Protein 8YP3 (pdb70)

Nearest PDB structures (foldseek):
  8yp3-assembly3_C  TM=1.002E+00  e=0.000E+00  Spodoptera frugiperda
  8yp3-assembly1_A  TM=9.870E-01  e=3.865E-102  Spodoptera frugiperda
  1vm8-assembly1_B  TM=9.322E-01  e=6.637E-68  Mus musculus
  6z2f-assembly1_B  TM=8.781E-01  e=1.095E-65  Homo sapiens
  4bma-assembly1_A  TM=9.230E-01  e=4.602E-62  Aspergillus fumigatus

B-factor: mean 38.89, std 10.42, range [18.32, 119.81]

Secondary structure (DSSP, 8-state):
-HHHHHHHHHTT-GGGGTTGGGS-HHHHHHHHHHHHT--HHHHHHHHHHHT-HHHHHHHHTS--EEPPGGG-EEGGGS-HHHHHHHHHHHHHHHHTT-EEEEEE------TT--SS-GGG-----TT---HHHHHHHHHHHHHHHHHHHHS-----EEEEEE-HHHHHHHHHHHHHTGGGGS-GGGEEEEE--EEE-EETTSPBPEEETTEE-EEE--GGGHHHHHHHTTHHHHHHHHT--EEEEEES-BTT--TT-HHHHHHHHHTT-SEEEEEEE--STT-S--EEEEETTEEEEE-GGGS-HHHHH-B-SSSSBSS-EEEEEEEEEEHHHHHHHTTTGGGPPPEEEEE---EE-TTS-EE--SS--EEEEE--GGGGGGG-SSEEEEE--HHHH--B--S-GGG-SSSHHHHHHHHHHHHHHHHHHTT-EE-TT--EEEPTTT-SSS-S-HHHHTT-EE-SSSEEE--/--TTHHHHHHHHHHTT-GGGGTTGGG--HHHHHHHHHHHHT--SHHHH----EEEPPGGGEEEGGGS-HHHHHHHHHHHHHHHHTT-EEEEEE------TT--SS-GGG-----TT---HHHHHHHHHHHHHHHHHHHHSS----EEEEEE-TTTHHHHHHHHHHTGGGGS-GGGEEEEE--EEE-EETTSPBPEEETTEE-EEE--GGGHHHHHHHTTHHHHHHHHT--EEEEEES-BTT--TT-HHHHHHHHHTT-SEEEEEEE---TT-S--EEEEETTEEEEE-GGGS-HHHHT-----S-EEEEEEEEEEHHHHHHH------EEEEE---EE-TTS-EE--SS--EEEEE--GGGGGGG-SSEEEEE--HHHH--B--S-GGG-SSSHHHHHHHHHHHHHHHHHHTT-EE-TT--EEEPTTT-SSS-S-HHHHTT-EE-SSSEEE---/----TTHHHHHHHHHHTT-GGGGTTGGG--HHHHHHHHHHHHT--HHHHHHHHHHH---EEPPGGG-EEGGGS-HHHHHHHHHHHHHHHHTT-EEEEEE------TT--SS-GGG-----TT---HHHHHHHHHHHHHHHHHHHHSS----EEEEEE-TTTHHHHHHHHHHTGGGGS-GGGEEEEE--EEE-EETTSPBPEEETTEE-EEE--GGGHHHHHHHTTHHHHHHHHT--EEEEEES--TT--TT-HHHHHHHHHTT-SEEEEEEE--STT----EEEEETTEEEEE-GGGS-HHHHH-B-TTSSBSS-EEEEEEEEEEHHHHHHHTTSGGG-PPEEEEE---EE-TTS-EE--SS--EEEEE--GGGGGGG-SSEEEEE--HHHH-----S-GGG-SSSHHHHHHHHHHHHHHHHHHTT-EE-TT--EEEPTTT-SSS-S-HHHHTT-EE--SSEEE---/-TTHHHHHHHHHHTT-GGGGTTGGG--HHHHHHHHHHHHT--HHHHHHHHHHHT----BPPGGG-EEGGGS-HHHHHHHHHHHHHHHHTT-EEEEEE------TT--SS-GGG-----TT---HHHHHHHHHHHHHHHHHHHHS-----EEEEEE-HHHHHHHHHHHHHTGGGGS-GGGEEEEE--EEE-EETTSPBPEEETTEE-EEE--GGGHHHHHHHTTHHHHHHHHT--EEEEEES-BTT--TT-HHHHHHHHHTT-SEEEEEEE--STT----EEE---EEE-GGGS-HHHHH-B-TTSSBSS-EEEEEEEEEEHHHHHHHTTSGGG-PPEEEEE---EE-TTS-EE--SS--EEEEE--GGGGGGG-SSEEEEE--HHHH--B--S-GGG-SSSHHHHHHHHHHHHHHHHHHTT-EE-TT--EEEPTTT-SSS-S-HHHHTT-EE-SSSEEE--HHHH-

Sequence (1858 aa):
YDSIFENLNSHGQGHLLKYWPDLSEKERAQLLNDLKKIDFAEVNELFRRANDTSKVIQEKVEDLKPIPDSHYEAVPNLSNEKILEYENIGLREISDGKVGVLLLAGGQATRLGFGHPKGMYDVGLPSRKTLFQIQAERIVRVQQMAAEKYGKEGKITWYIMTSEHTRGPTADYFRSHNYFGLNEEDIVYFEQGTLPCFDFEGKIFLDEKYHVSSAPDGNGGLYRALKNQGVLDDIAKRGVEHLHAHSVDNILIKVADPVFIGYCKSKNADCAAKVVQKSTPSEAVGVVCRVNGHYKVVEYSELTDEAAESRTADGRLTFSAGNICNHYFSSEFLTKICNFESKLKLHVAKKKIPYVDHEGVRQKPTEPNGIKMEKFIFDVFEFAENFICLEVARDVEFSALKNNDAAKKDCPSTAREDLLRLHRKYVREAGGIVEDNIDVEISPLLSYGGENLTDLVSGEVFTISPYHLKSHHMSYDSIFENLNSHGQGHLLKYWPDLSEKERAQLLNDLKKIDFAEVNELEDLKPIPDSHYEAVPNLSNEKILEYENIGLREISDGKVGVLLLAGGQATRLGFGHPKGMYDVGLPSRKTLFQIQAERIVRVQQMAAEKYGKEGKITWYIMTSEHTRGPTADYFRSHNYFGLNEEDIVYFEQGTLPCFDFEGKIFLDEKYHVSSAPDGNGGLYRALKNQGVLDDIAKRGVEHLHAHSVDNILIKVADPVFIGYCKSKNADCAAKVVQKSTPSEAVGVVCRVNGHYKVVEYSELTDEAAESRTLTFSAGNICNHYFSSEFLTKICNKLKLHVAKKKIPYVDHEGVRQKPTEPNGIKMEKFIFDVFEFAENFICLEVARDVEFSALKNNDAAKKDCPSTAREDLLRLHRKYVREAGGIVEDNIDVEISPLLSYGGENLTDLVSGEVFTISPYHLKSMHHHHMSYDSIFENLNSHGQGHLLKYWPDLSEKERAQLLNDLKKIDFAEVNELFRRANDLKPIPDSHYEAVPNLSNEKILEYENIGLREISDGKVGVLLLAGGQATRLGFGHPKGMYDVGLPSRKTLFQIQAERIVRVQQMAAEKYGKEGKITWYIMTSEHTRGPTADYFRSHNYFGLNEEDIVYFEQGTLPCFDFEGKIFLDEKYHVSSAPDGNGGLYRALKNQGVLDDIAKRGVEHLHAHSVDNILIKVADPVFIGYCKSKNADCAAKVVQKSTPSEAVGVVCRVNGHYKVVEYSELTDEAAESRTADGRLTFSAGNICNHYFSSEFLTKICNFESKLKLHVAKKKIPYVDHEGVRQKPTEPNGIKMEKFIFDVFEFAENFICLEVARDVEFSALKNNDAAKKDCPSTAREDLLRLHRKYVREAGGIVEDNIDVEISPLLSYGGENLTDLVSGEVFTISPYHLKSMHMSYDSIFENLNSHGQGHLLKYWPDLSEKERAQLLNDLKKIDFAEVNELFRRANDDLKPIPDSHYEAVPNLSNEKILEYENIGLREISDGKVGVLLLAGGQATRLGFGHPKGMYDVGLPSRKTLFQIQAERIVRVQQMAAEKYGKEGKITWYIMTSEHTRGPTADYFRSHNYFGLNEEDIVYFEQGTLPCFDFEGKIFLDEKYHVSSAPDGNGGLYRALKNQGVLDDIAKRGVEHLHAHSVDNILIKVADPVFIGYCKSKNADCAAKVVQKSTPSEAVGVVCRHYKVVEYSELTDEAAESRTADGRLTFSAGNICNHYFSSEFLTKICNFESKLKLHVAKKKIPYVDHEGVRQKPTEPNGIKMEKFIFDVFEFAENFICLEVARDVEFSALKNNDAAKKDCPSTAREDLLRLHRKYVREAGGIVEDNIDVEISPLLSYGGENLTDLVSGEVFTISPYHLKSMQESA

Organism: Spodoptera frugiperda (NCBI:txid7108)

Foldseek 3Di:
DVVLLCQCVVLPQNCLCVCVVVDDPVLQVLLVVQSVLDDSVLQSVQVCQQPVVVVVVVVLPFPWAADDPVFAEAPVPDDVVLLVQLLLLLLQCQLVQQEEEEEEFAADDCQAVDPAGQQQDQLDAPVSDGLQLLLLLLQVQSLVVSCVVPPHSHHYQYEYEHEDVHQVRVVVVCVVCVNNPDDPVRYHYWYFDKHFWFFPVRHGFALASSRTHIGGAAPLSVLLRCPVVCVLVVSVVSNHFKYKYAYSFFSLANTSRSSVVSVCVVLVWQKEFEFEFDAQLQPQFWFWIDGPHFIATQGSVRDDSCQSCPADPVRGRSGTGGTRRIMMHTSVLSNVCSVPSSPFHKHKDFDFRWGQDPVNDTDGDPGGGIIGIHGYNRSCRRVIPHYHYYYYYCLNHGQGQRHDCVVVHSYSVVSSVSQQVQVVVLLVVLQAAEDPVAREHERSNQPSRSPNPNVPGRVYYDDDPPHYHYD/DDPCPVVLCVLCVVLVANCLCVCVVVDDPVLQVLLVVQSVLADSVVQSVDDDWFFDPVVQEAAPVVDDPVVLVQLLLLLLQCQLVQQAEEEEEFADDDCQAVDPAGQQQDQLDAPVSDGLQLQLLLLQVQSLVVSCVVPPHSHHYQYEYEHEPPHQVRVVVVCVVCVNNPDDPVRYHYWYFGKHFWFFPVSHTFAQASRRTHIGGAASLSVLVRCPVVCVLVVSVVSNHFKYKYAYSFFSLANTSRSSVVSVCVVVVWQKEFEFEWADALQPQFWFFTADVNFTFTQGSVRDDSCLSVVPCVSRTGGTRRIMMHTSVLSVVLNVDFDKDKDFDFTFHQPPVRDTDTDPDGGIIHIHGYNRSCRRVIPRYHYYYYYCLNHGQGQRHDCVVVHNHSVSSNLSQQVQVVVLLVVLQAAEDSVAREHERSNCPSRSPNPNVPGRVYYDDDHDHYHYDD/DDDDPCVVVLCVQCVVLVQNCLCVCVVVDDPVLQVLLVVQSVQDPSVVQLVQLVVQPVFAADDPVQAAAPVVDDPVLLVQLLLLLLQCQLVQQEEEEEEFAADDCQAVDPAGQQQDQLPAPVSHGLQLQLLLLQVQSLVVSCVVPPHSHHYQYEYEHEDVHQVVVVVVCVVCVNNPDDPVSYHYWYFGKHFWAFPVRHGFAQASRRTHIGGAACLSVLLRCPVVCVLVVSVVSNHFKYKYAYSFFSLANTSRSSVVSVCVVVVFQKEFEFEFAAALQPQFWFWTQDDNFIATDGSVRDDSCQSCDADPVGGHSGTGGTRRIMMHTSVVSVVVSVVSVVFRKHKDFDQTWGQDPVRDTDGDPGGRTIHIHTYNRRCRRVTPHYHYYYYYCLNHGQGDRHDVVVVGSHSVSSNLSQQVQVVVLLVVLQAAEDPPEREHERSNCPSRSPNPNVPHRVNYRDDPDYYHYDD/DVCVVVLCCQCVVLPQNCLCVCVVVDDPVLQVLLVVQSVQDDSVVQLVLVCVQPVPFAADDPVFEEAPVPDDPVLLVQLLLLLLQCQLVQQAEEEEEFAADDCQAVDPAGQQQDQLDAPVSDGLQLLLLLLQVQSLVVSCVVPPRSHHYQYEYEHEDVHQVVVVCVCVVCVVNPDDPVRYHYWYFDKHFWFFPVRHGFALASRRTHIGGAASLSVLLRCVVVCVLVVSVVSNHFKYKYAYSFFSLANTSRSSVVSVCVVLVFQKEFEFEFAAQLQPQFWFWTPVIATDGSVRDDSCQSPDADDVGGRSGTGGTRRIMMHTSVVSVVVSVVSVPFRKHKDFDQRFGQDPVRDTDGDPGRGTIGIHGYNGGCQVVTPHYHYYYYYCLNHGQGDRHDCVVVHSYSVSSNLSQQVQVVVLLVVLQAAEDSVAREHERSNCPSRSPNCNVPGRVYYDDDHPHYHYDPVVVD

Structure (mmCIF, N/CA/C/O backbone):
data_8YP3
#
_entry.id   8YP3
#
_cell.length_a   45.734
_cell.length_b   233.527
_cell.length_c   98.063
_cell.angle_alpha   90.000
_cell.angle_beta   90.113
_cell.angle_gamma   90.000
#
_symmetry.space_group_name_H-M   'P 1 21 1'
#
loop_
_entity.id
_entity.type
_entity.pdbx_description
1 polymer 'UDP-N-acetylglucosamine diphosphorylase'
2 non-polymer URIDINE-DIPHOSPHATE-N-ACETYLGLUCOSAMINE
3 non-polymer 'SULFATE ION'
4 non-polymer 'MAGNESIUM ION'
5 water water
#
loop_
_atom_site.group_PDB
_atom_site.id
_atom_site.type_symbol
_atom_site.label_atom_id
_atom_site.label_alt_id
_atom_site.label_comp_id
_atom_site.label_asym_id
_atom_site.label_entity_id
_atom_site.label_seq_id
_atom_site.pdbx_PDB_ins_code
_atom_site.Cartn_x
_atom_site.Cartn_y
_atom_site.Cartn_z
_atom_site.occupancy
_atom_site.B_iso_or_equiv
_atom_site.auth_seq_id
_atom_site.auth_comp_id
_atom_site.auth_asym_id
_atom_site.auth_atom_id
_atom_site.pdbx_PDB_model_num
ATOM 1 N N . TYR A 1 7 ? -32.34000 -8.95600 -40.25900 1.000 50.08390 10 TYR A N 1
ATOM 2 C CA . TYR A 1 7 ? -30.94000 -8.55300 -40.18800 1.000 46.11555 10 TYR A CA 1
ATOM 3 C C . TYR A 1 7 ? -30.74200 -7.44500 -39.14300 1.000 47.94050 10 TYR A C 1
ATOM 4 O O . TYR A 1 7 ? -29.82500 -7.52000 -38.32000 1.000 46.05341 10 TYR A O 1
ATOM 13 N N . ASP A 1 8 ? -31.60000 -6.41900 -39.19600 1.000 48.06653 11 ASP A N 1
ATOM 14 C CA . ASP A 1 8 ? -31.46700 -5.28500 -38.28200 1.000 47.25058 11 ASP A CA 1
ATOM 15 C C . ASP A 1 8 ? -31.57100 -5.71300 -36.82600 1.000 44.05625 11 ASP A C 1
ATOM 16 O O . ASP A 1 8 ? -30.81300 -5.22800 -35.97800 1.000 49.42056 11 ASP A O 1
ATOM 21 N N . SER A 1 9 ? -32.49200 -6.62600 -36.51100 1.000 46.02369 12 SER A N 1
ATOM 22 C CA . SER A 1 9 ? -32.61400 -7.06700 -35.12600 1.000 50.52647 12 SER A CA 1
ATOM 23 C C . SER A 1 9 ? -31.41900 -7.92600 -34.74200 1.000 47.86693 12 SER A C 1
ATOM 24 O O . SER A 1 9 ? -30.92000 -7.84100 -33.61800 1.000 48.55331 12 SER A O 1
ATOM 27 N N . ILE A 1 10 ? -30.95200 -8.76300 -35.66900 1.000 46.25817 13 ILE A N 1
ATOM 28 C CA . ILE A 1 10 ? -29.77700 -9.59200 -35.42300 1.000 43.12801 13 ILE A CA 1
ATOM 29 C C . ILE A 1 10 ? -28.53200 -8.72900 -35.25100 1.000 41.75753 13 ILE A C 1
ATOM 30 O O . ILE A 1 10 ? -27.71400 -8.97500 -34.35600 1.000 44.26332 13 ILE A O 1
ATOM 35 N N . PHE A 1 11 ? -28.35700 -7.71200 -36.10400 1.000 48.51109 14 PHE A N 1
ATOM 36 C CA . PHE A 1 11 ? -27.18200 -6.85200 -35.96900 1.000 50.07948 14 PHE A CA 1
ATOM 37 C C . PHE A 1 11 ? -27.12600 -6.18200 -34.60000 1.000 51.46238 14 PHE A C 1
ATOM 38 O O . PHE A 1 11 ? -26.08300 -6.19000 -33.94300 1.000 53.99343 14 PHE A O 1
ATOM 46 N N . GLU A 1 12 ? -28.26200 -5.63500 -34.15800 1.000 50.00387 15 GLU A N 1
ATOM 47 C CA . GLU A 1 12 ? -28.33600 -4.94400 -32.86800 1.000 49.51000 15 GLU A CA 1
ATOM 48 C C . GLU A 1 12 ? -27.98200 -5.88900 -31.72900 1.000 53.93883 15 GLU A C 1
ATOM 49 O O . GLU A 1 12 ? -27.19600 -5.53400 -30.85100 1.000 56.65190 15 GLU A O 1
ATOM 55 N N . ASN A 1 13 ? -28.52700 -7.10100 -31.75200 1.000 49.39256 16 ASN A N 1
ATOM 56 C CA . ASN A 1 13 ? -28.15000 -8.08000 -30.75400 1.000 50.87703 16 ASN A CA 1
ATOM 57 C C . ASN A 1 13 ? -26.63400 -8.25100 -30.75000 1.000 50.13667 16 ASN A C 1
ATOM 58 O O . ASN A 1 13 ? -25.99200 -8.21500 -29.69400 1.000 52.21453 16 ASN A O 1
ATOM 63 N N . LEU A 1 14 ? -26.04100 -8.38100 -31.94000 1.000 49.81837 17 LEU A N 1
ATOM 64 C CA . LEU A 1 14 ? -24.59200 -8.53400 -32.05100 1.000 45.30268 17 LEU A CA 1
ATOM 65 C C . LEU A 1 14 ? -23.84700 -7.29400 -31.56400 1.000 48.63482 17 LEU A C 1
ATOM 66 O O . LEU A 1 14 ? -22.91500 -7.39600 -30.76100 1.000 45.46790 17 LEU A O 1
ATOM 71 N N . ASN A 1 15 ? -24.24000 -6.11200 -32.05400 1.000 49.88576 18 ASN A N 1
ATOM 72 C CA . ASN A 1 15 ? -23.46400 -4.89900 -31.79500 1.000 51.65274 18 ASN A CA 1
ATOM 73 C C . ASN A 1 15 ? -23.60000 -4.42700 -30.35600 1.000 53.04356 18 ASN A C 1
ATOM 74 O O . ASN A 1 15 ? -22.64100 -3.89600 -29.78600 1.000 54.48575 18 ASN A O 1
ATOM 79 N N . SER A 1 16 ? -24.77900 -4.59900 -29.75400 1.000 54.72511 19 SER A N 1
ATOM 80 C CA . SER A 1 16 ? -24.94200 -4.22800 -28.35300 1.000 55.18700 19 SER A CA 1
ATOM 81 C C . SER A 1 16 ? -24.00000 -5.01700 -27.46300 1.000 57.61637 19 SER A C 1
ATOM 82 O O . SER A 1 16 ? -23.72100 -4.60300 -26.32600 1.000 57.62911 19 SER A O 1
ATOM 85 N N . HIS A 1 17 ? -23.52000 -6.15000 -27.96500 1.000 49.97931 20 HIS A N 1
ATOM 86 C CA . HIS A 1 17 ? -22.54500 -6.98300 -27.29200 1.000 55.59038 20 HIS A CA 1
ATOM 87 C C . HIS A 1 17 ? -21.18600 -6.93500 -27.98400 1.000 51.77250 20 HIS A C 1
ATOM 88 O O . HIS A 1 17 ? -20.31300 -7.76000 -27.68700 1.000 50.87783 20 HIS A O 1
ATOM 95 N N . GLY A 1 18 ? -20.97700 -5.96000 -28.86800 1.000 47.76474 21 GLY A N 1
ATOM 96 C CA . GLY A 1 18 ? -19.68900 -5.76900 -29.50900 1.000 46.36770 21 GLY A CA 1
ATOM 97 C C . GLY A 1 18 ? -19.23900 -6.87100 -30.44500 1.000 44.51217 21 GLY A C 1
ATOM 98 O O . GLY A 1 18 ? -18.03600 -7.01800 -30.66900 1.000 40.93485 21 GLY A O 1
ATOM 99 N N . GLN A 1 19 ? -20.16500 -7.62900 -31.03400 1.000 38.73946 22 GLN A N 1
ATOM 100 C CA . GLN A 1 19 ? -19.80200 -8.70600 -31.95000 1.000 41.00515 22 GLN A CA 1
ATOM 101 C C . GLN A 1 19 ? -20.38700 -8.49300 -33.34200 1.000 42.83014 22 GLN A C 1
ATOM 102 O O . GLN A 1 19 ? -20.65900 -9.45600 -34.06000 1.000 34.76644 22 GLN A O 1
ATOM 108 N N . GLY A 1 20 ? -20.58800 -7.23200 -33.73400 1.000 40.32359 23 GLY A N 1
ATOM 109 C CA . GLY A 1 20 ? -21.16900 -6.92000 -35.02800 1.000 33.87903 23 GLY A CA 1
ATOM 110 C C . GLY A 1 20 ? -20.31800 -7.34200 -36.21200 1.000 33.22401 23 GLY A C 1
ATOM 111 O O . GLY A 1 20 ? -20.85300 -7.53100 -37.31100 1.000 33.79485 23 GLY A O 1
ATOM 112 N N . HIS A 1 21 ? -19.00100 -7.47100 -36.01600 1.000 36.70253 24 HIS A N 1
ATOM 113 C CA . HIS A 1 21 ? -18.10000 -7.90600 -37.07900 1.000 32.17524 24 HIS A CA 1
ATOM 114 C C . HIS A 1 21 ? -18.44500 -9.28100 -37.63600 1.000 34.28540 24 HIS A C 1
ATOM 115 O O . HIS A 1 21 ? -18.00600 -9.61000 -38.74300 1.000 32.31944 24 HIS A O 1
ATOM 122 N N . LEU A 1 22 ? -19.20100 -10.09500 -36.89800 1.000 30.15422 25 LEU A N 1
ATOM 123 C CA . LEU A 1 22 ? -19.53300 -11.43400 -37.37100 1.000 33.01448 25 LEU A CA 1
ATOM 124 C C . LEU A 1 22 ? -20.37700 -11.41100 -38.64100 1.000 30.36700 25 LEU A C 1
ATOM 125 O O . LEU A 1 22 ? -20.40500 -12.40600 -39.37300 1.000 32.24347 25 LEU A O 1
ATOM 130 N N . LEU A 1 23 ? -21.04900 -10.29700 -38.92600 1.000 33.25986 26 LEU A N 1
ATOM 131 C CA . LEU A 1 23 ? -21.84900 -10.14300 -40.13300 1.000 33.22878 26 LEU A CA 1
ATOM 132 C C . LEU A 1 23 ? -21.09600 -9.41800 -41.24000 1.000 30.84866 26 LEU A C 1
ATOM 133 O O . LEU A 1 23 ? -21.71100 -9.03200 -42.23800 1.000 30.92753 26 LEU A O 1
ATOM 138 N N . LYS A 1 24 ? -19.78100 -9.23200 -41.08700 1.000 29.03922 27 LYS A N 1
ATOM 139 C CA . LYS A 1 24 ? -19.02700 -8.36400 -41.99000 1.000 32.47779 27 LYS A CA 1
ATOM 140 C C . LYS A 1 24 ? -19.15400 -8.78600 -43.45100 1.000 35.24551 27 LYS A C 1
ATOM 141 O O . LYS A 1 24 ? -19.24300 -7.93300 -44.34200 1.000 32.99207 27 LYS A O 1
ATOM 147 N N . TYR A 1 25 ? -19.15800 -10.08900 -43.71900 1.000 29.77923 28 TYR A N 1
ATOM 148 C CA . TYR A 1 25 ? -19.06700 -10.60800 -45.07800 1.000 32.12392 28 TYR A CA 1
ATOM 149 C C . TYR A 1 25 ? -20.42600 -10.86000 -45.72300 1.000 29.58921 28 TYR A C 1
ATOM 150 O O . TYR A 1 25 ? -20.48200 -11.44000 -46.81400 1.000 35.12740 28 TYR A O 1
ATOM 159 N N . TRP A 1 26 ? -21.51400 -10.42400 -45.08100 1.000 31.52200 29 TRP A N 1
ATOM 160 C CA . TRP A 1 26 ? -22.88600 -10.54800 -45.56600 1.000 34.88835 29 TRP A CA 1
ATOM 161 C C . TRP A 1 26 ? -23.06900 -10.20000 -47.04600 1.000 36.72909 29 TRP A C 1
ATOM 162 O O . TRP A 1 26 ? -23.76400 -10.94200 -47.75300 1.000 34.03033 29 TRP A O 1
ATOM 173 N N . PRO A 1 27 ? -22.48000 -9.11300 -47.57100 1.000 35.23788 30 PRO A N 1
ATOM 174 C CA . PRO A 1 27 ? -22.68400 -8.81000 -48.99900 1.000 39.09850 30 PRO A CA 1
ATOM 175 C C . PRO A 1 27 ? -22.05600 -9.82100 -49.94900 1.000 39.39084 30 PRO A C 1
ATOM 176 O O . PRO A 1 27 ? -22.50600 -9.91700 -51.09800 1.000 34.76515 30 PRO A O 1
ATOM 180 N N . ASP A 1 28 ? -21.04100 -10.57500 -49.52300 1.000 38.18951 31 ASP A N 1
ATOM 181 C CA . ASP A 1 28 ? -20.35900 -11.52100 -50.40000 1.000 38.06107 31 ASP A CA 1
ATOM 182 C C . ASP A 1 28 ? -20.84300 -12.95400 -50.24500 1.000 37.68793 31 ASP A C 1
ATOM 183 O O . ASP A 1 28 ? -20.31000 -13.84500 -50.91500 1.000 37.94434 31 ASP A O 1
ATOM 188 N N . LEU A 1 29 ? -21.82700 -13.20600 -49.39300 1.000 34.13617 32 LEU A N 1
ATOM 189 C CA . LEU A 1 29 ? -22.24500 -14.56600 -49.08600 1.000 36.24036 32 LEU A CA 1
ATOM 190 C C . LEU A 1 29 ? -23.42700 -14.95000 -49.96300 1.000 40.62780 32 LEU A C 1
ATOM 191 O O . LEU A 1 29 ? -24.30900 -14.12800 -50.22300 1.000 36.60112 32 LEU A O 1
ATOM 196 N N . SER A 1 30 ? -23.44400 -16.20200 -50.40900 1.000 34.36898 33 SER A N 1
ATOM 197 C CA . SER A 1 30 ? -24.61400 -16.73100 -51.08400 1.000 35.60043 33 SER A CA 1
ATOM 198 C C . SER A 1 30 ? -25.78500 -16.82800 -50.10600 1.000 36.27452 33 SER A C 1
ATOM 199 O O . SER A 1 30 ? -25.62500 -16.72300 -48.88800 1.000 35.71480 33 SER A O 1
ATOM 202 N N . GLU A 1 31 ? -26.98200 -17.03700 -50.65900 1.000 40.28800 34 GLU A N 1
ATOM 203 C CA . GLU A 1 31 ? -28.16300 -17.15000 -49.81000 1.000 40.30682 34 GLU A CA 1
ATOM 204 C C . GLU A 1 31 ? -28.07100 -18.35400 -48.88200 1.000 43.35252 34 GLU A C 1
ATOM 205 O O . GLU A 1 31 ? -28.57800 -18.30700 -47.75500 1.000 44.11992 34 GLU A O 1
ATOM 211 N N . LYS A 1 32 ? -27.42100 -19.43600 -49.32100 1.000 41.30192 35 LYS A N 1
ATOM 212 C CA . LYS A 1 32 ? -27.23900 -20.58200 -48.43100 1.000 41.12551 35 LYS A CA 1
ATOM 213 C C . LYS A 1 32 ? -26.19700 -20.29600 -47.36000 1.000 36.74667 35 LYS A C 1
ATOM 214 O O . LYS A 1 32 ? -26.38900 -20.64900 -46.19100 1.000 39.10394 35 LYS A O 1
ATOM 220 N N . GLU A 1 33 ? -25.09300 -19.64800 -47.74000 1.000 35.19640 36 GLU A N 1
ATOM 221 C CA . GLU A 1 33 ? -24.08400 -19.26800 -46.75800 1.000 34.98506 36 GLU A CA 1
ATOM 222 C C . GLU A 1 33 ? -24.65200 -18.27100 -45.75900 1.000 34.98948 36 GLU A C 1
ATOM 223 O O . GLU A 1 33 ? -24.29800 -18.29600 -44.57300 1.000 32.70744 36 GLU A O 1
ATOM 229 N N . ARG A 1 34 ? -25.52100 -17.37200 -46.22700 1.000 36.70584 37 ARG A N 1
ATOM 230 C CA . ARG A 1 34 ? -26.17100 -16.43100 -45.32500 1.000 33.95639 37 ARG A CA 1
ATOM 231 C C . ARG A 1 34 ? -27.01700 -17.17100 -44.29700 1.000 35.38343 37 ARG A C 1
ATOM 232 O O . ARG A 1 34 ? -26.96700 -16.87200 -43.09800 1.000 34.29391 37 ARG A O 1
ATOM 240 N N . ALA A 1 35 ? -27.79400 -18.15700 -44.75600 1.000 35.91759 38 ALA A N 1
ATOM 241 C CA . ALA A 1 35 ? -28.62200 -18.94100 -43.84600 1.000 41.00107 38 ALA A CA 1
ATOM 242 C C . ALA A 1 35 ? -27.77100 -19.72400 -42.85200 1.000 36.49966 38 ALA A C 1
ATOM 243 O O . ALA A 1 35 ? -28.13100 -19.83900 -41.67300 1.000 38.64054 38 ALA A O 1
ATOM 245 N N . GLN A 1 36 ? -26.63700 -20.26800 -43.30700 1.000 37.53794 39 GLN A N 1
ATOM 246 C CA . GLN A 1 36 ? -25.74500 -20.97800 -42.39600 1.000 38.51368 39 GLN A CA 1
ATOM 247 C C . GLN A 1 36 ? -25.19700 -20.04900 -41.32400 1.000 37.22085 39 GLN A C 1
ATOM 248 O O . GLN A 1 36 ? -25.12800 -20.41900 -40.14400 1.000 35.26222 39 GLN A O 1
ATOM 254 N N . LEU A 1 37 ? -24.78700 -18.84300 -41.72100 1.000 32.40952 40 LEU A N 1
ATOM 255 C CA . LEU A 1 37 ? -24.25500 -17.88500 -40.76000 1.000 37.26410 40 LEU A CA 1
ATOM 256 C C . LEU A 1 37 ? -25.31200 -17.50100 -39.73300 1.000 33.35611 40 LEU A C 1
ATOM 257 O O . LEU A 1 37 ? -25.04900 -17.49900 -38.52400 1.000 34.07760 40 LEU A O 1
ATOM 262 N N . LEU A 1 38 ? -26.52700 -17.18900 -40.19600 1.000 34.43972 41 LEU A N 1
ATOM 263 C CA . LEU A 1 38 ? -27.59800 -16.84500 -39.26500 1.000 36.28254 41 LEU A CA 1
ATOM 264 C C . LEU A 1 38 ? -27.93200 -18.01200 -38.34600 1.000 42.31731 41 LEU A C 1
ATOM 265 O O . LEU A 1 38 ? -28.28700 -17.80200 -37.18000 1.000 43.99759 41 LEU A O 1
ATOM 270 N N . ASN A 1 39 ? -27.83400 -19.24300 -38.85300 1.000 40.79753 42 ASN A N 1
ATOM 271 C CA . ASN A 1 39 ? -28.06400 -20.41300 -38.01200 1.000 40.82850 42 ASN A CA 1
ATOM 272 C C . ASN A 1 39 ? -26.99000 -20.52800 -36.93700 1.000 40.39985 42 ASN A C 1
ATOM 273 O O . ASN A 1 39 ? -27.28500 -20.89200 -35.79300 1.000 42.95182 42 ASN A O 1
ATOM 278 N N . ASP A 1 40 ? -25.73600 -20.23800 -37.29500 1.000 37.82127 43 ASP A N 1
ATOM 279 C CA . ASP A 1 40 ? -24.66900 -20.17800 -36.30000 1.000 36.24702 43 ASP A CA 1
ATOM 280 C C . ASP A 1 40 ? -24.98000 -19.15100 -35.21500 1.000 39.71580 43 ASP A C 1
ATOM 281 O O . ASP A 1 40 ? -24.78600 -19.41800 -34.02100 1.000 42.16039 43 ASP A O 1
ATOM 286 N N . LEU A 1 41 ? -25.47500 -17.97100 -35.61000 1.000 35.10828 44 LEU A N 1
ATOM 287 C CA . LEU A 1 41 ? -25.63600 -16.87200 -34.66000 1.000 39.41742 44 LEU A CA 1
ATOM 288 C C . LEU A 1 41 ? -26.79400 -17.11800 -33.69900 1.000 43.95173 44 LEU A C 1
ATOM 289 O O . LEU A 1 41 ? -26.69600 -16.79400 -32.50900 1.000 46.29061 44 LEU A O 1
ATOM 294 N N . LYS A 1 42 ? -27.89800 -17.68700 -34.18900 1.000 44.75668 45 LYS A N 1
ATOM 295 C CA . LYS A 1 42 ? -29.04000 -17.92500 -33.31500 1.000 49.41724 45 LYS A CA 1
ATOM 296 C C . LYS A 1 42 ? -28.75600 -19.02500 -32.29800 1.000 47.91103 45 LYS A C 1
ATOM 297 O O . LYS A 1 42 ? -29.46900 -19.12700 -31.29300 1.000 50.18556 45 LYS A O 1
ATOM 303 N N . LYS A 1 43 ? -27.71800 -19.83700 -32.52300 1.000 48.39076 46 LYS A N 1
ATOM 304 C CA . LYS A 1 43 ? -27.29000 -20.83100 -31.54300 1.000 48.76197 46 LYS A CA 1
ATOM 305 C C . LYS A 1 43 ? -26.49000 -20.23400 -30.39500 1.000 52.31872 46 LYS A C 1
ATOM 306 O O . LYS A 1 43 ? -26.12200 -20.97100 -29.47500 1.000 46.86044 46 LYS A O 1
ATOM 312 N N . ILE A 1 44 ? -26.21600 -18.93300 -30.41600 1.000 46.18715 47 ILE A N 1
ATOM 313 C CA . ILE A 1 44 ? -25.38300 -18.28400 -29.41100 1.000 44.69178 47 ILE A CA 1
ATOM 314 C C . ILE A 1 44 ? -26.24200 -17.30100 -28.63100 1.000 44.70567 47 ILE A C 1
ATOM 315 O O . ILE A 1 44 ? -26.94600 -16.47200 -29.22300 1.000 46.06135 47 ILE A O 1
ATOM 320 N N . ASP A 1 45 ? -26.18800 -17.40000 -27.30200 1.000 45.44139 48 ASP A N 1
ATOM 321 C CA . ASP A 1 45 ? -26.80700 -16.42400 -26.40700 1.000 48.02815 48 ASP A CA 1
ATOM 322 C C . ASP A 1 45 ? -25.75100 -15.36600 -26.12500 1.000 51.02117 48 ASP A C 1
ATOM 323 O O . ASP A 1 45 ? -24.87700 -15.55300 -25.27500 1.000 53.68850 48 ASP A O 1
ATOM 328 N N . PHE A 1 46 ? -25.82800 -14.25100 -26.84900 1.000 44.61681 49 PHE A N 1
ATOM 329 C CA . PHE A 1 46 ? -24.74900 -13.27400 -26.80000 1.000 47.94742 49 PHE A CA 1
ATOM 330 C C . PHE A 1 46 ? -24.68900 -12.55600 -25.46100 1.000 52.00056 49 PHE A C 1
ATOM 331 O O . PHE A 1 46 ? -23.60700 -12.13200 -25.04300 1.000 50.54459 49 PHE A O 1
ATOM 339 N N . ALA A 1 47 ? -25.82000 -12.41300 -24.77000 1.000 51.14573 50 ALA A N 1
ATOM 340 C CA . ALA A 1 47 ? -25.75600 -11.86200 -23.42400 1.000 51.38122 50 ALA A CA 1
ATOM 341 C C . ALA A 1 47 ? -25.02500 -12.81700 -22.48800 1.000 50.52752 50 ALA A C 1
ATOM 342 O O . ALA A 1 47 ? -24.12100 -12.40600 -21.75500 1.000 52.40136 50 ALA A O 1
ATOM 344 N N . GLU A 1 48 ? -25.39100 -14.10100 -22.50500 1.000 49.32658 51 GLU A N 1
ATOM 345 C CA . GLU A 1 48 ? -24.77600 -15.04000 -21.57100 1.000 49.81879 51 GLU A CA 1
ATOM 346 C C . GLU A 1 48 ? -23.31600 -15.30000 -21.90400 1.000 50.17686 51 GLU A C 1
ATOM 347 O O . GLU A 1 48 ? -22.51100 -15.57200 -21.01700 1.000 46.26957 51 GLU A O 1
ATOM 353 N N . VAL A 1 49 ? -22.92700 -15.12100 -23.15600 1.000 49.22842 52 VAL A N 1
ATOM 354 C CA . VAL A 1 49 ? -21.58200 -15.51500 -23.56800 1.000 46.68987 52 VAL A CA 1
ATOM 355 C C . VAL A 1 49 ? -20.61400 -14.43300 -23.20300 1.000 47.33965 52 VAL A C 1
ATOM 356 O O . VAL A 1 49 ? -19.49900 -14.66200 -22.70300 1.000 47.96705 52 VAL A O 1
ATOM 360 N N . ASN A 1 50 ? -21.06600 -13.22800 -23.46000 1.000 50.84960 53 ASN A N 1
ATOM 361 C CA . ASN A 1 50 ? -20.34800 -12.01600 -23.17600 1.000 51.20299 53 ASN A CA 1
ATOM 362 C C . ASN A 1 50 ? -20.24700 -11.81200 -21.65700 1.000 52.90980 53 ASN A C 1
ATOM 363 O O . ASN A 1 50 ? -19.21200 -11.34600 -21.14800 1.000 51.74650 53 ASN A O 1
ATOM 368 N N . GLU A 1 51 ? -21.29400 -12.21600 -20.94300 1.000 51.61896 54 GLU A N 1
ATOM 369 C CA . GLU A 1 51 ? -21.29900 -12.18300 -19.48600 1.000 52.01153 54 GLU A CA 1
ATOM 370 C C . GLU A 1 51 ? -20.27200 -13.19100 -18.93700 1.000 51.55139 54 GLU A C 1
ATOM 371 O O . GLU A 1 51 ? -19.55800 -12.90500 -17.97600 1.000 53.10957 54 GLU A O 1
ATOM 377 N N . LEU A 1 52 ? -20.21300 -14.37000 -19.56300 1.000 50.76861 55 LEU A N 1
ATOM 378 C CA . LEU A 1 52 ? -19.30100 -15.44600 -19.17800 1.000 47.73431 55 LEU A CA 1
ATOM 379 C C . LEU A 1 52 ? -17.85000 -15.09800 -19.47700 1.000 45.18247 55 LEU A C 1
ATOM 380 O O . LEU A 1 52 ? -16.94800 -15.41100 -18.68800 1.000 38.61648 55 LEU A O 1
ATOM 385 N N . PHE A 1 53 ? -17.60700 -14.49600 -20.63800 1.000 45.67354 56 PHE A N 1
ATOM 386 C CA . PHE A 1 53 ? -16.25500 -14.10100 -21.00600 1.000 45.28864 56 PHE A CA 1
ATOM 387 C C . PHE A 1 53 ? -15.68400 -13.09300 -20.01400 1.000 42.57417 56 PHE A C 1
ATOM 388 O O . PHE A 1 53 ? -14.52000 -13.19800 -19.60900 1.000 39.62280 56 PHE A O 1
ATOM 396 N N . ARG A 1 54 ? -16.49000 -12.11100 -19.60700 1.000 41.40391 57 ARG A N 1
ATOM 397 C CA . ARG A 1 54 ? -16.00800 -11.08600 -18.68600 1.000 45.16693 57 ARG A CA 1
ATOM 398 C C . ARG A 1 54 ? -15.57900 -11.69700 -17.36000 1.000 43.77169 57 ARG A C 1
ATOM 399 O O . ARG A 1 54 ? -14.51100 -11.37000 -16.83100 1.000 42.54102 57 ARG A O 1
ATOM 407 N N . ARG A 1 55 ? -16.40900 -12.58300 -16.80400 1.000 42.16209 58 ARG A N 1
ATOM 408 C CA . ARG A 1 55 ? -16.06500 -13.22600 -15.54100 1.000 46.17823 58 ARG A CA 1
ATOM 409 C C . ARG A 1 55 ? -14.84100 -14.11900 -15.69300 1.000 44.69639 58 ARG A C 1
ATOM 410 O O . ARG A 1 55 ? -13.96900 -14.14600 -14.81800 1.000 45.94568 58 ARG A O 1
ATOM 418 N N . ALA A 1 56 ? -14.75500 -14.85100 -16.80500 1.000 39.39801 59 ALA A N 1
ATOM 419 C CA . ALA A 1 56 ? -13.63400 -15.76000 -17.01100 1.000 39.41847 59 ALA A CA 1
ATOM 420 C C . ALA A 1 56 ? -12.31700 -15.01500 -17.18100 1.000 42.62923 59 ALA A C 1
ATOM 421 O O . ALA A 1 56 ? -11.25400 -15.54400 -16.83500 1.000 39.23569 59 ALA A O 1
ATOM 423 N N . ASN A 1 57 ? -12.35900 -13.79200 -17.70600 1.000 37.68764 60 ASN A N 1
ATOM 424 C CA . ASN A 1 57 ? -11.15300 -13.03500 -18.01000 1.000 39.46173 60 ASN A CA 1
ATOM 425 C C . ASN A 1 57 ? -10.91500 -11.89800 -17.01800 1.000 42.56791 60 ASN A C 1
ATOM 426 O O . ASN A 1 57 ? -10.16900 -10.96300 -17.32000 1.000 40.03192 60 ASN A O 1
ATOM 431 N N . ASP A 1 58 ? -11.53800 -11.96300 -15.84000 1.000 47.06084 61 ASP A N 1
ATOM 432 C CA . ASP A 1 58 ? -11.36100 -10.97100 -14.77700 1.000 46.31422 61 ASP A CA 1
ATOM 433 C C . ASP A 1 58 ? -10.03300 -11.25500 -14.07800 1.000 45.55091 61 ASP A C 1
ATOM 434 O O . ASP A 1 58 ? -9.96400 -11.95400 -13.06400 1.000 47.96059 61 ASP A O 1
ATOM 439 N N . THR A 1 59 ? -8.95500 -10.68400 -14.63000 1.000 43.46964 62 THR A N 1
ATOM 440 C CA . THR A 1 59 ? -7.60900 -11.02400 -14.17200 1.000 45.89659 62 THR A CA 1
ATOM 441 C C . THR A 1 59 ? -7.40100 -10.71100 -12.69500 1.000 48.04993 62 THR A C 1
ATOM 442 O O . THR A 1 59 ? -6.60800 -11.38800 -12.02600 1.000 45.68675 62 THR A O 1
ATOM 446 N N . SER A 1 60 ? -8.09900 -9.70300 -12.16400 1.000 44.21851 63 SER A N 1
ATOM 447 C CA . SER A 1 60 ? -7.94300 -9.36500 -10.75200 1.000 49.82576 63 SER A CA 1
ATOM 448 C C . SER A 1 60 ? -8.40600 -10.49800 -9.85100 1.000 49.72538 63 SER A C 1
ATOM 449 O O . SER A 1 60 ? -7.82000 -10.73000 -8.78700 1.000 50.37626 63 SER A O 1
ATOM 452 N N . LYS A 1 61 ? -9.47500 -11.19300 -10.23400 1.000 49.01373 64 LYS A N 1
ATOM 453 C CA . LYS A 1 61 ? -9.86700 -12.36500 -9.46000 1.000 49.94477 64 LYS A CA 1
ATOM 454 C C . LYS A 1 61 ? -8.91000 -13.52300 -9.71100 1.000 46.29884 64 LYS A C 1
ATOM 455 O O . LYS A 1 61 ? -8.64400 -14.32300 -8.80500 1.000 53.10891 64 LYS A O 1
ATOM 461 N N . VAL A 1 62 ? -8.37000 -13.61600 -10.92900 1.000 48.35668 65 VAL A N 1
ATOM 462 C CA . VAL A 1 62 ? -7.40800 -14.67100 -11.23900 1.000 48.97883 65 VAL A CA 1
ATOM 463 C C . VAL A 1 62 ? -6.15500 -14.53100 -10.38200 1.000 53.20891 65 VAL A C 1
ATOM 464 O O . VAL A 1 62 ? -5.61800 -15.52400 -9.87700 1.000 53.84634 65 VAL A O 1
ATOM 468 N N . ILE A 1 63 ? -5.66400 -13.30200 -10.20000 1.000 48.60044 66 ILE A N 1
ATOM 469 C CA . ILE A 1 63 ? -4.45000 -13.13300 -9.40100 1.000 52.10661 66 ILE A CA 1
ATOM 470 C C . ILE A 1 63 ? -4.73300 -13.42200 -7.93300 1.000 52.44866 66 ILE A C 1
ATOM 471 O O . ILE A 1 63 ? -3.83200 -13.83400 -7.19000 1.000 56.11688 66 ILE A O 1
ATOM 476 N N . GLN A 1 64 ? -5.97600 -13.21900 -7.48900 1.000 52.54920 67 GLN A N 1
ATOM 477 C CA . GLN A 1 64 ? -6.35000 -13.60700 -6.13300 1.000 57.97289 67 GLN A CA 1
ATOM 478 C C . GLN A 1 64 ? -6.31100 -15.12000 -5.97100 1.000 58.20522 67 GLN A C 1
ATOM 479 O O . GLN A 1 64 ? -5.81900 -15.63700 -4.96200 1.000 59.52102 67 GLN A O 1
ATOM 485 N N . GLU A 1 65 ? -6.83700 -15.85100 -6.95500 1.000 50.92209 68 GLU A N 1
ATOM 486 C CA . GLU A 1 65 ? -6.76800 -17.30500 -6.89200 1.000 57.69152 68 GLU A CA 1
ATOM 487 C C . GLU A 1 65 ? -5.32800 -17.79500 -6.95500 1.000 57.80424 68 GLU A C 1
ATOM 488 O O . GLU A 1 65 ? -5.01500 -18.86600 -6.42900 1.000 66.59431 68 GLU A O 1
ATOM 494 N N . LYS A 1 66 ? -4.43400 -17.02800 -7.58000 1.000 57.13946 69 LYS A N 1
ATOM 495 C CA . LYS A 1 66 ? -3.04500 -17.46400 -7.65900 1.000 56.61670 69 LYS A CA 1
ATOM 496 C C . LYS A 1 66 ? -2.33000 -17.33700 -6.31900 1.000 56.95676 69 LYS A C 1
ATOM 497 O O . LYS A 1 66 ? -1.38600 -18.08800 -6.05300 1.000 57.17923 69 LYS A O 1
ATOM 503 N N . VAL A 1 67 ? -2.76100 -16.40900 -5.46300 1.000 61.56707 70 VAL A N 1
ATOM 504 C CA . VAL A 1 67 ? -2.14200 -16.22400 -4.15700 1.000 61.69169 70 VAL A CA 1
ATOM 505 C C . VAL A 1 67 ? -2.89000 -16.97800 -3.06700 1.000 63.41647 70 VAL A C 1
ATOM 506 O O . VAL A 1 67 ? -2.57900 -16.81600 -1.88200 1.000 61.27008 70 VAL A O 1
ATOM 510 N N . GLU A 1 68 ? -3.87700 -17.79600 -3.44100 1.000 63.16518 71 GLU A N 1
ATOM 511 C CA . GLU A 1 68 ? -4.54000 -18.66500 -2.48100 1.000 63.31085 71 GLU A CA 1
ATOM 512 C C . GLU A 1 68 ? -3.50800 -19.53400 -1.78500 1.000 63.51716 71 GLU A C 1
ATOM 513 O O . GLU A 1 68 ? -2.47200 -19.88900 -2.35400 1.000 61.81862 71 GLU A O 1
ATOM 519 N N . ASP A 1 69 ? -3.79300 -19.87500 -0.53600 1.000 61.20548 72 ASP A N 1
ATOM 520 C CA . ASP A 1 69 ? -2.89500 -20.73500 0.21800 1.000 64.50217 72 ASP A CA 1
ATOM 521 C C . ASP A 1 69 ? -3.25900 -22.17000 -0.15400 1.000 59.74022 72 ASP A C 1
ATOM 522 O O . ASP A 1 69 ? -3.99900 -22.87100 0.54200 1.000 61.26103 72 ASP A O 1
ATOM 527 N N . LEU A 1 70 ? -2.72800 -22.59800 -1.30500 1.000 57.78581 73 LEU A N 1
ATOM 528 C CA . LEU A 1 70 ? -3.03300 -23.92000 -1.83800 1.000 59.82216 73 LEU A CA 1
ATOM 529 C C . LEU A 1 70 ? -2.32000 -24.97300 -1.00400 1.000 55.33283 73 LEU A C 1
ATOM 530 O O . LEU A 1 70 ? -1.11300 -24.89200 -0.77800 1.000 54.59818 73 LEU A O 1
ATOM 535 N N . LYS A 1 71 ? -3.07300 -25.94100 -0.51900 1.000 50.94989 74 LYS A N 1
ATOM 536 C CA . LYS A 1 71 ? -2.58600 -27.02000 0.31300 1.000 50.00284 74 LYS A CA 1
ATOM 537 C C . LYS A 1 71 ? -3.05500 -28.35700 -0.24200 1.000 53.25223 74 LYS A C 1
ATOM 538 O O . LYS A 1 71 ? -4.21100 -28.48600 -0.65900 1.000 53.09766 74 LYS A O 1
ATOM 544 N N . PRO A 1 72 ? -2.18900 -29.36600 -0.23500 1.000 48.56161 75 PRO A N 1
ATOM 545 C CA . PRO A 1 72 ? -2.54200 -30.66100 -0.81700 1.000 51.69518 75 PRO A CA 1
ATOM 546 C C . PRO A 1 72 ? -3.47200 -31.45400 0.08200 1.000 48.75311 75 PRO A C 1
ATOM 547 O O . PRO A 1 72 ? -3.64100 -31.16800 1.26900 1.000 46.19344 75 PRO A O 1
ATOM 551 N N . ILE A 1 73 ? -4.10200 -32.46100 -0.50900 1.000 48.41374 76 ILE A N 1
ATOM 552 C CA . ILE A 1 73 ? -4.90700 -33.34100 0.32500 1.000 48.28666 76 ILE A CA 1
ATOM 553 C C . ILE A 1 73 ? -3.92400 -34.11300 1.19300 1.000 49.69241 76 ILE A C 1
ATOM 554 O O . ILE A 1 73 ? -2.97000 -34.71300 0.67400 1.000 49.87725 76 ILE A O 1
ATOM 559 N N . PRO A 1 74 ? -4.08900 -34.08800 2.51000 1.000 50.41971 77 PRO A N 1
ATOM 560 C CA . PRO A 1 74 ? -3.19300 -34.85800 3.37100 1.000 51.39066 77 PRO A CA 1
ATOM 561 C C . PRO A 1 74 ? -3.39900 -36.34300 3.14000 1.000 51.70126 77 PRO A C 1
ATOM 562 O O . PRO A 1 74 ? -4.52000 -36.79700 2.89800 1.000 47.55561 77 PRO A O 1
ATOM 566 N N . ASP A 1 75 ? -2.29500 -37.09600 3.18500 1.000 50.29535 78 ASP A N 1
ATOM 567 C CA . ASP A 1 75 ? -2.37900 -38.54900 3.05800 1.000 53.00608 78 ASP A CA 1
ATOM 568 C C . ASP A 1 75 ? -3.42300 -39.14200 3.99800 1.000 51.13341 78 ASP A C 1
ATOM 569 O O . ASP A 1 75 ? -3.97400 -40.21300 3.72200 1.000 52.31477 78 ASP A O 1
ATOM 574 N N . SER A 1 76 ? -3.70900 -38.46000 5.10900 1.000 52.53783 79 SER A N 1
ATOM 575 C CA . SER A 1 76 ? -4.62700 -38.97900 6.11400 1.000 50.13487 79 SER A CA 1
ATOM 576 C C . SER A 1 76 ? -6.08000 -38.98100 5.64700 1.000 54.32261 79 SER A C 1
ATOM 577 O O . SER A 1 76 ? -6.91400 -39.63900 6.27900 1.000 52.65199 79 SER A O 1
ATOM 580 N N . HIS A 1 77 ? -6.40900 -38.27600 4.56100 1.000 50.43931 80 HIS A N 1
ATOM 581 C CA . HIS A 1 77 ? -7.79400 -38.15000 4.12100 1.000 50.57079 80 HIS A CA 1
ATOM 582 C C . HIS A 1 77 ? -8.19200 -39.12100 3.01600 1.000 48.10752 80 HIS A C 1
ATOM 583 O O . HIS A 1 77 ? -9.33300 -39.06100 2.54800 1.000 46.98089 80 HIS A O 1
ATOM 590 N N . TYR A 1 78 ? -7.31000 -40.02400 2.59400 1.000 44.33470 81 TYR A N 1
ATOM 591 C CA . TYR A 1 78 ? -7.70200 -40.96200 1.55300 1.000 45.91162 81 TYR A CA 1
ATOM 592 C C . TYR A 1 78 ? -6.97900 -42.28600 1.73400 1.000 48.70249 81 TYR A C 1
ATOM 593 O O . TYR A 1 78 ? -5.92100 -42.36300 2.36400 1.000 47.89234 81 TYR A O 1
ATOM 602 N N . GLU A 1 79 ? -7.57900 -43.32600 1.16400 1.000 45.39483 82 GLU A N 1
ATOM 603 C CA . GLU A 1 79 ? -7.05600 -44.68200 1.18900 1.000 46.83444 82 GLU A CA 1
ATOM 604 C C . GLU A 1 79 ? -6.67300 -45.09800 -0.22300 1.000 39.49477 82 GLU A C 1
ATOM 605 O O . GLU A 1 79 ? -7.09100 -44.49200 -1.21200 1.000 39.56616 82 GLU A O 1
ATOM 611 N N . ALA A 1 80 ? -5.86000 -46.14500 -0.30200 1.000 36.41637 83 ALA A N 1
ATOM 612 C CA . ALA A 1 80 ? -5.40500 -46.69700 -1.56800 1.000 37.51912 83 ALA A CA 1
ATOM 613 C C . ALA A 1 80 ? -5.90100 -48.12600 -1.68200 1.000 37.93838 83 ALA A C 1
ATOM 614 O O . ALA A 1 80 ? -5.73300 -48.91800 -0.75000 1.000 34.24912 83 ALA A O 1
ATOM 616 N N . VAL A 1 81 ? -6.53900 -48.43700 -2.80900 1.000 34.80815 84 VAL A N 1
ATOM 617 C CA . VAL A 1 81 ? -7.04800 -49.78300 -3.05500 1.000 29.87613 84 VAL A CA 1
ATOM 618 C C . VAL A 1 81 ? -5.97500 -50.86500 -2.80000 1.000 34.67309 84 VAL A C 1
ATOM 619 O O . VAL A 1 81 ? -6.26400 -51.82300 -2.10300 1.000 36.11276 84 VAL A O 1
ATOM 623 N N . PRO A 1 82 ? -4.75300 -50.72600 -3.35000 1.000 33.74451 85 PRO A N 1
ATOM 624 C CA . PRO A 1 82 ? -3.74700 -51.78700 -3.10000 1.000 43.30424 85 PRO A CA 1
ATOM 625 C C . PRO A 1 82 ? -3.36300 -51.95300 -1.63600 1.000 41.83779 85 PRO A C 1
ATOM 626 O O . PRO A 1 82 ? -2.69800 -52.94300 -1.30600 1.000 40.62200 85 PRO A O 1
ATOM 630 N N . ASN A 1 83 ? -3.73600 -51.02900 -0.75500 1.000 38.00123 86 ASN A N 1
ATOM 631 C CA . ASN A 1 83 ? -3.46900 -51.16700 0.67100 1.000 40.78328 86 ASN A CA 1
ATOM 632 C C . ASN A 1 83 ? -4.63000 -51.78500 1.44000 1.000 44.86970 86 ASN A C 1
ATOM 633 O O . ASN A 1 83 ? -4.49400 -52.04200 2.64200 1.000 50.91852 86 ASN A O 1
ATOM 638 N N . LEU A 1 84 ? -5.76400 -52.01800 0.79100 1.000 40.46127 87 LEU A N 1
ATOM 639 C CA . LEU A 1 84 ? -6.89200 -52.65200 1.45400 1.000 41.71476 87 LEU A CA 1
ATOM 640 C C . LEU A 1 84 ? -6.68100 -54.15800 1.54500 1.000 39.53048 87 LEU A C 1
ATOM 641 O O . LEU A 1 84 ? -6.02000 -54.76400 0.69600 1.000 40.56173 87 LEU A O 1
ATOM 646 N N . SER A 1 85 ? -7.24700 -54.76400 2.58700 1.000 40.13536 88 SER A N 1
ATOM 647 C CA . SER A 1 85 ? -7.22300 -56.21500 2.68300 1.000 48.72310 88 SER A CA 1
ATOM 648 C C . SER A 1 85 ? -8.10800 -56.79500 1.58200 1.000 50.45139 88 SER A C 1
ATOM 649 O O . SER A 1 85 ? -9.04100 -56.14500 1.09500 1.000 47.47257 88 SER A O 1
ATOM 652 N N . ASN A 1 86 ? -7.79800 -58.02600 1.17300 1.000 52.36267 89 ASN A N 1
ATOM 653 C CA . ASN A 1 86 ? -8.57100 -58.67700 0.11500 1.000 55.71723 89 ASN A CA 1
ATOM 654 C C . ASN A 1 86 ? -10.02800 -58.91500 0.52400 1.000 50.82544 89 ASN A C 1
ATOM 655 O O . ASN A 1 86 ? -10.91100 -58.96500 -0.34500 1.000 54.27050 89 ASN A O 1
ATOM 660 N N . GLU A 1 87 ? -10.28800 -59.01200 1.83800 1.000 49.00156 90 GLU A N 1
ATOM 661 C CA . GLU A 1 87 ? -11.61200 -59.19300 2.43600 1.000 51.35289 90 GLU A CA 1
ATOM 662 C C . GLU A 1 87 ? -12.39800 -57.89700 2.46100 1.000 49.11051 90 GLU A C 1
ATOM 663 O O . GLU A 1 87 ? -13.60900 -57.91900 2.23100 1.000 47.09246 90 GLU A O 1
ATOM 669 N N . LYS A 1 88 ? -11.71600 -56.75600 2.59600 1.000 45.22624 91 LYS A N 1
ATOM 670 C CA . LYS A 1 88 ? -12.36900 -55.46300 2.42400 1.000 42.83825 91 LYS A CA 1
ATOM 671 C C . LYS A 1 88 ? -12.60000 -55.16500 0.94600 1.000 37.39226 91 LYS A C 1
ATOM 672 O O . LYS A 1 88 ? -13.61400 -54.55900 0.57900 1.000 40.12473 91 LYS A O 1
ATOM 678 N N . ILE A 1 89 ? -11.66100 -55.57100 0.09000 1.000 33.11594 92 ILE A N 1
ATOM 679 C CA . ILE A 1 89 ? -11.83000 -55.41100 -1.35400 1.000 38.75312 92 ILE A CA 1
ATOM 680 C C . ILE A 1 89 ? -13.03100 -56.21500 -1.84000 1.000 39.79023 92 ILE A C 1
ATOM 681 O O . ILE A 1 89 ? -13.85800 -55.72200 -2.61600 1.000 35.44769 92 ILE A O 1
ATOM 686 N N . LEU A 1 90 ? -13.14000 -57.46900 -1.38800 1.000 40.05061 93 LEU A N 1
ATOM 687 C CA . LEU A 1 90 ? -14.28000 -58.30300 -1.75900 1.000 37.32135 93 LEU A CA 1
ATOM 688 C C . LEU A 1 90 ? -15.58500 -57.69700 -1.26300 1.000 36.62202 93 LEU A C 1
ATOM 689 O O . LEU A 1 90 ? -16.59400 -57.70800 -1.97900 1.000 33.07213 93 LEU A O 1
ATOM 694 N N . GLU A 1 91 ? -15.58300 -57.16200 -0.03700 1.000 33.42118 94 GLU A N 1
ATOM 695 C CA . GLU A 1 91 ? -16.78300 -56.52300 0.49900 1.000 38.86123 94 GLU A CA 1
ATOM 696 C C . GLU A 1 91 ? -17.24500 -55.38000 -0.39500 1.000 33.52208 94 GLU A C 1
ATOM 697 O O . GLU A 1 91 ? -18.42900 -55.28400 -0.74200 1.000 32.61467 94 GLU A O 1
ATOM 703 N N . TYR A 1 92 ? -16.32000 -54.49400 -0.76800 1.000 32.30045 95 TYR A N 1
ATOM 704 C CA . TYR A 1 92 ? -16.66400 -53.39200 -1.66000 1.000 32.84501 95 TYR A CA 1
ATOM 705 C C . TYR A 1 92 ? -17.07700 -53.89400 -3.03900 1.000 31.88926 95 TYR A C 1
ATOM 706 O O . TYR A 1 92 ? -18.04600 -53.39100 -3.62200 1.000 32.30436 95 TYR A O 1
ATOM 715 N N . GLU A 1 93 ? -16.34400 -54.87000 -3.58500 1.000 28.78035 96 GLU A N 1
ATOM 716 C CA . GLU A 1 93 ? -16.68500 -55.40000 -4.90300 1.000 30.92533 96 GLU A CA 1
ATOM 717 C C . GLU A 1 93 ? -18.09600 -55.97200 -4.92600 1.000 31.16529 96 GLU A C 1
ATOM 718 O O . GLU A 1 93 ? -18.85500 -55.73000 -5.87300 1.000 28.98846 96 GLU A O 1
ATOM 724 N N . ASN A 1 94 ? -18.46200 -56.73000 -3.89000 1.000 32.55591 97 ASN A N 1
ATOM 725 C CA . ASN A 1 94 ? -19.77500 -57.36200 -3.85800 1.000 33.90184 97 ASN A CA 1
ATOM 726 C C . ASN A 1 94 ? -20.88600 -56.32900 -3.70900 1.000 31.68845 97 ASN A C 1
ATOM 727 O O . ASN A 1 94 ? -21.97300 -56.49700 -4.27500 1.000 31.85240 97 ASN A O 1
ATOM 732 N N . ILE A 1 95 ? -20.63600 -55.25600 -2.95300 1.000 32.27374 98 ILE A N 1
ATOM 733 C CA . ILE A 1 95 ? -21.61700 -54.17800 -2.86200 1.000 30.92638 98 ILE A CA 1
ATOM 734 C C . ILE A 1 95 ? -21.84700 -53.56000 -4.23300 1.000 33.82077 98 ILE A C 1
ATOM 735 O O . ILE A 1 95 ? -22.99000 -53.31900 -4.64100 1.000 35.21630 98 ILE A O 1
ATOM 740 N N . GLY A 1 96 ? -20.76300 -53.29100 -4.96300 1.000 35.50693 99 GLY A N 1
ATOM 741 C CA . GLY A 1 96 ? -20.89900 -52.74100 -6.30100 1.000 30.20036 99 GLY A CA 1
ATOM 742 C C . GLY A 1 96 ? -21.57400 -53.69500 -7.26400 1.000 31.72641 99 GLY A C 1
ATOM 743 O O . GLY A 1 96 ? -22.39200 -53.28100 -8.09100 1.000 30.22704 99 GLY A O 1
ATOM 744 N N . LEU A 1 97 ? -21.24200 -54.98300 -7.17400 1.000 28.48725 100 LEU A N 1
ATOM 745 C CA . LEU A 1 97 ? -21.85700 -55.96500 -8.06100 1.000 29.47003 100 LEU A CA 1
ATOM 746 C C . LEU A 1 97 ? -23.35700 -56.06500 -7.81200 1.000 29.61163 100 LEU A C 1
ATOM 747 O O . LEU A 1 97 ? -24.13700 -56.26900 -8.74900 1.000 28.98554 100 LEU A O 1
ATOM 752 N N . ARG A 1 98 ? -23.78100 -55.93000 -6.55100 1.000 30.82654 101 ARG A N 1
ATOM 753 C CA . ARG A 1 98 ? -25.21100 -55.91500 -6.25300 1.000 34.23235 101 ARG A CA 1
ATOM 754 C C . ARG A 1 98 ? -25.90400 -54.72100 -6.89600 1.000 35.43392 101 ARG A C 1
ATOM 755 O O . ARG A 1 98 ? -26.98700 -54.86400 -7.47300 1.000 32.92323 101 ARG A O 1
ATOM 763 N N . GLU A 1 99 ? -25.30400 -53.53200 -6.79500 1.000 30.56803 102 GLU A N 1
ATOM 764 C CA . GLU A 1 99 ? -25.89600 -52.34700 -7.41500 1.000 32.16374 102 GLU A CA 1
ATOM 765 C C . GLU A 1 99 ? -25.99600 -52.51200 -8.92600 1.000 30.38457 102 GLU A C 1
ATOM 766 O O . GLU A 1 99 ? -27.01400 -52.15900 -9.53200 1.000 32.46001 102 GLU A O 1
ATOM 772 N N . ILE A 1 100 ? -24.94500 -53.04900 -9.54900 1.000 26.99740 103 ILE A N 1
ATOM 773 C CA . ILE A 1 100 ? -24.97300 -53.28700 -10.99100 1.000 29.55889 103 ILE A CA 1
ATOM 774 C C . ILE A 1 100 ? -26.08000 -54.27500 -11.33000 1.000 30.65679 103 ILE A C 1
ATOM 775 O O . ILE A 1 100 ? -26.84100 -54.07600 -12.28200 1.000 25.77599 103 ILE A O 1
ATOM 780 N N . SER A 1 101 ? -26.18300 -55.35900 -10.55400 1.000 27.45919 104 SER A N 1
ATOM 781 C CA . SER A 1 101 ? -27.20500 -56.36500 -10.80500 1.000 32.72847 104 SER A CA 1
ATOM 782 C C . SER A 1 101 ? -28.61000 -55.80300 -10.63400 1.000 28.49688 104 SER A C 1
ATOM 783 O O . SER A 1 101 ? -29.54100 -56.24100 -11.32800 1.000 32.35716 104 SER A O 1
ATOM 786 N N . ASP A 1 102 ? -28.79300 -54.84800 -9.72300 1.000 32.20401 105 ASP A N 1
ATOM 787 C CA . ASP A 1 102 ? -30.09600 -54.22300 -9.49600 1.000 33.96234 105 ASP A CA 1
ATOM 788 C C . ASP A 1 102 ? -30.42700 -53.12300 -10.51000 1.000 32.43537 105 ASP A C 1
ATOM 789 O O . ASP A 1 102 ? -31.46600 -52.46800 -10.37200 1.000 33.33671 105 ASP A O 1
ATOM 794 N N . GLY A 1 103 ? -29.57500 -52.90600 -11.51500 1.000 30.81860 106 GLY A N 1
ATOM 795 C CA . GLY A 1 103 ? -29.82700 -51.87800 -12.50800 1.000 28.11595 106 GLY A CA 1
ATOM 796 C C . GLY A 1 103 ? -29.67600 -50.46000 -12.01700 1.000 30.47458 106 GLY A C 1
ATOM 797 O O . GLY A 1 103 ? -30.30700 -49.55700 -12.57200 1.000 32.60191 106 GLY A O 1
ATOM 798 N N . LYS A 1 104 ? -28.87100 -50.23600 -10.97900 1.000 30.15057 107 LYS A N 1
ATOM 799 C CA . LYS A 1 104 ? -28.74200 -48.92700 -10.35400 1.000 27.95747 107 LYS A CA 1
ATOM 800 C C . LYS A 1 104 ? -27.48200 -48.17000 -10.75600 1.000 31.96977 107 LYS A C 1
ATOM 801 O O . LYS A 1 104 ? -27.18300 -47.13600 -10.15000 1.000 31.04488 107 LYS A O 1
ATOM 807 N N . VAL A 1 105 ? -26.73700 -48.64100 -11.75200 1.000 27.17517 108 VAL A N 1
ATOM 808 C CA . VAL A 1 105 ? -25.44400 -48.05500 -12.08900 1.000 29.86104 108 VAL A CA 1
ATOM 809 C C . VAL A 1 105 ? -25.49400 -47.52700 -13.51400 1.000 29.64467 108 VAL A C 1
ATOM 810 O O . VAL A 1 105 ? -25.93900 -48.22900 -14.42800 1.000 27.27858 108 VAL A O 1
ATOM 814 N N . GLY A 1 106 ? -25.02000 -46.29600 -13.70200 1.000 30.02681 109 GLY A N 1
ATOM 815 C CA . GLY A 1 106 ? -24.82400 -45.75500 -15.02500 1.000 29.52072 109 GLY A CA 1
ATOM 816 C C . GLY A 1 106 ? -23.40100 -45.25800 -15.19500 1.000 26.12735 109 GLY A C 1
ATOM 817 O O . GLY A 1 106 ? -22.69500 -44.96900 -14.22900 1.000 27.44100 109 GLY A O 1
ATOM 818 N N . VAL A 1 107 ? -22.99200 -45.14700 -16.45600 1.000 24.60325 110 VAL A N 1
ATOM 819 C CA . VAL A 1 107 ? -21.67400 -44.63300 -16.81500 1.000 23.19433 110 VAL A CA 1
ATOM 820 C C . VAL A 1 107 ? -21.85700 -43.37000 -17.64800 1.000 28.26350 110 VAL A C 1
ATOM 821 O O . VAL A 1 107 ? -22.64200 -43.35600 -18.60600 1.000 25.41831 110 VAL A O 1
ATOM 825 N N . LEU A 1 108 ? -21.14600 -42.30900 -17.27300 1.000 24.87998 111 LEU A N 1
ATOM 826 C CA . LEU A 1 108 ? -21.12500 -41.05600 -18.02500 1.000 25.16302 111 LEU A CA 1
ATOM 827 C C . LEU A 1 108 ? -19.79400 -40.99100 -18.76700 1.000 26.31404 111 LEU A C 1
ATOM 828 O O . LEU A 1 108 ? -18.77900 -40.57700 -18.19900 1.000 28.46690 111 LEU A O 1
ATOM 833 N N . LEU A 1 109 ? -19.79900 -41.40100 -20.03300 1.000 24.42109 112 LEU A N 1
ATOM 834 C CA . LEU A 1 109 ? -18.58600 -41.42000 -20.84200 1.000 24.35987 112 LEU A CA 1
ATOM 835 C C . LEU A 1 109 ? -18.36800 -40.05300 -21.47700 1.000 28.58882 112 LEU A C 1
ATOM 836 O O . LEU A 1 109 ? -19.19600 -39.59400 -22.26800 1.000 24.57755 112 LEU A O 1
ATOM 841 N N . LEU A 1 110 ? -17.24900 -39.41800 -21.13800 1.000 25.04861 113 LEU A N 1
ATOM 842 C CA . LEU A 1 110 ? -16.90900 -38.09200 -21.64600 1.000 28.73402 113 LEU A CA 1
ATOM 843 C C . LEU A 1 110 ? -16.21800 -38.25300 -22.99300 1.000 28.74082 113 LEU A C 1
ATOM 844 O O . LEU A 1 110 ? -15.01900 -38.53300 -23.05900 1.000 26.29234 113 LEU A O 1
ATOM 849 N N . ALA A 1 111 ? -16.97800 -38.10200 -24.07500 1.000 27.41835 114 ALA A N 1
ATOM 850 C CA . ALA A 1 111 ? -16.48100 -38.35800 -25.42500 1.000 30.61435 114 ALA A CA 1
ATOM 851 C C . ALA A 1 111 ? -16.84100 -37.21900 -26.36400 1.000 34.47335 114 ALA A C 1
ATOM 852 O O . ALA A 1 111 ? -17.16100 -37.43000 -27.53900 1.000 35.31571 114 ALA A O 1
ATOM 854 N N . GLY A 1 112 ? -16.79900 -35.99600 -25.85600 1.000 31.07499 115 GLY A N 1
ATOM 855 C CA . GLY A 1 112 ? -17.05100 -34.86200 -26.70900 1.000 31.48172 115 GLY A CA 1
ATOM 856 C C . GLY A 1 112 ? -15.78000 -34.06000 -26.89900 1.000 37.72763 115 GLY A C 1
ATOM 857 O O . GLY A 1 112 ? -15.77700 -33.03200 -27.57700 1.000 37.08695 115 GLY A O 1
ATOM 858 N N . GLY A 1 113 ? -14.68500 -34.50100 -26.28000 1.000 35.39191 116 GLY A N 1
ATOM 859 C CA . GLY A 1 113 ? -13.43700 -33.75400 -26.38600 1.000 37.82371 116 GLY A CA 1
ATOM 860 C C . GLY A 1 113 ? -12.90800 -33.72700 -27.80300 1.000 43.33023 116 GLY A C 1
ATOM 861 O O . GLY A 1 113 ? -13.03700 -34.70200 -28.53900 1.000 45.75837 116 GLY A O 1
ATOM 862 N N . GLN A 1 114 ? -12.36600 -32.59800 -28.24800 1.000 44.89851 117 GLN A N 1
ATOM 863 C CA . GLN A 1 114 ? -11.90000 -32.48100 -29.64100 1.000 52.31650 117 GLN A CA 1
ATOM 864 C C . GLN A 1 114 ? -10.39700 -32.32000 -29.88700 1.000 53.77089 117 GLN A C 1
ATOM 865 O O . GLN A 1 114 ? -9.99300 -31.81700 -30.93500 1.000 54.65665 117 GLN A O 1
ATOM 871 N N . ALA A 1 115 ? -9.57500 -32.72100 -28.92800 1.000 49.90320 118 ALA A N 1
ATOM 872 C CA . ALA A 1 115 ? -8.13700 -32.54200 -29.03900 1.000 51.93095 118 ALA A CA 1
ATOM 873 C C . ALA A 1 115 ? -7.61900 -33.03800 -30.39000 1.000 48.96761 118 ALA A C 1
ATOM 874 O O . ALA A 1 115 ? -8.09300 -34.04200 -30.93000 1.000 49.65450 118 ALA A O 1
ATOM 876 N N . THR A 1 116 ? -6.64500 -32.31600 -30.93900 1.000 52.95523 119 THR A N 1
ATOM 877 C CA . THR A 1 116 ? -6.03700 -32.65800 -32.21200 1.000 51.57454 119 THR A CA 1
ATOM 878 C C . THR A 1 116 ? -4.60300 -33.15700 -32.09000 1.000 52.04219 119 THR A C 1
ATOM 879 O O . THR A 1 116 ? -4.05900 -33.64700 -33.08400 1.000 53.74228 119 THR A O 1
ATOM 883 N N . ARG A 1 117 ? -3.98500 -33.04500 -30.91000 1.000 55.07970 120 ARG A N 1
ATOM 884 C CA . ARG A 1 117 ? -2.60700 -33.45200 -30.63600 1.000 55.16417 120 ARG A CA 1
ATOM 885 C C . ARG A 1 117 ? -2.26700 -34.81100 -31.24200 1.000 52.35580 120 ARG A C 1
ATOM 886 O O . ARG A 1 117 ? -1.17300 -34.99600 -31.78600 1.000 54.56320 120 ARG A O 1
ATOM 894 N N . LEU A 1 118 ? -3.19800 -35.76500 -31.14600 1.000 47.46390 121 LEU A N 1
ATOM 895 C CA . LEU A 1 118 ? -2.95800 -37.11200 -31.65200 1.000 50.05428 121 LEU A CA 1
ATOM 896 C C . LEU A 1 118 ? -2.91800 -37.16900 -33.17400 1.000 49.89512 121 LEU A C 1
ATOM 897 O O . LEU A 1 118 ? -2.28000 -38.07000 -33.72600 1.000 48.42501 121 LEU A O 1
ATOM 902 N N . GLY A 1 119 ? -3.55600 -36.22300 -33.86100 1.000 47.65228 122 GLY A N 1
ATOM 903 C CA . GLY A 1 119 ? -3.62000 -36.26700 -35.31000 1.000 47.06211 122 GLY A CA 1
ATOM 904 C C . GLY A 1 119 ? -4.54100 -37.33300 -35.85900 1.000 46.16837 122 GLY A C 1
ATOM 905 O O . GLY A 1 119 ? -4.39300 -37.73500 -37.01500 1.000 50.65850 122 GLY A O 1
ATOM 906 N N . PHE A 1 120 ? -5.49400 -37.79700 -35.05600 1.000 45.19292 123 PHE A N 1
ATOM 907 C CA . PHE A 1 120 ? -6.45300 -38.81600 -35.45700 1.000 44.49920 123 PHE A CA 1
ATOM 908 C C . PHE A 1 120 ? -7.71300 -38.14400 -35.98900 1.000 43.15936 123 PHE A C 1
ATOM 909 O O . PHE A 1 120 ? -8.29000 -37.28300 -35.31900 1.000 45.05198 123 PHE A O 1
ATOM 917 N N . GLY A 1 121 ? -8.13000 -38.52400 -37.19500 1.000 40.35583 124 GLY A N 1
ATOM 918 C CA . GLY A 1 121 ? -9.29500 -37.90700 -37.80100 1.000 38.85481 124 GLY A CA 1
ATOM 919 C C . GLY A 1 121 ? -10.63300 -38.49900 -37.40200 1.000 40.75170 124 GLY A C 1
ATOM 920 O O . GLY A 1 121 ? -11.61000 -38.38200 -38.14800 1.000 40.76415 124 GLY A O 1
ATOM 921 N N . HIS A 1 122 ? -10.69900 -39.10900 -36.22100 1.000 38.35658 125 HIS A N 1
ATOM 922 C CA . HIS A 1 122 ? -11.92300 -39.70400 -35.70000 1.000 37.02814 125 HIS A CA 1
ATOM 923 C C . HIS A 1 122 ? -12.02100 -39.40100 -34.21100 1.000 37.23860 125 HIS A C 1
ATOM 924 O O . HIS A 1 122 ? -11.03700 -38.94200 -33.61600 1.000 33.75231 125 HIS A O 1
ATOM 931 N N . PRO A 1 123 ? -13.17800 -39.60700 -33.57800 1.000 35.39450 126 PRO A N 1
ATOM 932 C CA . PRO A 1 123 ? -13.23200 -39.50000 -32.11600 1.000 36.85295 126 PRO A CA 1
ATOM 933 C C . PRO A 1 123 ? -12.17700 -40.38900 -31.47600 1.000 37.99657 126 PRO A C 1
ATOM 934 O O . PRO A 1 123 ? -11.90600 -41.49100 -31.95000 1.000 34.17152 126 PRO A O 1
ATOM 938 N N . LYS A 1 124 ? -11.56400 -39.88100 -30.40000 1.000 32.03660 127 LYS A N 1
ATOM 939 C CA . LYS A 1 124 ? -10.45300 -40.58200 -29.76000 1.000 33.87483 127 LYS A CA 1
ATOM 940 C C . LYS A 1 124 ? -10.82900 -42.00900 -29.37500 1.000 33.78014 127 LYS A C 1
ATOM 941 O O . LYS A 1 124 ? -9.98500 -42.91100 -29.43100 1.000 35.05341 127 LYS A O 1
ATOM 947 N N . GLY A 1 125 ? -12.09500 -42.24000 -29.01900 1.000 30.95437 128 GLY A N 1
ATOM 948 C CA . GLY A 1 125 ? -12.54600 -43.56500 -28.63200 1.000 34.18337 128 GLY A CA 1
ATOM 949 C C . GLY A 1 125 ? -12.40700 -44.62100 -29.71100 1.000 31.52051 128 GLY A C 1
ATOM 950 O O . GLY A 1 125 ? -12.44700 -45.81800 -29.40200 1.000 31.01638 128 GLY A O 1
ATOM 951 N N . MET A 1 126 ? -12.26100 -44.21800 -30.96900 1.000 33.92180 129 MET A N 1
ATOM 952 C CA . MET A 1 126 ? -12.08800 -45.16600 -32.06300 1.000 31.44247 129 MET A CA 1
ATOM 953 C C . MET A 1 126 ? -10.62800 -45.51900 -32.31400 1.000 30.74500 129 MET A C 1
ATOM 954 O O . MET A 1 126 ? -10.33200 -46.23000 -33.27900 1.000 30.69072 129 MET A O 1
ATOM 959 N N . TYR A 1 127 ? -9.71100 -45.04000 -31.47800 1.000 33.45482 130 TYR A N 1
ATOM 960 C CA . TYR A 1 127 ? -8.29800 -45.28200 -31.71600 1.000 34.61446 130 TYR A CA 1
ATOM 961 C C . TYR A 1 127 ? -7.91600 -46.72000 -31.38400 1.000 33.90849 130 TYR A C 1
ATOM 962 O O . TYR A 1 127 ? -8.33100 -47.27700 -30.36400 1.000 32.60954 130 TYR A O 1
ATOM 971 N N . ASP A 1 128 ? -7.10500 -47.30400 -32.26200 1.000 37.04778 131 ASP A N 1
ATOM 972 C CA . ASP A 1 128 ? -6.58900 -48.66400 -32.14900 1.000 32.74263 131 ASP A CA 1
ATOM 973 C C . ASP A 1 128 ? -5.08900 -48.54800 -31.88100 1.000 32.40210 131 ASP A C 1
ATOM 974 O O . ASP A 1 128 ? -4.32200 -48.19100 -32.78100 1.000 36.36915 131 ASP A O 1
ATOM 979 N N . VAL A 1 129 ? -4.67000 -48.85100 -30.64700 1.000 29.80140 132 VAL A N 1
ATOM 980 C CA . VAL A 1 129 ? -3.28500 -48.65200 -30.22200 1.000 32.83885 132 VAL A CA 1
ATOM 981 C C . VAL A 1 129 ? -2.39800 -49.80900 -30.66600 1.000 35.33191 132 VAL A C 1
ATOM 982 O O . VAL A 1 129 ? -1.22200 -49.87900 -30.29200 1.000 35.06261 132 VAL A O 1
ATOM 986 N N . GLY A 1 130 ? -2.94700 -50.72200 -31.45900 1.000 33.92156 133 GLY A N 1
ATOM 987 C CA . GLY A 1 130 ? -2.15800 -51.81700 -31.98100 1.000 31.52296 133 GLY A CA 1
ATOM 988 C C . GLY A 1 130 ? -2.05500 -53.03000 -31.08600 1.000 36.43121 133 GLY A C 1
ATOM 989 O O . GLY A 1 130 ? -1.02600 -53.71600 -31.10600 1.000 34.92523 133 GLY A O 1
ATOM 990 N N . LEU A 1 131 ? -3.08000 -53.30700 -30.28000 1.000 35.06772 134 LEU A N 1
ATOM 991 C CA . LEU A 1 131 ? -3.10500 -54.53600 -29.50600 1.000 36.17384 134 LEU A CA 1
ATOM 992 C C . LEU A 1 131 ? -3.17000 -55.74400 -30.43900 1.000 33.75250 134 LEU A C 1
ATOM 993 O O . LEU A 1 131 ? -3.52100 -55.61300 -31.61700 1.000 37.85945 134 LEU A O 1
ATOM 998 N N . PRO A 1 132 ? -2.79600 -56.93200 -29.94400 1.000 31.82464 135 PRO A N 1
ATOM 999 C CA . PRO A 1 132 ? -3.01100 -58.14700 -30.75100 1.000 36.28245 135 PRO A CA 1
ATOM 1000 C C . PRO A 1 132 ? -4.44600 -58.30800 -31.21300 1.000 36.24228 135 PRO A C 1
ATOM 1001 O O . PRO A 1 132 ? -4.68800 -58.75700 -32.34000 1.000 37.42189 135 PRO A O 1
ATOM 1005 N N . SER A 1 133 ? -5.41300 -57.95200 -30.36400 1.000 33.62364 136 SER A N 1
ATOM 1006 C CA . SER A 1 133 ? -6.81800 -58.02200 -30.75200 1.000 36.14049 136 SER A CA 1
ATOM 1007 C C . SER A 1 133 ? -7.20400 -56.90200 -31.71100 1.000 34.56411 136 SER A C 1
ATOM 1008 O O . SER A 1 133 ? -8.24400 -56.99700 -32.36900 1.000 37.65020 136 SER A O 1
ATOM 1011 N N . ARG A 1 134 ? -6.37900 -55.85200 -31.80900 1.000 35.28831 137 ARG A N 1
ATOM 1012 C CA . ARG A 1 134 ? -6.68400 -54.62400 -32.56100 1.000 38.40483 137 ARG A CA 1
ATOM 1013 C C . ARG A 1 134 ? -8.00700 -53.98300 -32.13300 1.000 38.44960 137 ARG A C 1
ATOM 1014 O O . ARG A 1 134 ? -8.64900 -53.28400 -32.92000 1.000 35.06693 137 ARG A O 1
ATOM 1022 N N . LYS A 1 135 ? -8.43100 -54.20300 -30.89100 1.000 36.55532 138 LYS A N 1
ATOM 1023 C CA . LYS A 1 135 ? -9.65300 -53.57800 -30.39900 1.000 35.51568 138 LYS A CA 1
ATOM 1024 C C . LYS A 1 135 ? -9.42400 -52.10500 -30.07300 1.000 33.70656 138 LYS A C 1
ATOM 1025 O O . LYS A 1 135 ? -8.37000 -51.72200 -29.55900 1.000 35.01021 138 LYS A O 1
ATOM 1031 N N . THR A 1 136 ? -10.43300 -51.28200 -30.36000 1.000 32.65874 139 THR A N 1
ATOM 1032 C CA . THR A 1 136 ? -10.40600 -49.86100 -30.04500 1.000 30.87780 139 THR A CA 1
ATOM 1033 C C . THR A 1 136 ? -10.73300 -49.62200 -28.57200 1.000 30.29880 139 THR A C 1
ATOM 1034 O O . THR A 1 136 ? -11.18200 -50.51600 -27.84900 1.000 30.58852 139 THR A O 1
ATOM 1038 N N . LEU A 1 137 ? -10.49500 -48.38400 -28.13000 1.000 27.55925 140 LEU A N 1
ATOM 1039 C CA . LEU A 1 137 ? -10.87500 -47.99300 -26.77500 1.000 26.48862 140 LEU A CA 1
ATOM 1040 C C . LEU A 1 137 ? -12.36900 -48.18300 -26.54100 1.000 28.54847 140 LEU A C 1
ATOM 1041 O O . LEU A 1 137 ? -12.78000 -48.66500 -25.47900 1.000 29.89878 140 LEU A O 1
ATOM 1046 N N . PHE A 1 138 ? -13.19800 -47.79400 -27.51500 1.000 28.88446 141 PHE A N 1
ATOM 1047 C CA . PHE A 1 138 ? -14.64300 -47.97600 -27.38700 1.000 29.84744 141 PHE A CA 1
ATOM 1048 C C . PHE A 1 138 ? -15.00200 -49.44700 -27.19300 1.000 29.27611 141 PHE A C 1
ATOM 1049 O O . PHE A 1 138 ? -15.79200 -49.79300 -26.30700 1.000 27.52329 141 PHE A O 1
ATOM 1057 N N . GLN A 1 139 ? -14.42700 -50.33100 -28.01500 1.000 28.78509 142 GLN A N 1
ATOM 1058 C CA . GLN A 1 139 ? -14.78600 -51.74400 -27.93500 1.000 28.95883 142 GLN A CA 1
ATOM 1059 C C . GLN A 1 139 ? -14.30600 -52.36000 -26.63000 1.000 27.60481 142 GLN A C 1
ATOM 1060 O O . GLN A 1 139 ? -15.01600 -53.16600 -26.01700 1.000 29.95482 142 GLN A O 1
ATOM 1066 N N . ILE A 1 140 ? -13.09400 -52.00400 -26.20000 1.000 31.19559 143 ILE A N 1
ATOM 1067 C CA . ILE A 1 140 ? -12.58400 -52.49400 -24.92500 1.000 29.38859 143 ILE A CA 1
ATOM 1068 C C . ILE A 1 140 ? -13.51000 -52.08500 -23.78800 1.000 29.82117 143 ILE A C 1
ATOM 1069 O O . ILE A 1 140 ? -13.83900 -52.89500 -22.91200 1.000 30.30191 143 ILE A O 1
ATOM 1074 N N . GLN A 1 141 ? -13.94500 -50.82100 -23.78200 1.000 25.57454 144 GLN A N 1
ATOM 1075 C CA . GLN A 1 141 ? -14.84500 -50.34600 -22.73400 1.000 27.18781 144 GLN A CA 1
ATOM 1076 C C . GLN A 1 141 ? -16.18700 -51.06200 -22.78500 1.000 28.45101 144 GLN A C 1
ATOM 1077 O O . GLN A 1 141 ? -16.73400 -51.44400 -21.74400 1.000 27.04239 144 GLN A O 1
ATOM 1083 N N . ALA A 1 142 ? -16.74100 -51.23700 -23.98800 1.000 28.14129 145 ALA A N 1
ATOM 1084 C CA . ALA A 1 142 ? -18.01500 -51.93700 -24.12700 1.000 27.36574 145 ALA A CA 1
ATOM 1085 C C . ALA A 1 142 ? -17.92200 -53.36100 -23.59300 1.000 27.97181 145 ALA A C 1
ATOM 1086 O O . ALA A 1 142 ? -18.83100 -53.83200 -22.89900 1.000 27.75454 145 ALA A O 1
ATOM 1088 N N . GLU A 1 143 ? -16.82300 -54.05700 -23.89200 1.000 23.90465 146 GLU A N 1
ATOM 1089 C CA . GLU A 1 143 ? -16.68300 -55.43400 -23.43200 1.000 25.05958 146 GLU A CA 1
ATOM 1090 C C . GLU A 1 143 ? -16.44900 -55.50200 -21.93000 1.000 26.91992 146 GLU A C 1
ATOM 1091 O O . GLU A 1 143 ? -16.83100 -56.48900 -21.29200 1.000 28.04848 146 GLU A O 1
ATOM 1097 N N . ARG A 1 144 ? -15.82200 -54.47900 -21.34900 1.000 26.46577 147 ARG A N 1
ATOM 1098 C CA . ARG A 1 144 ? -15.72700 -54.41800 -19.89500 1.000 29.12459 147 ARG A CA 1
ATOM 1099 C C . ARG A 1 144 ? -17.10700 -54.25200 -19.26200 1.000 26.72258 147 ARG A C 1
ATOM 1100 O O . ARG A 1 144 ? -17.36800 -54.78300 -18.17300 1.000 29.64497 147 ARG A O 1
ATOM 1108 N N . ILE A 1 145 ? -17.99900 -53.51100 -19.92400 1.000 28.25684 148 ILE A N 1
ATOM 1109 C CA . ILE A 1 145 ? -19.37400 -53.41100 -19.44600 1.000 26.55019 148 ILE A CA 1
ATOM 1110 C C . ILE A 1 145 ? -20.07500 -54.75900 -19.55200 1.000 26.88481 148 ILE A C 1
ATOM 1111 O O . ILE A 1 145 ? -20.75600 -55.19900 -18.61700 1.000 29.70650 148 ILE A O 1
ATOM 1116 N N . VAL A 1 146 ? -19.92600 -55.43000 -20.69800 1.000 26.73695 149 VAL A N 1
ATOM 1117 C CA . VAL A 1 146 ? -20.51100 -56.75700 -20.86800 1.000 28.05153 149 VAL A CA 1
ATOM 1118 C C . VAL A 1 146 ? -20.06000 -57.68200 -19.74900 1.000 31.90475 149 VAL A C 1
ATOM 1119 O O . VAL A 1 146 ? -20.87300 -58.36500 -19.11800 1.000 32.19807 149 VAL A O 1
ATOM 1123 N N . ARG A 1 147 ? -18.75600 -57.69700 -19.47100 1.000 30.05788 150 ARG A N 1
ATOM 1124 C CA . ARG A 1 147 ? -18.20600 -58.65700 -18.52000 1.000 28.80430 150 ARG A CA 1
ATOM 1125 C C . ARG A 1 147 ? -18.64700 -58.35700 -17.09000 1.000 27.20913 150 ARG A C 1
ATOM 1126 O O . ARG A 1 147 ? -18.98800 -59.27800 -16.33700 1.000 30.33158 150 ARG A O 1
ATOM 1134 N N . VAL A 1 148 ? -18.63800 -57.08300 -16.68700 1.000 28.72451 151 VAL A N 1
ATOM 1135 C CA . VAL A 1 148 ? -18.99700 -56.78000 -15.30500 1.000 29.60298 151 VAL A CA 1
ATOM 1136 C C . VAL A 1 148 ? -20.49800 -56.94700 -15.08800 1.000 30.54242 151 VAL A C 1
ATOM 1137 O O . VAL A 1 148 ? -20.93300 -57.29200 -13.98200 1.000 31.60488 151 VAL A O 1
ATOM 1141 N N . GLN A 1 149 ? -21.31700 -56.72100 -16.12200 1.000 26.27452 152 GLN A N 1
ATOM 1142 C CA . GLN A 1 149 ? -22.72800 -57.09000 -16.02400 1.000 28.38682 152 GLN A CA 1
ATOM 1143 C C . GLN A 1 149 ? -22.86900 -58.58900 -15.80700 1.000 27.77255 152 GLN A C 1
ATOM 1144 O O . GLN A 1 149 ? -23.67400 -59.03600 -14.98300 1.000 27.33008 152 GLN A O 1
ATOM 1150 N N . GLN A 1 150 ? -22.07800 -59.37900 -16.53500 1.000 25.08879 153 GLN A N 1
ATOM 1151 C CA . GLN A 1 150 ? -22.12000 -60.82900 -16.38300 1.000 29.44240 153 GLN A CA 1
ATOM 1152 C C . GLN A 1 150 ? -21.68100 -61.24800 -14.98900 1.000 32.62903 153 GLN A C 1
ATOM 1153 O O . GLN A 1 150 ? -22.28900 -62.13600 -14.38100 1.000 29.05920 153 GLN A O 1
ATOM 1159 N N . MET A 1 151 ? -20.60700 -60.63500 -14.47600 1.000 30.05823 154 MET A N 1
ATOM 1160 C CA . MET A 1 151 ? -20.16000 -60.92300 -13.11700 1.000 31.70593 154 MET A CA 1
ATOM 1161 C C . MET A 1 151 ? -21.25300 -60.61400 -12.10100 1.000 29.20137 154 MET A C 1
ATOM 1162 O O . MET A 1 151 ? -21.47600 -61.38900 -11.16400 1.000 32.67296 154 MET A O 1
ATOM 1167 N N . ALA A 1 152 ? -21.94500 -59.48300 -12.26900 1.000 28.49751 155 ALA A N 1
ATOM 1168 C CA . ALA A 1 152 ? -22.98200 -59.09700 -11.31600 1.000 29.05719 155 ALA A CA 1
ATOM 1169 C C . ALA A 1 152 ? -24.17700 -60.04100 -11.36500 1.000 31.96253 155 ALA A C 1
ATOM 1170 O O . ALA A 1 152 ? -24.72300 -60.41000 -10.31900 1.000 33.99393 155 ALA A O 1
ATOM 1172 N N . ALA A 1 153 ? -24.60000 -60.44100 -12.56600 1.000 28.77692 156 ALA A N 1
ATOM 1173 C CA . ALA A 1 153 ? -25.73400 -61.35500 -12.67600 1.000 33.83842 156 ALA A CA 1
ATOM 1174 C C . ALA A 1 153 ? -25.38200 -62.74400 -12.15800 1.000 35.00366 156 ALA A C 1
ATOM 1175 O O . ALA A 1 153 ? -26.20400 -63.39600 -11.50200 1.000 33.74875 156 ALA A O 1
ATOM 1177 N N . GLU A 1 154 ? -24.16500 -63.21100 -12.43700 1.000 33.65363 157 GLU A N 1
ATOM 1178 C CA . GLU A 1 154 ? -23.76000 -64.52700 -11.96200 1.000 36.84472 157 GLU A CA 1
ATOM 1179 C C . GLU A 1 154 ? -23.76200 -64.59400 -10.44200 1.000 39.31624 157 GLU A C 1
ATOM 1180 O O . GLU A 1 154 ? -24.09900 -65.63500 -9.86800 1.000 34.49190 157 GLU A O 1
ATOM 1186 N N . LYS A 1 155 ? -23.42200 -63.49400 -9.77500 1.000 32.81859 158 LYS A N 1
ATOM 1187 C CA . LYS A 1 155 ? -23.39900 -63.51200 -8.31800 1.000 33.36524 158 LYS A CA 1
ATOM 1188 C C . LYS A 1 155 ? -24.79100 -63.30200 -7.72100 1.000 34.67422 158 LYS A C 1
ATOM 1189 O O . LYS A 1 155 ? -25.19800 -64.03700 -6.81500 1.000 33.90795 158 LYS A O 1
ATOM 1195 N N . TYR A 1 156 ? -25.54300 -62.32100 -8.22200 1.000 30.66281 159 TYR A N 1
ATOM 1196 C CA . TYR A 1 156 ? -26.75200 -61.86700 -7.54500 1.000 32.71720 159 TYR A CA 1
ATOM 1197 C C . TYR A 1 156 ? -28.03800 -62.16800 -8.31200 1.000 34.35594 159 TYR A C 1
ATOM 1198 O O . TYR A 1 156 ? -29.11700 -61.75100 -7.87400 1.000 32.44365 159 TYR A O 1
ATOM 1207 N N . GLY A 1 157 ? -27.96300 -62.89800 -9.42400 1.000 30.05074 160 GLY A N 1
ATOM 1208 C CA . GLY A 1 157 ? -29.16800 -63.33100 -10.11300 1.000 33.97648 160 GLY A CA 1
ATOM 1209 C C . GLY A 1 157 ? -29.71600 -62.42300 -11.19900 1.000 37.22334 160 GLY A C 1
ATOM 1210 O O . GLY A 1 157 ? -29.81700 -62.84800 -12.35300 1.000 38.88706 160 GLY A O 1
ATOM 1211 N N . LYS A 1 158 ? -30.10800 -61.19700 -10.85600 1.000 36.36634 161 LYS A N 1
ATOM 1212 C CA . LYS A 1 158 ? -30.73500 -60.32100 -11.83900 1.000 36.43111 161 LYS A CA 1
ATOM 1213 C C . LYS A 1 158 ? -29.71900 -59.83300 -12.86200 1.000 38.14110 161 LYS A C 1
ATOM 1214 O O . LYS A 1 158 ? -28.58200 -59.50400 -12.52300 1.000 33.95537 161 LYS A O 1
ATOM 1220 N N . GLU A 1 159 ? -30.14100 -59.78700 -14.12400 1.000 39.41657 162 GLU A N 1
ATOM 1221 C CA . GLU A 1 159 ? -29.27200 -59.33700 -15.21100 1.000 42.88908 162 GLU A CA 1
ATOM 1222 C C . GLU A 1 159 ? -29.42700 -57.82900 -15.42300 1.000 38.69810 162 GLU A C 1
ATOM 1223 O O . GLU A 1 159 ? -29.80300 -57.34700 -16.49400 1.000 39.21770 162 GLU A O 1
ATOM 1229 N N . GLY A 1 160 ? -29.13300 -57.08500 -14.35600 1.000 31.71695 163 GLY A N 1
ATOM 1230 C CA . GLY A 1 160 ? -29.17800 -55.63900 -14.43800 1.000 32.60246 163 GLY A CA 1
ATOM 1231 C C . GLY A 1 160 ? -28.21900 -55.10900 -15.48300 1.000 30.27451 163 GLY A C 1
ATOM 1232 O O . GLY A 1 160 ? -27.18200 -55.70800 -15.77300 1.000 32.04433 163 GLY A O 1
ATOM 1233 N N . LYS A 1 161 ? -28.57900 -53.97000 -16.05300 1.000 31.21932 164 LYS A N 1
ATOM 1234 C CA . LYS A 1 161 ? -27.80100 -53.35600 -17.11100 1.000 30.57665 164 LYS A CA 1
ATOM 1235 C C . LYS A 1 161 ? -27.19000 -52.05300 -16.61700 1.000 27.90499 164 LYS A C 1
ATOM 1236 O O . LYS A 1 161 ? -27.79400 -51.31800 -15.82800 1.000 28.39092 164 LYS A O 1
ATOM 1242 N N . ILE A 1 162 ? -25.97600 -51.78300 -17.08000 1.000 31.32552 165 ILE A N 1
ATOM 1243 C CA . ILE A 1 162 ? -25.38500 -50.46800 -16.91100 1.000 30.37025 165 ILE A CA 1
ATOM 1244 C C . ILE A 1 162 ? -25.88900 -49.58500 -18.04000 1.000 30.31299 165 ILE A C 1
ATOM 1245 O O . ILE A 1 162 ? -25.75300 -49.93100 -19.21900 1.000 30.32937 165 ILE A O 1
ATOM 1250 N N . THR A 1 163 ? -26.47100 -48.44500 -17.69200 1.000 28.59852 166 THR A N 1
ATOM 1251 C CA . THR A 1 163 ? -26.87700 -47.50000 -18.72200 1.000 25.36949 166 THR A CA 1
ATOM 1252 C C . THR A 1 163 ? -25.66700 -46.67300 -19.12600 1.000 26.90847 166 THR A C 1
ATOM 1253 O O . THR A 1 163 ? -25.04300 -46.01400 -18.28700 1.000 27.51969 166 THR A O 1
ATOM 1257 N N . TRP A 1 164 ? -25.32700 -46.72700 -20.40400 1.000 25.55884 167 TRP A N 1
ATOM 1258 C CA . TRP A 1 164 ? -24.11800 -46.10300 -20.92600 1.000 27.59305 167 TRP A CA 1
ATOM 1259 C C . TRP A 1 164 ? -24.49900 -44.75500 -21.52800 1.000 27.17723 167 TRP A C 1
ATOM 1260 O O . TRP A 1 164 ? -24.94300 -44.68000 -22.67900 1.000 29.12422 167 TRP A O 1
ATOM 1271 N N . TYR A 1 165 ? -24.34100 -43.69400 -20.73400 1.000 24.09306 168 TYR A N 1
ATOM 1272 C CA . TYR A 1 165 ? -24.60200 -42.32800 -21.17500 1.000 25.95928 168 TYR A CA 1
ATOM 1273 C C . TYR A 1 165 ? -23.33300 -41.77000 -21.80500 1.000 28.01980 168 TYR A C 1
ATOM 1274 O O . TYR A 1 165 ? -22.36600 -41.46800 -21.10100 1.000 28.87330 168 TYR A O 1
ATOM 1283 N N . ILE A 1 166 ? -23.33200 -41.63900 -23.12400 1.000 25.69798 169 ILE A N 1
ATOM 1284 C CA . ILE A 1 166 ? -22.15100 -41.21800 -23.86600 1.000 26.53462 169 ILE A CA 1
ATOM 1285 C C . ILE A 1 166 ? -22.32800 -39.75900 -24.26100 1.000 30.95605 169 ILE A C 1
ATOM 1286 O O . ILE A 1 166 ? -23.12200 -39.43500 -25.15200 1.000 29.77901 169 ILE A O 1
ATOM 1291 N N . MET A 1 167 ? -21.57500 -38.87500 -23.60900 1.000 30.41347 170 MET A N 1
ATOM 1292 C CA . MET A 1 167 ? -21.62700 -37.45500 -23.92900 1.000 30.58625 170 MET A CA 1
ATOM 1293 C C . MET A 1 167 ? -20.79500 -37.18500 -25.17200 1.000 30.77705 170 MET A C 1
ATOM 1294 O O . MET A 1 167 ? -19.61300 -37.53200 -25.22100 1.000 31.00663 170 MET A O 1
ATOM 1299 N N . THR A 1 168 ? -21.40400 -36.55600 -26.16400 1.000 30.23504 171 THR A N 1
ATOM 1300 C CA . THR A 1 168 ? -20.74400 -36.21200 -27.40900 1.000 32.32449 171 THR A CA 1
ATOM 1301 C C . THR A 1 168 ? -20.71900 -34.69900 -27.54600 1.000 34.35658 171 THR A C 1
ATOM 1302 O O . THR A 1 168 ? -21.36400 -33.97000 -26.79300 1.000 34.87808 171 THR A O 1
ATOM 1306 N N . SER A 1 169 ? -19.98400 -34.23300 -28.53600 1.000 33.08581 172 SER A N 1
ATOM 1307 C CA . SER A 1 169 ? -20.06700 -32.85100 -28.95700 1.000 37.64349 172 SER A CA 1
ATOM 1308 C C . SER A 1 169 ? -20.44800 -32.87700 -30.42400 1.000 42.26104 172 SER A C 1
ATOM 1309 O O . SER A 1 169 ? -20.64200 -33.95000 -31.00200 1.000 39.53307 172 SER A O 1
ATOM 1312 N N . GLU A 1 170 ? -20.57100 -31.70700 -31.04100 1.000 41.31524 173 GLU A N 1
ATOM 1313 C CA . GLU A 1 170 ? -21.17800 -31.71100 -32.36500 1.000 48.68686 173 GLU A CA 1
ATOM 1314 C C . GLU A 1 170 ? -20.38600 -32.54400 -33.38100 1.000 42.62558 173 GLU A C 1
ATOM 1315 O O . GLU A 1 170 ? -20.97300 -33.27100 -34.19800 1.000 46.00599 173 GLU A O 1
ATOM 1321 N N . HIS A 1 171 ? -19.06100 -32.49400 -33.32800 1.000 42.05936 174 HIS A N 1
ATOM 1322 C CA . HIS A 1 171 ? -18.30800 -33.19800 -34.34800 1.000 41.84222 174 HIS A CA 1
ATOM 1323 C C . HIS A 1 171 ? -18.04100 -34.65300 -33.99600 1.000 43.46292 174 HIS A C 1
ATOM 1324 O O . HIS A 1 171 ? -17.51400 -35.37700 -34.84800 1.000 45.76867 174 HIS A O 1
ATOM 1331 N N . THR A 1 172 ? -18.38400 -35.10400 -32.78400 1.000 39.92476 175 THR A N 1
ATOM 1332 C CA . THR A 1 172 ? -18.26800 -36.52200 -32.44400 1.000 41.52653 175 THR A CA 1
ATOM 1333 C C . THR A 1 172 ? -19.59200 -37.27300 -32.44700 1.000 38.95776 175 THR A C 1
ATOM 1334 O O . THR A 1 172 ? -19.58200 -38.51000 -32.48100 1.000 42.37765 175 THR A O 1
ATOM 1338 N N . ARG A 1 173 ? -20.72200 -36.56600 -32.41100 1.000 40.87942 176 ARG A N 1
ATOM 1339 C CA . ARG A 1 173 ? -22.01000 -37.22700 -32.22600 1.000 40.01328 176 ARG A CA 1
ATOM 1340 C C . ARG A 1 173 ? -22.28900 -38.23000 -33.33700 1.000 39.50050 176 ARG A C 1
ATOM 1341 O O . ARG A 1 173 ? -22.58700 -39.40000 -33.07200 1.000 41.42686 176 ARG A O 1
ATOM 1349 N N . GLY A 1 174 ? -22.19400 -37.79000 -34.58800 1.000 42.86358 177 GLY A N 1
ATOM 1350 C CA . GLY A 1 174 ? -22.46700 -38.64100 -35.72300 1.000 41.04399 177 GLY A CA 1
ATOM 1351 C C . GLY A 1 174 ? -21.54500 -39.84100 -35.83200 1.000 39.42749 177 GLY A C 1
ATOM 1352 O O . GLY A 1 174 ? -21.99100 -40.99300 -35.83400 1.000 34.29674 177 GLY A O 1
ATOM 1353 N N . PRO A 1 175 ? -20.23700 -39.59000 -35.95200 1.000 38.98643 178 PRO A N 1
ATOM 1354 C CA . PRO A 1 175 ? -19.29000 -40.71500 -36.06500 1.000 38.37935 178 PRO A CA 1
ATOM 1355 C C . PRO A 1 175 ? -19.37300 -41.70300 -34.91400 1.000 40.77489 178 PRO A C 1
ATOM 1356 O O . PRO A 1 175 ? -19.21300 -42.91000 -35.13500 1.000 38.44577 178 PRO A O 1
ATOM 1360 N N . THR A 1 176 ? -1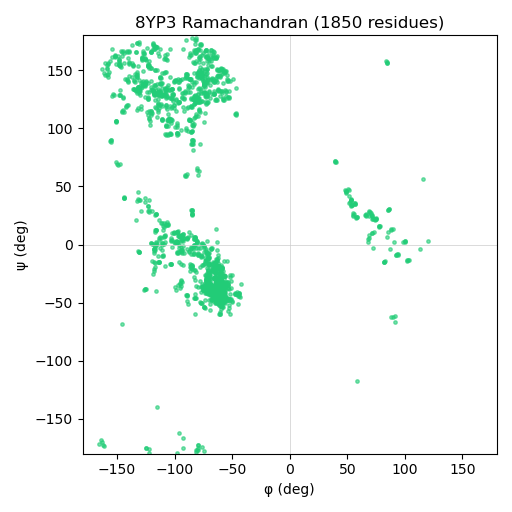9.61900 -41.22900 -33.69000 1.000 40.97589 179 THR A N 1
ATOM 1361 C CA . THR A 1 176 ? -19.68200 -42.13400 -32.54600 1.000 42.30370 179 THR A CA 1
ATOM 1362 C C . THR A 1 176 ? -20.90100 -43.04400 -32.63300 1.000 38.01645 179 THR A C 1
ATOM 1363 O O . THR A 1 176 ? -20.78800 -44.26300 -32.45800 1.000 37.55335 179 THR A O 1
ATOM 1367 N N . ALA A 1 177 ? -22.07600 -42.46900 -32.91000 1.000 36.01916 180 ALA A N 1
ATOM 1368 C CA . ALA A 1 177 ? -23.28600 -43.28000 -33.02900 1.000 36.88296 180 ALA A CA 1
ATOM 1369 C C . ALA A 1 177 ? -23.17500 -44.25400 -34.19400 1.000 37.13835 180 ALA A C 1
ATOM 1370 O O . ALA A 1 177 ? -23.63900 -45.39700 -34.11000 1.000 39.71686 180 ALA A O 1
ATOM 1372 N N . ASP A 1 178 ? -22.56500 -43.81400 -35.29600 1.000 36.22261 181 ASP A N 1
ATOM 1373 C CA . ASP A 1 178 ? -22.36000 -44.69700 -36.43600 1.000 37.67418 181 ASP A CA 1
ATOM 1374 C C . ASP A 1 178 ? -21.41200 -45.83900 -36.08800 1.000 40.36647 181 ASP A C 1
ATOM 1375 O O . ASP A 1 178 ? -21.62500 -46.98000 -36.51200 1.000 38.65933 181 ASP A O 1
ATOM 1380 N N . TYR A 1 179 ? -20.34700 -45.54800 -35.33700 1.000 36.33106 182 TYR A N 1
ATOM 1381 C CA . TYR A 1 179 ? -19.37600 -46.58800 -35.00100 1.000 36.39653 182 TYR A CA 1
ATOM 1382 C C . TYR A 1 179 ? -20.01300 -47.69600 -34.17000 1.000 34.27987 182 TYR A C 1
ATOM 1383 O O . TYR A 1 179 ? -19.84100 -48.88500 -34.46100 1.000 30.24118 182 TYR A O 1
ATOM 1392 N N . PHE A 1 180 ? -20.74500 -47.32300 -33.12100 1.000 31.33388 183 PHE A N 1
ATOM 1393 C CA . PHE A 1 180 ? -21.36500 -48.32600 -32.26500 1.000 33.65183 183 PHE A CA 1
ATOM 1394 C C . PHE A 1 180 ? -22.42900 -49.11700 -33.01500 1.000 38.29010 183 PHE A C 1
ATOM 1395 O O . PHE A 1 180 ? -22.55800 -50.33000 -32.81700 1.000 37.52293 183 PHE A O 1
ATOM 1403 N N . ARG A 1 181 ? -23.21800 -48.44800 -33.85800 1.000 35.71491 184 ARG A N 1
ATOM 1404 C CA . ARG A 1 181 ? -24.24400 -49.15100 -34.62100 1.000 40.50378 184 ARG A CA 1
ATOM 1405 C C . ARG A 1 181 ? -23.62200 -50.13400 -35.60600 1.000 37.39170 184 ARG A C 1
ATOM 1406 O O . ARG A 1 181 ? -24.11000 -51.26600 -35.74900 1.000 38.32146 184 ARG A O 1
ATOM 1414 N N . SER A 1 182 ? -22.56100 -49.71300 -36.31100 1.000 37.42758 185 SER A N 1
ATOM 1415 C CA . SER A 1 182 ? -21.91300 -50.60400 -37.27200 1.000 41.40166 185 SER A CA 1
ATOM 1416 C C . SER A 1 182 ? -21.40800 -51.89600 -36.64200 1.000 41.40765 185 SER A C 1
ATOM 1417 O O . SER A 1 182 ? -21.35900 -52.93000 -37.32000 1.000 41.93820 185 SER A O 1
ATOM 1420 N N . HIS A 1 183 ? -21.09800 -51.86700 -35.34800 1.000 40.19744 186 HIS A N 1
ATOM 1421 C CA . HIS A 1 183 ? -20.53000 -53.00600 -34.64000 1.000 42.25505 186 HIS A CA 1
ATOM 1422 C C . HIS A 1 183 ? -21.54400 -53.69600 -33.73100 1.000 34.82644 186 HIS A C 1
ATOM 1423 O O . HIS A 1 183 ? -21.15800 -54.45300 -32.83000 1.000 37.91541 186 HIS A O 1
ATOM 1430 N N . ASN A 1 184 ? -22.83600 -53.44900 -33.95000 1.000 39.13122 187 ASN A N 1
ATOM 1431 C CA . ASN A 1 184 ? -23.90500 -54.11000 -33.20000 1.000 42.74402 187 ASN A CA 1
ATOM 1432 C C . ASN A 1 184 ? -23.73900 -53.88700 -31.70000 1.000 39.96203 187 ASN A C 1
ATOM 1433 O O . ASN A 1 184 ? -24.03200 -54.76300 -30.88500 1.000 41.85776 187 ASN A O 1
ATOM 1438 N N . TYR A 1 185 ? -23.24200 -52.70300 -31.34200 1.000 42.04667 188 TYR A N 1
ATOM 1439 C CA . TYR A 1 185 ? -23.09300 -52.27000 -29.95700 1.000 37.91756 188 TYR A CA 1
ATOM 1440 C C . TYR A 1 185 ? -22.21800 -53.21900 -29.14800 1.000 34.95832 188 TYR A C 1
ATOM 1441 O O . TYR A 1 185 ? -22.32100 -53.26900 -27.91900 1.000 36.48623 188 TYR A O 1
ATOM 1450 N N . PHE A 1 186 ? -21.35500 -53.96300 -29.84400 1.000 35.22993 189 PHE A N 1
ATOM 1451 C CA . PHE A 1 186 ? -20.37100 -54.85600 -29.23300 1.000 36.01425 189 PHE A CA 1
ATOM 1452 C C . PHE A 1 186 ? -21.00700 -55.84500 -28.25900 1.000 37.77653 189 PHE A C 1
ATOM 1453 O O . PHE A 1 186 ? -20.42400 -56.21100 -27.23700 1.000 38.77169 189 PHE A O 1
ATOM 1461 N N . GLY A 1 187 ? -22.22100 -56.27900 -28.57100 1.000 38.40510 190 GLY A N 1
ATOM 1462 C CA . GLY A 1 187 ? -22.91600 -57.22800 -27.73400 1.000 34.21675 190 GLY A CA 1
ATOM 1463 C C . GLY A 1 187 ? -23.80600 -56.60800 -26.68900 1.000 37.02500 190 GLY A C 1
ATOM 1464 O O . GLY A 1 187 ? -24.55900 -57.33200 -26.02600 1.000 37.95190 190 GLY A O 1
ATOM 1465 N N . LEU A 1 188 ? -23.73400 -55.29800 -26.50900 1.000 36.72335 191 LEU A N 1
ATOM 1466 C CA . LEU A 1 188 ? -24.67400 -54.63100 -25.62900 1.000 32.66944 191 LEU A CA 1
ATOM 1467 C C . LEU A 1 188 ? -25.98500 -54.38300 -26.36800 1.000 38.43889 191 LEU A C 1
ATOM 1468 O O . LEU A 1 188 ? -26.06700 -54.49000 -27.59700 1.000 36.51027 191 LEU A O 1
ATOM 1473 N N . ASN A 1 189 ? -27.02100 -54.06600 -25.59200 1.000 33.23359 192 ASN A N 1
ATOM 1474 C CA . ASN A 1 189 ? -28.34000 -53.73700 -26.11900 1.000 36.04603 192 ASN A CA 1
ATOM 1475 C C . ASN A 1 189 ? -28.43100 -52.24000 -26.40700 1.000 37.02422 192 ASN A C 1
ATOM 1476 O O . ASN A 1 189 ? -27.98400 -51.40800 -25.61100 1.000 38.28396 192 ASN A O 1
ATOM 1481 N N . GLU A 1 190 ? -29.02600 -51.90900 -27.55900 1.000 36.42016 193 GLU A N 1
ATOM 1482 C CA . GLU A 1 190 ? -29.12700 -50.51300 -27.99300 1.000 37.54157 193 GLU A CA 1
ATOM 1483 C C . GLU A 1 190 ? -29.88200 -49.66200 -26.97800 1.000 38.09419 193 GLU A C 1
ATOM 1484 O O . GLU A 1 190 ? -29.56600 -48.48700 -26.78400 1.000 36.78861 193 GLU A O 1
ATOM 1490 N N . GLU A 1 191 ? -30.90200 -50.23200 -26.33000 1.000 33.15245 194 GLU A N 1
ATOM 1491 C CA . GLU A 1 191 ? -31.74600 -49.44400 -25.43500 1.000 37.94597 194 GLU A CA 1
ATOM 1492 C C . GLU A 1 191 ? -30.98200 -48.89300 -24.25100 1.000 34.82865 194 GLU A C 1
ATOM 1493 O O . GLU A 1 191 ? -31.47000 -47.96100 -23.60600 1.000 34.49311 194 GLU A O 1
ATOM 1499 N N . ASP A 1 192 ? -29.83600 -49.48600 -23.90700 1.000 33.50598 195 ASP A N 1
ATOM 1500 C CA . ASP A 1 192 ? -29.06500 -49.10400 -22.72900 1.000 32.88260 195 ASP A CA 1
ATOM 1501 C C . ASP A 1 192 ? -27.94400 -48.12100 -23.04400 1.000 31.50210 195 ASP A C 1
ATOM 1502 O O . ASP A 1 192 ? -27.21400 -47.72000 -22.13000 1.000 31.63689 195 ASP A O 1
ATOM 1507 N N . ILE A 1 193 ? -27.78100 -47.73800 -24.30700 1.000 32.53070 196 ILE A N 1
ATOM 1508 C CA . ILE A 1 193 ? -26.78800 -46.75500 -24.72300 1.000 36.20255 196 ILE A CA 1
ATOM 1509 C C . ILE A 1 193 ? -27.52600 -45.47200 -25.08400 1.000 36.03297 196 ILE A C 1
ATOM 1510 O O . ILE A 1 193 ? -28.35100 -45.45800 -26.00600 1.000 36.58818 196 ILE A O 1
ATOM 1515 N N . VAL A 1 194 ? -27.23000 -44.39600 -24.35900 1.000 33.63971 197 VAL A N 1
ATOM 1516 C CA . VAL A 1 194 ? -27.93100 -43.12100 -24.49900 1.000 29.85650 197 VAL A CA 1
ATOM 1517 C C . VAL A 1 194 ? -26.92200 -42.05200 -24.88900 1.000 31.63632 197 VAL A C 1
ATOM 1518 O O . VAL A 1 194 ? -26.02200 -41.71400 -24.10600 1.000 28.58986 197 VAL A O 1
ATOM 1522 N N . TYR A 1 195 ? -27.07300 -41.51200 -26.09000 1.000 30.34769 198 TYR A N 1
ATOM 1523 C CA . TYR A 1 195 ? -26.24600 -40.39900 -26.51400 1.000 31.21085 198 TYR A CA 1
ATOM 1524 C C . TYR A 1 195 ? -26.86100 -39.08300 -26.06200 1.000 32.41533 198 TYR A C 1
ATOM 1525 O O . TYR A 1 195 ? -28.08300 -38.91100 -26.07600 1.000 34.26369 198 TYR A O 1
ATOM 1534 N N . PHE A 1 196 ? -26.00500 -38.15100 -25.66000 1.000 31.33105 199 PHE A N 1
ATOM 1535 C CA . PHE A 1 196 ? -26.44100 -36.78600 -25.42100 1.000 31.00427 199 PHE A CA 1
ATOM 1536 C C . PHE A 1 196 ? -25.28600 -35.86300 -25.76800 1.000 32.31892 199 PHE A C 1
ATOM 1537 O O . PHE A 1 196 ? -24.11800 -36.25900 -25.72600 1.000 33.56128 199 PHE A O 1
ATOM 1545 N N . GLU A 1 197 ? -25.62500 -34.63300 -26.13300 1.000 34.58214 200 GLU A N 1
ATOM 1546 C CA . GLU A 1 197 ? -24.68000 -33.70400 -26.73200 1.000 33.72584 200 GLU A CA 1
ATOM 1547 C C . GLU A 1 197 ? -24.44900 -32.52300 -25.80400 1.000 33.22986 200 GLU A C 1
ATOM 1548 O O . GLU A 1 197 ? -25.40400 -31.91400 -25.30800 1.000 35.86655 200 GLU A O 1
ATOM 1554 N N . GLN A 1 198 ? -23.18200 -32.20400 -25.57500 1.000 31.69730 201 GLN A N 1
ATOM 1555 C CA . GLN A 1 198 ? -22.84900 -31.03900 -24.78000 1.000 37.19979 201 GLN A CA 1
ATOM 1556 C C . GLN A 1 198 ? -22.92000 -29.78200 -25.63600 1.000 32.14343 201 GLN A C 1
ATOM 1557 O O . GLN A 1 198 ? -22.95200 -29.83100 -26.86700 1.000 29.19940 201 GLN A O 1
ATOM 1563 N N . GLY A 1 199 ? -22.92600 -28.63700 -24.96300 1.000 34.40335 202 GLY A N 1
ATOM 1564 C CA . GLY A 1 199 ? -22.94800 -27.36400 -25.64200 1.000 35.69597 202 GLY A CA 1
ATOM 1565 C C . GLY A 1 199 ? -21.57500 -26.93000 -26.11300 1.000 35.57677 202 GLY A C 1
ATOM 1566 O O . GLY A 1 199 ? -20.56200 -27.59900 -25.90700 1.000 31.20304 202 GLY A O 1
ATOM 1567 N N . THR A 1 200 ? -21.55500 -25.77900 -26.78000 1.000 34.12747 203 THR A N 1
ATOM 1568 C CA . THR A 1 200 ? -20.32400 -25.16800 -27.25400 1.000 30.24280 203 THR A CA 1
ATOM 1569 C C . THR A 1 200 ? -20.25500 -23.72800 -26.77200 1.000 31.60201 203 THR A C 1
ATOM 1570 O O . THR A 1 200 ? -21.23000 -23.16400 -26.26900 1.000 35.89979 203 THR A O 1
ATOM 1574 N N . LEU A 1 201 ? -19.06700 -23.15700 -26.89700 1.000 30.08997 204 LEU A N 1
ATOM 1575 C CA . LEU A 1 201 ? -18.82700 -21.74400 -26.68200 1.000 31.03944 204 LEU A CA 1
ATOM 1576 C C . LEU A 1 201 ? -17.99300 -21.22700 -27.84100 1.000 30.69445 204 LEU A C 1
ATOM 1577 O O . LEU A 1 201 ? -17.16000 -21.95900 -28.38600 1.000 27.40097 204 LEU A O 1
ATOM 1582 N N . PRO A 1 202 ? -18.20500 -19.98100 -28.25400 1.000 31.02266 205 PRO A N 1
ATOM 1583 C CA . PRO A 1 202 ? -17.40500 -19.43000 -29.35100 1.000 28.27718 205 PRO A CA 1
ATOM 1584 C C . PRO A 1 202 ? -15.97100 -19.18800 -28.90500 1.000 29.41071 205 PRO A C 1
ATOM 1585 O O . PRO A 1 202 ? -15.66600 -19.08800 -27.71300 1.000 32.68223 205 PRO A O 1
ATOM 1589 N N . CYS A 1 203 ? -15.08700 -19.07900 -29.89300 1.000 27.96854 206 CYS A N 1
ATOM 1590 C CA . CYS A 1 203 ? -13.67900 -18.79100 -29.66100 1.000 27.18857 206 CYS A CA 1
ATOM 1591 C C . CYS A 1 203 ? -13.41900 -17.30700 -29.88800 1.000 28.77827 206 CYS A C 1
ATOM 1592 O O . CYS A 1 203 ? -13.97500 -16.70300 -30.81200 1.000 26.11901 206 CYS A O 1
ATOM 1595 N N . PHE A 1 204 ? -12.55900 -16.72700 -29.05400 1.000 27.84994 207 PHE A N 1
ATOM 1596 C CA . PHE A 1 204 ? -12.34100 -15.28900 -29.03400 1.000 32.68114 207 PHE A CA 1
ATOM 1597 C C . PHE A 1 204 ? -10.88600 -14.96200 -29.32900 1.000 30.86731 207 PHE A C 1
ATOM 1598 O O . PHE A 1 204 ? -9.98700 -15.75600 -29.04300 1.000 30.24034 207 PHE A O 1
ATOM 1606 N N . ASP A 1 205 ? -10.65700 -13.77600 -29.89300 1.000 32.17534 208 ASP A N 1
ATOM 1607 C CA . ASP A 1 205 ? -9.30700 -13.24200 -29.98200 1.000 32.64535 208 ASP A CA 1
ATOM 1608 C C . ASP A 1 205 ? -8.91600 -12.58400 -28.65800 1.000 34.72435 208 ASP A C 1
ATOM 1609 O O . ASP A 1 205 ? -9.66100 -12.60800 -27.67400 1.000 35.33662 208 ASP A O 1
ATOM 1614 N N . PHE A 1 206 ? -7.72400 -11.99400 -28.63000 1.000 32.04120 209 PHE A N 1
ATOM 1615 C CA . PHE A 1 206 ? -7.18800 -11.39900 -27.41200 1.000 36.52803 209 PHE A CA 1
ATOM 1616 C C . PHE A 1 206 ? -7.85200 -10.07500 -27.04800 1.000 39.84802 209 PHE A C 1
ATOM 1617 O O . PHE A 1 206 ? -7.48300 -9.47700 -26.03400 1.000 40.44863 209 PHE A O 1
ATOM 1625 N N . GLU A 1 207 ? -8.77300 -9.57300 -27.86900 1.000 36.59091 210 GLU A N 1
ATOM 1626 C CA . GLU A 1 207 ? -9.53600 -8.37400 -27.54900 1.000 37.94586 210 GLU A CA 1
ATOM 1627 C C . GLU A 1 207 ? -11.00200 -8.66100 -27.24000 1.000 40.71889 210 GLU A C 1
ATOM 1628 O O . GLU A 1 207 ? -11.78700 -7.71800 -27.08900 1.000 39.02557 210 GLU A O 1
ATOM 1634 N N . GLY A 1 208 ? -11.39300 -9.92800 -27.15900 1.000 38.05924 211 GLY A N 1
ATOM 1635 C CA . GLY A 1 208 ? -12.74700 -10.29800 -26.80200 1.000 36.39910 211 GLY A CA 1
ATOM 1636 C C . GLY A 1 208 ? -13.72200 -10.33500 -27.95100 1.000 34.35984 211 GLY A C 1
ATOM 1637 O O . GLY A 1 208 ? -14.93600 -10.41500 -27.71800 1.000 35.18617 211 GLY A O 1
ATOM 1638 N N . LYS A 1 209 ? -13.23600 -10.25400 -29.18100 1.000 31.95180 212 LYS A N 1
ATOM 1639 C CA . LYS A 1 209 ? -14.07300 -10.36900 -30.36600 1.000 34.00640 212 LYS A CA 1
ATOM 1640 C C . LYS A 1 209 ? -14.04000 -11.80200 -30.88900 1.000 34.90259 212 LYS A C 1
ATOM 1641 O O . LYS A 1 209 ? -12.97400 -12.42100 -30.97100 1.000 29.37161 212 LYS A O 1
ATOM 1647 N N . ILE A 1 210 ? -15.21900 -12.32500 -31.22000 1.000 32.08709 213 ILE A N 1
ATOM 1648 C CA . ILE A 1 210 ? -15.36300 -13.72400 -31.60200 1.000 31.93151 213 ILE A CA 1
ATOM 1649 C C . ILE A 1 210 ? -14.76400 -13.96200 -32.98300 1.000 30.28772 213 ILE A C 1
ATOM 1650 O O . ILE A 1 210 ? -14.93100 -13.15000 -33.90500 1.000 32.53298 213 ILE A O 1
ATOM 1655 N N . PHE A 1 211 ? -14.05900 -15.08400 -33.13600 1.000 29.12099 214 PHE A N 1
ATOM 1656 C CA . PHE A 1 211 ? -13.45800 -15.42300 -34.41800 1.000 30.22467 214 PHE A CA 1
ATOM 1657 C C . PHE A 1 211 ? -14.50900 -15.91700 -35.40800 1.000 30.52030 214 PHE A C 1
ATOM 1658 O O . PHE A 1 211 ? -15.49800 -16.55500 -35.03700 1.000 31.13094 214 PHE A O 1
ATOM 1666 N N . LEU A 1 212 ? -14.27300 -15.62500 -36.68500 1.000 29.99881 215 LEU A N 1
ATOM 1667 C CA . LEU A 1 212 ? -14.96500 -16.27900 -37.78700 1.000 32.38230 215 LEU A CA 1
ATOM 1668 C C . LEU A 1 212 ? -14.07300 -17.40400 -38.29900 1.000 29.64640 215 LEU A C 1
ATOM 1669 O O . LEU A 1 212 ? -12.93000 -17.15800 -38.69500 1.000 29.99211 215 LEU A O 1
ATOM 1674 N N . ASP A 1 213 ? -14.58900 -18.63400 -38.28600 1.000 29.56559 216 ASP A N 1
ATOM 1675 C CA . ASP A 1 213 ? -13.83100 -19.75100 -38.84100 1.000 28.38739 216 ASP A CA 1
ATOM 1676 C C . ASP A 1 213 ? -13.86000 -19.71600 -40.36200 1.000 28.99769 216 ASP A C 1
ATOM 1677 O O . ASP A 1 213 ? -12.85800 -20.02700 -41.01800 1.000 30.71823 216 ASP A O 1
ATOM 1682 N N . GLU A 1 214 ? -15.00300 -19.35800 -40.93100 1.000 28.83789 217 GLU A N 1
ATOM 1683 C CA . GLU A 1 214 ? -15.12200 -18.99000 -42.32900 1.000 32.18960 217 GLU A CA 1
ATOM 1684 C C . GLU A 1 214 ? -15.93400 -17.70400 -42.39200 1.000 29.80136 217 GLU A C 1
ATOM 1685 O O . GLU A 1 214 ? -16.45900 -17.22800 -41.37900 1.000 28.30103 217 GLU A O 1
ATOM 1691 N N . LYS A 1 215 ? -16.03400 -17.13300 -43.59400 1.000 29.07340 218 LYS A N 1
ATOM 1692 C CA . LYS A 1 215 ? -16.84800 -15.93200 -43.77300 1.000 33.23724 218 LYS A CA 1
ATOM 1693 C C . LYS A 1 215 ? -18.29300 -16.15200 -43.33600 1.000 32.38035 218 LYS A C 1
ATOM 1694 O O . LYS A 1 215 ? -18.98100 -15.19300 -42.96800 1.000 30.06071 218 LYS A O 1
ATOM 1700 N N . TYR A 1 216 ? -18.77100 -17.39400 -43.37700 1.000 27.47049 219 TYR A N 1
ATOM 1701 C CA . TYR A 1 216 ? -20.15500 -17.71900 -43.06700 1.000 29.03779 219 TYR A CA 1
ATOM 1702 C C . TYR A 1 216 ? -20.28400 -18.61400 -41.84100 1.000 30.04274 219 TYR A C 1
ATOM 1703 O O . TYR A 1 216 ? -21.36500 -19.15900 -41.60000 1.000 29.23575 219 TYR A O 1
ATOM 1712 N N . HIS A 1 217 ? -19.21300 -18.78900 -41.06700 1.000 29.38022 220 HIS A N 1
ATOM 1713 C CA . HIS A 1 217 ? -19.19400 -19.77900 -39.99500 1.000 29.44249 220 HIS A CA 1
ATOM 1714 C C . HIS A 1 217 ? -18.44600 -19.23800 -38.78500 1.000 27.96760 220 HIS A C 1
ATOM 1715 O O . HIS A 1 217 ? -17.26400 -18.89000 -38.88900 1.000 27.56218 220 HIS A O 1
ATOM 1722 N N . VAL A 1 218 ? -19.14700 -19.16100 -37.64900 1.000 28.79227 221 VAL A N 1
ATOM 1723 C CA . VAL A 1 218 ? -18.54500 -18.72700 -36.39600 1.000 30.75576 221 VAL A CA 1
ATOM 1724 C C . VAL A 1 218 ? -17.65900 -19.82600 -35.82100 1.000 34.66961 221 VAL A C 1
ATOM 1725 O O . VAL A 1 218 ? -17.98400 -21.02000 -35.89000 1.000 31.80716 221 VAL A O 1
ATOM 1729 N N . SER A 1 219 ? -16.51600 -19.42300 -35.26600 1.000 32.64868 222 SER A N 1
ATOM 1730 C CA . SER A 1 219 ? -15.57400 -20.35500 -34.64500 1.000 29.23889 222 SER A CA 1
ATOM 1731 C C . SER A 1 219 ? -16.06300 -20.73700 -33.24800 1.000 33.29733 222 SER A C 1
ATOM 1732 O O . SER A 1 219 ? -16.30300 -19.86100 -32.40900 1.000 38.45625 222 SER A O 1
ATOM 1735 N N . SER A 1 220 ? -16.18700 -22.03900 -32.98800 1.000 30.52180 223 SER A N 1
ATOM 1736 C CA . SER A 1 220 ? -16.69200 -22.53100 -31.71300 1.000 32.98213 223 SER A CA 1
ATOM 1737 C C . SER A 1 220 ? -15.97200 -23.81700 -31.32100 1.000 31.47781 223 SER A C 1
ATOM 1738 O O . SER A 1 220 ? -15.29100 -24.45100 -32.13000 1.000 31.48173 223 SER A O 1
ATOM 1741 N N . ALA A 1 221 ? -16.12400 -24.18700 -30.05200 1.000 32.88032 224 ALA A N 1
ATOM 1742 C CA . ALA A 1 221 ? -15.50400 -25.37600 -29.48900 1.000 35.64956 224 ALA A CA 1
ATOM 1743 C C . ALA A 1 221 ? -16.38500 -25.89400 -28.36500 1.000 32.07304 224 ALA A C 1
ATOM 1744 O O . ALA A 1 221 ? -17.14000 -25.12400 -27.76100 1.000 32.57694 224 ALA A O 1
ATOM 1746 N N . PRO A 1 222 ? -16.30700 -27.18900 -28.05200 1.000 30.68491 225 PRO A N 1
ATOM 1747 C CA . PRO A 1 222 ? -17.06800 -27.72100 -26.91100 1.000 32.08213 225 PRO A CA 1
ATOM 1748 C C . PRO A 1 222 ? -16.72400 -26.98700 -25.62000 1.000 32.82325 225 PRO A C 1
ATOM 1749 O O . PRO A 1 222 ? -15.59600 -26.53000 -25.42100 1.000 33.57930 225 PRO A O 1
ATOM 1753 N N . ASP A 1 223 ? -17.71500 -26.87600 -24.72800 1.000 28.50833 226 ASP A N 1
ATOM 1754 C CA . ASP A 1 223 ? -17.60100 -26.01900 -23.55100 1.000 33.32759 226 ASP A CA 1
ATOM 1755 C C . ASP A 1 223 ? -16.92300 -26.70000 -22.36300 1.000 30.45603 226 ASP A C 1
ATOM 1756 O O . ASP A 1 223 ? -17.21900 -26.35500 -21.21100 1.000 31.28425 226 ASP A O 1
ATOM 1761 N N . GLY A 1 224 ? -16.02300 -27.64700 -22.60100 1.000 34.89587 227 GLY A N 1
ATOM 1762 C CA . GLY A 1 224 ? -15.35400 -28.35300 -21.52700 1.000 32.37537 227 GLY A CA 1
ATOM 1763 C C . GLY A 1 224 ? -16.17300 -29.52000 -21.00600 1.000 33.13706 227 GLY A C 1
ATOM 1764 O O . GLY A 1 224 ? -17.39100 -29.57600 -21.15000 1.000 30.80666 227 GLY A O 1
ATOM 1765 N N . ASN A 1 225 ? -15.48200 -30.48300 -20.38800 1.000 29.68241 228 ASN A N 1
ATOM 1766 C CA . ASN A 1 225 ? -16.25500 -31.59000 -19.83700 1.000 32.50501 228 ASN A CA 1
ATOM 1767 C C . ASN A 1 225 ? -17.08000 -31.17400 -18.62400 1.000 29.01810 228 ASN A C 1
ATOM 1768 O O . ASN A 1 225 ? -17.94100 -31.94700 -18.19100 1.000 30.80269 228 ASN A O 1
ATOM 1773 N N . GLY A 1 226 ? -16.84500 -29.98400 -18.06600 1.000 28.96810 229 GLY A N 1
ATOM 1774 C CA . GLY A 1 226 ? -17.79700 -29.41500 -17.12900 1.000 29.79484 229 GLY A CA 1
ATOM 1775 C C . GLY A 1 226 ? -19.13200 -29.05100 -17.74700 1.000 34.22747 229 GLY A C 1
ATOM 1776 O O . GLY A 1 226 ? -20.09600 -28.81900 -17.00900 1.000 29.32258 229 GLY A O 1
ATOM 1777 N N . GLY A 1 227 ? -19.21300 -28.99000 -19.07800 1.000 28.99188 230 GLY A N 1
ATOM 1778 C CA . GLY A 1 227 ? -20.49200 -28.84400 -19.74500 1.000 30.00792 230 GLY A CA 1
ATOM 1779 C C . GLY A 1 227 ? -21.39300 -30.04800 -19.64000 1.000 31.84285 230 GLY A C 1
ATOM 1780 O O . GLY A 1 227 ? -22.52100 -30.01200 -20.13900 1.000 32.43439 230 GLY A O 1
ATOM 1781 N N . LEU A 1 228 ? -20.89900 -31.12900 -19.03000 1.000 29.84242 231 LEU A N 1
ATOM 1782 C CA . LEU A 1 228 ? -21.71700 -32.30500 -18.75100 1.000 30.05645 231 LEU A CA 1
ATOM 1783 C C . LEU A 1 228 ? -22.99100 -31.93700 -18.00400 1.000 28.51732 231 LEU A C 1
ATOM 1784 O O . LEU A 1 228 ? -24.08600 -32.38800 -18.35800 1.000 32.48448 231 LEU A O 1
ATOM 1789 N N . TYR A 1 229 ? -22.85900 -31.11200 -16.96500 1.000 29.81457 232 TYR A N 1
ATOM 1790 C CA . TYR A 1 229 ? -23.96600 -30.88000 -16.04100 1.000 35.37182 232 TYR A CA 1
ATOM 1791 C C . TYR A 1 229 ? -25.12900 -30.16900 -16.72800 1.000 37.30560 232 TYR A C 1
ATOM 1792 O O . TYR A 1 229 ? -26.29100 -30.56600 -16.58000 1.000 34.26846 232 TYR A O 1
ATOM 1801 N N . ARG A 1 230 ? -24.83700 -29.10800 -17.47800 1.000 34.71095 233 ARG A N 1
ATOM 1802 C CA . ARG A 1 230 ? -25.89100 -28.43000 -18.22400 1.000 35.66283 233 ARG A CA 1
ATOM 1803 C C . ARG A 1 230 ? -26.48800 -29.35000 -19.28100 1.000 35.28225 233 ARG A C 1
ATOM 1804 O O . ARG A 1 230 ? -27.70200 -29.33400 -19.51700 1.000 34.87000 233 ARG A O 1
ATOM 1812 N N . ALA A 1 231 ? -25.64900 -30.16300 -19.92600 1.000 34.67824 234 ALA A N 1
ATOM 1813 C CA . ALA A 1 231 ? -26.13600 -31.07300 -20.95800 1.000 34.33878 234 ALA A CA 1
ATOM 1814 C C . ALA A 1 231 ? -27.03000 -32.15100 -20.36300 1.000 36.26828 234 ALA A C 1
ATOM 1815 O O . ALA A 1 231 ? -28.03700 -32.53400 -20.97000 1.000 34.21561 234 ALA A O 1
ATOM 1817 N N . LEU A 1 232 ? -26.67500 -32.65600 -19.17900 1.000 35.24476 235 LEU A N 1
ATOM 1818 C CA . LEU A 1 232 ? -27.51000 -33.65800 -18.52300 1.000 36.80049 235 LEU A CA 1
ATOM 1819 C C . LEU A 1 232 ? -28.92700 -33.14200 -18.32300 1.000 34.24254 235 LEU A C 1
ATOM 1820 O O . LEU A 1 232 ? -29.90000 -33.87800 -18.52900 1.000 35.19485 235 LEU A O 1
ATOM 1825 N N . LYS A 1 233 ? -29.06300 -31.87400 -17.93000 1.000 35.34679 236 LYS A N 1
ATOM 1826 C CA . LYS A 1 233 ? -30.38500 -31.33100 -17.64200 1.000 39.23687 236 LYS A CA 1
ATOM 1827 C C . LYS A 1 233 ? -31.17400 -31.06500 -18.92000 1.000 37.83332 236 LYS A C 1
ATOM 1828 O O . LYS A 1 233 ? -32.29800 -31.55600 -19.07700 1.000 37.36012 236 LYS A O 1
ATOM 1834 N N . ASN A 1 234 ? -30.60400 -30.30300 -19.85400 1.000 39.68454 237 ASN A N 1
ATOM 1835 C CA . ASN A 1 234 ? -31.39600 -29.87400 -21.00100 1.000 38.87404 237 ASN A CA 1
ATOM 1836 C C . ASN A 1 234 ? -31.53800 -30.94600 -22.07600 1.000 41.67858 237 ASN A C 1
ATOM 1837 O O . ASN A 1 234 ? -32.32500 -30.75400 -23.00900 1.000 44.24953 237 ASN A O 1
ATOM 1842 N N . GLN A 1 235 ? -30.81900 -32.06100 -21.97400 1.000 36.72179 238 GLN A N 1
ATOM 1843 C CA . GLN A 1 235 ? -31.02800 -33.19100 -22.87200 1.000 34.42601 238 GLN A CA 1
ATOM 1844 C C . GLN A 1 235 ? -31.91300 -34.27500 -22.27100 1.000 37.48032 238 GLN A C 1
ATOM 1845 O O . GLN A 1 235 ? -32.13700 -35.30200 -22.91900 1.000 34.46845 238 GLN A O 1
ATOM 1851 N N . GLY A 1 236 ? -32.42600 -34.07000 -21.06100 1.000 37.99570 239 GLY A N 1
ATOM 1852 C CA . GLY A 1 236 ? -33.30300 -35.04000 -20.44600 1.000 37.88186 239 GLY A CA 1
ATOM 1853 C C . GLY A 1 236 ? -32.62300 -36.25400 -19.86100 1.000 35.93050 239 GLY A C 1
ATOM 1854 O O . GLY A 1 236 ? -33.30100 -37.25000 -19.58800 1.000 33.95285 239 GLY A O 1
ATOM 1855 N N . VAL A 1 237 ? -31.30600 -36.21300 -19.66000 1.000 31.59644 240 VAL A N 1
ATOM 1856 C CA . VAL A 1 237 ? -30.61000 -37.38900 -19.14600 1.000 30.65884 240 VAL A CA 1
ATOM 1857 C C . VAL A 1 237 ? -30.92600 -37.59700 -17.67100 1.000 36.90633 240 VAL A C 1
ATOM 1858 O O . VAL A 1 237 ? -31.04600 -38.73600 -17.20500 1.000 28.29250 240 VAL A O 1
ATOM 1862 N N . LEU A 1 238 ? -31.06200 -36.50500 -16.91100 1.000 32.80873 241 LEU A N 1
ATOM 1863 C CA . LEU A 1 238 ? -31.44000 -36.63100 -15.50500 1.000 34.68676 241 LEU A CA 1
ATOM 1864 C C . LEU A 1 238 ? -32.81600 -37.27200 -15.37700 1.000 36.39817 241 LEU A C 1
ATOM 1865 O O . LEU A 1 238 ? -33.05600 -38.07500 -14.46700 1.000 34.51481 241 LEU A O 1
ATOM 1870 N N . ASP A 1 239 ? -33.73300 -36.92800 -16.28400 1.000 35.98058 242 ASP A N 1
ATOM 1871 C CA . ASP A 1 239 ? -35.03800 -37.58100 -16.30600 1.000 36.51092 242 ASP A CA 1
ATOM 1872 C C . ASP A 1 239 ? -34.88700 -39.07100 -16.57400 1.000 31.84757 242 ASP A C 1
ATOM 1873 O O . ASP A 1 239 ? -35.51700 -39.90600 -15.91400 1.000 31.52287 242 ASP A O 1
ATOM 1878 N N . ASP A 1 240 ? -34.04800 -39.41800 -17.55100 1.000 32.42514 243 ASP A N 1
ATOM 1879 C CA . ASP A 1 240 ? -33.81100 -40.81900 -17.87800 1.000 33.27639 243 ASP A CA 1
ATOM 1880 C C . ASP A 1 240 ? -33.17500 -41.55800 -16.70700 1.000 34.37262 243 ASP A C 1
ATOM 1881 O O . ASP A 1 240 ? -33.53000 -42.70800 -16.42000 1.000 35.26283 243 ASP A O 1
ATOM 1886 N N . ILE A 1 241 ? -32.22600 -40.91500 -16.02400 1.000 34.07000 244 ILE A N 1
ATOM 1887 C CA . ILE A 1 241 ? -31.60100 -41.52700 -14.85400 1.000 32.48318 244 ILE A CA 1
ATOM 1888 C C . ILE A 1 241 ? -32.64900 -41.83800 -13.79400 1.000 36.47919 244 ILE A C 1
ATOM 1889 O O . ILE A 1 241 ? -32.66500 -42.92800 -13.20700 1.000 34.32739 244 ILE A O 1
ATOM 1894 N N . ALA A 1 242 ? -33.53100 -40.87400 -13.52000 1.000 31.69433 245 ALA A N 1
ATOM 1895 C CA . ALA A 1 242 ? -34.56100 -41.08100 -12.50700 1.000 37.59234 245 ALA A CA 1
ATOM 1896 C C . ALA A 1 242 ? -35.54700 -42.16200 -12.93100 1.000 37.62889 245 ALA A C 1
ATOM 1897 O O . ALA A 1 242 ? -36.00000 -42.95500 -12.09800 1.000 38.22048 245 ALA A O 1
ATOM 1899 N N . LYS A 1 243 ? -35.90800 -42.19400 -14.21600 1.000 36.71442 246 LYS A N 1
ATOM 1900 C CA . LYS A 1 243 ? -36.86100 -43.19400 -14.68800 1.000 35.03370 246 LYS A CA 1
ATOM 1901 C C . LYS A 1 243 ? -36.28300 -44.60100 -14.58800 1.000 36.68813 246 LYS A C 1
ATOM 1902 O O . LYS A 1 243 ? -36.99000 -45.54400 -14.21300 1.000 35.79947 246 LYS A O 1
ATOM 1908 N N . ARG A 1 244 ? -34.99900 -44.76600 -14.91000 1.000 34.80875 247 ARG A N 1
ATOM 1909 C CA . ARG A 1 244 ? -34.37600 -46.08400 -14.87400 1.000 31.41955 247 ARG A CA 1
ATOM 1910 C C . ARG A 1 244 ? -34.04800 -46.54500 -13.45900 1.000 31.16676 247 ARG A C 1
ATOM 1911 O O . ARG A 1 244 ? -33.67700 -47.71100 -13.27400 1.000 36.65785 247 ARG A O 1
ATOM 1919 N N . GLY A 1 245 ? -34.17500 -45.66800 -12.46300 1.000 31.98094 248 GLY A N 1
ATOM 1920 C CA . GLY A 1 245 ? -33.78000 -46.02500 -11.11300 1.000 37.04848 248 GLY A CA 1
ATOM 1921 C C . GLY A 1 245 ? -32.29200 -46.06300 -10.89400 1.000 39.30817 248 GLY A C 1
ATOM 1922 O O . GLY A 1 245 ? -31.82800 -46.71000 -9.95700 1.000 32.11475 248 GLY A O 1
ATOM 1923 N N . VAL A 1 246 ? -31.52800 -45.38400 -11.74400 1.000 35.09062 249 VAL A N 1
ATOM 1924 C CA . VAL A 1 246 ? -30.08000 -45.33200 -11.58500 1.000 29.50789 249 VAL A CA 1
ATOM 1925 C C . VAL A 1 246 ? -29.73000 -44.44600 -10.39800 1.000 31.28220 249 VAL A C 1
ATOM 1926 O O . VAL A 1 246 ? -30.20000 -43.30500 -10.29100 1.000 32.87978 249 VAL A O 1
ATOM 1930 N N . GLU A 1 247 ? -28.90400 -44.97500 -9.49300 1.000 31.33422 250 GLU A N 1
ATOM 1931 C CA . GLU A 1 247 ? -28.51100 -44.26000 -8.29000 1.000 33.19969 250 GLU A CA 1
ATOM 1932 C C . GLU A 1 247 ? -27.03100 -43.90000 -8.24600 1.000 29.01216 250 GLU A C 1
ATOM 1933 O O . GLU A 1 247 ? -26.64600 -43.06400 -7.42300 1.000 30.54577 250 GLU A O 1
ATOM 1939 N N . HIS A 1 248 ? -26.19700 -44.49600 -9.10100 1.000 27.90404 251 HIS A N 1
ATOM 1940 C CA . HIS A 1 248 ? -24.75500 -44.27800 -9.08100 1.000 31.09440 251 HIS A CA 1
ATOM 1941 C C . HIS A 1 248 ? -24.27300 -43.98500 -10.48900 1.000 28.07925 251 HIS A C 1
ATOM 1942 O O . HIS A 1 248 ? -24.68600 -44.64800 -11.44700 1.000 28.77539 251 HIS A O 1
ATOM 1949 N N . LEU A 1 249 ? -23.41300 -42.98300 -10.62500 1.000 27.03910 252 LEU A N 1
ATOM 1950 C CA . LEU A 1 249 ? -22.87600 -42.63100 -11.92700 1.000 24.74126 252 LEU A CA 1
ATOM 1951 C C . LEU A 1 249 ? -21.35600 -42.62500 -11.88800 1.000 27.20771 252 LEU A C 1
ATOM 1952 O O . LEU A 1 249 ? -20.74800 -41.95800 -11.04300 1.000 27.16599 252 LEU A O 1
ATOM 1957 N N . HIS A 1 250 ? -20.75300 -43.36500 -12.81400 1.000 26.10943 253 HIS A N 1
ATOM 1958 C CA . HIS A 1 250 ? -19.30800 -43.41500 -12.99000 1.000 26.86673 253 HIS A CA 1
ATOM 1959 C C . HIS A 1 250 ? -18.94900 -42.60500 -14.23000 1.000 27.92730 253 HIS A C 1
ATOM 1960 O O . HIS A 1 250 ? -19.21600 -43.03000 -15.35800 1.000 25.21208 253 HIS A O 1
ATOM 1967 N N . ALA A 1 251 ? -18.35200 -41.43800 -14.01400 1.000 28.34873 254 ALA A N 1
ATOM 1968 C CA . ALA A 1 251 ? -17.93200 -40.54900 -15.08700 1.000 26.56505 254 ALA A CA 1
ATOM 1969 C C . ALA A 1 251 ? -16.43000 -40.68900 -15.28800 1.000 26.38278 254 ALA A C 1
ATOM 1970 O O . ALA A 1 251 ? -15.66500 -40.62300 -14.32000 1.000 25.81709 254 ALA A O 1
ATOM 1972 N N . HIS A 1 252 ? -16.01000 -40.90300 -16.53300 1.000 22.84741 255 HIS A N 1
ATOM 1973 C CA . HIS A 1 252 ? -14.58800 -41.04500 -16.79800 1.000 25.63772 255 HIS A CA 1
ATOM 1974 C C . HIS A 1 252 ? -14.27300 -40.60200 -18.21600 1.000 27.79986 255 HIS A C 1
ATOM 1975 O O . HIS A 1 252 ? -15.15500 -40.48600 -19.07000 1.000 27.67331 255 HIS A O 1
ATOM 1982 N N . SER A 1 253 ? -12.98400 -40.35700 -18.44600 1.000 27.74265 256 SER A N 1
ATOM 1983 C CA . SER A 1 253 ? -12.47700 -39.96600 -19.75200 1.000 26.92939 256 SER A CA 1
ATOM 1984 C C . SER A 1 253 ? -12.50900 -41.14500 -20.71900 1.000 29.19820 256 SER A C 1
ATOM 1985 O O . SER A 1 253 ? -12.60000 -42.30900 -20.32300 1.000 29.79148 256 SER A O 1
ATOM 1988 N N . VAL A 1 254 ? -12.42600 -40.82300 -22.01100 1.000 27.01486 257 VAL A N 1
ATOM 1989 C CA . VAL A 1 254 ? -12.48500 -41.84400 -23.05000 1.000 27.36020 257 VAL A CA 1
ATOM 1990 C C . VAL A 1 254 ? -11.12600 -42.48400 -23.32100 1.000 26.41966 257 VAL A C 1
ATOM 1991 O O . VAL A 1 254 ? -11.07000 -43.59200 -23.87000 1.000 24.64157 257 VAL A O 1
ATOM 1995 N N . ASP A 1 255 ? -10.03100 -41.83700 -22.92000 1.000 27.12141 258 ASP A N 1
ATOM 1996 C CA . ASP A 1 255 ? -8.70600 -42.16600 -23.42700 1.000 28.40822 258 ASP A CA 1
ATOM 1997 C C . ASP A 1 255 ? -7.90500 -43.09600 -22.52600 1.000 31.18480 258 ASP A C 1
ATOM 1998 O O . ASP A 1 255 ? -6.81700 -43.52000 -22.92400 1.000 30.84712 258 ASP A O 1
ATOM 2003 N N . ASN A 1 256 ? -8.39800 -43.42000 -21.33600 1.000 26.60689 259 ASN A N 1
ATOM 2004 C CA . ASN A 1 256 ? -7.65600 -44.26500 -20.40200 1.000 28.96076 259 ASN A CA 1
ATOM 2005 C C . ASN A 1 256 ? -7.90700 -45.72400 -20.76300 1.000 25.79963 259 ASN A C 1
ATOM 2006 O O . ASN A 1 256 ? -8.94800 -46.28900 -20.43700 1.000 21.87055 259 ASN A O 1
ATOM 2011 N N . ILE A 1 257 ? -6.93300 -46.34900 -21.42700 1.000 27.00643 260 ILE A N 1
ATOM 2012 C CA . ILE A 1 257 ? -7.10900 -47.72000 -21.88800 1.000 25.58615 260 ILE A CA 1
ATOM 2013 C C . ILE A 1 257 ? -7.25000 -48.71600 -20.74200 1.000 27.87768 260 ILE A C 1
ATOM 2014 O O . ILE A 1 257 ? -7.74800 -49.82800 -20.95600 1.000 26.87024 260 ILE A O 1
ATOM 2019 N N . LEU A 1 258 ? -6.84000 -48.35100 -19.53000 1.000 26.95621 261 LEU A N 1
ATOM 2020 C CA . LEU A 1 258 ? -6.95300 -49.22700 -18.37500 1.000 27.72494 261 LEU A CA 1
ATOM 2021 C C . LEU A 1 258 ? -8.22500 -48.98800 -17.57500 1.000 21.97822 261 LEU A C 1
ATOM 2022 O O . LEU A 1 258 ? -8.35900 -49.54100 -16.48000 1.000 24.97729 261 LEU A O 1
ATOM 2027 N N . ILE A 1 259 ? -9.14400 -48.16400 -18.08400 1.000 24.11597 262 ILE A N 1
ATOM 2028 C CA . ILE A 1 259 ? -10.29700 -47.72800 -17.30100 1.000 23.05344 262 ILE A CA 1
ATOM 2029 C C . ILE A 1 259 ? -11.09100 -48.94000 -16.82900 1.000 27.34777 262 ILE A C 1
ATOM 2030 O O . ILE A 1 259 ? -11.50100 -49.79400 -17.62700 1.000 22.58388 262 ILE A O 1
ATOM 2035 N N . LYS A 1 260 ? -11.30700 -49.02600 -15.51900 1.000 25.52588 263 LYS A N 1
ATOM 2036 C CA . LYS A 1 260 ? -12.23700 -50.00000 -14.95500 1.000 27.88557 263 LYS A CA 1
ATOM 2037 C C . LYS A 1 260 ? -13.63000 -49.38800 -15.02200 1.000 25.47042 263 LYS A C 1
ATOM 2038 O O . LYS A 1 260 ? -14.08400 -48.70200 -14.10400 1.000 25.05422 263 LYS A O 1
ATOM 2044 N N . VAL A 1 261 ? -14.31200 -49.62900 -16.14100 1.000 28.48658 264 VAL A N 1
ATOM 2045 C CA . VAL A 1 261 ? -15.63400 -49.05700 -16.35700 1.000 27.59559 264 VAL A CA 1
ATOM 2046 C C . VAL A 1 261 ? -16.61000 -49.64800 -15.35000 1.000 28.01334 264 VAL A C 1
ATOM 2047 O O . VAL A 1 261 ? -16.68700 -50.87100 -15.17600 1.000 25.67933 264 VAL A O 1
ATOM 2051 N N . ALA A 1 262 ? -17.35000 -48.77500 -14.67000 1.000 26.80605 265 ALA A N 1
ATOM 2052 C CA . ALA A 1 262 ? -18.33600 -49.17200 -13.66800 1.000 28.25072 265 ALA A CA 1
ATOM 2053 C C . ALA A 1 262 ? -17.71600 -50.09300 -12.62000 1.000 28.47164 265 ALA A C 1
ATOM 2054 O O . ALA A 1 262 ? -18.33400 -51.06100 -12.17100 1.000 28.97562 265 ALA A O 1
ATOM 2056 N N . ASP A 1 263 ? -16.46600 -49.79600 -12.24700 1.000 29.71324 266 ASP A N 1
ATOM 2057 C CA . ASP A 1 263 ? -15.68800 -50.56500 -11.28300 1.000 26.89815 266 ASP A CA 1
ATOM 2058 C C . ASP A 1 263 ? -16.52300 -50.86000 -10.04500 1.000 25.92280 266 ASP A C 1
ATOM 2059 O O . ASP A 1 263 ? -16.88500 -49.93700 -9.29800 1.000 28.36747 266 ASP A O 1
ATOM 2064 N N . PRO A 1 264 ? -16.86400 -52.12700 -9.80800 1.000 28.70348 267 PRO A N 1
ATOM 2065 C CA . PRO A 1 264 ? -17.68000 -52.45100 -8.62700 1.000 27.08351 267 PRO A CA 1
ATOM 2066 C C . PRO A 1 264 ? -17.01000 -52.09300 -7.31300 1.000 31.02600 267 PRO A C 1
ATOM 2067 O O . PRO A 1 264 ? -17.70600 -51.75100 -6.34800 1.000 30.11085 267 PRO A O 1
ATOM 2071 N N . VAL A 1 265 ? -15.67900 -52.17800 -7.23700 1.000 30.73299 268 VAL A N 1
ATOM 2072 C CA . VAL A 1 265 ? -14.97200 -51.74700 -6.03300 1.000 29.52403 268 VAL A CA 1
ATOM 2073 C C . VAL A 1 265 ? -15.21500 -50.26400 -5.77600 1.000 28.54688 268 VAL A C 1
ATOM 2074 O O . VAL A 1 265 ? -15.52700 -49.85500 -4.65400 1.000 28.76184 268 VAL A O 1
ATOM 2078 N N . PHE A 1 266 ? -15.08700 -49.44100 -6.81700 1.000 28.27776 269 PHE A N 1
ATOM 2079 C CA . PHE A 1 266 ? -15.30300 -48.00400 -6.68000 1.000 28.34614 269 PHE A CA 1
ATOM 2080 C C . PHE A 1 266 ? -16.72800 -47.70600 -6.23500 1.000 28.01673 269 PHE A C 1
ATOM 2081 O O . PHE A 1 266 ? -16.94900 -46.96200 -5.27000 1.000 28.20969 269 PHE A O 1
ATOM 2089 N N . ILE A 1 267 ? -17.71200 -48.28700 -6.92900 1.000 33.68487 270 ILE A N 1
ATOM 2090 C CA . ILE A 1 267 ? -19.10800 -48.03200 -6.59300 1.000 28.89440 270 ILE A CA 1
ATOM 2091 C C . ILE A 1 267 ? -19.42400 -48.55300 -5.19800 1.000 30.68544 270 ILE A C 1
ATOM 2092 O O . ILE A 1 267 ? -20.10500 -47.88500 -4.40800 1.000 29.58188 270 ILE A O 1
ATOM 2097 N N . GLY A 1 268 ? -18.94100 -49.75400 -4.87700 1.000 28.57285 271 GLY A N 1
ATOM 2098 C CA . GLY A 1 268 ? -19.16300 -50.29700 -3.54800 1.000 30.82222 271 GLY A CA 1
ATOM 2099 C C . GLY A 1 268 ? -18.48200 -49.48000 -2.46900 1.000 34.12104 271 GLY A C 1
ATOM 2100 O O . GLY A 1 268 ? -19.02000 -49.31300 -1.37200 1.000 30.97843 271 GLY A O 1
ATOM 2101 N N . TYR A 1 269 ? -17.28200 -48.97000 -2.76000 1.000 34.85987 272 TYR A N 1
ATOM 2102 C CA . TYR A 1 269 ? -16.57100 -48.14100 -1.79200 1.000 29.97844 272 TYR A CA 1
ATOM 2103 C C . TYR A 1 269 ? -17.33800 -46.85700 -1.50400 1.000 31.97973 272 TYR A C 1
ATOM 2104 O O . TYR A 1 269 ? -17.52900 -46.48400 -0.34000 1.000 34.02638 272 TYR A O 1
ATOM 2113 N N . CYS A 1 270 ? -17.79700 -46.16600 -2.55400 1.000 29.93978 273 CYS A N 1
ATOM 2114 C CA . CYS A 1 270 ? -18.48000 -44.89300 -2.34000 1.000 28.23931 273 CYS A CA 1
ATOM 2115 C C . CYS A 1 270 ? -19.86000 -45.08400 -1.72800 1.000 31.53997 273 CYS A C 1
ATOM 2116 O O . CYS A 1 270 ? -20.30400 -44.24000 -0.94200 1.000 30.04192 273 CYS A O 1
ATOM 2119 N N . LYS A 1 271 ? -20.54200 -46.18700 -2.04700 1.000 34.42669 274 LYS A N 1
ATOM 2120 C CA . LYS A 1 271 ? -21.82600 -46.44800 -1.40800 1.000 33.37570 274 LYS A CA 1
ATOM 2121 C C . LYS A 1 271 ? -21.63300 -46.74100 0.07100 1.000 34.31319 274 LYS A C 1
ATOM 2122 O O . LYS A 1 271 ? -22.40800 -46.27200 0.91200 1.000 36.31630 274 LYS A O 1
ATOM 2128 N N . SER A 1 272 ? -20.59000 -47.50500 0.41000 1.000 31.51701 275 SER A N 1
ATOM 2129 C CA . SER A 1 272 ? -20.35400 -47.86300 1.80400 1.000 36.68060 275 SER A CA 1
ATOM 2130 C C . SER A 1 272 ? -19.89300 -46.66700 2.62700 1.000 39.16850 275 SER A C 1
ATOM 2131 O O . SER A 1 272 ? -20.16500 -46.60300 3.83400 1.000 42.24743 275 SER A O 1
ATOM 2134 N N . LYS A 1 273 ? -19.22300 -45.70500 2.00100 1.000 34.46673 276 LYS A N 1
ATOM 2135 C CA . LYS A 1 273 ? -18.82200 -44.49900 2.70700 1.000 35.11489 276 LYS A CA 1
ATOM 2136 C C . LYS A 1 273 ? -19.85600 -43.39500 2.59000 1.000 39.48706 276 LYS A C 1
ATOM 2137 O O . LYS A 1 273 ? -19.62400 -42.28500 3.09400 1.000 44.03311 276 LYS A O 1
ATOM 2143 N N . ASN A 1 274 ? -20.99900 -43.69700 1.97700 1.000 39.76652 277 ASN A N 1
ATOM 2144 C CA . ASN A 1 274 ? -22.06900 -42.71900 1.74300 1.000 36.64283 277 ASN A CA 1
ATOM 2145 C C . ASN A 1 274 ? -21.52500 -41.43500 1.13100 1.000 43.05522 277 ASN A C 1
ATOM 2146 O O . ASN A 1 274 ? -21.86800 -40.32700 1.54400 1.000 40.80564 277 ASN A O 1
ATOM 2151 N N . ALA A 1 275 ? -20.66000 -41.60000 0.13900 1.000 37.62760 278 ALA A N 1
ATOM 2152 C CA . ALA A 1 275 ? -20.10400 -40.46700 -0.58100 1.000 37.02311 278 ALA A CA 1
ATOM 2153 C C . ALA A 1 275 ? -21.10900 -39.96800 -1.60600 1.000 36.89617 278 ALA A C 1
ATOM 2154 O O . ALA A 1 275 ? -21.71500 -40.76700 -2.32600 1.000 42.78365 278 ALA A O 1
ATOM 2156 N N . ASP A 1 276 ? -21.30400 -38.65400 -1.66400 1.000 33.11751 279 ASP A N 1
ATOM 2157 C CA . ASP A 1 276 ? -22.08200 -38.10300 -2.76300 1.000 34.91880 279 ASP A CA 1
ATOM 2158 C C . ASP A 1 276 ? -21.23800 -37.86700 -4.00700 1.000 34.46440 279 ASP A C 1
ATOM 2159 O O . ASP A 1 276 ? -21.79700 -37.75000 -5.10200 1.000 33.89849 279 ASP A O 1
ATOM 2164 N N . CYS A 1 277 ? -19.91500 -37.82300 -3.86800 1.000 33.86187 280 CYS A N 1
ATOM 2165 C CA . CYS A 1 277 ? -19.03600 -37.57900 -5.00000 1.000 31.43106 280 CYS A CA 1
ATOM 2166 C C . CYS A 1 277 ? -17.62900 -38.04700 -4.64300 1.000 28.10322 280 CYS A C 1
ATOM 2167 O O . CYS A 1 277 ? -17.22800 -37.97900 -3.47700 1.000 32.63762 280 CYS A O 1
ATOM 2170 N N . ALA A 1 278 ? -16.88200 -38.52300 -5.63900 1.000 25.43446 281 ALA A N 1
ATOM 2171 C CA . ALA A 1 278 ? -15.57500 -39.10900 -5.35800 1.000 27.63248 281 ALA A CA 1
ATOM 2172 C C . ALA A 1 278 ? -14.70300 -39.06900 -6.60100 1.000 28.66400 281 ALA A C 1
ATOM 2173 O O . ALA A 1 278 ? -15.20000 -39.01500 -7.72400 1.000 28.19848 281 ALA A O 1
ATOM 2175 N N . ALA A 1 279 ? -13.38900 -39.09800 -6.37700 1.000 29.06338 282 ALA A N 1
ATOM 2176 C CA . ALA A 1 279 ? -12.40900 -39.08500 -7.45300 1.000 29.96048 282 ALA A CA 1
ATOM 2177 C C . ALA A 1 279 ? -11.34100 -40.13300 -7.19100 1.000 31.51874 282 ALA A C 1
ATOM 2178 O O . ALA A 1 279 ? -10.82000 -40.23300 -6.07600 1.000 29.43255 282 ALA A O 1
ATOM 2180 N N . LYS A 1 280 ? -11.02800 -40.91900 -8.21500 1.000 28.91204 283 LYS A N 1
ATOM 2181 C CA . LYS A 1 280 ? -9.86000 -41.77900 -8.15800 1.000 27.84017 283 LYS A CA 1
ATOM 2182 C C . LYS A 1 280 ? -8.61200 -40.97200 -8.47500 1.000 30.19896 283 LYS A C 1
ATOM 2183 O O . LYS A 1 280 ? -8.63300 -40.04800 -9.29600 1.000 28.45385 283 LYS A O 1
ATOM 2189 N N . VAL A 1 281 ? -7.51500 -41.32800 -7.81400 1.000 27.93084 284 VAL A N 1
ATOM 2190 C CA . VAL A 1 281 ? -6.24700 -40.65700 -8.04600 1.000 30.29541 284 VAL A CA 1
ATOM 2191 C C . VAL A 1 281 ? -5.14100 -41.69000 -8.14900 1.000 32.32413 284 VAL A C 1
ATOM 2192 O O . VAL A 1 281 ? -5.23700 -42.79800 -7.61200 1.000 28.48614 284 VAL A O 1
ATOM 2196 N N . VAL A 1 282 ? -4.08600 -41.31400 -8.86500 1.000 26.61975 285 VAL A N 1
ATOM 2197 C CA . VAL A 1 282 ? -2.82300 -42.02600 -8.83400 1.000 31.84086 285 VAL A CA 1
ATOM 2198 C C . VAL A 1 282 ? -1.77000 -41.08300 -8.27200 1.000 37.27622 285 VAL A C 1
ATOM 2199 O O . VAL A 1 282 ? -1.97400 -39.88000 -8.14500 1.000 31.87735 285 VAL A O 1
ATOM 2203 N N . GLN A 1 283 ? -0.63000 -41.65900 -7.95800 1.000 31.87449 286 GLN A N 1
ATOM 2204 C CA . GLN A 1 283 ? 0.48400 -40.99300 -7.30400 1.000 36.97318 286 GLN A CA 1
ATOM 2205 C C . GLN A 1 283 ? 1.28200 -40.24200 -8.37200 1.000 35.25231 286 GLN A C 1
ATOM 2206 O O . GLN A 1 283 ? 1.70200 -40.84900 -9.36400 1.000 34.07763 286 GLN A O 1
ATOM 2212 N N . LYS A 1 284 ? 1.48200 -38.94700 -8.20900 1.000 32.51144 287 LYS A N 1
ATOM 2213 C CA . LYS A 1 284 ? 2.22700 -38.17900 -9.19800 1.000 42.74555 287 LYS A CA 1
ATOM 2214 C C . LYS A 1 284 ? 3.69500 -38.13300 -8.81800 1.000 40.47819 287 LYS A C 1
ATOM 2215 O O . LYS A 1 284 ? 4.03500 -37.65000 -7.73600 1.000 51.11143 287 LYS A O 1
ATOM 2221 N N . SER A 1 285 ? 4.56800 -38.67500 -9.66000 1.000 45.14320 288 SER A N 1
ATOM 2222 C CA . SER A 1 285 ? 5.96700 -38.59200 -9.32100 1.000 50.45844 288 SER A CA 1
ATOM 2223 C C . SER A 1 285 ? 6.75200 -37.60300 -10.20800 1.000 46.96064 288 SER A C 1
ATOM 2224 O O . SER A 1 285 ? 7.78700 -37.10300 -9.76600 1.000 55.18719 288 SER A O 1
ATOM 2227 N N . THR A 1 286 ? 6.24600 -37.19800 -11.40500 1.000 46.55476 289 THR A N 1
ATOM 2228 C CA . THR A 1 286 ? 7.00100 -36.09400 -12.01500 1.000 48.00006 289 THR A CA 1
ATOM 2229 C C . THR A 1 286 ? 6.20200 -34.79500 -11.91400 1.000 49.10826 289 THR A C 1
ATOM 2230 O O . THR A 1 286 ? 5.00700 -34.78000 -12.22000 1.000 49.50656 289 THR A O 1
ATOM 2234 N N . PRO A 1 287 ? 6.83400 -33.68800 -11.50500 1.000 49.41797 290 PRO A N 1
ATOM 2235 C CA . PRO A 1 287 ? 6.08300 -32.42300 -11.38600 1.000 45.40397 290 PRO A CA 1
ATOM 2236 C C . PRO A 1 287 ? 5.39500 -31.96200 -12.66700 1.000 45.55299 290 PRO A C 1
ATOM 2237 O O . PRO A 1 287 ? 4.35500 -31.28900 -12.58900 1.000 40.51051 290 PRO A O 1
ATOM 2241 N N . SER A 1 288 ? 5.94000 -32.28200 -13.83800 1.000 41.16121 291 SER A N 1
ATOM 2242 C CA . SER A 1 288 ? 5.38000 -31.82400 -15.10300 1.000 45.44021 291 SER A CA 1
ATOM 2243 C C . SER A 1 288 ? 4.27000 -32.71300 -15.65600 1.000 40.28917 291 SER A C 1
ATOM 2244 O O . SER A 1 288 ? 3.73100 -32.39400 -16.72300 1.000 42.70867 291 SER A O 1
ATOM 2247 N N . GLU A 1 289 ? 3.92700 -33.82500 -15.00300 1.000 42.74540 292 GLU A N 1
ATOM 2248 C CA . GLU A 1 289 ? 2.87100 -34.66800 -15.55500 1.000 39.58458 292 GLU A CA 1
ATOM 2249 C C . GLU A 1 289 ? 1.58400 -33.86700 -15.67300 1.000 34.06728 292 GLU A C 1
ATOM 2250 O O . GLU A 1 289 ? 1.18500 -33.16400 -14.74200 1.000 33.38979 292 GLU A O 1
ATOM 2256 N N . ALA A 1 290 ? 0.95000 -33.95900 -16.83900 1.000 29.82441 293 ALA A N 1
ATOM 2257 C CA . ALA A 1 290 ? -0.26700 -33.20800 -17.12800 1.000 33.45589 293 ALA A CA 1
ATOM 2258 C C . ALA A 1 290 ? -1.48100 -33.87500 -16.48000 1.000 30.87482 293 ALA A C 1
ATOM 2259 O O . ALA A 1 290 ? -2.41800 -34.33000 -17.14000 1.000 31.80050 293 ALA A O 1
ATOM 2261 N N . VAL A 1 291 ? -1.44600 -33.92500 -15.15400 1.000 32.14653 294 VAL A N 1
ATOM 2262 C CA . VAL A 1 291 ? -2.57600 -34.36600 -14.34900 1.000 33.90577 294 VAL A CA 1
ATOM 2263 C C . VAL A 1 291 ? -2.90900 -33.26800 -13.35200 1.000 38.26665 294 VAL A C 1
ATOM 2264 O O . VAL A 1 291 ? -2.01000 -32.61500 -12.81300 1.000 33.44248 294 VAL A O 1
ATOM 2268 N N . GLY A 1 292 ? -4.19800 -33.04300 -13.13000 1.000 34.66551 295 GLY A N 1
ATOM 2269 C CA . GLY A 1 292 ? -4.61100 -32.20900 -12.02200 1.000 30.54077 295 GLY A CA 1
ATOM 2270 C C . GLY A 1 292 ? -4.27800 -32.85300 -10.69200 1.000 30.79006 295 GLY A C 1
ATOM 2271 O O . GLY A 1 292 ? -4.03000 -34.05600 -10.59400 1.000 33.68519 295 GLY A O 1
ATOM 2272 N N . VAL A 1 293 ? -4.26400 -32.03600 -9.64700 1.000 29.94930 296 VAL A N 1
ATOM 2273 C CA . VAL A 1 293 ? -3.92100 -32.50800 -8.31500 1.000 32.01371 296 VAL A CA 1
ATOM 2274 C C . VAL A 1 293 ? -5.03800 -32.12300 -7.35500 1.000 36.20312 296 VAL A C 1
ATOM 2275 O O . VAL A 1 293 ? -5.56500 -31.00600 -7.40900 1.000 32.29317 296 VAL A O 1
ATOM 2279 N N . VAL A 1 294 ? -5.40800 -33.06200 -6.49100 1.000 35.16511 297 VAL A N 1
ATOM 2280 C CA . VAL A 1 294 ? -6.48100 -32.84900 -5.52700 1.000 38.03502 297 VAL A CA 1
ATOM 2281 C C . VAL A 1 294 ? -5.93500 -32.04900 -4.35100 1.000 39.50932 297 VAL A C 1
ATOM 2282 O O . VAL A 1 294 ? -4.89300 -32.39500 -3.77900 1.000 39.45065 297 VAL A O 1
ATOM 2286 N N . CYS A 1 295 ? -6.63800 -30.97500 -3.98400 1.000 44.35280 298 CYS A N 1
ATOM 2287 C CA . CYS A 1 295 ? -6.14800 -30.05900 -2.96600 1.000 43.61387 298 CYS A CA 1
ATOM 2288 C C . CYS A 1 295 ? -7.26600 -29.65500 -2.02000 1.000 46.73095 298 CYS A C 1
ATOM 2289 O O . CYS A 1 295 ? -8.43100 -30.03100 -2.18700 1.000 42.85110 298 CYS A O 1
ATOM 2292 N N . ARG A 1 296 ? -6.86700 -28.95800 -0.95500 1.000 49.13434 299 ARG A N 1
ATOM 2293 C CA . ARG A 1 296 ? -7.78300 -28.30600 -0.02800 1.000 53.30761 299 ARG A CA 1
ATOM 2294 C C . ARG A 1 296 ? -7.48100 -26.81700 -0.01100 1.000 56.70168 299 ARG A C 1
ATOM 2295 O O . ARG A 1 296 ? -6.31600 -26.42100 0.09300 1.000 53.19273 299 ARG A O 1
ATOM 2303 N N . VAL A 1 297 ? -8.52300 -26.00000 -0.11900 1.000 60.64705 300 VAL A N 1
ATOM 2304 C CA . VAL A 1 297 ? -8.41900 -24.55100 0.02500 1.000 59.50408 300 VAL A CA 1
ATOM 2305 C C . VAL A 1 297 ? -9.72200 -24.05300 0.63200 1.000 61.19830 300 VAL A C 1
ATOM 2306 O O . VAL A 1 297 ? -10.80400 -24.46000 0.20500 1.000 61.63310 300 VAL A O 1
ATOM 2310 N N . ASN A 1 298 ? -9.61400 -23.19400 1.64900 1.000 62.24423 301 ASN A N 1
ATOM 2311 C CA . ASN A 1 298 ? -10.77100 -22.62400 2.35800 1.000 62.38009 301 ASN A CA 1
ATOM 2312 C C . ASN A 1 298 ? -11.73700 -23.70400 2.84200 1.000 61.69589 301 ASN A C 1
ATOM 2313 O O . ASN A 1 298 ? -12.95500 -23.52100 2.83700 1.000 62.28907 301 ASN A O 1
ATOM 2318 N N . GLY A 1 299 ? -11.18900 -24.83800 3.27000 1.000 59.15539 302 GLY A N 1
ATOM 2319 C CA . GLY A 1 299 ? -11.97000 -25.83200 3.97600 1.000 58.36996 302 GLY A CA 1
ATOM 2320 C C . GLY A 1 299 ? -12.75000 -26.81000 3.12300 1.000 62.30765 302 GLY A C 1
ATOM 2321 O O . GLY A 1 299 ? -13.52600 -27.59500 3.67700 1.000 63.99738 302 GLY A O 1
ATOM 2322 N N . HIS A 1 300 ? -12.57600 -26.79900 1.80300 1.000 58.89568 303 HIS A N 1
ATOM 2323 C CA . HIS A 1 300 ? -13.24100 -27.75600 0.92700 1.000 62.17006 303 HIS A CA 1
ATOM 2324 C C . HIS A 1 300 ? -12.23500 -28.33100 -0.06000 1.000 62.46981 303 HIS A C 1
ATOM 2325 O O . HIS A 1 300 ? -11.14400 -27.79000 -0.24900 1.000 61.37367 303 HIS A O 1
ATOM 2332 N N . TYR A 1 301 ? -12.63300 -29.41800 -0.71300 1.000 53.06451 304 TYR A N 1
ATOM 2333 C CA . TYR A 1 301 ? -11.78600 -30.08000 -1.69300 1.000 45.79419 304 TYR A CA 1
ATOM 2334 C C . TYR A 1 301 ? -11.87900 -29.40500 -3.05400 1.000 43.05566 304 TYR A C 1
ATOM 2335 O O . TYR A 1 301 ? -12.92400 -28.86800 -3.44400 1.000 51.59614 304 TYR A O 1
ATOM 2344 N N . LYS A 1 302 ? -10.76000 -29.43700 -3.77300 1.000 39.96389 305 LYS A N 1
ATOM 2345 C CA . LYS A 1 302 ? -10.67900 -28.88300 -5.11200 1.000 41.83251 305 LYS A CA 1
ATOM 2346 C C . LYS A 1 302 ? -9.67200 -29.70600 -5.90500 1.000 36.43237 305 LYS A C 1
ATOM 2347 O O . LYS A 1 302 ? -8.84300 -30.42500 -5.33700 1.000 39.39055 305 LYS A O 1
ATOM 2353 N N . VAL A 1 303 ? -9.77600 -29.62200 -7.22700 1.000 35.93073 306 VAL A N 1
ATOM 2354 C CA . VAL A 1 303 ? -8.74000 -30.08400 -8.13800 1.000 35.91947 306 VAL A CA 1
ATOM 2355 C C . VAL A 1 303 ? -8.19200 -28.85000 -8.82800 1.000 36.73259 306 VAL A C 1
ATOM 2356 O O . VAL A 1 303 ? -8.96100 -28.05200 -9.37500 1.000 41.69968 306 VAL A O 1
ATOM 2360 N N . VAL A 1 304 ? -6.88000 -28.69300 -8.80800 1.000 32.51370 307 VAL A N 1
ATOM 2361 C CA . VAL A 1 304 ? -6.21100 -27.64400 -9.56000 1.000 35.25466 307 VAL A CA 1
ATOM 2362 C C . VAL A 1 304 ? -5.61100 -28.28800 -10.79800 1.000 32.21180 307 VAL A C 1
ATOM 2363 O O . VAL A 1 304 ? -4.76400 -29.18400 -10.69700 1.000 32.86543 307 VAL A O 1
ATOM 2367 N N . GLU A 1 305 ? -6.07100 -27.84500 -11.96400 1.000 31.98418 308 GLU A N 1
ATOM 2368 C CA . GLU A 1 305 ? -5.61300 -28.41900 -13.21900 1.000 32.47628 308 GLU A CA 1
ATOM 2369 C C . GLU A 1 305 ? -4.11000 -28.22400 -13.37600 1.000 34.52948 308 GLU A C 1
ATOM 2370 O O . GLU A 1 305 ? -3.52600 -27.27100 -12.85200 1.000 36.40209 308 GLU A O 1
ATOM 2376 N N . TYR A 1 306 ? -3.47800 -29.16100 -14.08800 1.000 34.57217 309 TYR A N 1
ATOM 2377 C CA . TYR A 1 306 ? -2.04300 -29.06800 -14.33500 1.000 37.39506 309 TYR A CA 1
ATOM 2378 C C . TYR A 1 306 ? -1.66700 -27.72900 -14.95500 1.000 38.93875 309 TYR A C 1
ATOM 2379 O O . TYR A 1 306 ? -0.58800 -27.19300 -14.67700 1.000 41.91076 309 TYR A O 1
ATOM 2388 N N . SER A 1 307 ? -2.54700 -27.17200 -15.78800 1.000 34.17644 310 SER A N 1
ATOM 2389 C CA . SER A 1 307 ? -2.30200 -25.89500 -16.44300 1.000 38.99576 310 SER A CA 1
ATOM 2390 C C . SER A 1 307 ? -2.40600 -24.70700 -15.49400 1.000 38.82752 310 SER A C 1
ATOM 2391 O O . SER A 1 307 ? -2.00100 -23.60000 -15.86700 1.000 38.68902 310 SER A O 1
ATOM 2394 N N . GLU A 1 308 ? -2.94600 -24.89500 -14.29200 1.000 38.35122 311 GLU A N 1
ATOM 2395 C CA . GLU A 1 308 ? -3.11600 -23.80300 -13.34800 1.000 39.54020 311 GLU A CA 1
ATOM 2396 C C . GLU A 1 308 ? -2.29600 -23.98500 -12.07900 1.000 42.70108 311 GLU A C 1
ATOM 2397 O O . GLU A 1 308 ? -2.36500 -23.13500 -11.18100 1.000 43.49897 311 GLU A O 1
ATOM 2403 N N . LEU A 1 309 ? -1.52500 -25.06400 -11.98000 1.000 35.27117 312 LEU A N 1
ATOM 2404 C CA . LEU A 1 309 ? -0.63200 -25.27400 -10.85000 1.000 41.48036 312 LEU A CA 1
ATOM 2405 C C . LEU A 1 309 ? 0.66500 -24.52000 -11.10700 1.000 37.49880 312 LEU A C 1
ATOM 2406 O O . LEU A 1 309 ? 1.29900 -24.71200 -12.15100 1.000 38.04038 312 LEU A O 1
ATOM 2411 N N . THR A 1 310 ? 1.05400 -23.65800 -10.16900 1.000 44.90422 313 THR A N 1
ATOM 2412 C CA . THR A 1 310 ? 2.32000 -22.94900 -10.30500 1.000 45.31836 313 THR A CA 1
ATOM 2413 C C . THR A 1 310 ? 3.46900 -23.94200 -10.42500 1.000 47.96197 313 THR A C 1
ATOM 2414 O O . THR A 1 310 ? 3.41500 -25.05400 -9.89200 1.000 43.05887 313 THR A O 1
ATOM 2418 N N . ASP A 1 311 ? 4.51400 -23.53400 -11.15000 1.000 48.12757 314 ASP A N 1
ATOM 2419 C CA . ASP A 1 311 ? 5.72000 -24.35100 -11.22000 1.000 50.86463 314 ASP A CA 1
ATOM 2420 C C . ASP A 1 311 ? 6.29700 -24.59100 -9.83200 1.000 47.67256 314 ASP A C 1
ATOM 2421 O O . ASP A 1 311 ? 6.86500 -25.65700 -9.56600 1.000 52.83325 314 ASP A O 1
ATOM 2426 N N . GLU A 1 312 ? 6.16400 -23.60800 -8.94100 1.000 48.42052 315 GLU A N 1
ATOM 2427 C CA . GLU A 1 312 ? 6.60000 -23.77800 -7.55900 1.000 52.07360 315 GLU A CA 1
ATOM 2428 C C . GLU A 1 312 ? 5.85700 -24.92200 -6.87600 1.000 52.08138 315 GLU A C 1
ATOM 2429 O O . GLU A 1 312 ? 6.47700 -25.82600 -6.30600 1.000 49.98463 315 GLU A O 1
ATOM 2435 N N . ALA A 1 313 ? 4.52300 -24.89800 -6.92200 1.000 51.20192 316 ALA A N 1
ATOM 2436 C CA . ALA A 1 313 ? 3.74000 -25.93800 -6.25800 1.000 48.60769 316 ALA A CA 1
ATOM 2437 C C . ALA A 1 313 ? 3.97200 -27.30600 -6.88600 1.000 46.70191 316 ALA A C 1
ATOM 2438 O O . ALA A 1 313 ? 4.03300 -28.32000 -6.18000 1.000 46.14339 316 ALA A O 1
ATOM 2440 N N . ALA A 1 314 ? 4.10600 -27.35600 -8.21400 1.000 45.46469 317 ALA A N 1
ATOM 2441 C CA . ALA A 1 314 ? 4.29300 -28.63900 -8.88500 1.000 43.22933 317 ALA A CA 1
ATOM 2442 C C . ALA A 1 314 ? 5.60400 -29.29600 -8.47600 1.000 47.81074 317 ALA A C 1
ATOM 2443 O O . ALA A 1 314 ? 5.65900 -30.51600 -8.28100 1.000 45.34056 317 ALA A O 1
ATOM 2445 N N . GLU A 1 315 ? 6.66700 -28.50700 -8.33100 1.000 54.00340 318 GLU A N 1
ATOM 2446 C CA . GLU A 1 315 ? 7.98600 -29.04400 -8.01100 1.000 49.74161 318 GLU A CA 1
ATOM 2447 C C . GLU A 1 315 ? 8.29500 -29.04700 -6.52100 1.000 50.56741 318 GLU A C 1
ATOM 2448 O O . GLU A 1 315 ? 9.40600 -29.43200 -6.13900 1.000 53.88549 318 GLU A O 1
ATOM 2454 N N . SER A 1 316 ? 7.35100 -28.63900 -5.67500 1.000 46.24511 319 SER A N 1
ATOM 2455 C CA . SER A 1 316 ? 7.57400 -28.67200 -4.23100 1.000 42.45403 319 SER A CA 1
ATOM 2456 C C . SER A 1 316 ? 7.56500 -30.11000 -3.71500 1.000 50.25502 319 SER A C 1
ATOM 2457 O O . SER A 1 316 ? 6.79600 -30.95300 -4.19400 1.000 45.21567 319 SER A O 1
ATOM 2460 N N . ARG A 1 317 ? 8.41700 -30.37500 -2.72400 1.000 47.15677 320 ARG A N 1
ATOM 2461 C CA . ARG A 1 317 ? 8.67800 -31.71800 -2.24400 1.000 47.83760 320 ARG A CA 1
ATOM 2462 C C . ARG A 1 317 ? 8.40000 -31.81700 -0.74600 1.000 49.05916 320 ARG A C 1
ATOM 2463 O O . ARG A 1 317 ? 8.45400 -30.82200 0.00400 1.000 55.16506 320 ARG A O 1
ATOM 2471 N N . THR A 1 318 ? 8.09600 -33.04700 -0.30300 1.000 51.33636 321 THR A N 1
ATOM 2472 C CA . THR A 1 318 ? 7.90500 -33.33600 1.11200 1.000 56.96238 321 THR A CA 1
ATOM 2473 C C . THR A 1 318 ? 9.25800 -33.72900 1.70600 1.000 57.14815 321 THR A C 1
ATOM 2474 O O . THR A 1 318 ? 10.27400 -33.82900 1.00900 1.000 58.52513 321 THR A O 1
ATOM 2478 N N . ALA A 1 319 ? 9.26600 -33.95300 3.02300 1.000 63.84162 322 ALA A N 1
ATOM 2479 C CA . ALA A 1 319 ? 10.44200 -34.51400 3.68700 1.000 62.67366 322 ALA A CA 1
ATOM 2480 C C . ALA A 1 319 ? 10.91800 -35.78900 2.98800 1.000 66.82153 322 ALA A C 1
ATOM 2481 O O . ALA A 1 319 ? 12.12900 -36.00100 2.80900 1.000 70.53538 322 ALA A O 1
ATOM 2483 N N . ASP A 1 320 ? 9.97900 -36.66400 2.60900 1.000 67.72870 323 ASP A N 1
ATOM 2484 C CA . ASP A 1 320 ? 10.35800 -37.88300 1.90700 1.000 67.39252 323 ASP A CA 1
ATOM 2485 C C . ASP A 1 320 ? 11.10800 -37.55500 0.61400 1.000 70.89147 323 ASP A C 1
ATOM 2486 O O . ASP A 1 320 ? 12.19400 -38.09200 0.35100 1.000 73.93794 323 ASP A O 1
ATOM 2491 N N . GLY A 1 321 ? 10.55400 -36.65600 -0.19600 1.000 65.67059 324 GLY A N 1
ATOM 2492 C CA . GLY A 1 321 ? 11.00700 -36.49100 -1.56700 1.000 61.11377 324 GLY A CA 1
ATOM 2493 C C . GLY A 1 321 ? 9.89900 -36.75700 -2.56200 1.000 59.23507 324 GLY A C 1
ATOM 2494 O O . GLY A 1 321 ? 10.11400 -36.76700 -3.78400 1.000 58.86773 324 GLY A O 1
ATOM 2495 N N . ARG A 1 322 ? 8.71900 -37.03400 -2.03500 1.000 59.77866 325 ARG A N 1
ATOM 2496 C CA . ARG A 1 322 ? 7.51000 -37.10300 -2.83600 1.000 56.62496 325 ARG A CA 1
ATOM 2497 C C . ARG A 1 322 ? 7.08500 -35.68100 -3.17200 1.000 51.54052 325 ARG A C 1
ATOM 2498 O O . ARG A 1 322 ? 7.41900 -34.72900 -2.45600 1.000 51.72013 325 ARG A O 1
ATOM 2506 N N . LEU A 1 323 ? 6.32400 -35.53800 -4.25500 1.000 51.08589 326 LEU A N 1
ATOM 2507 C CA . LEU A 1 323 ? 5.73300 -34.24100 -4.56200 1.000 45.97086 326 LEU A CA 1
ATOM 2508 C C . LEU A 1 323 ? 4.76900 -33.85400 -3.45400 1.000 44.42191 326 LEU A C 1
ATOM 2509 O O . LEU A 1 323 ? 4.02700 -34.69200 -2.94400 1.000 43.41991 326 LEU A O 1
ATOM 2514 N N . THR A 1 324 ? 4.78100 -32.57400 -3.07700 1.000 45.84944 327 THR A N 1
ATOM 2515 C CA . THR A 1 324 ? 3.82100 -32.10800 -2.08000 1.000 42.08877 327 THR A CA 1
ATOM 2516 C C . THR A 1 324 ? 2.40000 -32.29800 -2.59100 1.000 38.94153 327 THR A C 1
ATOM 2517 O O . THR A 1 324 ? 1.49700 -32.69000 -1.84000 1.000 35.92609 327 THR A O 1
ATOM 2521 N N . PHE A 1 325 ? 2.20100 -32.06300 -3.88200 1.000 37.53500 328 PHE A N 1
ATOM 2522 C CA . PHE A 1 325 ? 0.93100 -32.28000 -4.55700 1.000 40.86067 328 PHE A CA 1
ATOM 2523 C C . PHE A 1 325 ? 1.09200 -33.54000 -5.40000 1.000 40.16890 328 PHE A C 1
ATOM 2524 O O . PHE A 1 325 ? 1.57100 -33.50100 -6.53500 1.000 36.77316 328 PHE A O 1
ATOM 2532 N N . SER A 1 326 ? 0.69600 -34.67400 -4.81800 1.000 36.83685 329 SER A N 1
ATOM 2533 C CA . SER A 1 326 ? 0.90400 -35.98100 -5.42500 1.000 40.43147 329 SER A CA 1
ATOM 2534 C C . SER A 1 326 ? -0.38600 -36.73000 -5.72700 1.000 36.12695 329 SER A C 1
ATOM 2535 O O . SER A 1 326 ? -0.32500 -37.83000 -6.28900 1.000 30.80073 329 SER A O 1
ATOM 2538 N N . ALA A 1 327 ? -1.54700 -36.18700 -5.36000 1.000 32.67355 330 ALA A N 1
ATOM 2539 C CA . ALA A 1 327 ? -2.82300 -36.85600 -5.60900 1.000 31.11477 330 ALA A CA 1
ATOM 2540 C C . ALA A 1 327 ? -3.28600 -36.50900 -7.02000 1.000 31.19671 330 ALA A C 1
ATOM 2541 O O . ALA A 1 327 ? -4.05500 -35.57300 -7.25500 1.000 28.62633 330 ALA A O 1
ATOM 2543 N N . GLY A 1 328 ? -2.80500 -37.29700 -7.97800 1.000 32.40919 331 GLY A N 1
ATOM 2544 C CA . GLY A 1 328 ? -3.08000 -37.03600 -9.37500 1.000 29.85453 331 GLY A CA 1
ATOM 2545 C C . GLY A 1 328 ? -4.45000 -37.47600 -9.84400 1.000 30.66886 331 GLY A C 1
ATOM 2546 O O . GLY A 1 328 ? -4.75600 -38.67000 -9.88400 1.000 27.82406 331 GLY A O 1
ATOM 2547 N N . ASN A 1 329 ? -5.27400 -36.50400 -10.21900 1.000 29.47912 332 ASN A N 1
ATOM 2548 C CA . ASN A 1 329 ? -6.59400 -36.78700 -10.76500 1.000 32.01747 332 ASN A CA 1
ATOM 2549 C C . ASN A 1 329 ? -6.48000 -37.56800 -12.06900 1.000 29.03286 332 ASN A C 1
ATOM 2550 O O . ASN A 1 329 ? -5.66600 -37.23300 -12.93600 1.000 28.29760 332 ASN A O 1
ATOM 2555 N N . ILE A 1 330 ? -7.27800 -38.62400 -12.20600 1.000 30.15410 333 ILE A N 1
ATOM 2556 C CA . ILE A 1 330 ? -7.26000 -39.40900 -13.43000 1.000 26.94772 333 ILE A CA 1
ATOM 2557 C C . ILE A 1 330 ? -8.60400 -39.34000 -14.15000 1.000 28.62027 333 ILE A C 1
ATOM 2558 O O . ILE A 1 330 ? -8.94200 -40.23100 -14.93200 1.000 28.68540 333 ILE A O 1
ATOM 2563 N N . CYS A 1 331 ? -9.34900 -38.24900 -13.92700 1.000 31.64489 334 CYS A N 1
ATOM 2564 C CA . CYS A 1 331 ? -10.69200 -38.04000 -14.46000 1.000 28.61417 334 CYS A CA 1
ATOM 2565 C C . CYS A 1 331 ? -11.49500 -39.33100 -14.41100 1.000 31.33632 334 CYS A C 1
ATOM 2566 O O . CYS A 1 331 ? -11.78700 -39.93900 -15.44400 1.000 26.62599 334 CYS A O 1
ATOM 2569 N N . ASN A 1 332 ? -11.86000 -39.73000 -13.19800 1.000 29.30653 335 ASN A N 1
ATOM 2570 C CA . ASN A 1 332 ? -12.43200 -41.04700 -12.91300 1.000 29.75067 335 ASN A CA 1
ATOM 2571 C C . ASN A 1 332 ? -13.24700 -40.83800 -11.63300 1.000 29.10223 335 ASN A C 1
ATOM 2572 O O . ASN A 1 332 ? -12.71900 -40.94500 -10.52700 1.000 30.62040 335 ASN A O 1
ATOM 2577 N N . HIS A 1 333 ? -14.51500 -40.48600 -11.80900 1.000 27.71728 336 HIS A N 1
ATOM 2578 C CA . HIS A 1 333 ? -15.30000 -39.90400 -10.73700 1.000 28.47114 336 HIS A CA 1
ATOM 2579 C C . HIS A 1 333 ? -16.55500 -40.72300 -10.47300 1.000 28.67665 336 HIS A C 1
ATOM 2580 O O . HIS A 1 333 ? -17.07000 -41.41900 -11.35600 1.000 32.57723 336 HIS A O 1
ATOM 2587 N N . TYR A 1 334 ? -17.03200 -40.63500 -9.23700 1.000 30.09279 337 TYR A N 1
ATOM 2588 C CA . TYR A 1 334 ? -18.32100 -41.17300 -8.83600 1.000 27.60201 337 TYR A CA 1
ATOM 2589 C C . TYR A 1 334 ? -19.24500 -40.02100 -8.47700 1.000 29.65550 337 TYR A C 1
ATOM 2590 O O . TYR A 1 334 ? -18.82600 -39.05700 -7.83300 1.000 28.52240 337 TYR A O 1
ATOM 2599 N N . PHE A 1 335 ? -20.50000 -40.12600 -8.89600 1.000 25.41265 338 PHE A N 1
ATOM 2600 C CA . PHE A 1 335 ? -21.54500 -39.20200 -8.48200 1.000 29.12980 338 PHE A CA 1
ATOM 2601 C C . PHE A 1 335 ? -22.75200 -40.00100 -8.02900 1.000 29.02430 338 PHE A C 1
ATOM 2602 O O . PHE A 1 335 ? -23.17800 -40.92400 -8.72700 1.000 28.64318 338 PHE A O 1
ATOM 2610 N N . SER A 1 336 ? -23.30400 -39.64800 -6.87500 1.000 33.00232 339 SER A N 1
ATOM 2611 C CA . SER A 1 336 ? -24.63300 -40.12600 -6.53800 1.000 31.88196 339 SER A CA 1
ATOM 2612 C C . SER A 1 336 ? -25.65900 -39.41100 -7.40900 1.000 34.09592 339 SER A C 1
ATOM 2613 O O . SER A 1 336 ? -25.44700 -38.27600 -7.84600 1.000 31.28213 339 SER A O 1
ATOM 2616 N N . SER A 1 337 ? -26.77500 -40.09200 -7.67900 1.000 32.67953 340 SER A N 1
ATOM 2617 C CA . SER A 1 337 ? -27.81300 -39.47200 -8.49400 1.000 28.82768 340 SER A CA 1
ATOM 2618 C C . SER A 1 337 ? -28.35700 -38.22100 -7.82000 1.000 33.54780 340 SER A C 1
ATOM 2619 O O . SER A 1 337 ? -28.59600 -37.20500 -8.48200 1.000 36.24867 340 SER A O 1
ATOM 2622 N N . GLU A 1 338 ? -28.49200 -38.25400 -6.49200 1.000 34.77073 341 GLU A N 1
ATOM 2623 C CA . GLU A 1 338 ? -28.99800 -37.09400 -5.76500 1.000 37.94450 341 GLU A CA 1
ATOM 2624 C C . GLU A 1 338 ? -28.06000 -35.90000 -5.89100 1.000 41.17697 341 GLU A C 1
ATOM 2625 O O . GLU A 1 338 ? -28.51100 -34.76900 -6.10700 1.000 38.02872 341 GLU A O 1
ATOM 2631 N N . PHE A 1 339 ? -26.75500 -36.12800 -5.75300 1.000 38.40267 342 PHE A N 1
ATOM 2632 C CA . PHE A 1 339 ? -25.80100 -35.03500 -5.89700 1.000 37.49405 342 PHE A CA 1
ATOM 2633 C C . PHE A 1 339 ? -25.78500 -34.50300 -7.32600 1.000 37.86303 342 PHE A C 1
ATOM 2634 O O . PHE A 1 339 ? -25.68100 -33.28800 -7.54100 1.000 34.35088 342 PHE A O 1
ATOM 2642 N N . LEU A 1 340 ? -25.88100 -35.40000 -8.31400 1.000 35.88057 343 LEU A N 1
ATOM 2643 C CA . LEU A 1 340 ? -25.84300 -34.98300 -9.71300 1.000 40.61368 343 LEU A CA 1
ATOM 2644 C C . LEU A 1 340 ? -26.98900 -34.03800 -10.06000 1.000 41.12842 343 LEU A C 1
ATOM 2645 O O . LEU A 1 340 ? -26.77300 -32.98900 -10.67700 1.000 43.22653 343 LEU A O 1
ATOM 2650 N N . THR A 1 341 ? -28.22000 -34.39000 -9.66500 1.000 41.26796 344 THR A N 1
ATOM 2651 C CA . THR A 1 341 ? -29.36500 -33.53200 -9.97100 1.000 43.71704 344 THR A CA 1
ATOM 2652 C C . THR A 1 341 ? -29.29400 -32.19400 -9.24500 1.000 41.04051 344 THR A C 1
ATOM 2653 O O . THR A 1 341 ? -29.81500 -31.19300 -9.74900 1.000 50.75604 344 THR A O 1
ATOM 2657 N N . LYS A 1 342 ? -28.65900 -32.15000 -8.07300 1.000 42.97796 345 LYS A N 1
ATOM 2658 C CA . LYS A 1 342 ? -28.51900 -30.88200 -7.36600 1.000 43.86971 345 LYS A CA 1
ATOM 2659 C C . LYS A 1 342 ? -27.42700 -30.03600 -8.00700 1.000 46.52068 345 LYS A C 1
ATOM 2660 O O . LYS A 1 342 ? -27.55300 -28.80800 -8.09500 1.000 45.61466 345 LYS A O 1
ATOM 2666 N N . ILE A 1 343 ? -26.35800 -30.68700 -8.47400 1.000 45.00322 346 ILE A N 1
ATOM 2667 C CA . ILE A 1 343 ? -25.29300 -29.99100 -9.19100 1.000 46.70871 346 ILE A CA 1
ATOM 2668 C C . ILE A 1 343 ? -25.84300 -29.26100 -10.40700 1.000 45.43204 346 ILE A C 1
ATOM 2669 O O . ILE A 1 343 ? -25.57500 -28.07100 -10.61900 1.000 43.77245 346 ILE A O 1
ATOM 2674 N N . CYS A 1 344 ? -26.63400 -29.96600 -11.21900 1.000 42.21463 347 CYS A N 1
ATOM 2675 C CA . CYS A 1 344 ? -27.10900 -29.41500 -12.48100 1.000 44.74524 347 CYS A CA 1
ATOM 2676 C C . CYS A 1 344 ? -28.00000 -28.20000 -12.28200 1.000 42.80089 347 CYS A C 1
ATOM 2677 O O . CYS A 1 344 ? -28.25600 -27.47300 -13.24800 1.000 46.77991 347 CYS A O 1
ATOM 2680 N N . ASN A 1 345 ? -28.47400 -27.96300 -11.06100 1.000 47.72121 348 ASN A N 1
ATOM 2681 C CA . ASN A 1 345 ? -29.25100 -26.77300 -10.74400 1.000 50.03678 348 ASN A CA 1
ATOM 2682 C C . ASN A 1 345 ? -28.38800 -25.59600 -10.29900 1.000 47.71747 348 ASN A C 1
ATOM 2683 O O . ASN A 1 345 ? -28.92700 -24.50800 -10.06400 1.000 55.04559 348 ASN A O 1
ATOM 2688 N N . PHE A 1 346 ? -27.06900 -25.78000 -10.16200 1.000 49.34872 349 PHE A N 1
ATOM 2689 C CA . PHE A 1 346 ? -26.18600 -24.64400 -9.93200 1.000 51.42430 349 PHE A CA 1
ATOM 2690 C C . PHE A 1 346 ? -24.94000 -24.64800 -10.81200 1.000 50.03200 349 PHE A C 1
ATOM 2691 O O . PHE A 1 346 ? -23.98100 -23.94200 -10.48900 1.000 54.20263 349 PHE A O 1
ATOM 2699 N N . GLU A 1 347 ? -24.94200 -25.36000 -11.94300 1.000 51.41186 350 GLU A N 1
ATOM 2700 C CA . GLU A 1 347 ? -23.78700 -25.31100 -12.83500 1.000 52.65650 350 GLU A CA 1
ATOM 2701 C C . GLU A 1 347 ? -23.53100 -23.91800 -13.39500 1.000 54.81796 350 GLU A C 1
ATOM 2702 O O . GLU A 1 347 ? -22.48500 -23.70300 -14.02100 1.000 54.75104 350 GLU A O 1
ATOM 2708 N N . SER A 1 348 ? -24.44600 -22.97000 -13.17300 1.000 55.55449 351 SER A N 1
ATOM 2709 C CA . SER A 1 348 ? -24.22000 -21.59500 -13.61000 1.000 55.47595 351 SER A CA 1
ATOM 2710 C C . SER A 1 348 ? -23.02400 -20.97400 -12.89900 1.000 52.90814 351 SER A C 1
ATOM 2711 O O . SER A 1 348 ? -22.25300 -20.22700 -13.50600 1.000 59.61518 351 SER A O 1
ATOM 2714 N N . LYS A 1 349 ? -22.85600 -21.26100 -11.60700 1.000 52.51425 352 LYS A N 1
ATOM 2715 C CA . LYS A 1 349 ? -21.77600 -20.69300 -10.80700 1.000 54.66368 352 LYS A CA 1
ATOM 2716 C C . LYS A 1 349 ? -20.42400 -21.32000 -11.11500 1.000 57.09928 352 LYS A C 1
ATOM 2717 O O . LYS A 1 349 ? -19.42000 -20.92500 -10.50200 1.000 60.39735 352 LYS A O 1
ATOM 2723 N N . LEU A 1 350 ? -20.36800 -22.29400 -12.02700 1.000 56.83223 353 LEU A N 1
ATOM 2724 C CA . LEU A 1 350 ? -19.13800 -23.03200 -12.29100 1.000 55.59326 353 LEU A CA 1
ATOM 2725 C C . LEU A 1 350 ? -18.16400 -22.14500 -13.05700 1.000 52.36516 353 LEU A C 1
ATOM 2726 O O . LEU A 1 350 ? -18.48700 -21.61800 -14.12700 1.000 51.76590 353 LEU A O 1
ATOM 2731 N N . LYS A 1 351 ? -16.99500 -21.94400 -12.46000 1.000 52.83779 354 LYS A N 1
ATOM 2732 C CA . LYS A 1 351 ? -15.90200 -21.19800 -13.06500 1.000 49.68752 354 LYS A CA 1
ATOM 2733 C C . LYS A 1 351 ? -15.65500 -21.61500 -14.50700 1.000 51.41086 354 LYS A C 1
ATOM 2734 O O . LYS A 1 351 ? -15.65800 -22.80100 -14.83500 1.000 47.12242 354 LYS A O 1
ATOM 2740 N N . LEU A 1 352 ? -15.48100 -20.62200 -15.37800 1.000 42.38998 355 LEU A N 1
ATOM 2741 C CA . LEU A 1 352 ? -14.97300 -20.84300 -16.72600 1.000 38.07004 355 LEU A CA 1
ATOM 2742 C C . LEU A 1 352 ? -13.46600 -20.67100 -16.72500 1.000 40.83581 355 LEU A C 1
ATOM 2743 O O . LEU A 1 352 ? -12.95400 -19.64800 -16.25900 1.000 35.71875 355 LEU A O 1
ATOM 2748 N N . HIS A 1 353 ? -12.76700 -21.64500 -17.29200 1.000 35.78264 356 HIS A N 1
ATOM 2749 C CA . HIS A 1 353 ? -11.31700 -21.61100 -17.39500 1.000 33.52691 356 HIS A CA 1
ATOM 2750 C C . HIS A 1 353 ? -10.90800 -21.16400 -18.79300 1.000 33.98628 356 HIS A C 1
ATOM 2751 O O . HIS A 1 353 ? -11.55100 -21.52300 -19.78600 1.000 34.71043 356 HIS A O 1
ATOM 2758 N N . VAL A 1 354 ? -9.84800 -20.36200 -18.86100 1.000 32.55737 357 VAL A N 1
ATOM 2759 C CA . VAL A 1 354 ? -9.37300 -19.76700 -20.10500 1.000 33.37970 357 VAL A CA 1
ATOM 2760 C C . VAL A 1 354 ? -8.09600 -20.48500 -20.52100 1.000 34.46902 357 VAL A C 1
ATOM 2761 O O . VAL A 1 354 ? -7.22300 -20.74300 -19.68400 1.000 38.65555 357 VAL A O 1
ATOM 2765 N N . ALA A 1 355 ? -7.99500 -20.82200 -21.80700 1.000 34.22795 358 ALA A N 1
ATOM 2766 C CA . ALA A 1 355 ? -6.78500 -21.40500 -22.37400 1.000 41.76981 358 ALA A CA 1
ATOM 2767 C C . ALA A 1 355 ? -6.40700 -20.67200 -23.65200 1.000 39.25179 358 ALA A C 1
ATOM 2768 O O . ALA A 1 355 ? -7.25300 -20.46600 -24.52900 1.000 33.82792 358 ALA A O 1
ATOM 2770 N N . LYS A 1 356 ? -5.13200 -20.29900 -23.75800 1.000 39.06035 359 LYS A N 1
ATOM 2771 C CA . LYS A 1 356 ? -4.61500 -19.74200 -25.00100 1.000 36.80997 359 LYS A CA 1
ATOM 2772 C C . LYS A 1 356 ? -4.45800 -20.85300 -26.03200 1.000 36.76809 359 LYS A C 1
ATOM 2773 O O . LYS A 1 356 ? -3.88800 -21.90700 -25.73800 1.000 36.88641 359 LYS A O 1
ATOM 2779 N N . LYS A 1 357 ? -4.96800 -20.62400 -27.24100 1.000 35.75853 360 LYS A N 1
ATOM 2780 C CA . LYS A 1 357 ? -4.96100 -21.65000 -28.27200 1.000 33.82154 360 LYS A CA 1
ATOM 2781 C C . LYS A 1 357 ? -4.62500 -21.03300 -29.62000 1.000 37.65717 360 LYS A C 1
ATOM 2782 O O . LYS A 1 357 ? -4.82600 -19.83900 -29.84800 1.000 37.30349 360 LYS A O 1
ATOM 2788 N N . LYS A 1 358 ? -4.10100 -21.87100 -30.51100 1.000 35.31873 361 LYS A N 1
ATOM 2789 C CA . LYS A 1 358 ? -3.95300 -21.52200 -31.92000 1.000 37.47999 361 LYS A CA 1
ATOM 2790 C C . LYS A 1 358 ? -5.28400 -21.78000 -32.61300 1.000 34.39055 361 LYS A C 1
ATOM 2791 O O . LYS A 1 358 ? -5.69600 -22.93600 -32.76800 1.000 40.81680 361 LYS A O 1
ATOM 2797 N N . ILE A 1 359 ? -5.97500 -20.71200 -32.99200 1.000 34.13138 362 ILE A N 1
ATOM 2798 C CA . ILE A 1 359 ? -7.30700 -20.80000 -33.57100 1.000 35.88249 362 ILE A CA 1
ATOM 2799 C C . ILE A 1 359 ? -7.27400 -20.25700 -34.99500 1.000 36.04210 362 ILE A C 1
ATOM 2800 O O . ILE A 1 359 ? -6.95800 -19.08100 -35.19900 1.000 33.02808 362 ILE A O 1
ATOM 2805 N N . PRO A 1 360 ? -7.58200 -21.07100 -36.00900 1.000 32.94240 363 PRO A N 1
ATOM 2806 C CA . PRO A 1 360 ? -7.75000 -20.53400 -37.36500 1.000 36.52946 363 PRO A CA 1
ATOM 2807 C C . PRO A 1 360 ? -8.89800 -19.53600 -37.42800 1.000 33.38144 363 PRO A C 1
ATOM 2808 O O . PRO A 1 360 ? -9.91000 -19.66900 -36.73500 1.000 34.95871 363 PRO A O 1
ATOM 2812 N N . TYR A 1 361 ? -8.72300 -18.52400 -38.27400 1.000 33.63416 364 TYR A N 1
ATOM 2813 C CA . TYR A 1 361 ? -9.63100 -17.38700 -38.30600 1.000 29.71623 364 TYR A CA 1
ATOM 2814 C C . TYR A 1 361 ? -9.52300 -16.67800 -39.64600 1.000 35.21801 364 TYR A C 1
ATOM 2815 O O . TYR A 1 361 ? -8.47400 -16.70900 -40.29300 1.000 38.40017 364 TYR A O 1
ATOM 2824 N N . VAL A 1 362 ? -10.62000 -16.04200 -40.05100 1.000 34.17888 365 VAL A N 1
ATOM 2825 C CA . VAL A 1 362 ? -10.61900 -15.15300 -41.20900 1.000 33.94496 365 VAL A CA 1
ATOM 2826 C C . VAL A 1 362 ? -10.02400 -13.81200 -40.78900 1.000 38.80384 365 VAL A C 1
ATOM 2827 O O . VAL A 1 362 ? -10.51200 -13.17100 -39.85100 1.000 30.55332 365 VAL A O 1
ATOM 2831 N N . ASP A 1 363 ? -8.96700 -13.38300 -41.47600 1.000 41.37890 366 ASP A N 1
ATOM 2832 C CA . ASP A 1 363 ? -8.30800 -12.15100 -41.07400 1.000 44.42561 366 ASP A CA 1
ATOM 2833 C C . ASP A 1 363 ? -9.09400 -10.94800 -41.59200 1.000 43.08340 366 ASP A C 1
ATOM 2834 O O . ASP A 1 363 ? -10.15800 -11.08100 -42.20400 1.000 40.89834 366 ASP A O 1
ATOM 2839 N N . HIS A 1 364 ? -8.54300 -9.75600 -41.37600 1.000 50.57002 367 HIS A N 1
ATOM 2840 C CA . HIS A 1 364 ? -9.24300 -8.52000 -41.70300 1.000 52.09604 367 HIS A CA 1
ATOM 2841 C C . HIS A 1 364 ? -9.33500 -8.28200 -43.19800 1.000 47.66556 367 HIS A C 1
ATOM 2842 O O . HIS A 1 364 ? -9.77200 -7.20700 -43.62000 1.000 55.61714 367 HIS A O 1
ATOM 2849 N N . GLU A 1 365 ? -8.84000 -9.24600 -43.96900 1.000 51.94461 368 GLU A N 1
ATOM 2850 C CA . GLU A 1 365 ? -8.74800 -9.20800 -45.41500 1.000 51.67392 368 GLU A CA 1
ATOM 2851 C C . GLU A 1 365 ? -9.34600 -10.46200 -46.02700 1.000 51.90671 368 GLU A C 1
ATOM 2852 O O . GLU A 1 365 ? -8.96400 -10.87700 -47.12400 1.000 48.23052 368 GLU A O 1
ATOM 2858 N N . GLY A 1 366 ? -10.31700 -11.04600 -45.33100 1.000 46.79794 369 GLY A N 1
ATOM 2859 C CA . GLY A 1 366 ? -11.09300 -12.13700 -45.86900 1.000 42.15713 369 GLY A CA 1
ATOM 2860 C C . GLY A 1 366 ? -10.32300 -13.42300 -46.04200 1.000 40.27357 369 GLY A C 1
ATOM 2861 O O . GLY A 1 366 ? -10.84600 -14.36700 -46.64500 1.000 40.12452 369 GLY A O 1
ATOM 2862 N N . VAL A 1 367 ? -9.09000 -13.49100 -45.54200 1.000 38.93720 370 VAL A N 1
ATOM 2863 C CA . VAL A 1 367 ? -8.22000 -14.64800 -45.72500 1.000 41.81655 370 VAL A CA 1
ATOM 2864 C C . VAL A 1 367 ? -8.16500 -15.45700 -44.43600 1.000 42.21120 370 VAL A C 1
ATOM 2865 O O . VAL A 1 367 ? -7.85200 -14.92300 -43.36300 1.000 41.70640 370 VAL A O 1
ATOM 2869 N N . ARG A 1 368 ? -8.46800 -16.74800 -44.54700 1.000 38.33804 371 ARG A N 1
ATOM 2870 C CA . ARG A 1 368 ? -8.35700 -17.64400 -43.40600 1.000 36.57768 371 ARG A CA 1
ATOM 2871 C C . ARG A 1 368 ? -6.89200 -17.92200 -43.11100 1.000 45.15136 371 ARG A C 1
ATOM 2872 O O . ARG A 1 368 ? -6.15100 -18.41200 -43.97100 1.000 40.36471 371 ARG A O 1
ATOM 2880 N N . GLN A 1 369 ? -6.47800 -17.61200 -41.89200 1.000 40.48827 372 GLN A N 1
ATOM 2881 C CA . GLN A 1 369 ? -5.10600 -17.84900 -41.48500 1.000 40.50535 372 GLN A CA 1
ATOM 2882 C C . GLN A 1 369 ? -5.02300 -19.03700 -40.53700 1.000 41.15510 372 GLN A C 1
ATOM 2883 O O . GLN A 1 369 ? -5.99700 -19.42700 -39.89800 1.000 43.79243 372 GLN A O 1
ATOM 2889 N N . LYS A 1 370 ? -3.82700 -19.60400 -40.45700 1.000 44.78820 373 LYS A N 1
ATOM 2890 C CA . LYS A 1 370 ? -3.47200 -20.63400 -39.48400 1.000 49.25152 373 LYS A CA 1
ATOM 2891 C C . LYS A 1 370 ? -2.29800 -20.12800 -38.65900 1.000 48.00421 373 LYS A C 1
ATOM 2892 O O . LYS A 1 370 ? -1.13500 -20.21200 -39.10800 1.000 49.06909 373 LYS A O 1
ATOM 2898 N N . PRO A 1 371 ? -2.54400 -19.68900 -37.42700 1.000 45.33026 374 PRO A N 1
ATOM 2899 C CA . PRO A 1 371 ? -1.48000 -19.07800 -36.63800 1.000 44.57629 374 PRO A CA 1
ATOM 2900 C C . PRO A 1 371 ? -0.51200 -20.12100 -36.10900 1.000 45.51203 374 PRO A C 1
ATOM 2901 O O . PRO A 1 371 ? -0.89500 -21.24400 -35.77000 1.000 49.83745 374 PRO A O 1
ATOM 2905 N N . THR A 1 372 ? 0.75000 -19.73300 -36.04000 1.000 52.29124 375 THR A N 1
ATOM 2906 C CA . THR A 1 372 ? 1.78000 -20.58800 -35.47700 1.000 52.93707 375 THR A CA 1
ATOM 2907 C C . THR A 1 372 ? 2.02500 -20.29300 -34.00900 1.000 54.00694 375 THR A C 1
ATOM 2908 O O . THR A 1 372 ? 2.61300 -21.12500 -33.31300 1.000 54.27626 375 THR A O 1
ATOM 2912 N N . GLU A 1 373 ? 1.57300 -19.13600 -33.52400 1.000 50.40056 376 GLU A N 1
ATOM 2913 C CA . GLU A 1 373 ? 1.57100 -18.81400 -32.11000 1.000 50.58654 376 GLU A CA 1
ATOM 2914 C C . GLU A 1 373 ? 0.13400 -18.66600 -31.62500 1.000 45.33687 376 GLU A C 1
ATOM 2915 O O . GLU A 1 373 ? -0.75300 -18.29700 -32.40400 1.000 43.47674 376 GLU A O 1
ATOM 2921 N N . PRO A 1 374 ? -0.12900 -18.96700 -30.35400 1.000 42.06080 377 PRO A N 1
ATOM 2922 C CA . PRO A 1 374 ? -1.48700 -18.80000 -29.81900 1.000 41.12147 377 PRO A CA 1
ATOM 2923 C C . PRO A 1 374 ? -2.01200 -17.38900 -30.04200 1.000 38.49646 377 PRO A C 1
ATOM 2924 O O . PRO A 1 374 ? -1.38100 -16.39800 -29.66300 1.000 42.50924 377 PRO A O 1
ATOM 2928 N N . ASN A 1 375 ? -3.18500 -17.31500 -30.66300 1.000 34.30204 378 ASN A N 1
ATOM 2929 C CA . ASN A 1 375 ? -3.80000 -16.05900 -31.05300 1.000 37.17563 378 ASN A CA 1
ATOM 2930 C C . ASN A 1 375 ? -5.16700 -15.84000 -30.42500 1.000 34.46141 378 ASN A C 1
ATOM 2931 O O . ASN A 1 375 ? -5.80900 -14.82400 -30.72100 1.000 35.20953 378 ASN A O 1
ATOM 2936 N N . GLY A 1 376 ? -5.64700 -16.75400 -29.58700 1.000 35.20995 379 GLY A N 1
ATOM 2937 C CA . GLY A 1 376 ? -6.98900 -16.57600 -29.07200 1.000 35.50739 379 GLY A CA 1
ATOM 2938 C C . GLY A 1 376 ? -7.24500 -17.40900 -27.83700 1.000 35.50934 379 GLY A C 1
ATOM 2939 O O . GLY A 1 376 ? -6.34600 -18.05400 -27.29000 1.000 36.09383 379 GLY A O 1
ATOM 2940 N N . ILE A 1 377 ? -8.50700 -17.40400 -27.41600 1.000 34.24091 380 ILE A N 1
ATOM 2941 C CA . ILE A 1 377 ? -8.91200 -17.97500 -26.14000 1.000 36.15221 380 ILE A CA 1
ATOM 2942 C C . ILE A 1 377 ? -10.08100 -18.92100 -26.35300 1.000 36.18496 380 ILE A C 1
ATOM 2943 O O . ILE A 1 377 ? -11.03600 -18.59600 -27.06800 1.000 33.47443 380 ILE A O 1
ATOM 2948 N N . LYS A 1 378 ? -10.00100 -20.08900 -25.72800 1.000 33.71641 381 LYS A N 1
ATOM 2949 C CA . LYS A 1 378 ? -11.14300 -20.96300 -25.54000 1.000 35.56486 381 LYS A CA 1
ATOM 2950 C C . LYS A 1 378 ? -11.50400 -20.98300 -24.06000 1.000 35.15332 381 LYS A C 1
ATOM 2951 O O . LYS A 1 378 ? -10.63500 -20.84700 -23.19200 1.000 37.99927 381 LYS A O 1
ATOM 2957 N N . MET A 1 379 ? -12.79200 -21.14000 -23.77500 1.000 32.17719 382 MET A N 1
ATOM 2958 C CA . MET A 1 379 ? -13.29300 -21.17500 -22.41000 1.000 34.75465 382 MET A CA 1
ATOM 2959 C C . MET A 1 379 ? -13.90200 -22.54400 -22.14300 1.000 32.03304 382 MET A C 1
ATOM 2960 O O . MET A 1 379 ? -14.62000 -23.09000 -22.98800 1.000 31.27426 382 MET A O 1
ATOM 2965 N N . GLU A 1 380 ? -13.61600 -23.09300 -20.96400 1.000 34.80133 383 GLU A N 1
ATOM 2966 C CA . GLU A 1 380 ? -14.05200 -24.43800 -20.62400 1.000 34.29367 383 GLU A CA 1
ATOM 2967 C C . GLU A 1 380 ? -14.50700 -24.50300 -19.17600 1.000 31.75542 383 GLU A C 1
ATOM 2968 O O . GLU A 1 380 ? -13.88500 -23.91000 -18.28900 1.000 36.13258 383 GLU A O 1
ATOM 2974 N N . LYS A 1 381 ? -15.59000 -25.23900 -18.94900 1.000 30.95464 384 LYS A N 1
ATOM 2975 C CA . LYS A 1 381 ? -15.95000 -25.69400 -17.61600 1.000 34.06080 384 LYS A CA 1
ATOM 2976 C C . LYS A 1 381 ? -15.31600 -27.05400 -17.36400 1.000 31.09538 384 LYS A C 1
ATOM 2977 O O . LYS A 1 381 ? -15.23000 -27.88900 -18.26900 1.000 30.10737 384 LYS A O 1
ATOM 2983 N N . PHE A 1 382 ? -14.88200 -27.27500 -16.12800 1.000 31.93148 385 PHE A N 1
ATOM 2984 C CA . PHE A 1 382 ? -14.19100 -28.49600 -15.73800 1.000 30.01996 385 PHE A CA 1
ATOM 2985 C C . PHE A 1 382 ? -15.09900 -29.34100 -14.85700 1.000 30.47588 385 PHE A C 1
ATOM 2986 O O . PHE A 1 382 ? -15.73800 -28.82200 -13.93500 1.000 27.62574 385 PHE A O 1
ATOM 2994 N N . ILE A 1 383 ? -15.15300 -30.64300 -15.14800 1.000 27.04217 386 ILE A N 1
ATOM 2995 C CA . ILE A 1 383 ? -16.07100 -31.53600 -14.44800 1.000 27.75694 386 ILE A CA 1
ATOM 2996 C C . ILE A 1 383 ? -15.82200 -31.54400 -12.94500 1.000 27.54613 386 ILE A C 1
ATOM 2997 O O . ILE A 1 383 ? -16.76600 -31.68300 -12.15700 1.000 30.29019 386 ILE A O 1
ATOM 3002 N N . PHE A 1 384 ? -14.56800 -31.39100 -12.51700 1.000 26.79143 387 PHE A N 1
ATOM 3003 C CA . PHE A 1 384 ? -14.24500 -31.52700 -11.10000 1.000 32.78175 387 PHE A CA 1
ATOM 3004 C C . PHE A 1 384 ? -14.49200 -30.26400 -10.28400 1.000 31.51616 387 PHE A C 1
ATOM 3005 O O . PHE A 1 384 ? -14.30300 -30.29800 -9.06400 1.000 34.62191 387 PHE A O 1
ATOM 3013 N N . ASP A 1 385 ? -14.93200 -29.16500 -10.89800 1.000 31.07779 388 ASP A N 1
ATOM 3014 C CA . ASP A 1 385 ? -15.16900 -27.94700 -10.13000 1.000 35.31367 388 ASP A CA 1
ATOM 3015 C C . ASP A 1 385 ? -16.38500 -28.04600 -9.21900 1.000 36.32747 388 ASP A C 1
ATOM 3016 O O . ASP A 1 385 ? -16.61000 -27.13400 -8.41500 1.000 35.03565 388 ASP A O 1
ATOM 3021 N N . VAL A 1 386 ? -17.16300 -29.12700 -9.31400 1.000 34.69150 389 VAL A N 1
ATOM 3022 C CA . VAL A 1 386 ? -18.27700 -29.33900 -8.39200 1.000 36.50125 389 VAL A CA 1
ATOM 3023 C C . VAL A 1 386 ? -17.83900 -29.96700 -7.08400 1.000 37.89791 389 VAL A C 1
ATOM 3024 O O . VAL A 1 386 ? -18.65000 -30.06600 -6.15300 1.000 39.71000 389 VAL A O 1
ATOM 3028 N N . PHE A 1 387 ? -16.57500 -30.38800 -6.99000 1.000 32.31587 390 PHE A N 1
ATOM 3029 C CA . PHE A 1 387 ? -16.10200 -31.09800 -5.80900 1.000 38.21676 390 PHE A CA 1
ATOM 3030 C C . PHE A 1 387 ? -16.22100 -30.23900 -4.55600 1.000 39.12856 390 PHE A C 1
ATOM 3031 O O . PHE A 1 387 ? -16.45400 -30.76800 -3.46300 1.000 43.27879 390 PHE A O 1
ATOM 3039 N N . GLU A 1 388 ? -16.07500 -28.91900 -4.69000 1.000 38.76850 391 GLU A N 1
ATOM 3040 C CA . GLU A 1 388 ? -16.12300 -28.03600 -3.53100 1.000 49.45304 391 GLU A CA 1
ATOM 3041 C C . GLU A 1 388 ? -17.51400 -27.91100 -2.93100 1.000 47.09974 391 GLU A C 1
ATOM 3042 O O . GLU A 1 388 ? -17.64400 -27.38300 -1.82200 1.000 50.88984 391 GLU A O 1
ATOM 3048 N N . PHE A 1 389 ? -18.54500 -28.39600 -3.61700 1.000 43.22187 392 PHE A N 1
ATOM 3049 C CA . PHE A 1 389 ? -19.91100 -28.35600 -3.11800 1.000 44.00193 392 PHE A CA 1
ATOM 3050 C C . PHE A 1 389 ? -20.38000 -29.70200 -2.58200 1.000 42.30926 392 PHE A C 1
ATOM 3051 O O . PHE A 1 389 ? -21.54700 -29.83500 -2.20000 1.000 43.40827 392 PHE A O 1
ATOM 3059 N N . ALA A 1 390 ? -19.50300 -30.70100 -2.55100 1.000 41.09671 393 ALA A N 1
ATOM 3060 C CA . ALA A 1 390 ? -19.87800 -32.01200 -2.04700 1.000 41.55707 393 ALA A CA 1
ATOM 3061 C C . ALA A 1 390 ? -19.92000 -31.99700 -0.52600 1.000 43.00316 393 ALA A C 1
ATOM 3062 O O . ALA A 1 390 ? -19.11900 -31.32200 0.12700 1.000 43.42999 393 ALA A O 1
ATOM 3064 N N . GLU A 1 391 ? -20.87200 -32.74100 0.03800 1.000 42.40232 394 GLU A N 1
ATOM 3065 C CA . GLU A 1 391 ? -20.96800 -32.88400 1.48500 1.000 46.85706 394 GLU A CA 1
ATOM 3066 C C . GLU A 1 391 ? -20.10200 -34.00600 2.03600 1.000 44.34163 394 GLU A C 1
ATOM 3067 O O . GLU A 1 391 ? -19.75000 -33.97700 3.22100 1.000 46.32244 394 GLU A O 1
ATOM 3073 N N . ASN A 1 392 ? -19.74100 -34.98400 1.20600 1.000 43.30274 395 ASN A N 1
ATOM 3074 C CA . ASN A 1 392 ? -18.90100 -36.09000 1.63300 1.000 38.92160 395 ASN A CA 1
ATOM 3075 C C . ASN A 1 392 ? -18.08300 -36.53400 0.41900 1.000 41.89525 395 ASN A C 1
ATOM 3076 O O . ASN A 1 392 ? -18.24200 -37.62400 -0.12800 1.000 40.59915 395 ASN A O 1
ATOM 3081 N N . PHE A 1 393 ? -17.16300 -35.67100 -0.00200 1.000 38.96246 396 PHE A N 1
ATOM 3082 C CA . PHE A 1 393 ? -16.26900 -36.02200 -1.09400 1.000 33.04588 396 PHE A CA 1
ATOM 3083 C C . PHE A 1 393 ? -15.23500 -37.02400 -0.60200 1.000 36.20465 396 PHE A C 1
ATOM 3084 O O . PHE A 1 393 ? -14.70200 -36.89900 0.50300 1.000 33.81034 396 PHE A O 1
ATOM 3092 N N . ILE A 1 394 ? -14.94200 -38.01500 -1.43600 1.000 32.17794 397 ILE A N 1
ATOM 3093 C CA . ILE A 1 394 ? -14.00800 -39.07800 -1.09500 1.000 33.39702 397 ILE A CA 1
ATOM 3094 C C . ILE A 1 394 ? -12.95700 -39.13300 -2.18900 1.000 33.61594 397 ILE A C 1
ATOM 3095 O O . ILE A 1 394 ? -13.27200 -38.98700 -3.37500 1.000 30.24891 397 ILE A O 1
ATOM 3100 N N . CYS A 1 395 ? -11.70500 -39.31400 -1.78800 1.000 33.86093 398 CYS A N 1
ATOM 3101 C CA . CYS A 1 395 ? -10.60800 -39.53100 -2.71500 1.000 32.42769 398 CYS A CA 1
ATOM 3102 C C . CYS A 1 395 ? -10.11200 -40.95200 -2.50700 1.000 37.26992 398 CYS A C 1
ATOM 3103 O O . CYS A 1 395 ? -9.92700 -41.38700 -1.36400 1.000 40.17738 398 CYS A O 1
ATOM 3106 N N . LEU A 1 396 ? -9.94200 -41.68800 -3.60000 1.000 32.11506 399 LEU A N 1
ATOM 3107 C CA . LEU A 1 396 ? -9.55900 -43.09300 -3.52900 1.000 34.20225 399 LEU A CA 1
ATOM 3108 C C . LEU A 1 396 ? -8.36900 -43.31500 -4.43800 1.000 34.16723 399 LEU A C 1
ATOM 3109 O O . LEU A 1 396 ? -8.47100 -43.13200 -5.65400 1.000 29.97234 399 LEU A O 1
ATOM 3114 N N . GLU A 1 397 ? -7.24700 -43.70200 -3.85500 1.000 33.15015 400 GLU A N 1
ATOM 3115 C CA . GLU A 1 397 ? -6.05300 -43.93900 -4.64400 1.000 29.82363 400 GLU A CA 1
ATOM 3116 C C . GLU A 1 397 ? -6.04700 -45.34800 -5.22300 1.000 30.26784 400 GLU A C 1
ATOM 3117 O O . GLU A 1 397 ? -6.44400 -46.31000 -4.56000 1.000 26.87693 400 GLU A O 1
ATOM 3123 N N . VAL A 1 398 ? -5.59800 -45.46200 -6.47500 1.000 25.56218 401 VAL A N 1
ATOM 3124 C CA . VAL A 1 398 ? -5.48800 -46.74200 -7.16000 1.000 26.95477 401 VAL A CA 1
ATOM 3125 C C . VAL A 1 398 ? -4.08600 -46.87700 -7.73600 1.000 31.45887 401 VAL A C 1
ATOM 3126 O O . VAL A 1 398 ? -3.35700 -45.89500 -7.90200 1.000 26.39260 401 VAL A O 1
ATOM 3130 N N . ALA A 1 399 ? -3.70800 -48.11600 -8.03900 1.000 22.99471 402 ALA A N 1
ATOM 3131 C CA . ALA A 1 399 ? -2.40600 -48.37200 -8.64300 1.000 28.35317 402 ALA A CA 1
ATOM 3132 C C . ALA A 1 399 ? -2.40200 -47.90000 -10.09400 1.000 30.02138 402 ALA A C 1
ATOM 3133 O O . ALA A 1 399 ? -3.29300 -48.24900 -10.88000 1.000 29.43349 402 ALA A O 1
ATOM 3135 N N . ARG A 1 400 ? -1.39800 -47.09400 -10.44500 1.000 29.37421 403 ARG A N 1
ATOM 3136 C CA . ARG A 1 400 ? -1.33700 -46.53800 -11.79300 1.000 31.24258 403 ARG A CA 1
ATOM 3137 C C . ARG A 1 400 ? -1.19700 -47.63800 -12.83900 1.000 29.34461 403 ARG A C 1
ATOM 3138 O O . ARG A 1 400 ? -1.85100 -47.59200 -13.88700 1.000 29.84191 403 ARG A O 1
ATOM 3146 N N . ASP A 1 401 ? -0.35000 -48.63800 -12.57400 1.000 27.74010 404 ASP A N 1
ATOM 3147 C CA . ASP A 1 401 ? -0.11300 -49.69400 -13.55300 1.000 30.83967 404 ASP A CA 1
ATOM 3148 C C . ASP A 1 401 ? -1.34800 -50.55100 -13.78500 1.000 27.89241 404 ASP A C 1
ATOM 3149 O O . ASP A 1 401 ? -1.43500 -51.22400 -14.81700 1.000 24.78267 404 ASP A O 1
ATOM 3154 N N . VAL A 1 402 ? -2.30300 -50.53200 -12.86000 1.000 27.58497 405 VAL A N 1
ATOM 3155 C CA . VAL A 1 402 ? -3.52000 -51.31400 -13.03000 1.000 26.37224 405 VAL A CA 1
ATOM 3156 C C . VAL A 1 402 ? -4.63600 -50.47700 -13.65300 1.000 29.50856 405 VAL A C 1
ATOM 3157 O O . VAL A 1 402 ? -5.46500 -51.01200 -14.39600 1.000 29.82855 405 VAL A O 1
ATOM 3161 N N . GLU A 1 403 ? -4.65600 -49.16100 -13.40400 1.000 28.18062 406 GLU A N 1
ATOM 3162 C CA . GLU A 1 403 ? -5.86900 -48.37700 -13.59900 1.000 30.26600 406 GLU A CA 1
ATOM 3163 C C . GLU A 1 403 ? -5.72300 -47.08000 -14.39200 1.000 27.69991 406 GLU A C 1
ATOM 3164 O O . GLU A 1 403 ? -6.74800 -46.45400 -14.67200 1.000 27.35972 406 GLU A O 1
ATOM 3170 N N . PHE A 1 404 ? -4.51700 -46.64600 -14.75600 1.000 26.16029 407 PHE A N 1
ATOM 3171 C CA . PHE A 1 404 ? -4.38300 -45.36300 -15.44600 1.000 26.69494 407 PHE A CA 1
ATOM 3172 C C . PHE A 1 404 ? -3.25800 -45.41900 -16.46600 1.000 31.59778 407 PHE A C 1
ATOM 3173 O O . PHE A 1 404 ? -2.09200 -45.57600 -16.09900 1.000 29.07605 407 PHE A O 1
ATOM 3181 N N . SER A 1 405 ? -3.61800 -45.28500 -17.73900 1.000 29.96103 408 SER A N 1
ATOM 3182 C CA . SER A 1 405 ? -2.64800 -45.05100 -18.80600 1.000 29.55108 408 SER A CA 1
ATOM 3183 C C . SER A 1 405 ? -3.34900 -44.25200 -19.89500 1.000 32.88904 408 SER A C 1
ATOM 3184 O O . SER A 1 405 ? -4.16500 -44.79900 -20.64200 1.000 28.84774 408 SER A O 1
ATOM 3187 N N . ALA A 1 406 ? -3.02300 -42.97000 -19.98500 1.000 32.21437 409 ALA A N 1
ATOM 3188 C CA . ALA A 1 406 ? -3.77700 -42.04800 -20.81500 1.000 34.12941 409 ALA A CA 1
ATOM 3189 C C . ALA A 1 406 ? -3.21800 -42.00300 -22.23100 1.000 31.30642 409 ALA A C 1
ATOM 3190 O O . ALA A 1 406 ? -2.01400 -42.13800 -22.45600 1.000 34.44374 409 ALA A O 1
ATOM 3192 N N . LEU A 1 407 ? -4.11800 -41.82000 -23.19100 1.000 32.01733 410 LEU A N 1
ATOM 3193 C CA . LEU A 1 407 ? -3.77200 -41.65200 -24.60200 1.000 32.08631 410 LEU A CA 1
ATOM 3194 C C . LEU A 1 407 ? -3.99400 -40.18900 -24.96200 1.000 36.41901 410 LEU A C 1
ATOM 3195 O O . LEU A 1 407 ? -5.12900 -39.76200 -25.17900 1.000 32.68761 410 LEU A O 1
ATOM 3200 N N . LYS A 1 408 ? -2.90700 -39.42900 -25.03200 1.000 34.76243 411 LYS A N 1
ATOM 3201 C CA . LYS A 1 408 ? -2.97600 -37.98900 -25.24800 1.000 37.58702 411 LYS A CA 1
ATOM 3202 C C . LYS A 1 408 ? -2.16300 -37.51000 -26.43600 1.000 39.12702 411 LYS A C 1
ATOM 3203 O O . LYS A 1 408 ? -2.60100 -36.61000 -27.15600 1.000 36.54171 411 LYS A O 1
ATOM 3209 N N . ASN A 1 409 ? -0.99000 -38.08600 -26.66300 1.000 39.82456 412 ASN A N 1
ATOM 3210 C CA . ASN A 1 409 ? -0.05300 -37.57600 -27.64900 1.000 40.50682 412 ASN A CA 1
ATOM 3211 C C . ASN A 1 409 ? 0.24000 -38.63800 -28.69700 1.000 42.39060 412 ASN A C 1
ATOM 3212 O O . ASN A 1 409 ? -0.08600 -39.81300 -28.52100 1.000 35.90264 412 ASN A O 1
ATOM 3217 N N . ASN A 1 410 ? 0.85600 -38.21400 -29.79800 1.000 37.95249 413 ASN A N 1
ATOM 3218 C CA . ASN A 1 410 ? 1.32800 -39.19100 -30.76200 1.000 43.95136 413 ASN A CA 1
ATOM 3219 C C . ASN A 1 410 ? 2.63100 -39.81500 -30.26000 1.000 39.98434 413 ASN A C 1
ATOM 3220 O O . ASN A 1 410 ? 3.20300 -39.39900 -29.24800 1.000 37.85792 413 ASN A O 1
ATOM 3225 N N . ASP A 1 411 ? 3.09200 -40.84100 -30.97600 1.000 39.33084 414 ASP A N 1
ATOM 3226 C CA . ASP A 1 411 ? 4.21200 -41.63600 -30.48300 1.000 44.43369 414 ASP A CA 1
ATOM 3227 C C . ASP A 1 411 ? 5.49500 -40.82500 -30.36600 1.000 46.71448 414 ASP A C 1
ATOM 3228 O O . ASP A 1 411 ? 6.33600 -41.12900 -29.51200 1.000 45.68206 414 ASP A O 1
ATOM 3233 N N . ALA A 1 412 ? 5.67300 -39.80300 -31.20900 1.000 39.24572 415 ALA A N 1
ATOM 3234 C CA . ALA A 1 412 ? 6.90700 -39.02000 -31.15900 1.000 41.32190 415 ALA A CA 1
ATOM 3235 C C . ALA A 1 412 ? 7.09400 -38.34700 -29.80200 1.000 46.48265 415 ALA A C 1
ATOM 3236 O O . ALA A 1 412 ? 8.22900 -38.07600 -29.39600 1.000 49.28661 415 ALA A O 1
ATOM 3238 N N . ALA A 1 413 ? 5.99900 -38.08800 -29.08000 1.000 41.65656 416 ALA A N 1
ATOM 3239 C CA . ALA A 1 413 ? 6.09900 -37.49700 -27.75300 1.000 42.38375 416 ALA A CA 1
ATOM 3240 C C . ALA A 1 413 ? 6.62200 -38.48800 -26.72800 1.000 44.40791 416 ALA A C 1
ATOM 3241 O O . ALA A 1 413 ? 7.17500 -38.07000 -25.70500 1.000 44.98433 416 ALA A O 1
ATOM 3243 N N . LYS A 1 414 ? 6.42000 -39.78400 -26.96200 1.000 44.27117 417 LYS A N 1
ATOM 3244 C CA . LYS A 1 414 ? 6.97000 -40.89200 -26.19000 1.000 46.32401 417 LYS A CA 1
ATOM 3245 C C . LYS A 1 414 ? 6.39800 -40.97700 -24.78000 1.000 43.55052 417 LYS A C 1
ATOM 3246 O O . LYS A 1 414 ? 6.88300 -41.78700 -23.98000 1.000 46.26677 417 LYS A O 1
ATOM 3252 N N . LYS A 1 415 ? 5.41700 -40.14100 -24.43100 1.000 41.69073 418 LYS A N 1
ATOM 3253 C CA . LYS A 1 415 ? 4.67000 -40.26100 -23.18500 1.000 35.65158 418 LYS A CA 1
ATOM 3254 C C . LYS A 1 415 ? 3.18900 -40.14100 -23.51100 1.000 39.26940 418 LYS A C 1
ATOM 3255 O O . LYS A 1 415 ? 2.80500 -39.38500 -24.40900 1.000 34.45166 418 LYS A O 1
ATOM 3261 N N . ASP A 1 416 ? 2.36600 -40.89100 -22.78200 1.000 32.13906 419 ASP A N 1
ATOM 3262 C CA . ASP A 1 416 ? 0.91600 -40.86100 -22.94400 1.000 32.80644 419 ASP A CA 1
ATOM 3263 C C . ASP A 1 416 ? 0.53100 -40.98400 -24.42000 1.000 35.14491 419 ASP A C 1
ATOM 3264 O O . ASP A 1 416 ? -0.29100 -40.23400 -24.94600 1.000 34.78885 419 ASP A O 1
ATOM 3269 N N . CYS A 1 417 ? 1.16500 -41.94500 -25.09700 1.000 35.70614 420 CYS A N 1
ATOM 3270 C CA . CYS A 1 417 ? 1.09800 -42.14100 -26.53600 1.000 36.27557 420 CYS A CA 1
ATOM 3271 C C . CYS A 1 417 ? 0.45300 -43.49200 -26.82500 1.000 33.79176 420 CYS A C 1
ATOM 3272 O O . CYS A 1 417 ? 0.22600 -44.26900 -25.88800 1.000 32.57997 420 CYS A O 1
ATOM 3275 N N . PRO A 1 418 ? 0.10400 -43.79500 -28.08300 1.000 35.27099 421 PRO A N 1
ATOM 3276 C CA . PRO A 1 418 ? -0.28800 -45.18100 -28.41100 1.000 32.22715 421 PRO A CA 1
ATOM 3277 C C . PRO A 1 418 ? 0.65900 -46.25200 -27.88800 1.000 35.33764 421 PRO A C 1
ATOM 3278 O O . PRO A 1 418 ? 0.18600 -47.27400 -27.37400 1.000 31.98669 421 PRO A O 1
ATOM 3282 N N . SER A 1 419 ? 1.97300 -46.05100 -27.99500 1.000 33.64577 422 SER A N 1
ATOM 3283 C CA . SER A 1 419 ? 2.91000 -47.09900 -27.59800 1.000 35.87849 422 SER A CA 1
ATOM 3284 C C . SER A 1 419 ? 2.91000 -47.33200 -26.08700 1.000 33.94114 422 SER A C 1
ATOM 3285 O O . SER A 1 419 ? 2.97400 -48.48300 -25.64100 1.000 34.54847 422 SER A O 1
ATOM 3288 N N . THR A 1 420 ? 2.85100 -46.27000 -25.27500 1.000 31.88341 423 THR A N 1
ATOM 3289 C CA . THR A 1 420 ? 2.77800 -46.49400 -23.83200 1.000 34.00694 423 THR A CA 1
ATOM 3290 C C . THR A 1 420 ? 1.42900 -47.07200 -23.42000 1.000 33.94951 423 THR A C 1
ATOM 3291 O O . THR A 1 420 ? 1.35800 -47.84600 -22.45800 1.000 29.75360 423 THR A O 1
ATOM 3295 N N . ALA A 1 421 ? 0.35100 -46.69500 -24.11000 1.000 30.15905 424 ALA A N 1
ATOM 3296 C CA . ALA A 1 421 ? -0.95300 -47.27200 -23.80300 1.000 32.27596 424 ALA A CA 1
ATOM 3297 C C . ALA A 1 421 ? -0.95200 -48.76500 -24.08800 1.000 29.87680 424 ALA A C 1
ATOM 3298 O O . ALA A 1 421 ? -1.35900 -49.57100 -23.24100 1.000 30.47386 424 ALA A O 1
ATOM 3300 N N . ARG A 1 422 ? -0.48800 -49.14900 -25.28100 1.000 29.83540 425 ARG A N 1
ATOM 3301 C CA . ARG A 1 422 ? -0.37700 -50.56500 -25.61500 1.000 34.72467 425 ARG A CA 1
ATOM 3302 C C . ARG A 1 422 ? 0.59300 -51.26900 -24.67100 1.000 34.37578 425 ARG A C 1
ATOM 3303 O O . ARG A 1 422 ? 0.32900 -52.39000 -24.22800 1.000 32.62694 425 ARG A O 1
ATOM 3311 N N . GLU A 1 423 ? 1.70700 -50.61700 -24.32600 1.000 32.35332 426 GLU A N 1
ATOM 3312 C CA . GLU A 1 423 ? 2.64100 -51.22400 -23.37800 1.000 36.09780 426 GLU A CA 1
ATOM 3313 C C . GLU A 1 423 ? 2.06500 -51.38300 -21.98300 1.000 36.90949 426 GLU A C 1
ATOM 3314 O O . GLU A 1 423 ? 2.25800 -52.42200 -21.33200 1.000 28.48578 426 GLU A O 1
ATOM 3320 N N . ASP A 1 424 ? 1.31000 -50.39900 -21.52200 1.000 30.98123 427 ASP A N 1
ATOM 3321 C CA . ASP A 1 424 ? 0.78200 -50.49600 -20.16900 1.000 29.59770 427 ASP A CA 1
ATOM 3322 C C . ASP A 1 424 ? -0.25600 -51.60200 -20.05700 1.000 28.76566 427 ASP A C 1
ATOM 3323 O O . ASP A 1 424 ? -0.27500 -52.34000 -19.06600 1.000 30.56183 427 ASP A O 1
ATOM 3328 N N . LEU A 1 425 ? -1.09800 -51.75600 -21.07700 1.000 26.16550 428 LEU A N 1
ATOM 3329 C CA . LEU A 1 425 ? -2.11900 -52.79300 -21.01800 1.000 28.64775 428 LEU A CA 1
ATOM 3330 C C . LEU A 1 425 ? -1.50300 -54.18800 -21.08000 1.000 25.39958 428 LEU A C 1
ATOM 3331 O O . LEU A 1 425 ? -1.92700 -55.09000 -20.34900 1.000 26.97014 428 LEU A O 1
ATOM 3336 N N . LEU A 1 426 ? -0.50700 -54.38800 -21.94600 1.000 24.89109 429 LEU A N 1
ATOM 3337 C CA . LEU A 1 426 ? 0.10800 -55.70600 -22.05900 1.000 32.66411 429 LEU A CA 1
ATOM 3338 C C . LEU A 1 426 ? 0.90400 -56.05800 -20.80900 1.000 27.93157 429 LEU A C 1
ATOM 3339 O O . LEU A 1 426 ? 0.93100 -57.22300 -20.39100 1.000 31.46041 429 LEU A O 1
ATOM 3344 N N . ARG A 1 427 ? 1.56400 -55.06900 -20.20300 1.000 28.02471 430 ARG A N 1
ATOM 3345 C CA . ARG A 1 427 ? 2.26400 -55.31700 -18.94700 1.000 31.19240 430 ARG A CA 1
ATOM 3346 C C . ARG A 1 427 ? 1.29200 -55.73900 -17.85000 1.000 30.40212 430 ARG A C 1
ATOM 3347 O O . ARG A 1 427 ? 1.58200 -56.65000 -17.06600 1.000 27.96182 430 ARG A O 1
ATOM 3355 N N . LEU A 1 428 ? 0.12800 -55.08700 -17.77800 1.000 26.74299 431 LEU A N 1
ATOM 3356 C CA . LEU A 1 428 ? -0.86400 -55.46000 -16.77400 1.000 26.95737 431 LEU A CA 1
ATOM 3357 C C . LEU A 1 428 ? -1.37800 -56.87300 -17.00500 1.000 26.12822 431 LEU A C 1
ATOM 3358 O O . LEU A 1 428 ? -1.55300 -57.64100 -16.05300 1.000 26.45800 431 LEU A O 1
ATOM 3363 N N . HIS A 1 429 ? -1.63800 -57.23400 -18.26300 1.000 25.99132 432 HIS A N 1
ATOM 3364 C CA . HIS A 1 429 ? -2.17600 -58.56000 -18.54700 1.000 28.14024 432 HIS A CA 1
ATOM 3365 C C . HIS A 1 429 ? -1.14100 -59.64700 -18.28600 1.000 27.27228 432 HIS A C 1
ATOM 3366 O O . HIS A 1 429 ? -1.49000 -60.75400 -17.85700 1.000 25.92295 432 HIS A O 1
ATOM 3373 N N . ARG A 1 430 ? 0.13600 -59.35300 -18.54300 1.000 28.30347 433 ARG A N 1
ATOM 3374 C CA . ARG A 1 430 ? 1.19700 -60.26100 -18.12000 1.000 30.73986 433 ARG A CA 1
ATOM 3375 C C . ARG A 1 430 ? 1.14800 -60.47500 -16.61500 1.000 32.73181 433 ARG A C 1
ATOM 3376 O O . ARG A 1 430 ? 1.31500 -61.60000 -16.13200 1.000 29.32161 433 ARG A O 1
ATOM 3384 N N . LYS A 1 431 ? 0.90700 -59.40100 -15.86100 1.000 29.38124 434 LYS A N 1
ATOM 3385 C CA . LYS A 1 431 ? 0.80000 -59.50200 -14.40900 1.000 30.47929 434 LYS A CA 1
ATOM 3386 C C . LYS A 1 431 ? -0.40600 -60.33800 -13.99200 1.000 29.10671 434 LYS A C 1
ATOM 3387 O O . LYS A 1 431 ? -0.30100 -61.18300 -13.09500 1.000 31.28666 434 LYS A O 1
ATOM 3393 N N . TYR A 1 432 ? -1.56600 -60.10800 -14.61900 1.000 26.68110 435 TYR A N 1
ATOM 3394 C CA . TYR A 1 432 ? -2.74700 -60.91800 -14.32400 1.000 26.10404 435 TYR A CA 1
ATOM 3395 C C . TYR A 1 432 ? -2.48100 -62.40000 -14.55900 1.000 26.78854 435 TYR A C 1
ATOM 3396 O O . TYR A 1 432 ? -2.89500 -63.25000 -13.75600 1.000 26.32758 435 TYR A O 1
ATOM 3405 N N . VAL A 1 433 ? -1.80200 -62.72900 -15.66100 1.000 28.63223 436 VAL A N 1
ATOM 3406 C CA . VAL A 1 433 ? -1.52800 -64.12800 -15.97800 1.000 27.31925 436 VAL A CA 1
ATOM 3407 C C . VAL A 1 433 ? -0.61300 -64.74000 -14.92700 1.000 30.34798 436 VAL A C 1
ATOM 3408 O O . VAL A 1 433 ? -0.82700 -65.86800 -14.46700 1.000 31.33669 436 VAL A O 1
ATOM 3412 N N . ARG A 1 434 ? 0.43100 -64.00500 -14.54200 1.000 28.78105 437 ARG A N 1
ATOM 3413 C CA . ARG A 1 434 ? 1.32700 -64.47100 -13.49000 1.000 30.61097 437 ARG A CA 1
ATOM 3414 C C . ARG A 1 434 ? 0.59900 -64.60200 -12.16000 1.000 34.06288 437 ARG A C 1
ATOM 3415 O O . ARG A 1 434 ? 0.84800 -65.54500 -11.40000 1.000 33.48272 437 ARG A O 1
ATOM 3423 N N . GLU A 1 435 ? -0.30100 -63.66500 -11.85800 1.000 28.15263 438 GLU A N 1
ATOM 3424 C CA . GLU A 1 435 ? -1.01600 -63.71600 -10.59000 1.000 28.26514 438 GLU A CA 1
ATOM 3425 C C . GLU A 1 435 ? -2.01500 -64.86500 -10.53500 1.000 30.37729 438 GLU A C 1
ATOM 3426 O O . GLU A 1 435 ? -2.45900 -65.23100 -9.44200 1.000 32.43987 438 GLU A O 1
ATOM 3432 N N . ALA A 1 436 ? -2.38000 -65.43900 -11.68300 1.000 29.92871 439 ALA A N 1
ATOM 3433 C CA . ALA A 1 436 ? -3.25600 -66.60100 -11.74800 1.000 32.44695 439 ALA A CA 1
ATOM 3434 C C . ALA A 1 436 ? -2.48900 -67.91400 -11.88200 1.000 35.94150 439 ALA A C 1
ATOM 3435 O O . ALA A 1 436 ? -3.10700 -68.96100 -12.10400 1.000 35.11882 439 ALA A O 1
ATOM 3437 N N . GLY A 1 437 ? -1.16000 -67.88000 -11.76900 1.000 31.77249 440 GLY A N 1
ATOM 3438 C CA . GLY A 1 437 ? -0.34600 -69.07600 -11.82100 1.000 35.65251 440 GLY A CA 1
ATOM 3439 C C . GLY A 1 437 ? 0.32500 -69.35000 -13.15100 1.000 37.95364 440 GLY A C 1
ATOM 3440 O O . GLY A 1 437 ? 0.99000 -70.38600 -13.28600 1.000 33.33662 440 GLY A O 1
ATOM 3441 N N . GLY A 1 438 ? 0.16900 -68.46400 -14.14200 1.000 31.22734 441 GLY A N 1
ATOM 3442 C CA . GLY A 1 438 ? 0.79000 -68.67300 -15.43200 1.000 30.85490 441 GLY A CA 1
ATOM 3443 C C . GLY A 1 438 ? 2.24000 -68.21500 -15.48100 1.000 35.75420 441 GLY A C 1
ATOM 3444 O O . GLY A 1 438 ? 2.67000 -67.34800 -14.72300 1.000 33.78516 441 GLY A O 1
ATOM 3445 N N . ILE A 1 439 ? 2.99600 -68.80400 -16.40400 1.000 36.08250 442 ILE A N 1
ATOM 3446 C CA . ILE A 1 439 ? 4.42300 -68.53100 -16.55700 1.000 38.33378 442 ILE A CA 1
ATOM 3447 C C . ILE A 1 439 ? 4.63400 -67.85600 -17.90400 1.000 36.16185 442 ILE A C 1
ATOM 3448 O O . ILE A 1 439 ? 4.38000 -68.45900 -18.95500 1.000 37.03491 442 ILE A O 1
ATOM 3453 N N . VAL A 1 440 ? 5.09800 -66.60800 -17.87900 1.000 37.09846 443 VAL A N 1
ATOM 3454 C CA . VAL A 1 440 ? 5.25400 -65.82600 -19.10200 1.000 37.37295 443 VAL A CA 1
ATOM 3455 C C . VAL A 1 440 ? 6.35400 -64.79100 -18.89400 1.000 37.55181 443 VAL A C 1
ATOM 3456 O O . VAL A 1 440 ? 6.35900 -64.06800 -17.88800 1.000 36.08881 443 VAL A O 1
ATOM 3460 N N . GLU A 1 441 ? 7.30200 -64.72700 -19.82200 1.000 34.60280 444 GLU A N 1
ATOM 3461 C CA . GLU A 1 441 ? 8.37900 -63.75600 -19.71900 1.000 36.70657 444 GLU A CA 1
ATOM 3462 C C . GLU A 1 441 ? 7.98000 -62.41400 -20.32200 1.000 37.36370 444 GLU A C 1
ATOM 3463 O O . GLU A 1 441 ? 7.01600 -62.30200 -21.08200 1.000 39.10979 444 GLU A O 1
ATOM 3469 N N . ASP A 1 442 ? 8.74600 -61.38600 -19.95600 1.000 34.71792 445 ASP A N 1
ATOM 3470 C CA . ASP A 1 442 ? 8.42500 -60.02200 -20.34900 1.000 40.44522 445 ASP A CA 1
ATOM 3471 C C . ASP A 1 442 ? 8.41400 -59.83100 -21.86100 1.000 39.72418 445 ASP A C 1
ATOM 3472 O O . ASP A 1 442 ? 7.74200 -58.91700 -22.35100 1.000 44.49460 445 ASP A O 1
ATOM 3477 N N . ASN A 1 443 ? 9.13100 -60.66400 -22.61500 1.000 39.39611 446 ASN A N 1
ATOM 3478 C CA . ASN A 1 443 ? 9.18100 -60.52600 -24.06900 1.000 41.45404 446 ASN A CA 1
ATOM 3479 C C . ASN A 1 443 ? 7.98100 -61.16000 -24.77300 1.000 40.69622 446 ASN A C 1
ATOM 3480 O O . ASN A 1 443 ? 7.95900 -61.20900 -26.00800 1.000 42.77358 446 ASN A O 1
ATOM 3485 N N . ILE A 1 444 ? 6.99400 -61.64300 -24.02100 1.000 37.02024 447 ILE A N 1
ATOM 3486 C CA . ILE A 1 444 ? 5.78900 -62.25100 -24.57400 1.000 35.33085 447 ILE A CA 1
ATOM 3487 C C . ILE A 1 444 ? 4.62700 -61.28600 -24.38400 1.000 39.84371 447 ILE A C 1
ATOM 3488 O O . ILE A 1 444 ? 4.37100 -60.82300 -23.26600 1.000 36.95707 447 ILE A O 1
ATOM 3493 N N . ASP A 1 445 ? 3.92900 -60.98200 -25.47600 1.000 36.24100 448 ASP A N 1
ATOM 3494 C CA . ASP A 1 445 ? 2.75500 -60.10900 -25.45600 1.000 37.02894 448 ASP A CA 1
ATOM 3495 C C . ASP A 1 445 ? 1.50900 -60.98700 -25.42800 1.000 38.58145 448 ASP A C 1
ATOM 3496 O O . ASP A 1 445 ? 1.11300 -61.54700 -26.45400 1.000 39.88487 448 ASP A O 1
ATOM 3501 N N . VAL A 1 446 ? 0.89100 -61.11400 -24.25400 1.000 31.47603 449 VAL A N 1
ATOM 3502 C CA . VAL A 1 446 ? -0.35000 -61.86600 -24.09100 1.000 35.40815 449 VAL A CA 1
ATOM 3503 C C . VAL A 1 446 ? -1.45100 -60.88300 -23.70800 1.000 37.64847 449 VAL A C 1
ATOM 3504 O O . VAL A 1 446 ? -1.34600 -60.18000 -22.69500 1.000 36.58508 449 VAL A O 1
ATOM 3508 N N . GLU A 1 447 ? -2.50200 -60.82400 -24.52300 1.000 37.38042 450 GLU A N 1
ATOM 3509 C CA . GLU A 1 447 ? -3.64500 -59.95500 -24.27100 1.000 34.89070 450 GLU A CA 1
ATOM 3510 C C . GLU A 1 447 ? -4.80400 -60.77000 -23.72000 1.000 36.72997 450 GLU A C 1
ATOM 3511 O O . GLU A 1 447 ? -5.12400 -61.83800 -24.24900 1.000 37.73734 450 GLU A O 1
ATOM 3517 N N . ILE A 1 448 ? -5.42800 -60.26100 -22.66400 1.000 32.58704 451 ILE A N 1
ATOM 3518 C CA . ILE A 1 448 ? -6.61800 -60.86600 -22.07900 1.000 33.84001 451 ILE A CA 1
ATOM 3519 C C . ILE A 1 448 ? -7.83500 -60.09500 -22.57700 1.000 34.22059 451 ILE A C 1
ATOM 3520 O O . ILE A 1 448 ? -7.97500 -58.89400 -22.30900 1.000 29.79687 451 ILE A O 1
ATOM 3525 N N . SER A 1 449 ? -8.70700 -60.78500 -23.30700 1.000 32.30204 452 SER A N 1
ATOM 3526 C CA . SER A 1 449 ? -9.99400 -60.22500 -23.69600 1.000 31.45035 452 SER A CA 1
ATOM 3527 C C . SER A 1 449 ? -10.77500 -59.77700 -22.46500 1.000 31.02236 452 SER A C 1
ATOM 3528 O O . SER A 1 449 ? -10.86400 -60.53100 -21.48700 1.000 28.77284 452 SER A O 1
ATOM 3531 N N . PRO A 1 450 ? -11.34400 -58.56900 -22.46500 1.000 29.43330 453 PRO A N 1
ATOM 3532 C CA . PRO A 1 450 ? -12.24700 -58.18900 -21.36400 1.000 30.41484 453 PRO A CA 1
ATOM 3533 C C . PRO A 1 450 ? -13.43100 -59.12400 -21.20400 1.000 29.38848 453 PRO A C 1
ATOM 3534 O O . PRO A 1 450 ? -13.95600 -59.25200 -20.09200 1.000 33.34309 453 PRO A O 1
ATOM 3538 N N . LEU A 1 451 ? -13.87100 -59.79000 -22.27600 1.000 31.62808 454 LEU A N 1
ATOM 3539 C CA . LEU A 1 451 ? -14.97000 -60.74100 -22.15000 1.000 33.09567 454 LEU A CA 1
ATOM 3540 C C . LEU A 1 451 ? -14.58400 -61.95900 -21.32800 1.000 32.52779 454 LEU A C 1
ATOM 3541 O O . LEU A 1 451 ? -15.46800 -62.62900 -20.78700 1.000 31.63573 454 LEU A O 1
ATOM 3546 N N . LEU A 1 452 ? -13.29200 -62.25900 -21.22200 1.000 33.36281 455 LEU A N 1
ATOM 3547 C CA . LEU A 1 452 ? -12.81900 -63.33800 -20.36500 1.000 30.96066 455 LEU A CA 1
ATOM 3548 C C . LEU A 1 452 ? -12.51100 -62.86900 -18.95100 1.000 33.99243 455 LEU A C 1
ATOM 3549 O O . LEU A 1 452 ? -12.89700 -63.53400 -17.98400 1.000 33.78440 455 LEU A O 1
ATOM 3554 N N . SER A 1 453 ? -11.85500 -61.72000 -18.80400 1.000 29.89383 456 SER A N 1
ATOM 3555 C CA . SER A 1 453 ? -11.47700 -61.22900 -17.48700 1.000 28.76980 456 SER A CA 1
ATOM 3556 C C . SER A 1 453 ? -11.55300 -59.71400 -17.42900 1.000 30.53138 456 SER A C 1
ATOM 3557 O O . SER A 1 453 ? -10.95500 -59.01800 -18.25500 1.000 28.74425 456 SER A O 1
ATOM 3560 N N . TYR A 1 454 ? -12.28800 -59.22100 -16.43000 1.000 30.46115 457 TYR A N 1
ATOM 3561 C CA . TYR A 1 454 ? -12.43500 -57.78900 -16.21500 1.000 30.16589 457 TYR A CA 1
ATOM 3562 C C . TYR A 1 454 ? -11.19100 -57.22800 -15.53800 1.000 26.27924 457 TYR A C 1
ATOM 3563 O O . TYR A 1 454 ? -10.61200 -56.23900 -16.00100 1.000 29.63137 457 TYR A O 1
ATOM 3572 N N . GLY A 1 455 ? -10.75300 -57.86700 -14.45000 1.000 28.15059 458 GLY A N 1
ATOM 3573 C CA . GLY A 1 455 ? -9.60000 -57.39700 -13.70000 1.000 28.09112 458 GLY A CA 1
ATOM 3574 C C . GLY A 1 455 ? -8.71400 -58.47800 -13.10900 1.000 30.37503 458 GLY A C 1
ATOM 3575 O O . GLY A 1 455 ? -8.24500 -58.33900 -11.97600 1.000 27.48332 458 GLY A O 1
ATOM 3576 N N . GLY A 1 456 ? -8.47100 -59.55600 -13.85600 1.000 27.82869 459 GLY A N 1
ATOM 3577 C CA . GLY A 1 456 ? -7.60100 -60.62700 -13.42000 1.000 30.38206 459 GLY A CA 1
ATOM 3578 C C . GLY A 1 456 ? -8.31400 -61.86400 -12.91400 1.000 32.14064 459 GLY A C 1
ATOM 3579 O O . GLY A 1 456 ? -7.66800 -62.90300 -12.73600 1.000 33.91761 459 GLY A O 1
ATOM 3580 N N . GLU A 1 457 ? -9.61700 -61.77200 -12.65700 1.000 30.27085 460 GLU A N 1
ATOM 3581 C CA . GLU A 1 457 ? -10.38900 -62.93100 -12.24400 1.000 32.18270 460 GLU A CA 1
ATOM 3582 C C . GLU A 1 457 ? -10.61400 -63.86600 -13.43100 1.000 33.44497 460 GLU A C 1
ATOM 3583 O O . GLU A 1 457 ? -10.36600 -63.51600 -14.58700 1.000 29.23869 460 GLU A O 1
ATOM 3589 N N . ASN A 1 458 ? -11.06600 -65.08600 -13.12900 1.000 32.21597 461 ASN A N 1
ATOM 3590 C CA . ASN A 1 458 ? -11.55300 -66.02000 -14.14200 1.000 35.14405 461 ASN A CA 1
ATOM 3591 C C . ASN A 1 458 ? -10.43100 -66.54200 -15.04400 1.000 31.28272 461 ASN A C 1
ATOM 3592 O O . ASN A 1 458 ? -10.66500 -66.86700 -16.21200 1.000 32.92757 461 ASN A O 1
ATOM 3597 N N . LEU A 1 459 ? -9.19700 -66.62900 -14.53000 1.000 28.98265 462 LEU A N 1
ATOM 3598 C CA . LEU A 1 459 ? -8.05400 -67.05500 -15.33500 1.000 33.87389 462 LEU A CA 1
ATOM 3599 C C . LEU A 1 459 ? -7.37200 -68.33600 -14.86500 1.000 35.11653 462 LEU A C 1
ATOM 3600 O O . LEU A 1 459 ? -6.66900 -68.95500 -15.66300 1.000 34.96173 462 LEU A O 1
ATOM 3605 N N . THR A 1 460 ? -7.53700 -68.73300 -13.60200 1.000 32.78824 463 THR A N 1
ATOM 3606 C CA . THR A 1 460 ? -6.80200 -69.87400 -13.06200 1.000 40.42985 463 THR A CA 1
ATOM 3607 C C . THR A 1 460 ? -6.95700 -71.12000 -13.94500 1.000 38.59637 463 THR A C 1
ATOM 3608 O O . THR A 1 460 ? -5.96700 -71.72900 -14.37300 1.000 40.61442 463 THR A O 1
ATOM 3612 N N . ASP A 1 461 ? -8.20400 -71.52300 -14.22300 1.000 43.92483 464 ASP A N 1
ATOM 3613 C CA . ASP A 1 461 ? -8.44200 -72.75400 -14.97500 1.000 45.00562 464 ASP A CA 1
ATOM 3614 C C . ASP A 1 461 ? -7.76500 -72.72800 -16.33800 1.000 43.61515 464 ASP A C 1
ATOM 3615 O O . ASP A 1 461 ? -7.48500 -73.78900 -16.89900 1.000 48.45152 464 ASP A O 1
ATOM 3620 N N . LEU A 1 462 ? -7.48000 -71.54300 -16.87500 1.000 40.79226 465 LEU A N 1
ATOM 3621 C CA . LEU A 1 462 ? -6.92000 -71.40100 -18.21200 1.000 37.81056 465 LEU A CA 1
ATOM 3622 C C . LEU A 1 462 ? -5.40200 -71.27100 -18.23100 1.000 38.78027 465 LEU A C 1
ATOM 3623 O O . LEU A 1 462 ? -4.75700 -71.81900 -19.12600 1.000 40.47562 465 LEU A O 1
ATOM 3628 N N . VAL A 1 463 ? -4.81000 -70.58000 -17.26000 1.000 38.39076 466 VAL A N 1
ATOM 3629 C CA . VAL A 1 463 ? -3.38700 -70.27500 -17.31300 1.000 39.52167 466 VAL A CA 1
ATOM 3630 C C . VAL A 1 463 ? -2.58600 -70.88900 -16.17000 1.000 32.21047 466 VAL A C 1
ATOM 3631 O O . VAL A 1 463 ? -1.34700 -70.93800 -16.26700 1.000 35.59985 466 VAL A O 1
ATOM 3635 N N . SER A 1 464 ? -3.21300 -71.35700 -15.09100 1.000 33.50055 467 SER A N 1
ATOM 3636 C CA . SER A 1 464 ? -2.43800 -71.85000 -13.95900 1.000 37.38238 467 SER A CA 1
ATOM 3637 C C . SER A 1 464 ? -1.62500 -73.07100 -14.36800 1.000 41.04257 467 SER A C 1
ATOM 3638 O O . SER A 1 464 ? -2.17000 -74.06400 -14.86200 1.000 43.16539 467 SER A O 1
ATOM 3641 N N . GLY A 1 465 ? -0.31200 -72.99700 -14.14900 1.000 42.38713 468 GLY A N 1
ATOM 3642 C CA . GLY A 1 465 ? 0.60200 -74.03200 -14.57800 1.000 44.52816 468 GLY A CA 1
ATOM 3643 C C . GLY A 1 465 ? 1.02000 -73.96100 -16.02900 1.000 46.45074 468 GLY A C 1
ATOM 3644 O O . GLY A 1 465 ? 2.00400 -74.60700 -16.40600 1.000 51.45722 468 GLY A O 1
ATOM 3645 N N . GLU A 1 466 ? 0.31300 -73.19200 -16.85300 1.000 44.51207 469 GLU A N 1
ATOM 3646 C CA . GLU A 1 466 ? 0.63600 -73.07400 -18.26800 1.000 41.38541 469 GLU A CA 1
ATOM 3647 C C . GLU A 1 466 ? 1.82300 -72.14100 -18.48800 1.000 38.35100 469 GLU A C 1
ATOM 3648 O O . GLU A 1 466 ? 2.02400 -71.16700 -17.75400 1.000 38.62811 469 GLU A O 1
ATOM 3654 N N . VAL A 1 467 ? 2.62000 -72.46100 -19.50400 1.000 39.12403 470 VAL A N 1
ATOM 3655 C CA . VAL A 1 467 ? 3.77600 -71.66300 -19.89500 1.000 35.20204 470 VAL A CA 1
ATOM 3656 C C . VAL A 1 467 ? 3.48700 -71.01500 -21.24100 1.000 44.73466 470 VAL A C 1
ATOM 3657 O O . VAL A 1 467 ? 3.08700 -71.69700 -22.19200 1.000 43.64216 470 VAL A O 1
ATOM 3661 N N . PHE A 1 468 ? 3.68800 -69.70100 -21.32100 1.000 39.39711 471 PHE A N 1
ATOM 3662 C CA . PHE A 1 468 ? 3.41100 -68.92400 -22.52700 1.000 41.78710 471 PHE A CA 1
ATOM 3663 C C . PHE A 1 468 ? 4.72500 -68.54000 -23.20500 1.000 44.94664 471 PHE A C 1
ATOM 3664 O O . PHE A 1 468 ? 5.45600 -67.67800 -22.70400 1.000 42.08249 471 PHE A O 1
ATOM 3672 N N . THR A 1 469 ? 5.03300 -69.17500 -24.34000 1.000 43.74859 472 THR A N 1
ATOM 3673 C CA . THR A 1 469 ? 6.30700 -68.95000 -25.01400 1.000 48.79470 472 THR A CA 1
ATOM 3674 C C . THR A 1 469 ? 6.19300 -68.36100 -26.41800 1.000 49.96284 472 THR A C 1
ATOM 3675 O O . THR A 1 469 ? 7.22900 -68.07400 -27.03100 1.000 52.20346 472 THR A O 1
ATOM 3679 N N . ILE A 1 470 ? 4.99300 -68.20100 -26.96800 1.000 46.55329 473 ILE A N 1
ATOM 3680 C CA . ILE A 1 470 ? 4.82200 -67.63400 -28.30400 1.000 50.69670 473 ILE A CA 1
ATOM 3681 C C . ILE A 1 470 ? 4.06000 -66.31800 -28.20000 1.000 49.54024 473 ILE A C 1
ATOM 3682 O O . ILE A 1 470 ? 3.03200 -66.23700 -27.51800 1.000 46.56172 473 ILE A O 1
ATOM 3687 N N . SER A 1 471 ? 4.56700 -65.29500 -28.88900 1.000 51.38479 474 SER A N 1
ATOM 3688 C CA . SER A 1 471 ? 4.07800 -63.92700 -28.88900 1.000 48.47512 474 SER A CA 1
ATOM 3689 C C . SER A 1 471 ? 3.84400 -63.46100 -30.32000 1.000 49.11219 474 SER A C 1
ATOM 3690 O O . SER A 1 471 ? 4.65500 -63.75500 -31.20700 1.000 52.88489 474 SER A O 1
ATOM 3693 N N . PRO A 1 472 ? 2.72700 -62.76100 -30.58700 1.000 44.75972 475 PRO A N 1
ATOM 3694 C CA . PRO A 1 472 ? 1.68500 -62.41300 -29.61400 1.000 42.98884 475 PRO A CA 1
ATOM 3695 C C . PRO A 1 472 ? 0.73500 -63.56800 -29.30500 1.000 40.81623 475 PRO A C 1
ATOM 3696 O O . PRO A 1 472 ? 0.64000 -64.51700 -30.08200 1.000 48.90096 475 PRO A O 1
ATOM 3700 N N . TYR A 1 473 ? 0.04400 -63.47600 -28.17100 1.000 40.71968 476 TYR A N 1
ATOM 3701 C CA . TYR A 1 473 ? -0.95000 -64.46000 -27.77400 1.000 41.47772 476 TYR A CA 1
ATOM 3702 C C . TYR A 1 473 ? -2.18100 -63.72500 -27.27500 1.000 42.10636 476 TYR A C 1
ATOM 3703 O O . TYR A 1 473 ? -2.07100 -62.70300 -26.59200 1.000 40.92451 476 TYR A O 1
ATOM 3712 N N . HIS A 1 474 ? -3.35200 -64.24500 -27.62400 1.000 40.85884 477 HIS A N 1
ATOM 3713 C CA . HIS A 1 474 ? -4.62200 -63.64900 -27.22500 1.000 40.13846 477 HIS A CA 1
ATOM 3714 C C . HIS A 1 474 ? -5.43700 -64.67600 -26.44700 1.000 41.64235 477 HIS A C 1
ATOM 3715 O O . HIS A 1 474 ? -5.88700 -65.67600 -27.01800 1.000 43.77085 477 HIS A O 1
ATOM 3722 N N . LEU A 1 475 ? -5.69000 -64.42600 -25.18400 1.000 40.06166 478 LEU A N 1
ATOM 3723 C CA . LEU A 1 475 ? -6.50200 -65.28700 -24.36600 1.000 39.79451 478 LEU A CA 1
ATOM 3724 C C . LEU A 1 475 ? -7.89300 -64.75400 -24.48200 1.000 41.47821 478 LEU A C 1
ATOM 3725 O O . LEU A 1 475 ? -8.17400 -63.70800 -24.02900 1.000 37.85250 478 LEU A O 1
ATOM 3730 N N . LYS A 1 476 ? -8.77200 -65.52900 -25.06200 1.000 40.15865 479 LYS A N 1
ATOM 3731 C CA . LYS A 1 476 ? -10.11800 -65.13200 -25.34100 1.000 40.06965 479 LYS A CA 1
ATOM 3732 C C . LYS A 1 476 ? -11.18800 -65.82300 -24.60000 1.000 40.98647 479 LYS A C 1
ATOM 3733 O O . LYS A 1 476 ? -10.98500 -66.78900 -23.99500 1.000 44.85080 479 LYS A O 1
ATOM 3739 N N . SER A 1 477 ? -12.36000 -65.26200 -24.70400 1.000 43.07473 480 SER A N 1
ATOM 3740 C CA . SER A 1 477 ? -13.57700 -65.78000 -24.13300 1.000 43.34756 480 SER A CA 1
ATOM 3741 C C . SER A 1 477 ? -14.13300 -66.75700 -25.14300 1.000 37.43172 480 SER A C 1
ATOM 3742 O O . SER A 1 477 ? -13.43000 -67.25200 -25.94700 1.000 40.31281 480 SER A O 1
ATOM 3745 N N . HIS B 1 3 ? -39.77600 -8.88600 -92.57000 1.000 56.44155 6 HIS B N 1
ATOM 3746 C CA . HIS B 1 3 ? -39.24200 -8.35000 -91.31100 1.000 61.89383 6 HIS B CA 1
ATOM 3747 C C . HIS B 1 3 ? -39.57400 -9.28100 -90.14500 1.000 61.27201 6 HIS B C 1
ATOM 3748 O O . HIS B 1 3 ? -40.65100 -9.85300 -90.09300 1.000 59.29111 6 HIS B O 1
ATOM 3755 N N . HIS B 1 4 ? -38.64800 -9.40700 -89.20000 1.000 60.15226 7 HIS B N 1
ATOM 3756 C CA . HIS B 1 4 ? -38.85300 -10.25500 -88.03400 1.000 57.84867 7 HIS B CA 1
ATOM 3757 C C . HIS B 1 4 ? -39.29100 -9.42500 -86.83300 1.000 57.68642 7 HIS B C 1
ATOM 3758 O O . HIS B 1 4 ? -38.60400 -8.46700 -86.44300 1.000 58.16825 7 HIS B O 1
ATOM 3765 N N . MET B 1 5 ? -40.44200 -9.81100 -86.25900 1.000 56.73300 8 MET B N 1
ATOM 3766 C CA . MET B 1 5 ? -40.98600 -9.18300 -85.05700 1.000 56.87311 8 MET B CA 1
ATOM 3767 C C . MET B 1 5 ? -39.95000 -8.88800 -83.98800 1.000 55.59401 8 MET B C 1
ATOM 3768 O O . MET B 1 5 ? -40.07600 -7.88800 -83.27100 1.000 51.66536 8 MET B O 1
ATOM 3773 N N . SER B 1 6 ? -38.93300 -9.73400 -83.86400 1.000 50.76494 9 SER B N 1
ATOM 3774 C CA . SER B 1 6 ? -37.99700 -9.66600 -82.75000 1.000 48.83825 9 SER B CA 1
ATOM 3775 C C . SER B 1 6 ? -36.67900 -8.96400 -83.06600 1.000 41.67382 9 SER B C 1
ATOM 3776 O O . SER B 1 6 ? -35.82100 -8.88700 -82.17800 1.000 42.74743 9 SER B O 1
ATOM 3779 N N . TYR B 1 7 ? -36.48200 -8.44800 -84.28100 1.000 42.92697 10 TYR B N 1
ATOM 3780 C CA . TYR B 1 7 ? -35.16800 -7.90900 -84.62300 1.000 37.37232 10 TYR B CA 1
ATOM 3781 C C . TYR B 1 7 ? -34.80200 -6.73500 -83.72300 1.000 36.70385 10 TYR B C 1
ATOM 3782 O O . TYR B 1 7 ? -33.71000 -6.70200 -83.14500 1.000 34.45372 10 TYR B O 1
ATOM 3791 N N . ASP B 1 8 ? -35.69500 -5.74800 -83.60500 1.000 40.44648 11 ASP B N 1
ATOM 3792 C CA . ASP B 1 8 ? -35.37800 -4.58100 -82.78600 1.000 38.21577 11 ASP B CA 1
ATOM 3793 C C . ASP B 1 8 ? -35.11400 -4.98300 -81.34300 1.000 35.29640 11 ASP B C 1
ATOM 3794 O O . ASP B 1 8 ? -34.22900 -4.42400 -80.68800 1.000 35.80137 11 ASP B O 1
ATOM 3799 N N . SER B 1 9 ? -35.87000 -5.95700 -80.83000 1.000 36.83070 12 SER B N 1
ATOM 3800 C CA . SER B 1 9 ? -35.67800 -6.37400 -79.44600 1.000 35.50127 12 SER B CA 1
ATOM 3801 C C . SER B 1 9 ? -34.38200 -7.15400 -79.27400 1.000 36.60958 12 SER B C 1
ATOM 3802 O O . SER B 1 9 ? -33.66600 -6.96500 -78.28400 1.000 31.35970 12 SER B O 1
ATOM 3805 N N . ILE B 1 10 ? -34.07000 -8.04400 -80.21500 1.000 34.60453 13 ILE B N 1
ATOM 3806 C CA . ILE B 1 10 ? -32.80900 -8.77100 -80.13900 1.000 33.51161 13 ILE B CA 1
ATOM 3807 C C . ILE B 1 10 ? -31.63300 -7.81700 -80.31200 1.000 32.69328 13 ILE B C 1
ATOM 3808 O O . ILE B 1 10 ? -30.61700 -7.92900 -79.61600 1.000 32.04842 13 ILE B O 1
ATOM 3813 N N . PHE B 1 11 ? -31.74500 -6.87400 -81.25100 1.000 29.61621 14 PHE B N 1
ATOM 3814 C CA . PHE B 1 11 ? -30.68200 -5.89300 -81.45300 1.000 35.41605 14 PHE B CA 1
ATOM 3815 C C . PHE B 1 11 ? -30.37200 -5.14700 -80.16100 1.000 30.89097 14 PHE B C 1
ATOM 3816 O O . PHE B 1 11 ? -29.20400 -4.96800 -79.79900 1.000 32.89784 14 PHE B O 1
ATOM 3824 N N . GLU B 1 12 ? -31.40900 -4.67900 -79.46400 1.000 36.01970 15 GLU B N 1
ATOM 3825 C CA . GLU B 1 12 ? -31.18700 -3.92500 -78.23400 1.000 34.22802 15 GLU B CA 1
ATOM 3826 C C . GLU B 1 12 ? -30.56300 -4.80100 -77.15600 1.000 30.19212 15 GLU B C 1
ATOM 3827 O O . GLU B 1 12 ? -29.64700 -4.36500 -76.44800 1.000 31.98002 15 GLU B O 1
ATOM 3833 N N . ASN B 1 13 ? -31.04600 -6.03700 -77.01900 1.000 30.06000 16 ASN B N 1
ATOM 3834 C CA . ASN B 1 13 ? -30.44000 -6.98200 -76.08500 1.000 31.10280 16 ASN B CA 1
ATOM 3835 C C . ASN B 1 13 ? -28.95700 -7.18100 -76.38100 1.000 33.77459 16 ASN B C 1
ATOM 3836 O O . ASN B 1 13 ? -28.11100 -7.09900 -75.48000 1.000 34.15107 16 ASN B O 1
ATOM 3841 N N . LEU B 1 14 ? -28.62700 -7.44400 -77.64800 1.000 33.17723 17 LEU B N 1
ATOM 3842 C CA . LEU B 1 14 ? -27.23900 -7.68000 -78.02700 1.000 29.85443 17 LEU B CA 1
ATOM 3843 C C . LEU B 1 14 ? -26.38300 -6.44600 -77.78500 1.000 35.30262 17 LEU B C 1
ATOM 3844 O O . LEU B 1 14 ? -25.28800 -6.53200 -77.21300 1.000 31.98070 17 LEU B O 1
ATOM 3849 N N . ASN B 1 15 ? -26.86500 -5.28600 -78.22600 1.000 35.91965 18 ASN B N 1
ATOM 3850 C CA . ASN B 1 15 ? -26.02600 -4.09500 -78.22600 1.000 38.20507 18 ASN B CA 1
ATOM 3851 C C . ASN B 1 15 ? -25.79000 -3.56900 -76.81400 1.000 35.11939 18 ASN B C 1
ATOM 3852 O O . ASN B 1 15 ? -24.69200 -3.09600 -76.49800 1.000 38.78232 18 ASN B O 1
ATOM 3857 N N . SER B 1 16 ? -26.80400 -3.63800 -75.94700 1.000 34.33248 19 SER B N 1
ATOM 3858 C CA . SER B 1 16 ? -26.59600 -3.24300 -74.55700 1.000 36.96807 19 SER B CA 1
ATOM 3859 C C . SER B 1 16 ? -25.61100 -4.16200 -73.84700 1.000 41.04874 19 SER B C 1
ATOM 3860 O O . SER B 1 16 ? -25.03900 -3.76700 -72.82600 1.000 44.82997 19 SER B O 1
ATOM 3863 N N . HIS B 1 17 ? -25.39500 -5.37100 -74.36900 1.000 40.31527 20 HIS B N 1
ATOM 3864 C CA . HIS B 1 17 ? -24.44700 -6.31700 -73.79700 1.000 41.90967 20 HIS B CA 1
ATOM 3865 C C . HIS B 1 17 ? -23.18700 -6.45700 -74.64500 1.000 38.54030 20 HIS B C 1
ATOM 3866 O O . HIS B 1 17 ? -22.44000 -7.42700 -74.48300 1.000 39.93488 20 HIS B O 1
ATOM 3873 N N . GLY B 1 18 ? -22.93600 -5.50600 -75.54300 1.000 33.79088 21 GLY B N 1
ATOM 3874 C CA . GLY B 1 18 ? -21.70200 -5.49600 -76.30500 1.000 34.81332 21 GLY B CA 1
ATOM 3875 C C . GLY B 1 18 ? -21.52300 -6.65800 -77.25400 1.000 38.27444 21 GLY B C 1
ATOM 3876 O O . GLY B 1 18 ? -20.38600 -7.01000 -77.58000 1.000 39.54062 21 GLY B O 1
ATOM 3877 N N . GLN B 1 19 ? -22.61600 -7.26700 -77.71400 1.000 34.65001 22 GLN B N 1
ATOM 3878 C CA . GLN B 1 19 ? -22.55200 -8.38400 -78.65000 1.000 30.28814 22 GLN B CA 1
ATOM 3879 C C . GLN B 1 19 ? -23.31500 -8.09500 -79.93700 1.000 34.14684 22 GLN B C 1
ATOM 3880 O O . GLN B 1 19 ? -23.80200 -9.01700 -80.59000 1.000 31.08712 22 GLN B O 1
ATOM 3886 N N . GLY B 1 20 ? -23.42500 -6.82200 -80.31600 1.000 36.35758 23 GLY B N 1
ATOM 3887 C CA . GLY B 1 20 ? -24.16900 -6.46600 -81.50900 1.000 29.75222 23 GLY B CA 1
ATOM 3888 C C . GLY B 1 20 ? -23.57600 -7.02200 -82.78800 1.000 31.67301 23 GLY B C 1
ATOM 3889 O O . GLY B 1 20 ? -24.29800 -7.18500 -83.77900 1.000 30.06685 23 GLY B O 1
ATOM 3890 N N . HIS B 1 21 ? -22.27400 -7.31700 -82.78700 1.000 31.07048 24 HIS B N 1
ATOM 3891 C CA . HIS B 1 21 ? -21.60600 -7.88800 -83.95100 1.000 34.44254 24 HIS B CA 1
ATOM 3892 C C . HIS B 1 21 ? -22.20700 -9.21500 -84.39400 1.000 32.31050 24 HIS B C 1
ATOM 3893 O O . HIS B 1 21 ? -21.99000 -9.62200 -85.54000 1.000 33.17495 24 HIS B O 1
ATOM 3900 N N . LEU B 1 22 ? -22.93900 -9.90400 -83.51600 1.000 30.47049 25 LEU B N 1
ATOM 3901 C CA . LEU B 1 22 ? -23.50500 -11.19600 -83.88700 1.000 30.69822 25 LEU B CA 1
ATOM 3902 C C . LEU B 1 22 ? -24.52200 -11.08600 -85.01600 1.000 32.13686 25 LEU B C 1
ATOM 3903 O O . LEU B 1 22 ? -24.77600 -12.08100 -85.70300 1.000 30.65108 25 LEU B O 1
ATOM 3908 N N . LEU B 1 23 ? -25.09100 -9.90200 -85.23400 1.000 30.78537 26 LEU B N 1
ATOM 3909 C CA . LEU B 1 23 ? -26.05600 -9.67100 -86.30000 1.000 34.22747 26 LEU B CA 1
ATOM 3910 C C . LEU B 1 23 ? -25.42200 -9.06200 -87.54500 1.000 29.47217 26 LEU B C 1
ATOM 3911 O O . LEU B 1 23 ? -26.14900 -8.62700 -88.44500 1.000 35.95864 26 LEU B O 1
ATOM 3916 N N . LYS B 1 24 ? -24.08800 -9.02000 -87.61500 1.000 30.76683 27 LYS B N 1
ATOM 3917 C CA . LYS B 1 24 ? -23.40800 -8.26200 -88.66400 1.000 33.60461 27 LYS B CA 1
ATOM 3918 C C . LYS B 1 24 ? -23.83600 -8.70400 -90.06000 1.000 37.10802 27 LYS B C 1
ATOM 3919 O O . LYS B 1 24 ? -24.01800 -7.86800 -90.95300 1.000 35.20615 27 LYS B O 1
ATOM 3925 N N . TYR B 1 25 ? -24.02600 -10.00500 -90.26200 1.000 35.16857 28 TYR B N 1
ATOM 3926 C CA . TYR B 1 25 ? -24.25300 -10.55300 -91.59200 1.000 34.39780 28 TYR B CA 1
ATOM 3927 C C . TYR B 1 25 ? -25.73000 -10.67700 -91.94100 1.000 32.40026 28 TYR B C 1
ATOM 3928 O O . TYR B 1 25 ? -26.06200 -11.24100 -92.98900 1.000 35.09070 28 TYR B O 1
ATOM 3937 N N . TRP B 1 26 ? -26.61300 -10.15800 -91.08900 1.000 30.26338 29 TRP B N 1
ATOM 3938 C CA . TRP B 1 26 ? -28.04600 -10.14100 -91.37700 1.000 33.53702 29 TRP B CA 1
ATOM 3939 C C . TRP B 1 26 ? -28.40200 -9.68600 -92.79000 1.000 37.72349 29 TRP B C 1
ATOM 3940 O O . TRP B 1 26 ? -29.29600 -10.30500 -93.39200 1.000 37.43282 29 TRP B O 1
ATOM 3951 N N . PRO B 1 27 ? -27.78700 -8.64300 -93.37000 1.000 33.56576 30 PRO B N 1
ATOM 3952 C CA . PRO B 1 27 ? -28.18500 -8.24400 -94.72800 1.000 41.00646 30 PRO B CA 1
ATOM 3953 C C . PRO B 1 27 ? -27.86600 -9.28000 -95.79400 1.000 42.33847 30 PRO B C 1
ATOM 3954 O O . PRO B 1 27 ? -28.52200 -9.27600 -96.84400 1.000 41.38346 30 PRO B O 1
ATOM 3958 N N . ASP B 1 28 ? -26.89600 -10.16600 -95.57000 1.000 40.38206 31 ASP B N 1
ATOM 3959 C CA . ASP B 1 28 ? -26.50500 -11.15500 -96.56700 1.000 45.37590 31 ASP B CA 1
ATOM 3960 C C . ASP B 1 28 ? -27.11800 -12.52900 -96.32800 1.000 43.06783 31 ASP B C 1
ATOM 3961 O O . ASP B 1 28 ? -26.84600 -13.45300 -97.10300 1.000 46.96186 31 ASP B O 1
ATOM 3966 N N . LEU B 1 29 ? -27.95000 -12.69300 -95.30600 1.000 43.94383 32 LEU B N 1
ATOM 3967 C CA . LEU B 1 29 ? -28.40100 -14.02300 -94.92200 1.000 39.81780 32 LEU B CA 1
ATOM 3968 C C . LEU B 1 29 ? -29.71700 -14.34500 -95.60900 1.000 40.78641 32 LEU B C 1
ATOM 3969 O O . LEU B 1 29 ? -30.57500 -13.47400 -95.77900 1.000 38.98634 32 LEU B O 1
ATOM 3974 N N . SER B 1 30 ? -29.87000 -15.60300 -96.00800 1.000 38.51137 33 SER B N 1
ATOM 3975 C CA . SER B 1 30 ? -31.17200 -16.04800 -96.46700 1.000 41.24658 33 SER B CA 1
ATOM 3976 C C . SER B 1 30 ? -32.15200 -16.02500 -95.30000 1.000 43.55160 33 SER B C 1
ATOM 3977 O O . SER B 1 30 ? -31.76200 -15.96300 -94.12800 1.000 39.38367 33 SER B O 1
ATOM 3980 N N . GLU B 1 31 ? -33.44300 -16.08800 -95.62800 1.000 44.23352 34 GLU B N 1
ATOM 3981 C CA . GLU B 1 31 ? -34.45500 -16.07500 -94.57800 1.000 45.42904 34 GLU B CA 1
ATOM 3982 C C . GLU B 1 31 ? -34.35300 -17.29900 -93.68300 1.000 48.26085 34 GLU B C 1
ATOM 3983 O O . GLU B 1 31 ? -34.63400 -17.21500 -92.48200 1.000 47.21649 34 GLU B O 1
ATOM 3989 N N . LYS B 1 32 ? -33.95400 -18.44000 -94.24100 1.000 49.37954 35 LYS B N 1
ATOM 3990 C CA . LYS B 1 32 ? -33.76600 -19.62800 -93.41900 1.000 50.73054 35 LYS B CA 1
ATOM 3991 C C . LYS B 1 32 ? -32.49300 -19.53400 -92.58600 1.000 48.73382 35 LYS B C 1
ATOM 3992 O O . LYS B 1 32 ? -32.46600 -19.99500 -91.44000 1.000 47.00388 35 LYS B O 1
ATOM 3998 N N . GLU B 1 33 ? -31.42500 -18.96000 -93.14400 1.000 41.49839 36 GLU B N 1
ATOM 3999 C CA . GLU B 1 33 ? -30.22900 -18.71600 -92.34200 1.000 39.89767 36 GLU B CA 1
ATOM 4000 C C . GLU B 1 33 ? -30.53200 -17.73500 -91.22000 1.000 42.78248 36 GLU B C 1
ATOM 4001 O O . GLU B 1 33 ? -30.01200 -17.86600 -90.10600 1.000 35.27987 36 GLU B O 1
ATOM 4007 N N . ARG B 1 34 ? -31.37700 -16.74100 -91.50500 1.000 40.07084 37 ARG B N 1
ATOM 4008 C CA . ARG B 1 34 ? -31.77200 -15.76800 -90.49200 1.000 40.59824 37 ARG B CA 1
ATOM 4009 C C . ARG B 1 34 ? -32.50700 -16.43900 -89.33800 1.000 41.78963 37 ARG B C 1
ATOM 4010 O O . ARG B 1 34 ? -32.25900 -16.12500 -88.16900 1.000 39.44068 37 ARG B O 1
ATOM 4018 N N . ALA B 1 35 ? -33.42700 -17.35500 -89.64800 1.000 40.49623 38 ALA B N 1
ATOM 4019 C CA . ALA B 1 35 ? -34.15700 -18.05600 -88.59500 1.000 40.18962 38 ALA B CA 1
ATOM 4020 C C . ALA B 1 35 ? -33.21400 -18.86900 -87.71400 1.000 39.91407 38 ALA B C 1
ATOM 4021 O O . ALA B 1 35 ? -33.40100 -18.93700 -86.49400 1.000 39.45552 38 ALA B O 1
ATOM 4023 N N . GLN B 1 36 ? -32.19400 -19.49300 -88.31100 1.000 37.16289 39 GLN B N 1
ATOM 4024 C CA . GLN B 1 36 ? -31.20700 -20.21200 -87.50900 1.000 39.06068 39 GLN B CA 1
ATOM 4025 C C . GLN B 1 36 ? -30.43100 -19.27100 -86.59900 1.000 43.49679 39 GLN B C 1
ATOM 4026 O O . GLN B 1 36 ? -30.20100 -19.58200 -85.42200 1.000 41.20354 39 GLN B O 1
ATOM 4032 N N . LEU B 1 37 ? -30.01100 -18.11800 -87.12400 1.000 36.33515 40 LEU B N 1
ATOM 4033 C CA . LEU B 1 37 ? -29.25600 -17.17200 -86.30800 1.000 33.57439 40 LEU B CA 1
ATOM 4034 C C . LEU B 1 37 ? -30.08500 -16.70000 -85.12000 1.000 32.56399 40 LEU B C 1
ATOM 4035 O O . LEU B 1 37 ? -29.60100 -16.66400 -83.98200 1.000 33.39887 40 LEU B O 1
ATOM 4040 N N . LEU B 1 38 ? -31.34600 -16.33600 -85.36900 1.000 35.40825 41 LEU B N 1
ATOM 4041 C CA . LEU B 1 38 ? -32.22100 -15.91300 -84.28200 1.000 39.04085 41 LEU B CA 1
ATOM 4042 C C . LEU B 1 38 ? -32.44800 -17.04800 -83.29300 1.000 39.87512 41 LEU B C 1
ATOM 4043 O O . LEU B 1 38 ? -32.57200 -16.81300 -82.08400 1.000 42.92303 41 LEU B O 1
ATOM 4048 N N . ASN B 1 39 ? -32.50900 -18.28900 -83.78800 1.000 40.73643 42 ASN B N 1
ATOM 4049 C CA . ASN B 1 39 ? -32.66800 -19.42800 -82.88900 1.000 45.07187 42 ASN B CA 1
ATOM 4050 C C . ASN B 1 39 ? -31.44400 -19.59400 -81.99700 1.000 45.10441 42 ASN B C 1
ATOM 4051 O O . ASN B 1 39 ? -31.57100 -19.89700 -80.80400 1.000 44.67816 42 ASN B O 1
ATOM 4056 N N . ASP B 1 40 ? -30.24900 -19.39600 -82.56300 1.000 40.35653 43 ASP B N 1
ATOM 4057 C CA . ASP B 1 40 ? -29.02500 -19.40900 -81.76700 1.000 38.19842 43 ASP B CA 1
ATOM 4058 C C . ASP B 1 40 ? -29.06300 -18.37100 -80.65400 1.000 40.87917 43 ASP B C 1
ATOM 4059 O O . ASP B 1 40 ? -28.67500 -18.65700 -79.51600 1.000 43.63688 43 ASP B O 1
ATOM 4064 N N . LEU B 1 41 ? -29.53800 -17.16400 -80.96500 1.000 37.29040 44 LEU B N 1
ATOM 4065 C CA . LEU B 1 41 ? -29.41500 -16.04800 -80.03100 1.000 41.59656 44 LEU B CA 1
ATOM 4066 C C . LEU B 1 41 ? -30.34200 -16.20400 -78.83000 1.000 44.29858 44 LEU B C 1
ATOM 4067 O O . LEU B 1 41 ? -29.97600 -15.84500 -77.70400 1.000 44.22215 44 LEU B O 1
ATOM 4072 N N . LYS B 1 42 ? -31.55100 -16.73300 -79.04200 1.000 50.25132 45 LYS B N 1
ATOM 4073 C CA . LYS B 1 42 ? -32.49900 -16.87600 -77.93700 1.000 54.31332 45 LYS B CA 1
ATOM 4074 C C . LYS B 1 42 ? -32.07200 -17.93700 -76.92800 1.000 48.45353 45 LYS B C 1
ATOM 4075 O O . LYS B 1 42 ? -32.58100 -17.94600 -75.80400 1.000 56.25083 45 LYS B O 1
ATOM 4081 N N . LYS B 1 43 ? -31.14700 -18.82400 -77.29700 1.000 48.07438 46 LYS B N 1
ATOM 4082 C CA . LYS B 1 43 ? -30.58400 -19.80500 -76.37300 1.000 46.90011 46 LYS B CA 1
ATOM 4083 C C . LYS B 1 43 ? -29.54800 -19.21200 -75.42900 1.000 51.22156 46 LYS B C 1
ATOM 4084 O O . LYS B 1 43 ? -28.98900 -19.95200 -74.61700 1.000 48.55634 46 LYS B O 1
ATOM 4090 N N . ILE B 1 44 ? -29.26900 -17.91500 -75.51400 1.000 47.40222 47 ILE B N 1
ATOM 4091 C CA . ILE B 1 44 ? -28.17200 -17.29500 -74.78000 1.000 46.44753 47 ILE B CA 1
ATOM 4092 C C . ILE B 1 44 ? -28.71200 -16.31800 -73.74300 1.000 49.84820 47 ILE B C 1
ATOM 4093 O O . ILE B 1 44 ? -29.55900 -15.47400 -74.04800 1.000 45.69488 47 ILE B O 1
ATOM 4098 N N . ASP B 1 45 ? -28.22000 -16.45100 -72.51300 1.000 50.69606 48 ASP B N 1
ATOM 4099 C CA . ASP B 1 45 ? -28.45600 -15.51000 -71.42100 1.000 55.99818 48 ASP B CA 1
ATOM 4100 C C . ASP B 1 45 ? -27.37000 -14.44900 -71.48800 1.000 63.32156 48 ASP B C 1
ATOM 4101 O O . ASP B 1 45 ? -26.25600 -14.66100 -71.03200 1.000 67.93764 48 ASP B O 1
ATOM 4106 N N . PHE B 1 46 ? -27.68300 -13.31100 -72.09300 1.000 59.46894 49 PHE B N 1
ATOM 4107 C CA . PHE B 1 46 ? -26.64000 -12.32500 -72.35100 1.000 59.70263 49 PHE B CA 1
ATOM 4108 C C . PHE B 1 46 ? -26.14100 -11.66800 -71.06000 1.000 66.23461 49 PHE B C 1
ATOM 4109 O O . PHE B 1 46 ? -25.04100 -11.11100 -71.06000 1.000 67.77376 49 PHE B O 1
ATOM 4117 N N . ALA B 1 47 ? -26.95600 -11.61900 -69.99900 1.000 68.72464 50 ALA B N 1
ATOM 4118 C CA . ALA B 1 47 ? -26.42200 -11.22800 -68.69500 1.000 69.02915 50 ALA B CA 1
ATOM 4119 C C . ALA B 1 47 ? -25.49600 -12.28700 -68.11400 1.000 71.45249 50 ALA B C 1
ATOM 4120 O O . ALA B 1 47 ? -24.33400 -11.98600 -67.79500 1.000 71.04148 50 ALA B O 1
ATOM 4122 N N . GLU B 1 48 ? -25.99100 -13.52300 -67.96800 1.000 74.70207 51 GLU B N 1
ATOM 4123 C CA . GLU B 1 48 ? -25.13300 -14.63600 -67.47800 1.000 76.86773 51 GLU B CA 1
ATOM 4124 C C . GLU B 1 48 ? -23.93400 -15.04700 -68.37300 1.000 75.83381 51 GLU B C 1
ATOM 4125 O O . GLU B 1 48 ? -23.23400 -16.07800 -68.18300 1.000 79.35143 51 GLU B O 1
ATOM 4131 N N . VAL B 1 49 ? -23.56500 -14.24300 -69.35600 1.000 74.54582 52 VAL B N 1
ATOM 4132 C CA . VAL B 1 49 ? -22.38500 -14.50100 -70.15700 1.000 68.60891 52 VAL B CA 1
ATOM 4133 C C . VAL B 1 49 ? -21.34700 -13.38900 -69.98000 1.000 70.11490 52 VAL B C 1
ATOM 4134 O O . VAL B 1 49 ? -20.15500 -13.66600 -69.85400 1.000 69.03789 52 VAL B O 1
ATOM 4138 N N . ASN B 1 50 ? -21.78500 -12.12300 -69.91100 1.000 73.38873 53 ASN B N 1
ATOM 4139 C CA . ASN B 1 50 ? -20.87600 -11.00100 -69.66500 1.000 67.36313 53 ASN B CA 1
ATOM 4140 C C . ASN B 1 50 ? -20.36200 -10.98000 -68.24200 1.000 69.16392 53 ASN B C 1
ATOM 4141 O O . ASN B 1 50 ? -19.22600 -10.55600 -68.00000 1.000 62.94758 53 ASN B O 1
ATOM 4146 N N . GLU B 1 51 ? -21.17600 -11.43700 -67.29200 1.000 72.32001 54 GLU B N 1
ATOM 4147 C CA . GLU B 1 51 ? -20.74600 -11.44500 -65.89700 1.000 73.51362 54 GLU B CA 1
ATOM 4148 C C . GLU B 1 51 ? -19.44300 -12.17800 -65.66900 1.000 77.96063 54 GLU B C 1
ATOM 4149 O O . GLU B 1 51 ? -18.66900 -11.80500 -64.78500 1.000 76.56470 54 GLU B O 1
ATOM 4155 N N . LEU B 1 52 ? -19.19900 -13.21700 -66.46100 1.000 78.50244 55 LEU B N 1
ATOM 4156 C CA . LEU B 1 52 ? -17.97700 -14.00300 -66.33900 1.000 75.50725 55 LEU B CA 1
ATOM 4157 C C . LEU B 1 52 ? -16.84900 -13.40200 -67.17000 1.000 71.74665 55 LEU B C 1
ATOM 4158 O O . LEU B 1 52 ? -16.56700 -12.20700 -67.08000 1.000 67.41148 55 LEU B O 1
ATOM 4163 N N . GLU B 1 68 ? -9.99100 -19.67400 -52.00100 1.000 58.53163 71 GLU B N 1
ATOM 4164 C CA . GLU B 1 68 ? -8.85500 -19.22600 -51.18900 1.000 56.14839 71 GLU B CA 1
ATOM 4165 C C . GLU B 1 68 ? -8.10400 -20.36400 -50.51600 1.000 62.28820 71 GLU B C 1
ATOM 4166 O O . GLU B 1 68 ? -6.94500 -20.65200 -50.87000 1.000 61.42338 71 GLU B O 1
ATOM 4172 N N . ASP B 1 69 ? -8.75400 -21.00700 -49.55800 1.000 54.65941 72 ASP B N 1
ATOM 4173 C CA . ASP B 1 69 ? -8.09500 -21.92000 -48.63200 1.000 52.54261 72 ASP B CA 1
ATOM 4174 C C . ASP B 1 69 ? -8.56500 -23.34400 -48.90900 1.000 49.31352 72 ASP B C 1
ATOM 4175 O O . ASP B 1 69 ? -9.77800 -23.64900 -48.90400 1.000 47.96953 72 ASP B O 1
ATOM 4180 N N . LEU B 1 70 ? -7.59900 -24.22200 -49.08200 1.000 51.77138 73 LEU B N 1
ATOM 4181 C CA . LEU B 1 70 ? -7.86200 -25.60300 -49.44000 1.000 50.58443 73 LEU B CA 1
ATOM 4182 C C . LEU B 1 70 ? -7.51100 -26.47400 -48.24400 1.000 51.65051 73 LEU B C 1
ATOM 4183 O O . LEU B 1 70 ? -6.40500 -26.35400 -47.70200 1.000 51.86459 73 LEU B O 1
ATOM 4188 N N . LYS B 1 71 ? -8.46200 -27.32600 -47.82500 1.000 48.85354 74 LYS B N 1
ATOM 4189 C CA . LYS B 1 71 ? -8.33800 -28.31200 -46.75400 1.000 47.99284 74 LYS B CA 1
ATOM 4190 C C . LYS B 1 71 ? -8.72100 -29.64400 -47.35700 1.000 46.89827 74 LYS B C 1
ATOM 4191 O O . LYS B 1 71 ? -9.64300 -29.69800 -48.18400 1.000 42.53962 74 LYS B O 1
ATOM 4197 N N . PRO B 1 72 ? -8.01500 -30.70900 -47.04000 1.000 50.91633 75 PRO B N 1
ATOM 4198 C CA . PRO B 1 72 ? -8.37300 -32.00600 -47.60100 1.000 47.95561 75 PRO B CA 1
ATOM 4199 C C . PRO B 1 72 ? -9.62300 -32.51900 -46.88900 1.000 48.09317 75 PRO B C 1
ATOM 4200 O O . PRO B 1 72 ? -10.10600 -31.97200 -45.88500 1.000 45.77980 75 PRO B O 1
ATOM 4204 N N . ILE B 1 73 ? -10.20000 -33.52100 -47.52500 1.000 45.87040 76 ILE B N 1
ATOM 4205 C CA . ILE B 1 73 ? -11.31700 -34.32100 -47.00800 1.000 44.96492 76 ILE B CA 1
ATOM 4206 C C . ILE B 1 73 ? -10.97700 -34.87900 -45.60700 1.000 49.20465 76 ILE B C 1
ATOM 4207 O O . ILE B 1 73 ? -9.85000 -35.40500 -45.36700 1.000 47.06295 76 ILE B O 1
ATOM 4212 N N . PRO B 1 74 ? -11.83700 -34.66000 -44.60000 1.000 48.92931 77 PRO B N 1
ATOM 4213 C CA . PRO B 1 74 ? -11.61800 -35.28000 -43.28100 1.000 46.85717 77 PRO B CA 1
ATOM 4214 C C . PRO B 1 74 ? -11.79100 -36.77700 -43.39700 1.000 44.38169 77 PRO B C 1
ATOM 4215 O O . PRO B 1 74 ? -12.62300 -37.25200 -44.17400 1.000 38.93161 77 PRO B O 1
ATOM 4219 N N . ASP B 1 75 ? -10.97300 -37.50900 -42.65100 1.000 45.70860 78 ASP B N 1
ATOM 4220 C CA . ASP B 1 75 ? -11.06000 -38.96500 -42.64500 1.000 42.92156 78 ASP B CA 1
ATOM 4221 C C . ASP B 1 75 ? -12.47000 -39.47000 -42.36800 1.000 41.48491 78 ASP B C 1
ATOM 4222 O O . ASP B 1 75 ? -12.83400 -40.57200 -42.79900 1.000 40.24932 78 ASP B O 1
ATOM 4227 N N . SER B 1 76 ? -13.28600 -38.68300 -41.66400 1.000 40.59478 79 SER B N 1
ATOM 4228 C CA . SER B 1 76 ? -14.61600 -39.16000 -41.31200 1.000 44.65814 79 SER B CA 1
ATOM 4229 C C . SER B 1 76 ? -15.50800 -39.27000 -42.53500 1.000 45.53379 79 SER B C 1
ATOM 4230 O O . SER B 1 76 ? -16.54100 -39.94500 -42.48200 1.000 41.30033 79 SER B O 1
ATOM 4233 N N . HIS B 1 77 ? -15.14200 -38.59500 -43.62000 1.000 36.48724 80 HIS B N 1
ATOM 4234 C CA . HIS B 1 77 ? -15.86200 -38.64600 -44.88100 1.000 43.21121 80 HIS B CA 1
ATOM 4235 C C . HIS B 1 77 ? -15.07000 -39.37900 -45.96000 1.000 45.11694 80 HIS B C 1
ATOM 4236 O O . HIS B 1 77 ? -15.43500 -39.32200 -47.13900 1.000 38.86774 80 HIS B O 1
ATOM 4243 N N . TYR B 1 78 ? -13.99900 -40.07800 -45.57800 1.000 40.54351 81 TYR B N 1
ATOM 4244 C CA . TYR B 1 78 ? -13.12100 -40.75200 -46.52600 1.000 38.00632 81 TYR B CA 1
ATOM 4245 C C . TYR B 1 78 ? -12.94600 -42.21300 -46.14700 1.000 38.81083 81 TYR B C 1
ATOM 4246 O O . TYR B 1 78 ? -12.94500 -42.57600 -44.96600 1.000 37.59997 81 TYR B O 1
ATOM 4255 N N . GLU B 1 79 ? -12.74900 -43.03800 -47.17100 1.000 36.99294 82 GLU B N 1
ATOM 4256 C CA . GLU B 1 79 ? -12.53400 -44.46300 -46.98900 1.000 37.38603 82 GLU B CA 1
ATOM 4257 C C . GLU B 1 79 ? -11.81600 -44.97600 -48.22700 1.000 38.91941 82 GLU B C 1
ATOM 4258 O O . GLU B 1 79 ? -11.92400 -44.38900 -49.31000 1.000 39.78193 82 GLU B O 1
ATOM 4264 N N . ALA B 1 80 ? -11.08800 -46.07500 -48.06300 1.000 38.18668 83 ALA B N 1
ATOM 4265 C CA . ALA B 1 80 ? -10.38100 -46.70500 -49.16700 1.000 36.59762 83 ALA B CA 1
ATOM 4266 C C . ALA B 1 80 ? -10.83200 -48.15100 -49.30300 1.000 38.45443 83 ALA B C 1
ATOM 4267 O O . ALA B 1 80 ? -10.77000 -48.91700 -48.33500 1.000 41.03324 83 ALA B O 1
ATOM 4269 N N . VAL B 1 81 ? -11.27900 -48.51000 -50.50900 1.000 38.82052 84 VAL B N 1
ATOM 4270 C CA . VAL B 1 81 ? -11.64100 -49.90000 -50.74500 1.000 40.98096 84 VAL B CA 1
ATOM 4271 C C . VAL B 1 81 ? -10.52100 -50.86700 -50.43700 1.000 40.95377 84 VAL B C 1
ATOM 4272 O O . VAL B 1 81 ? -10.78800 -51.87800 -49.76000 1.000 43.21075 84 VAL B O 1
ATOM 4276 N N . PRO B 1 82 ? -9.26100 -50.64400 -50.84100 1.000 38.74090 85 PRO B N 1
ATOM 4277 C CA . PRO B 1 82 ? -8.19600 -51.60000 -50.50100 1.000 41.81618 85 PRO B CA 1
ATOM 4278 C C . PRO B 1 82 ? -7.93300 -51.74100 -49.00900 1.000 41.03686 85 PRO B C 1
ATOM 4279 O O . PRO B 1 82 ? -7.23800 -52.68800 -48.61400 1.000 47.56194 85 PRO B O 1
ATOM 4283 N N . ASN B 1 83 ? -8.46000 -50.85000 -48.16900 1.000 42.96284 86 ASN B N 1
ATOM 4284 C CA . ASN B 1 83 ? -8.32500 -51.00600 -46.72700 1.000 43.83676 86 ASN B CA 1
ATOM 4285 C C . ASN B 1 83 ? -9.48700 -51.76400 -46.11300 1.000 45.24609 86 ASN B C 1
ATOM 4286 O O . ASN B 1 83 ? -9.43100 -52.09400 -44.92300 1.000 44.29019 86 ASN B O 1
ATOM 4291 N N . LEU B 1 84 ? -10.52400 -52.05100 -46.88800 1.000 42.39351 87 LEU B N 1
ATOM 4292 C CA . LEU B 1 84 ? -11.64800 -52.80100 -46.36900 1.000 41.05111 87 LEU B CA 1
ATOM 4293 C C . LEU B 1 84 ? -11.31900 -54.28300 -46.34300 1.000 41.50043 87 LEU B C 1
ATOM 4294 O O . LEU B 1 84 ? -10.57900 -54.79900 -47.18700 1.000 39.57429 87 LEU B O 1
ATOM 4299 N N . SER B 1 85 ? -11.87700 -54.96600 -45.35400 1.000 40.77865 88 SER B N 1
ATOM 4300 C CA . SER B 1 85 ? -11.73500 -56.40800 -45.27900 1.000 44.96449 88 SER B CA 1
ATOM 4301 C C . SER B 1 85 ? -12.52400 -57.08400 -46.39200 1.000 46.50104 88 SER B C 1
ATOM 4302 O O . SER B 1 85 ? -13.45800 -56.51800 -46.95800 1.000 39.41538 88 SER B O 1
ATOM 4305 N N . ASN B 1 86 ? -12.12000 -58.31400 -46.71400 1.000 47.55257 89 ASN B N 1
ATOM 4306 C CA . ASN B 1 86 ? -12.88100 -59.07200 -47.69400 1.000 50.17408 89 ASN B CA 1
ATOM 4307 C C . ASN B 1 86 ? -14.31700 -59.29600 -47.24000 1.000 46.62644 89 ASN B C 1
ATOM 4308 O O . ASN B 1 86 ? -15.20800 -59.43200 -48.09200 1.000 41.41175 89 ASN B O 1
ATOM 4313 N N . GLU B 1 87 ? -14.58900 -59.34000 -45.92600 1.000 42.34456 90 GLU B N 1
ATOM 4314 C CA . GLU B 1 87 ? -15.99100 -59.57400 -45.60700 1.000 45.13547 90 GLU B CA 1
ATOM 4315 C C . GLU B 1 87 ? -16.81500 -58.29300 -45.68000 1.000 45.34932 90 GLU B C 1
ATOM 4316 O O . GLU B 1 87 ? -18.03000 -58.37300 -45.88600 1.000 40.26254 90 GLU B O 1
ATOM 4322 N N . LYS B 1 88 ? -16.21400 -57.11200 -45.53200 1.000 39.33456 91 LYS B N 1
ATOM 4323 C CA . LYS B 1 88 ? -17.00900 -55.89300 -45.74500 1.000 42.75746 91 LYS B CA 1
ATOM 4324 C C . LYS B 1 88 ? -17.23500 -55.61700 -47.23400 1.000 35.39150 91 LYS B C 1
ATOM 4325 O O . LYS B 1 88 ? -18.30600 -55.14800 -47.62300 1.000 37.49602 91 LYS B O 1
ATOM 4331 N N . ILE B 1 89 ? -16.25000 -55.92400 -48.08600 1.000 33.03005 92 ILE B N 1
ATOM 4332 C CA . ILE B 1 89 ? -16.42200 -55.74700 -49.52900 1.000 39.22172 92 ILE B CA 1
ATOM 4333 C C . ILE B 1 89 ? -17.56000 -56.62800 -50.02700 1.000 36.90045 92 ILE B C 1
ATOM 4334 O O . ILE B 1 89 ? -18.39400 -56.19500 -50.83000 1.000 30.17632 92 ILE B O 1
ATOM 4339 N N . LEU B 1 90 ? -17.60600 -57.88500 -49.57200 1.000 31.61197 93 LEU B N 1
ATOM 4340 C CA . LEU B 1 90 ? -18.71000 -58.76500 -49.95000 1.000 32.11176 93 LEU B CA 1
ATOM 4341 C C . LEU B 1 90 ? -20.04500 -58.22100 -49.45200 1.000 32.19356 93 LEU B C 1
ATOM 4342 O O . LEU B 1 90 ? -21.04500 -58.25700 -50.18100 1.000 35.95415 93 LEU B O 1
ATOM 4347 N N . GLU B 1 91 ? -20.08500 -57.72000 -48.21200 1.000 32.06398 94 GLU B N 1
ATOM 4348 C CA . GLU B 1 91 ? -21.31900 -57.13900 -47.68700 1.000 35.27298 94 GLU B CA 1
ATOM 4349 C C . GLU B 1 91 ? -21.78900 -55.97400 -48.54900 1.000 35.73646 94 GLU B C 1
ATOM 4350 O O . GLU B 1 91 ? -22.97200 -55.88000 -48.90000 1.000 28.95459 94 GLU B O 1
ATOM 4356 N N . TYR B 1 92 ? -20.87500 -55.05600 -48.87400 1.000 32.23316 95 TYR B N 1
ATOM 4357 C CA . TYR B 1 92 ? -21.22800 -53.91900 -49.71700 1.000 34.80171 95 TYR B CA 1
ATOM 4358 C C . TYR B 1 92 ? -21.64900 -54.36900 -51.11100 1.000 29.20009 95 TYR B C 1
ATOM 4359 O O . TYR B 1 92 ? -22.62400 -53.85100 -51.67000 1.000 31.91035 95 TYR B O 1
ATOM 4368 N N . GLU B 1 93 ? -20.91600 -55.32300 -51.69600 1.000 28.16433 96 GLU B N 1
ATOM 4369 C CA . GLU B 1 93 ? -21.26600 -55.81800 -53.02600 1.000 31.44815 96 GLU B CA 1
ATOM 4370 C C . GLU B 1 93 ? -22.66900 -56.41400 -53.04300 1.000 32.98885 96 GLU B C 1
ATOM 4371 O O . GLU B 1 93 ? -23.44300 -56.17200 -53.97600 1.000 30.91194 96 GLU B O 1
ATOM 4377 N N . ASN B 1 94 ? -23.01300 -57.19200 -52.01300 1.000 29.19305 97 ASN B N 1
ATOM 4378 C CA . ASN B 1 94 ? -24.31400 -57.85400 -51.97600 1.000 31.33707 97 ASN B CA 1
ATOM 4379 C C . ASN B 1 94 ? -25.44600 -56.84500 -51.82000 1.000 33.92981 97 ASN B C 1
ATOM 4380 O O . ASN B 1 94 ? -26.53500 -57.03800 -52.37400 1.000 30.71746 97 ASN B O 1
ATOM 4385 N N . ILE B 1 95 ? -25.21900 -55.77500 -51.05700 1.000 31.34636 98 ILE B N 1
ATOM 4386 C CA . ILE B 1 95 ? -26.22200 -54.71900 -50.95900 1.000 30.50347 98 ILE B CA 1
ATOM 4387 C C . ILE B 1 95 ? -26.44800 -54.08100 -52.32300 1.000 33.09899 98 ILE B C 1
ATOM 4388 O O . ILE B 1 95 ? -27.58900 -53.84600 -52.73900 1.000 30.55744 98 ILE B O 1
ATOM 4393 N N . GLY B 1 96 ? -25.35900 -53.78900 -53.03600 1.000 33.94818 99 GLY B N 1
ATOM 4394 C CA . GLY B 1 96 ? -25.48700 -53.22100 -54.36800 1.000 29.57203 99 GLY B CA 1
ATOM 4395 C C . GLY B 1 96 ? -26.15200 -54.17100 -55.34500 1.000 29.95662 99 GLY B C 1
ATOM 4396 O O . GLY B 1 96 ? -26.95000 -53.75200 -56.18800 1.000 29.66760 99 GLY B O 1
ATOM 4397 N N . LEU B 1 97 ? -25.81900 -55.46100 -55.25600 1.000 29.05850 100 LEU B N 1
ATOM 4398 C CA . LEU B 1 97 ? -26.43400 -56.44500 -56.14000 1.000 31.28696 100 LEU B CA 1
ATOM 4399 C C . LEU B 1 97 ? -27.93200 -56.54800 -55.88400 1.000 29.72948 100 LEU B C 1
ATOM 4400 O O . LEU B 1 97 ? -28.71500 -56.73800 -56.82000 1.000 27.62077 100 LEU B O 1
ATOM 4405 N N . ARG B 1 98 ? -28.34900 -56.42200 -54.62100 1.000 29.32365 101 ARG B N 1
ATOM 4406 C CA . ARG B 1 98 ? -29.77600 -56.40700 -54.31400 1.000 32.83222 101 ARG B CA 1
ATOM 4407 C C . ARG B 1 98 ? -30.47000 -55.22100 -54.96500 1.000 31.89910 101 ARG B C 1
ATOM 4408 O O . ARG B 1 98 ? -31.56300 -55.36600 -55.52900 1.000 31.63361 101 ARG B O 1
ATOM 4416 N N . GLU B 1 99 ? -29.85700 -54.03800 -54.88200 1.000 32.79443 102 GLU B N 1
ATOM 4417 C CA . GLU B 1 99 ? -30.44000 -52.85100 -55.49900 1.000 31.07734 102 GLU B CA 1
ATOM 4418 C C . GLU B 1 99 ? -30.57200 -53.01900 -57.00800 1.000 30.69668 102 GLU B C 1
ATOM 4419 O O . GLU B 1 99 ? -31.59500 -52.64600 -57.59500 1.000 31.38586 102 GLU B O 1
ATOM 4425 N N . ILE B 1 100 ? -29.54600 -53.57900 -57.65200 1.000 29.99041 103 ILE B N 1
ATOM 4426 C CA . ILE B 1 100 ? -29.59100 -53.78000 -59.09800 1.000 31.11294 103 ILE B CA 1
ATOM 4427 C C . ILE B 1 100 ? -30.71200 -54.74200 -59.46500 1.000 32.25163 103 ILE B C 1
ATOM 4428 O O . ILE B 1 100 ? -31.50000 -54.48400 -60.38400 1.000 31.68879 103 ILE B O 1
ATOM 4433 N N . SER B 1 101 ? -30.80100 -55.86900 -58.75100 1.000 30.10918 104 SER B N 1
ATOM 4434 C CA . SER B 1 101 ? -31.81800 -56.87300 -59.06000 1.000 30.16944 104 SER B CA 1
ATOM 4435 C C . SER B 1 101 ? -33.22500 -56.33200 -58.83900 1.000 30.87762 104 SER B C 1
ATOM 4436 O O . SER B 1 101 ? -34.16900 -56.76900 -59.50400 1.000 29.24307 104 SER B O 1
ATOM 4439 N N . ASP B 1 102 ? -33.39000 -55.39500 -57.90500 1.000 33.74978 105 ASP B N 1
ATOM 4440 C CA . ASP B 1 102 ? -34.68400 -54.76600 -57.66700 1.000 32.85807 105 ASP B CA 1
ATOM 4441 C C . ASP B 1 102 ? -35.00100 -53.65700 -58.66800 1.000 30.89580 105 ASP B C 1
ATOM 4442 O O . ASP B 1 102 ? -36.04500 -53.00200 -58.53300 1.000 32.99821 105 ASP B O 1
ATOM 4447 N N . GLY B 1 103 ? -34.13900 -53.42700 -59.65900 1.000 34.48582 106 GLY B N 1
ATOM 4448 C CA . GLY B 1 103 ? -34.37700 -52.38500 -60.64300 1.000 32.40444 106 GLY B CA 1
ATOM 4449 C C . GLY B 1 103 ? -34.22200 -50.96300 -60.14900 1.000 34.91871 106 GLY B C 1
ATOM 4450 O O . GLY B 1 103 ? -34.82900 -50.05500 -60.72100 1.000 32.46148 106 GLY B O 1
ATOM 4451 N N . LYS B 1 104 ? -33.43200 -50.74200 -59.09800 1.000 31.64560 107 LYS B N 1
ATOM 4452 C CA . LYS B 1 104 ? -33.31500 -49.43300 -58.47000 1.000 34.51672 107 LYS B CA 1
ATOM 4453 C C . LYS B 1 104 ? -32.06100 -48.67100 -58.88100 1.000 31.27477 107 LYS B C 1
ATOM 4454 O O . LYS B 1 104 ? -31.74400 -47.65400 -58.25900 1.000 32.32549 107 LYS B O 1
ATOM 4460 N N . VAL B 1 105 ? -31.33000 -49.13400 -59.89100 1.000 27.98182 108 VAL B N 1
ATOM 4461 C CA . VAL B 1 105 ? -30.04000 -48.55000 -60.24500 1.000 31.13472 108 VAL B CA 1
ATOM 4462 C C . VAL B 1 105 ? -30.10300 -48.00500 -61.66500 1.000 27.84536 108 VAL B C 1
ATOM 4463 O O . VAL B 1 105 ? -30.58100 -48.68900 -62.58100 1.000 31.02618 108 VAL B O 1
ATOM 4467 N N . GLY B 1 106 ? -29.61200 -46.77400 -61.84100 1.000 28.44190 109 GLY B N 1
ATOM 4468 C CA . GLY B 1 106 ? -29.40800 -46.21800 -63.15800 1.000 28.46889 109 GLY B CA 1
ATOM 4469 C C . GLY B 1 106 ? -27.97700 -45.74300 -63.32100 1.000 27.11003 109 GLY B C 1
ATOM 4470 O O . GLY B 1 106 ? -27.25600 -45.52500 -62.34600 1.000 27.78033 109 GLY B O 1
ATOM 4471 N N . VAL B 1 107 ? -27.56600 -45.60500 -64.58200 1.000 30.33363 110 VAL B N 1
ATOM 4472 C CA . VAL B 1 107 ? -26.24100 -45.10300 -64.92800 1.000 25.69136 110 VAL B CA 1
ATOM 4473 C C . VAL B 1 107 ? -26.40800 -43.81300 -65.71800 1.000 29.14640 110 VAL B C 1
ATOM 4474 O O . VAL B 1 107 ? -27.20000 -43.75900 -66.66600 1.000 25.72614 110 VAL B O 1
ATOM 4478 N N . LEU B 1 108 ? -25.67200 -42.77900 -65.32000 1.000 25.84417 111 LEU B N 1
ATOM 4479 C CA . LEU B 1 108 ? -25.62500 -41.51700 -66.05100 1.000 26.54454 111 LEU B CA 1
ATOM 4480 C C . LEU B 1 108 ? -24.29700 -41.47600 -66.80000 1.000 26.68091 111 LEU B C 1
ATOM 4481 O O . LEU B 1 108 ? -23.27700 -41.05100 -66.25300 1.000 26.59610 111 LEU B O 1
ATOM 4486 N N . LEU B 1 109 ? -24.31700 -41.89400 -68.06300 1.000 24.76450 112 LEU B N 1
ATOM 4487 C CA . LEU B 1 109 ? -23.10500 -41.92400 -68.87200 1.000 24.14818 112 LEU B CA 1
ATOM 4488 C C . LEU B 1 109 ? -22.88500 -40.55300 -69.49600 1.000 27.18756 112 LEU B C 1
ATOM 4489 O O . LEU B 1 109 ? -23.71800 -40.07600 -70.27200 1.000 29.06657 112 LEU B O 1
ATOM 4494 N N . LEU B 1 110 ? -21.76400 -39.92300 -69.14900 1.000 25.94431 113 LEU B N 1
ATOM 4495 C CA . LEU B 1 110 ? -21.42900 -38.58600 -69.63400 1.000 27.55256 113 LEU B CA 1
ATOM 4496 C C . LEU B 1 110 ? -20.73700 -38.73300 -70.98300 1.000 29.76537 113 LEU B C 1
ATOM 4497 O O . LEU B 1 110 ? -19.52800 -38.96900 -71.05400 1.000 26.06274 113 LEU B O 1
ATOM 4502 N N . ALA B 1 111 ? -21.50400 -38.58900 -72.05800 1.000 31.81436 114 ALA B N 1
ATOM 4503 C CA . ALA B 1 111 ? -21.01800 -38.83900 -73.40700 1.000 33.82221 114 ALA B CA 1
ATOM 4504 C C . ALA B 1 111 ? -21.38400 -37.69300 -74.33300 1.000 34.78979 114 ALA B C 1
ATOM 4505 O O . ALA B 1 111 ? -21.74600 -37.90000 -75.49600 1.000 34.90635 114 ALA B O 1
ATOM 4507 N N . GLY B 1 112 ? -21.30400 -36.46300 -73.83600 1.000 35.64276 115 GLY B N 1
ATOM 4508 C CA . GLY B 1 112 ? -21.56700 -35.33800 -74.70300 1.000 31.45191 115 GLY B CA 1
ATOM 4509 C C . GLY B 1 112 ? -20.32100 -34.54600 -75.03100 1.000 38.55190 115 GLY B C 1
ATOM 4510 O O . GLY B 1 112 ? -20.39100 -33.56500 -75.77200 1.000 34.67787 115 GLY B O 1
ATOM 4511 N N . GLY B 1 113 ? -19.19000 -34.97300 -74.50900 1.000 38.12377 116 GLY B N 1
ATOM 4512 C CA . GLY B 1 113 ? -17.92400 -34.36000 -74.77000 1.000 37.18874 116 GLY B CA 1
ATOM 4513 C C . GLY B 1 113 ? -17.52100 -34.46000 -76.23100 1.000 44.28925 116 GLY B C 1
ATOM 4514 O O . GLY B 1 113 ? -17.75200 -35.41400 -76.88900 1.000 38.54530 116 GLY B O 1
ATOM 4515 N N . GLN B 1 114 ? -16.89000 -33.41900 -76.75300 1.000 47.04665 117 GLN B N 1
ATOM 4516 C CA . GLN B 1 114 ? -16.49200 -33.42400 -78.16200 1.000 51.34407 117 GLN B CA 1
ATOM 4517 C C . GLN B 1 114 ? -14.99500 -33.22700 -78.36900 1.000 54.72861 117 GLN B C 1
ATOM 4518 O O . GLN B 1 114 ? -14.58900 -32.52200 -79.29200 1.000 60.71025 117 GLN B O 1
ATOM 4524 N N . ALA B 1 115 ? -14.17200 -33.81700 -77.50800 1.000 53.62416 118 ALA B N 1
ATOM 4525 C CA . ALA B 1 115 ? -12.73700 -33.58700 -77.62700 1.000 55.37784 118 ALA B CA 1
ATOM 4526 C C . ALA B 1 115 ? -12.13600 -33.96800 -78.93900 1.000 55.19188 118 ALA B C 1
ATOM 4527 O O . ALA B 1 115 ? -12.43900 -34.96100 -79.51900 1.000 58.40119 118 ALA B O 1
ATOM 4529 N N . THR B 1 116 ? -11.24800 -33.13900 -79.40600 1.000 61.49335 119 THR B N 1
ATOM 4530 C CA . THR B 1 116 ? -10.60800 -33.43100 -80.68200 1.000 57.39789 119 THR B CA 1
ATOM 4531 C C . THR B 1 116 ? -9.13800 -33.79900 -80.54200 1.000 59.53997 119 THR B C 1
ATOM 4532 O O . THR B 1 116 ? -8.52100 -34.19900 -81.54000 1.000 60.74651 119 THR B O 1
ATOM 4536 N N . ARG B 1 117 ? -8.56000 -33.63300 -79.34700 1.000 55.20785 120 ARG B N 1
ATOM 4537 C CA . ARG B 1 117 ? -7.16700 -34.00800 -79.11300 1.000 56.32725 120 ARG B CA 1
ATOM 4538 C C . ARG B 1 117 ? -6.88000 -35.38200 -79.70100 1.000 61.78607 120 ARG B C 1
ATOM 4539 O O . ARG B 1 117 ? -5.82100 -35.61000 -80.29700 1.000 63.48371 120 ARG B O 1
ATOM 4547 N N . LEU B 1 118 ? -7.82400 -36.31200 -79.53500 1.000 56.15122 121 LEU B N 1
ATOM 4548 C CA . LEU B 1 118 ? -7.66600 -37.67500 -80.01700 1.000 58.42730 121 LEU B CA 1
ATOM 4549 C C . LEU B 1 118 ? -7.73400 -37.76100 -81.53700 1.000 58.33233 121 LEU B C 1
ATOM 4550 O O . LEU B 1 118 ? -7.19900 -38.71400 -82.11500 1.000 63.36963 121 LEU B O 1
ATOM 4555 N N . GLY B 1 119 ? -8.36800 -36.78900 -82.19600 1.000 55.11160 122 GLY B N 1
ATOM 4556 C CA . GLY B 1 119 ? -8.50200 -36.83300 -83.64000 1.000 56.15490 122 GLY B CA 1
ATOM 4557 C C . GLY B 1 119 ? -9.47600 -37.86800 -84.15000 1.000 58.31905 122 GLY B C 1
ATOM 4558 O O . GLY B 1 119 ? -9.38300 -38.26900 -85.31200 1.000 55.52317 122 GLY B O 1
ATOM 4559 N N . PHE B 1 120 ? -10.42000 -38.29900 -83.32000 1.000 56.08135 123 PHE B N 1
ATOM 4560 C CA . PHE B 1 120 ? -11.39000 -39.32000 -83.69300 1.000 52.84052 123 PHE B CA 1
ATOM 4561 C C . PHE B 1 120 ? -12.64400 -38.66700 -84.26500 1.000 50.83855 123 PHE B C 1
ATOM 4562 O O . PHE B 1 120 ? -13.23900 -37.79000 -83.63100 1.000 53.28008 123 PHE B O 1
ATOM 4570 N N . GLY B 1 121 ? -13.03600 -39.09200 -85.46500 1.000 48.04042 124 GLY B N 1
ATOM 4571 C CA . GLY B 1 121 ? -14.19000 -38.52200 -86.13500 1.000 48.28427 124 GLY B CA 1
ATOM 4572 C C . GLY B 1 121 ? -15.50700 -39.15000 -85.73100 1.000 51.35054 124 GLY B C 1
ATOM 4573 O O . GLY B 1 121 ? -16.47200 -39.14200 -86.50200 1.000 48.45969 124 GLY B O 1
ATOM 4574 N N . HIS B 1 122 ? -15.55200 -39.70000 -84.52200 1.000 49.32242 125 HIS B N 1
ATOM 4575 C CA . HIS B 1 122 ? -16.73900 -40.33200 -83.96300 1.000 44.16920 125 HIS B CA 1
ATOM 4576 C C . HIS B 1 122 ? -16.84200 -39.98700 -82.48100 1.000 41.90389 125 HIS B C 1
ATOM 4577 O O . HIS B 1 122 ? -15.88100 -39.45500 -81.90900 1.000 38.88793 125 HIS B O 1
ATOM 4584 N N . PRO B 1 123 ? -17.98400 -40.23300 -81.83400 1.000 38.28903 126 PRO B N 1
ATOM 4585 C CA . PRO B 1 123 ? -18.03100 -40.10900 -80.37300 1.000 42.01968 126 PRO B CA 1
ATOM 4586 C C . PRO B 1 123 ? -16.95200 -40.96400 -79.72800 1.000 41.58780 126 PRO B C 1
ATOM 4587 O O . PRO B 1 123 ? -16.66400 -42.07200 -80.18500 1.000 36.19637 126 PRO B O 1
ATOM 4591 N N . LYS B 1 124 ? -16.34100 -40.42700 -78.66800 1.000 37.63848 127 LYS B N 1
ATOM 4592 C CA . LYS B 1 124 ? -15.20700 -41.10300 -78.04400 1.000 39.50733 127 LYS B CA 1
ATOM 4593 C C . LYS B 1 124 ? -15.54400 -42.52200 -77.61000 1.000 34.39542 127 LYS B C 1
ATOM 4594 O O . LYS B 1 124 ? -14.67800 -43.40400 -77.65800 1.000 36.16072 127 LYS B O 1
ATOM 4600 N N . GLY B 1 125 ? -16.78900 -42.76600 -77.19500 1.000 35.04903 128 GLY B N 1
ATOM 4601 C CA . GLY B 1 125 ? -17.17400 -44.09500 -76.75100 1.000 35.46819 128 GLY B CA 1
ATOM 4602 C C . GLY B 1 125 ? -17.01200 -45.16900 -77.80500 1.000 36.37272 128 GLY B C 1
ATOM 4603 O O . GLY B 1 125 ? -16.97800 -46.35800 -77.46900 1.000 34.57868 128 GLY B O 1
ATOM 4604 N N . MET B 1 126 ? -16.89700 -44.77900 -79.07000 1.000 36.03339 129 MET B N 1
ATOM 4605 C CA . MET B 1 126 ? -16.71000 -45.71200 -80.16900 1.000 38.85360 129 MET B CA 1
ATOM 4606 C C . MET B 1 126 ? -15.24200 -46.01800 -80.44200 1.000 35.21492 129 MET B C 1
ATOM 4607 O O . MET B 1 126 ? -14.93800 -46.68900 -81.43300 1.000 39.69349 129 MET B O 1
ATOM 4612 N N . TYR B 1 127 ? -14.32500 -45.52900 -79.61200 1.000 37.60727 130 TYR B N 1
ATOM 4613 C CA . TYR B 1 127 ? -12.90800 -45.73900 -79.87100 1.000 38.69069 130 TYR B CA 1
ATOM 4614 C C . TYR B 1 127 ? -12.48900 -47.17200 -79.55900 1.000 38.67363 130 TYR B C 1
ATOM 4615 O O . TYR B 1 127 ? -12.89300 -47.75300 -78.54800 1.000 35.49610 130 TYR B O 1
ATOM 4624 N N . ASP B 1 128 ? -11.66200 -47.72600 -80.44300 1.000 38.57031 131 ASP B N 1
ATOM 4625 C CA . ASP B 1 128 ? -11.12100 -49.07800 -80.34500 1.000 36.07421 131 ASP B CA 1
ATOM 4626 C C . ASP B 1 128 ? -9.62600 -48.94800 -80.06500 1.000 37.04301 131 ASP B C 1
ATOM 4627 O O . ASP B 1 128 ? -8.85600 -48.56900 -80.95300 1.000 39.65017 131 ASP B O 1
ATOM 4632 N N . VAL B 1 129 ? -9.22000 -49.25900 -78.83100 1.000 32.18581 132 VAL B N 1
ATOM 4633 C CA . VAL B 1 129 ? -7.84200 -49.05700 -78.39200 1.000 37.17517 132 VAL B CA 1
ATOM 4634 C C . VAL B 1 129 ? -6.96200 -50.22200 -78.82500 1.000 39.34994 132 VAL B C 1
ATOM 4635 O O . VAL B 1 129 ? -5.78900 -50.30100 -78.44500 1.000 40.35489 132 VAL B O 1
ATOM 4639 N N . GLY B 1 130 ? -7.51500 -51.13600 -79.61700 1.000 35.84364 133 GLY B N 1
ATOM 4640 C CA . GLY B 1 130 ? -6.73400 -52.23600 -80.14400 1.000 36.87518 133 GLY B CA 1
ATOM 4641 C C . GLY B 1 130 ? -6.62900 -53.45200 -79.25400 1.000 41.04898 133 GLY B C 1
ATOM 4642 O O . GLY B 1 130 ? -5.61200 -54.15500 -79.30200 1.000 38.41213 133 GLY B O 1
ATOM 4643 N N . LEU B 1 131 ? -7.64100 -53.72100 -78.43600 1.000 41.42236 134 LEU B N 1
ATOM 4644 C CA . LEU B 1 131 ? -7.67800 -54.95000 -77.66300 1.000 37.52536 134 LEU B CA 1
ATOM 4645 C C . LEU B 1 131 ? -7.76800 -56.16100 -78.59200 1.000 38.63615 134 LEU B C 1
ATOM 4646 O O . LEU B 1 131 ? -8.14700 -56.03200 -79.75700 1.000 38.67084 134 LEU B O 1
ATOM 4651 N N . PRO B 1 132 ? -7.41400 -57.35200 -78.09800 1.000 37.88274 135 PRO B N 1
ATOM 4652 C CA . PRO B 1 132 ? -7.66000 -58.56900 -78.89300 1.000 37.63239 135 PRO B CA 1
ATOM 4653 C C . PRO B 1 132 ? -9.10200 -58.71300 -79.35300 1.000 39.99431 135 PRO B C 1
ATOM 4654 O O . PRO B 1 132 ? -9.34900 -59.17800 -80.47300 1.000 42.99862 135 PRO B O 1
ATOM 4658 N N . SER B 1 133 ? -10.06200 -58.32200 -78.51100 1.000 37.45274 136 SER B N 1
ATOM 4659 C CA . SER B 1 133 ? -11.47200 -58.38500 -78.87500 1.000 37.06805 136 SER B CA 1
ATOM 4660 C C . SER B 1 133 ? -11.86200 -57.29900 -79.86700 1.000 36.15774 136 SER B C 1
ATOM 4661 O O . SER B 1 133 ? -12.91700 -57.41100 -80.50400 1.000 34.75443 136 SER B O 1
ATOM 4664 N N . ARG B 1 134 ? -11.02700 -56.26800 -80.02600 1.000 35.24344 137 ARG B N 1
ATOM 4665 C CA . ARG B 1 134 ? -11.34600 -55.06700 -80.79900 1.000 40.46405 137 ARG B CA 1
ATOM 4666 C C . ARG B 1 134 ? -12.63600 -54.40300 -80.32600 1.000 39.75258 137 ARG B C 1
ATOM 4667 O O . ARG B 1 134 ? -13.28300 -53.68400 -81.09300 1.000 41.43720 137 ARG B O 1
ATOM 4675 N N . LYS B 1 135 ? -13.02400 -54.61600 -79.07200 1.000 36.41229 138 LYS B N 1
ATOM 4676 C CA . LYS B 1 135 ? -14.23900 -54.01200 -78.55000 1.000 35.84995 138 LYS B CA 1
ATOM 4677 C C . LYS B 1 135 ? -14.01800 -52.53600 -78.24900 1.000 33.17455 138 LYS B C 1
ATOM 4678 O O . LYS B 1 135 ? -12.94600 -52.13200 -77.78800 1.000 38.06820 138 LYS B O 1
ATOM 4684 N N . THR B 1 136 ? -15.04400 -51.73300 -78.51200 1.000 33.71217 139 THR B N 1
ATOM 4685 C CA . THR B 1 136 ? -15.01400 -50.31400 -78.20500 1.000 31.59139 139 THR B CA 1
ATOM 4686 C C . THR B 1 136 ? -15.29400 -50.07800 -76.72300 1.000 33.54654 139 THR B C 1
ATOM 4687 O O . THR B 1 136 ? -15.69600 -50.98000 -75.98300 1.000 31.43964 139 THR B O 1
ATOM 4691 N N . LEU B 1 137 ? -15.04600 -48.83900 -76.28700 1.000 32.45622 140 LEU B N 1
ATOM 4692 C CA . LEU B 1 137 ? -15.40700 -48.44400 -74.92900 1.000 35.14680 140 LEU B CA 1
ATOM 4693 C C . LEU B 1 137 ? -16.89900 -48.63600 -74.68500 1.000 33.49209 140 LEU B C 1
ATOM 4694 O O . LEU B 1 137 ? -17.30700 -49.12500 -73.62500 1.000 30.24565 140 LEU B O 1
ATOM 4699 N N . PHE B 1 138 ? -17.72700 -48.25100 -75.65700 1.000 30.20174 141 PHE B N 1
ATOM 4700 C CA . PHE B 1 138 ? -19.17100 -48.43000 -75.52900 1.000 31.30550 141 PHE B CA 1
ATOM 4701 C C . PHE B 1 138 ? -19.53200 -49.89800 -75.31600 1.000 29.15189 141 PHE B C 1
ATOM 4702 O O . PHE B 1 138 ? -20.32400 -50.23200 -74.42800 1.000 28.18784 141 PHE B O 1
ATOM 4710 N N . GLN B 1 139 ? -18.96000 -50.79200 -76.12900 1.000 32.51066 142 GLN B N 1
ATOM 4711 C CA . GLN B 1 139 ? -19.31700 -52.20500 -76.03300 1.000 29.73362 142 GLN B CA 1
ATOM 4712 C C . GLN B 1 139 ? -18.83700 -52.80000 -74.71700 1.000 29.55477 142 GLN B C 1
ATOM 4713 O O . GLN B 1 139 ? -19.55100 -53.58900 -74.08900 1.000 30.92375 142 GLN B O 1
ATOM 4719 N N . ILE B 1 140 ? -17.62800 -52.42900 -74.28600 1.000 30.83941 143 ILE B N 1
ATOM 4720 C CA . ILE B 1 140 ? -17.10100 -52.90100 -73.00800 1.000 28.40809 143 ILE B CA 1
ATOM 4721 C C . ILE B 1 140 ? -18.03200 -52.50400 -71.86800 1.000 30.01519 143 ILE B C 1
ATOM 4722 O O . ILE B 1 140 ? -18.37000 -53.32500 -71.00600 1.000 31.42306 143 ILE B O 1
ATOM 4727 N N . GLN B 1 141 ? -18.46900 -51.24000 -71.85200 1.000 26.35864 144 GLN B N 1
ATOM 4728 C CA . GLN B 1 141 ? -19.36800 -50.77100 -70.79900 1.000 31.05176 144 GLN B CA 1
ATOM 4729 C C . GLN B 1 141 ? -20.71700 -51.47900 -70.85300 1.000 30.41989 144 GLN B C 1
ATOM 4730 O O . GLN B 1 141 ? -21.27600 -51.84800 -69.81200 1.000 28.62090 144 GLN B O 1
ATOM 4736 N N . ALA B 1 142 ? -21.26600 -51.65700 -72.05800 1.000 28.41021 145 ALA B N 1
ATOM 4737 C CA . ALA B 1 142 ? -22.54400 -52.35000 -72.19600 1.000 30.41392 145 ALA B CA 1
ATOM 4738 C C . ALA B 1 142 ? -22.46100 -53.77300 -71.66200 1.000 33.96755 145 ALA B C 1
ATOM 4739 O O . ALA B 1 142 ? -23.37700 -54.24300 -70.97700 1.000 28.89995 145 ALA B O 1
ATOM 4741 N N . GLU B 1 143 ? -21.36700 -54.47400 -71.96200 1.000 29.90117 146 GLU B N 1
ATOM 4742 C CA . GLU B 1 143 ? -21.23900 -55.85600 -71.51600 1.000 32.88404 146 GLU B CA 1
ATOM 4743 C C . GLU B 1 143 ? -21.01500 -55.94000 -70.01200 1.000 30.24441 146 GLU B C 1
ATOM 4744 O O . GLU B 1 143 ? -21.40400 -56.93100 -69.38300 1.000 32.06056 146 GLU B O 1
ATOM 4750 N N . ARG B 1 144 ? -20.39400 -54.92000 -69.41900 1.000 32.24821 147 ARG B N 1
ATOM 4751 C CA . ARG B 1 144 ? -20.30600 -54.87400 -67.96400 1.000 32.88229 147 ARG B CA 1
ATOM 4752 C C . ARG B 1 144 ? -21.69000 -54.72800 -67.33700 1.000 29.64914 147 ARG B C 1
ATOM 4753 O O . ARG B 1 144 ? -21.95200 -55.28300 -66.26100 1.000 28.72530 147 ARG B O 1
ATOM 4761 N N . ILE B 1 145 ? -22.58600 -53.98000 -67.98800 1.000 29.17890 148 ILE B N 1
ATOM 4762 C CA . ILE B 1 145 ? -23.96600 -53.90200 -67.51800 1.000 30.06839 148 ILE B CA 1
ATOM 4763 C C . ILE B 1 145 ? -24.65400 -55.25300 -67.66300 1.000 29.54515 148 ILE B C 1
ATOM 4764 O O . ILE B 1 145 ? -25.34300 -55.71300 -66.74600 1.000 29.65834 148 ILE B O 1
ATOM 4769 N N . VAL B 1 146 ? -24.49200 -55.89800 -68.82500 1.000 28.53262 149 VAL B N 1
ATOM 4770 C CA . VAL B 1 146 ? -25.05000 -57.23700 -69.02300 1.000 32.84518 149 VAL B CA 1
ATOM 4771 C C . VAL B 1 146 ? -24.59400 -58.15700 -67.90300 1.000 30.49334 149 VAL B C 1
ATOM 4772 O O . VAL B 1 146 ? -25.39300 -58.87900 -67.29700 1.000 29.79782 149 VAL B O 1
ATOM 4776 N N . ARG B 1 147 ? -23.29700 -58.12500 -67.60100 1.000 30.26488 150 ARG B N 1
ATOM 4777 C CA . ARG B 1 147 ? -22.73400 -59.05500 -66.63100 1.000 31.98479 150 ARG B CA 1
ATOM 4778 C C . ARG B 1 147 ? -23.20900 -58.75600 -65.21300 1.000 29.96415 150 ARG B C 1
ATOM 4779 O O . ARG B 1 147 ? -23.56600 -59.67800 -64.47300 1.000 30.13711 150 ARG B O 1
ATOM 4787 N N . VAL B 1 148 ? -23.23300 -57.48200 -64.81400 1.000 28.38832 151 VAL B N 1
ATOM 4788 C CA . VAL B 1 148 ? -23.61100 -57.18500 -63.43500 1.000 30.86203 151 VAL B CA 1
ATOM 4789 C C . VAL B 1 148 ? -25.10800 -57.38600 -63.21600 1.000 30.56670 151 VAL B C 1
ATOM 4790 O O . VAL B 1 148 ? -25.53300 -57.70800 -62.09900 1.000 32.17573 151 VAL B O 1
ATOM 4794 N N . GLN B 1 149 ? -25.93500 -57.18400 -64.24600 1.000 28.20922 152 GLN B N 1
ATOM 4795 C CA . GLN B 1 149 ? -27.33200 -57.58700 -64.13100 1.000 29.44890 152 GLN B CA 1
ATOM 4796 C C . GLN B 1 149 ? -27.43500 -59.09200 -63.92800 1.000 29.80907 152 GLN B C 1
ATOM 4797 O O . GLN B 1 149 ? -28.24200 -59.56600 -63.11900 1.000 30.72775 152 GLN B O 1
ATOM 4803 N N . GLN B 1 150 ? -26.61800 -59.86000 -64.65700 1.000 28.71685 153 GLN B N 1
ATOM 4804 C CA . GLN B 1 150 ? -26.64200 -61.31400 -64.52600 1.000 34.26460 153 GLN B CA 1
ATOM 4805 C C . GLN B 1 150 ? -26.22000 -61.75500 -63.12900 1.000 33.95342 153 GLN B C 1
ATOM 4806 O O . GLN B 1 150 ? -26.85700 -62.62600 -62.52500 1.000 32.60300 153 GLN B O 1
ATOM 4812 N N . MET B 1 151 ? -25.14100 -61.16600 -62.60100 1.000 34.96459 154 MET B N 1
ATOM 4813 C CA . MET B 1 151 ? -24.71400 -61.49400 -61.24300 1.000 32.43961 154 MET B CA 1
ATOM 4814 C C . MET B 1 151 ? -25.80400 -61.16900 -60.23000 1.000 29.98328 154 MET B C 1
ATOM 4815 O O . MET B 1 151 ? -26.07200 -61.95900 -59.31500 1.000 34.72575 154 MET B O 1
ATOM 4820 N N . ALA B 1 152 ? -26.44700 -60.00800 -60.37800 1.000 29.16994 155 ALA B N 1
ATOM 4821 C CA . ALA B 1 152 ? -27.47700 -59.60600 -59.42700 1.000 29.51649 155 ALA B CA 1
ATOM 4822 C C . ALA B 1 152 ? -28.69700 -60.51600 -59.50900 1.000 33.34806 155 ALA B C 1
ATOM 4823 O O . ALA B 1 152 ? -29.29000 -60.86000 -58.48000 1.000 30.88777 155 ALA B O 1
ATOM 4825 N N . ALA B 1 153 ? -29.10100 -60.89800 -60.72300 1.000 34.48210 156 ALA B N 1
ATOM 4826 C CA . ALA B 1 153 ? -30.24600 -61.79200 -60.86600 1.000 35.71496 156 ALA B CA 1
ATOM 4827 C C . ALA B 1 153 ? -29.92200 -63.19600 -60.37100 1.000 33.82289 156 ALA B C 1
ATOM 4828 O O . ALA B 1 153 ? -30.77000 -63.85100 -59.75500 1.000 34.31297 156 ALA B O 1
ATOM 4830 N N . GLU B 1 154 ? -28.70500 -63.67500 -60.63200 1.000 31.20818 157 GLU B N 1
ATOM 4831 C CA . GLU B 1 154 ? -28.32500 -65.00800 -60.17600 1.000 33.61811 157 GLU B CA 1
ATOM 4832 C C . GLU B 1 154 ? -28.33400 -65.11400 -58.65800 1.000 36.25319 157 GLU B C 1
ATOM 4833 O O . GLU B 1 154 ? -28.67200 -66.17100 -58.11300 1.000 29.99804 157 GLU B O 1
ATOM 4839 N N . LYS B 1 155 ? -27.96700 -64.03900 -57.95900 1.000 36.25024 158 LYS B N 1
ATOM 4840 C CA . LYS B 1 155 ? -27.95400 -64.08600 -56.50100 1.000 34.26736 158 LYS B CA 1
ATOM 4841 C C . LYS B 1 155 ? -29.33200 -63.83600 -55.89800 1.000 35.74119 158 LYS B C 1
ATOM 4842 O O . LYS B 1 155 ? -29.75400 -64.56400 -54.99300 1.000 39.77294 158 LYS B O 1
ATOM 4848 N N . TYR B 1 156 ? -30.04800 -62.82400 -56.37800 1.000 32.78458 159 TYR B N 1
ATOM 4849 C CA . TYR B 1 156 ? -31.23100 -62.33700 -55.68500 1.000 34.23940 159 TYR B CA 1
ATOM 4850 C C . TYR B 1 156 ? -32.52300 -62.61500 -56.42900 1.000 32.59344 159 TYR B C 1
ATOM 4851 O O . TYR B 1 156 ? -33.58800 -62.18100 -55.98500 1.000 31.65264 159 TYR B O 1
ATOM 4860 N N . GLY B 1 157 ? -32.46900 -63.33700 -57.52900 1.000 31.80329 160 GLY B N 1
ATOM 4861 C CA . GLY B 1 157 ? -33.70600 -63.74800 -58.15500 1.000 33.96472 160 GLY B CA 1
ATOM 4862 C C . GLY B 1 157 ? -34.30900 -62.85600 -59.22100 1.000 37.12722 160 GLY B C 1
ATOM 4863 O O . GLY B 1 157 ? -34.30800 -63.27200 -60.39000 1.000 38.64298 160 GLY B O 1
ATOM 4864 N N . LYS B 1 158 ? -34.78200 -61.64000 -58.91000 1.000 39.61230 161 LYS B N 1
ATOM 4865 C CA . LYS B 1 158 ? -35.43400 -60.89200 -59.98300 1.000 41.50277 161 LYS B CA 1
ATOM 4866 C C . LYS B 1 158 ? -34.38600 -60.38800 -60.96900 1.000 42.78783 161 LYS B C 1
ATOM 4867 O O . LYS B 1 158 ? -33.25900 -60.04900 -60.59000 1.000 42.07480 161 LYS B O 1
ATOM 4873 N N . GLU B 1 159 ? -34.78400 -60.33100 -62.24000 1.000 40.47469 162 GLU B N 1
ATOM 4874 C CA . GLU B 1 159 ? -33.94500 -59.84200 -63.33500 1.000 43.76071 162 GLU B CA 1
ATOM 4875 C C . GLU B 1 159 ? -34.10400 -58.32700 -63.51300 1.000 41.43834 162 GLU B C 1
ATOM 4876 O O . GLU B 1 159 ? -34.56300 -57.82200 -64.54700 1.000 36.36984 162 GLU B O 1
ATOM 4882 N N . GLY B 1 160 ? -33.76500 -57.59600 -62.45400 1.000 38.49156 163 GLY B N 1
ATOM 4883 C CA . GLY B 1 160 ? -33.79800 -56.14900 -62.53200 1.000 37.78012 163 GLY B CA 1
ATOM 4884 C C . GLY B 1 160 ? -32.85600 -55.63600 -63.60000 1.000 36.18246 163 GLY B C 1
ATOM 4885 O O . GLY B 1 160 ? -31.84600 -56.26300 -63.92100 1.000 32.63603 163 GLY B O 1
ATOM 4886 N N . LYS B 1 161 ? -33.21000 -54.49300 -64.16900 1.000 29.46404 164 LYS B N 1
ATOM 4887 C CA . LYS B 1 161 ? -32.43500 -53.87900 -65.23000 1.000 30.6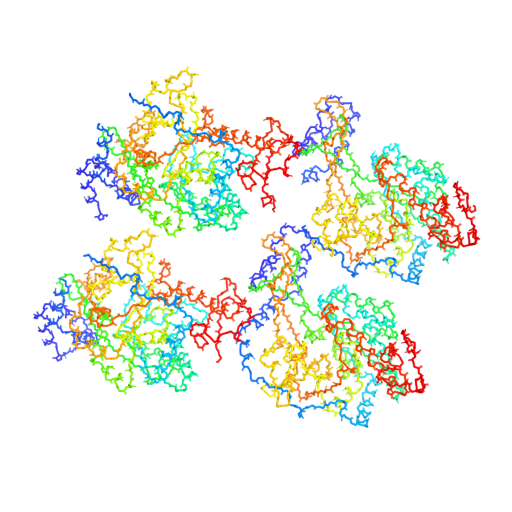6604 164 LYS B CA 1
ATOM 4888 C C . LYS B 1 161 ? -31.82300 -52.58400 -64.72600 1.000 31.22584 164 LYS B C 1
ATOM 4889 O O . LYS B 1 161 ? -32.43500 -51.86200 -63.93600 1.000 31.11783 164 LYS B O 1
ATOM 4895 N N . ILE B 1 162 ? -30.61000 -52.30800 -65.17100 1.000 31.78154 165 ILE B N 1
ATOM 4896 C CA . ILE B 1 162 ? -29.99100 -51.00600 -64.98000 1.000 32.80902 165 ILE B CA 1
ATOM 4897 C C . ILE B 1 162 ? -30.44500 -50.10300 -66.11600 1.000 29.52107 165 ILE B C 1
ATOM 4898 O O . ILE B 1 162 ? -30.30000 -50.45000 -67.29400 1.000 32.77818 165 ILE B O 1
ATOM 4903 N N . THR B 1 163 ? -31.00000 -48.94700 -65.77300 1.000 27.93243 166 THR B N 1
ATOM 4904 C CA . THR B 1 163 ? -31.39300 -47.98700 -66.79200 1.000 30.44732 166 THR B CA 1
ATOM 4905 C C . THR B 1 163 ? -30.18000 -47.16900 -67.20900 1.000 29.29462 166 THR B C 1
ATOM 4906 O O . THR B 1 163 ? -29.53300 -46.52900 -66.37300 1.000 29.05106 166 THR B O 1
ATOM 4910 N N . TRP B 1 164 ? -29.86800 -47.20100 -68.50100 1.000 30.52252 167 TRP B N 1
ATOM 4911 C CA . TRP B 1 164 ? -28.67600 -46.55900 -69.04900 1.000 29.83265 167 TRP B CA 1
ATOM 4912 C C . TRP B 1 164 ? -29.08400 -45.20000 -69.60900 1.000 30.94869 167 TRP B C 1
ATOM 4913 O O . TRP B 1 164 ? -29.53200 -45.08200 -70.74900 1.000 33.64084 167 TRP B O 1
ATOM 4924 N N . TYR B 1 165 ? -28.92700 -44.16400 -68.78800 1.000 29.77629 168 TYR B N 1
ATOM 4925 C CA . TYR B 1 165 ? -29.20300 -42.79300 -69.20300 1.000 30.17096 168 TYR B CA 1
ATOM 4926 C C . TYR B 1 165 ? -27.93600 -42.22800 -69.82900 1.000 29.27063 168 TYR B C 1
ATOM 4927 O O . TYR B 1 165 ? -26.97000 -41.92300 -69.12100 1.000 31.94209 168 TYR B O 1
ATOM 4936 N N . ILE B 1 166 ? -27.93700 -42.08600 -71.15000 1.000 29.51486 169 ILE B N 1
ATOM 4937 C CA . ILE B 1 166 ? -26.75700 -41.67300 -71.89800 1.000 29.52912 169 ILE B CA 1
ATOM 4938 C C . ILE B 1 166 ? -26.91900 -40.21200 -72.30800 1.000 31.57050 169 ILE B C 1
ATOM 4939 O O . ILE B 1 166 ? -27.72000 -39.88300 -73.19100 1.000 32.99207 169 ILE B O 1
ATOM 4944 N N . MET B 1 167 ? -26.14900 -39.33300 -71.66800 1.000 32.23341 170 MET B N 1
ATOM 4945 C CA . MET B 1 167 ? -26.16400 -37.91600 -72.00500 1.000 31.48193 170 MET B CA 1
ATOM 4946 C C . MET B 1 167 ? -25.31400 -37.67000 -73.23800 1.000 34.82743 170 MET B C 1
ATOM 4947 O O . MET B 1 167 ? -24.15100 -38.07200 -73.29200 1.000 32.77543 170 MET B O 1
ATOM 4952 N N . THR B 1 168 ? -25.91000 -37.02700 -74.23100 1.000 33.75806 171 THR B N 1
ATOM 4953 C CA . THR B 1 168 ? -25.25500 -36.69100 -75.48500 1.000 38.20767 171 THR B CA 1
ATOM 4954 C C . THR B 1 168 ? -25.23700 -35.17800 -75.64800 1.000 35.19672 171 THR B C 1
ATOM 4955 O O . THR B 1 168 ? -25.82300 -34.43800 -74.85200 1.000 37.23279 171 THR B O 1
ATOM 4959 N N . SER B 1 169 ? -24.54200 -34.72500 -76.68400 1.000 35.92607 172 SER B N 1
ATOM 4960 C CA . SER B 1 169 ? -24.58000 -33.33500 -77.11400 1.000 41.88344 172 SER B CA 1
ATOM 4961 C C . SER B 1 169 ? -25.03400 -33.28700 -78.56500 1.000 45.93971 172 SER B C 1
ATOM 4962 O O . SER B 1 169 ? -25.36600 -34.31600 -79.16100 1.000 45.13154 172 SER B O 1
ATOM 4965 N N . GLU B 1 170 ? -25.03500 -32.06900 -79.12000 1.000 47.69086 173 GLU B N 1
ATOM 4966 C CA . GLU B 1 170 ? -25.57900 -31.81200 -80.45300 1.000 50.89149 173 GLU B CA 1
ATOM 4967 C C . GLU B 1 170 ? -24.99500 -32.78200 -81.46800 1.000 45.68679 173 GLU B C 1
ATOM 4968 O O . GLU B 1 170 ? -25.72400 -33.39500 -82.24900 1.000 45.06040 173 GLU B O 1
ATOM 4974 N N . HIS B 1 171 ? -23.67000 -32.95600 -81.44300 1.000 42.08115 174 HIS B N 1
ATOM 4975 C CA . HIS B 1 171 ? -22.95000 -33.71200 -82.45200 1.000 52.39490 174 HIS B CA 1
ATOM 4976 C C . HIS B 1 171 ? -22.69300 -35.17400 -82.08900 1.000 49.72084 174 HIS B C 1
ATOM 4977 O O . HIS B 1 171 ? -22.17200 -35.92000 -82.92900 1.000 50.54136 174 HIS B O 1
ATOM 4984 N N . THR B 1 172 ? -23.02300 -35.61900 -80.87700 1.000 42.75046 175 THR B N 1
ATOM 4985 C CA . THR B 1 172 ? -22.88300 -37.03800 -80.54800 1.000 41.44820 175 THR B CA 1
ATOM 4986 C C . THR B 1 172 ? -24.20800 -37.78300 -80.51900 1.000 39.11846 175 THR B C 1
ATOM 4987 O O . THR B 1 172 ? -24.21400 -39.02100 -80.57600 1.000 40.44169 175 THR B O 1
ATOM 4991 N N . ARG B 1 173 ? -25.32100 -37.05900 -80.44200 1.000 38.10754 176 ARG B N 1
ATOM 4992 C CA . ARG B 1 173 ? -26.61000 -37.70600 -80.23300 1.000 42.69110 176 ARG B CA 1
ATOM 4993 C C . ARG B 1 173 ? -26.91900 -38.69600 -81.34800 1.000 43.04571 176 ARG B C 1
ATOM 4994 O O . ARG B 1 173 ? -27.19300 -39.87500 -81.09000 1.000 42.44320 176 ARG B O 1
ATOM 5002 N N . GLY B 1 174 ? -26.84500 -38.24000 -82.59200 1.000 44.72436 177 GLY B N 1
ATOM 5003 C CA . GLY B 1 174 ? -27.12200 -39.07500 -83.73500 1.000 39.35570 177 GLY B CA 1
ATOM 5004 C C . GLY B 1 174 ? -26.18900 -40.26600 -83.84200 1.000 39.02243 177 GLY B C 1
ATOM 5005 O O . GLY B 1 174 ? -26.63000 -41.42100 -83.87400 1.000 39.61231 177 GLY B O 1
ATOM 5006 N N . PRO B 1 175 ? -24.87700 -40.00500 -83.92200 1.000 40.56231 178 PRO B N 1
ATOM 5007 C CA . PRO B 1 175 ? -23.91900 -41.11900 -84.04400 1.000 41.79757 178 PRO B CA 1
ATOM 5008 C C . PRO B 1 175 ? -24.00900 -42.14500 -82.92200 1.000 39.67679 178 PRO B C 1
ATOM 5009 O O . PRO B 1 175 ? -23.84100 -43.34400 -83.18000 1.000 41.86171 178 PRO B O 1
ATOM 5013 N N . THR B 1 176 ? -24.27600 -41.71600 -81.68500 1.000 37.94391 179 THR B N 1
ATOM 5014 C CA . THR B 1 176 ? -24.33600 -42.66600 -80.57500 1.000 38.19036 179 THR B CA 1
ATOM 5015 C C . THR B 1 176 ? -25.54200 -43.58900 -80.69600 1.000 40.50072 179 THR B C 1
ATOM 5016 O O . THR B 1 176 ? -25.42000 -44.80600 -80.52500 1.000 38.56646 179 THR B O 1
ATOM 5020 N N . ALA B 1 177 ? -26.71700 -43.02700 -80.97900 1.000 38.80003 180 ALA B N 1
ATOM 5021 C CA . ALA B 1 177 ? -27.91500 -43.84900 -81.12800 1.000 40.05666 180 ALA B CA 1
ATOM 5022 C C . ALA B 1 177 ? -27.78400 -44.81300 -82.30100 1.000 38.66635 180 ALA B C 1
ATOM 5023 O O . ALA B 1 177 ? -28.23300 -45.96300 -82.22400 1.000 41.14000 180 ALA B O 1
ATOM 5025 N N . ASP B 1 178 ? -27.17000 -44.36100 -83.39700 1.000 41.90331 181 ASP B N 1
ATOM 5026 C CA . ASP B 1 178 ? -26.96100 -45.24400 -84.54000 1.000 40.59983 181 ASP B CA 1
ATOM 5027 C C . ASP B 1 178 ? -26.02000 -46.38800 -84.19500 1.000 39.87542 181 ASP B C 1
ATOM 5028 O O . ASP B 1 178 ? -26.26600 -47.53600 -84.58200 1.000 39.34586 181 ASP B O 1
ATOM 5033 N N . TYR B 1 179 ? -24.94200 -46.09500 -83.46400 1.000 40.98629 182 TYR B N 1
ATOM 5034 C CA . TYR B 1 179 ? -23.96400 -47.12600 -83.13000 1.000 38.55769 182 TYR B CA 1
ATOM 5035 C C . TYR B 1 179 ? -24.59500 -48.23200 -82.29700 1.000 36.48532 182 TYR B C 1
ATOM 5036 O O . TYR B 1 179 ? -24.41300 -49.42300 -82.58400 1.000 38.69669 182 TYR B O 1
ATOM 5045 N N . PHE B 1 180 ? -25.33500 -47.85400 -81.25300 1.000 35.63282 183 PHE B N 1
ATOM 5046 C CA . PHE B 1 180 ? -25.98500 -48.84800 -80.40900 1.000 38.94569 183 PHE B CA 1
ATOM 5047 C C . PHE B 1 180 ? -27.04700 -49.61700 -81.18400 1.000 41.15320 183 PHE B C 1
ATOM 5048 O O . PHE B 1 180 ? -27.20700 -50.82900 -80.99200 1.000 43.83965 183 PHE B O 1
ATOM 5056 N N . ARG B 1 181 ? -27.78600 -48.93400 -82.06100 1.000 37.88305 184 ARG B N 1
ATOM 5057 C CA . ARG B 1 181 ? -28.81600 -49.61600 -82.84100 1.000 41.27759 184 ARG B CA 1
ATOM 5058 C C . ARG B 1 181 ? -28.20000 -50.64700 -83.78300 1.000 38.19564 184 ARG B C 1
ATOM 5059 O O . ARG B 1 181 ? -28.66000 -51.78400 -83.85800 1.000 40.70070 184 ARG B O 1
ATOM 5067 N N . SER B 1 182 ? -27.14200 -50.26600 -84.50900 1.000 40.65634 185 SER B N 1
ATOM 5068 C CA . SER B 1 182 ? -26.49600 -51.18400 -85.44700 1.000 42.59051 185 SER B CA 1
ATOM 5069 C C . SER B 1 182 ? -25.93900 -52.43300 -84.76100 1.000 44.23526 185 SER B C 1
ATOM 5070 O O . SER B 1 182 ? -25.72100 -53.45000 -85.43400 1.000 47.15150 185 SER B O 1
ATOM 5073 N N . HIS B 1 183 ? -25.66600 -52.37800 -83.45400 1.000 43.43582 186 HIS B N 1
ATOM 5074 C CA . HIS B 1 183 ? -25.14300 -53.52900 -82.72800 1.000 43.92862 186 HIS B CA 1
ATOM 5075 C C . HIS B 1 183 ? -26.17200 -54.18300 -81.81400 1.000 40.43134 186 HIS B C 1
ATOM 5076 O O . HIS B 1 183 ? -25.79000 -54.95500 -80.92700 1.000 39.41847 186 HIS B O 1
ATOM 5083 N N . ASN B 1 184 ? -27.45800 -53.89100 -82.00600 1.000 41.96632 187 ASN B N 1
ATOM 5084 C CA . ASN B 1 184 ? -28.52900 -54.52500 -81.23800 1.000 44.77213 187 ASN B CA 1
ATOM 5085 C C . ASN B 1 184 ? -28.33400 -54.31400 -79.73600 1.000 42.23635 187 ASN B C 1
ATOM 5086 O O . ASN B 1 184 ? -28.64800 -55.18300 -78.92000 1.000 45.77257 187 ASN B O 1
ATOM 5091 N N . TYR B 1 185 ? -27.80800 -53.14400 -79.37200 1.000 40.44161 188 TYR B N 1
ATOM 5092 C CA . TYR B 1 185 ? -27.64800 -52.71600 -77.98300 1.000 38.67206 188 TYR B CA 1
ATOM 5093 C C . TYR B 1 185 ? -26.79300 -53.67700 -77.16500 1.000 36.60770 188 TYR B C 1
ATOM 5094 O O . TYR B 1 185 ? -26.90700 -53.72600 -75.93300 1.000 37.59574 188 TYR B O 1
ATOM 5103 N N . PHE B 1 186 ? -25.93300 -54.43800 -77.84700 1.000 38.34581 189 PHE B N 1
ATOM 5104 C CA . PHE B 1 186 ? -24.95700 -55.32500 -77.21300 1.000 36.48341 189 PHE B CA 1
ATOM 5105 C C . PHE B 1 186 ? -25.59800 -56.28500 -76.21400 1.000 37.68177 189 PHE B C 1
ATOM 5106 O O . PHE B 1 186 ? -24.99700 -56.63700 -75.19900 1.000 42.68237 189 PHE B O 1
ATOM 5114 N N . GLY B 1 187 ? -26.82000 -56.72400 -76.50200 1.000 38.09110 190 GLY B N 1
ATOM 5115 C CA . GLY B 1 187 ? -27.52400 -57.64700 -75.64300 1.000 38.93628 190 GLY B CA 1
ATOM 5116 C C . GLY B 1 187 ? -28.45400 -57.01400 -74.63200 1.000 41.19027 190 GLY B C 1
ATOM 5117 O O . GLY B 1 187 ? -29.19900 -57.74100 -73.96500 1.000 40.86174 190 GLY B O 1
ATOM 5118 N N . LEU B 1 188 ? -28.43100 -55.69500 -74.48600 1.000 39.50890 191 LEU B N 1
ATOM 5119 C CA . LEU B 1 188 ? -29.38600 -55.01400 -73.62700 1.000 36.76288 191 LEU B CA 1
ATOM 5120 C C . LEU B 1 188 ? -30.70100 -54.78000 -74.37000 1.000 36.92929 191 LEU B C 1
ATOM 5121 O O . LEU B 1 188 ? -30.78100 -54.89700 -75.59500 1.000 38.97792 191 LEU B O 1
ATOM 5126 N N . ASN B 1 189 ? -31.73800 -54.43400 -73.60800 1.000 34.63924 192 ASN B N 1
ATOM 5127 C CA . ASN B 1 189 ? -33.04100 -54.10900 -74.17600 1.000 39.92693 192 ASN B CA 1
ATOM 5128 C C . ASN B 1 189 ? -33.09600 -52.62800 -74.52900 1.000 40.06384 192 ASN B C 1
ATOM 5129 O O . ASN B 1 189 ? -32.65700 -51.77600 -73.75200 1.000 39.07585 192 ASN B O 1
ATOM 5134 N N . GLU B 1 190 ? -33.65000 -52.32800 -75.71000 1.000 38.36865 193 GLU B N 1
ATOM 5135 C CA . GLU B 1 190 ? -33.69200 -50.94400 -76.18200 1.000 40.99250 193 GLU B CA 1
ATOM 5136 C C . GLU B 1 190 ? -34.43700 -50.02700 -75.21600 1.000 34.42973 193 GLU B C 1
ATOM 5137 O O . GLU B 1 190 ? -34.01900 -48.88400 -74.99400 1.000 39.09844 193 GLU B O 1
ATOM 5143 N N . GLU B 1 191 ? -35.53600 -50.50800 -74.62200 1.000 33.22581 194 GLU B N 1
ATOM 5144 C CA . GLU B 1 191 ? -36.33200 -49.67000 -73.72700 1.000 39.42807 194 GLU B CA 1
ATOM 5145 C C . GLU B 1 191 ? -35.56900 -49.21600 -72.49000 1.000 37.11594 194 GLU B C 1
ATOM 5146 O O . GLU B 1 191 ? -36.01200 -48.27100 -71.82900 1.000 34.53782 194 GLU B O 1
ATOM 5152 N N . ASP B 1 192 ? -34.45800 -49.86200 -72.15300 1.000 33.99449 195 ASP B N 1
ATOM 5153 C CA . ASP B 1 192 ? -33.70800 -49.52800 -70.95200 1.000 36.24480 195 ASP B CA 1
ATOM 5154 C C . ASP B 1 192 ? -32.57500 -48.54700 -71.21200 1.000 34.52617 195 ASP B C 1
ATOM 5155 O O . ASP B 1 192 ? -31.87600 -48.16800 -70.26800 1.000 32.23867 195 ASP B O 1
ATOM 5160 N N . ILE B 1 193 ? -32.36600 -48.14000 -72.46100 1.000 33.48405 196 ILE B N 1
ATOM 5161 C CA . ILE B 1 193 ? -31.35000 -47.15800 -72.82900 1.000 35.36062 196 ILE B CA 1
ATOM 5162 C C . ILE B 1 193 ? -32.06700 -45.86300 -73.18900 1.000 37.76179 196 ILE B C 1
ATOM 5163 O O . ILE B 1 193 ? -32.90500 -45.84000 -74.10000 1.000 35.16388 196 ILE B O 1
ATOM 5168 N N . VAL B 1 194 ? -31.76300 -44.79400 -72.45500 1.000 33.18365 197 VAL B N 1
ATOM 5169 C CA . VAL B 1 194 ? -32.44200 -43.50800 -72.60000 1.000 34.60259 197 VAL B CA 1
ATOM 5170 C C . VAL B 1 194 ? -31.41500 -42.44500 -72.97300 1.000 35.43388 197 VAL B C 1
ATOM 5171 O O . VAL B 1 194 ? -30.52100 -42.12500 -72.17800 1.000 35.51534 197 VAL B O 1
ATOM 5175 N N . TYR B 1 195 ? -31.54100 -41.89800 -74.17600 1.000 32.07480 198 TYR B N 1
ATOM 5176 C CA . TYR B 1 195 ? -30.70900 -40.78700 -74.60300 1.000 30.85094 198 TYR B CA 1
ATOM 5177 C C . TYR B 1 195 ? -31.33300 -39.46900 -74.17200 1.000 36.55971 198 TYR B C 1
ATOM 5178 O O . TYR B 1 195 ? -32.55500 -39.30600 -74.20200 1.000 36.78958 198 TYR B O 1
ATOM 5187 N N . PHE B 1 196 ? -30.48500 -38.53000 -73.77100 1.000 29.35620 199 PHE B N 1
ATOM 5188 C CA . PHE B 1 196 ? -30.92300 -37.16100 -73.55200 1.000 33.38089 199 PHE B CA 1
ATOM 5189 C C . PHE B 1 196 ? -29.76700 -36.22800 -73.88100 1.000 34.78547 199 PHE B C 1
ATOM 5190 O O . PHE B 1 196 ? -28.59800 -36.61700 -73.82300 1.000 33.64306 199 PHE B O 1
ATOM 5198 N N . GLU B 1 197 ? -30.11100 -34.99600 -74.24200 1.000 35.27972 200 GLU B N 1
ATOM 5199 C CA . GLU B 1 197 ? -29.17600 -34.05300 -74.83600 1.000 38.52721 200 GLU B CA 1
ATOM 5200 C C . GLU B 1 197 ? -28.94300 -32.88600 -73.89000 1.000 34.99119 200 GLU B C 1
ATOM 5201 O O . GLU B 1 197 ? -29.89900 -32.30900 -73.35700 1.000 35.35035 200 GLU B O 1
ATOM 5207 N N . GLN B 1 198 ? -27.67500 -32.55000 -73.67700 1.000 33.57633 201 GLN B N 1
ATOM 5208 C CA . GLN B 1 198 ? -27.32900 -31.41100 -72.84700 1.000 37.56860 201 GLN B CA 1
ATOM 5209 C C . GLN B 1 198 ? -27.40000 -30.10700 -73.64100 1.000 34.36242 201 GLN B C 1
ATOM 5210 O O . GLN B 1 198 ? -27.46900 -30.09000 -74.87400 1.000 31.29745 201 GLN B O 1
ATOM 5216 N N . GLY B 1 199 ? -27.36300 -29.00100 -72.89800 1.000 34.92098 202 GLY B N 1
ATOM 5217 C CA . GLY B 1 199 ? -27.37500 -27.66500 -73.45500 1.000 33.68732 202 GLY B CA 1
ATOM 5218 C C . GLY B 1 199 ? -26.01000 -27.20500 -73.93500 1.000 37.06931 202 GLY B C 1
ATOM 5219 O O . GLY B 1 199 ? -25.01800 -27.93300 -73.89500 1.000 29.43280 202 GLY B O 1
ATOM 5220 N N . THR B 1 200 ? -25.97400 -25.96200 -74.42000 1.000 32.98900 203 THR B N 1
ATOM 5221 C CA . THR B 1 200 ? -24.75300 -25.33600 -74.90600 1.000 32.77829 203 THR B CA 1
ATOM 5222 C C . THR B 1 200 ? -24.52600 -23.99200 -74.22300 1.000 31.69517 203 THR B C 1
ATOM 5223 O O . THR B 1 200 ? -25.41100 -23.43800 -73.56400 1.000 33.79036 203 THR B O 1
ATOM 5227 N N . LEU B 1 201 ? -23.30000 -23.48900 -74.35900 1.000 34.43535 204 LEU B N 1
ATOM 5228 C CA . LEU B 1 201 ? -22.88400 -22.15000 -73.97200 1.000 34.88212 204 LEU B CA 1
ATOM 5229 C C . LEU B 1 201 ? -22.05400 -21.54800 -75.09600 1.000 36.88179 204 LEU B C 1
ATOM 5230 O O . LEU B 1 201 ? -21.33000 -22.27200 -75.78800 1.000 32.89734 204 LEU B O 1
ATOM 5235 N N . PRO B 1 202 ? -22.12600 -20.23200 -75.29800 1.000 31.50535 205 PRO B N 1
ATOM 5236 C CA . PRO B 1 202 ? -21.37000 -19.61600 -76.39300 1.000 30.66134 205 PRO B CA 1
ATOM 5237 C C . PRO B 1 202 ? -19.87600 -19.58200 -76.10800 1.000 30.80891 205 PRO B C 1
ATOM 5238 O O . PRO B 1 202 ? -19.42500 -19.66200 -74.96200 1.000 33.93064 205 PRO B O 1
ATOM 5242 N N . CYS B 1 203 ? -19.10500 -19.48100 -77.19100 1.000 29.02126 206 CYS B N 1
ATOM 5243 C CA . CYS B 1 203 ? -17.66000 -19.30000 -77.12300 1.000 31.22130 206 CYS B CA 1
ATOM 5244 C C . CYS B 1 203 ? -17.30000 -17.86000 -77.47500 1.000 37.89169 206 CYS B C 1
ATOM 5245 O O . CYS B 1 203 ? -17.85800 -17.28900 -78.41400 1.000 30.72620 206 CYS B O 1
ATOM 5248 N N . PHE B 1 204 ? -16.38000 -17.26900 -76.71500 1.000 33.95529 207 PHE B N 1
ATOM 5249 C CA . PHE B 1 204 ? -15.99000 -15.88300 -76.92700 1.000 37.10117 207 PHE B CA 1
ATOM 5250 C C . PHE B 1 204 ? -14.47300 -15.76500 -77.03400 1.000 39.02542 207 PHE B C 1
ATOM 5251 O O . PHE B 1 204 ? -13.72800 -16.63800 -76.58200 1.000 39.33460 207 PHE B O 1
ATOM 5259 N N . ASP B 1 205 ? -14.02400 -14.67100 -77.65600 1.000 37.26970 208 ASP B N 1
ATOM 5260 C CA . ASP B 1 205 ? -12.60500 -14.34600 -77.72200 1.000 39.49872 208 ASP B CA 1
ATOM 5261 C C . ASP B 1 205 ? -12.10600 -13.83100 -76.37500 1.000 39.55591 208 ASP B C 1
ATOM 5262 O O . ASP B 1 205 ? -12.84900 -13.75100 -75.39300 1.000 38.35498 208 ASP B O 1
ATOM 5267 N N . PHE B 1 206 ? -10.82700 -13.45600 -76.33400 1.000 43.47334 209 PHE B N 1
ATOM 5268 C CA . PHE B 1 206 ? -10.18000 -13.07600 -75.08200 1.000 45.11556 209 PHE B CA 1
ATOM 5269 C C . PHE B 1 206 ? -10.62800 -11.71800 -74.56700 1.000 45.67174 209 PHE B C 1
ATOM 5270 O O . PHE B 1 206 ? -10.20400 -11.32100 -73.47600 1.000 50.99336 209 PHE B O 1
ATOM 5278 N N . GLU B 1 207 ? -11.46100 -10.99500 -75.31300 1.000 45.35053 210 GLU B N 1
ATOM 5279 C CA . GLU B 1 207 ? -12.00200 -9.71900 -74.86600 1.000 46.55079 210 GLU B CA 1
ATOM 5280 C C . GLU B 1 207 ? -13.48600 -9.79800 -74.53300 1.000 42.36141 210 GLU B C 1
ATOM 5281 O O . GLU B 1 207 ? -14.10800 -8.76400 -74.27000 1.000 41.90405 210 GLU B O 1
ATOM 5287 N N . GLY B 1 208 ? -14.06800 -10.99400 -74.54200 1.000 46.08592 211 GLY B N 1
ATOM 5288 C CA . GLY B 1 208 ? -15.46200 -11.15400 -74.19200 1.000 40.65079 211 GLY B CA 1
ATOM 5289 C C . GLY B 1 208 ? -16.44700 -10.98900 -75.32800 1.000 36.40350 211 GLY B C 1
ATOM 5290 O O . GLY B 1 208 ? -17.64900 -10.85600 -75.06600 1.000 35.65923 211 GLY B O 1
ATOM 5291 N N . LYS B 1 209 ? -15.98400 -10.96700 -76.57800 1.000 35.17627 212 LYS B N 1
ATOM 5292 C CA . LYS B 1 209 ? -16.88000 -10.91500 -77.72500 1.000 35.89887 212 LYS B CA 1
ATOM 5293 C C . LYS B 1 209 ? -17.16000 -12.33000 -78.21300 1.000 35.86544 212 LYS B C 1
ATOM 5294 O O . LYS B 1 209 ? -16.23300 -13.11100 -78.44000 1.000 33.62258 212 LYS B O 1
ATOM 5300 N N . ILE B 1 210 ? -18.44000 -12.64600 -78.39900 1.000 32.80905 213 ILE B N 1
ATOM 5301 C CA . ILE B 1 210 ? -18.83100 -13.99500 -78.78900 1.000 31.87309 213 ILE B CA 1
ATOM 5302 C C . ILE B 1 210 ? -18.47800 -14.23500 -80.25100 1.000 30.94114 213 ILE B C 1
ATOM 5303 O O . ILE B 1 210 ? -18.69600 -13.37300 -81.11500 1.000 33.16140 213 ILE B O 1
ATOM 5308 N N . PHE B 1 211 ? -17.93600 -15.41800 -80.53700 1.000 33.20807 214 PHE B N 1
ATOM 5309 C CA . PHE B 1 211 ? -17.57900 -15.77300 -81.90100 1.000 32.85411 214 PHE B CA 1
ATOM 5310 C C . PHE B 1 211 ? -18.81200 -16.13600 -82.72100 1.000 31.30801 214 PHE B C 1
ATOM 5311 O O . PHE B 1 211 ? -19.81200 -16.63700 -82.20100 1.000 33.77114 214 PHE B O 1
ATOM 5319 N N . LEU B 1 212 ? -18.73000 -15.87100 -84.01900 1.000 31.18373 215 LEU B N 1
ATOM 5320 C CA . LEU B 1 212 ? -19.65000 -16.43900 -84.99400 1.000 34.61750 215 LEU B CA 1
ATOM 5321 C C . LEU B 1 212 ? -18.99000 -17.67800 -85.58700 1.000 36.37661 215 LEU B C 1
ATOM 5322 O O . LEU B 1 212 ? -17.88600 -17.59300 -86.13400 1.000 33.13184 215 LEU B O 1
ATOM 5327 N N . ASP B 1 213 ? -19.65600 -18.83000 -85.47100 1.000 33.47828 216 ASP B N 1
ATOM 5328 C CA . ASP B 1 213 ? -19.12300 -20.04200 -86.08900 1.000 37.37647 216 ASP B CA 1
ATOM 5329 C C . ASP B 1 213 ? -19.32500 -20.01800 -87.59500 1.000 45.00047 216 ASP B C 1
ATOM 5330 O O . ASP B 1 213 ? -18.44300 -20.42700 -88.35500 1.000 41.68924 216 ASP B O 1
ATOM 5335 N N . GLU B 1 214 ? -20.47600 -19.52900 -88.03000 1.000 36.51552 217 GLU B N 1
ATOM 5336 C CA . GLU B 1 214 ? -20.74400 -19.17300 -89.41100 1.000 38.97985 217 GLU B CA 1
ATOM 5337 C C . GLU B 1 214 ? -21.35600 -17.78300 -89.41600 1.000 41.87801 217 GLU B C 1
ATOM 5338 O O . GLU B 1 214 ? -21.60500 -17.19500 -88.36200 1.000 37.42679 217 GLU B O 1
ATOM 5344 N N . LYS B 1 215 ? -21.56400 -17.23600 -90.61500 1.000 43.02616 218 LYS B N 1
ATOM 5345 C CA . LYS B 1 215 ? -22.27000 -15.96300 -90.71400 1.000 42.64197 218 LYS B CA 1
ATOM 5346 C C . LYS B 1 215 ? -23.64300 -16.04500 -90.05900 1.000 36.48656 218 LYS B C 1
ATOM 5347 O O . LYS B 1 215 ? -24.17600 -15.03000 -89.59900 1.000 34.02013 218 LYS B O 1
ATOM 5353 N N . TYR B 1 216 ? -24.22700 -17.24100 -90.01600 1.000 33.69202 219 TYR B N 1
ATOM 5354 C CA . TYR B 1 216 ? -25.58200 -17.46200 -89.52700 1.000 35.08836 219 TYR B CA 1
ATOM 5355 C C . TYR B 1 216 ? -25.63600 -18.34600 -88.28700 1.000 34.33425 219 TYR B C 1
ATOM 5356 O O . TYR B 1 216 ? -26.72600 -18.80200 -87.91500 1.000 34.16280 219 TYR B O 1
ATOM 5365 N N . HIS B 1 217 ? -24.50300 -18.60300 -87.63500 1.000 31.77488 220 HIS B N 1
ATOM 5366 C CA . HIS B 1 217 ? -24.45000 -19.57400 -86.54700 1.000 34.57696 220 HIS B CA 1
ATOM 5367 C C . HIS B 1 217 ? -23.54100 -19.04100 -85.45300 1.000 31.60235 220 HIS B C 1
ATOM 5368 O O . HIS B 1 217 ? -22.35400 -18.79600 -85.69100 1.000 33.43463 220 HIS B O 1
ATOM 5375 N N . VAL B 1 218 ? -24.10200 -18.86400 -84.25700 1.000 30.10124 221 VAL B N 1
ATOM 5376 C CA . VAL B 1 218 ? -23.31800 -18.42600 -83.11100 1.000 33.01060 221 VAL B CA 1
ATOM 5377 C C . VAL B 1 218 ? -22.43000 -19.57400 -82.65300 1.000 37.12972 221 VAL B C 1
ATOM 5378 O O . VAL B 1 218 ? -22.84400 -20.74300 -82.63600 1.000 33.09006 221 VAL B O 1
ATOM 5382 N N . SER B 1 219 ? -21.19600 -19.25000 -82.29000 1.000 35.41269 222 SER B N 1
ATOM 5383 C CA . SER B 1 219 ? -20.25500 -20.27400 -81.86400 1.000 34.84126 222 SER B CA 1
ATOM 5384 C C . SER B 1 219 ? -20.59800 -20.71700 -80.45200 1.000 33.27180 222 SER B C 1
ATOM 5385 O O . SER B 1 219 ? -20.63900 -19.90000 -79.52900 1.000 31.87129 222 SER B O 1
ATOM 5388 N N . SER B 1 220 ? -20.83200 -22.01500 -80.29500 1.000 29.10512 223 SER B N 1
ATOM 5389 C CA . SER B 1 220 ? -21.20900 -22.59900 -79.02200 1.000 31.86852 223 SER B CA 1
ATOM 5390 C C . SER B 1 220 ? -20.58900 -23.98400 -78.91500 1.000 32.46551 223 SER B C 1
ATOM 5391 O O . SER B 1 220 ? -20.08900 -24.54800 -79.89200 1.000 27.54749 223 SER B O 1
ATOM 5394 N N . ALA B 1 221 ? -20.62000 -24.52100 -77.70300 1.000 30.70700 224 ALA B N 1
ATOM 5395 C CA . ALA B 1 221 ? -20.06200 -25.82200 -77.37600 1.000 32.83086 224 ALA B CA 1
ATOM 5396 C C . ALA B 1 221 ? -20.91000 -26.40500 -76.26100 1.000 31.19880 224 ALA B C 1
ATOM 5397 O O . ALA B 1 221 ? -21.62100 -25.66400 -75.57200 1.000 32.40414 224 ALA B O 1
ATOM 5399 N N . PRO B 1 222 ? -20.89400 -27.72700 -76.07800 1.000 32.97038 225 PRO B N 1
ATOM 5400 C CA . PRO B 1 222 ? -21.65800 -28.31500 -74.96900 1.000 31.28715 225 PRO B CA 1
ATOM 5401 C C . PRO B 1 222 ? -21.26400 -27.65600 -73.65500 1.000 30.06855 225 PRO B C 1
ATOM 5402 O O . PRO B 1 222 ? -20.11000 -27.27600 -73.45500 1.000 27.49577 225 PRO B O 1
ATOM 5406 N N . ASP B 1 223 ? -22.23500 -27.52800 -72.75200 1.000 24.67324 226 ASP B N 1
ATOM 5407 C CA . ASP B 1 223 ? -22.04700 -26.66700 -71.59200 1.000 30.03796 226 ASP B CA 1
ATOM 5408 C C . ASP B 1 223 ? -21.34200 -27.34500 -70.42200 1.000 29.70595 226 ASP B C 1
ATOM 5409 O O . ASP B 1 223 ? -21.58400 -26.98400 -69.26700 1.000 30.67149 226 ASP B O 1
ATOM 5414 N N . GLY B 1 224 ? -20.47500 -28.31300 -70.69200 1.000 29.66075 227 GLY B N 1
ATOM 5415 C CA . GLY B 1 224 ? -19.80300 -29.02800 -69.62700 1.000 30.56873 227 GLY B CA 1
ATOM 5416 C C . GLY B 1 224 ? -20.65800 -30.15800 -69.08600 1.000 33.23818 227 GLY B C 1
ATOM 5417 O O . GLY B 1 224 ? -21.87700 -30.18100 -69.23500 1.000 30.94820 227 GLY B O 1
ATOM 5418 N N . ASN B 1 225 ? -19.99800 -31.13500 -68.46200 1.000 29.11353 228 ASN B N 1
ATOM 5419 C CA . ASN B 1 225 ? -20.81000 -32.20000 -67.88900 1.000 30.69299 228 ASN B CA 1
ATOM 5420 C C . ASN B 1 225 ? -21.61400 -31.72800 -66.68300 1.000 30.50619 228 ASN B C 1
ATOM 5421 O O . ASN B 1 225 ? -22.48900 -32.46800 -66.22200 1.000 31.78183 228 ASN B O 1
ATOM 5426 N N . GLY B 1 226 ? -21.33800 -30.53200 -66.15700 1.000 26.38002 229 GLY B N 1
ATOM 5427 C CA . GLY B 1 226 ? -22.25900 -29.90000 -65.22600 1.000 29.11754 229 GLY B CA 1
ATOM 5428 C C . GLY B 1 226 ? -23.58800 -29.51400 -65.83900 1.000 32.99769 229 GLY B C 1
ATOM 5429 O O . GLY B 1 226 ? -24.53800 -29.24100 -65.09700 1.000 30.42437 229 GLY B O 1
ATOM 5430 N N . GLY B 1 227 ? -23.67900 -29.48200 -67.16900 1.000 28.68964 230 GLY B N 1
ATOM 5431 C CA . GLY B 1 227 ? -24.96100 -29.33200 -67.82900 1.000 28.74867 230 GLY B CA 1
ATOM 5432 C C . GLY B 1 227 ? -25.86900 -30.52300 -67.67300 1.000 32.32750 230 GLY B C 1
ATOM 5433 O O . GLY B 1 227 ? -27.00400 -30.49400 -68.15700 1.000 30.31502 230 GLY B O 1
ATOM 5434 N N . LEU B 1 228 ? -25.37400 -31.58100 -67.02700 1.000 29.90637 231 LEU B N 1
ATOM 5435 C CA . LEU B 1 228 ? -26.19300 -32.74000 -66.70100 1.000 32.65137 231 LEU B CA 1
ATOM 5436 C C . LEU B 1 228 ? -27.47400 -32.32900 -65.98600 1.000 28.23635 231 LEU B C 1
ATOM 5437 O O . LEU B 1 228 ? -28.56700 -32.80200 -66.31800 1.000 31.67215 231 LEU B O 1
ATOM 5442 N N . TYR B 1 229 ? -27.34900 -31.44900 -64.99000 1.000 30.56280 232 TYR B N 1
ATOM 5443 C CA . TYR B 1 229 ? -28.46200 -31.17000 -64.08700 1.000 35.67942 232 TYR B CA 1
ATOM 5444 C C . TYR B 1 229 ? -29.60900 -30.45700 -64.80300 1.000 35.37128 232 TYR B C 1
ATOM 5445 O O . TYR B 1 229 ? -30.77500 -30.83400 -64.64700 1.000 35.10774 232 TYR B O 1
ATOM 5454 N N . ARG B 1 230 ? -29.30800 -29.42500 -65.59400 1.000 28.66825 233 ARG B N 1
ATOM 5455 C CA . ARG B 1 230 ? -30.36800 -28.77400 -66.36400 1.000 34.28786 233 ARG B CA 1
ATOM 5456 C C . ARG B 1 230 ? -30.97600 -29.72900 -67.38500 1.000 34.86262 233 ARG B C 1
ATOM 5457 O O . ARG B 1 230 ? -32.19000 -29.71100 -67.62200 1.000 31.63470 233 ARG B O 1
ATOM 5465 N N . ALA B 1 231 ? -30.14000 -30.56700 -68.00400 1.000 31.93241 234 ALA B N 1
ATOM 5466 C CA . ALA B 1 231 ? -30.63400 -31.50400 -69.00800 1.000 33.12502 234 ALA B CA 1
ATOM 5467 C C . ALA B 1 231 ? -31.52600 -32.56600 -68.38700 1.000 34.95258 234 ALA B C 1
ATOM 5468 O O . ALA B 1 231 ? -32.54000 -32.94900 -68.97800 1.000 36.35468 234 ALA B O 1
ATOM 5470 N N . LEU B 1 232 ? -31.17200 -33.04900 -67.19400 1.000 32.45646 235 LEU B N 1
ATOM 5471 C CA . LEU B 1 232 ? -32.00500 -34.04800 -66.53000 1.000 31.05198 235 LEU B CA 1
ATOM 5472 C C . LEU B 1 232 ? -33.42800 -33.53800 -66.35400 1.000 33.75004 235 LEU B C 1
ATOM 5473 O O . LEU B 1 232 ? -34.39300 -34.28200 -66.55600 1.000 32.71383 235 LEU B O 1
ATOM 5478 N N . LYS B 1 233 ? -33.57700 -32.26500 -65.99000 1.000 31.21761 236 LYS B N 1
ATOM 5479 C CA . LYS B 1 233 ? -34.90300 -31.71200 -65.74000 1.000 39.37322 236 LYS B CA 1
ATOM 5480 C C . LYS B 1 233 ? -35.66800 -31.48400 -67.03900 1.000 40.57441 236 LYS B C 1
ATOM 5481 O O . LYS B 1 233 ? -36.77800 -31.99900 -67.21500 1.000 37.98456 236 LYS B O 1
ATOM 5487 N N . ASN B 1 234 ? -35.08500 -30.73300 -67.97500 1.000 37.80292 237 ASN B N 1
ATOM 5488 C CA . ASN B 1 234 ? -35.86500 -30.33300 -69.13900 1.000 39.58623 237 ASN B CA 1
ATOM 5489 C C . ASN B 1 234 ? -35.98800 -31.43200 -70.19100 1.000 43.25831 237 ASN B C 1
ATOM 5490 O O . ASN B 1 234 ? -36.74600 -31.26100 -71.15200 1.000 43.98285 237 ASN B O 1
ATOM 5495 N N . GLN B 1 235 ? -35.27900 -32.54800 -70.04400 1.000 38.37092 238 GLN B N 1
ATOM 5496 C CA . GLN B 1 235 ? -35.48000 -33.69600 -70.91800 1.000 36.04642 238 GLN B CA 1
ATOM 5497 C C . GLN B 1 235 ? -36.39000 -34.75300 -70.30700 1.000 37.79076 238 GLN B C 1
ATOM 5498 O O . GLN B 1 235 ? -36.61500 -35.79500 -70.93100 1.000 41.86982 238 GLN B O 1
ATOM 5504 N N . GLY B 1 236 ? -36.91800 -34.51400 -69.11200 1.000 36.13459 239 GLY B N 1
ATOM 5505 C CA . GLY B 1 236 ? -37.81600 -35.47000 -68.50800 1.000 34.69388 239 GLY B CA 1
ATOM 5506 C C . GLY B 1 236 ? -37.14600 -36.68000 -67.90500 1.000 35.92626 239 GLY B C 1
ATOM 5507 O O . GLY B 1 236 ? -37.82700 -37.67300 -67.63100 1.000 37.30509 239 GLY B O 1
ATOM 5508 N N . VAL B 1 237 ? -35.82800 -36.63400 -67.69300 1.000 32.65991 240 VAL B N 1
ATOM 5509 C CA . VAL B 1 237 ? -35.12900 -37.79900 -67.16200 1.000 34.16616 240 VAL B CA 1
ATOM 5510 C C . VAL B 1 237 ? -35.46800 -37.99700 -65.69300 1.000 34.91762 240 VAL B C 1
ATOM 5511 O O . VAL B 1 237 ? -35.55800 -39.13100 -65.21300 1.000 31.42104 240 VAL B O 1
ATOM 5515 N N . LEU B 1 238 ? -35.65500 -36.90000 -64.95300 1.000 36.11489 241 LEU B N 1
ATOM 5516 C CA . LEU B 1 238 ? -36.05300 -37.01500 -63.55400 1.000 36.79116 241 LEU B CA 1
ATOM 5517 C C . LEU B 1 238 ? -37.42100 -37.67600 -63.42300 1.000 40.81991 241 LEU B C 1
ATOM 5518 O O . LEU B 1 238 ? -37.64400 -38.49000 -62.51900 1.000 36.46240 241 LEU B O 1
ATOM 5523 N N . ASP B 1 239 ? -38.35000 -37.34000 -64.32100 1.000 40.43042 242 ASP B N 1
ATOM 5524 C CA . ASP B 1 239 ? -39.64100 -38.01900 -64.33300 1.000 38.55492 242 ASP B CA 1
ATOM 5525 C C . ASP B 1 239 ? -39.47100 -39.50200 -64.62600 1.000 36.81585 242 ASP B C 1
ATOM 5526 O O . ASP B 1 239 ? -40.09000 -40.34700 -63.97300 1.000 37.60663 242 ASP B O 1
ATOM 5531 N N . ASP B 1 240 ? -38.63900 -39.83100 -65.61400 1.000 33.87185 243 ASP B N 1
ATOM 5532 C CA . ASP B 1 240 ? -38.40100 -41.22800 -65.96000 1.000 38.41872 243 ASP B CA 1
ATOM 5533 C C . ASP B 1 240 ? -37.77000 -41.98500 -64.80000 1.000 34.35542 243 ASP B C 1
ATOM 5534 O O . ASP B 1 240 ? -38.13900 -43.13500 -64.52300 1.000 34.40486 243 ASP B O 1
ATOM 5539 N N . ILE B 1 241 ? -36.81100 -41.35600 -64.11500 1.000 33.84867 244 ILE B N 1
ATOM 5540 C CA . ILE B 1 241 ? -36.19500 -41.97600 -62.94700 1.000 31.72096 244 ILE B CA 1
ATOM 5541 C C . ILE B 1 241 ? -37.24900 -42.28800 -61.89300 1.000 33.51122 244 ILE B C 1
ATOM 5542 O O . ILE B 1 241 ? -37.26400 -43.38200 -61.31300 1.000 32.95590 244 ILE B O 1
ATOM 5547 N N . ALA B 1 242 ? -38.14900 -41.33500 -61.63000 1.000 32.04299 245 ALA B N 1
ATOM 5548 C CA . ALA B 1 242 ? -39.18700 -41.55100 -60.62600 1.000 35.90530 245 ALA B CA 1
ATOM 5549 C C . ALA B 1 242 ? -40.15600 -42.64700 -61.05100 1.000 37.56322 245 ALA B C 1
ATOM 5550 O O . ALA B 1 242 ? -40.57300 -43.46600 -60.22300 1.000 37.93727 245 ALA B O 1
ATOM 5552 N N . LYS B 1 243 ? -40.52400 -42.68400 -62.33600 1.000 32.82584 246 LYS B N 1
ATOM 5553 C CA . LYS B 1 243 ? -41.46800 -43.69800 -62.79900 1.000 36.64103 246 LYS B CA 1
ATOM 5554 C C . LYS B 1 243 ? -40.88000 -45.10000 -62.69900 1.000 37.60561 246 LYS B C 1
ATOM 5555 O O . LYS B 1 243 ? -41.58000 -46.04400 -62.31300 1.000 37.18348 246 LYS B O 1
ATOM 5561 N N . ARG B 1 244 ? -39.59800 -45.25600 -63.03000 1.000 35.49541 247 ARG B N 1
ATOM 5562 C CA . ARG B 1 244 ? -38.97400 -46.57200 -62.98600 1.000 35.55057 247 ARG B CA 1
ATOM 5563 C C . ARG B 1 244 ? -38.65400 -47.02500 -61.56800 1.000 34.91555 247 ARG B C 1
ATOM 5564 O O . ARG B 1 244 ? -38.30000 -48.19400 -61.37500 1.000 35.92775 247 ARG B O 1
ATOM 5572 N N . GLY B 1 245 ? -38.77600 -46.14700 -60.57600 1.000 33.05884 248 GLY B N 1
ATOM 5573 C CA . GLY B 1 245 ? -38.37500 -46.51200 -59.23400 1.000 37.00207 248 GLY B CA 1
ATOM 5574 C C . GLY B 1 245 ? -36.88300 -46.55100 -59.02800 1.000 37.03681 248 GLY B C 1
ATOM 5575 O O . GLY B 1 245 ? -36.40600 -47.24000 -58.12600 1.000 34.73105 248 GLY B O 1
ATOM 5576 N N . VAL B 1 246 ? -36.12700 -45.84000 -59.86200 1.000 30.11887 249 VAL B N 1
ATOM 5577 C CA . VAL B 1 246 ? -34.67700 -45.78400 -59.71700 1.000 31.64891 249 VAL B CA 1
ATOM 5578 C C . VAL B 1 246 ? -34.32100 -44.93300 -58.50700 1.000 30.76407 249 VAL B C 1
ATOM 5579 O O . VAL B 1 246 ? -34.79300 -43.79700 -58.36500 1.000 33.43904 249 VAL B O 1
ATOM 5583 N N . GLU B 1 247 ? -33.48300 -45.48400 -57.62500 1.000 31.92205 250 GLU B N 1
ATOM 5584 C CA . GLU B 1 247 ? -33.07000 -44.80200 -56.40800 1.000 33.33361 250 GLU B CA 1
ATOM 5585 C C . GLU B 1 247 ? -31.59300 -44.43700 -56.37900 1.000 31.92652 250 GLU B C 1
ATOM 5586 O O . GLU B 1 247 ? -31.19300 -43.62800 -55.53500 1.000 32.25111 250 GLU B O 1
ATOM 5592 N N . HIS B 1 248 ? -30.77800 -45.00800 -57.26300 1.000 29.74387 251 HIS B N 1
ATOM 5593 C CA . HIS B 1 248 ? -29.33600 -44.79900 -57.24500 1.000 26.97579 251 HIS B CA 1
ATOM 5594 C C . HIS B 1 248 ? -28.87100 -44.46900 -58.65700 1.000 27.77203 251 HIS B C 1
ATOM 5595 O O . HIS B 1 248 ? -29.27200 -45.14000 -59.61500 1.000 28.07406 251 HIS B O 1
ATOM 5602 N N . LEU B 1 249 ? -28.01200 -43.45600 -58.78600 1.000 25.28065 252 LEU B N 1
ATOM 5603 C CA . LEU B 1 249 ? -27.47000 -43.04200 -60.07700 1.000 25.39739 252 LEU B CA 1
ATOM 5604 C C . LEU B 1 249 ? -25.95200 -43.08600 -60.02100 1.000 29.21458 252 LEU B C 1
ATOM 5605 O O . LEU B 1 249 ? -25.34100 -42.46100 -59.14600 1.000 25.56764 252 LEU B O 1
ATOM 5610 N N . HIS B 1 250 ? -25.34900 -43.81300 -60.95600 1.000 26.12015 253 HIS B N 1
ATOM 5611 C CA . HIS B 1 250 ? -23.90000 -43.88200 -61.09800 1.000 22.94471 253 HIS B CA 1
ATOM 5612 C C . HIS B 1 250 ? -23.51300 -43.05500 -62.31300 1.000 25.98410 253 HIS B C 1
ATOM 5613 O O . HIS B 1 250 ? -23.76700 -43.45900 -63.45400 1.000 27.55649 253 HIS B O 1
ATOM 5620 N N . ALA B 1 251 ? -22.90800 -41.90200 -62.06800 1.000 28.93431 254 ALA B N 1
ATOM 5621 C CA . ALA B 1 251 ? -22.46300 -41.01500 -63.12800 1.000 26.46734 254 ALA B CA 1
ATOM 5622 C C . ALA B 1 251 ? -20.96300 -41.19200 -63.31200 1.000 25.75666 254 ALA B C 1
ATOM 5623 O O . ALA B 1 251 ? -20.20400 -41.12500 -62.33900 1.000 26.14848 254 ALA B O 1
ATOM 5625 N N . HIS B 1 252 ? -20.53800 -41.42000 -64.55200 1.000 26.07935 255 HIS B N 1
ATOM 5626 C CA . HIS B 1 252 ? -19.12100 -41.59700 -64.82600 1.000 26.05115 255 HIS B CA 1
ATOM 5627 C C . HIS B 1 252 ? -18.80900 -41.15900 -66.24900 1.000 26.46530 255 HIS B C 1
ATOM 5628 O O . HIS B 1 252 ? -19.69700 -41.02600 -67.09400 1.000 27.07644 255 HIS B O 1
ATOM 5635 N N . SER B 1 253 ? -17.52100 -40.93000 -66.49100 1.000 24.45371 256 SER B N 1
ATOM 5636 C CA . SER B 1 253 ? -17.01600 -40.52300 -67.79100 1.000 31.20207 256 SER B CA 1
ATOM 5637 C C . SER B 1 253 ? -17.04400 -41.69200 -68.77500 1.000 31.31498 256 SER B C 1
ATOM 5638 O O . SER B 1 253 ? -17.15400 -42.86300 -68.40000 1.000 28.93583 256 SER B O 1
ATOM 5641 N N . VAL B 1 254 ? -16.95400 -41.35100 -70.06000 1.000 29.65541 257 VAL B N 1
ATOM 5642 C CA . VAL B 1 254 ? -16.99300 -42.34900 -71.12100 1.000 27.28688 257 VAL B CA 1
ATOM 5643 C C . VAL B 1 254 ? -15.62900 -42.97400 -71.41400 1.000 33.12772 257 VAL B C 1
ATOM 5644 O O . VAL B 1 254 ? -15.57600 -44.06600 -71.99800 1.000 31.38851 257 VAL B O 1
ATOM 5648 N N . ASP B 1 255 ? -14.53300 -42.33000 -71.00600 1.000 32.30062 258 ASP B N 1
ATOM 5649 C CA . ASP B 1 255 ? -13.19500 -42.62200 -71.50800 1.000 37.37091 258 ASP B CA 1
ATOM 5650 C C . ASP B 1 255 ? -12.37300 -43.53500 -70.60900 1.000 33.54595 258 ASP B C 1
ATOM 5651 O O . ASP B 1 255 ? -11.27100 -43.93300 -71.00000 1.000 35.62509 258 ASP B O 1
ATOM 5656 N N . ASN B 1 256 ? -12.86100 -43.86200 -69.41900 1.000 32.61240 259 ASN B N 1
ATOM 5657 C CA . ASN B 1 256 ? -12.11200 -44.69900 -68.48500 1.000 31.36503 259 ASN B CA 1
ATOM 5658 C C . ASN B 1 256 ? -12.38700 -46.15800 -68.83700 1.000 27.36900 259 ASN B C 1
ATOM 5659 O O . ASN B 1 256 ? -13.44100 -46.70100 -68.50500 1.000 29.90135 259 ASN B O 1
ATOM 5664 N N . ILE B 1 257 ? -11.42600 -46.80100 -69.50300 1.000 29.77351 260 ILE B N 1
ATOM 5665 C CA . ILE B 1 257 ? -11.60300 -48.17100 -69.97000 1.000 28.33026 260 ILE B CA 1
ATOM 5666 C C . ILE B 1 257 ? -11.75800 -49.17300 -68.83300 1.000 32.75413 260 ILE B C 1
ATOM 5667 O O . ILE B 1 257 ? -12.23000 -50.29600 -69.05700 1.000 32.52969 260 ILE B O 1
ATOM 5672 N N . LEU B 1 258 ? -11.37100 -48.80300 -67.61600 1.000 27.76789 261 LEU B N 1
ATOM 5673 C CA . LEU B 1 258 ? -11.48700 -49.67500 -66.45600 1.000 30.15560 261 LEU B CA 1
ATOM 5674 C C . LEU B 1 258 ? -12.77000 -49.45500 -65.66300 1.000 28.68671 261 LEU B C 1
ATOM 5675 O O . LEU B 1 258 ? -12.92900 -50.05300 -64.59200 1.000 26.31007 261 LEU B O 1
ATOM 5680 N N . ILE B 1 259 ? -13.69000 -48.62600 -66.16400 1.000 24.99813 262 ILE B N 1
ATOM 5681 C CA . ILE B 1 259 ? -14.84600 -48.20100 -65.37500 1.000 24.94637 262 ILE B CA 1
ATOM 5682 C C . ILE B 1 259 ? -15.64100 -49.41800 -64.92400 1.000 29.58857 262 ILE B C 1
ATOM 5683 O O . ILE B 1 259 ? -16.05600 -50.25100 -65.74000 1.000 25.00967 262 ILE B O 1
ATOM 5688 N N . LYS B 1 260 ? -15.84900 -49.53200 -63.61500 1.000 27.64116 263 LYS B N 1
ATOM 5689 C CA . LYS B 1 260 ? -16.77300 -50.52200 -63.06000 1.000 26.66009 263 LYS B CA 1
ATOM 5690 C C . LYS B 1 260 ? -18.16400 -49.90900 -63.11400 1.000 25.68629 263 LYS B C 1
ATOM 5691 O O . LYS B 1 260 ? -18.61900 -49.25100 -62.17900 1.000 25.80664 263 LYS B O 1
ATOM 5697 N N . VAL B 1 261 ? -18.85000 -50.12900 -64.23600 1.000 30.01666 264 VAL B N 1
ATOM 5698 C CA . VAL B 1 261 ? -20.15900 -49.51800 -64.43100 1.000 25.30130 264 VAL B CA 1
ATOM 5699 C C . VAL B 1 261 ? -21.14200 -50.08800 -63.42100 1.000 25.28760 264 VAL B C 1
ATOM 5700 O O . VAL B 1 261 ? -21.25400 -51.30900 -63.25600 1.000 26.32213 264 VAL B O 1
ATOM 5704 N N . ALA B 1 262 ? -21.85100 -49.19600 -62.72800 1.000 23.99511 265 ALA B N 1
ATOM 5705 C CA . ALA B 1 262 ? -22.83300 -49.57800 -61.71800 1.000 28.74114 265 ALA B CA 1
ATOM 5706 C C . ALA B 1 262 ? -22.22200 -50.51700 -60.68200 1.000 26.95111 265 ALA B C 1
ATOM 5707 O O . ALA B 1 262 ? -22.85300 -51.48200 -60.24200 1.000 28.73551 265 ALA B O 1
ATOM 5709 N N . ASP B 1 263 ? -20.96300 -50.25100 -60.32100 1.000 27.64579 266 ASP B N 1
ATOM 5710 C CA . ASP B 1 263 ? -20.19600 -51.05500 -59.37900 1.000 26.41749 266 ASP B CA 1
ATOM 5711 C C . ASP B 1 263 ? -21.03200 -51.35700 -58.13900 1.000 25.96703 266 ASP B C 1
ATOM 5712 O O . ASP B 1 263 ? -21.37800 -50.43900 -57.37700 1.000 25.92355 266 ASP B O 1
ATOM 5717 N N . PRO B 1 264 ? -21.39100 -52.62400 -57.91700 1.000 24.74498 267 PRO B N 1
ATOM 5718 C CA . PRO B 1 264 ? -22.21500 -52.95100 -56.74400 1.000 28.50093 267 PRO B CA 1
ATOM 5719 C C . PRO B 1 264 ? -21.55100 -52.59400 -55.42600 1.000 27.89265 267 PRO B C 1
ATOM 5720 O O . PRO B 1 264 ? -22.25200 -52.25200 -54.46400 1.000 28.36470 267 PRO B O 1
ATOM 5724 N N . VAL B 1 265 ? -20.22100 -52.67800 -55.34000 1.000 28.67537 268 VAL B N 1
ATOM 5725 C CA . VAL B 1 265 ? -19.53300 -52.24200 -54.12700 1.000 25.89052 268 VAL B CA 1
ATOM 5726 C C . VAL B 1 265 ? -19.78200 -50.75800 -53.88000 1.000 28.10360 268 VAL B C 1
ATOM 5727 O O . VAL B 1 265 ? -20.08900 -50.34100 -52.76100 1.000 27.17033 268 VAL B O 1
ATOM 5731 N N . PHE B 1 266 ? -19.66300 -49.94100 -54.92800 1.000 28.65091 269 PHE B N 1
ATOM 5732 C CA . PHE B 1 266 ? -19.88900 -48.50300 -54.79600 1.000 25.03663 269 PHE B CA 1
ATOM 5733 C C . PHE B 1 266 ? -21.31700 -48.20600 -54.35200 1.000 26.93540 269 PHE B C 1
ATOM 5734 O O . PHE B 1 266 ? -21.53800 -47.42900 -53.41700 1.000 25.84878 269 PHE B O 1
ATOM 5742 N N . ILE B 1 267 ? -22.30100 -48.80600 -55.02800 1.000 26.97944 270 ILE B N 1
ATOM 5743 C CA . ILE B 1 267 ? -23.69800 -48.54900 -54.69100 1.000 26.10421 270 ILE B CA 1
ATOM 5744 C C . ILE B 1 267 ? -24.01200 -49.05200 -53.28700 1.000 28.83298 270 ILE B C 1
ATOM 5745 O O . ILE B 1 267 ? -24.67500 -48.36600 -52.49900 1.000 24.31608 270 ILE B O 1
ATOM 5750 N N . GLY B 1 268 ? -23.54200 -50.25700 -52.95700 1.000 27.03981 271 GLY B N 1
ATOM 5751 C CA . GLY B 1 268 ? -23.79400 -50.80800 -51.63600 1.000 27.25727 271 GLY B CA 1
ATOM 5752 C C . GLY B 1 268 ? -23.14100 -50.00900 -50.52500 1.000 29.67797 271 GLY B C 1
ATOM 5753 O O . GLY B 1 268 ? -23.71600 -49.84400 -49.44800 1.000 27.79626 271 GLY B O 1
ATOM 5754 N N . TYR B 1 269 ? -21.93100 -49.50400 -50.76800 1.000 29.17546 272 TYR B N 1
ATOM 5755 C CA . TYR B 1 269 ? -21.25100 -48.70300 -49.75600 1.000 29.06607 272 TYR B CA 1
ATOM 5756 C C . TYR B 1 269 ? -22.02800 -47.43000 -49.45000 1.000 33.59854 272 TYR B C 1
ATOM 5757 O O . TYR B 1 269 ? -22.22100 -47.07100 -48.28100 1.000 29.01684 272 TYR B O 1
ATOM 5766 N N . CYS B 1 270 ? -22.47500 -46.72800 -50.49100 1.000 30.52303 273 CYS B N 1
ATOM 5767 C CA . CYS B 1 270 ? -23.14300 -45.44800 -50.28000 1.000 29.24695 273 CYS B CA 1
ATOM 5768 C C . CYS B 1 270 ? -24.52100 -45.62800 -49.66900 1.000 31.67769 273 CYS B C 1
ATOM 5769 O O . CYS B 1 270 ? -24.96800 -44.78900 -48.88000 1.000 31.82222 273 CYS B O 1
ATOM 5772 N N . LYS B 1 271 ? -25.19000 -46.72900 -50.00200 1.000 28.80036 274 LYS B N 1
ATOM 5773 C CA . LYS B 1 271 ? -26.47400 -47.01500 -49.37900 1.000 32.63573 274 LYS B CA 1
ATOM 5774 C C . LYS B 1 271 ? -26.28800 -47.34100 -47.90700 1.000 32.73125 274 LYS B C 1
ATOM 5775 O O . LYS B 1 271 ? -27.07600 -46.90000 -47.06100 1.000 33.75918 274 LYS B O 1
ATOM 5781 N N . SER B 1 272 ? -25.24200 -48.10400 -47.58300 1.000 28.44772 275 SER B N 1
ATOM 5782 C CA . SER B 1 272 ? -25.01100 -48.49100 -46.19700 1.000 35.68110 275 SER B CA 1
ATOM 5783 C C . SER B 1 272 ? -24.52600 -47.32300 -45.34500 1.000 36.72624 275 SER B C 1
ATOM 5784 O O . SER B 1 272 ? -24.78400 -47.29700 -44.13700 1.000 38.06903 275 SER B O 1
ATOM 5787 N N . LYS B 1 273 ? -23.83500 -46.35600 -45.94600 1.000 33.68780 276 LYS B N 1
ATOM 5788 C CA . LYS B 1 273 ? -23.37400 -45.16700 -45.23800 1.000 30.16748 276 LYS B CA 1
ATOM 5789 C C . LYS B 1 273 ? -24.35400 -44.01800 -45.33800 1.000 33.28278 276 LYS B C 1
ATOM 5790 O O . LYS B 1 273 ? -24.07100 -42.91900 -44.84000 1.000 39.77493 276 LYS B O 1
ATOM 5796 N N . ASN B 1 274 ? -25.50100 -44.27500 -45.94000 1.000 34.19393 277 ASN B N 1
ATOM 5797 C CA . ASN B 1 274 ? -26.53500 -43.28400 -46.17000 1.000 36.32012 277 ASN B CA 1
ATOM 5798 C C . ASN B 1 274 ? -25.94100 -42.05300 -46.85600 1.000 37.79131 277 ASN B C 1
ATOM 5799 O O . ASN B 1 274 ? -26.25400 -40.91100 -46.51600 1.000 30.94767 277 ASN B O 1
ATOM 5804 N N . ALA B 1 275 ? -25.06000 -42.28800 -47.82600 1.000 34.81748 278 ALA B N 1
ATOM 5805 C CA . ALA B 1 275 ? -24.48300 -41.19500 -48.59200 1.000 31.39684 278 ALA B CA 1
ATOM 5806 C C . ALA B 1 275 ? -25.47300 -40.75000 -49.66100 1.000 33.15733 278 ALA B C 1
ATOM 5807 O O . ALA B 1 275 ? -25.99500 -41.57200 -50.42100 1.000 39.80010 278 ALA B O 1
ATOM 5809 N N . ASP B 1 276 ? -25.73100 -39.44900 -49.72400 1.000 30.99909 279 ASP B N 1
ATOM 5810 C CA . ASP B 1 276 ? -26.51600 -38.91600 -50.82500 1.000 31.17851 279 ASP B CA 1
ATOM 5811 C C . ASP B 1 276 ? -25.66500 -38.57500 -52.03600 1.000 31.79988 279 ASP B C 1
ATOM 5812 O O . ASP B 1 276 ? -26.20800 -38.44100 -53.13900 1.000 32.85102 279 ASP B O 1
ATOM 5817 N N . CYS B 1 277 ? -24.35300 -38.45600 -51.86400 1.000 31.57694 280 CYS B N 1
ATOM 5818 C CA . CYS B 1 277 ? -23.46400 -38.10300 -52.95900 1.000 30.65115 280 CYS B CA 1
ATOM 5819 C C . CYS B 1 277 ? -22.06200 -38.57200 -52.60100 1.000 30.21030 280 CYS B C 1
ATOM 5820 O O . CYS B 1 277 ? -21.66700 -38.52200 -51.43300 1.000 33.58756 280 CYS B O 1
ATOM 5823 N N . ALA B 1 278 ? -21.31800 -39.03200 -53.60700 1.000 26.60322 281 ALA B N 1
ATOM 5824 C CA . ALA B 1 278 ? -20.00600 -39.61700 -53.36400 1.000 29.17740 281 ALA B CA 1
ATOM 5825 C C . ALA B 1 278 ? -19.18700 -39.60500 -54.64300 1.000 28.81906 281 ALA B C 1
ATOM 5826 O O . ALA B 1 278 ? -19.73000 -39.58400 -55.74800 1.000 27.70583 281 ALA B O 1
ATOM 5828 N N . ALA B 1 279 ? -17.86800 -39.63400 -54.47000 1.000 28.13550 282 ALA B N 1
ATOM 5829 C CA . ALA B 1 279 ? -16.92500 -39.63000 -55.57900 1.000 27.35537 282 ALA B CA 1
ATOM 5830 C C . ALA B 1 279 ? -15.84700 -40.66900 -55.32100 1.000 30.10977 282 ALA B C 1
ATOM 5831 O O . ALA B 1 279 ? -15.31000 -40.75100 -54.21000 1.000 32.83399 282 ALA B O 1
ATOM 5833 N N . LYS B 1 280 ? -15.54200 -41.46800 -56.34000 1.000 24.54297 283 LYS B N 1
ATOM 5834 C CA . LYS B 1 280 ? -14.36000 -42.31300 -56.30000 1.000 26.45012 283 LYS B CA 1
ATOM 5835 C C . LYS B 1 280 ? -13.12900 -41.49600 -56.66500 1.000 29.56915 283 LYS B C 1
ATOM 5836 O O . LYS B 1 280 ? -13.18900 -40.59900 -57.51300 1.000 27.26548 283 LYS B O 1
ATOM 5842 N N . VAL B 1 281 ? -12.00800 -41.81500 -56.01400 1.000 28.76327 284 VAL B N 1
ATOM 5843 C CA . VAL B 1 281 ? -10.72900 -41.16700 -56.27200 1.000 30.89283 284 VAL B CA 1
ATOM 5844 C C . VAL B 1 281 ? -9.64100 -42.23000 -56.30100 1.000 32.28767 284 VAL B C 1
ATOM 5845 O O . VAL B 1 281 ? -9.78300 -43.32000 -55.74500 1.000 30.22436 284 VAL B O 1
ATOM 5849 N N . VAL B 1 282 ? -8.55500 -41.90400 -56.98800 1.000 28.98430 285 VAL B N 1
ATOM 5850 C CA . VAL B 1 282 ? -7.31300 -42.65100 -56.90400 1.000 32.10943 285 VAL B CA 1
ATOM 5851 C C . VAL B 1 282 ? -6.26600 -41.71600 -56.33200 1.000 37.15444 285 VAL B C 1
ATOM 5852 O O . VAL B 1 282 ? -6.48900 -40.52000 -56.17200 1.000 34.99623 285 VAL B O 1
ATOM 5856 N N . GLN B 1 283 ? -5.12500 -42.26700 -55.98800 1.000 37.34805 286 GLN B N 1
ATOM 5857 C CA . GLN B 1 283 ? -4.12600 -41.41700 -55.39700 1.000 38.22068 286 GLN B CA 1
ATOM 5858 C C . GLN B 1 283 ? -3.30300 -40.72300 -56.46100 1.000 42.07819 286 GLN B C 1
ATOM 5859 O O . GLN B 1 283 ? -2.91100 -41.32300 -57.46500 1.000 36.79211 286 GLN B O 1
ATOM 5865 N N . LYS B 1 284 ? -3.08700 -39.43500 -56.24100 1.000 36.98938 287 LYS B N 1
ATOM 5866 C CA . LYS B 1 284 ? -2.46500 -38.57500 -57.23300 1.000 44.75580 287 LYS B CA 1
ATOM 5867 C C . LYS B 1 284 ? -0.98400 -38.88000 -57.30300 1.000 47.50244 287 LYS B C 1
ATOM 5868 O O . LYS B 1 284 ? -0.29200 -38.86900 -56.28600 1.000 42.94395 287 LYS B O 1
ATOM 5874 N N . SER B 1 285 ? -0.49000 -39.14300 -58.50700 1.000 47.76413 288 SER B N 1
ATOM 5875 C CA . SER B 1 285 ? 0.88300 -39.62000 -58.62200 1.000 55.61295 288 SER B CA 1
ATOM 5876 C C . SER B 1 285 ? 1.86400 -38.46400 -58.75900 1.000 56.63412 288 SER B C 1
ATOM 5877 O O . SER B 1 285 ? 2.90100 -38.42200 -58.09200 1.000 52.53509 288 SER B O 1
ATOM 5880 N N . THR B 1 286 ? 1.56600 -37.53300 -59.64800 1.000 56.10227 289 THR B N 1
ATOM 5881 C CA . THR B 1 286 ? 2.38400 -36.37300 -59.96300 1.000 57.89681 289 THR B CA 1
ATOM 5882 C C . THR B 1 286 ? 1.60500 -35.10000 -59.69700 1.000 55.54697 289 THR B C 1
ATOM 5883 O O . THR B 1 286 ? 0.38400 -35.08000 -59.90200 1.000 57.25760 289 THR B O 1
ATOM 5887 N N . PRO B 1 287 ? 2.24000 -34.06600 -59.15500 1.000 56.67190 290 PRO B N 1
ATOM 5888 C CA . PRO B 1 287 ? 1.53700 -32.77900 -59.05200 1.000 51.47347 290 PRO B CA 1
ATOM 5889 C C . PRO B 1 287 ? 0.93900 -32.33500 -60.38200 1.000 50.72400 290 PRO B C 1
ATOM 5890 O O . PRO B 1 287 ? -0.06200 -31.62300 -60.40400 1.000 54.76813 290 PRO B O 1
ATOM 5894 N N . SER B 1 288 ? 1.54700 -32.75300 -61.48400 1.000 51.15695 291 SER B N 1
ATOM 5895 C CA . SER B 1 288 ? 1.14000 -32.38200 -62.82700 1.000 51.91370 291 SER B CA 1
ATOM 5896 C C . SER B 1 288 ? 0.01500 -33.25700 -63.38000 1.000 50.23551 291 SER B C 1
ATOM 5897 O O . SER B 1 288 ? -0.42900 -33.01500 -64.50900 1.000 49.53467 291 SER B O 1
ATOM 5900 N N . GLU B 1 289 ? -0.41800 -34.28700 -62.65000 1.000 50.99063 292 GLU B N 1
ATOM 5901 C CA . GLU B 1 289 ? -1.44600 -35.17400 -63.18200 1.000 44.81763 292 GLU B CA 1
ATOM 5902 C C . GLU B 1 289 ? -2.69600 -34.37000 -63.50200 1.000 40.18403 292 GLU B C 1
ATOM 5903 O O . GLU B 1 289 ? -3.16700 -33.58100 -62.67900 1.000 38.52988 292 GLU B O 1
ATOM 5909 N N . ALA B 1 290 ? -3.22000 -34.55100 -64.71300 1.000 39.06672 293 ALA B N 1
ATOM 5910 C CA . ALA B 1 290 ? -4.39500 -33.80100 -65.15100 1.000 43.36589 293 ALA B CA 1
ATOM 5911 C C . ALA B 1 290 ? -5.66600 -34.42600 -64.57300 1.000 39.45594 293 ALA B C 1
ATOM 5912 O O . ALA B 1 290 ? -6.56400 -34.88300 -65.28100 1.000 37.72969 293 ALA B O 1
ATOM 5914 N N . VAL B 1 291 ? -5.71100 -34.45200 -63.24500 1.000 35.56876 294 VAL B N 1
ATOM 5915 C CA . VAL B 1 291 ? -6.89000 -34.86000 -62.49800 1.000 38.44797 294 VAL B CA 1
ATOM 5916 C C . VAL B 1 291 ? -7.22400 -33.76700 -61.49400 1.000 34.41721 294 VAL B C 1
ATOM 5917 O O . VAL B 1 291 ? -6.32600 -33.15700 -60.90300 1.000 34.06041 294 VAL B O 1
ATOM 5921 N N . GLY B 1 292 ? -8.51500 -33.49700 -61.32600 1.000 33.89938 295 GLY B N 1
ATOM 5922 C CA . GLY B 1 292 ? -8.94600 -32.66900 -60.22400 1.000 31.87102 295 GLY B CA 1
ATOM 5923 C C . GLY B 1 292 ? -8.69300 -33.35500 -58.89700 1.000 33.57919 295 GLY B C 1
ATOM 5924 O O . GLY B 1 292 ? -8.46400 -34.56300 -58.82200 1.000 28.95951 295 GLY B O 1
ATOM 5925 N N . VAL B 1 293 ? -8.72100 -32.57600 -57.82100 1.000 30.64761 296 VAL B N 1
ATOM 5926 C CA . VAL B 1 293 ? -8.47800 -33.11500 -56.49100 1.000 34.99115 296 VAL B CA 1
ATOM 5927 C C . VAL B 1 293 ? -9.67300 -32.78200 -55.61000 1.000 33.10461 296 VAL B C 1
ATOM 5928 O O . VAL B 1 293 ? -10.12800 -31.63200 -55.56700 1.000 31.70551 296 VAL B O 1
ATOM 5932 N N . VAL B 1 294 ? -10.17900 -33.79300 -54.91400 1.000 32.63874 297 VAL B N 1
ATOM 5933 C CA . VAL B 1 294 ? -11.32900 -33.61000 -54.04200 1.000 31.16710 297 VAL B CA 1
ATOM 5934 C C . VAL B 1 294 ? -10.83800 -33.05400 -52.71400 1.000 35.91070 297 VAL B C 1
ATOM 5935 O O . VAL B 1 294 ? -9.91500 -33.60000 -52.09700 1.000 31.78877 297 VAL B O 1
ATOM 5939 N N . CYS B 1 295 ? -11.45800 -31.97100 -52.26900 1.000 35.16079 298 CYS B N 1
ATOM 5940 C CA . CYS B 1 295 ? -10.99000 -31.24500 -51.09900 1.000 32.32987 298 CYS B CA 1
ATOM 5941 C C . CYS B 1 295 ? -12.12600 -30.37000 -50.59300 1.000 37.27443 298 CYS B C 1
ATOM 5942 O O . CYS B 1 295 ? -13.27100 -30.47700 -51.04900 1.000 36.59027 298 CYS B O 1
ATOM 5945 N N . ARG B 1 296 ? -11.81800 -29.53500 -49.60700 1.000 40.06146 299 ARG B N 1
ATOM 5946 C CA . ARG B 1 296 ? -12.75500 -28.53800 -49.11600 1.000 41.41268 299 ARG B CA 1
ATOM 5947 C C . ARG B 1 296 ? -12.22400 -27.14700 -49.43000 1.000 45.01511 299 ARG B C 1
ATOM 5948 O O . ARG B 1 296 ? -11.08400 -26.81800 -49.08700 1.000 41.45606 299 ARG B O 1
ATOM 5956 N N . VAL B 1 297 ? -13.04900 -26.35400 -50.10800 1.000 40.52184 300 VAL B N 1
ATOM 5957 C CA . VAL B 1 297 ? -12.74000 -24.97800 -50.48400 1.000 40.18124 300 VAL B CA 1
ATOM 5958 C C . VAL B 1 297 ? -13.55100 -24.06400 -49.57700 1.000 41.52149 300 VAL B C 1
ATOM 5959 O O . VAL B 1 297 ? -14.78300 -24.01200 -49.68300 1.000 40.46959 300 VAL B O 1
ATOM 5963 N N . ASN B 1 298 ? -12.86700 -23.33400 -48.69600 1.000 39.58449 301 ASN B N 1
ATOM 5964 C CA . ASN B 1 298 ? -13.52500 -22.47100 -47.71400 1.000 39.24601 301 ASN B CA 1
ATOM 5965 C C . ASN B 1 298 ? -14.59000 -23.24000 -46.93900 1.000 37.33599 301 ASN B C 1
ATOM 5966 O O . ASN B 1 298 ? -15.65200 -22.71000 -46.60200 1.000 34.73538 301 ASN B O 1
ATOM 5971 N N . GLY B 1 299 ? -14.31100 -24.51300 -46.67200 1.000 41.44681 302 GLY B N 1
ATOM 5972 C CA . GLY B 1 299 ? -15.21100 -25.35400 -45.92000 1.000 35.89228 302 GLY B CA 1
ATOM 5973 C C . GLY B 1 299 ? -16.27900 -26.05900 -46.73000 1.000 38.30829 302 GLY B C 1
ATOM 5974 O O . GLY B 1 299 ? -17.04100 -26.85000 -46.15800 1.000 41.29949 302 GLY B O 1
ATOM 5975 N N . HIS B 1 300 ? -16.36800 -25.79700 -48.03200 1.000 37.09988 303 HIS B N 1
ATOM 5976 C CA . HIS B 1 300 ? -17.32100 -26.46700 -48.91100 1.000 36.96743 303 HIS B CA 1
ATOM 5977 C C . HIS B 1 300 ? -16.63600 -27.62700 -49.61600 1.000 38.90200 303 HIS B C 1
ATOM 5978 O O . HIS B 1 300 ? -15.53600 -27.46100 -50.15000 1.000 39.95714 303 HIS B O 1
ATOM 5985 N N . TYR B 1 301 ? -17.29000 -28.78700 -49.64800 1.000 36.32482 304 TYR B N 1
ATOM 5986 C CA . TYR B 1 301 ? -16.72800 -29.88700 -50.41600 1.000 37.73598 304 TYR B CA 1
ATOM 5987 C C . TYR B 1 301 ? -16.75300 -29.52100 -51.89200 1.000 38.42870 304 TYR B C 1
ATOM 5988 O O . TYR B 1 301 ? -17.78000 -29.08800 -52.42100 1.000 37.02273 304 TYR B O 1
ATOM 5997 N N . LYS B 1 302 ? -15.62300 -29.72400 -52.56100 1.000 34.37626 305 LYS B N 1
ATOM 5998 C CA . LYS B 1 302 ? -15.48800 -29.40300 -53.97400 1.000 36.74432 305 LYS B CA 1
ATOM 5999 C C . LYS B 1 302 ? -14.40500 -30.26700 -54.59600 1.000 32.36606 305 LYS B C 1
ATOM 6000 O O . LYS B 1 302 ? -13.65800 -30.96700 -53.90600 1.000 36.47346 305 LYS B O 1
ATOM 6006 N N . VAL B 1 303 ? -14.36000 -30.24200 -55.92100 1.000 30.86539 306 VAL B N 1
ATOM 6007 C CA . VAL B 1 303 ? -13.19800 -30.68200 -56.67200 1.000 29.24519 306 VAL B CA 1
ATOM 6008 C C . VAL B 1 303 ? -12.58500 -29.43300 -57.27900 1.000 33.08428 306 VAL B C 1
ATOM 6009 O O . VAL B 1 303 ? -13.29800 -28.61500 -57.87300 1.000 35.88170 306 VAL B O 1
ATOM 6013 N N . VAL B 1 304 ? -11.27700 -29.27500 -57.12400 1.000 29.33572 307 VAL B N 1
ATOM 6014 C CA . VAL B 1 304 ? -10.54900 -28.20300 -57.78700 1.000 32.03544 307 VAL B CA 1
ATOM 6015 C C . VAL B 1 304 ? -9.91300 -28.82400 -59.01600 1.000 33.19001 307 VAL B C 1
ATOM 6016 O O . VAL B 1 304 ? -9.05400 -29.70700 -58.90300 1.000 35.04852 307 VAL B O 1
ATOM 6020 N N . GLU B 1 305 ? -10.34700 -28.37200 -60.18800 1.000 34.52431 308 GLU B N 1
ATOM 6021 C CA . GLU B 1 305 ? -9.87100 -28.95400 -61.42900 1.000 36.69812 308 GLU B CA 1
ATOM 6022 C C . GLU B 1 305 ? -8.36900 -28.74900 -61.56400 1.000 39.48710 308 GLU B C 1
ATOM 6023 O O . GLU B 1 305 ? -7.80100 -27.78900 -61.03500 1.000 42.72619 308 GLU B O 1
ATOM 6029 N N . TYR B 1 306 ? -7.72100 -29.68800 -62.25800 1.000 42.04860 309 TYR B N 1
ATOM 6030 C CA . TYR B 1 306 ? -6.28300 -29.58400 -62.48400 1.000 40.72677 309 TYR B CA 1
ATOM 6031 C C . TYR B 1 306 ? -5.90800 -28.25000 -63.11300 1.000 45.48845 309 TYR B C 1
ATOM 6032 O O . TYR B 1 306 ? -4.85300 -27.68800 -62.79900 1.000 48.79693 309 TYR B O 1
ATOM 6041 N N . SER B 1 307 ? -6.76700 -27.71500 -63.98100 1.000 44.61183 310 SER B N 1
ATOM 6042 C CA . SER B 1 307 ? -6.49700 -26.44200 -64.63700 1.000 46.83132 310 SER B CA 1
ATOM 6043 C C . SER B 1 307 ? -6.63000 -25.24500 -63.70000 1.000 49.06795 310 SER B C 1
ATOM 6044 O O . SER B 1 307 ? -6.18700 -24.15000 -64.06300 1.000 53.18232 310 SER B O 1
ATOM 6047 N N . GLU B 1 308 ? -7.22300 -25.41800 -62.51600 1.000 45.27289 311 GLU B N 1
ATOM 6048 C CA . GLU B 1 308 ? -7.44300 -24.31800 -61.58300 1.000 41.43895 311 GLU B CA 1
ATOM 6049 C C . GLU B 1 308 ? -6.70000 -24.46000 -60.26200 1.000 43.67498 311 GLU B C 1
ATOM 6050 O O . GLU B 1 308 ? -6.87400 -23.60900 -59.38200 1.000 46.04653 311 GLU B O 1
ATOM 6056 N N . LEU B 1 309 ? -5.90800 -25.51400 -60.08600 1.000 39.27935 312 LEU B N 1
ATOM 6057 C CA . LEU B 1 309 ? -5.13200 -25.71800 -58.87000 1.000 45.58489 312 LEU B CA 1
ATOM 6058 C C . LEU B 1 309 ? -3.82600 -24.93900 -58.91700 1.000 42.80073 312 LEU B C 1
ATOM 6059 O O . LEU B 1 309 ? -3.08500 -25.01600 -59.90400 1.000 43.54576 312 LEU B O 1
ATOM 6064 N N . THR B 1 310 ? -3.56400 -24.15300 -57.87400 1.000 45.14555 313 THR B N 1
ATOM 6065 C CA . THR B 1 310 ? -2.27900 -23.47700 -57.80700 1.000 55.52232 313 THR B CA 1
ATOM 6066 C C . THR B 1 310 ? -1.15500 -24.50000 -57.82900 1.000 55.86979 313 THR B C 1
ATOM 6067 O O . THR B 1 310 ? -1.28700 -25.62200 -57.32700 1.000 51.43055 313 THR B O 1
ATOM 6071 N N . ASP B 1 311 ? -0.04200 -24.11200 -58.44400 1.000 57.10190 314 ASP B N 1
ATOM 6072 C CA . ASP B 1 311 ? 1.15900 -24.93400 -58.35600 1.000 60.67988 314 ASP B CA 1
ATOM 6073 C C . ASP B 1 311 ? 1.60300 -25.08900 -56.90400 1.000 56.85059 314 ASP B C 1
ATOM 6074 O O . ASP B 1 311 ? 2.14600 -26.13600 -56.53200 1.000 60.01292 314 ASP B O 1
ATOM 6079 N N . GLU B 1 312 ? 1.36900 -24.05700 -56.07900 1.000 55.78005 315 GLU B N 1
ATOM 6080 C CA . GLU B 1 312 ? 1.69800 -24.13200 -54.66300 1.000 58.61022 315 GLU B CA 1
ATOM 6081 C C . GLU B 1 312 ? 0.95200 -25.28800 -53.99300 1.000 57.00096 315 GLU B C 1
ATOM 6082 O O . GLU B 1 312 ? 1.55900 -26.14500 -53.34700 1.000 52.79179 315 GLU B O 1
ATOM 6088 N N . ALA B 1 313 ? -0.38100 -25.32800 -54.12900 1.000 56.47320 316 ALA B N 1
ATOM 6089 C CA . ALA B 1 313 ? -1.15500 -26.42100 -53.53600 1.000 54.32029 316 ALA B CA 1
ATOM 6090 C C . ALA B 1 313 ? -0.82600 -27.75400 -54.19700 1.000 53.24642 316 ALA B C 1
ATOM 6091 O O . ALA B 1 313 ? -0.82300 -28.79500 -53.53600 1.000 47.71930 316 ALA B O 1
ATOM 6093 N N . ALA B 1 314 ? -0.56800 -27.74200 -55.50700 1.000 52.49046 317 ALA B N 1
ATOM 6094 C CA . ALA B 1 314 ? -0.34300 -28.98500 -56.23200 1.000 51.42857 317 ALA B CA 1
ATOM 6095 C C . ALA B 1 314 ? 0.90100 -29.70500 -55.72800 1.000 57.65637 317 ALA B C 1
ATOM 6096 O O . ALA B 1 314 ? 0.88100 -30.93100 -55.54500 1.000 57.23094 317 ALA B O 1
ATOM 6098 N N . GLU B 1 315 ? 1.98500 -28.97100 -55.47100 1.000 62.81713 318 GLU B N 1
ATOM 6099 C CA . GLU B 1 315 ? 3.22400 -29.59700 -55.04200 1.000 58.16501 318 GLU B CA 1
ATOM 6100 C C . GLU B 1 315 ? 3.39600 -29.56000 -53.52400 1.000 56.12217 318 GLU B C 1
ATOM 6101 O O . GLU B 1 315 ? 4.47400 -29.90200 -53.02500 1.000 58.01501 318 GLU B O 1
ATOM 6107 N N . SER B 1 316 ? 2.37400 -29.15000 -52.77500 1.000 51.99458 319 SER B N 1
ATOM 6108 C CA . SER B 1 316 ? 2.45300 -29.16900 -51.31900 1.000 52.33153 319 SER B CA 1
ATOM 6109 C C . SER B 1 316 ? 2.52300 -30.60800 -50.82500 1.000 58.20365 319 SER B C 1
ATOM 6110 O O . SER B 1 316 ? 1.84100 -31.49700 -51.34000 1.000 55.40552 319 SER B O 1
ATOM 6113 N N . ARG B 1 317 ? 3.33800 -30.83800 -49.80500 1.000 60.83718 320 ARG B N 1
ATOM 6114 C CA . ARG B 1 317 ? 3.65200 -32.19500 -49.39300 1.000 59.94335 320 ARG B CA 1
ATOM 6115 C C . ARG B 1 317 ? 3.29300 -32.46100 -47.93800 1.000 59.80659 320 ARG B C 1
ATOM 6116 O O . ARG B 1 317 ? 3.21100 -31.54700 -47.11100 1.000 57.44705 320 ARG B O 1
ATOM 6124 N N . THR B 1 318 ? 3.12700 -33.74400 -47.64200 1.000 66.24738 321 THR B N 1
ATOM 6125 C CA . THR B 1 318 ? 2.77200 -34.19900 -46.30900 1.000 69.17639 321 THR B CA 1
ATOM 6126 C C . THR B 1 318 ? 4.00000 -34.43200 -45.43700 1.000 66.24423 321 THR B C 1
ATOM 6127 O O . THR B 1 318 ? 5.08800 -33.93000 -45.71900 1.000 62.44388 321 THR B O 1
ATOM 6131 N N . LEU B 1 323 ? 1.35800 -36.16500 -51.91600 1.000 57.06733 326 LEU B N 1
ATOM 6132 C CA . LEU B 1 323 ? 0.88700 -34.78400 -52.02600 1.000 53.87990 326 LEU B CA 1
ATOM 6133 C C . LEU B 1 323 ? -0.14200 -34.47800 -50.96100 1.000 50.92225 326 LEU B C 1
ATOM 6134 O O . LEU B 1 323 ? -0.92600 -35.34100 -50.57500 1.000 49.85397 326 LEU B O 1
ATOM 6139 N N . THR B 1 324 ? -0.11000 -33.23600 -50.47500 1.000 47.99589 327 THR B N 1
ATOM 6140 C CA . THR B 1 324 ? -1.10700 -32.80400 -49.50100 1.000 50.49075 327 THR B CA 1
ATOM 6141 C C . THR B 1 324 ? -2.50900 -32.93400 -50.07800 1.000 46.71667 327 THR B C 1
ATOM 6142 O O . THR B 1 324 ? -3.45900 -33.29100 -49.37100 1.000 44.96610 327 THR B O 1
ATOM 6146 N N . PHE B 1 325 ? -2.65700 -32.63400 -51.35400 1.000 43.68717 328 PHE B N 1
ATOM 6147 C CA . PHE B 1 325 ? -3.90900 -32.80400 -52.07900 1.000 44.48121 328 PHE B CA 1
ATOM 6148 C C . PHE B 1 325 ? -3.70300 -33.97900 -53.03200 1.000 42.01977 328 PHE B C 1
ATOM 6149 O O . PHE B 1 325 ? -3.16000 -33.83900 -54.13300 1.000 43.15246 328 PHE B O 1
ATOM 6157 N N . SER B 1 326 ? -4.11300 -35.16200 -52.56000 1.000 39.51406 329 SER B N 1
ATOM 6158 C CA . SER B 1 326 ? -3.86400 -36.43900 -53.22000 1.000 43.60353 329 SER B CA 1
ATOM 6159 C C . SER B 1 326 ? -5.12600 -37.16800 -53.65500 1.000 38.14174 329 SER B C 1
ATOM 6160 O O . SER B 1 326 ? -5.01800 -38.23800 -54.26200 1.000 38.01669 329 SER B O 1
ATOM 6163 N N . ALA B 1 327 ? -6.31400 -36.64000 -53.35400 1.000 35.08785 330 ALA B N 1
ATOM 6164 C CA . ALA B 1 327 ? -7.55800 -37.32400 -53.70500 1.000 35.73805 330 ALA B CA 1
ATOM 6165 C C . ALA B 1 327 ? -7.91500 -36.97600 -55.14700 1.000 27.36106 330 ALA B C 1
ATOM 6166 O O . ALA B 1 327 ? -8.68200 -36.05400 -55.43800 1.000 33.67630 330 ALA B O 1
ATOM 6168 N N . GLY B 1 328 ? -7.35700 -37.75600 -56.07200 1.000 27.58166 331 GLY B N 1
ATOM 6169 C CA . GLY B 1 328 ? -7.54400 -37.48900 -57.48400 1.000 28.82292 331 GLY B CA 1
ATOM 6170 C C . GLY B 1 328 ? -8.89100 -37.94900 -58.00000 1.000 31.52715 331 GLY B C 1
ATOM 6171 O O . GLY B 1 328 ? -9.17100 -39.15000 -58.05800 1.000 29.15901 331 GLY B O 1
ATOM 6172 N N . ASN B 1 329 ? -9.71800 -36.98800 -58.39900 1.000 28.45973 332 ASN B N 1
ATOM 6173 C CA . ASN B 1 329 ? -11.03100 -37.28100 -58.96100 1.000 26.38585 332 ASN B CA 1
ATOM 6174 C C . ASN B 1 329 ? -10.91300 -38.08700 -60.25100 1.000 28.35866 332 ASN B C 1
ATOM 6175 O O . ASN B 1 329 ? -10.10500 -37.75900 -61.12300 1.000 28.81789 332 ASN B O 1
ATOM 6180 N N . ILE B 1 330 ? -11.70700 -39.15100 -60.36400 1.000 29.46077 333 ILE B N 1
ATOM 6181 C CA . ILE B 1 330 ? -11.70100 -39.97500 -61.56200 1.000 26.74193 333 ILE B CA 1
ATOM 6182 C C . ILE B 1 330 ? -13.05700 -39.92200 -62.26800 1.000 25.93993 333 ILE B C 1
ATOM 6183 O O . ILE B 1 330 ? -13.41900 -40.83800 -63.01300 1.000 28.48816 333 ILE B O 1
ATOM 6188 N N . CYS B 1 331 ? -13.79300 -38.81700 -62.07400 1.000 28.20699 334 CYS B N 1
ATOM 6189 C CA . CYS B 1 331 ? -15.14300 -38.60300 -62.58900 1.000 31.03128 334 CYS B CA 1
ATOM 6190 C C . CYS B 1 331 ? -15.97500 -39.87100 -62.49500 1.000 31.52632 334 CYS B C 1
ATOM 6191 O O . CYS B 1 331 ? -16.29200 -40.50200 -63.50800 1.000 27.19373 334 CYS B O 1
ATOM 6194 N N . ASN B 1 332 ? -16.34400 -40.22800 -61.27200 1.000 28.81523 335 ASN B N 1
ATOM 6195 C CA . ASN B 1 332 ? -16.94300 -41.52800 -60.97100 1.000 28.93730 335 ASN B CA 1
ATOM 6196 C C . ASN B 1 332 ? -17.76300 -41.32200 -59.69100 1.000 32.32267 335 ASN B C 1
ATOM 6197 O O . ASN B 1 332 ? -17.24500 -41.46500 -58.58300 1.000 31.17365 335 ASN B O 1
ATOM 6202 N N . HIS B 1 333 ? -19.02700 -40.94900 -59.86400 1.000 28.27651 336 HIS B N 1
ATOM 6203 C CA . HIS B 1 333 ? -19.80900 -40.39400 -58.77300 1.000 28.34116 336 HIS B CA 1
ATOM 6204 C C . HIS B 1 333 ? -21.07000 -41.21100 -58.53300 1.000 28.31154 336 HIS B C 1
ATOM 6205 O O . HIS B 1 333 ? -21.61200 -41.84900 -59.44400 1.000 26.92618 336 HIS B O 1
ATOM 6212 N N . TYR B 1 334 ? -21.54300 -41.16000 -57.29100 1.000 26.07886 337 TYR B N 1
ATOM 6213 C CA . TYR B 1 334 ? -22.84300 -41.69000 -56.91500 1.000 27.20870 337 TYR B CA 1
ATOM 6214 C C . TYR B 1 334 ? -23.75100 -40.53300 -56.52500 1.000 28.56859 337 TYR B C 1
ATOM 6215 O O . TYR B 1 334 ? -23.33500 -39.61800 -55.80900 1.000 27.56806 337 TYR B O 1
ATOM 6224 N N . PHE B 1 335 ? -24.99900 -40.59800 -56.97300 1.000 27.75677 338 PHE B N 1
ATOM 6225 C CA . PHE B 1 335 ? -26.04300 -39.68100 -56.53900 1.000 27.70236 338 PHE B CA 1
ATOM 6226 C C . PHE B 1 335 ? -27.25400 -40.49500 -56.12200 1.000 30.67840 338 PHE B C 1
ATOM 6227 O O . PHE B 1 335 ? -27.68400 -41.39200 -56.85700 1.000 25.47748 338 PHE B O 1
ATOM 6235 N N . SER B 1 336 ? -27.81200 -40.17800 -54.96000 1.000 27.52951 339 SER B N 1
ATOM 6236 C CA . SER B 1 336 ? -29.14300 -40.67300 -54.65200 1.000 31.49682 339 SER B CA 1
ATOM 6237 C C . SER B 1 336 ? -30.16400 -39.93200 -55.50200 1.000 32.80620 339 SER B C 1
ATOM 6238 O O . SER B 1 336 ? -29.95800 -38.77900 -55.88900 1.000 28.55084 339 SER B O 1
ATOM 6241 N N . SER B 1 337 ? -31.26900 -40.61200 -55.80800 1.000 30.40590 340 SER B N 1
ATOM 6242 C CA . SER B 1 337 ? -32.32200 -39.96700 -56.58700 1.000 30.89030 340 SER B CA 1
ATOM 6243 C C . SER B 1 337 ? -32.88300 -38.76400 -55.84700 1.000 31.57340 340 SER B C 1
ATOM 6244 O O . SER B 1 337 ? -33.19900 -37.74200 -56.46600 1.000 34.51621 340 SER B O 1
ATOM 6247 N N . GLU B 1 338 ? -32.98700 -38.85700 -54.51700 1.000 30.06692 341 GLU B N 1
ATOM 6248 C CA . GLU B 1 338 ? -33.47200 -37.72100 -53.73900 1.000 33.50719 341 GLU B CA 1
ATOM 6249 C C . GLU B 1 338 ? -32.52300 -36.53500 -53.85200 1.000 36.22612 341 GLU B C 1
ATOM 6250 O O . GLU B 1 338 ? -32.96400 -35.38900 -53.99400 1.000 37.66367 341 GLU B O 1
ATOM 6256 N N . PHE B 1 339 ? -31.21600 -36.78700 -53.76800 1.000 31.98645 342 PHE B N 1
ATOM 6257 C CA . PHE B 1 339 ? -30.25300 -35.70100 -53.91500 1.000 35.85634 342 PHE B CA 1
ATOM 6258 C C . PHE B 1 339 ? -30.29400 -35.13000 -55.32500 1.000 36.19159 342 PHE B C 1
ATOM 6259 O O . PHE B 1 339 ? -30.22700 -33.90900 -55.51100 1.000 35.17858 342 PHE B O 1
ATOM 6267 N N . LEU B 1 340 ? -30.41000 -36.00300 -56.33000 1.000 31.22698 343 LEU B N 1
ATOM 6268 C CA . LEU B 1 340 ? -30.43800 -35.55400 -57.71900 1.000 35.23497 343 LEU B CA 1
ATOM 6269 C C . LEU B 1 340 ? -31.61300 -34.61900 -57.98000 1.000 41.99629 343 LEU B C 1
ATOM 6270 O O . LEU B 1 340 ? -31.45500 -33.57000 -58.61100 1.000 35.67978 343 LEU B O 1
ATOM 6275 N N . THR B 1 341 ? -32.80600 -34.98900 -57.50600 1.000 37.12902 344 THR B N 1
ATOM 6276 C CA . THR B 1 341 ? -33.98000 -34.14800 -57.71800 1.000 40.78375 344 THR B CA 1
ATOM 6277 C C . THR B 1 341 ? -33.89000 -32.81700 -56.98600 1.000 40.34917 344 THR B C 1
ATOM 6278 O O . THR B 1 341 ? -34.51600 -31.84300 -57.41800 1.000 50.13423 344 THR B O 1
ATOM 6282 N N . LYS B 1 342 ? -33.18400 -32.75400 -55.85500 1.000 40.80917 345 LYS B N 1
ATOM 6283 C CA . LYS B 1 342 ? -33.04600 -31.47000 -55.16800 1.000 47.56571 345 LYS B CA 1
ATOM 6284 C C . LYS B 1 342 ? -31.97300 -30.60600 -55.82500 1.000 46.21399 345 LYS B C 1
ATOM 6285 O O . LYS B 1 342 ? -32.11600 -29.38300 -55.90100 1.000 48.02076 345 LYS B O 1
ATOM 6291 N N . ILE B 1 343 ? -30.89200 -31.22300 -56.31000 1.000 48.18274 346 ILE B N 1
ATOM 6292 C CA . ILE B 1 343 ? -29.85100 -30.47200 -57.01000 1.000 44.29770 346 ILE B CA 1
ATOM 6293 C C . ILE B 1 343 ? -30.44300 -29.74100 -58.20400 1.000 48.41394 346 ILE B C 1
ATOM 6294 O O . ILE B 1 343 ? -30.29700 -28.52000 -58.34500 1.000 43.12406 346 ILE B O 1
ATOM 6299 N N . CYS B 1 344 ? -31.13100 -30.47200 -59.07500 1.000 44.19039 347 CYS B N 1
ATOM 6300 C CA . CYS B 1 344 ? -31.93100 -29.80100 -60.07900 1.000 47.84751 347 CYS B CA 1
ATOM 6301 C C . CYS B 1 344 ? -33.00700 -29.08200 -59.29200 1.000 54.06310 347 CYS B C 1
ATOM 6302 O O . CYS B 1 344 ? -33.67200 -29.70600 -58.46600 1.000 64.26543 347 CYS B O 1
ATOM 6305 N N . ASN B 1 345 ? -33.09700 -27.76700 -59.49200 1.000 57.54221 348 ASN B N 1
ATOM 6306 C CA . ASN B 1 345 ? -33.94400 -26.78600 -58.78100 1.000 60.46127 348 ASN B CA 1
ATOM 6307 C C . ASN B 1 345 ? -32.94000 -25.87700 -58.08700 1.000 54.11176 348 ASN B C 1
ATOM 6308 O O . ASN B 1 345 ? -33.28000 -25.13700 -57.17100 1.000 66.51271 348 ASN B O 1
ATOM 6313 N N . LYS B 1 349 ? -27.30800 -21.68500 -59.75600 1.000 57.61730 352 LYS B N 1
ATOM 6314 C CA . LYS B 1 349 ? -26.17500 -21.28600 -58.92900 1.000 63.78231 352 LYS B CA 1
ATOM 6315 C C . LYS B 1 349 ? -24.85400 -21.88100 -59.42700 1.000 60.34601 352 LYS B C 1
ATOM 6316 O O . LYS B 1 349 ? -23.80000 -21.59000 -58.86400 1.000 60.43926 352 LYS B O 1
ATOM 6322 N N . LEU B 1 350 ? -24.90200 -22.71800 -60.46300 1.000 55.97320 353 LEU B N 1
ATOM 6323 C CA . LEU B 1 350 ? -23.72300 -23.47000 -60.89500 1.000 53.11901 353 LEU B CA 1
ATOM 6324 C C . LEU B 1 350 ? -22.74100 -22.54500 -61.61000 1.000 50.32691 353 LEU B C 1
ATOM 6325 O O . LEU B 1 350 ? -23.02900 -22.03200 -62.69600 1.000 47.58590 353 LEU B O 1
ATOM 6330 N N . LYS B 1 351 ? -21.57900 -22.34300 -60.97900 1.000 50.82212 354 LYS B N 1
ATOM 6331 C CA . LYS B 1 351 ? -20.46200 -21.57200 -61.52700 1.000 46.55676 354 LYS B CA 1
ATOM 6332 C C . LYS B 1 351 ? -20.05800 -22.01500 -62.93100 1.000 43.69509 354 LYS B C 1
ATOM 6333 O O . LYS B 1 351 ? -20.05800 -23.20600 -63.25000 1.000 39.81699 354 LYS B O 1
ATOM 6339 N N . LEU B 1 352 ? -19.73300 -21.03300 -63.77600 1.000 39.55024 355 LEU B N 1
ATOM 6340 C CA . LEU B 1 352 ? -19.11500 -21.27000 -65.07800 1.000 40.08941 355 LEU B CA 1
ATOM 6341 C C . LEU B 1 352 ? -17.59200 -21.25300 -64.98400 1.000 42.00975 355 LEU B C 1
ATOM 6342 O O . LEU B 1 352 ? -17.00900 -20.36700 -64.35000 1.000 47.61621 355 LEU B O 1
ATOM 6347 N N . HIS B 1 353 ? -16.96200 -22.26200 -65.58500 1.000 37.08457 356 HIS B N 1
ATOM 6348 C CA . HIS B 1 353 ? -15.51300 -22.40600 -65.66400 1.000 37.61378 356 HIS B CA 1
ATOM 6349 C C . HIS B 1 353 ? -14.98300 -22.05500 -67.05400 1.000 41.27039 356 HIS B C 1
ATOM 6350 O O . HIS B 1 353 ? -15.63700 -22.30600 -68.07100 1.000 42.20036 356 HIS B O 1
ATOM 6357 N N . VAL B 1 354 ? -13.79000 -21.44200 -67.08100 1.000 39.86709 357 VAL B N 1
ATOM 6358 C CA . VAL B 1 354 ? -13.15800 -20.93700 -68.30200 1.000 43.65279 357 VAL B CA 1
ATOM 6359 C C . VAL B 1 354 ? -11.96800 -21.81000 -68.71500 1.000 46.45053 357 VAL B C 1
ATOM 6360 O O . VAL B 1 354 ? -11.15500 -22.22400 -67.87400 1.000 42.95545 357 VAL B O 1
ATOM 6364 N N . ALA B 1 355 ? -11.91100 -22.15700 -70.00600 1.000 47.00542 358 ALA B N 1
ATOM 6365 C CA . ALA B 1 355 ? -10.75500 -22.81600 -70.60600 1.000 46.75121 358 ALA B CA 1
ATOM 6366 C C . ALA B 1 355 ? -10.38900 -22.13000 -71.91900 1.000 47.40009 358 ALA B C 1
ATOM 6367 O O . ALA B 1 355 ? -11.27000 -21.81800 -72.72400 1.000 42.89903 358 ALA B O 1
ATOM 6369 N N . LYS B 1 356 ? -9.09700 -21.86000 -72.12200 1.000 44.88227 359 LYS B N 1
ATOM 6370 C CA . LYS B 1 356 ? -8.64300 -21.35300 -73.41600 1.000 47.46596 359 LYS B CA 1
ATOM 6371 C C . LYS B 1 356 ? -8.65500 -22.47800 -74.44800 1.000 47.62254 359 LYS B C 1
ATOM 6372 O O . LYS B 1 356 ? -8.13300 -23.56900 -74.19800 1.000 53.91909 359 LYS B O 1
ATOM 6378 N N . LYS B 1 357 ? -9.25700 -22.21900 -75.61100 1.000 46.31364 360 LYS B N 1
ATOM 6379 C CA . LYS B 1 357 ? -9.45800 -23.25400 -76.61900 1.000 46.98254 360 LYS B CA 1
ATOM 6380 C C . LYS B 1 357 ? -9.22800 -22.70500 -78.02100 1.000 47.60441 360 LYS B C 1
ATOM 6381 O O . LYS B 1 357 ? -9.25500 -21.49400 -78.25500 1.000 51.87593 360 LYS B O 1
ATOM 6387 N N . LYS B 1 358 ? -8.98400 -23.63000 -78.94800 1.000 48.92599 361 LYS B N 1
ATOM 6388 C CA . LYS B 1 358 ? -8.98500 -23.33800 -80.37900 1.000 53.35987 361 LYS B CA 1
ATOM 6389 C C . LYS B 1 358 ? -10.42900 -23.30100 -80.85700 1.000 50.10263 361 LYS B C 1
ATOM 6390 O O . LYS B 1 358 ? -11.09800 -24.33800 -80.90100 1.000 51.08507 361 LYS B O 1
ATOM 6396 N N . ILE B 1 359 ? -10.92400 -22.12200 -81.20600 1.000 49.57539 362 ILE B N 1
ATOM 6397 C CA . ILE B 1 359 ? -12.31900 -21.95400 -81.59000 1.000 49.27425 362 ILE B CA 1
ATOM 6398 C C . ILE B 1 359 ? -12.38800 -21.50400 -83.04600 1.000 47.00464 362 ILE B C 1
ATOM 6399 O O . ILE B 1 359 ? -11.88600 -20.42900 -83.38700 1.000 46.55875 362 ILE B O 1
ATOM 6404 N N . PRO B 1 360 ? -12.98700 -22.29100 -83.93700 1.000 45.45812 363 PRO B N 1
ATOM 6405 C CA . PRO B 1 360 ? -13.23100 -21.81200 -85.30400 1.000 48.87861 363 PRO B CA 1
ATOM 6406 C C . PRO B 1 360 ? -14.16700 -20.61400 -85.30000 1.000 49.46684 363 PRO B C 1
ATOM 6407 O O . PRO B 1 360 ? -15.09500 -20.53000 -84.49200 1.000 43.82538 363 PRO B O 1
ATOM 6411 N N . TYR B 1 361 ? -13.92300 -19.68800 -86.22200 1.000 50.64972 364 TYR B N 1
ATOM 6412 C CA . TYR B 1 361 ? -14.61600 -18.41000 -86.17300 1.000 49.33413 364 TYR B CA 1
ATOM 6413 C C . TYR B 1 361 ? -14.60400 -17.74500 -87.53900 1.000 51.05668 364 TYR B C 1
ATOM 6414 O O . TYR B 1 361 ? -13.68300 -17.93700 -88.33700 1.000 56.60720 364 TYR B O 1
ATOM 6423 N N . VAL B 1 362 ? -15.64100 -16.95700 -87.78800 1.000 47.71089 365 VAL B N 1
ATOM 6424 C CA . VAL B 1 362 ? -15.68300 -16.08200 -88.95100 1.000 49.31303 365 VAL B CA 1
ATOM 6425 C C . VAL B 1 362 ? -14.80300 -14.87800 -88.63900 1.000 48.27224 365 VAL B C 1
ATOM 6426 O O . VAL B 1 362 ? -15.03300 -14.17100 -87.65200 1.000 46.82450 365 VAL B O 1
ATOM 6430 N N . ASP B 1 363 ? -13.80600 -14.62700 -89.48700 1.000 51.80834 366 ASP B N 1
ATOM 6431 C CA . ASP B 1 363 ? -12.84600 -13.56000 -89.22200 1.000 56.22929 366 ASP B CA 1
ATOM 6432 C C . ASP B 1 363 ? -13.51500 -12.21900 -89.53500 1.000 60.72010 366 ASP B C 1
ATOM 6433 O O . ASP B 1 363 ? -14.70800 -12.16400 -89.84700 1.000 58.43253 366 ASP B O 1
ATOM 6438 N N . HIS B 1 364 ? -12.77000 -11.11800 -89.47400 1.000 62.64798 367 HIS B N 1
ATOM 6439 C CA . HIS B 1 364 ? -13.48200 -9.83800 -89.57300 1.000 64.05497 367 HIS B CA 1
ATOM 6440 C C . HIS B 1 364 ? -13.92900 -9.49300 -91.00700 1.000 66.92606 367 HIS B C 1
ATOM 6441 O O . HIS B 1 364 ? -14.45600 -8.38800 -91.21500 1.000 71.46820 367 HIS B O 1
ATOM 6448 N N . GLU B 1 365 ? -13.66800 -10.35700 -92.01300 1.000 62.20419 368 GLU B N 1
ATOM 6449 C CA . GLU B 1 365 ? -14.22600 -10.23700 -93.37500 1.000 61.24215 368 GLU B CA 1
ATOM 6450 C C . GLU B 1 365 ? -14.81600 -11.57700 -93.85100 1.000 61.39111 368 GLU B C 1
ATOM 6451 O O . GLU B 1 365 ? -14.54700 -12.06800 -94.95000 1.000 63.33970 368 GLU B O 1
ATOM 6457 N N . GLY B 1 366 ? -15.57700 -12.21100 -92.96900 1.000 58.05246 369 GLY B N 1
ATOM 6458 C CA . GLY B 1 366 ? -16.47700 -13.27200 -93.38200 1.000 54.40468 369 GLY B CA 1
ATOM 6459 C C . GLY B 1 366 ? -15.89700 -14.61000 -93.76800 1.000 51.66344 369 GLY B C 1
ATOM 6460 O O . GLY B 1 366 ? -16.63300 -15.41700 -94.33900 1.000 54.50661 369 GLY B O 1
ATOM 6461 N N . VAL B 1 367 ? -14.61800 -14.88400 -93.52400 1.000 57.56019 370 VAL B N 1
ATOM 6462 C CA . VAL B 1 367 ? -14.04600 -16.18300 -93.86500 1.000 56.64994 370 VAL B CA 1
ATOM 6463 C C . VAL B 1 367 ? -13.93100 -16.98900 -92.58100 1.000 53.73276 370 VAL B C 1
ATOM 6464 O O . VAL B 1 367 ? -13.31900 -16.53200 -91.60700 1.000 55.59486 370 VAL B O 1
ATOM 6468 N N . ARG B 1 368 ? -14.51700 -18.18600 -92.57100 1.000 51.95897 371 ARG B N 1
ATOM 6469 C CA . ARG B 1 368 ? -14.41800 -19.04400 -91.39600 1.000 50.48466 371 ARG B CA 1
ATOM 6470 C C . ARG B 1 368 ? -13.00300 -19.59200 -91.28900 1.000 57.54483 371 ARG B C 1
ATOM 6471 O O . ARG B 1 368 ? -12.51800 -20.26500 -92.20400 1.000 60.23306 371 ARG B O 1
ATOM 6479 N N . GLN B 1 369 ? -12.34800 -19.31400 -90.16700 1.000 57.53054 372 GLN B N 1
ATOM 6480 C CA . GLN B 1 369 ? -10.98200 -19.74000 -89.91700 1.000 58.55696 372 GLN B CA 1
ATOM 6481 C C . GLN B 1 369 ? -10.95100 -20.84500 -88.87200 1.000 59.77564 372 GLN B C 1
ATOM 6482 O O . GLN B 1 369 ? -11.89900 -21.04100 -88.10700 1.000 56.84610 372 GLN B O 1
ATOM 6488 N N . LYS B 1 370 ? -9.84400 -21.57300 -88.86200 1.000 65.43491 373 LYS B N 1
ATOM 6489 C CA . LYS B 1 370 ? -9.54500 -22.54600 -87.81500 1.000 58.66168 373 LYS B CA 1
ATOM 6490 C C . LYS B 1 370 ? -8.22000 -22.17100 -87.17500 1.000 64.16350 373 LYS B C 1
ATOM 6491 O O . LYS B 1 370 ? -7.16400 -22.32600 -87.81700 1.000 71.57580 373 LYS B O 1
ATOM 6497 N N . PRO B 1 371 ? -8.20700 -21.66300 -85.94700 1.000 63.84945 374 PRO B N 1
ATOM 6498 C CA . PRO B 1 371 ? -6.94400 -21.20500 -85.36800 1.000 66.63898 374 PRO B CA 1
ATOM 6499 C C . PRO B 1 371 ? -6.07300 -22.38500 -84.97600 1.000 68.80178 374 PRO B C 1
ATOM 6500 O O . PRO B 1 371 ? -6.56100 -23.44000 -84.56600 1.000 66.26846 374 PRO B O 1
ATOM 6504 N N . THR B 1 372 ? -4.76300 -22.20100 -85.12800 1.000 70.58079 375 THR B N 1
ATOM 6505 C CA . THR B 1 372 ? -3.78600 -23.18600 -84.68400 1.000 72.45934 375 THR B CA 1
ATOM 6506 C C . THR B 1 372 ? -3.21900 -22.88000 -83.30700 1.000 71.71006 375 THR B C 1
ATOM 6507 O O . THR B 1 372 ? -2.52800 -23.72900 -82.73700 1.000 73.88358 375 THR B O 1
ATOM 6511 N N . GLU B 1 373 ? -3.40300 -21.66000 -82.81200 1.000 70.08536 376 GLU B N 1
ATOM 6512 C CA . GLU B 1 373 ? -3.14600 -21.35700 -81.41800 1.000 70.39405 376 GLU B CA 1
ATOM 6513 C C . GLU B 1 373 ? -4.45200 -20.92500 -80.76000 1.000 69.23490 376 GLU B C 1
ATOM 6514 O O . GLU B 1 373 ? -5.32500 -20.36600 -81.43100 1.000 67.35854 376 GLU B O 1
ATOM 6520 N N . PRO B 1 374 ? -4.62000 -21.17800 -79.46300 1.000 68.02834 377 PRO B N 1
ATOM 6521 C CA . PRO B 1 374 ? -5.86100 -20.77900 -78.78400 1.000 60.31712 377 PRO B CA 1
ATOM 6522 C C . PRO B 1 374 ? -6.18500 -19.30400 -78.96900 1.000 59.12452 377 PRO B C 1
ATOM 6523 O O . PRO B 1 374 ? -5.36100 -18.42400 -78.70600 1.000 51.96174 377 PRO B O 1
ATOM 6527 N N . ASN B 1 375 ? -7.40700 -19.04100 -79.43000 1.000 56.65391 378 ASN B N 1
ATOM 6528 C CA . ASN B 1 375 ? -7.86400 -17.69500 -79.73600 1.000 50.60752 378 ASN B CA 1
ATOM 6529 C C . ASN B 1 375 ? -9.07500 -17.27300 -78.92200 1.000 51.02954 378 ASN B C 1
ATOM 6530 O O . ASN B 1 375 ? -9.56300 -16.15300 -79.10600 1.000 47.77781 378 ASN B O 1
ATOM 6535 N N . GLY B 1 376 ? -9.57500 -18.12200 -78.03300 1.000 47.16521 379 GLY B N 1
ATOM 6536 C CA . GLY B 1 376 ? -10.79300 -17.79400 -77.33200 1.000 46.96255 379 GLY B CA 1
ATOM 6537 C C . GLY B 1 376 ? -11.01500 -18.64500 -76.10200 1.000 46.55325 379 GLY B C 1
ATOM 6538 O O . GLY B 1 376 ? -10.12400 -19.36400 -75.64800 1.000 45.18409 379 GLY B O 1
ATOM 6539 N N . ILE B 1 377 ? -12.23200 -18.54600 -75.57100 1.000 41.72848 380 ILE B N 1
ATOM 6540 C CA . ILE B 1 377 ? -12.61100 -19.14400 -74.29800 1.000 37.06364 380 ILE B CA 1
ATOM 6541 C C . ILE B 1 377 ? -13.87500 -19.97000 -74.49900 1.000 40.71461 380 ILE B C 1
ATOM 6542 O O . ILE B 1 377 ? -14.81900 -19.51500 -75.15300 1.000 34.33314 380 ILE B O 1
ATOM 6547 N N . LYS B 1 378 ? -13.89400 -21.17400 -73.92700 1.000 38.25468 381 LYS B N 1
ATOM 6548 C CA . LYS B 1 378 ? -15.10700 -21.96600 -73.77200 1.000 33.37839 381 LYS B CA 1
ATOM 6549 C C . LYS B 1 378 ? -15.52000 -21.98700 -72.30400 1.000 37.82844 381 LYS B C 1
ATOM 6550 O O . LYS B 1 378 ? -14.67500 -21.94600 -71.40600 1.000 39.71812 381 LYS B O 1
ATOM 6556 N N . MET B 1 379 ? -16.82800 -22.06400 -72.06700 1.000 32.28574 382 MET B N 1
ATOM 6557 C CA . MET B 1 379 ? -17.39100 -22.04700 -70.72400 1.000 39.01108 382 MET B CA 1
ATOM 6558 C C . MET B 1 379 ? -18.06600 -23.37500 -70.42300 1.000 34.71432 382 MET B C 1
ATOM 6559 O O . MET B 1 379 ? -18.76300 -23.93200 -71.27500 1.000 34.11244 382 MET B O 1
ATOM 6564 N N . GLU B 1 380 ? -17.86400 -23.87100 -69.20100 1.000 35.35268 383 GLU B N 1
ATOM 6565 C CA . GLU B 1 380 ? -18.37600 -25.17200 -68.79400 1.000 34.65286 383 GLU B CA 1
ATOM 6566 C C . GLU B 1 380 ? -18.88500 -25.12900 -67.36300 1.000 33.22859 383 GLU B C 1
ATOM 6567 O O . GLU B 1 380 ? -18.29000 -24.47700 -66.50100 1.000 33.27035 383 GLU B O 1
ATOM 6573 N N . LYS B 1 381 ? -19.99400 -25.82200 -67.12400 1.000 33.55907 384 LYS B N 1
ATOM 6574 C CA . LYS B 1 381 ? -20.40500 -26.19300 -65.78000 1.000 30.81442 384 LYS B CA 1
ATOM 6575 C C . LYS B 1 381 ? -19.79600 -27.55000 -65.45100 1.000 31.81136 384 LYS B C 1
ATOM 6576 O O . LYS B 1 381 ? -19.67600 -28.41000 -66.32600 1.000 34.72277 384 LYS B O 1
ATOM 6582 N N . PHE B 1 382 ? -19.40400 -27.73800 -64.19500 1.000 33.01433 385 PHE B N 1
ATOM 6583 C CA . PHE B 1 382 ? -18.73800 -28.95900 -63.76100 1.000 30.10749 385 PHE B CA 1
ATOM 6584 C C . PHE B 1 382 ? -19.67200 -29.78700 -62.89500 1.000 32.71195 385 PHE B C 1
ATOM 6585 O O . PHE B 1 382 ? -20.32000 -29.26000 -61.98900 1.000 29.85205 385 PHE B O 1
ATOM 6593 N N . ILE B 1 383 ? -19.73000 -31.08800 -63.17900 1.000 29.83005 386 ILE B N 1
ATOM 6594 C CA . ILE B 1 383 ? -20.65800 -31.98100 -62.49300 1.000 27.10040 386 ILE B CA 1
ATOM 6595 C C . ILE B 1 383 ? -20.42200 -31.97900 -60.98600 1.000 28.06815 386 ILE B C 1
ATOM 6596 O O . ILE B 1 383 ? -21.37200 -32.12400 -60.20700 1.000 30.77962 386 ILE B O 1
ATOM 6601 N N . PHE B 1 384 ? -19.17100 -31.81800 -60.54400 1.000 25.91593 387 PHE B N 1
ATOM 6602 C CA . PHE B 1 384 ? -18.85600 -31.92400 -59.12200 1.000 28.21626 387 PHE B CA 1
ATOM 6603 C C . PHE B 1 384 ? -19.11700 -30.64200 -58.33900 1.000 31.05489 387 PHE B C 1
ATOM 6604 O O . PHE B 1 384 ? -18.90100 -30.62900 -57.12200 1.000 29.64570 387 PHE B O 1
ATOM 6612 N N . ASP B 1 385 ? -19.57600 -29.57000 -58.98400 1.000 29.31140 388 ASP B N 1
ATOM 6613 C CA . ASP B 1 385 ? -19.83700 -28.33600 -58.24800 1.000 33.11344 388 ASP B CA 1
ATOM 6614 C C . ASP B 1 385 ? -21.06300 -28.42700 -57.34700 1.000 34.18614 388 ASP B C 1
ATOM 6615 O O . ASP B 1 385 ? -21.33100 -27.48100 -56.59400 1.000 36.47063 388 ASP B O 1
ATOM 6620 N N . VAL B 1 386 ? -21.82800 -29.51900 -57.42900 1.000 31.22672 389 VAL B N 1
ATOM 6621 C CA . VAL B 1 386 ? -22.95200 -29.75300 -56.52400 1.000 32.25145 389 VAL B CA 1
ATOM 6622 C C . VAL B 1 386 ? -22.56000 -30.45400 -55.23000 1.000 33.10923 389 VAL B C 1
ATOM 6623 O O . VAL B 1 386 ? -23.42200 -30.63400 -54.35700 1.000 29.93826 389 VAL B O 1
ATOM 6627 N N . PHE B 1 387 ? -21.30200 -30.88200 -55.08600 1.000 28.60787 390 PHE B N 1
ATOM 6628 C CA . PHE B 1 387 ? -20.91100 -31.67400 -53.92200 1.000 31.03471 390 PHE B CA 1
ATOM 6629 C C . PHE B 1 387 ? -21.13800 -30.93200 -52.61200 1.000 37.24019 390 PHE B C 1
ATOM 6630 O O . PHE B 1 387 ? -21.44200 -31.56000 -51.59100 1.000 32.74982 390 PHE B O 1
ATOM 6638 N N . GLU B 1 388 ? -20.99000 -29.60800 -52.61400 1.000 34.00315 391 GLU B N 1
ATOM 6639 C CA . GLU B 1 388 ? -21.11700 -28.83500 -51.38400 1.000 36.37305 391 GLU B CA 1
ATOM 6640 C C . GLU B 1 388 ? -22.54700 -28.77000 -50.86300 1.000 36.07419 391 GLU B C 1
ATOM 6641 O O . GLU B 1 388 ? -22.75900 -28.26500 -49.75400 1.000 37.38144 391 GLU B O 1
ATOM 6647 N N . PHE B 1 389 ? -23.52400 -29.26200 -51.62000 1.000 33.34118 392 PHE B N 1
ATOM 6648 C CA . PHE B 1 389 ? -24.91000 -29.28700 -51.17800 1.000 32.04251 392 PHE B CA 1
ATOM 6649 C C . PHE B 1 389 ? -25.33300 -30.65000 -50.66600 1.000 34.36329 392 PHE B C 1
ATOM 6650 O O . PHE B 1 389 ? -26.49100 -30.82000 -50.27900 1.000 39.32989 392 PHE B O 1
ATOM 6658 N N . ALA B 1 390 ? -24.42000 -31.61200 -50.63000 1.000 36.62745 393 ALA B N 1
ATOM 6659 C CA . ALA B 1 390 ? -24.76100 -32.93000 -50.13300 1.000 35.80368 393 ALA B CA 1
ATOM 6660 C C . ALA B 1 390 ? -24.82100 -32.89300 -48.61400 1.000 33.57097 393 ALA B C 1
ATOM 6661 O O . ALA B 1 390 ? -24.06900 -32.16700 -47.95600 1.000 33.48198 393 ALA B O 1
ATOM 6663 N N . GLU B 1 391 ? -25.73300 -33.67900 -48.05400 1.000 36.37657 394 GLU B N 1
ATOM 6664 C CA . GLU B 1 391 ? -25.82200 -33.76800 -46.60600 1.000 39.83043 394 GLU B CA 1
ATOM 6665 C C . GLU B 1 391 ? -24.82500 -34.76200 -46.02800 1.000 37.20184 394 GLU B C 1
ATOM 6666 O O . GLU B 1 391 ? -24.47100 -34.64900 -44.84900 1.000 36.27703 394 GLU B O 1
ATOM 6672 N N . ASN B 1 392 ? -24.34400 -35.71300 -46.83600 1.000 34.55105 395 ASN B N 1
ATOM 6673 C CA . ASN B 1 392 ? -23.37700 -36.71200 -46.39500 1.000 31.52714 395 ASN B CA 1
ATOM 6674 C C . ASN B 1 392 ? -22.52100 -37.12400 -47.59900 1.000 32.58649 395 ASN B C 1
ATOM 6675 O O . ASN B 1 392 ? -22.62100 -38.22100 -48.14400 1.000 34.61052 395 ASN B O 1
ATOM 6680 N N . PHE B 1 393 ? -21.65800 -36.21300 -48.04100 1.000 33.55236 396 PHE B N 1
ATOM 6681 C CA . PHE B 1 393 ? -20.73600 -36.52400 -49.12400 1.000 33.31872 396 PHE B CA 1
ATOM 6682 C C . PHE B 1 393 ? -19.61000 -37.42600 -48.62800 1.000 34.52842 396 PHE B C 1
ATOM 6683 O O . PHE B 1 393 ? -19.04200 -37.21000 -47.55000 1.000 35.05464 396 PHE B O 1
ATOM 6691 N N . ILE B 1 394 ? -19.27400 -38.42300 -49.44700 1.000 28.47694 397 ILE B N 1
ATOM 6692 C CA . ILE B 1 394 ? -18.25300 -39.41800 -49.14400 1.000 35.66362 397 ILE B CA 1
ATOM 6693 C C . ILE B 1 394 ? -17.28800 -39.48400 -50.31900 1.000 34.17104 397 ILE B C 1
ATOM 6694 O O . ILE B 1 394 ? -17.69900 -39.40100 -51.48100 1.000 31.35030 397 ILE B O 1
ATOM 6699 N N . CYS B 1 395 ? -16.00300 -39.61100 -50.01900 1.000 32.61770 398 CYS B N 1
ATOM 6700 C CA . CYS B 1 395 ? -14.98900 -39.84600 -51.03100 1.000 32.79137 398 CYS B CA 1
ATOM 6701 C C . CYS B 1 395 ? -14.46400 -41.25300 -50.79400 1.000 37.44717 398 CYS B C 1
ATOM 6702 O O . CYS B 1 395 ? -14.10600 -41.59200 -49.66000 1.000 41.06365 398 CYS B O 1
ATOM 6705 N N . LEU B 1 396 ? -14.38600 -42.05300 -51.85200 1.000 35.85209 399 LEU B N 1
ATOM 6706 C CA . LEU B 1 396 ? -14.03700 -43.46400 -51.72900 1.000 29.74501 399 LEU B CA 1
ATOM 6707 C C . LEU B 1 396 ? -12.83100 -43.73200 -52.61200 1.000 34.91454 399 LEU B C 1
ATOM 6708 O O . LEU B 1 396 ? -12.92400 -43.65500 -53.83900 1.000 30.24391 399 LEU B O 1
ATOM 6713 N N . GLU B 1 397 ? -11.70700 -44.07000 -51.99200 1.000 30.78367 400 GLU B N 1
ATOM 6714 C CA . GLU B 1 397 ? -10.49900 -44.32300 -52.75500 1.000 34.46132 400 GLU B CA 1
ATOM 6715 C C . GLU B 1 397 ? -10.50000 -45.74600 -53.29100 1.000 30.67937 400 GLU B C 1
ATOM 6716 O O . GLU B 1 397 ? -10.86300 -46.69200 -52.58700 1.000 32.75763 400 GLU B O 1
ATOM 6722 N N . VAL B 1 398 ? -10.08200 -45.88900 -54.54700 1.000 28.28798 401 VAL B N 1
ATOM 6723 C CA . VAL B 1 398 ? -9.98500 -47.18400 -55.20300 1.000 30.11313 401 VAL B CA 1
ATOM 6724 C C . VAL B 1 398 ? -8.59400 -47.31400 -55.80500 1.000 30.48266 401 VAL B C 1
ATOM 6725 O O . VAL B 1 398 ? -7.89300 -46.32400 -56.03200 1.000 31.47354 401 VAL B O 1
ATOM 6729 N N . ALA B 1 399 ? -8.20300 -48.55700 -56.07300 1.000 27.54669 402 ALA B N 1
ATOM 6730 C CA . ALA B 1 399 ? -6.89800 -48.81900 -56.66700 1.000 27.84301 402 ALA B CA 1
ATOM 6731 C C . ALA B 1 399 ? -6.88100 -48.37500 -58.12500 1.000 29.95551 402 ALA B C 1
ATOM 6732 O O . ALA B 1 399 ? -7.76100 -48.74400 -58.90700 1.000 27.50887 402 ALA B O 1
ATOM 6734 N N . ARG B 1 400 ? -5.87000 -47.58300 -58.48800 1.000 25.81201 403 ARG B N 1
ATOM 6735 C CA . ARG B 1 400 ? -5.79900 -47.03200 -59.83900 1.000 28.60001 403 ARG B CA 1
ATOM 6736 C C . ARG B 1 400 ? -5.69100 -48.13000 -60.88800 1.000 32.30839 403 ARG B C 1
ATOM 6737 O O . ARG B 1 400 ? -6.36800 -48.08200 -61.92100 1.000 29.75628 403 ARG B O 1
ATOM 6745 N N . ASP B 1 401 ? -4.84700 -49.13400 -60.64000 1.000 28.13696 404 ASP B N 1
ATOM 6746 C CA . ASP B 1 401 ? -4.63900 -50.18100 -61.63500 1.000 31.28795 404 ASP B CA 1
ATOM 6747 C C . ASP B 1 401 ? -5.89500 -51.01700 -61.85600 1.000 25.94259 404 ASP B C 1
ATOM 6748 O O . ASP B 1 401 ? -5.99800 -51.70500 -62.87700 1.000 27.26749 404 ASP B O 1
ATOM 6753 N N . VAL B 1 402 ? -6.85400 -50.96400 -60.93600 1.000 25.81132 405 VAL B N 1
ATOM 6754 C CA . VAL B 1 402 ? -8.08700 -51.71700 -61.10500 1.000 25.57163 405 VAL B CA 1
ATOM 6755 C C . VAL B 1 402 ? -9.18400 -50.87600 -61.76100 1.000 28.46166 405 VAL B C 1
ATOM 6756 O O . VAL B 1 402 ? -9.99600 -51.41000 -62.52600 1.000 27.82787 405 VAL B O 1
ATOM 6760 N N . GLU B 1 403 ? -9.21000 -49.56400 -61.51600 1.000 25.67911 406 GLU B N 1
ATOM 6761 C CA . GLU B 1 403 ? -10.41800 -48.78900 -61.77000 1.000 27.88366 406 GLU B CA 1
ATOM 6762 C C . GLU B 1 403 ? -10.23300 -47.49400 -62.55900 1.000 29.74051 406 GLU B C 1
ATOM 6763 O O . GLU B 1 403 ? -11.24500 -46.86400 -62.88300 1.000 30.14236 406 GLU B O 1
ATOM 6769 N N . PHE B 1 404 ? -9.00900 -47.06900 -62.88400 1.000 26.33810 407 PHE B N 1
ATOM 6770 C CA . PHE B 1 404 ? -8.82900 -45.78700 -63.56800 1.000 28.86759 407 PHE B CA 1
ATOM 6771 C C . PHE B 1 404 ? -7.69300 -45.86000 -64.57900 1.000 31.11591 407 PHE B C 1
ATOM 6772 O O . PHE B 1 404 ? -6.52700 -46.00800 -64.20100 1.000 27.65019 407 PHE B O 1
ATOM 6780 N N . SER B 1 405 ? -8.04200 -45.72900 -65.86100 1.000 28.69714 408 SER B N 1
ATOM 6781 C CA . SER B 1 405 ? -7.07500 -45.51900 -66.93900 1.000 29.67972 408 SER B CA 1
ATOM 6782 C C . SER B 1 405 ? -7.79300 -44.73200 -68.02900 1.000 35.79500 408 SER B C 1
ATOM 6783 O O . SER B 1 405 ? -8.62600 -45.29800 -68.74400 1.000 33.30070 408 SER B O 1
ATOM 6786 N N . ALA B 1 406 ? -7.47400 -43.44700 -68.15900 1.000 34.92283 409 ALA B N 1
ATOM 6787 C CA . ALA B 1 406 ? -8.24100 -42.54200 -69.00400 1.000 35.13662 409 ALA B CA 1
ATOM 6788 C C . ALA B 1 406 ? -7.70600 -42.49600 -70.43000 1.000 35.88466 409 ALA B C 1
ATOM 6789 O O . ALA B 1 406 ? -6.50300 -42.62600 -70.67300 1.000 36.85152 409 ALA B O 1
ATOM 6791 N N . LEU B 1 407 ? -8.62300 -42.30800 -71.37400 1.000 35.26356 410 LEU B N 1
ATOM 6792 C CA . LEU B 1 407 ? -8.30400 -42.12800 -72.78700 1.000 34.45310 410 LEU B CA 1
ATOM 6793 C C . LEU B 1 407 ? -8.53700 -40.66100 -73.14000 1.000 37.89228 410 LEU B C 1
ATOM 6794 O O . LEU B 1 407 ? -9.67900 -40.22800 -73.31500 1.000 34.30660 410 LEU B O 1
ATOM 6799 N N . LYS B 1 408 ? -7.45200 -39.90000 -73.24500 1.000 36.26234 411 LYS B N 1
ATOM 6800 C CA . LYS B 1 408 ? -7.52000 -38.46300 -73.49600 1.000 39.22421 411 LYS B CA 1
ATOM 6801 C C . LYS B 1 408 ? -6.70500 -38.01200 -74.69600 1.000 42.71901 411 LYS B C 1
ATOM 6802 O O . LYS B 1 408 ? -7.14300 -37.12200 -75.43000 1.000 42.88777 411 LYS B O 1
ATOM 6808 N N . ASN B 1 409 ? -5.53100 -38.59500 -74.91300 1.000 41.12670 412 ASN B N 1
ATOM 6809 C CA . ASN B 1 409 ? -4.58100 -38.10900 -75.90100 1.000 43.86639 412 ASN B CA 1
ATOM 6810 C C . ASN B 1 409 ? -4.29600 -39.18500 -76.94100 1.000 46.75707 412 ASN B C 1
ATOM 6811 O O . ASN B 1 409 ? -4.61200 -40.36300 -76.75900 1.000 43.09914 412 ASN B O 1
ATOM 6816 N N . ASN B 1 410 ? -3.67700 -38.76700 -78.04100 1.000 47.13734 413 ASN B N 1
ATOM 6817 C CA . ASN B 1 410 ? -3.22600 -39.72200 -79.03900 1.000 46.18024 413 ASN B CA 1
ATOM 6818 C C . ASN B 1 410 ? -1.94600 -40.40600 -78.56400 1.000 46.51119 413 ASN B C 1
ATOM 6819 O O . ASN B 1 410 ? -1.36000 -40.04600 -77.54000 1.000 46.29760 413 ASN B O 1
ATOM 6824 N N . ASP B 1 411 ? -1.51600 -41.41800 -79.32300 1.000 46.78488 414 ASP B N 1
ATOM 6825 C CA . ASP B 1 411 ? -0.40900 -42.25800 -78.87100 1.000 47.46363 414 ASP B CA 1
ATOM 6826 C C . ASP B 1 411 ? 0.89300 -41.47700 -78.74000 1.000 50.12346 414 ASP B C 1
ATOM 6827 O O . ASP B 1 411 ? 1.71900 -41.79300 -77.87300 1.000 51.34106 414 ASP B O 1
ATOM 6832 N N . ALA B 1 412 ? 1.09700 -40.45600 -79.57800 1.000 49.40874 415 ALA B N 1
ATOM 6833 C CA . ALA B 1 412 ? 2.33400 -39.68300 -79.52200 1.000 49.72209 415 ALA B CA 1
ATOM 6834 C C . ALA B 1 412 ? 2.52000 -38.99600 -78.17800 1.000 52.75711 415 ALA B C 1
ATOM 6835 O O . ALA B 1 412 ? 3.65800 -38.70800 -77.79000 1.000 58.42665 415 ALA B O 1
ATOM 6837 N N . ALA B 1 413 ? 1.42900 -38.73200 -77.45800 1.000 47.15331 416 ALA B N 1
ATOM 6838 C CA . ALA B 1 413 ? 1.53700 -38.11300 -76.14400 1.000 50.69609 416 ALA B CA 1
ATOM 6839 C C . ALA B 1 413 ? 2.09300 -39.07300 -75.10100 1.000 49.86842 416 ALA B C 1
ATOM 6840 O O . ALA B 1 413 ? 2.63500 -38.61600 -74.08900 1.000 51.16862 416 ALA B O 1
ATOM 6842 N N . LYS B 1 414 ? 1.94000 -40.38100 -75.30900 1.000 51.20262 417 LYS B N 1
ATOM 6843 C CA . LYS B 1 414 ? 2.51600 -41.45300 -74.50100 1.000 51.24472 417 LYS B CA 1
ATOM 6844 C C . LYS B 1 414 ? 1.92000 -41.53700 -73.10100 1.000 47.08760 417 LYS B C 1
ATOM 6845 O O . LYS B 1 414 ? 2.35900 -42.37800 -72.30900 1.000 46.25884 417 LYS B O 1
ATOM 6851 N N . LYS B 1 415 ? 0.94600 -40.69900 -72.76400 1.000 43.23583 418 LYS B N 1
ATOM 6852 C CA . LYS B 1 415 ? 0.20100 -40.81300 -71.52200 1.000 44.16212 418 LYS B CA 1
ATOM 6853 C C . LYS B 1 415 ? -1.27900 -40.67200 -71.84600 1.000 43.92624 418 LYS B C 1
ATOM 6854 O O . LYS B 1 415 ? -1.66200 -39.91600 -72.74200 1.000 42.47738 418 LYS B O 1
ATOM 6860 N N . ASP B 1 416 ? -2.10300 -41.41700 -71.11200 1.000 40.73898 419 ASP B N 1
ATOM 6861 C CA . ASP B 1 416 ? -3.55600 -41.36700 -71.25300 1.000 38.83597 419 ASP B CA 1
ATOM 6862 C C . ASP B 1 416 ? -3.97200 -41.47300 -72.72000 1.000 40.10261 419 ASP B C 1
ATOM 6863 O O . ASP B 1 416 ? -4.80500 -40.71300 -73.21900 1.000 37.59877 419 ASP B O 1
ATOM 6868 N N . CYS B 1 417 ? -3.35400 -42.42900 -73.41800 1.000 36.75428 420 CYS B N 1
ATOM 6869 C CA . CYS B 1 417 ? -3.47600 -42.64300 -74.85500 1.000 38.17179 420 CYS B CA 1
ATOM 6870 C C . CYS B 1 417 ? -4.11400 -44.00400 -75.09800 1.000 41.23598 420 CYS B C 1
ATOM 6871 O O . CYS B 1 417 ? -4.30500 -44.76200 -74.13800 1.000 38.75110 420 CYS B O 1
ATOM 6874 N N . PRO B 1 418 ? -4.51200 -44.33000 -76.33600 1.000 40.29855 421 PRO B N 1
ATOM 6875 C CA . PRO B 1 418 ? -4.92800 -45.71500 -76.61900 1.000 39.35406 421 PRO B CA 1
ATOM 6876 C C . PRO B 1 418 ? -3.96900 -46.77200 -76.10100 1.000 39.58137 421 PRO B C 1
ATOM 6877 O O . PRO B 1 418 ? -4.41500 -47.79800 -75.57000 1.000 39.96511 421 PRO B O 1
ATOM 6881 N N . SER B 1 419 ? -2.66000 -46.55100 -76.24300 1.000 41.10786 422 SER B N 1
ATOM 6882 C CA . SER B 1 419 ? -1.69300 -47.57300 -75.85200 1.000 38.65472 422 SER B CA 1
ATOM 6883 C C . SER B 1 419 ? -1.66300 -47.78700 -74.34000 1.000 38.51355 422 SER B C 1
ATOM 6884 O O . SER B 1 419 ? -1.56600 -48.92900 -73.88000 1.000 39.46687 422 SER B O 1
ATOM 6887 N N . THR B 1 420 ? -1.73400 -46.71300 -73.54600 1.000 35.47703 423 THR B N 1
ATOM 6888 C CA . THR B 1 420 ? -1.76300 -46.90200 -72.09700 1.000 34.39782 423 THR B CA 1
ATOM 6889 C C . THR B 1 420 ? -3.09100 -47.49600 -71.64800 1.000 38.74269 423 THR B C 1
ATOM 6890 O O . THR B 1 420 ? -3.13500 -48.29300 -70.70200 1.000 37.92735 423 THR B O 1
ATOM 6894 N N . ALA B 1 421 ? -4.18400 -47.12400 -72.31500 1.000 32.83356 424 ALA B N 1
ATOM 6895 C CA . ALA B 1 421 ? -5.48400 -47.69100 -71.97500 1.000 35.74388 424 ALA B CA 1
ATOM 6896 C C . ALA B 1 421 ? -5.50900 -49.18800 -72.25000 1.000 33.98263 424 ALA B C 1
ATOM 6897 O O . ALA B 1 421 ? -5.91300 -49.98300 -71.39400 1.000 31.66893 424 ALA B O 1
ATOM 6899 N N . ARG B 1 422 ? -5.07200 -49.58600 -73.44600 1.000 36.87488 425 ARG B N 1
ATOM 6900 C CA . ARG B 1 422 ? -5.04100 -50.99700 -73.80200 1.000 36.54628 425 ARG B CA 1
ATOM 6901 C C . ARG B 1 422 ? -4.12000 -51.78200 -72.87200 1.000 35.01470 425 ARG B C 1
ATOM 6902 O O . ARG B 1 422 ? -4.46100 -52.88900 -72.43200 1.000 33.23532 425 ARG B O 1
ATOM 6910 N N . GLU B 1 423 ? -2.95700 -51.21600 -72.54300 1.000 36.95861 426 GLU B N 1
ATOM 6911 C CA . GLU B 1 423 ? -1.99600 -51.92500 -71.69600 1.000 41.68538 426 GLU B CA 1
ATOM 6912 C C . GLU B 1 423 ? -2.46000 -51.98500 -70.24500 1.000 37.72719 426 GLU B C 1
ATOM 6913 O O . GLU B 1 423 ? -2.20100 -52.97200 -69.54700 1.000 35.04305 426 GLU B O 1
ATOM 6919 N N . ASP B 1 424 ? -3.14100 -50.93900 -69.77200 1.000 35.17636 427 ASP B N 1
ATOM 6920 C CA . ASP B 1 424 ? -3.66000 -50.96400 -68.40800 1.000 31.81511 427 ASP B CA 1
ATOM 6921 C C . ASP B 1 424 ? -4.74400 -52.02600 -68.24600 1.000 33.51587 427 ASP B C 1
ATOM 6922 O O . ASP B 1 424 ? -4.77900 -52.73400 -67.23200 1.000 32.09329 427 ASP B O 1
ATOM 6927 N N . LEU B 1 425 ? -5.62000 -52.17000 -69.24100 1.000 30.64531 428 LEU B N 1
ATOM 6928 C CA . LEU B 1 425 ? -6.66900 -53.17900 -69.14500 1.000 31.31130 428 LEU B CA 1
ATOM 6929 C C . LEU B 1 425 ? -6.08300 -54.58500 -69.20200 1.000 30.58528 428 LEU B C 1
ATOM 6930 O O . LEU B 1 425 ? -6.50500 -55.47500 -68.45200 1.000 28.53775 428 LEU B O 1
ATOM 6935 N N . LEU B 1 426 ? -5.10600 -54.80600 -70.08500 1.000 31.02818 429 LEU B N 1
ATOM 6936 C CA . LEU B 1 426 ? -4.48600 -56.12300 -70.17200 1.000 35.05308 429 LEU B CA 1
ATOM 6937 C C . LEU B 1 426 ? -3.67000 -56.43400 -68.92700 1.000 34.06050 429 LEU B C 1
ATOM 6938 O O . LEU B 1 426 ? -3.59900 -57.59300 -68.50900 1.000 31.24432 429 LEU B O 1
ATOM 6943 N N . ARG B 1 427 ? -3.03000 -55.42300 -68.33900 1.000 35.19306 430 ARG B N 1
ATOM 6944 C CA . ARG B 1 427 ? -2.32700 -55.64000 -67.08000 1.000 35.48690 430 ARG B CA 1
ATOM 6945 C C . ARG B 1 427 ? -3.29100 -56.07900 -65.98300 1.000 34.49671 430 ARG B C 1
ATOM 6946 O O . ARG B 1 427 ? -2.98500 -56.99300 -65.20400 1.000 32.53310 430 ARG B O 1
ATOM 6954 N N . LEU B 1 428 ? -4.46800 -55.44900 -65.91400 1.000 28.66516 431 LEU B N 1
ATOM 6955 C CA . LEU B 1 428 ? -5.45200 -55.84400 -64.91300 1.000 29.58606 431 LEU B CA 1
ATOM 6956 C C . LEU B 1 428 ? -5.94500 -57.26600 -65.15100 1.000 30.71536 431 LEU B C 1
ATOM 6957 O O . LEU B 1 428 ? -6.11700 -58.03900 -64.20100 1.000 26.09219 431 LEU B O 1
ATOM 6962 N N . HIS B 1 429 ? -6.19600 -57.62300 -66.41100 1.000 28.86320 432 HIS B N 1
ATOM 6963 C CA . HIS B 1 429 ? -6.71100 -58.95500 -66.70200 1.000 33.96613 432 HIS B CA 1
ATOM 6964 C C . HIS B 1 429 ? -5.66200 -60.03300 -66.44500 1.000 31.39551 432 HIS B C 1
ATOM 6965 O O . HIS B 1 429 ? -6.00200 -61.14700 -66.03000 1.000 29.25392 432 HIS B O 1
ATOM 6972 N N . ARG B 1 430 ? -4.38400 -59.72600 -66.69000 1.000 31.10881 433 ARG B N 1
ATOM 6973 C CA . ARG B 1 430 ? -3.31800 -60.63600 -66.27900 1.000 35.05987 433 ARG B CA 1
ATOM 6974 C C . ARG B 1 430 ? -3.34900 -60.86800 -64.77500 1.000 34.04402 433 ARG B C 1
ATOM 6975 O O . ARG B 1 430 ? -3.15000 -61.99500 -64.30600 1.000 33.68191 433 ARG B O 1
ATOM 6983 N N . LYS B 1 431 ? -3.59100 -59.80800 -64.00100 1.000 30.62874 434 LYS B N 1
ATOM 6984 C CA . LYS B 1 431 ? -3.70100 -59.95300 -62.55300 1.000 32.79856 434 LYS B CA 1
ATOM 6985 C C . LYS B 1 431 ? -4.91000 -60.80100 -62.17400 1.000 33.45629 434 LYS B C 1
ATOM 6986 O O . LYS B 1 431 ? -4.81500 -61.67700 -61.30900 1.000 33.06511 434 LYS B O 1
ATOM 6992 N N . TYR B 1 432 ? -6.06000 -60.55200 -62.80700 1.000 28.91975 435 TYR B N 1
ATOM 6993 C CA . TYR B 1 432 ? -7.24700 -61.36100 -62.53500 1.000 29.75072 435 TYR B CA 1
ATOM 6994 C C . TYR B 1 432 ? -6.97600 -62.84000 -62.79000 1.000 33.32764 435 TYR B C 1
ATOM 6995 O O . TYR B 1 432 ? -7.40900 -63.70100 -62.01700 1.000 27.58443 435 TYR B O 1
ATOM 7004 N N . VAL B 1 433 ? -6.26800 -63.15700 -63.87500 1.000 29.53643 436 VAL B N 1
ATOM 7005 C CA . VAL B 1 433 ? -5.97500 -64.55300 -64.19700 1.000 36.05520 436 VAL B CA 1
ATOM 7006 C C . VAL B 1 433 ? -5.06500 -65.15800 -63.13700 1.000 33.81534 436 VAL B C 1
ATOM 7007 O O . VAL B 1 433 ? -5.27700 -66.28600 -62.68300 1.000 33.44730 436 VAL B O 1
ATOM 7011 N N . ARG B 1 434 ? -4.02400 -64.42000 -62.74300 1.000 32.46126 437 ARG B N 1
ATOM 7012 C CA . ARG B 1 434 ? -3.11600 -64.89700 -61.70400 1.000 33.23063 437 ARG B CA 1
ATOM 7013 C C . ARG B 1 434 ? -3.83500 -65.07100 -60.37500 1.000 34.08919 437 ARG B C 1
ATOM 7014 O O . ARG B 1 434 ? -3.57900 -66.03300 -59.64200 1.000 33.76962 437 ARG B O 1
ATOM 7022 N N . GLU B 1 435 ? -4.73400 -64.14700 -60.04200 1.000 28.93380 438 GLU B N 1
ATOM 7023 C CA . GLU B 1 435 ? -5.44400 -64.24500 -58.77700 1.000 30.44860 438 GLU B CA 1
ATOM 7024 C C . GLU B 1 435 ? -6.45500 -65.38300 -58.76700 1.000 30.47066 438 GLU B C 1
ATOM 7025 O O . GLU B 1 435 ? -6.89400 -65.79500 -57.68800 1.000 31.49004 438 GLU B O 1
ATOM 7031 N N . ALA B 1 436 ? -6.83100 -65.90200 -59.93600 1.000 33.48814 439 ALA B N 1
ATOM 7032 C CA . ALA B 1 436 ? -7.72100 -67.05000 -60.03100 1.000 33.91098 439 ALA B CA 1
ATOM 7033 C C . ALA B 1 436 ? -6.96100 -68.36300 -60.18700 1.000 35.08076 439 ALA B C 1
ATOM 7034 O O . ALA B 1 436 ? -7.58400 -69.40600 -60.40300 1.000 33.67075 439 ALA B O 1
ATOM 7036 N N . GLY B 1 437 ? -5.63400 -68.33600 -60.07200 1.000 35.32315 440 GLY B N 1
ATOM 7037 C CA . GLY B 1 437 ? -4.81800 -69.53300 -60.12800 1.000 41.21320 440 GLY B CA 1
ATOM 7038 C C . GLY B 1 437 ? -4.14200 -69.81400 -61.45500 1.000 41.65943 440 GLY B C 1
ATOM 7039 O O . GLY B 1 437 ? -3.44900 -70.83400 -61.56800 1.000 36.74854 440 GLY B O 1
ATOM 7040 N N . GLY B 1 438 ? -4.30400 -68.94300 -62.45700 1.000 38.30169 441 GLY B N 1
ATOM 7041 C CA . GLY B 1 438 ? -3.66500 -69.16700 -63.73700 1.000 34.53012 441 GLY B CA 1
ATOM 7042 C C . GLY B 1 438 ? -2.22600 -68.68100 -63.76300 1.000 39.22941 441 GLY B C 1
ATOM 7043 O O . GLY B 1 438 ? -1.81700 -67.81400 -62.99200 1.000 37.42970 441 GLY B O 1
ATOM 7044 N N . ILE B 1 439 ? -1.44300 -69.25500 -64.67400 1.000 35.94562 442 ILE B N 1
ATOM 7045 C CA . ILE B 1 439 ? -0.02400 -68.93800 -64.80600 1.000 38.03515 442 ILE B CA 1
ATOM 7046 C C . ILE B 1 439 ? 0.18600 -68.24900 -66.14700 1.000 41.69716 442 ILE B C 1
ATOM 7047 O O . ILE B 1 439 ? -0.05900 -68.84000 -67.20600 1.000 42.56454 442 ILE B O 1
ATOM 7052 N N . VAL B 1 440 ? 0.63600 -67.00000 -66.09900 1.000 36.02639 443 VAL B N 1
ATOM 7053 C CA . VAL B 1 440 ? 0.79600 -66.17300 -67.29200 1.000 39.50431 443 VAL B CA 1
ATOM 7054 C C . VAL B 1 440 ? 1.90200 -65.16300 -67.02000 1.000 38.18053 443 VAL B C 1
ATOM 7055 O O . VAL B 1 440 ? 1.90000 -64.49200 -65.98300 1.000 40.50325 443 VAL B O 1
ATOM 7059 N N . GLU B 1 441 ? 2.87000 -65.08100 -67.92600 1.000 36.64124 444 GLU B N 1
ATOM 7060 C CA . GLU B 1 441 ? 3.94000 -64.10500 -67.78300 1.000 37.05824 444 GLU B CA 1
ATOM 7061 C C . GLU B 1 441 ? 3.54200 -62.76700 -68.40000 1.000 39.89458 444 GLU B C 1
ATOM 7062 O O . GLU B 1 441 ? 2.60200 -62.67200 -69.19000 1.000 38.11685 444 GLU B O 1
ATOM 7068 N N . ASP B 1 442 ? 4.28700 -61.72600 -68.02500 1.000 39.35731 445 ASP B N 1
ATOM 7069 C CA . ASP B 1 442 ? 3.94300 -60.36300 -68.41100 1.000 37.56071 445 ASP B CA 1
ATOM 7070 C C . ASP B 1 442 ? 3.92100 -60.15000 -69.92100 1.000 42.44139 445 ASP B C 1
ATOM 7071 O O . ASP B 1 442 ? 3.24700 -59.22600 -70.39200 1.000 43.85947 445 ASP B O 1
ATOM 7076 N N . ASN B 1 443 ? 4.64300 -60.96300 -70.69000 1.000 41.75135 446 ASN B N 1
ATOM 7077 C CA . ASN B 1 443 ? 4.68700 -60.78500 -72.13700 1.000 45.30796 446 ASN B CA 1
ATOM 7078 C C . ASN B 1 443 ? 3.50800 -61.41400 -72.86900 1.000 42.69800 446 ASN B C 1
ATOM 7079 O O . ASN B 1 443 ? 3.49800 -61.40000 -74.10400 1.000 42.16926 446 ASN B O 1
ATOM 7084 N N . ILE B 1 444 ? 2.52600 -61.96500 -72.16100 1.000 37.58431 447 ILE B N 1
ATOM 7085 C CA . ILE B 1 444 ? 1.34600 -62.56000 -72.77800 1.000 42.05018 447 ILE B CA 1
ATOM 7086 C C . ILE B 1 444 ? 0.16900 -61.62300 -72.53900 1.000 46.39742 447 ILE B C 1
ATOM 7087 O O . ILE B 1 444 ? -0.08200 -61.20300 -71.40100 1.000 42.67958 447 ILE B O 1
ATOM 7092 N N . ASP B 1 445 ? -0.53400 -61.27500 -73.61100 1.000 44.78166 448 ASP B N 1
ATOM 7093 C CA . ASP B 1 445 ? -1.69700 -60.39500 -73.54500 1.000 41.49365 448 ASP B CA 1
ATOM 7094 C C . ASP B 1 445 ? -2.95500 -61.26200 -73.52300 1.000 40.19330 448 ASP B C 1
ATOM 7095 O O . ASP B 1 445 ? -3.36300 -61.80900 -74.55000 1.000 41.96490 448 ASP B O 1
ATOM 7100 N N . VAL B 1 446 ? -3.56700 -61.38700 -72.34600 1.000 36.67710 449 VAL B N 1
ATOM 7101 C CA . VAL B 1 446 ? -4.80400 -62.14300 -72.15000 1.000 35.87193 449 VAL B CA 1
ATOM 7102 C C . VAL B 1 446 ? -5.92000 -61.16000 -71.81800 1.000 36.45862 449 VAL B C 1
ATOM 7103 O O . VAL B 1 446 ? -5.83800 -60.42600 -70.82600 1.000 35.32802 449 VAL B O 1
ATOM 7107 N N . GLU B 1 447 ? -6.96600 -61.14200 -72.64100 1.000 37.43895 450 GLU B N 1
ATOM 7108 C CA . GLU B 1 447 ? -8.13100 -60.30000 -72.39300 1.000 38.76678 450 GLU B CA 1
ATOM 7109 C C . GLU B 1 447 ? -9.27700 -61.14400 -71.85700 1.000 37.02703 450 GLU B C 1
ATOM 7110 O O . GLU B 1 447 ? -9.57200 -62.21200 -72.40000 1.000 34.80666 450 GLU B O 1
ATOM 7116 N N . ILE B 1 448 ? -9.92100 -60.65600 -70.79900 1.000 32.78841 451 ILE B N 1
ATOM 7117 C CA . ILE B 1 448 ? -11.10900 -61.28500 -70.23100 1.000 32.92649 451 ILE B CA 1
ATOM 7118 C C . ILE B 1 448 ? -12.33400 -60.52500 -70.72800 1.000 35.39096 451 ILE B C 1
ATOM 7119 O O . ILE B 1 448 ? -12.44900 -59.31200 -70.51200 1.000 31.54165 451 ILE B O 1
ATOM 7124 N N . SER B 1 449 ? -13.22300 -61.22000 -71.42700 1.000 35.08198 452 SER B N 1
ATOM 7125 C CA . SER B 1 449 ? -14.51600 -60.65200 -71.78100 1.000 35.57185 452 SER B CA 1
ATOM 7126 C C . SER B 1 449 ? -15.25500 -60.18100 -70.53300 1.000 32.98228 452 SER B C 1
ATOM 7127 O O . SER B 1 449 ? -15.33200 -60.92500 -69.54500 1.000 29.50301 452 SER B O 1
ATOM 7130 N N . PRO B 1 450 ? -15.80300 -58.96200 -70.52900 1.000 31.60708 453 PRO B N 1
ATOM 7131 C CA . PRO B 1 450 ? -16.69100 -58.56900 -69.42300 1.000 30.82910 453 PRO B CA 1
ATOM 7132 C C . PRO B 1 450 ? -17.89100 -59.48500 -69.28000 1.000 31.90461 453 PRO B C 1
ATOM 7133 O O . PRO B 1 450 ? -18.43700 -59.60700 -68.17700 1.000 33.05067 453 PRO B O 1
ATOM 7137 N N . LEU B 1 451 ? -18.32800 -60.12800 -70.36800 1.000 30.80693 454 LEU B N 1
ATOM 7138 C CA . LEU B 1 451 ? -19.43600 -61.07000 -70.27500 1.000 31.60293 454 LEU B CA 1
ATOM 7139 C C . LEU B 1 451 ? -19.06300 -62.31600 -69.49100 1.000 33.99739 454 LEU B C 1
ATOM 7140 O O . LEU B 1 451 ? -19.95400 -62.99700 -68.97200 1.000 33.79482 454 LEU B O 1
ATOM 7145 N N . LEU B 1 452 ? -17.77200 -62.62700 -69.38900 1.000 32.60803 455 LEU B N 1
ATOM 7146 C CA . LEU B 1 452 ? -17.31700 -63.73400 -68.55800 1.000 34.72845 455 LEU B CA 1
ATOM 7147 C C . LEU B 1 452 ? -17.03400 -63.30100 -67.12500 1.000 33.14944 455 LEU B C 1
ATOM 7148 O O . LEU B 1 452 ? -17.42600 -63.99800 -66.18400 1.000 33.41509 455 LEU B O 1
ATOM 7153 N N . SER B 1 453 ? -16.37700 -62.15700 -66.93400 1.000 30.12447 456 SER B N 1
ATOM 7154 C CA . SER B 1 453 ? -16.04200 -61.71400 -65.58700 1.000 30.62725 456 SER B CA 1
ATOM 7155 C C . SER B 1 453 ? -16.07100 -60.19600 -65.50300 1.000 29.56014 456 SER B C 1
ATOM 7156 O O . SER B 1 453 ? -15.43800 -59.51300 -66.31300 1.000 31.13097 456 SER B O 1
ATOM 7159 N N . TYR B 1 454 ? -16.79800 -59.68200 -64.50900 1.000 29.56915 457 TYR B N 1
ATOM 7160 C CA . TYR B 1 454 ? -16.90600 -58.24700 -64.28300 1.000 29.48227 457 TYR B CA 1
ATOM 7161 C C . TYR B 1 454 ? -15.65100 -57.69900 -63.61200 1.000 33.37307 457 TYR B C 1
ATOM 7162 O O . TYR B 1 454 ? -15.07400 -56.70800 -64.07300 1.000 29.06615 457 TYR B O 1
ATOM 7171 N N . GLY B 1 455 ? -15.21400 -58.33500 -62.52600 1.000 33.09004 458 GLY B N 1
ATOM 7172 C CA . GLY B 1 455 ? -14.06600 -57.86400 -61.78000 1.000 32.68411 458 GLY B CA 1
ATOM 7173 C C . GLY B 1 455 ? -13.18300 -58.94700 -61.19400 1.000 34.50612 458 GLY B C 1
ATOM 7174 O O . GLY B 1 455 ? -12.71700 -58.81600 -60.05800 1.000 30.60945 458 GLY B O 1
ATOM 7175 N N . GLY B 1 456 ? -12.94500 -60.02600 -61.94300 1.000 33.30253 459 GLY B N 1
ATOM 7176 C CA . GLY B 1 456 ? -12.08200 -61.09900 -61.50100 1.000 31.90712 459 GLY B CA 1
ATOM 7177 C C . GLY B 1 456 ? -12.80200 -62.33500 -61.01000 1.000 32.71192 459 GLY B C 1
ATOM 7178 O O . GLY B 1 456 ? -12.16200 -63.38200 -60.85200 1.000 33.50362 459 GLY B O 1
ATOM 7179 N N . GLU B 1 457 ? -14.10500 -62.24300 -60.76300 1.000 30.73661 460 GLU B N 1
ATOM 7180 C CA . GLU B 1 457 ? -14.88300 -63.40200 -60.36300 1.000 29.79025 460 GLU B CA 1
ATOM 7181 C C . GLU B 1 457 ? -15.09000 -64.33200 -61.55800 1.000 33.32459 460 GLU B C 1
ATOM 7182 O O . GLU B 1 457 ? -14.80500 -63.98300 -62.70400 1.000 35.50212 460 GLU B O 1
ATOM 7188 N N . ASN B 1 458 ? -15.55200 -65.55200 -61.27400 1.000 32.65140 461 ASN B N 1
ATOM 7189 C CA . ASN B 1 458 ? -16.03300 -66.46500 -62.30700 1.000 33.27118 461 ASN B CA 1
ATOM 7190 C C . ASN B 1 458 ? -14.90700 -66.97200 -63.21000 1.000 34.60417 461 ASN B C 1
ATOM 7191 O O . ASN B 1 458 ? -15.14300 -67.31600 -64.37300 1.000 36.50870 461 ASN B O 1
ATOM 7196 N N . LEU B 1 459 ? -13.67100 -67.04000 -62.70000 1.000 32.43789 462 LEU B N 1
ATOM 7197 C CA . LEU B 1 459 ? -12.53500 -67.44800 -63.51700 1.000 36.54138 462 LEU B CA 1
ATOM 7198 C C . LEU B 1 459 ? -11.82800 -68.71600 -63.06300 1.000 38.03580 462 LEU B C 1
ATOM 7199 O O . LEU B 1 459 ? -11.14400 -69.33200 -63.88800 1.000 34.48754 462 LEU B O 1
ATOM 7204 N N . THR B 1 460 ? -11.94700 -69.10600 -61.79100 1.000 36.59676 463 THR B N 1
ATOM 7205 C CA . THR B 1 460 ? -11.18400 -70.24000 -61.27300 1.000 40.58983 463 THR B CA 1
ATOM 7206 C C . THR B 1 460 ? -11.36200 -71.49000 -62.13200 1.000 43.24878 463 THR B C 1
ATOM 7207 O O . THR B 1 460 ? -10.38000 -72.11400 -62.54800 1.000 43.52993 463 THR B O 1
ATOM 7211 N N . ASP B 1 461 ? -12.61300 -71.88200 -62.39500 1.000 41.54883 464 ASP B N 1
ATOM 7212 C CA . ASP B 1 461 ? -12.85900 -73.12100 -63.12900 1.000 45.60491 464 ASP B CA 1
ATOM 7213 C C . ASP B 1 461 ? -12.21100 -73.11500 -64.51000 1.000 44.60258 464 ASP B C 1
ATOM 7214 O O . ASP B 1 461 ? -11.88900 -74.18000 -65.04700 1.000 43.62786 464 ASP B O 1
ATOM 7219 N N . LEU B 1 462 ? -11.98000 -71.93700 -65.08500 1.000 41.39602 465 LEU B N 1
ATOM 7220 C CA . LEU B 1 462 ? -11.46500 -71.85600 -66.44600 1.000 37.58839 465 LEU B CA 1
ATOM 7221 C C . LEU B 1 462 ? -9.95100 -71.71700 -66.50400 1.000 41.59766 465 LEU B C 1
ATOM 7222 O O . LEU B 1 462 ? -9.32500 -72.24700 -67.42900 1.000 46.08576 465 LEU B O 1
ATOM 7227 N N . VAL B 1 463 ? -9.34500 -71.02700 -65.54200 1.000 37.59397 466 VAL B N 1
ATOM 7228 C CA . VAL B 1 463 ? -7.92500 -70.71500 -65.62200 1.000 35.71933 466 VAL B CA 1
ATOM 7229 C C . VAL B 1 463 ? -7.09400 -71.34100 -64.50800 1.000 34.37428 466 VAL B C 1
ATOM 7230 O O . VAL B 1 463 ? -5.85900 -71.39000 -64.63900 1.000 35.83549 466 VAL B O 1
ATOM 7234 N N . SER B 1 464 ? -7.69000 -71.82500 -63.41800 1.000 37.64762 467 SER B N 1
ATOM 7235 C CA . SER B 1 464 ? -6.88000 -72.33500 -62.31600 1.000 38.25511 467 SER B CA 1
ATOM 7236 C C . SER B 1 464 ? -6.07900 -73.54600 -62.76900 1.000 44.85694 467 SER B C 1
ATOM 7237 O O . SER B 1 464 ? -6.63700 -74.52300 -63.27100 1.000 43.86559 467 SER B O 1
ATOM 7240 N N . GLY B 1 465 ? -4.76300 -73.47400 -62.58400 1.000 45.15633 468 GLY B N 1
ATOM 7241 C CA . GLY B 1 465 ? -3.86000 -74.49600 -63.05700 1.000 47.70458 468 GLY B CA 1
ATOM 7242 C C . GLY B 1 465 ? -3.47500 -74.39500 -64.51600 1.000 49.78768 468 GLY B C 1
ATOM 7243 O O . GLY B 1 465 ? -2.49900 -75.03500 -64.92700 1.000 50.28150 468 GLY B O 1
ATOM 7244 N N . GLU B 1 466 ? -4.19600 -73.61300 -65.31600 1.000 46.87267 469 GLU B N 1
ATOM 7245 C CA . GLU B 1 466 ? -3.86700 -73.47300 -66.72700 1.000 42.89204 469 GLU B CA 1
ATOM 7246 C C . GLU B 1 466 ? -2.68600 -72.52700 -66.91300 1.000 41.31213 469 GLU B C 1
ATOM 7247 O O . GLU B 1 466 ? -2.51700 -71.55300 -66.17300 1.000 38.97983 469 GLU B O 1
ATOM 7253 N N . VAL B 1 467 ? -1.85900 -72.82700 -67.91200 1.000 44.65760 470 VAL B N 1
ATOM 7254 C CA . VAL B 1 467 ? -0.70000 -72.01000 -68.25700 1.000 46.31630 470 VAL B CA 1
ATOM 7255 C C . VAL B 1 467 ? -0.97000 -71.33800 -69.59400 1.000 47.16769 470 VAL B C 1
ATOM 7256 O O . VAL B 1 467 ? -1.34900 -72.00300 -70.56600 1.000 48.52928 470 VAL B O 1
ATOM 7260 N N . PHE B 1 468 ? -0.78300 -70.02300 -69.64200 1.000 41.94912 471 PHE B N 1
ATOM 7261 C CA . PHE B 1 468 ? -1.06600 -69.23000 -70.83300 1.000 43.50796 471 PHE B CA 1
ATOM 7262 C C . PHE B 1 468 ? 0.24100 -68.82100 -71.50300 1.000 46.48916 471 PHE B C 1
ATOM 7263 O O . PHE B 1 468 ? 0.96300 -67.95500 -70.99600 1.000 46.72595 471 PHE B O 1
ATOM 7271 N N . THR B 1 469 ? 0.55000 -69.45200 -72.63700 1.000 48.73514 472 THR B N 1
ATOM 7272 C CA . THR B 1 469 ? 1.82100 -69.24100 -73.31100 1.000 51.12472 472 THR B CA 1
ATOM 7273 C C . THR B 1 469 ? 1.71900 -68.66000 -74.71700 1.000 47.63847 472 THR B C 1
ATOM 7274 O O . THR B 1 469 ? 2.75600 -68.32000 -75.29600 1.000 51.79611 472 THR B O 1
ATOM 7278 N N . ILE B 1 470 ? 0.52400 -68.52700 -75.28400 1.000 50.51301 473 ILE B N 1
ATOM 7279 C CA . ILE B 1 470 ? 0.35400 -67.97800 -76.62500 1.000 52.17429 473 ILE B CA 1
ATOM 7280 C C . ILE B 1 470 ? -0.39600 -66.66000 -76.50600 1.000 49.18045 473 ILE B C 1
ATOM 7281 O O . ILE B 1 470 ? -1.44800 -66.58900 -75.85900 1.000 56.27013 473 ILE B O 1
ATOM 7286 N N . SER B 1 471 ? 0.13400 -65.62700 -77.15600 1.000 48.53835 474 SER B N 1
ATOM 7287 C CA . SER B 1 471 ? -0.37400 -64.26900 -77.06900 1.000 41.23610 474 SER B CA 1
ATOM 7288 C C . SER B 1 471 ? -0.61700 -63.71000 -78.46400 1.000 51.14700 474 SER B C 1
ATOM 7289 O O . SER B 1 471 ? 0.20200 -63.92100 -79.36800 1.000 55.04908 474 SER B O 1
ATOM 7292 N N . PRO B 1 472 ? -1.73700 -63.00300 -78.67800 1.000 52.32054 475 PRO B N 1
ATOM 7293 C CA . PRO B 1 472 ? -2.79000 -62.70300 -77.70200 1.000 45.12320 475 PRO B CA 1
ATOM 7294 C C . PRO B 1 472 ? -3.75300 -63.85200 -77.44200 1.000 47.45952 475 PRO B C 1
ATOM 7295 O O . PRO B 1 472 ? -3.83700 -64.79600 -78.23000 1.000 53.37428 475 PRO B O 1
ATOM 7299 N N . TYR B 1 473 ? -4.46500 -63.76500 -76.32000 1.000 49.44137 476 TYR B N 1
ATOM 7300 C CA . TYR B 1 473 ? -5.49300 -64.72800 -75.96000 1.000 44.48293 476 TYR B CA 1
ATOM 7301 C C . TYR B 1 473 ? -6.72100 -63.97600 -75.47800 1.000 45.74272 476 TYR B C 1
ATOM 7302 O O . TYR B 1 473 ? -6.59900 -62.96800 -74.77400 1.000 41.42128 476 TYR B O 1
ATOM 7311 N N . HIS B 1 474 ? -7.90100 -64.45900 -75.87200 1.000 46.68035 477 HIS B N 1
ATOM 7312 C CA . HIS B 1 474 ? -9.17100 -63.84900 -75.49800 1.000 45.68809 477 HIS B CA 1
ATOM 7313 C C . HIS B 1 474 ? -9.99800 -64.87900 -74.74600 1.000 42.36783 477 HIS B C 1
ATOM 7314 O O . HIS B 1 474 ? -10.45000 -65.87500 -75.32800 1.000 47.58071 477 HIS B O 1
ATOM 7321 N N . LEU B 1 475 ? -10.18900 -64.63900 -73.45600 1.000 39.31074 478 LEU B N 1
ATOM 7322 C CA . LEU B 1 475 ? -11.02600 -65.50400 -72.63100 1.000 42.24594 478 LEU B CA 1
ATOM 7323 C C . LEU B 1 475 ? -12.46100 -65.01700 -72.75600 1.000 40.70874 478 LEU B C 1
ATOM 7324 O O . LEU B 1 475 ? -12.82100 -63.97400 -72.18400 1.000 38.14982 478 LEU B O 1
ATOM 7329 N N . LYS B 1 476 ? -13.28100 -65.75500 -73.46100 1.000 44.72394 479 LYS B N 1
ATOM 7330 C CA . LYS B 1 476 ? -14.63800 -65.35500 -73.67200 1.000 39.96650 479 LYS B CA 1
ATOM 7331 C C . LYS B 1 476 ? -15.62400 -66.14100 -72.90700 1.000 44.20649 479 LYS B C 1
ATOM 7332 O O . LYS B 1 476 ? -15.32600 -67.16800 -72.41200 1.000 43.75554 479 LYS B O 1
ATOM 7338 N N . SER B 1 477 ? -16.82200 -65.61500 -72.81600 1.000 43.27708 480 SER B N 1
ATOM 7339 C CA . SER B 1 477 ? -17.94300 -66.25300 -72.16600 1.000 47.66710 480 SER B CA 1
ATOM 7340 C C . SER B 1 477 ? -18.58800 -67.18200 -73.16200 1.000 52.62110 480 SER B C 1
ATOM 7341 O O . SER B 1 477 ? -18.16700 -67.22700 -74.26200 1.000 58.32372 480 SER B O 1
ATOM 7344 N N . MET B 1 478 ? -19.61500 -67.91100 -72.73700 1.000 57.79164 481 MET B N 1
ATOM 7345 C CA . MET B 1 478 ? -20.31100 -68.84100 -73.61700 1.000 62.38615 481 MET B CA 1
ATOM 7346 C C . MET B 1 478 ? -20.75000 -68.15600 -74.90700 1.000 63.64493 481 MET B C 1
ATOM 7347 O O . MET B 1 478 ? -21.75400 -67.44500 -74.93300 1.000 64.91860 481 MET B O 1
ATOM 7352 N N . HIS C 1 1 ? -25.75500 47.69000 10.77100 1.000 58.54470 4 HIS C N 1
ATOM 7353 C CA . HIS C 1 1 ? -24.30700 47.80800 10.88100 1.000 51.78252 4 HIS C CA 1
ATOM 7354 C C . HIS C 1 1 ? -23.84000 47.88000 12.33300 1.000 56.22115 4 HIS C C 1
ATOM 7355 O O . HIS C 1 1 ? -24.64400 47.99600 13.25500 1.000 59.13049 4 HIS C O 1
ATOM 7362 N N . HIS C 1 2 ? -22.52000 47.83000 12.50500 1.000 55.07713 5 HIS C N 1
ATOM 7363 C CA . HIS C 1 2 ? -21.89000 47.86400 13.81600 1.000 59.61160 5 HIS C CA 1
ATOM 7364 C C . HIS C 1 2 ? -20.48400 48.42400 13.64900 1.000 56.51786 5 HIS C C 1
ATOM 7365 O O . HIS C 1 2 ? -19.93900 48.45200 12.54300 1.000 52.03941 5 HIS C O 1
ATOM 7372 N N . HIS C 1 3 ? -19.90500 48.88300 14.75500 1.000 58.16623 6 HIS C N 1
ATOM 7373 C CA . HIS C 1 3 ? -18.58200 49.49200 14.74600 1.000 59.14972 6 HIS C CA 1
ATOM 7374 C C . HIS C 1 3 ? -17.53000 48.49300 15.21000 1.000 59.78991 6 HIS C C 1
ATOM 7375 O O . HIS C 1 3 ? -17.75500 47.72100 16.14400 1.000 55.50940 6 HIS C O 1
ATOM 7382 N N . HIS C 1 4 ? -16.37700 48.52400 14.55000 1.000 59.02761 7 HIS C N 1
ATOM 7383 C CA . HIS C 1 4 ? -15.29800 47.57000 14.77000 1.000 50.38606 7 HIS C CA 1
ATOM 7384 C C . HIS C 1 4 ? -14.10600 48.25800 15.42100 1.000 55.16135 7 HIS C C 1
ATOM 7385 O O . HIS C 1 4 ? -13.74400 49.38100 15.04100 1.000 51.20442 7 HIS C O 1
ATOM 7392 N N . MET C 1 5 ? -13.48400 47.56600 16.38600 1.000 50.76254 8 MET C N 1
ATOM 7393 C CA . MET C 1 5 ? -12.38300 48.16300 17.13800 1.000 53.21259 8 MET C CA 1
ATOM 7394 C C . MET C 1 5 ? -11.20900 48.52400 16.24700 1.000 51.57208 8 MET C C 1
ATOM 7395 O O . MET C 1 5 ? -10.44000 49.43600 16.56800 1.000 48.82058 8 MET C O 1
ATOM 7400 N N . SER C 1 6 ? -11.03600 47.80200 15.15100 1.000 51.79326 9 SER C N 1
ATOM 7401 C CA . SER C 1 6 ? -9.82900 47.91800 14.34500 1.000 45.59368 9 SER C CA 1
ATOM 7402 C C . SER C 1 6 ? -9.94500 48.89500 13.17000 1.000 43.13426 9 SER C C 1
ATOM 7403 O O . SER C 1 6 ? -8.93800 49.14000 12.48800 1.000 36.71936 9 SER C O 1
ATOM 7406 N N . TYR C 1 7 ? -11.12100 49.47500 12.92400 1.000 41.64834 10 TYR C N 1
ATOM 7407 C CA . TYR C 1 7 ? -11.32400 50.22300 11.68400 1.000 38.53991 10 TYR C CA 1
ATOM 7408 C C . TYR C 1 7 ? -10.40200 51.43300 11.59700 1.000 35.25842 10 TYR C C 1
ATOM 7409 O O . TYR C 1 7 ? -9.73900 51.64300 10.57700 1.000 31.57385 10 TYR C O 1
ATOM 7418 N N . ASP C 1 8 ? -10.36100 52.25100 12.65400 1.000 35.86872 11 ASP C N 1
ATOM 7419 C CA . ASP C 1 8 ? -9.57100 53.47800 12.60600 1.000 35.42443 11 ASP C CA 1
ATOM 7420 C C . ASP C 1 8 ? -8.10300 53.19300 12.33300 1.000 31.84618 11 ASP C C 1
ATOM 7421 O O . ASP C 1 8 ? -7.45700 53.90600 11.55200 1.000 30.26271 11 ASP C O 1
ATOM 7426 N N . SER C 1 9 ? -7.56400 52.14100 12.94600 1.000 32.57463 12 SER C N 1
ATOM 7427 C CA . SER C 1 9 ? -6.15100 51.82000 12.76200 1.000 33.39165 12 SER C CA 1
ATOM 7428 C C . SER C 1 9 ? -5.87900 51.24900 11.37800 1.000 35.07664 12 SER C C 1
ATOM 7429 O O . SER C 1 9 ? -4.88000 51.60300 10.74400 1.000 30.46123 12 SER C O 1
ATOM 7432 N N . ILE C 1 10 ? -6.75600 50.37100 10.89200 1.000 29.88415 13 ILE C N 1
ATOM 7433 C CA . ILE C 1 10 ? -6.59100 49.83500 9.54700 1.000 33.07840 13 ILE C CA 1
ATOM 7434 C C . ILE C 1 10 ? -6.75300 50.94200 8.51300 1.000 29.77946 13 ILE C C 1
ATOM 7435 O O . ILE C 1 10 ? -6.02000 50.98900 7.51800 1.000 31.06476 13 ILE C O 1
ATOM 7440 N N . PHE C 1 11 ? -7.72600 51.83600 8.71900 1.000 30.22835 14 PHE C N 1
ATOM 7441 C CA . PHE C 1 11 ? -7.89000 52.97200 7.81700 1.000 33.02014 14 PHE C CA 1
ATOM 7442 C C . PHE C 1 11 ? -6.59300 53.76700 7.72700 1.000 30.00816 14 PHE C C 1
ATOM 7443 O O . PHE C 1 11 ? -6.12000 54.10000 6.63400 1.000 28.80620 14 PHE C O 1
ATOM 7451 N N . GLU C 1 12 ? -5.99500 54.06900 8.87700 1.000 28.45989 15 GLU C N 1
ATOM 7452 C CA . GLU C 1 12 ? -4.75900 54.84300 8.89500 1.000 30.84187 15 GLU C CA 1
ATOM 7453 C C . GLU C 1 12 ? -3.60000 54.06700 8.28300 1.000 31.13278 15 GLU C C 1
ATOM 7454 O O . GLU C 1 12 ? -2.80300 54.63100 7.52500 1.000 27.40860 15 GLU C O 1
ATOM 7460 N N . ASN C 1 13 ? -3.48100 52.78000 8.61300 1.000 28.17578 16 ASN C N 1
ATOM 7461 C CA . ASN C 1 13 ? -2.45700 51.94200 7.99700 1.000 28.41257 16 ASN C CA 1
ATOM 7462 C C . ASN C 1 13 ? -2.58800 51.93600 6.48000 1.000 31.01733 16 ASN C C 1
ATOM 7463 O O . ASN C 1 13 ? -1.60500 52.13400 5.75700 1.000 26.62254 16 ASN C O 1
ATOM 7468 N N . LEU C 1 14 ? -3.80400 51.71100 5.98000 1.000 27.14259 17 LEU C N 1
ATOM 7469 C CA . LEU C 1 14 ? -4.02200 51.64000 4.53800 1.000 26.24066 17 LEU C CA 1
ATOM 7470 C C . LEU C 1 14 ? -3.70300 52.96400 3.86300 1.000 31.75919 17 LEU C C 1
ATOM 7471 O O . LEU C 1 14 ? -2.97700 53.00800 2.86300 1.000 29.59590 17 LEU C O 1
ATOM 7476 N N . ASN C 1 15 ? -4.23500 54.06200 4.40400 1.000 29.28818 18 ASN C N 1
ATOM 7477 C CA . ASN C 1 15 ? -4.13100 55.34400 3.71600 1.000 33.65872 18 ASN C CA 1
ATOM 7478 C C . ASN C 1 15 ? -2.70900 55.88400 3.75300 1.000 33.02574 18 ASN C C 1
ATOM 7479 O O . ASN C 1 15 ? -2.26400 56.53200 2.80000 1.000 35.15096 18 ASN C O 1
ATOM 7484 N N . SER C 1 16 ? -1.98500 55.64400 4.84700 1.000 29.98014 19 SER C N 1
ATOM 7485 C CA . SER C 1 16 ? -0.58200 56.03700 4.89200 1.000 30.49386 19 SER C CA 1
ATOM 7486 C C . SER C 1 16 ? 0.26700 55.27400 3.88300 1.000 36.17776 19 SER C C 1
ATOM 7487 O O . SER C 1 16 ? 1.35800 55.73800 3.53100 1.000 33.82552 19 SER C O 1
ATOM 7490 N N . HIS C 1 17 ? -0.19800 54.11400 3.41900 1.000 33.98912 20 HIS C N 1
ATOM 7491 C CA . HIS C 1 17 ? 0.53200 53.31500 2.44200 1.000 33.49225 20 HIS C CA 1
ATOM 7492 C C . HIS C 1 17 ? -0.14200 53.28100 1.07300 1.000 30.48523 20 HIS C C 1
ATOM 7493 O O . HIS C 1 17 ? 0.14000 52.38500 0.27000 1.000 33.02197 20 HIS C O 1
ATOM 7500 N N . GLY C 1 18 ? -1.03700 54.22700 0.79700 1.000 30.64446 21 GLY C N 1
ATOM 7501 C CA . GLY C 1 18 ? -1.61800 54.35900 -0.52800 1.000 31.27523 21 GLY C CA 1
ATOM 7502 C C . GLY C 1 18 ? -2.50700 53.22700 -0.98500 1.000 32.36851 21 GLY C C 1
ATOM 7503 O O . GLY C 1 18 ? -2.65000 53.01800 -2.19000 1.000 32.27607 21 GLY C O 1
ATOM 7504 N N . GLN C 1 19 ? -3.10000 52.47500 -0.05800 1.000 28.17823 22 GLN C N 1
ATOM 7505 C CA . GLN C 1 19 ? -4.03800 51.40900 -0.38600 1.000 32.16948 22 GLN C CA 1
ATOM 7506 C C . GLN C 1 19 ? -5.38100 51.65100 0.29100 1.000 30.47589 22 GLN C C 1
ATOM 7507 O O . GLN C 1 19 ? -6.10200 50.70700 0.61800 1.000 26.71455 22 GLN C O 1
ATOM 7513 N N . GLY C 1 20 ? -5.71900 52.92300 0.51300 1.000 33.11045 23 GLY C N 1
ATOM 7514 C CA . GLY C 1 20 ? -6.95500 53.25800 1.19800 1.000 29.90087 23 GLY C CA 1
ATOM 7515 C C . GLY C 1 20 ? -8.20900 52.85500 0.44200 1.000 33.19002 23 GLY C C 1
ATOM 7516 O O . GLY C 1 20 ? -9.27300 52.69000 1.04500 1.000 32.78811 23 GLY C O 1
ATOM 7517 N N . HIS C 1 21 ? -8.11200 52.70800 -0.88500 1.000 33.48246 24 HIS C N 1
ATOM 7518 C CA . HIS C 1 21 ? -9.25600 52.27800 -1.68500 1.000 31.89558 24 HIS C CA 1
ATOM 7519 C C . HIS C 1 21 ? -9.79700 50.91900 -1.26600 1.000 30.18146 24 HIS C C 1
ATOM 7520 O O . HIS C 1 21 ? -10.95200 50.60900 -1.57600 1.000 28.51562 24 HIS C O 1
ATOM 7527 N N . LEU C 1 22 ? -8.99900 50.10400 -0.57200 1.000 31.97265 25 LEU C N 1
ATOM 7528 C CA . LEU C 1 22 ? -9.45100 48.77600 -0.17000 1.000 27.16716 25 LEU C CA 1
ATOM 7529 C C . LEU C 1 22 ? -10.62500 48.81800 0.80300 1.000 31.02174 25 LEU C C 1
ATOM 7530 O O . LEU C 1 22 ? -11.34900 47.82400 0.92100 1.000 30.07753 25 LEU C O 1
ATOM 7535 N N . LEU C 1 23 ? -10.83000 49.93200 1.50200 1.000 31.73419 26 LEU C N 1
ATOM 7536 C CA . LEU C 1 23 ? -11.94900 50.08100 2.42400 1.000 36.01506 26 LEU C CA 1
ATOM 7537 C C . LEU C 1 23 ? -13.12200 50.83300 1.80400 1.000 33.41128 26 LEU C C 1
ATOM 7538 O O . LEU C 1 23 ? -14.04800 51.21500 2.52800 1.000 35.41238 26 LEU C O 1
ATOM 7543 N N . LYS C 1 24 ? -13.10100 51.05600 0.48500 1.000 33.86718 27 LYS C N 1
ATOM 7544 C CA . LYS C 1 24 ? -14.06900 51.95100 -0.14600 1.000 35.88785 27 LYS C CA 1
ATOM 7545 C C . LYS C 1 24 ? -15.51000 51.51900 0.10600 1.000 39.21885 27 LYS C C 1
ATOM 7546 O O . LYS C 1 24 ? -16.38800 52.36300 0.31400 1.000 37.91883 27 LYS C O 1
ATOM 7552 N N . TYR C 1 25 ? -15.77700 50.21800 0.08800 1.000 36.60265 28 TYR C N 1
ATOM 7553 C CA . TYR C 1 25 ? -17.14500 49.72100 0.09300 1.000 33.65657 28 TYR C CA 1
ATOM 7554 C C . TYR C 1 25 ? -17.68100 49.41800 1.48500 1.000 33.47924 28 TYR C C 1
ATOM 7555 O O . TYR C 1 25 ? -18.77200 48.84600 1.60200 1.000 36.02694 28 TYR C O 1
ATOM 7564 N N . TRP C 1 26 ? -16.95400 49.79100 2.53100 1.000 29.27777 29 TRP C N 1
ATOM 7565 C CA . TRP C 1 26 ? -17.36300 49.60800 3.92100 1.000 32.02771 29 TRP C CA 1
ATOM 7566 C C . TRP C 1 26 ? -18.81900 49.98700 4.20800 1.000 36.84350 29 TRP C C 1
ATOM 7567 O O . TRP C 1 26 ? -19.50700 49.23200 4.90500 1.000 35.27728 29 TRP C O 1
ATOM 7578 N N . PRO C 1 27 ? -19.33800 51.12500 3.71200 1.000 30.56643 30 PRO C N 1
ATOM 7579 C CA . PRO C 1 27 ? -20.74200 51.45900 4.01900 1.000 34.19642 30 PRO C CA 1
ATOM 7580 C C . PRO C 1 27 ? -21.75900 50.51800 3.39600 1.000 37.95115 30 PRO C C 1
ATOM 7581 O O . PRO C 1 27 ? -22.89200 50.45000 3.89100 1.000 37.53350 30 PRO C O 1
ATOM 7585 N N . ASP C 1 28 ? -21.41300 49.80300 2.32900 1.000 36.09245 31 ASP C N 1
ATOM 7586 C CA . ASP C 1 28 ? -22.36000 48.92200 1.65700 1.000 35.50945 31 ASP C CA 1
ATOM 7587 C C . ASP C 1 28 ? -22.23900 47.46500 2.08400 1.000 36.39786 31 ASP C C 1
ATOM 7588 O O . ASP C 1 28 ? -22.95500 46.61600 1.54300 1.000 38.22400 31 ASP C O 1
ATOM 7593 N N . LEU C 1 29 ? -21.35700 47.15100 3.02800 1.000 37.36918 32 LEU C N 1
ATOM 7594 C CA . LEU C 1 29 ? -21.05200 45.77300 3.38400 1.000 36.95696 32 LEU C CA 1
ATOM 7595 C C . LEU C 1 29 ? -21.85800 45.33100 4.59900 1.000 39.72254 32 LEU C C 1
ATOM 7596 O O . LEU C 1 29 ? -22.09500 46.11500 5.52600 1.000 41.58538 32 LEU C O 1
ATOM 7601 N N . SER C 1 30 ? -22.28700 44.07200 4.58000 1.000 39.07743 33 SER C N 1
ATOM 7602 C CA . SER C 1 30 ? -22.85000 43.44400 5.76300 1.000 37.79726 33 SER C CA 1
ATOM 7603 C C . SER C 1 30 ? -21.77000 43.24700 6.82400 1.000 39.32808 33 SER C C 1
ATOM 7604 O O . SER C 1 30 ? -20.56900 43.39200 6.57100 1.000 36.54414 33 SER C O 1
ATOM 7607 N N . GLU C 1 31 ? -22.21600 42.91800 8.03900 1.000 36.31913 34 GLU C N 1
ATOM 7608 C CA . GLU C 1 31 ? -21.26800 42.64600 9.11600 1.000 41.99882 34 GLU C CA 1
ATOM 7609 C C . GLU C 1 31 ? -20.41100 41.42600 8.80800 1.000 40.26460 34 GLU C C 1
ATOM 7610 O O . GLU C 1 31 ? -19.23800 41.38000 9.19300 1.000 39.03389 34 GLU C O 1
ATOM 7616 N N . LYS C 1 32 ? -20.96600 40.44400 8.08900 1.000 44.50624 35 LYS C N 1
ATOM 7617 C CA . LYS C 1 32 ? -20.17900 39.27500 7.72000 1.000 44.12097 35 LYS C CA 1
ATOM 7618 C C . LYS C 1 32 ? -19.14000 39.63600 6.66800 1.000 40.16010 35 LYS C C 1
ATOM 7619 O O . LYS C 1 32 ? -17.99100 39.18200 6.73400 1.000 41.74456 35 LYS C O 1
ATOM 7625 N N . GLU C 1 33 ? -19.53200 40.44900 5.69000 1.000 37.91123 36 GLU C N 1
ATOM 7626 C CA . GLU C 1 33 ? -18.59900 40.89800 4.66300 1.000 38.71857 36 GLU C CA 1
ATOM 7627 C C . GLU C 1 33 ? -17.51300 41.79500 5.24600 1.000 37.05611 36 GLU C C 1
ATOM 7628 O O . GLU C 1 33 ? -16.35000 41.72100 4.83000 1.000 31.34976 36 GLU C O 1
ATOM 7634 N N . ARG C 1 34 ? -17.87500 42.65200 6.20500 1.000 38.86297 37 ARG C N 1
ATOM 7635 C CA . ARG C 1 34 ? -16.88500 43.50600 6.85200 1.000 35.63641 37 ARG C CA 1
ATOM 7636 C C . ARG C 1 34 ? -15.85100 42.67900 7.60100 1.000 35.95729 37 ARG C C 1
ATOM 7637 O O . ARG C 1 34 ? -14.64600 42.94200 7.50300 1.000 33.81057 37 ARG C O 1
ATOM 7645 N N . ALA C 1 35 ? -16.30600 41.67200 8.35400 1.000 35.53757 38 ALA C N 1
ATOM 7646 C CA . ALA C 1 35 ? -15.38000 40.80800 9.07800 1.000 37.37744 38 ALA C CA 1
ATOM 7647 C C . ALA C 1 35 ? -14.46100 40.07200 8.11200 1.000 37.02617 38 ALA C C 1
ATOM 7648 O O . ALA C 1 35 ? -13.27200 39.88100 8.39600 1.000 38.40934 38 ALA C O 1
ATOM 7650 N N . GLN C 1 36 ? -14.99600 39.65300 6.96400 1.000 36.77159 39 GLN C N 1
ATOM 7651 C CA . GLN C 1 36 ? -14.17200 39.02000 5.94000 1.000 37.63639 39 GLN C CA 1
ATOM 7652 C C . GLN C 1 36 ? -13.14200 39.99000 5.37200 1.000 35.59529 39 GLN C C 1
ATOM 7653 O O . GLN C 1 36 ? -11.97500 39.62400 5.18500 1.000 32.12200 39 GLN C O 1
ATOM 7659 N N . LEU C 1 37 ? -13.55600 41.22700 5.07900 1.000 30.80076 40 LEU C N 1
ATOM 7660 C CA . LEU C 1 37 ? -12.61800 42.21500 4.55500 1.000 29.02740 40 LEU C CA 1
ATOM 7661 C C . LEU C 1 37 ? -11.51800 42.51700 5.56400 1.000 27.57295 40 LEU C C 1
ATOM 7662 O O . LEU C 1 37 ? -10.33700 42.59100 5.20400 1.000 29.17284 40 LEU C O 1
ATOM 7667 N N . LEU C 1 38 ? -11.88700 42.70400 6.83500 1.000 28.54350 41 LEU C N 1
ATOM 7668 C CA . LEU C 1 38 ? -10.89400 43.01200 7.86000 1.000 29.33845 41 LEU C CA 1
ATOM 7669 C C . LEU C 1 38 ? -9.89100 41.88000 8.03400 1.000 34.32084 41 LEU C C 1
ATOM 7670 O O . LEU C 1 38 ? -8.69900 42.12800 8.24700 1.000 34.40612 41 LEU C O 1
ATOM 7675 N N . ASN C 1 39 ? -10.35100 40.63200 7.95100 1.000 32.65386 42 ASN C N 1
ATOM 7676 C CA . ASN C 1 39 ? -9.42500 39.50800 8.06300 1.000 32.80762 42 ASN C CA 1
ATOM 7677 C C . ASN C 1 39 ? -8.50200 39.42900 6.85400 1.000 30.77575 42 ASN C C 1
ATOM 7678 O O . ASN C 1 39 ? -7.32300 39.07800 6.98800 1.000 35.01158 42 ASN C O 1
ATOM 7683 N N . ASP C 1 40 ? -9.02400 39.72000 5.66100 1.000 29.08448 43 ASP C N 1
ATOM 7684 C CA . ASP C 1 40 ? -8.15700 39.82100 4.49100 1.000 29.02367 43 ASP C CA 1
ATOM 7685 C C . ASP C 1 40 ? -7.06900 40.86300 4.71800 1.000 33.39873 43 ASP C C 1
ATOM 7686 O O . ASP C 1 40 ? -5.90000 40.63900 4.38100 1.000 33.86775 43 ASP C O 1
ATOM 7691 N N . LEU C 1 41 ? -7.44200 42.01300 5.29000 1.000 30.69093 44 LEU C N 1
ATOM 7692 C CA . LEU C 1 41 ? -6.50900 43.12700 5.42300 1.000 35.94686 44 LEU C CA 1
ATOM 7693 C C . LEU C 1 41 ? -5.46800 42.85200 6.49900 1.000 37.36395 44 LEU C C 1
ATOM 7694 O O . LEU C 1 41 ? -4.30200 43.23100 6.35000 1.000 36.63917 44 LEU C O 1
ATOM 7699 N N . LYS C 1 42 ? -5.86700 42.19300 7.59000 1.000 40.63980 45 LYS C N 1
ATOM 7700 C CA . LYS C 1 42 ? -4.93400 41.92400 8.67900 1.000 43.22183 45 LYS C CA 1
ATOM 7701 C C . LYS C 1 42 ? -3.84800 40.93200 8.27500 1.000 38.45576 45 LYS C C 1
ATOM 7702 O O . LYS C 1 42 ? -2.82300 40.83800 8.95800 1.000 43.13791 45 LYS C O 1
ATOM 7708 N N . LYS C 1 43 ? -4.05200 40.18700 7.18600 1.000 39.09687 46 LYS C N 1
ATOM 7709 C CA . LYS C 1 43 ? -3.04100 39.28100 6.65100 1.000 36.58503 46 LYS C CA 1
ATOM 7710 C C . LYS C 1 43 ? -1.96200 39.97200 5.82400 1.000 41.68346 46 LYS C C 1
ATOM 7711 O O . LYS C 1 43 ? -1.02100 39.29900 5.39100 1.000 42.81062 46 LYS C O 1
ATOM 7717 N N . ILE C 1 44 ? -2.05400 41.28100 5.60500 1.000 39.70181 47 ILE C N 1
ATOM 7718 C CA . ILE C 1 44 ? -1.14500 41.99000 4.71200 1.000 39.43358 47 ILE C CA 1
ATOM 7719 C C . ILE C 1 44 ? -0.31200 42.96100 5.53100 1.000 40.09231 47 ILE C C 1
ATOM 7720 O O . ILE C 1 44 ? -0.85400 43.75700 6.30700 1.000 37.51851 47 ILE C O 1
ATOM 7725 N N . ASP C 1 45 ? 1.00400 42.89200 5.35600 1.000 36.95471 48 ASP C N 1
ATOM 7726 C CA . ASP C 1 45 ? 1.93000 43.88000 5.90500 1.000 34.61993 48 ASP C CA 1
ATOM 7727 C C . ASP C 1 45 ? 2.07600 44.94700 4.83100 1.000 37.74461 48 ASP C C 1
ATOM 7728 O O . ASP C 1 45 ? 2.81100 44.77000 3.85900 1.000 32.97114 48 ASP C O 1
ATOM 7733 N N . PHE C 1 46 ? 1.36100 46.05300 4.99800 1.000 34.73890 49 PHE C N 1
ATOM 7734 C CA . PHE C 1 46 ? 1.23100 47.01500 3.91100 1.000 37.78516 49 PHE C CA 1
ATOM 7735 C C . PHE C 1 46 ? 2.53600 47.74700 3.61100 1.000 42.48741 49 PHE C C 1
ATOM 7736 O O . PHE C 1 46 ? 2.77300 48.13300 2.46000 1.000 48.01481 49 PHE C O 1
ATOM 7744 N N . ALA C 1 47 ? 3.39200 47.94200 4.61400 1.000 41.31811 50 ALA C N 1
ATOM 7745 C CA . ALA C 1 47 ? 4.72500 48.47900 4.35400 1.000 42.68814 50 ALA C CA 1
ATOM 7746 C C . ALA C 1 47 ? 5.54800 47.47900 3.54700 1.000 45.40883 50 ALA C C 1
ATOM 7747 O O . ALA C 1 47 ? 6.22700 47.85500 2.57500 1.000 48.51346 50 ALA C O 1
ATOM 7749 N N . GLU C 1 48 ? 5.43400 46.18000 3.88700 1.000 41.82663 51 GLU C N 1
ATOM 7750 C CA . GLU C 1 48 ? 6.18500 45.12200 3.18200 1.000 44.86334 51 GLU C CA 1
ATOM 7751 C C . GLU C 1 48 ? 5.86500 45.07800 1.71800 1.000 44.05304 51 GLU C C 1
ATOM 7752 O O . GLU C 1 48 ? 6.76500 45.02300 0.87300 1.000 41.88421 51 GLU C O 1
ATOM 7758 N N . VAL C 1 49 ? 4.57300 45.08600 1.41800 1.000 42.12599 52 VAL C N 1
ATOM 7759 C CA . VAL C 1 49 ? 4.11600 44.72000 0.09100 1.000 40.29221 52 VAL C CA 1
ATOM 7760 C C . VAL C 1 49 ? 4.36800 45.84900 -0.89900 1.000 41.02496 52 VAL C C 1
ATOM 7761 O O . VAL C 1 49 ? 4.66700 45.59500 -2.07700 1.000 40.35817 52 VAL C O 1
ATOM 7765 N N . ASN C 1 50 ? 4.27000 47.10300 -0.46500 1.000 38.74568 53 ASN C N 1
ATOM 7766 C CA . ASN C 1 50 ? 4.60900 48.18400 -1.38100 1.000 38.98667 53 ASN C CA 1
ATOM 7767 C C . ASN C 1 50 ? 6.08400 48.12500 -1.74500 1.000 42.27043 53 ASN C C 1
ATOM 7768 O O . ASN C 1 50 ? 6.45800 48.38600 -2.89300 1.000 42.17216 53 ASN C O 1
ATOM 7773 N N . GLU C 1 51 ? 6.93400 47.74300 -0.78600 1.000 46.44393 54 GLU C N 1
ATOM 7774 C CA . GLU C 1 51 ? 8.35900 47.60900 -1.07200 1.000 46.88402 54 GLU C CA 1
ATOM 7775 C C . GLU C 1 51 ? 8.62300 46.39400 -1.95700 1.000 45.01811 54 GLU C C 1
ATOM 7776 O O . GLU C 1 51 ? 9.48900 46.43200 -2.84000 1.000 46.41715 54 GLU C O 1
ATOM 7782 N N . LEU C 1 52 ? 7.86500 45.30700 -1.74500 1.000 41.97916 55 LEU C N 1
ATOM 7783 C CA . LEU C 1 52 ? 8.00800 44.12200 -2.58700 1.000 44.29121 55 LEU C CA 1
ATOM 7784 C C . LEU C 1 52 ? 7.59100 44.41700 -4.01800 1.000 44.65086 55 LEU C C 1
ATOM 7785 O O . LEU C 1 52 ? 8.25000 43.97400 -4.96300 1.000 45.30022 55 LEU C O 1
ATOM 7790 N N . PHE C 1 53 ? 6.49600 45.15600 -4.19800 1.000 42.50229 56 PHE C N 1
ATOM 7791 C CA . PHE C 1 53 ? 6.07600 45.53100 -5.54400 1.000 45.81273 56 PHE C CA 1
ATOM 7792 C C . PHE C 1 53 ? 7.15600 46.34700 -6.24400 1.000 45.14611 56 PHE C C 1
ATOM 7793 O O . PHE C 1 53 ? 7.49200 46.08800 -7.40600 1.000 44.58961 56 PHE C O 1
ATOM 7801 N N . ARG C 1 54 ? 7.71700 47.33600 -5.54100 1.000 49.07664 57 ARG C N 1
ATOM 7802 C CA . ARG C 1 54 ? 8.75300 48.18000 -6.12700 1.000 48.11208 57 ARG C CA 1
ATOM 7803 C C . ARG C 1 54 ? 9.96000 47.35200 -6.55900 1.000 49.86699 57 ARG C C 1
ATOM 7804 O O . ARG C 1 54 ? 10.37300 47.39100 -7.72500 1.000 51.92637 57 ARG C O 1
ATOM 7812 N N . ARG C 1 55 ? 10.53200 46.58200 -5.62800 1.000 45.50630 58 ARG C N 1
ATOM 7813 C CA . ARG C 1 55 ? 11.72400 45.79600 -5.93700 1.000 56.21016 58 ARG C CA 1
ATOM 7814 C C . ARG C 1 55 ? 11.44900 44.76300 -7.02200 1.000 59.13956 58 ARG C C 1
ATOM 7815 O O . ARG C 1 55 ? 12.27200 44.57200 -7.92500 1.000 66.19676 58 ARG C O 1
ATOM 7823 N N . ALA C 1 56 ? 10.29500 44.09200 -6.95700 1.000 53.65355 59 ALA C N 1
ATOM 7824 C CA . ALA C 1 56 ? 10.00700 43.01600 -7.90300 1.000 52.20353 59 ALA C CA 1
ATOM 7825 C C . ALA C 1 56 ? 9.88200 43.52500 -9.33300 1.000 53.25205 59 ALA C C 1
ATOM 7826 O O . ALA C 1 56 ? 10.19400 42.79100 -10.27800 1.000 51.91050 59 ALA C O 1
ATOM 7828 N N . ASN C 1 57 ? 9.43000 44.76100 -9.51700 1.000 54.04096 60 ASN C N 1
ATOM 7829 C CA . ASN C 1 57 ? 9.32800 45.33900 -10.85200 1.000 56.14150 60 ASN C CA 1
ATOM 7830 C C . ASN C 1 57 ? 10.54300 46.21000 -11.15500 1.000 54.37634 60 ASN C C 1
ATOM 7831 O O . ASN C 1 57 ? 10.51400 47.42300 -10.95100 1.000 66.05559 60 ASN C O 1
ATOM 7836 N N . ASP C 1 69 ? 25.70200 35.22000 -21.48200 1.000 60.62217 72 ASP C N 1
ATOM 7837 C CA . ASP C 1 69 ? 24.94500 34.20400 -22.24600 1.000 64.57278 72 ASP C CA 1
ATOM 7838 C C . ASP C 1 69 ? 24.45300 33.08100 -21.32200 1.000 64.25947 72 ASP C C 1
ATOM 7839 O O . ASP C 1 69 ? 25.19000 32.59100 -20.48700 1.000 65.00076 72 ASP C O 1
ATOM 7844 N N . LEU C 1 70 ? 23.19600 32.69700 -21.50100 1.000 61.49679 73 LEU C N 1
ATOM 7845 C CA . LEU C 1 70 ? 22.61700 31.57500 -20.78100 1.000 52.98629 73 LEU C CA 1
ATOM 7846 C C . LEU C 1 70 ? 23.18900 30.28500 -21.35500 1.000 50.54767 73 LEU C C 1
ATOM 7847 O O . LEU C 1 70 ? 23.21300 30.09000 -22.57700 1.000 50.28971 73 LEU C O 1
ATOM 7852 N N . LYS C 1 71 ? 23.66400 29.40300 -20.48000 1.000 41.28202 74 LYS C N 1
ATOM 7853 C CA . LYS C 1 71 ? 24.25400 28.16400 -20.95000 1.000 47.81340 74 LYS C CA 1
ATOM 7854 C C . LYS C 1 71 ? 23.48600 26.99300 -20.36700 1.000 40.71700 74 LYS C C 1
ATOM 7855 O O . LYS C 1 71 ? 23.19600 26.98800 -19.16300 1.000 37.32796 74 LYS C O 1
ATOM 7861 N N . PRO C 1 72 ? 23.17100 25.98200 -21.16700 1.000 40.07384 75 PRO C N 1
ATOM 7862 C CA . PRO C 1 72 ? 22.43400 24.83800 -20.64200 1.000 41.83906 75 PRO C CA 1
ATOM 7863 C C . PRO C 1 72 ? 23.36100 23.93000 -19.86000 1.000 42.20361 75 PRO C C 1
ATOM 7864 O O . PRO C 1 72 ? 24.58400 24.00500 -19.96900 1.000 45.69026 75 PRO C O 1
ATOM 7868 N N . ILE C 1 73 ? 22.76600 23.07300 -19.04900 1.000 39.01456 76 ILE C N 1
ATOM 7869 C CA . ILE C 1 73 ? 23.60000 22.08000 -18.37400 1.000 39.47096 76 ILE C CA 1
ATOM 7870 C C . ILE C 1 73 ? 24.14300 21.11100 -19.42000 1.000 40.39075 76 ILE C C 1
ATOM 7871 O O . ILE C 1 73 ? 23.37000 20.60100 -20.25300 1.000 40.42066 76 ILE C O 1
ATOM 7876 N N . PRO C 1 74 ? 25.44500 20.84900 -19.44500 1.000 48.07802 77 PRO C N 1
ATOM 7877 C CA . PRO C 1 74 ? 25.98700 19.91800 -20.44000 1.000 42.33027 77 PRO C CA 1
ATOM 7878 C C . PRO C 1 74 ? 25.43500 18.51600 -20.22900 1.000 43.21860 77 PRO C C 1
ATOM 7879 O O . PRO C 1 74 ? 25.23400 18.07600 -19.09500 1.000 44.70999 77 PRO C O 1
ATOM 7883 N N . ASP C 1 75 ? 25.14800 17.83000 -21.34400 1.000 43.37078 78 ASP C N 1
ATOM 7884 C CA . ASP C 1 75 ? 24.65400 16.45500 -21.26900 1.000 46.04323 78 ASP C CA 1
ATOM 7885 C C . ASP C 1 75 ? 25.54700 15.58300 -20.39500 1.000 46.67936 78 ASP C C 1
ATOM 7886 O O . ASP C 1 75 ? 25.06300 14.65700 -19.72900 1.000 42.85793 78 ASP C O 1
ATOM 7891 N N . SER C 1 76 ? 26.84600 15.87700 -20.36900 1.000 48.07867 79 SER C N 1
ATOM 7892 C CA . SER C 1 76 ? 27.81500 15.09200 -19.61500 1.000 50.60389 79 SER C CA 1
ATOM 7893 C C . SER C 1 76 ? 27.74100 15.30800 -18.11000 1.000 47.42768 79 SER C C 1
ATOM 7894 O O . SER C 1 76 ? 28.34000 14.52600 -17.36700 1.000 39.26160 79 SER C O 1
ATOM 7897 N N . HIS C 1 77 ? 27.01000 16.31700 -17.64400 1.000 43.15810 80 HIS C N 1
ATOM 7898 C CA . HIS C 1 77 ? 26.97400 16.64100 -16.22600 1.000 41.98042 80 HIS C CA 1
ATOM 7899 C C . HIS C 1 77 ? 25.80900 16.00000 -15.49100 1.000 39.26747 80 HIS C C 1
ATOM 7900 O O . HIS C 1 77 ? 25.62700 16.27200 -14.30200 1.000 39.98595 80 HIS C O 1
ATOM 7907 N N . TYR C 1 78 ? 25.01800 15.16500 -16.15400 1.000 39.94324 81 TYR C N 1
ATOM 7908 C CA . TYR C 1 78 ? 23.93500 14.48900 -15.46100 1.000 38.65330 81 TYR C CA 1
ATOM 7909 C C . TYR C 1 78 ? 23.72400 13.12700 -16.09900 1.000 39.06342 81 TYR C C 1
ATOM 7910 O O . TYR C 1 78 ? 24.01700 12.92700 -17.28100 1.000 39.88982 81 TYR C O 1
ATOM 7919 N N . GLU C 1 79 ? 23.18200 12.20700 -15.31400 1.000 36.72896 82 GLU C N 1
ATOM 7920 C CA . GLU C 1 79 ? 22.92900 10.84900 -15.76100 1.000 36.77223 82 GLU C CA 1
ATOM 7921 C C . GLU C 1 79 ? 21.43200 10.65600 -15.93400 1.000 36.58653 82 GLU C C 1
ATOM 7922 O O . GLU C 1 79 ? 20.61800 11.44300 -15.44600 1.000 35.61233 82 GLU C O 1
ATOM 7928 N N . ALA C 1 80 ? 21.08000 9.60700 -16.66300 1.000 32.69627 83 ALA C N 1
ATOM 7929 C CA . ALA C 1 80 ? 19.69400 9.25800 -16.92100 1.000 34.19317 83 ALA C CA 1
ATOM 7930 C C . ALA C 1 80 ? 19.42900 7.88800 -16.32300 1.000 40.23809 83 ALA C C 1
ATOM 7931 O O . ALA C 1 80 ? 20.20700 6.95400 -16.54200 1.000 40.90638 83 ALA C O 1
ATOM 7933 N N . VAL C 1 81 ? 18.36000 7.78700 -15.52800 1.000 34.15944 84 VAL C N 1
ATOM 7934 C CA . VAL C 1 81 ? 18.02200 6.50300 -14.92000 1.000 35.07910 84 VAL C CA 1
ATOM 7935 C C . VAL C 1 81 ? 17.93000 5.36700 -15.93500 1.000 40.68887 84 VAL C C 1
ATOM 7936 O O . VAL C 1 81 ? 18.51200 4.30500 -15.68500 1.000 39.09371 84 VAL C O 1
ATOM 7940 N N . PRO C 1 82 ? 17.24500 5.51700 -17.07700 1.000 40.63920 85 PRO C N 1
ATOM 7941 C CA . PRO C 1 82 ? 17.17800 4.39600 -18.03500 1.000 40.52433 85 PRO C CA 1
ATOM 7942 C C . PRO C 1 82 ? 18.51800 3.99100 -18.63300 1.000 43.97902 85 PRO C C 1
ATOM 7943 O O . PRO C 1 82 ? 18.58700 2.93400 -19.27300 1.000 48.88097 85 PRO C O 1
ATOM 7947 N N . ASN C 1 83 ? 19.57100 4.79000 -18.46600 1.000 41.49662 86 ASN C N 1
ATOM 7948 C CA . ASN C 1 83 ? 20.89500 4.41000 -18.94000 1.000 46.65045 86 ASN C CA 1
ATOM 7949 C C . ASN C 1 83 ? 21.72600 3.71700 -17.87300 1.000 41.48758 86 ASN C C 1
ATOM 7950 O O . ASN C 1 83 ? 22.82800 3.25200 -18.17200 1.000 38.81059 86 ASN C O 1
ATOM 7955 N N . LEU C 1 84 ? 21.21800 3.61800 -16.65100 1.000 43.78296 87 LEU C N 1
ATOM 7956 C CA . LEU C 1 84 ? 21.94300 2.96100 -15.57700 1.000 40.10101 87 LEU C CA 1
ATOM 7957 C C . LEU C 1 84 ? 21.86900 1.45100 -15.73700 1.000 36.68126 87 LEU C C 1
ATOM 7958 O O . LEU C 1 84 ? 20.91900 0.91000 -16.31000 1.000 34.89717 87 LEU C O 1
ATOM 7963 N N . SER C 1 85 ? 22.90000 0.77200 -15.24400 1.000 38.02296 88 SER C N 1
ATOM 7964 C CA . SER C 1 85 ? 22.86300 -0.67800 -15.23400 1.000 47.24103 88 SER C CA 1
ATOM 7965 C C . SER C 1 85 ? 21.78800 -1.13600 -14.25700 1.000 45.25053 88 SER C C 1
ATOM 7966 O O . SER C 1 85 ? 21.43700 -0.42900 -13.30500 1.000 40.83647 88 SER C O 1
ATOM 7969 N N . ASN C 1 86 ? 21.24500 -2.32800 -14.51000 1.000 47.16965 89 ASN C N 1
ATOM 7970 C CA . ASN C 1 86 ? 20.22900 -2.87100 -13.61600 1.000 49.21177 89 ASN C CA 1
ATOM 7971 C C . ASN C 1 86 ? 20.78700 -3.12100 -12.21900 1.000 44.33682 89 ASN C C 1
ATOM 7972 O O . ASN C 1 86 ? 20.03700 -3.09100 -11.23500 1.000 46.46630 89 ASN C O 1
ATOM 7977 N N . GLU C 1 87 ? 22.09800 -3.35000 -12.10500 1.000 43.95806 90 GLU C N 1
ATOM 7978 C CA . GLU C 1 87 ? 22.69200 -3.56900 -10.79000 1.000 49.02653 90 GLU C CA 1
ATOM 7979 C C . GLU C 1 87 ? 22.99200 -2.25400 -10.08100 1.000 45.13902 90 GLU C C 1
ATOM 7980 O O . GLU C 1 87 ? 22.98100 -2.20400 -8.84600 1.000 41.71475 90 GLU C O 1
ATOM 7986 N N . LYS C 1 88 ? 23.24700 -1.17400 -10.82700 1.000 42.84793 91 LYS C N 1
ATOM 7987 C CA . LYS C 1 88 ? 23.36600 0.13000 -10.18000 1.000 40.40107 91 LYS C CA 1
ATOM 7988 C C . LYS C 1 88 ? 22.00800 0.67800 -9.77300 1.000 36.75786 91 LYS C C 1
ATOM 7989 O O . LYS C 1 88 ? 21.89600 1.31400 -8.71900 1.000 38.36829 91 LYS C O 1
ATOM 7995 N N . ILE C 1 89 ? 20.97500 0.43800 -10.58600 1.000 36.74729 92 ILE C N 1
ATOM 7996 C CA . ILE C 1 89 ? 19.62300 0.86200 -10.22100 1.000 36.05847 92 ILE C CA 1
ATOM 7997 C C . ILE C 1 89 ? 19.16800 0.15600 -8.95000 1.000 37.34412 92 ILE C C 1
ATOM 7998 O O . ILE C 1 89 ? 18.62600 0.78000 -8.02700 1.000 32.23923 92 ILE C O 1
ATOM 8003 N N . LEU C 1 90 ? 19.40000 -1.15700 -8.88100 1.000 38.53202 93 LEU C N 1
ATOM 8004 C CA . LEU C 1 90 ? 19.05000 -1.91500 -7.68500 1.000 38.89057 93 LEU C CA 1
ATOM 8005 C C . LEU C 1 90 ? 19.81200 -1.39500 -6.47500 1.000 35.37792 93 LEU C C 1
ATOM 8006 O O . LEU C 1 90 ? 19.26100 -1.31100 -5.37300 1.000 35.40052 93 LEU C O 1
ATOM 8011 N N . GLU C 1 91 ? 21.08500 -1.04300 -6.66300 1.000 34.51818 94 GLU C N 1
ATOM 8012 C CA . GLU C 1 91 ? 21.87600 -0.49600 -5.56400 1.000 32.06681 94 GLU C CA 1
ATOM 8013 C C . GLU C 1 91 ? 21.24400 0.77200 -4.99900 1.000 35.30916 94 GLU C C 1
ATOM 8014 O O . GLU C 1 91 ? 21.04100 0.88800 -3.78500 1.000 31.30120 94 GLU C O 1
ATOM 8020 N N . TYR C 1 92 ? 20.91400 1.73200 -5.86500 1.000 33.02750 95 TYR C N 1
ATOM 8021 C CA . TYR C 1 92 ? 20.27400 2.95700 -5.39200 1.000 32.50429 95 TYR C CA 1
ATOM 8022 C C . TYR C 1 92 ? 18.91100 2.67000 -4.78000 1.000 29.20072 95 TYR C C 1
ATOM 8023 O O . TYR C 1 92 ? 18.55200 3.25100 -3.74900 1.000 31.18056 95 TYR C O 1
ATOM 8032 N N . GLU C 1 93 ? 18.12800 1.79700 -5.41900 1.000 30.12869 96 GLU C N 1
ATOM 8033 C CA . GLU C 1 93 ? 16.80800 1.46400 -4.89500 1.000 28.12483 96 GLU C CA 1
ATOM 8034 C C . GLU C 1 93 ? 16.90600 0.90800 -3.48100 1.000 31.39743 96 GLU C C 1
ATOM 8035 O O . GLU C 1 93 ? 16.11800 1.28000 -2.60100 1.000 30.55781 96 GLU C O 1
ATOM 8041 N N . ASN C 1 94 ? 17.87900 0.02600 -3.23800 1.000 29.97363 97 ASN C N 1
ATOM 8042 C CA . ASN C 1 94 ? 18.01300 -0.58800 -1.92200 1.000 31.96609 97 ASN C CA 1
ATOM 8043 C C . ASN C 1 94 ? 18.42700 0.43800 -0.87600 1.000 30.02955 97 ASN C C 1
ATOM 8044 O O . ASN C 1 94 ? 17.97300 0.37600 0.27300 1.000 29.52130 97 ASN C O 1
ATOM 8049 N N . ILE C 1 95 ? 19.28100 1.39200 -1.25700 1.000 30.40292 98 ILE C N 1
ATOM 8050 C CA . ILE C 1 95 ? 19.64600 2.46500 -0.33400 1.000 31.51821 98 ILE C CA 1
ATOM 8051 C C . ILE C 1 95 ? 18.41800 3.28500 0.04100 1.000 32.94888 98 ILE C C 1
ATOM 8052 O O . ILE C 1 95 ? 18.19400 3.60000 1.21700 1.000 29.08593 98 ILE C O 1
ATOM 8057 N N . GLY C 1 96 ? 17.59600 3.63000 -0.95000 1.000 30.22618 99 GLY C N 1
ATOM 8058 C CA . GLY C 1 96 ? 16.38200 4.37800 -0.66800 1.000 25.99573 99 GLY C CA 1
ATOM 8059 C C . GLY C 1 96 ? 15.38900 3.60600 0.17800 1.000 29.27009 99 GLY C C 1
ATOM 8060 O O . GLY C 1 96 ? 14.76500 4.16500 1.08200 1.000 27.67494 99 GLY C O 1
ATOM 8061 N N . LEU C 1 97 ? 15.22600 2.31300 -0.10400 1.000 27.60962 100 LEU C N 1
ATOM 8062 C CA . LEU C 1 97 ? 14.29100 1.50000 0.66800 1.000 30.33462 100 LEU C CA 1
ATOM 8063 C C . LEU C 1 97 ? 14.72500 1.38500 2.12500 1.000 31.96943 100 LEU C C 1
ATOM 8064 O O . LEU C 1 97 ? 13.88200 1.36900 3.03100 1.000 31.41826 100 LEU C O 1
ATOM 8069 N N . ARG C 1 98 ? 16.03500 1.31000 2.37100 1.000 31.96545 101 ARG C N 1
ATOM 8070 C CA . ARG C 1 98 ? 16.52900 1.29900 3.74500 1.000 32.89735 101 ARG C CA 1
ATOM 8071 C C . ARG C 1 98 ? 16.17600 2.59300 4.46800 1.000 33.12384 101 ARG C C 1
ATOM 8072 O O . ARG C 1 98 ? 15.74700 2.56700 5.62800 1.000 28.96691 101 ARG C O 1
ATOM 8080 N N . GLU C 1 99 ? 16.35900 3.73700 3.80300 1.000 28.53972 102 GLU C N 1
ATOM 8081 C CA . GLU C 1 99 ? 16.00700 5.01500 4.41500 1.000 32.16267 102 GLU C CA 1
ATOM 8082 C C . GLU C 1 99 ? 14.52000 5.07300 4.73800 1.000 29.73496 102 GLU C C 1
ATOM 8083 O O . GLU C 1 99 ? 14.12600 5.55800 5.80500 1.000 28.32286 102 GLU C O 1
ATOM 8089 N N . ILE C 1 100 ? 13.67800 4.58700 3.82300 1.000 27.27587 103 ILE C N 1
ATOM 8090 C CA . ILE C 1 100 ? 12.23900 4.58200 4.06500 1.000 30.18446 103 ILE C CA 1
ATOM 8091 C C . ILE C 1 100 ? 11.90700 3.68700 5.25100 1.000 29.35177 103 ILE C C 1
ATOM 8092 O O . ILE C 1 100 ? 11.16500 4.08000 6.16100 1.000 27.06861 103 ILE C O 1
ATOM 8097 N N . SER C 1 101 ? 12.46400 2.47000 5.26200 1.000 28.81561 104 SER C N 1
ATOM 8098 C CA . SER C 1 101 ? 12.17100 1.51600 6.33000 1.000 29.61363 104 SER C CA 1
ATOM 8099 C C . SER C 1 101 ? 12.66100 2.01900 7.68200 1.000 31.12260 104 SER C C 1
ATOM 8100 O O . SER C 1 101 ? 12.07300 1.68700 8.71500 1.000 31.87651 104 SER C O 1
ATOM 8103 N N . ASP C 1 102 ? 13.73100 2.81100 7.69500 1.000 31.56069 105 ASP C N 1
ATOM 8104 C CA . ASP C 1 102 ? 14.22300 3.41100 8.92700 1.000 33.25330 105 ASP C CA 1
ATOM 8105 C C . ASP C 1 102 ? 13.44400 4.65600 9.33700 1.000 35.59481 105 ASP C C 1
ATOM 8106 O O . ASP C 1 102 ? 13.79900 5.27700 10.34300 1.000 31.46331 105 ASP C O 1
ATOM 8111 N N . GLY C 1 103 ? 12.40400 5.03100 8.59500 1.000 33.87993 106 GLY C N 1
ATOM 8112 C CA . GLY C 1 103 ? 11.61800 6.20500 8.93100 1.000 33.72671 106 GLY C CA 1
ATOM 8113 C C . GLY C 1 103 ? 12.30500 7.53800 8.71500 1.000 34.37828 106 GLY C C 1
ATOM 8114 O O . GLY C 1 103 ? 11.98000 8.51400 9.40100 1.000 34.63861 106 GLY C O 1
ATOM 8115 N N . LYS C 1 104 ? 13.25600 7.60800 7.78700 1.000 29.65616 107 LYS C N 1
ATOM 8116 C CA . LYS C 1 104 ? 14.05600 8.80800 7.57100 1.000 27.16648 107 LYS C CA 1
ATOM 8117 C C . LYS C 1 104 ? 13.59300 9.64300 6.38100 1.000 28.60859 107 LYS C C 1
ATOM 8118 O O . LYS C 1 104 ? 14.29400 10.58400 5.99600 1.000 26.15250 107 LYS C O 1
ATOM 8124 N N . VAL C 1 105 ? 12.43700 9.33700 5.79400 1.000 28.43531 108 VAL C N 1
ATOM 8125 C CA . VAL C 1 105 ? 12.01100 9.95500 4.54300 1.000 29.92821 108 VAL C CA 1
ATOM 8126 C C . VAL C 1 105 ? 10.69800 10.70100 4.74600 1.000 29.12330 108 VAL C C 1
ATOM 8127 O O . VAL C 1 105 ? 9.75700 10.17600 5.35400 1.000 29.52573 108 VAL C O 1
ATOM 8131 N N . GLY C 1 106 ? 10.64400 11.93400 4.23200 1.000 26.85975 109 GLY C N 1
ATOM 8132 C CA . GLY C 1 106 ? 9.40800 12.68100 4.17200 1.000 27.40479 109 GLY C CA 1
ATOM 8133 C C . GLY C 1 106 ? 9.13000 13.15100 2.75700 1.000 28.50852 109 GLY C C 1
ATOM 8134 O O . GLY C 1 106 ? 10.01700 13.20000 1.90600 1.000 26.26635 109 GLY C O 1
ATOM 8135 N N . VAL C 1 107 ? 7.86400 13.47900 2.51100 1.000 28.49512 110 VAL C N 1
ATOM 8136 C CA . VAL C 1 107 ? 7.42000 14.01900 1.23000 1.000 24.29161 110 VAL C CA 1
ATOM 8137 C C . VAL C 1 107 ? 6.86900 15.41500 1.47100 1.000 22.67912 110 VAL C C 1
ATOM 8138 O O . VAL C 1 107 ? 6.05200 15.61600 2.37600 1.000 25.63376 110 VAL C O 1
ATOM 8142 N N . LEU C 1 108 ? 7.32200 16.37700 0.67100 1.000 25.04986 111 LEU C N 1
ATOM 8143 C CA . LEU C 1 108 ? 6.79400 17.73800 0.69800 1.000 23.26167 111 LEU C CA 1
ATOM 8144 C C . LEU C 1 108 ? 5.90300 17.89400 -0.52700 1.000 26.18843 111 LEU C C 1
ATOM 8145 O O . LEU C 1 108 ? 6.38100 18.20400 -1.61900 1.000 26.85045 111 LEU C O 1
ATOM 8150 N N . LEU C 1 109 ? 4.60500 17.67400 -0.34700 1.000 21.39967 112 LEU C N 1
ATOM 8151 C CA . LEU C 1 109 ? 3.65500 17.76600 -1.44700 1.000 24.05182 112 LEU C CA 1
ATOM 8152 C C . LEU C 1 109 ? 3.21200 19.21200 -1.60400 1.000 25.79713 112 LEU C C 1
ATOM 8153 O O . LEU C 1 109 ? 2.62700 19.79400 -0.68400 1.000 24.48576 112 LEU C O 1
ATOM 8158 N N . LEU C 1 110 ? 3.49100 19.78300 -2.77000 1.000 22.98035 113 LEU C N 1
ATOM 8159 C CA . LEU C 1 110 ? 3.14500 21.16900 -3.06900 1.000 23.24631 113 LEU C CA 1
ATOM 8160 C C . LEU C 1 110 ? 1.70500 21.19800 -3.56100 1.000 24.68830 113 LEU C C 1
ATOM 8161 O O . LEU C 1 110 ? 1.43400 20.94900 -4.73600 1.000 23.71880 113 LEU C O 1
ATOM 8166 N N . ALA C 1 111 ? 0.77200 21.50600 -2.66400 1.000 21.72575 114 ALA C N 1
ATOM 8167 C CA . ALA C 1 111 ? -0.65300 21.42100 -2.96100 1.000 25.42435 114 ALA C CA 1
ATOM 8168 C C . ALA C 1 111 ? -1.37200 22.70300 -2.56600 1.000 26.85378 114 ALA C C 1
ATOM 8169 O O . ALA C 1 111 ? -2.50800 22.68100 -2.07700 1.000 25.08458 114 ALA C O 1
ATOM 8171 N N . GLY C 1 112 ? -0.72000 23.84400 -2.77800 1.000 25.66637 115 GLY C N 1
ATOM 8172 C CA . GLY C 1 112 ? -1.31100 25.13700 -2.48300 1.000 27.35460 115 GLY C CA 1
ATOM 8173 C C . GLY C 1 112 ? -1.63100 25.98000 -3.70300 1.000 29.71074 115 GLY C C 1
ATOM 8174 O O . GLY C 1 112 ? -2.10400 27.11000 -3.57600 1.000 28.20245 115 GLY C O 1
ATOM 8175 N N . GLY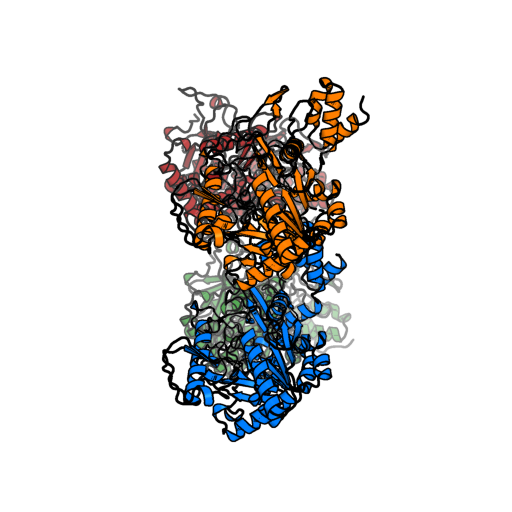 C 1 113 ? -1.36400 25.43500 -4.88700 1.000 27.45047 116 GLY C N 1
ATOM 8176 C CA . GLY C 1 113 ? -1.58800 26.18100 -6.11200 1.000 29.75090 116 GLY C CA 1
ATOM 8177 C C . GLY C 1 113 ? -3.05300 26.52200 -6.31500 1.000 30.64348 116 GLY C C 1
ATOM 8178 O O . GLY C 1 113 ? -3.95000 25.80700 -5.86500 1.000 29.61661 116 GLY C O 1
ATOM 8179 N N . GLN C 1 114 ? -3.29500 27.63900 -7.00200 1.000 33.45177 117 GLN C N 1
ATOM 8180 C CA . GLN C 1 114 ? -4.64100 28.12100 -7.29100 1.000 34.92869 117 GLN C CA 1
ATOM 8181 C C . GLN C 1 114 ? -4.84300 28.34600 -8.78400 1.000 35.30939 117 GLN C C 1
ATOM 8182 O O . GLN C 1 114 ? -5.49000 29.31300 -9.20800 1.000 35.43667 117 GLN C O 1
ATOM 8188 N N . ALA C 1 115 ? -4.30400 27.44700 -9.60200 1.000 35.76239 118 ALA C N 1
ATOM 8189 C CA . ALA C 1 115 ? -4.48800 27.55700 -11.04000 1.000 38.86105 118 ALA C CA 1
ATOM 8190 C C . ALA C 1 115 ? -5.95100 27.36500 -11.41300 1.000 41.41328 118 ALA C C 1
ATOM 8191 O O . ALA C 1 115 ? -6.64500 26.51000 -10.85900 1.000 38.35237 118 ALA C O 1
ATOM 8193 N N . THR C 1 116 ? -6.41300 28.16700 -12.36700 1.000 37.71875 119 THR C N 1
ATOM 8194 C CA . THR C 1 116 ? -7.77800 28.07400 -12.84700 1.000 38.39243 119 THR C CA 1
ATOM 8195 C C . THR C 1 116 ? -7.90000 27.54100 -14.27600 1.000 39.99181 119 THR C C 1
ATOM 8196 O O . THR C 1 116 ? -9.03700 27.38600 -14.74400 1.000 41.82944 119 THR C O 1
ATOM 8200 N N . ARG C 1 117 ? -6.78000 27.29900 -15.00400 1.000 42.36216 120 ARG C N 1
ATOM 8201 C CA . ARG C 1 117 ? -6.89400 26.78700 -16.37800 1.000 42.10085 120 ARG C CA 1
ATOM 8202 C C . ARG C 1 117 ? -7.92000 25.68500 -16.54000 1.000 42.38156 120 ARG C C 1
ATOM 8203 O O . ARG C 1 117 ? -8.71600 25.70500 -17.48700 1.000 41.51121 120 ARG C O 1
ATOM 8211 N N . LEU C 1 118 ? -7.89700 24.73100 -15.62000 1.000 39.40746 121 LEU C N 1
ATOM 8212 C CA . LEU C 1 118 ? -8.71300 23.53900 -15.73900 1.000 42.37184 121 LEU C CA 1
ATOM 8213 C C . LEU C 1 118 ? -10.19300 23.81400 -15.53000 1.000 44.69776 121 LEU C C 1
ATOM 8214 O O . LEU C 1 118 ? -11.02700 23.02500 -15.99000 1.000 47.05036 121 LEU C O 1
ATOM 8219 N N . GLY C 1 119 ? -10.54200 24.90300 -14.85100 1.000 44.85345 122 GLY C N 1
ATOM 8220 C CA . GLY C 1 119 ? -11.94100 25.12200 -14.55800 1.000 44.88340 122 GLY C CA 1
ATOM 8221 C C . GLY C 1 119 ? -12.46000 24.16800 -13.51600 1.000 48.94000 122 GLY C C 1
ATOM 8222 O O . GLY C 1 119 ? -13.66400 23.91700 -13.46300 1.000 47.55803 122 GLY C O 1
ATOM 8223 N N . PHE C 1 120 ? -11.57000 23.60900 -12.70100 1.000 46.90401 123 PHE C N 1
ATOM 8224 C CA . PHE C 1 120 ? -11.93400 22.66400 -11.65500 1.000 45.26888 123 PHE C CA 1
ATOM 8225 C C . PHE C 1 120 ? -12.16900 23.43200 -10.36000 1.000 44.49424 123 PHE C C 1
ATOM 8226 O O . PHE C 1 120 ? -11.29400 24.17800 -9.90800 1.000 46.54236 123 PHE C O 1
ATOM 8234 N N . GLY C 1 121 ? -13.34100 23.24100 -9.76200 1.000 38.00513 124 GLY C N 1
ATOM 8235 C CA . GLY C 1 121 ? -13.68700 23.95800 -8.55100 1.000 36.06028 124 GLY C CA 1
ATOM 8236 C C . GLY C 1 121 ? -13.17000 23.31600 -7.28000 1.000 41.58354 124 GLY C C 1
ATOM 8237 O O . GLY C 1 121 ? -13.74800 23.50000 -6.20500 1.000 39.39821 124 GLY C O 1
ATOM 8238 N N . HIS C 1 122 ? -12.07500 22.56800 -7.39100 1.000 37.19123 125 HIS C N 1
ATOM 8239 C CA . HIS C 1 122 ? -11.45800 21.89900 -6.25500 1.000 34.19398 125 HIS C CA 1
ATOM 8240 C C . HIS C 1 122 ? -9.94300 22.00200 -6.36200 1.000 34.14196 125 HIS C C 1
ATOM 8241 O O . HIS C 1 122 ? -9.42300 22.36500 -7.42500 1.000 32.28418 125 HIS C O 1
ATOM 8248 N N . PRO C 1 123 ? -9.20100 21.71400 -5.29100 1.000 31.49209 126 PRO C N 1
ATOM 8249 C CA . PRO C 1 123 ? -7.74200 21.61200 -5.42500 1.000 29.22631 126 PRO C CA 1
ATOM 8250 C C . PRO C 1 123 ? -7.36700 20.61200 -6.50700 1.000 32.97293 126 PRO C C 1
ATOM 8251 O O . PRO C 1 123 ? -8.01300 19.57500 -6.66000 1.000 28.29529 126 PRO C O 1
ATOM 8255 N N . LYS C 1 124 ? -6.30800 20.93700 -7.25800 1.000 27.88624 127 LYS C N 1
ATOM 8256 C CA . LYS C 1 124 ? -5.91800 20.12700 -8.41000 1.000 33.13007 127 LYS C CA 1
ATOM 8257 C C . LYS C 1 124 ? -5.72900 18.66000 -8.04200 1.000 27.38855 127 LYS C C 1
ATOM 8258 O O . LYS C 1 124 ? -6.01500 17.77500 -8.85800 1.000 30.76613 127 LYS C O 1
ATOM 8264 N N . GLY C 1 125 ? -5.27500 18.38100 -6.81500 1.000 26.23333 128 GLY C N 1
ATOM 8265 C CA . GLY C 1 125 ? -5.06500 17.00400 -6.39200 1.000 27.00653 128 GLY C CA 1
ATOM 8266 C C . GLY C 1 125 ? -6.31300 16.14500 -6.37500 1.000 30.85988 128 GLY C C 1
ATOM 8267 O O . GLY C 1 125 ? -6.20500 14.91400 -6.39400 1.000 27.83511 128 GLY C O 1
ATOM 8268 N N . MET C 1 126 ? -7.49300 16.75700 -6.36200 1.000 27.62098 129 MET C N 1
ATOM 8269 C CA . MET C 1 126 ? -8.74600 16.01200 -6.37300 1.000 33.79745 129 MET C CA 1
ATOM 8270 C C . MET C 1 126 ? -9.23500 15.69900 -7.77700 1.000 31.88296 129 MET C C 1
ATOM 8271 O O . MET C 1 126 ? -10.34800 15.18300 -7.92800 1.000 32.08434 129 MET C O 1
ATOM 8276 N N . TYR C 1 127 ? -8.44500 15.99300 -8.80500 1.000 32.01684 130 TYR C N 1
ATOM 8277 C CA . TYR C 1 127 ? -8.90900 15.78000 -10.16700 1.000 32.55394 130 TYR C CA 1
ATOM 8278 C C . TYR C 1 127 ? -8.91900 14.29900 -10.52900 1.000 34.81744 130 TYR C C 1
ATOM 8279 O O . TYR C 1 127 ? -8.00300 13.54600 -10.19300 1.000 31.16326 130 TYR C O 1
ATOM 8288 N N . ASP C 1 128 ? -9.98000 13.89600 -11.22000 1.000 33.64780 131 ASP C N 1
ATOM 8289 C CA . ASP C 1 128 ? -10.19400 12.53300 -11.68600 1.000 34.59457 131 ASP C CA 1
ATOM 8290 C C . ASP C 1 128 ? -10.06300 12.56600 -13.20700 1.000 34.30295 131 ASP C C 1
ATOM 8291 O O . ASP C 1 128 ? -10.95300 13.07500 -13.89800 1.000 38.57477 131 ASP C O 1
ATOM 8296 N N . VAL C 1 129 ? -8.96000 12.02500 -13.73100 1.000 31.35611 132 VAL C N 1
ATOM 8297 C CA . VAL C 1 129 ? -8.67800 12.10400 -15.16200 1.000 32.30009 132 VAL C CA 1
ATOM 8298 C C . VAL C 1 129 ? -9.41400 11.00500 -15.92100 1.000 35.90508 132 VAL C C 1
ATOM 8299 O O . VAL C 1 129 ? -9.23200 10.84800 -17.13400 1.000 37.97632 132 VAL C O 1
ATOM 8303 N N . GLY C 1 130 ? -10.24700 10.24000 -15.22200 1.000 34.75755 133 GLY C N 1
ATOM 8304 C CA . GLY C 1 130 ? -11.04200 9.22200 -15.87400 1.000 32.96079 133 GLY C CA 1
ATOM 8305 C C . GLY C 1 130 ? -10.36500 7.88500 -16.07700 1.000 39.75426 133 GLY C C 1
ATOM 8306 O O . GLY C 1 130 ? -10.68700 7.18100 -17.04300 1.000 37.08448 133 GLY C O 1
ATOM 8307 N N . LEU C 1 131 ? -9.43400 7.51200 -15.20100 1.000 35.86009 134 LEU C N 1
ATOM 8308 C CA . LEU C 1 131 ? -8.83500 6.18900 -15.24200 1.000 33.00601 134 LEU C CA 1
ATOM 8309 C C . LEU C 1 131 ? -9.89400 5.11900 -14.98200 1.000 32.35966 134 LEU C C 1
ATOM 8310 O O . LEU C 1 131 ? -10.98300 5.42200 -14.48800 1.000 36.59932 134 LEU C O 1
ATOM 8315 N N . PRO C 1 132 ? -9.60400 3.85900 -15.33100 1.000 35.79669 135 PRO C N 1
ATOM 8316 C CA . PRO C 1 132 ? -10.52800 2.77200 -14.96200 1.000 35.53794 135 PRO C CA 1
ATOM 8317 C C . PRO C 1 132 ? -10.89900 2.77100 -13.48900 1.000 38.71257 135 PRO C C 1
ATOM 8318 O O . PRO C 1 132 ? -12.05000 2.47000 -13.14500 1.000 34.81534 135 PRO C O 1
ATOM 8322 N N . SER C 1 133 ? -9.94900 3.09300 -12.61100 1.000 34.78125 136 SER C N 1
ATOM 8323 C CA . SER C 1 133 ? -10.22000 3.17800 -11.18000 1.000 32.22806 136 SER C CA 1
ATOM 8324 C C . SER C 1 133 ? -10.97100 4.44400 -10.78200 1.000 32.53712 136 SER C C 1
ATOM 8325 O O . SER C 1 133 ? -11.54100 4.48700 -9.68500 1.000 33.35423 136 SER C O 1
ATOM 8328 N N . ARG C 1 134 ? -10.98600 5.46600 -11.64100 1.000 32.71035 137 ARG C N 1
ATOM 8329 C CA . ARG C 1 134 ? -11.53000 6.79200 -11.31000 1.000 36.77915 137 ARG C CA 1
ATOM 8330 C C . ARG C 1 134 ? -10.89500 7.38800 -10.05200 1.000 34.82465 137 ARG C C 1
ATOM 8331 O O . ARG C 1 134 ? -11.49800 8.22000 -9.36800 1.000 37.49955 137 ARG C O 1
ATOM 8339 N N . LYS C 1 135 ? -9.67200 6.97600 -9.73800 1.000 32.92951 138 LYS C N 1
ATOM 8340 C CA . LYS C 1 135 ? -8.95400 7.51000 -8.58900 1.000 31.74159 138 LYS C CA 1
ATOM 8341 C C . LYS C 1 135 ? -8.40700 8.90200 -8.88200 1.000 27.15929 138 LYS C C 1
ATOM 8342 O O . LYS C 1 135 ? -8.00000 9.21000 -10.00500 1.000 29.71399 138 LYS C O 1
ATOM 8348 N N . THR C 1 136 ? -8.39200 9.74300 -7.85000 1.000 27.86995 139 THR C N 1
ATOM 8349 C CA . THR C 1 136 ? -7.82500 11.07800 -7.96400 1.000 29.04175 139 THR C CA 1
ATOM 8350 C C . THR C 1 136 ? -6.30200 11.02400 -7.90700 1.000 31.06800 139 THR C C 1
ATOM 8351 O O . THR C 1 136 ? -5.69700 10.00300 -7.57200 1.000 29.50454 139 THR C O 1
ATOM 8355 N N . LEU C 1 137 ? -5.68100 12.15000 -8.26500 1.000 29.21848 140 LEU C N 1
ATOM 8356 C CA . LEU C 1 137 ? -4.23600 12.27900 -8.10800 1.000 29.61981 140 LEU C CA 1
ATOM 8357 C C . LEU C 1 137 ? -3.83300 12.06600 -6.65400 1.000 27.91814 140 LEU C C 1
ATOM 8358 O O . LEU C 1 137 ? -2.82200 11.41400 -6.36800 1.000 27.68090 140 LEU C O 1
ATOM 8363 N N . PHE C 1 138 ? -4.61400 12.62100 -5.72200 1.000 25.95010 141 PHE C N 1
ATOM 8364 C CA . PHE C 1 138 ? -4.33700 12.44100 -4.30000 1.000 27.46233 141 PHE C CA 1
ATOM 8365 C C . PHE C 1 138 ? -4.32300 10.96400 -3.91300 1.000 24.15248 141 PHE C C 1
ATOM 8366 O O . PHE C 1 138 ? -3.40700 10.50200 -3.22000 1.000 24.50617 141 PHE C O 1
ATOM 8374 N N . GLN C 1 139 ? -5.33700 10.20700 -4.34800 1.000 27.35337 142 GLN C N 1
ATOM 8375 C CA . GLN C 1 139 ? -5.42800 8.81000 -3.93400 1.000 28.26822 142 GLN C CA 1
ATOM 8376 C C . GLN C 1 139 ? -4.30800 7.98000 -4.54400 1.000 26.04472 142 GLN C C 1
ATOM 8377 O O . GLN C 1 139 ? -3.73400 7.11500 -3.87100 1.000 26.32180 142 GLN C O 1
ATOM 8383 N N . ILE C 1 140 ? -3.99100 8.22000 -5.81800 1.000 28.36539 143 ILE C N 1
ATOM 8384 C CA . ILE C 1 140 ? -2.89300 7.50600 -6.45800 1.000 25.96353 143 ILE C CA 1
ATOM 8385 C C . ILE C 1 140 ? -1.59400 7.74400 -5.70200 1.000 26.18422 143 ILE C C 1
ATOM 8386 O O . ILE C 1 140 ? -0.82500 6.80900 -5.44300 1.000 25.75096 143 ILE C O 1
ATOM 8391 N N . GLN C 1 141 ? -1.32500 9.00100 -5.33900 1.000 26.41812 144 GLN C N 1
ATOM 8392 C CA . GLN C 1 141 ? -0.10700 9.31600 -4.59600 1.000 26.24452 144 GLN C CA 1
ATOM 8393 C C . GLN C 1 141 ? -0.11300 8.66300 -3.21800 1.000 26.18216 144 GLN C C 1
ATOM 8394 O O . GLN C 1 141 ? 0.91300 8.13600 -2.77300 1.000 26.05255 144 GLN C O 1
ATOM 8400 N N . ALA C 1 142 ? -1.25300 8.70600 -2.52100 1.000 24.04984 145 ALA C N 1
ATOM 8401 C CA . ALA C 1 142 ? -1.34400 8.06800 -1.21000 1.000 26.86483 145 ALA C CA 1
ATOM 8402 C C . ALA C 1 142 ? -1.06600 6.57300 -1.30000 1.000 27.42704 145 ALA C C 1
ATOM 8403 O O . ALA C 1 142 ? -0.37900 6.00800 -0.44000 1.000 27.13481 145 ALA C O 1
ATOM 8405 N N . GLU C 1 143 ? -1.59900 5.91600 -2.33000 1.000 26.09866 146 GLU C N 1
ATOM 8406 C CA . GLU C 1 143 ? -1.40200 4.47900 -2.47100 1.000 26.38522 146 GLU C CA 1
ATOM 8407 C C . GLU C 1 143 ? 0.02300 4.13600 -2.88500 1.000 26.71998 146 GLU C C 1
ATOM 8408 O O . GLU C 1 143 ? 0.52100 3.05900 -2.53800 1.000 25.18323 146 GLU C O 1
ATOM 8414 N N . ARG C 1 144 ? 0.69100 5.02000 -3.62900 1.000 26.22200 147 ARG C N 1
ATOM 8415 C CA . ARG C 1 144 ? 2.10600 4.80100 -3.91600 1.000 25.27757 147 ARG C CA 1
ATOM 8416 C C . ARG C 1 144 ? 2.94000 4.87400 -2.64200 1.000 27.97170 147 ARG C C 1
ATOM 8417 O O . ARG C 1 144 ? 3.92700 4.14100 -2.50000 1.000 30.19899 147 ARG C O 1
ATOM 8425 N N . ILE C 1 145 ? 2.55700 5.74400 -1.70300 1.000 25.85501 148 ILE C N 1
ATOM 8426 C CA . ILE C 1 145 ? 3.23100 5.78300 -0.40800 1.000 24.49212 148 ILE C CA 1
ATOM 8427 C C . ILE C 1 145 ? 2.98800 4.48800 0.35600 1.000 25.09850 148 ILE C C 1
ATOM 8428 O O . ILE C 1 145 ? 3.91800 3.89600 0.91400 1.000 28.46401 148 ILE C O 1
ATOM 8433 N N . VAL C 1 146 ? 1.73200 4.03500 0.40100 1.000 24.44038 149 VAL C N 1
ATOM 8434 C CA . VAL C 1 146 ? 1.41900 2.76000 1.04700 1.000 29.06233 149 VAL C CA 1
ATOM 8435 C C . VAL C 1 146 ? 2.29100 1.65600 0.47000 1.000 27.42654 149 VAL C C 1
ATOM 8436 O O . VAL C 1 146 ? 2.90600 0.87100 1.20200 1.000 27.43806 149 VAL C O 1
ATOM 8440 N N . ARG C 1 147 ? 2.37300 1.59900 -0.86000 1.000 30.00769 150 ARG C N 1
ATOM 8441 C CA . ARG C 1 147 ? 3.06200 0.50300 -1.52900 1.000 28.99008 150 ARG C CA 1
ATOM 8442 C C . ARG C 1 147 ? 4.57000 0.56200 -1.30900 1.000 29.32361 150 ARG C C 1
ATOM 8443 O O . ARG C 1 147 ? 5.20200 -0.47000 -1.04900 1.000 28.91717 150 ARG C O 1
ATOM 8451 N N . VAL C 1 148 ? 5.17100 1.75200 -1.40200 1.000 27.94779 151 VAL C N 1
ATOM 8452 C CA . VAL C 1 148 ? 6.62200 1.82400 -1.25600 1.000 25.11506 151 VAL C CA 1
ATOM 8453 C C . VAL C 1 148 ? 7.02100 1.61300 0.20100 1.000 28.40258 151 VAL C C 1
ATOM 8454 O O . VAL C 1 148 ? 8.10900 1.09300 0.48200 1.000 27.08566 151 VAL C O 1
ATOM 8458 N N . GLN C 1 149 ? 6.15900 1.99800 1.14800 1.000 25.72250 152 GLN C N 1
ATOM 8459 C CA . GLN C 1 149 ? 6.39500 1.63300 2.54200 1.000 24.85561 152 GLN C CA 1
ATOM 8460 C C . GLN C 1 149 ? 6.42400 0.12000 2.70000 1.000 29.03322 152 GLN C C 1
ATOM 8461 O O . GLN C 1 149 ? 7.28300 -0.42600 3.40000 1.000 27.95324 152 GLN C O 1
ATOM 8467 N N . GLN C 1 150 ? 5.49400 -0.57400 2.04200 1.000 30.01655 153 GLN C N 1
ATOM 8468 C CA . GLN C 1 150 ? 5.46100 -2.03200 2.10500 1.000 31.92751 153 GLN C CA 1
ATOM 8469 C C . GLN C 1 150 ? 6.71500 -2.64000 1.48800 1.000 29.73797 153 GLN C C 1
ATOM 8470 O O . GLN C 1 150 ? 7.27900 -3.59700 2.02800 1.000 28.88300 153 GLN C O 1
ATOM 8476 N N . MET C 1 151 ? 7.15400 -2.10800 0.34600 1.000 30.18802 154 MET C N 1
ATOM 8477 C CA . MET C 1 151 ? 8.38100 -2.59700 -0.27900 1.000 29.72259 154 MET C CA 1
ATOM 8478 C C . MET C 1 151 ? 9.57500 -2.45300 0.65600 1.000 32.80134 154 MET C C 1
ATOM 8479 O O . MET C 1 151 ? 10.39000 -3.37600 0.78400 1.000 29.37025 154 MET C O 1
ATOM 8484 N N . ALA C 1 152 ? 9.69200 -1.30400 1.32500 1.000 27.26504 155 ALA C N 1
ATOM 8485 C CA . ALA C 1 152 ? 10.82000 -1.08300 2.22300 1.000 28.92182 155 ALA C CA 1
ATOM 8486 C C . ALA C 1 152 ? 10.74600 -2.00700 3.43000 1.000 28.72863 155 ALA C C 1
ATOM 8487 O O . ALA C 1 152 ? 11.77100 -2.52900 3.88500 1.000 30.75702 155 ALA C O 1
ATOM 8489 N N . ALA C 1 153 ? 9.54300 -2.21300 3.96800 1.000 28.35609 156 ALA C N 1
ATOM 8490 C CA . ALA C 1 153 ? 9.38800 -3.11900 5.10100 1.000 32.24231 156 ALA C CA 1
ATOM 8491 C C . ALA C 1 153 ? 9.64100 -4.56100 4.67900 1.000 31.23127 156 ALA C C 1
ATOM 8492 O O . ALA C 1 153 ? 10.20900 -5.34900 5.44400 1.000 31.85485 156 ALA C O 1
ATOM 8494 N N . GLU C 1 154 ? 9.21400 -4.92900 3.46800 1.000 29.39079 157 GLU C N 1
ATOM 8495 C CA . GLU C 1 154 ? 9.44900 -6.28600 2.98800 1.000 32.23819 157 GLU C CA 1
ATOM 8496 C C . GLU C 1 154 ? 10.93700 -6.57300 2.85200 1.000 34.88187 157 GLU C C 1
ATOM 8497 O O . GLU C 1 154 ? 11.38900 -7.69100 3.12300 1.000 33.52457 157 GLU C O 1
ATOM 8503 N N . LYS C 1 155 ? 11.71800 -5.57500 2.44000 1.000 29.87427 158 LYS C N 1
ATOM 8504 C CA . LYS C 1 155 ? 13.14900 -5.78900 2.25600 1.000 30.41401 158 LYS C CA 1
ATOM 8505 C C . LYS C 1 155 ? 13.91800 -5.67600 3.56800 1.000 36.81818 158 LYS C C 1
ATOM 8506 O O . LYS C 1 155 ? 14.76400 -6.52400 3.87400 1.000 33.09832 158 LYS C O 1
ATOM 8512 N N . TYR C 1 156 ? 13.63800 -4.64400 4.36000 1.000 30.64914 159 TYR C N 1
ATOM 8513 C CA . TYR C 1 156 ? 14.49800 -4.29400 5.48200 1.000 31.29313 159 TYR C CA 1
ATOM 8514 C C . TYR C 1 156 ? 13.84700 -4.50900 6.84600 1.000 32.79097 159 TYR C C 1
ATOM 8515 O O . TYR C 1 156 ? 14.43700 -4.13700 7.86700 1.000 35.41085 159 TYR C O 1
ATOM 8524 N N . GLY C 1 157 ? 12.65400 -5.09400 6.89400 1.000 32.63924 160 GLY C N 1
ATOM 8525 C CA . GLY C 1 157 ? 12.06100 -5.48300 8.15800 1.000 30.98252 160 GLY C CA 1
ATOM 8526 C C . GLY C 1 157 ? 11.19900 -4.44300 8.84000 1.000 34.00097 160 GLY C C 1
ATOM 8527 O O . GLY C 1 157 ? 10.00200 -4.66700 9.05300 1.000 34.35515 160 GLY C O 1
ATOM 8528 N N . LYS C 1 158 ? 11.79300 -3.30800 9.20400 1.000 32.52123 161 LYS C N 1
ATOM 8529 C CA . LYS C 1 158 ? 11.07400 -2.30000 9.97100 1.000 33.73250 161 LYS C CA 1
ATOM 8530 C C . LYS C 1 158 ? 10.03100 -1.58700 9.12500 1.000 32.26185 161 LYS C C 1
ATOM 8531 O O . LYS C 1 158 ? 10.24900 -1.29900 7.94800 1.000 31.87341 161 LYS C O 1
ATOM 8537 N N . GLU C 1 159 ? 8.89000 -1.30300 9.74200 1.000 32.33379 162 GLU C N 1
ATOM 8538 C CA . GLU C 1 159 ? 7.78100 -0.63000 9.06900 1.000 35.71841 162 GLU C CA 1
ATOM 8539 C C . GLU C 1 159 ? 7.89700 0.88500 9.22100 1.000 35.95044 162 GLU C C 1
ATOM 8540 O O . GLU C 1 159 ? 7.02100 1.54600 9.77800 1.000 35.25457 162 GLU C O 1
ATOM 8546 N N . GLY C 1 160 ? 9.00700 1.43700 8.74500 1.000 33.57142 163 GLY C N 1
ATOM 8547 C CA . GLY C 1 160 ? 9.14300 2.87700 8.75800 1.000 33.56556 163 GLY C CA 1
ATOM 8548 C C . GLY C 1 160 ? 8.03600 3.53100 7.95600 1.000 34.63137 163 GLY C C 1
ATOM 8549 O O . GLY C 1 160 ? 7.50600 2.96100 7.00100 1.000 29.10360 163 GLY C O 1
ATOM 8550 N N . LYS C 1 161 ? 7.67200 4.74000 8.36100 1.000 32.16348 164 LYS C N 1
ATOM 8551 C CA . LYS C 1 161 ? 6.60800 5.47400 7.70000 1.000 26.30435 164 LYS C CA 1
ATOM 8552 C C . LYS C 1 161 ? 7.19200 6.68200 6.99000 1.000 30.98334 164 LYS C C 1
ATOM 8553 O O . LYS C 1 161 ? 8.13000 7.31000 7.48600 1.000 28.71597 164 LYS C O 1
ATOM 8559 N N . ILE C 1 162 ? 6.63500 6.99700 5.83000 1.000 27.95127 165 ILE C N 1
ATOM 8560 C CA . ILE C 1 162 ? 6.93700 8.25600 5.16800 1.000 30.33883 165 ILE C CA 1
ATOM 8561 C C . ILE C 1 162 ? 6.03000 9.32500 5.75700 1.000 29.27827 165 ILE C C 1
ATOM 8562 O O . ILE C 1 162 ? 4.80100 9.17700 5.77000 1.000 29.81869 165 ILE C O 1
ATOM 8567 N N . THR C 1 163 ? 6.63100 10.40200 6.24700 1.000 25.70434 166 THR C N 1
ATOM 8568 C CA . THR C 1 163 ? 5.85000 11.51800 6.75500 1.000 28.75516 166 THR C CA 1
ATOM 8569 C C . THR C 1 163 ? 5.43600 12.39700 5.58200 1.000 27.82390 166 THR C C 1
ATOM 8570 O O . THR C 1 163 ? 6.28800 12.91500 4.85000 1.000 30.23106 166 THR C O 1
ATOM 8574 N N . TRP C 1 164 ? 4.12600 12.56800 5.41300 1.000 26.05604 167 TRP C N 1
ATOM 8575 C CA . TRP C 1 164 ? 3.54600 13.26800 4.27000 1.000 27.86612 167 TRP C CA 1
ATOM 8576 C C . TRP C 1 164 ? 3.23600 14.69600 4.69100 1.000 29.78983 167 TRP C C 1
ATOM 8577 O O . TRP C 1 164 ? 2.19400 14.96800 5.29200 1.000 31.18694 167 TRP C O 1
ATOM 8588 N N . TYR C 1 165 ? 4.15500 15.60200 4.38700 1.000 27.67983 168 TYR C N 1
ATOM 8589 C CA . TYR C 1 165 ? 3.97500 17.02400 4.65400 1.000 28.95589 168 TYR C CA 1
ATOM 8590 C C . TYR C 1 165 ? 3.27100 17.64700 3.45700 1.000 28.75609 168 TYR C C 1
ATOM 8591 O O . TYR C 1 165 ? 3.86800 17.79800 2.38800 1.000 28.19684 168 TYR C O 1
ATOM 8600 N N . ILE C 1 166 ? 2.00300 17.99900 3.63100 1.000 28.37951 169 ILE C N 1
ATOM 8601 C CA . ILE C 1 166 ? 1.16800 18.50500 2.54800 1.000 27.05232 169 ILE C CA 1
ATOM 8602 C C . ILE C 1 166 ? 1.05400 20.01700 2.69700 1.000 29.00524 169 ILE C C 1
ATOM 8603 O O . ILE C 1 166 ? 0.36600 20.51700 3.59500 1.000 30.32043 169 ILE C O 1
ATOM 8608 N N . MET C 1 167 ? 1.72600 20.75400 1.81500 1.000 27.32506 170 MET C N 1
ATOM 8609 C CA . MET C 1 167 ? 1.65100 22.20900 1.84100 1.000 26.04235 170 MET C CA 1
ATOM 8610 C C . MET C 1 167 ? 0.37700 22.68400 1.16300 1.000 27.87196 170 MET C C 1
ATOM 8611 O O . MET C 1 167 ? 0.10700 22.32400 0.01800 1.000 25.01062 170 MET C O 1
ATOM 8616 N N . THR C 1 168 ? -0.40200 23.48700 1.87600 1.000 25.93323 171 THR C N 1
ATOM 8617 C CA . THR C 1 168 ? -1.65600 24.03400 1.38700 1.000 27.09644 171 THR C CA 1
ATOM 8618 C C . THR C 1 168 ? -1.58400 25.55700 1.36400 1.000 27.28276 171 THR C C 1
ATOM 8619 O O . THR C 1 168 ? -0.62900 26.16300 1.85000 1.000 26.53599 171 THR C O 1
ATOM 8623 N N . SER C 1 169 ? -2.60600 26.17700 0.77300 1.000 30.89872 172 SER C N 1
ATOM 8624 C CA . SER C 1 169 ? -2.81900 27.61900 0.84800 1.000 30.52191 172 SER C CA 1
ATOM 8625 C C . SER C 1 169 ? -4.22300 27.88000 1.38900 1.000 31.33822 172 SER C C 1
ATOM 8626 O O . SER C 1 169 ? -4.94200 26.95000 1.77100 1.000 27.45713 172 SER C O 1
ATOM 8629 N N . GLU C 1 170 ? -4.61500 29.16000 1.41800 1.000 33.48922 173 GLU C N 1
ATOM 8630 C CA . GLU C 1 170 ? -5.83500 29.55900 2.11800 1.000 31.95262 173 GLU C CA 1
ATOM 8631 C C . GLU C 1 170 ? -7.05900 28.79700 1.62400 1.000 30.57659 173 GLU C C 1
ATOM 8632 O O . GLU C 1 170 ? -7.88100 28.33700 2.42500 1.000 33.38546 173 GLU C O 1
ATOM 8638 N N . HIS C 1 171 ? -7.20600 28.65400 0.30800 1.000 31.52252 174 HIS C N 1
ATOM 8639 C CA . HIS C 1 171 ? -8.41200 28.04200 -0.23600 1.000 27.28966 174 HIS C CA 1
ATOM 8640 C C . HIS C 1 171 ? -8.29600 26.54300 -0.47500 1.000 30.95543 174 HIS C C 1
ATOM 8641 O O . HIS C 1 171 ? -9.30900 25.91200 -0.79300 1.000 28.32168 174 HIS C O 1
ATOM 8648 N N . THR C 1 172 ? -7.11300 25.94700 -0.31500 1.000 30.39687 175 THR C N 1
ATOM 8649 C CA . THR C 1 172 ? -6.99400 24.49900 -0.44300 1.000 31.35993 175 THR C CA 1
ATOM 8650 C C . THR C 1 172 ? -6.87900 23.78000 0.89300 1.000 32.57005 175 THR C C 1
ATOM 8651 O O . THR C 1 172 ? -7.08900 22.56400 0.93600 1.000 31.96945 175 THR C O 1
ATOM 8655 N N . ARG C 1 173 ? -6.56400 24.49400 1.97900 1.000 31.83203 176 ARG C N 1
ATOM 8656 C CA . ARG C 1 173 ? -6.33300 23.83800 3.26400 1.000 32.28365 176 ARG C CA 1
ATOM 8657 C C . ARG C 1 173 ? -7.56300 23.06500 3.71500 1.000 35.82742 176 ARG C C 1
ATOM 8658 O O . ARG C 1 173 ? -7.47600 21.87400 4.03400 1.000 34.93944 176 ARG C O 1
ATOM 8666 N N . GLY C 1 174 ? -8.71500 23.72700 3.73900 1.000 34.21029 177 GLY C N 1
ATOM 8667 C CA . GLY C 1 174 ? -9.94800 23.11500 4.17100 1.000 33.57404 177 GLY C CA 1
ATOM 8668 C C . GLY C 1 174 ? -10.36400 21.92600 3.32500 1.000 32.24890 177 GLY C C 1
ATOM 8669 O O . GLY C 1 174 ? -10.52900 20.81100 3.83400 1.000 30.23712 177 GLY C O 1
ATOM 8670 N N . PRO C 1 175 ? -10.57300 22.14200 2.01900 1.000 28.91521 178 PRO C N 1
ATOM 8671 C CA . PRO C 1 175 ? -10.97700 21.01700 1.15500 1.000 31.11068 178 PRO C CA 1
ATOM 8672 C C . PRO C 1 175 ? -10.01300 19.84500 1.17200 1.000 32.89691 178 PRO C C 1
ATOM 8673 O O . PRO C 1 175 ? -10.45300 18.69100 1.09500 1.000 30.43239 178 PRO C O 1
ATOM 8677 N N . THR C 1 176 ? -8.70900 20.10600 1.27600 1.000 32.43140 179 THR C N 1
ATOM 8678 C CA . THR C 1 176 ? -7.73400 19.02100 1.23500 1.000 29.77548 179 THR C CA 1
ATOM 8679 C C . THR C 1 176 ? -7.83500 18.13100 2.46800 1.000 30.08012 179 THR C C 1
ATOM 8680 O O . THR C 1 176 ? -7.86000 16.90000 2.35500 1.000 30.69890 179 THR C O 1
ATOM 8684 N N . ALA C 1 177 ? -7.87900 18.73500 3.65800 1.000 30.90393 180 ALA C N 1
ATOM 8685 C CA . ALA C 1 177 ? -8.01200 17.95000 4.88100 1.000 33.73536 180 ALA C CA 1
ATOM 8686 C C . ALA C 1 177 ? -9.34600 17.22000 4.92400 1.000 33.33169 180 ALA C C 1
ATOM 8687 O O . ALA C 1 177 ? -9.41900 16.07300 5.37900 1.000 37.00359 180 ALA C O 1
ATOM 8689 N N . ASP C 1 178 ? -10.41400 17.86800 4.45000 1.000 35.73499 181 ASP C N 1
ATOM 8690 C CA . ASP C 1 178 ? -11.72000 17.21600 4.42500 1.000 33.77821 181 ASP C CA 1
ATOM 8691 C C . ASP C 1 178 ? -11.71100 16.01100 3.49400 1.000 33.84354 181 ASP C C 1
ATOM 8692 O O . ASP C 1 178 ? -12.25700 14.94900 3.82700 1.000 36.27704 181 ASP C O 1
ATOM 8697 N N . TYR C 1 179 ? -11.09200 16.16100 2.32000 1.000 31.33154 182 TYR C N 1
ATOM 8698 C CA . TYR C 1 179 ? -11.05500 15.07300 1.35300 1.000 33.83323 182 TYR C CA 1
ATOM 8699 C C . TYR C 1 179 ? -10.31600 13.86600 1.91600 1.000 33.49008 182 TYR C C 1
ATOM 8700 O O . TYR C 1 179 ? -10.78100 12.72700 1.79300 1.000 32.78598 182 TYR C O 1
ATOM 8709 N N . PHE C 1 180 ? -9.15600 14.09400 2.53600 1.000 32.79277 183 PHE C N 1
ATOM 8710 C CA . PHE C 1 180 ? -8.38300 12.97800 3.07600 1.000 34.81375 183 PHE C CA 1
ATOM 8711 C C . PHE C 1 180 ? -9.09700 12.27700 4.23600 1.000 36.33230 183 PHE C C 1
ATOM 8712 O O . PHE C 1 180 ? -9.10200 11.04700 4.31000 1.000 34.90436 183 PHE C O 1
ATOM 8720 N N . ARG C 1 181 ? -9.70500 13.06300 5.12400 1.000 31.24702 184 ARG C N 1
ATOM 8721 C CA . ARG C 1 181 ? -10.43800 12.52300 6.27200 1.000 37.79008 184 ARG C CA 1
ATOM 8722 C C . ARG C 1 181 ? -11.65500 11.68800 5.86100 1.000 37.84931 184 ARG C C 1
ATOM 8723 O O . ARG C 1 181 ? -11.89500 10.61600 6.41700 1.000 43.55560 184 ARG C O 1
ATOM 8731 N N . SER C 1 182 ? -12.41200 12.17700 4.88200 1.000 36.31765 185 SER C N 1
ATOM 8732 C CA . SER C 1 182 ? -13.57800 11.46100 4.37600 1.000 39.35296 185 SER C CA 1
ATOM 8733 C C . SER C 1 182 ? -13.19400 10.14600 3.70900 1.000 39.71677 185 SER C C 1
ATOM 8734 O O . SER C 1 182 ? -14.03200 9.24300 3.62100 1.000 41.63425 185 SER C O 1
ATOM 8737 N N . HIS C 1 183 ? -11.94500 10.00400 3.26300 1.000 38.29572 186 HIS C N 1
ATOM 8738 C CA . HIS C 1 183 ? -11.48000 8.77700 2.63700 1.000 36.92358 186 HIS C CA 1
ATOM 8739 C C . HIS C 1 183 ? -10.56300 7.96600 3.55000 1.000 31.57237 186 HIS C C 1
ATOM 8740 O O . HIS C 1 183 ? -9.85000 7.07800 3.06900 1.000 32.65008 186 HIS C O 1
ATOM 8747 N N . ASN C 1 184 ? -10.56700 8.25700 4.85300 1.000 30.17210 187 ASN C N 1
ATOM 8748 C CA . ASN C 1 184 ? -9.80000 7.49600 5.83700 1.000 32.65280 187 ASN C CA 1
ATOM 8749 C C . ASN C 1 184 ? -8.32100 7.45400 5.46300 1.000 35.59656 187 ASN C C 1
ATOM 8750 O O . ASN C 1 184 ? -7.63000 6.45100 5.66200 1.000 31.91893 187 ASN C O 1
ATOM 8755 N N . TYR C 1 185 ? -7.83900 8.55400 4.88800 1.000 35.43779 188 TYR C N 1
ATOM 8756 C CA . TYR C 1 185 ? -6.42700 8.74400 4.57300 1.000 31.70283 188 TYR C CA 1
ATOM 8757 C C . TYR C 1 185 ? -5.87800 7.65600 3.65500 1.000 32.57195 188 TYR C C 1
ATOM 8758 O O . TYR C 1 185 ? -4.66600 7.41100 3.62700 1.000 33.73677 188 TYR C O 1
ATOM 8767 N N . PHE C 1 186 ? -6.77000 7.01600 2.89400 1.000 32.30466 189 PHE C N 1
ATOM 8768 C CA . PHE C 1 186 ? -6.40700 6.03200 1.87300 1.000 34.16648 189 PHE C CA 1
ATOM 8769 C C . PHE C 1 186 ? -5.53600 4.91100 2.42700 1.000 32.94474 189 PHE C C 1
ATOM 8770 O O . PHE C 1 186 ? -4.66400 4.38200 1.73400 1.000 33.65954 189 PHE C O 1
ATOM 8778 N N . GLY C 1 187 ? -5.76700 4.53800 3.68300 1.000 35.13975 190 GLY C N 1
ATOM 8779 C CA . GLY C 1 187 ? -5.02500 3.47200 4.31700 1.000 33.26581 190 GLY C CA 1
ATOM 8780 C C . GLY C 1 187 ? -3.80600 3.92100 5.08300 1.000 34.30939 190 GLY C C 1
ATOM 8781 O O . GLY C 1 187 ? -3.20500 3.10700 5.79700 1.000 36.29990 190 GLY C O 1
ATOM 8782 N N . LEU C 1 188 ? -3.42100 5.18500 4.96000 1.000 34.57880 191 LEU C N 1
ATOM 8783 C CA . LEU C 1 188 ? -2.32700 5.70800 5.75100 1.000 35.56989 191 LEU C CA 1
ATOM 8784 C C . LEU C 1 188 ? -2.82900 6.10200 7.13300 1.000 33.41166 191 LEU C C 1
ATOM 8785 O O . LEU C 1 188 ? -4.03100 6.22900 7.37900 1.000 32.50327 191 LEU C O 1
ATOM 8790 N N . ASN C 1 189 ? -1.88900 6.30300 8.04500 1.000 30.80584 192 ASN C N 1
ATOM 8791 C CA . ASN C 1 189 ? -2.23200 6.74800 9.38600 1.000 33.79708 192 ASN C CA 1
ATOM 8792 C C . ASN C 1 189 ? -2.26800 8.26600 9.43900 1.000 36.89198 192 ASN C C 1
ATOM 8793 O O . ASN C 1 189 ? -1.38100 8.93900 8.90600 1.000 33.43768 192 ASN C O 1
ATOM 8798 N N . GLU C 1 190 ? -3.31400 8.80100 10.07800 1.000 34.98496 193 GLU C N 1
ATOM 8799 C CA . GLU C 1 190 ? -3.48100 10.25200 10.13800 1.000 36.05394 193 GLU C CA 1
ATOM 8800 C C . GLU C 1 190 ? -2.29400 10.96700 10.76900 1.000 36.68629 193 GLU C C 1
ATOM 8801 O O . GLU C 1 190 ? -1.89600 12.03200 10.28900 1.000 34.94122 193 GLU C O 1
ATOM 8807 N N . GLU C 1 191 ? -1.71000 10.41100 11.82200 1.000 36.35927 194 GLU C N 1
ATOM 8808 C CA . GLU C 1 191 ? -0.58200 11.12000 12.43800 1.000 41.62053 194 GLU C CA 1
ATOM 8809 C C . GLU C 1 191 ? 0.62400 11.28900 11.50100 1.000 40.06557 194 GLU C C 1
ATOM 8810 O O . GLU C 1 191 ? 1.53900 12.06200 11.81800 1.000 40.29564 194 GLU C O 1
ATOM 8816 N N . ASP C 1 192 ? 0.69600 10.54600 10.40000 1.000 32.14876 195 ASP C N 1
ATOM 8817 C CA . ASP C 1 192 ? 1.85600 10.64500 9.52800 1.000 34.93656 195 ASP C CA 1
ATOM 8818 C C . ASP C 1 192 ? 1.64300 11.65800 8.42500 1.000 34.31220 195 ASP C C 1
ATOM 8819 O O . ASP C 1 192 ? 2.54900 11.87000 7.61500 1.000 32.34240 195 ASP C O 1
ATOM 8824 N N . ILE C 1 193 ? 0.46800 12.27600 8.38700 1.000 32.92184 196 ILE C N 1
ATOM 8825 C CA . ILE C 1 193 ? 0.12300 13.31600 7.43100 1.000 32.45748 196 ILE C CA 1
ATOM 8826 C C . ILE C 1 193 ? 0.10100 14.64900 8.17100 1.000 36.62227 196 ILE C C 1
ATOM 8827 O O . ILE C 1 193 ? -0.67000 14.82800 9.12300 1.000 39.86054 196 ILE C O 1
ATOM 8832 N N . VAL C 1 194 ? 0.94800 15.58100 7.74400 1.000 32.40341 197 VAL C N 1
ATOM 8833 C CA . VAL C 1 194 ? 1.11600 16.87300 8.40900 1.000 30.11709 197 VAL C CA 1
ATOM 8834 C C . VAL C 1 194 ? 0.77400 17.96700 7.40800 1.000 29.98573 197 VAL C C 1
ATOM 8835 O O . VAL C 1 194 ? 1.49600 18.16500 6.41900 1.000 30.82885 197 VAL C O 1
ATOM 8839 N N . TYR C 1 195 ? -0.31800 18.68300 7.66400 1.000 29.98550 198 TYR C N 1
ATOM 8840 C CA . TYR C 1 195 ? -0.67600 19.83300 6.85300 1.000 34.15872 198 TYR C CA 1
ATOM 8841 C C . TYR C 1 195 ? 0.02300 21.07700 7.38300 1.000 30.03818 198 TYR C C 1
ATOM 8842 O O . TYR C 1 195 ? 0.16600 21.26100 8.59600 1.000 31.41334 198 TYR C O 1
ATOM 8851 N N . PHE C 1 196 ? 0.45600 21.93200 6.46200 1.000 28.76177 199 PHE C N 1
ATOM 8852 C CA . PHE C 1 196 ? 0.93100 23.26200 6.80600 1.000 30.00047 199 PHE C CA 1
ATOM 8853 C C . PHE C 1 196 ? 0.57600 24.19500 5.66100 1.000 32.27558 199 PHE C C 1
ATOM 8854 O O . PHE C 1 196 ? 0.40700 23.77000 4.51500 1.000 30.47485 199 PHE C O 1
ATOM 8862 N N . GLU C 1 197 ? 0.43900 25.47300 5.98900 1.000 30.31103 200 GLU C N 1
ATOM 8863 C CA . GLU C 1 197 ? -0.12900 26.45000 5.07500 1.000 32.32279 200 GLU C CA 1
ATOM 8864 C C . GLU C 1 197 ? 0.92700 27.47200 4.68900 1.000 28.42020 200 GLU C C 1
ATOM 8865 O O . GLU C 1 197 ? 1.59800 28.04400 5.55700 1.000 33.37119 200 GLU C O 1
ATOM 8871 N N . GLN C 1 198 ? 1.06700 27.69700 3.38700 1.000 26.96925 201 GLN C N 1
ATOM 8872 C CA . GLN C 1 198 ? 1.96000 28.72900 2.89600 1.000 32.57685 201 GLN C CA 1
ATOM 8873 C C . GLN C 1 198 ? 1.25900 30.08100 2.96000 1.000 31.24274 201 GLN C C 1
ATOM 8874 O O . GLN C 1 198 ? 0.04000 30.17000 3.12400 1.000 30.33354 201 GLN C O 1
ATOM 8880 N N . GLY C 1 199 ? 2.04100 31.14700 2.81300 1.000 29.49380 202 GLY C N 1
ATOM 8881 C CA . GLY C 1 199 ? 1.47600 32.47800 2.82100 1.000 29.03887 202 GLY C CA 1
ATOM 8882 C C . GLY C 1 199 ? 0.90500 32.88600 1.47900 1.000 31.31969 202 GLY C C 1
ATOM 8883 O O . GLY C 1 199 ? 1.00500 32.18100 0.47300 1.000 27.87622 202 GLY C O 1
ATOM 8884 N N . THR C 1 200 ? 0.30600 34.07200 1.47000 1.000 25.13914 203 THR C N 1
ATOM 8885 C CA . THR C 1 200 ? -0.24200 34.66200 0.26200 1.000 27.82948 203 THR C CA 1
ATOM 8886 C C . THR C 1 200 ? 0.32300 36.06200 0.08800 1.000 31.39449 203 THR C C 1
ATOM 8887 O O . THR C 1 200 ? 0.85200 36.66800 1.02400 1.000 29.57662 203 THR C O 1
ATOM 8891 N N . LEU C 1 201 ? 0.18000 36.57600 -1.12400 1.000 32.01891 204 LEU C N 1
ATOM 8892 C CA . LEU C 1 201 ? 0.50500 37.95500 -1.43100 1.000 31.33193 204 LEU C CA 1
ATOM 8893 C C . LEU C 1 201 ? -0.63700 38.56400 -2.22600 1.000 34.27164 204 LEU C C 1
ATOM 8894 O O . LEU C 1 201 ? -1.29600 37.86600 -3.00400 1.000 31.91663 204 LEU C O 1
ATOM 8899 N N . PRO C 1 202 ? -0.89900 39.85700 -2.05100 1.000 35.69836 205 PRO C N 1
ATOM 8900 C CA . PRO C 1 202 ? -1.99000 40.49000 -2.79700 1.000 29.87337 205 PRO C CA 1
ATOM 8901 C C . PRO C 1 202 ? -1.63800 40.62400 -4.27000 1.000 28.89785 205 PRO C C 1
ATOM 8902 O O . PRO C 1 202 ? -0.47400 40.57200 -4.67200 1.000 29.79025 205 PRO C O 1
ATOM 8906 N N . CYS C 1 203 ? -2.67500 40.79600 -5.08200 1.000 29.94275 206 CYS C N 1
ATOM 8907 C CA . CYS C 1 203 ? -2.51400 41.04200 -6.50900 1.000 31.22571 206 CYS C CA 1
ATOM 8908 C C . CYS C 1 203 ? -2.65800 42.53500 -6.77900 1.000 36.50527 206 CYS C C 1
ATOM 8909 O O . CYS C 1 203 ? -3.50900 43.20100 -6.18300 1.000 30.82127 206 CYS C O 1
ATOM 8912 N N . PHE C 1 204 ? -1.82900 43.05400 -7.68400 1.000 33.30964 207 PHE C N 1
ATOM 8913 C CA . PHE C 1 204 ? -1.71800 44.48600 -7.91700 1.000 34.03213 207 PHE C CA 1
ATOM 8914 C C . PHE C 1 204 ? -2.02000 44.82800 -9.36700 1.000 40.68142 207 PHE C C 1
ATOM 8915 O O . PHE C 1 204 ? -1.84900 43.99900 -10.26200 1.000 40.48470 207 PHE C O 1
ATOM 8923 N N . ASP C 1 205 ? -2.47200 46.06100 -9.59500 1.000 39.57190 208 ASP C N 1
ATOM 8924 C CA . ASP C 1 205 ? -2.48900 46.58700 -10.95000 1.000 40.80067 208 ASP C CA 1
ATOM 8925 C C . ASP C 1 205 ? -1.08200 47.07400 -11.30500 1.000 39.63421 208 ASP C C 1
ATOM 8926 O O . ASP C 1 205 ? -0.13700 46.93800 -10.52400 1.000 38.59314 208 ASP C O 1
ATOM 8931 N N . PHE C 1 206 ? -0.92600 47.65000 -12.49300 1.000 44.68903 209 PHE C N 1
ATOM 8932 C CA . PHE C 1 206 ? 0.41400 48.00400 -12.94300 1.000 44.16863 209 PHE C CA 1
ATOM 8933 C C . PHE C 1 206 ? 1.00100 49.22900 -12.25000 1.000 48.27824 209 PHE C C 1
ATOM 8934 O O . PHE C 1 206 ? 2.18300 49.52100 -12.45700 1.000 50.44113 209 PHE C O 1
ATOM 8942 N N . GLU C 1 207 ? 0.23800 49.93300 -11.41700 1.000 47.86748 210 GLU C N 1
ATOM 8943 C CA . GLU C 1 207 ? 0.76700 51.06900 -10.67200 1.000 47.84280 210 GLU C CA 1
ATOM 8944 C C . GLU C 1 207 ? 0.93400 50.77600 -9.18700 1.000 42.49832 210 GLU C C 1
ATOM 8945 O O . GLU C 1 207 ? 1.22900 51.69300 -8.41400 1.000 44.64804 210 GLU C O 1
ATOM 8951 N N . GLY C 1 208 ? 0.75600 49.52800 -8.77400 1.000 43.21635 211 GLY C N 1
ATOM 8952 C CA . GLY C 1 208 ? 0.93400 49.15100 -7.39000 1.000 39.53030 211 GLY C CA 1
ATOM 8953 C C . GLY C 1 208 ? -0.28600 49.25600 -6.50600 1.000 37.88160 211 GLY C C 1
ATOM 8954 O O . GLY C 1 208 ? -0.14300 49.16100 -5.28100 1.000 35.92741 211 GLY C O 1
ATOM 8955 N N . LYS C 1 209 ? -1.47800 49.41800 -7.07000 1.000 34.79900 212 LYS C N 1
ATOM 8956 C CA . LYS C 1 209 ? -2.70000 49.42000 -6.27500 1.000 35.35359 212 LYS C CA 1
ATOM 8957 C C . LYS C 1 209 ? -3.25800 48.00500 -6.19200 1.000 32.40053 212 LYS C C 1
ATOM 8958 O O . LYS C 1 209 ? -3.37800 47.31900 -7.21200 1.000 35.99942 212 LYS C O 1
ATOM 8964 N N . ILE C 1 210 ? -3.58500 47.57000 -4.97700 1.000 27.85176 213 ILE C N 1
ATOM 8965 C CA . ILE C 1 210 ? -4.07200 46.21300 -4.75400 1.000 27.98907 213 ILE C CA 1
ATOM 8966 C C . ILE C 1 210 ? -5.50700 46.10700 -5.24700 1.000 30.99650 213 ILE C C 1
ATOM 8967 O O . ILE C 1 210 ? -6.32900 47.00400 -5.02200 1.000 32.51891 213 ILE C O 1
ATOM 8972 N N . PHE C 1 211 ? -5.80600 45.00700 -5.93300 1.000 27.35252 214 PHE C N 1
ATOM 8973 C CA . PHE C 1 211 ? -7.14700 44.75600 -6.43300 1.000 30.33689 214 PHE C CA 1
ATOM 8974 C C . PHE C 1 211 ? -8.08100 44.29400 -5.32200 1.000 32.57380 214 PHE C C 1
ATOM 8975 O O . PHE C 1 211 ? -7.67100 43.64000 -4.36000 1.000 32.50439 214 PHE C O 1
ATOM 8983 N N . LEU C 1 212 ? -9.35200 44.64800 -5.46800 1.000 29.41842 215 LEU C N 1
ATOM 8984 C CA . LEU C 1 212 ? -10.43100 44.03700 -4.70700 1.000 30.93131 215 LEU C CA 1
ATOM 8985 C C . LEU C 1 212 ? -11.04300 42.93300 -5.55900 1.000 31.08245 215 LEU C C 1
ATOM 8986 O O . LEU C 1 212 ? -11.48500 43.18900 -6.68100 1.000 34.58267 215 LEU C O 1
ATOM 8991 N N . ASP C 1 213 ? -11.05100 41.70500 -5.03600 1.000 33.79357 216 ASP C N 1
ATOM 8992 C CA . ASP C 1 213 ? -11.71400 40.62200 -5.75300 1.000 33.11644 216 ASP C CA 1
ATOM 8993 C C . ASP C 1 213 ? -13.22700 40.72900 -5.62000 1.000 38.94976 216 ASP C C 1
ATOM 8994 O O . ASP C 1 213 ? -13.95900 40.46500 -6.57800 1.000 39.23142 216 ASP C O 1
ATOM 8999 N N . GLU C 1 214 ? -13.70100 41.10200 -4.43900 1.000 40.41539 217 GLU C N 1
ATOM 9000 C CA . GLU C 1 214 ? -15.07200 41.52200 -4.20600 1.000 35.33520 217 GLU C CA 1
ATOM 9001 C C . GLU C 1 214 ? -15.02400 42.81000 -3.39600 1.000 35.82771 217 GLU C C 1
ATOM 9002 O O . GLU C 1 214 ? -13.95400 43.25200 -2.96600 1.000 33.87830 217 GLU C O 1
ATOM 9008 N N . LYS C 1 215 ? -16.19400 43.42700 -3.19800 1.000 34.34071 218 LYS C N 1
ATOM 9009 C CA . LYS C 1 215 ? -16.26000 44.61400 -2.34900 1.000 34.82744 218 LYS C CA 1
ATOM 9010 C C . LYS C 1 215 ? -15.72700 44.33200 -0.95000 1.000 30.54380 218 LYS C C 1
ATOM 9011 O O . LYS C 1 215 ? -15.24000 45.24400 -0.27400 1.000 36.57431 218 LYS C O 1
ATOM 9017 N N . TYR C 1 216 ? -15.80900 43.07600 -0.50600 1.000 31.27772 219 TYR C N 1
ATOM 9018 C CA . TYR C 1 216 ? -15.46200 42.67100 0.85000 1.000 28.80536 219 TYR C CA 1
ATOM 9019 C C . TYR C 1 216 ? -14.27800 41.71500 0.89800 1.000 30.53746 219 TYR C C 1
ATOM 9020 O O . TYR C 1 216 ? -14.05100 41.07800 1.93500 1.000 29.68854 219 TYR C O 1
ATOM 9029 N N . HIS C 1 217 ? -13.54600 41.56100 -0.20300 1.000 30.09830 220 HIS C N 1
ATOM 9030 C CA . HIS C 1 217 ? -12.51400 40.53600 -0.30800 1.000 33.20168 220 HIS C CA 1
ATOM 9031 C C . HIS C 1 217 ? -11.33600 41.09400 -1.08800 1.000 29.48292 220 HIS C C 1
ATOM 9032 O O . HIS C 1 217 ? -11.48800 41.47700 -2.25100 1.000 29.48979 220 HIS C O 1
ATOM 9039 N N . VAL C 1 218 ? -10.16700 41.13800 -0.45000 1.000 29.91236 221 VAL C N 1
ATOM 9040 C CA . VAL C 1 218 ? -8.95900 41.57100 -1.14000 1.000 28.54834 221 VAL C CA 1
ATOM 9041 C C . VAL C 1 218 ? -8.49000 40.47100 -2.08300 1.000 31.89063 221 VAL C C 1
ATOM 9042 O O . VAL C 1 218 ? -8.52400 39.27900 -1.74500 1.000 28.67123 221 VAL C O 1
ATOM 9046 N N . SER C 1 219 ? -8.05400 40.86400 -3.27800 1.000 32.23983 222 SER C N 1
ATOM 9047 C CA . SER C 1 219 ? -7.54600 39.89700 -4.23900 1.000 31.94505 222 SER C CA 1
ATOM 9048 C C . SER C 1 219 ? -6.12600 39.50900 -3.85000 1.000 30.68957 222 SER C C 1
ATOM 9049 O O . SER C 1 219 ? -5.24900 40.36900 -3.72500 1.000 32.77092 222 SER C O 1
ATOM 9052 N N . SER C 1 220 ? -5.90400 38.21600 -3.64900 1.000 29.15961 223 SER C N 1
ATOM 9053 C CA . SER C 1 220 ? -4.59800 37.71300 -3.25600 1.000 29.86520 223 SER C CA 1
ATOM 9054 C C . SER C 1 220 ? -4.39500 36.34100 -3.87800 1.000 33.40881 223 SER C C 1
ATOM 9055 O O . SER C 1 220 ? -5.33400 35.71800 -4.37400 1.000 31.09111 223 SER C O 1
ATOM 9058 N N . ALA C 1 221 ? -3.15100 35.87200 -3.84100 1.000 30.34221 224 ALA C N 1
ATOM 9059 C CA . ALA C 1 221 ? -2.79600 34.59100 -4.43200 1.000 30.80353 224 ALA C CA 1
ATOM 9060 C C . ALA C 1 221 ? -1.68000 33.96500 -3.61200 1.000 31.57980 224 ALA C C 1
ATOM 9061 O O . ALA C 1 221 ? -0.94600 34.68300 -2.92300 1.000 26.75583 224 ALA C O 1
ATOM 9063 N N . PRO C 1 222 ? -1.54600 32.63500 -3.64000 1.000 27.03639 225 PRO C N 1
ATOM 9064 C CA . PRO C 1 222 ? -0.43800 31.98900 -2.92600 1.000 27.64952 225 PRO C CA 1
ATOM 9065 C C . PRO C 1 222 ? 0.90100 32.54200 -3.39000 1.000 24.87977 225 PRO C C 1
ATOM 9066 O O . PRO C 1 222 ? 1.06400 32.95000 -4.54100 1.000 25.21005 225 PRO C O 1
ATOM 9070 N N . ASP C 1 223 ? 1.87000 32.55900 -2.47600 1.000 24.25277 226 ASP C N 1
ATOM 9071 C CA . ASP C 1 223 ? 3.10600 33.28000 -2.76000 1.000 28.36925 226 ASP C CA 1
ATOM 9072 C C . ASP C 1 223 ? 4.12000 32.45500 -3.54900 1.000 30.62595 226 ASP C C 1
ATOM 9073 O O . ASP C 1 223 ? 5.32800 32.67800 -3.41900 1.000 31.19883 226 ASP C O 1
ATOM 9078 N N . GLY C 1 224 ? 3.65300 31.52700 -4.37600 1.000 26.59222 227 GLY C N 1
ATOM 9079 C CA . GLY C 1 224 ? 4.53100 30.67100 -5.14400 1.000 26.39908 227 GLY C CA 1
ATOM 9080 C C . GLY C 1 224 ? 4.98500 29.47400 -4.32800 1.000 28.99060 227 GLY C C 1
ATOM 9081 O O . GLY C 1 224 ? 5.00600 29.49500 -3.09800 1.000 23.44226 227 GLY C O 1
ATOM 9082 N N . ASN C 1 225 ? 5.35900 28.40000 -5.03000 1.000 23.22190 228 ASN C N 1
ATOM 9083 C CA . ASN C 1 225 ? 5.83500 27.25900 -4.25500 1.000 23.80349 228 ASN C CA 1
ATOM 9084 C C . ASN C 1 225 ? 7.19700 27.51200 -3.61800 1.000 23.84622 228 ASN C C 1
ATOM 9085 O O . ASN C 1 225 ? 7.61500 26.72100 -2.76600 1.000 29.61614 228 ASN C O 1
ATOM 9090 N N . GLY C 1 226 ? 7.89800 28.58400 -4.00200 1.000 26.96280 229 GLY C N 1
ATOM 9091 C CA . GLY C 1 226 ? 9.04400 29.02200 -3.22300 1.000 26.13134 229 GLY C CA 1
ATOM 9092 C C . GLY C 1 226 ? 8.68300 29.52500 -1.84000 1.000 30.20723 229 GLY C C 1
ATOM 9093 O O . GLY C 1 226 ? 9.56000 29.62400 -0.97700 1.000 27.07514 229 GLY C O 1
ATOM 9094 N N . GLY C 1 227 ? 7.40300 29.81800 -1.59900 1.000 24.01421 230 GLY C N 1
ATOM 9095 C CA . GLY C 1 227 ? 6.93300 30.11200 -0.25600 1.000 24.05167 230 GLY C CA 1
ATOM 9096 C C . GLY C 1 227 ? 6.96600 28.93100 0.68600 1.000 28.87681 230 GLY C C 1
ATOM 9097 O O . GLY C 1 227 ? 6.59900 29.06900 1.85700 1.000 28.30585 230 GLY C O 1
ATOM 9098 N N . LEU C 1 228 ? 7.36300 27.76200 0.17500 1.000 28.40496 231 LEU C N 1
ATOM 9099 C CA . LEU C 1 228 ? 7.56900 26.57400 0.99700 1.000 25.83197 231 LEU C CA 1
ATOM 9100 C C . LEU C 1 228 ? 8.50000 26.84500 2.17100 1.000 28.36634 231 LEU C C 1
ATOM 9101 O O . LEU C 1 228 ? 8.20500 26.47700 3.31300 1.000 28.51188 231 LEU C O 1
ATOM 9106 N N . TYR C 1 229 ? 9.63300 27.48900 1.90200 1.000 29.71650 232 TYR C N 1
ATOM 9107 C CA . TYR C 1 229 ? 10.69400 27.59000 2.89500 1.000 29.84025 232 TYR C CA 1
ATOM 9108 C C . TYR C 1 229 ? 10.24800 28.40700 4.10100 1.000 31.58570 232 TYR C C 1
ATOM 9109 O O . TYR C 1 229 ? 10.49500 28.01200 5.25200 1.000 32.30096 232 TYR C O 1
ATOM 9118 N N . ARG C 1 230 ? 9.59300 29.55100 3.86200 1.000 32.11396 233 ARG C N 1
ATOM 9119 C CA . ARG C 1 230 ? 9.09100 30.35200 4.97600 1.000 32.82948 233 ARG C CA 1
ATOM 9120 C C . ARG C 1 230 ? 8.01200 29.60500 5.74700 1.000 31.37224 233 ARG C C 1
ATOM 9121 O O . ARG C 1 230 ? 7.97300 29.66600 6.98100 1.000 32.60967 233 ARG C O 1
ATOM 9129 N N . ALA C 1 231 ? 7.15600 28.86500 5.03700 1.000 27.03161 234 ALA C N 1
ATOM 9130 C CA . ALA C 1 231 ? 6.10400 28.10000 5.69300 1.000 31.41676 234 ALA C CA 1
ATOM 9131 C C . ALA C 1 231 ? 6.68900 26.96500 6.52700 1.000 31.92220 234 ALA C C 1
ATOM 9132 O O . ALA C 1 231 ? 6.20500 26.68600 7.62900 1.000 32.79062 234 ALA C O 1
ATOM 9134 N N . LEU C 1 232 ? 7.73500 26.30100 6.02200 1.000 31.58576 235 LEU C N 1
ATOM 9135 C CA . LEU C 1 232 ? 8.36600 25.22300 6.78100 1.000 30.17342 235 LEU C CA 1
ATOM 9136 C C . LEU C 1 232 ? 8.85200 25.70700 8.14000 1.000 34.45327 235 LEU C C 1
ATOM 9137 O O . LEU C 1 232 ? 8.67100 25.02200 9.15400 1.000 33.60679 235 LEU C O 1
ATOM 9142 N N . LYS C 1 233 ? 9.45900 26.89500 8.18200 1.000 35.83574 236 LYS C N 1
ATOM 9143 C CA . LYS C 1 233 ? 10.01400 27.39600 9.43400 1.000 40.54682 236 LYS C CA 1
ATOM 9144 C C . LYS C 1 233 ? 8.91600 27.88100 10.37400 1.000 40.07007 236 LYS C C 1
ATOM 9145 O O . LYS C 1 233 ? 8.83500 27.43800 11.52500 1.000 39.87568 236 LYS C O 1
ATOM 9151 N N . ASN C 1 234 ? 8.05100 28.78400 9.90200 1.000 34.92570 237 ASN C N 1
ATOM 9152 C CA . ASN C 1 234 ? 7.11100 29.42700 10.81500 1.000 41.49105 237 ASN C CA 1
ATOM 9153 C C . ASN C 1 234 ? 5.89900 28.56100 11.14500 1.000 39.42279 237 ASN C C 1
ATOM 9154 O O . ASN C 1 234 ? 5.12600 28.92800 12.03700 1.000 38.08323 237 ASN C O 1
ATOM 9159 N N . GLN C 1 235 ? 5.71200 27.42900 10.46500 1.000 38.98724 238 GLN C N 1
ATOM 9160 C CA . GLN C 1 235 ? 4.67600 26.47400 10.84100 1.000 34.64860 238 GLN C CA 1
ATOM 9161 C C . GLN C 1 235 ? 5.21500 25.31400 11.67300 1.000 36.47316 238 GLN C C 1
ATOM 9162 O O . GLN C 1 235 ? 4.44500 24.41900 12.03600 1.000 39.05259 238 GLN C O 1
ATOM 9168 N N . GLY C 1 236 ? 6.50800 25.31600 11.99600 1.000 34.23903 239 GLY C N 1
ATOM 9169 C CA . GLY C 1 236 ? 7.08100 24.26500 12.81200 1.000 37.19776 239 GLY C CA 1
ATOM 9170 C C . GLY C 1 236 ? 7.37400 22.96100 12.10700 1.000 36.73641 239 GLY C C 1
ATOM 9171 O O . GLY C 1 236 ? 7.57500 21.94600 12.78000 1.000 34.21230 239 GLY C O 1
ATOM 9172 N N . VAL C 1 237 ? 7.39800 22.94200 10.77300 1.000 34.03933 240 VAL C N 1
ATOM 9173 C CA . VAL C 1 237 ? 7.63300 21.68600 10.06000 1.000 29.43117 240 VAL C CA 1
ATOM 9174 C C . VAL C 1 237 ? 9.09500 21.25700 10.17900 1.000 29.95316 240 VAL C C 1
ATOM 9175 O O . VAL C 1 237 ? 9.39800 20.06100 10.28800 1.000 29.87546 240 VAL C O 1
ATOM 9179 N N . LEU C 1 238 ? 10.02600 22.21700 10.16800 1.000 30.36859 241 LEU C N 1
ATOM 9180 C CA . LEU C 1 238 ? 11.43300 21.86700 10.34800 1.000 32.46377 241 LEU C CA 1
ATOM 9181 C C . LEU C 1 238 ? 11.65700 21.22700 11.71300 1.000 33.66636 241 LEU C C 1
ATOM 9182 O O . LEU C 1 238 ? 12.42300 20.26500 11.84100 1.000 34.59782 241 LEU C O 1
ATOM 9187 N N . ASP C 1 239 ? 10.98400 21.74500 12.74200 1.000 29.87275 242 ASP C N 1
ATOM 9188 C CA . ASP C 1 239 ? 11.04700 21.13200 14.06500 1.000 37.28914 242 ASP C CA 1
ATOM 9189 C C . ASP C 1 239 ? 10.48100 19.72100 14.03400 1.000 33.60280 242 ASP C C 1
ATOM 9190 O O . ASP C 1 239 ? 11.06400 18.79000 14.60500 1.000 36.52851 242 ASP C O 1
ATOM 9195 N N . ASP C 1 240 ? 9.33100 19.55100 13.37200 1.000 30.91039 243 ASP C N 1
ATOM 9196 C CA . ASP C 1 240 ? 8.71600 18.23200 13.26800 1.000 32.95640 243 ASP C CA 1
ATOM 9197 C C . ASP C 1 240 ? 9.62600 17.26500 12.52500 1.000 35.04031 243 ASP C C 1
ATOM 9198 O O . ASP C 1 240 ? 9.75100 16.09500 12.91100 1.000 32.67318 243 ASP C O 1
ATOM 9203 N N . ILE C 1 241 ? 10.27500 17.74200 11.46200 1.000 34.04419 244 ILE C N 1
ATOM 9204 C CA . ILE C 1 241 ? 11.22300 16.91500 10.72000 1.000 33.00480 244 ILE C CA 1
ATOM 9205 C C . ILE C 1 241 ? 12.34900 16.43500 11.62900 1.000 37.92146 244 ILE C C 1
ATOM 9206 O O . ILE C 1 241 ? 12.73100 15.25700 11.60800 1.000 34.14412 244 ILE C O 1
ATOM 9211 N N . ALA C 1 242 ? 12.90300 17.34500 12.43600 1.000 35.40485 245 ALA C N 1
ATOM 9212 C CA . ALA C 1 242 ? 13.99800 16.97600 13.32800 1.000 35.34023 245 ALA C CA 1
ATOM 9213 C C . ALA C 1 242 ? 13.53500 15.99100 14.39600 1.000 34.54438 245 ALA C C 1
ATOM 9214 O O . ALA C 1 242 ? 14.25600 15.04200 14.72700 1.000 36.22314 245 ALA C O 1
ATOM 9216 N N . LYS C 1 243 ? 12.33400 16.19700 14.94200 1.000 37.66572 246 LYS C N 1
ATOM 9217 C CA . LYS C 1 243 ? 11.83800 15.31000 15.98900 1.000 36.02745 246 LYS C CA 1
ATOM 9218 C C . LYS C 1 243 ? 11.60600 13.90000 15.46300 1.000 39.73176 246 LYS C C 1
ATOM 9219 O O . LYS C 1 243 ? 11.91000 12.91900 16.15200 1.000 40.16666 246 LYS C O 1
ATOM 9225 N N . ARG C 1 244 ? 11.07100 13.77700 14.25000 1.000 37.67992 247 ARG C N 1
ATOM 9226 C CA . ARG C 1 244 ? 10.78200 12.46900 13.67700 1.000 36.94878 247 ARG C CA 1
ATOM 9227 C C . ARG C 1 244 ? 12.02300 11.75800 13.15800 1.000 35.66472 247 ARG C C 1
ATOM 9228 O O . ARG C 1 244 ? 11.94900 10.56700 12.83900 1.000 33.49521 247 ARG C O 1
ATOM 9236 N N . GLY C 1 245 ? 13.15600 12.44500 13.08400 1.000 35.32233 248 GLY C N 1
ATOM 9237 C CA . GLY C 1 245 ? 14.34000 11.86000 12.49000 1.000 33.39070 248 GLY C CA 1
ATOM 9238 C C . GLY C 1 245 ? 14.31800 11.78000 10.98600 1.000 35.17113 248 GLY C C 1
ATOM 9239 O O . GLY C 1 245 ? 15.04300 10.96700 10.40800 1.000 34.46209 248 GLY C O 1
ATOM 9240 N N . VAL C 1 246 ? 13.50100 12.60100 10.33000 1.000 33.54319 249 VAL C N 1
ATOM 9241 C CA . VAL C 1 246 ? 13.47200 12.62200 8.87300 1.000 30.48458 249 VAL C CA 1
ATOM 9242 C C . VAL C 1 246 ? 14.74300 13.28200 8.36500 1.000 29.53133 249 VAL C C 1
ATOM 9243 O O . VAL C 1 246 ? 15.09800 14.39000 8.78800 1.000 31.27234 249 VAL C O 1
ATOM 9247 N N . GLU C 1 247 ? 15.44000 12.60200 7.45500 1.000 28.20889 250 GLU C N 1
ATOM 9248 C CA . GLU C 1 247 ? 16.68900 13.10900 6.91400 1.000 32.10731 250 GLU C CA 1
ATOM 9249 C C . GLU C 1 247 ? 16.61200 13.44400 5.43200 1.000 29.72430 250 GLU C C 1
ATOM 9250 O O . GLU C 1 247 ? 17.48900 14.15200 4.92800 1.000 26.04208 250 GLU C O 1
ATOM 9256 N N . HIS C 1 248 ? 15.58300 12.97600 4.72900 1.000 31.11976 251 HIS C N 1
ATOM 9257 C CA . HIS C 1 248 ? 15.44800 13.17700 3.29500 1.000 28.37877 251 HIS C CA 1
ATOM 9258 C C . HIS C 1 248 ? 14.03900 13.67000 3.00700 1.000 25.87297 251 HIS C C 1
ATOM 9259 O O . HIS C 1 248 ? 13.06600 13.13400 3.54800 1.000 30.27673 251 HIS C O 1
ATOM 9266 N N . LEU C 1 249 ? 13.93200 14.68400 2.15000 1.000 26.71161 252 LEU C N 1
ATOM 9267 C CA . LEU C 1 249 ? 12.64900 15.24900 1.75400 1.000 24.08259 252 LEU C CA 1
ATOM 9268 C C . LEU C 1 249 ? 12.51800 15.18900 0.24000 1.000 25.30578 252 LEU C C 1
ATOM 9269 O O . LEU C 1 249 ? 13.41400 15.63500 -0.48400 1.000 25.11047 252 LEU C O 1
ATOM 9274 N N . HIS C 1 250 ? 11.41700 14.61500 -0.22800 1.000 23.96820 253 HIS C N 1
ATOM 9275 C CA . HIS C 1 250 ? 11.07500 14.56600 -1.64500 1.000 22.32096 253 HIS C CA 1
ATOM 9276 C C . HIS C 1 250 ? 9.96200 15.57500 -1.88600 1.000 24.05565 253 HIS C C 1
ATOM 9277 O O . HIS C 1 250 ? 8.83100 15.37400 -1.43600 1.000 28.86367 253 HIS C O 1
ATOM 9284 N N . ALA C 1 251 ? 10.28900 16.66800 -2.56700 1.000 26.95771 254 ALA C N 1
ATOM 9285 C CA . ALA C 1 251 ? 9.32100 17.70700 -2.89000 1.000 26.73341 254 ALA C CA 1
ATOM 9286 C C . ALA C 1 251 ? 8.88300 17.54900 -4.34000 1.000 27.11296 254 ALA C C 1
ATOM 9287 O O . ALA C 1 251 ? 9.72300 17.45000 -5.23500 1.000 23.86171 254 ALA C O 1
ATOM 9289 N N . HIS C 1 252 ? 7.57500 17.52500 -4.57400 1.000 25.70498 255 HIS C N 1
ATOM 9290 C CA . HIS C 1 252 ? 7.09100 17.36900 -5.93700 1.000 27.98772 255 HIS C CA 1
ATOM 9291 C C . HIS C 1 252 ? 5.73400 18.02800 -6.10400 1.000 24.77931 255 HIS C C 1
ATOM 9292 O O . HIS C 1 252 ? 5.02500 18.29900 -5.13300 1.000 24.83436 255 HIS C O 1
ATOM 9299 N N . SER C 1 253 ? 5.38800 18.27700 -7.36600 1.000 24.73363 256 SER C N 1
ATOM 9300 C CA . SER C 1 253 ? 4.11000 18.86700 -7.72400 1.000 26.59918 256 SER C CA 1
ATOM 9301 C C . SER C 1 253 ? 2.98000 17.85700 -7.54600 1.000 27.35821 256 SER C C 1
ATOM 9302 O O . SER C 1 253 ? 3.19300 16.64300 -7.48900 1.000 25.85950 256 SER C O 1
ATOM 9305 N N . VAL C 1 254 ? 1.76000 18.38200 -7.46500 1.000 24.02514 257 VAL C N 1
ATOM 9306 C CA . VAL C 1 254 ? 0.59400 17.54000 -7.24000 1.000 28.40883 257 VAL C CA 1
ATOM 9307 C C . VAL C 1 254 ? 0.01700 16.95100 -8.52700 1.000 29.75897 257 VAL C C 1
ATOM 9308 O O . VAL C 1 254 ? -0.71400 15.95100 -8.46600 1.000 27.71909 257 VAL C O 1
ATOM 9312 N N . ASP C 1 255 ? 0.34300 17.52200 -9.69000 1.000 27.85981 258 ASP C N 1
ATOM 9313 C CA . ASP C 1 255 ? -0.39100 17.26100 -10.92100 1.000 32.55951 258 ASP C CA 1
ATOM 9314 C C . ASP C 1 255 ? 0.24200 16.20600 -11.81900 1.000 33.59800 258 ASP C C 1
ATOM 9315 O O . ASP C 1 255 ? -0.37400 15.82800 -12.82100 1.000 34.16783 258 ASP C O 1
ATOM 9320 N N . ASN C 1 256 ? 1.43900 15.72600 -11.50200 1.000 28.64028 259 ASN C N 1
ATOM 9321 C CA . ASN C 1 256 ? 2.10900 14.74000 -12.35100 1.000 28.89915 259 ASN C CA 1
ATOM 9322 C C . ASN C 1 256 ? 1.57900 13.36000 -11.98100 1.000 27.22976 259 ASN C C 1
ATOM 9323 O O . ASN C 1 256 ? 1.97000 12.78300 -10.96400 1.000 24.35987 259 ASN C O 1
ATOM 9328 N N . ILE C 1 257 ? 0.69000 12.81900 -12.81700 1.000 27.91986 260 ILE C N 1
ATOM 9329 C CA . ILE C 1 257 ? 0.05100 11.54400 -12.51900 1.000 27.12043 260 ILE C CA 1
ATOM 9330 C C . ILE C 1 257 ? 1.03800 10.38100 -12.47900 1.000 27.03538 260 ILE C C 1
ATOM 9331 O O . ILE C 1 257 ? 0.71800 9.31900 -11.93300 1.000 26.32953 260 ILE C O 1
ATOM 9336 N N . LEU C 1 258 ? 2.23300 10.54600 -13.03900 1.000 25.26354 261 LEU C N 1
ATOM 9337 C CA . LEU C 1 258 ? 3.24300 9.49500 -13.02500 1.000 28.59741 261 LEU C CA 1
ATOM 9338 C C . LEU C 1 258 ? 4.22700 9.61600 -11.86900 1.000 28.40207 261 LEU C C 1
ATOM 9339 O O . LEU C 1 258 ? 5.20900 8.86600 -11.83700 1.000 25.04210 261 LEU C O 1
ATOM 9344 N N . ILE C 1 259 ? 3.99300 10.53100 -10.92900 1.000 25.84264 262 ILE C N 1
ATOM 9345 C CA . ILE C 1 259 ? 4.97600 10.85400 -9.89700 1.000 25.67499 262 ILE C CA 1
ATOM 9346 C C . ILE C 1 259 ? 5.34900 9.60000 -9.11200 1.000 25.69643 262 ILE C C 1
ATOM 9347 O O . ILE C 1 259 ? 4.47900 8.89300 -8.58900 1.000 24.51811 262 ILE C O 1
ATOM 9352 N N . LYS C 1 260 ? 6.64600 9.29300 -9.06700 1.000 28.99207 263 LYS C N 1
ATOM 9353 C CA . LYS C 1 260 ? 7.16800 8.24000 -8.19700 1.000 26.57602 263 LYS C CA 1
ATOM 9354 C C . LYS C 1 260 ? 7.38900 8.85600 -6.82200 1.000 23.75392 263 LYS C C 1
ATOM 9355 O O . LYS C 1 260 ? 8.46200 9.38000 -6.51300 1.000 26.93405 263 LYS C O 1
ATOM 9361 N N . VAL C 1 261 ? 6.34600 8.79700 -5.99200 1.000 27.89811 264 VAL C N 1
ATOM 9362 C CA . VAL C 1 261 ? 6.40400 9.41400 -4.67500 1.000 24.28702 264 VAL C CA 1
ATOM 9363 C C . VAL C 1 261 ? 7.44000 8.69600 -3.82400 1.000 26.88267 264 VAL C C 1
ATOM 9364 O O . VAL C 1 261 ? 7.44500 7.46100 -3.73200 1.000 24.90989 264 VAL C O 1
ATOM 9368 N N . ALA C 1 262 ? 8.33300 9.47300 -3.20700 1.000 23.81331 265 ALA C N 1
ATOM 9369 C CA . ALA C 1 262 ? 9.38900 8.94600 -2.34400 1.000 27.05660 265 ALA C CA 1
ATOM 9370 C C . ALA C 1 262 ? 10.20300 7.87800 -3.06500 1.000 24.61653 265 ALA C C 1
ATOM 9371 O O . ALA C 1 262 ? 10.59500 6.86600 -2.48100 1.000 30.26785 265 ALA C O 1
ATOM 9373 N N . ASP C 1 263 ? 10.44200 8.10700 -4.36400 1.000 26.53524 266 ASP C N 1
ATOM 9374 C CA . ASP C 1 263 ? 11.15600 7.19100 -5.24600 1.000 26.31377 266 ASP C CA 1
ATOM 9375 C C . ASP C 1 263 ? 12.42800 6.69800 -4.56800 1.000 26.27360 266 ASP C C 1
ATOM 9376 O O . ASP C 1 263 ? 13.35700 7.48300 -4.33200 1.000 25.16984 266 ASP C O 1
ATOM 9381 N N . PRO C 1 264 ? 12.49700 5.40800 -4.22800 1.000 27.73947 267 PRO C N 1
ATOM 9382 C CA . PRO C 1 264 ? 13.70200 4.90100 -3.54700 1.000 29.89165 267 PRO C CA 1
ATOM 9383 C C . PRO C 1 264 ? 14.96000 5.04700 -4.38300 1.000 30.62115 267 PRO C C 1
ATOM 9384 O O . PRO C 1 264 ? 16.03900 5.28500 -3.83400 1.000 26.48956 267 PRO C O 1
ATOM 9388 N N . VAL C 1 265 ? 14.85200 4.91300 -5.70700 1.000 26.83906 268 VAL C N 1
ATOM 9389 C CA . VAL C 1 265 ? 16.00300 5.13700 -6.57900 1.000 25.60239 268 VAL C CA 1
ATOM 9390 C C . VAL C 1 265 ? 16.48900 6.57500 -6.44400 1.000 27.23715 268 VAL C C 1
ATOM 9391 O O . VAL C 1 265 ? 17.69000 6.83900 -6.32400 1.000 28.83447 268 VAL C O 1
ATOM 9395 N N . PHE C 1 266 ? 15.55700 7.52800 -6.46600 1.000 29.45487 269 PHE C N 1
ATOM 9396 C CA . PHE C 1 266 ? 15.91700 8.93500 -6.33100 1.000 27.95272 269 PHE C CA 1
ATOM 9397 C C . PHE C 1 266 ? 16.59900 9.19800 -4.99200 1.000 26.26468 269 PHE C C 1
ATOM 9398 O O . PHE C 1 266 ? 17.64900 9.84400 -4.93300 1.000 29.90982 269 PHE C O 1
ATOM 9406 N N . ILE C 1 267 ? 16.00200 8.71800 -3.90000 1.000 22.19266 270 ILE C N 1
ATOM 9407 C CA . ILE C 1 267 ? 16.55700 8.94700 -2.56900 1.000 25.38569 270 ILE C CA 1
ATOM 9408 C C . ILE C 1 267 ? 17.90800 8.26000 -2.42700 1.000 29.56272 270 ILE C C 1
ATOM 9409 O O . ILE C 1 267 ? 18.85700 8.84200 -1.89000 1.000 28.09155 270 ILE C O 1
ATOM 9414 N N . GLY C 1 268 ? 18.01600 7.01200 -2.89200 1.000 26.21357 271 GLY C N 1
ATOM 9415 C CA . GLY C 1 268 ? 19.28800 6.31100 -2.80600 1.000 30.08984 271 GLY C CA 1
ATOM 9416 C C . GLY C 1 268 ? 20.37200 6.96600 -3.64000 1.000 29.64070 271 GLY C C 1
ATOM 9417 O O . GLY C 1 268 ? 21.53800 7.02100 -3.23300 1.000 30.01078 271 GLY C O 1
ATOM 9418 N N . TYR C 1 269 ? 20.00100 7.47600 -4.81900 1.000 32.09785 272 TYR C N 1
ATOM 9419 C CA . TYR C 1 269 ? 20.96300 8.15500 -5.67700 1.000 32.58787 272 TYR C CA 1
ATOM 9420 C C . TYR C 1 269 ? 21.51400 9.39900 -4.99400 1.000 32.37792 272 TYR C C 1
ATOM 9421 O O . TYR C 1 269 ? 22.73200 9.62300 -4.96500 1.000 35.92753 272 TYR C O 1
ATOM 9430 N N . CYS C 1 270 ? 20.62600 10.21900 -4.42500 1.000 31.43149 273 CYS C N 1
ATOM 9431 C CA . CYS C 1 270 ? 21.06300 11.47300 -3.82200 1.000 32.58102 273 CYS C CA 1
ATOM 9432 C C . CYS C 1 270 ? 21.80700 11.24400 -2.51700 1.000 33.08281 273 CYS C C 1
ATOM 9433 O O . CYS C 1 270 ? 22.71900 12.00700 -2.18300 1.000 32.06660 273 CYS C O 1
ATOM 9436 N N . LYS C 1 271 ? 21.44700 10.19500 -1.77800 1.000 29.95068 274 LYS C N 1
ATOM 9437 C CA . LYS C 1 271 ? 22.16700 9.89500 -0.54600 1.000 31.89456 274 LYS C CA 1
ATOM 9438 C C . LYS C 1 271 ? 23.58300 9.41100 -0.82700 1.000 35.37108 274 LYS C C 1
ATOM 9439 O O . LYS C 1 271 ? 24.52900 9.81300 -0.13800 1.000 35.59216 274 LYS C O 1
ATOM 9445 N N . SER C 1 272 ? 23.75300 8.56000 -1.84000 1.000 35.51385 275 SER C N 1
ATOM 9446 C CA . SER C 1 272 ? 25.07700 8.02400 -2.12100 1.000 37.52459 275 SER C CA 1
ATOM 9447 C C . SER C 1 272 ? 26.01700 9.08800 -2.66400 1.000 39.52951 275 SER C C 1
ATOM 9448 O O . SER C 1 272 ? 27.23300 8.98000 -2.48000 1.000 36.53917 275 SER C O 1
ATOM 9451 N N . LYS C 1 273 ? 25.48500 10.11800 -3.31300 1.000 41.80847 276 LYS C N 1
ATOM 9452 C CA . LYS C 1 273 ? 26.28500 11.21900 -3.83100 1.000 36.10819 276 LYS C CA 1
ATOM 9453 C C . LYS C 1 273 ? 26.35700 12.42000 -2.88200 1.000 36.76414 276 LYS C C 1
ATOM 9454 O O . LYS C 1 273 ? 26.87100 13.47200 -3.27600 1.000 40.79218 276 LYS C O 1
ATOM 9460 N N . ASN C 1 274 ? 25.83900 12.29100 -1.65900 1.000 35.91980 277 ASN C N 1
ATOM 9461 C CA . ASN C 1 274 ? 25.82600 13.37400 -0.66700 1.000 40.41428 277 ASN C CA 1
ATOM 9462 C C . ASN C 1 274 ? 25.24700 14.66200 -1.24600 1.000 33.56091 277 ASN C C 1
ATOM 9463 O O . ASN C 1 274 ? 25.79100 15.75600 -1.07400 1.000 35.95358 277 ASN C O 1
ATOM 9468 N N . ALA C 1 275 ? 24.11700 14.52700 -1.92800 1.000 34.90347 278 ALA C N 1
ATOM 9469 C CA . ALA C 1 275 ? 23.43900 15.68400 -2.49000 1.000 31.65993 278 ALA C CA 1
ATOM 9470 C C . ALA C 1 275 ? 22.69900 16.43900 -1.39600 1.000 36.83227 278 ALA C C 1
ATOM 9471 O O . ALA C 1 275 ? 21.97900 15.83600 -0.59700 1.000 39.33242 278 ALA C O 1
ATOM 9473 N N . ASP C 1 276 ? 22.87200 17.76100 -1.35600 1.000 34.03662 279 ASP C N 1
ATOM 9474 C CA . ASP C 1 276 ? 22.01700 18.54700 -0.47900 1.000 37.50136 279 ASP C CA 1
ATOM 9475 C C . ASP C 1 276 ? 20.70200 18.92400 -1.14500 1.000 33.38570 279 ASP C C 1
ATOM 9476 O O . ASP C 1 276 ? 19.73700 19.24300 -0.43900 1.000 32.55525 279 ASP C O 1
ATOM 9481 N N . CYS C 1 277 ? 20.63600 18.88300 -2.47400 1.000 28.83424 280 CYS C N 1
ATOM 9482 C CA . CYS C 1 277 ? 19.40100 19.16000 -3.19500 1.000 28.98622 280 CYS C CA 1
ATOM 9483 C C . CYS C 1 277 ? 19.55000 18.63000 -4.61400 1.000 32.67840 280 CYS C C 1
ATOM 9484 O O . CYS C 1 277 ? 20.66100 18.55900 -5.14500 1.000 32.72239 280 CYS C O 1
ATOM 9487 N N . ALA C 1 278 ? 18.42900 18.24000 -5.21600 1.000 27.74357 281 ALA C N 1
ATOM 9488 C CA . ALA C 1 278 ? 18.49300 17.61100 -6.52700 1.000 27.44876 281 ALA C CA 1
ATOM 9489 C C . ALA C 1 278 ? 17.17400 17.79200 -7.25700 1.000 30.24088 281 ALA C C 1
ATOM 9490 O O . ALA C 1 278 ? 16.13300 18.04700 -6.64700 1.000 31.47776 281 ALA C O 1
ATOM 9492 N N . ALA C 1 279 ? 17.24600 17.69200 -8.58600 1.000 27.89703 282 ALA C N 1
ATOM 9493 C CA . ALA C 1 279 ? 16.09200 17.83300 -9.46300 1.000 29.97024 282 ALA C CA 1
ATOM 9494 C C . ALA C 1 279 ? 16.09300 16.73700 -10.51900 1.000 31.68020 282 ALA C C 1
ATOM 9495 O O . ALA C 1 279 ? 17.12400 16.46000 -11.13700 1.000 34.54847 282 ALA C O 1
ATOM 9497 N N . LYS C 1 280 ? 14.93700 16.11200 -10.71800 1.000 26.05048 283 LYS C N 1
ATOM 9498 C CA . LYS C 1 280 ? 14.74000 15.24000 -11.86500 1.000 27.57569 283 LYS C CA 1
ATOM 9499 C C . LYS C 1 280 ? 14.41600 16.06600 -13.10300 1.000 30.20620 283 LYS C C 1
ATOM 9500 O O . LYS C 1 280 ? 13.78900 17.12700 -13.01800 1.000 27.69061 283 LYS C O 1
ATOM 9506 N N . VAL C 1 281 ? 14.85600 15.57600 -14.26300 1.000 25.19835 284 VAL C N 1
ATOM 9507 C CA . VAL C 1 281 ? 14.58100 16.23200 -15.53600 1.000 28.36227 284 VAL C CA 1
ATOM 9508 C C . VAL C 1 281 ? 14.17300 15.18800 -16.56100 1.000 29.37916 284 VAL C C 1
ATOM 9509 O O . VAL C 1 281 ? 14.52900 14.01100 -16.45400 1.000 30.11405 284 VAL C O 1
ATOM 9513 N N . VAL C 1 282 ? 13.40300 15.62600 -17.55300 1.000 28.12725 285 VAL C N 1
ATOM 9514 C CA . VAL C 1 282 ? 13.18500 14.85800 -18.76900 1.000 29.42240 285 VAL C CA 1
ATOM 9515 C C . VAL C 1 282 ? 13.70600 15.69100 -19.93100 1.000 35.27211 285 VAL C C 1
ATOM 9516 O O . VAL C 1 282 ? 13.99400 16.88200 -19.78900 1.000 33.47260 285 VAL C O 1
ATOM 9520 N N . GLN C 1 283 ? 13.80900 15.06100 -21.09300 1.000 33.16713 286 GLN C N 1
ATOM 9521 C CA . GLN C 1 283 ? 14.34200 15.75400 -22.25600 1.000 35.95246 286 GLN C CA 1
ATOM 9522 C C . GLN C 1 283 ? 13.25000 16.58600 -22.91000 1.000 31.46442 286 GLN C C 1
ATOM 9523 O O . GLN C 1 283 ? 12.16100 16.08400 -23.19700 1.000 31.33501 286 GLN C O 1
ATOM 9529 N N . LYS C 1 284 ? 13.54200 17.86300 -23.12700 1.000 37.20250 287 LYS C N 1
ATOM 9530 C CA . LYS C 1 284 ? 12.58300 18.78800 -23.71000 1.000 37.02297 287 LYS C CA 1
ATOM 9531 C C . LYS C 1 284 ? 12.72500 18.73400 -25.22700 1.000 37.77564 287 LYS C C 1
ATOM 9532 O O . LYS C 1 284 ? 13.79300 19.04500 -25.76600 1.000 39.07207 287 LYS C O 1
ATOM 9538 N N . SER C 1 285 ? 11.65100 18.33000 -25.90400 1.000 34.83581 288 SER C N 1
ATOM 9539 C CA . SER C 1 285 ? 11.58600 18.19700 -27.35400 1.000 38.96179 288 SER C CA 1
ATOM 9540 C C . SER C 1 285 ? 10.93500 19.39000 -28.04200 1.000 44.85072 288 SER C C 1
ATOM 9541 O O . SER C 1 285 ? 11.38900 19.80300 -29.11400 1.000 43.31093 288 SER C O 1
ATOM 9544 N N . THR C 1 286 ? 9.88100 19.96500 -27.45700 1.000 37.92407 289 THR C N 1
ATOM 9545 C CA . THR C 1 286 ? 9.15900 21.05200 -28.10300 1.000 38.07427 289 THR C CA 1
ATOM 9546 C C . THR C 1 286 ? 9.56500 22.37400 -27.47900 1.000 38.44785 289 THR C C 1
ATOM 9547 O O . THR C 1 286 ? 9.50900 22.50700 -26.24800 1.000 40.21865 289 THR C O 1
ATOM 9551 N N . PRO C 1 287 ? 9.97500 23.37000 -28.27200 1.000 40.83830 290 PRO C N 1
ATOM 9552 C CA . PRO C 1 287 ? 10.40000 24.64700 -27.67700 1.000 38.74090 290 PRO C CA 1
ATOM 9553 C C . PRO C 1 287 ? 9.33700 25.32500 -26.83500 1.000 31.77975 290 PRO C C 1
ATOM 9554 O O . PRO C 1 287 ? 9.67900 26.01600 -25.86300 1.000 33.10210 290 PRO C O 1
ATOM 9558 N N . SER C 1 288 ? 8.05900 25.15200 -27.16500 1.000 34.80336 291 SER C N 1
ATOM 9559 C CA . SER C 1 288 ? 6.97700 25.81800 -26.45200 1.000 37.51818 291 SER C CA 1
ATOM 9560 C C . SER C 1 288 ? 6.49400 25.08000 -25.20800 1.000 35.15988 291 SER C C 1
ATOM 9561 O O . SER C 1 288 ? 5.60700 25.59800 -24.52100 1.000 31.18410 291 SER C O 1
ATOM 9564 N N . GLU C 1 289 ? 7.01500 23.89100 -24.90200 1.000 33.66022 292 GLU C N 1
ATOM 9565 C CA . GLU C 1 289 ? 6.55800 23.19700 -23.70200 1.000 33.33354 292 GLU C CA 1
ATOM 9566 C C . GLU C 1 289 ? 6.85900 24.04300 -22.47100 1.000 29.12044 292 GLU C C 1
ATOM 9567 O O . GLU C 1 289 ? 7.97000 24.55800 -22.31200 1.000 29.07067 292 GLU C O 1
ATOM 9573 N N . ALA C 1 290 ? 5.85300 24.19600 -21.60900 1.000 32.51370 293 ALA C N 1
ATOM 9574 C CA . ALA C 1 290 ? 5.95100 25.03500 -20.41500 1.000 31.75398 293 ALA C CA 1
ATOM 9575 C C . ALA C 1 290 ? 6.67100 24.29300 -19.28900 1.000 28.60292 293 ALA C C 1
ATOM 9576 O O . ALA C 1 290 ? 6.11200 23.98500 -18.23400 1.000 28.93554 293 ALA C O 1
ATOM 9578 N N . VAL C 1 291 ? 7.94900 24.01300 -19.52300 1.000 31.26105 294 VAL C N 1
ATOM 9579 C CA . VAL C 1 291 ? 8.82200 23.46400 -18.49300 1.000 29.11019 294 VAL C CA 1
ATOM 9580 C C . VAL C 1 291 ? 10.02200 24.38600 -18.33500 1.000 32.19582 294 VAL C C 1
ATOM 9581 O O . VAL C 1 291 ? 10.55800 24.89800 -19.32300 1.000 31.34997 294 VAL C O 1
ATOM 9585 N N . GLY C 1 292 ? 10.43100 24.60700 -17.09100 1.000 30.09474 295 GLY C N 1
ATOM 9586 C CA . GLY C 1 292 ? 11.69500 25.25900 -16.84200 1.000 27.54911 295 GLY C CA 1
ATOM 9587 C C . GLY C 1 292 ? 12.84700 24.38900 -17.30200 1.000 29.82697 295 GLY C C 1
ATOM 9588 O O . GLY C 1 292 ? 12.72500 23.17400 -17.46000 1.000 28.53318 295 GLY C O 1
ATOM 9589 N N . VAL C 1 293 ? 13.99700 25.01900 -17.50500 1.000 27.79715 296 VAL C N 1
ATOM 9590 C CA . VAL C 1 293 ? 15.16800 24.33100 -18.02200 1.000 31.97622 296 VAL C CA 1
ATOM 9591 C C . VAL C 1 293 ? 16.34200 24.56000 -17.08800 1.000 32.24190 296 VAL C C 1
ATOM 9592 O O . VAL C 1 293 ? 16.54500 25.66500 -16.57500 1.000 30.13208 296 VAL C O 1
ATOM 9596 N N . VAL C 1 294 ? 17.10500 23.50300 -16.85400 1.000 31.56101 297 VAL C N 1
ATOM 9597 C CA . VAL C 1 294 ? 18.27200 23.56800 -15.98200 1.000 34.19366 297 VAL C CA 1
ATOM 9598 C C . VAL C 1 294 ? 19.41400 24.21800 -16.74700 1.000 39.56218 297 VAL C C 1
ATOM 9599 O O . VAL C 1 294 ? 19.68900 23.85700 -17.90200 1.000 34.24719 297 VAL C O 1
ATOM 9603 N N . CYS C 1 295 ? 20.08900 25.16600 -16.11300 1.000 36.47662 298 CYS C N 1
ATOM 9604 C CA . CYS C 1 295 ? 21.14100 25.87700 -16.79900 1.000 42.33997 298 CYS C CA 1
ATOM 9605 C C . CYS C 1 295 ? 22.40700 25.72100 -15.97000 1.000 41.27485 298 CYS C C 1
ATOM 9606 O O . CYS C 1 295 ? 22.37900 25.33400 -14.78400 1.000 41.13792 298 CYS C O 1
ATOM 9609 N N . ARG C 1 296 ? 23.52200 26.11800 -16.57200 1.000 45.93393 299 ARG C N 1
ATOM 9610 C CA . ARG C 1 296 ? 24.82400 26.02500 -15.92000 1.000 49.10806 299 ARG C CA 1
ATOM 9611 C C . ARG C 1 296 ? 25.36900 27.44300 -15.76000 1.000 49.72669 299 ARG C C 1
ATOM 9612 O O . ARG C 1 296 ? 25.42000 28.22200 -16.73700 1.000 50.80307 299 ARG C O 1
ATOM 9620 N N . VAL C 1 297 ? 25.77500 27.78000 -14.53900 1.000 51.05090 300 VAL C N 1
ATOM 9621 C CA . VAL C 1 297 ? 26.32900 29.08500 -14.21400 1.000 53.89521 300 VAL C CA 1
ATOM 9622 C C . VAL C 1 297 ? 27.58800 28.82500 -13.40300 1.000 59.44189 300 VAL C C 1
ATOM 9623 O O . VAL C 1 297 ? 27.51600 28.25500 -12.30400 1.000 58.53509 300 VAL C O 1
ATOM 9627 N N . ASN C 1 298 ? 28.74400 29.21300 -13.95300 1.000 65.34863 301 ASN C N 1
ATOM 9628 C CA . ASN C 1 298 ? 30.04000 28.95100 -13.32200 1.000 65.66259 301 ASN C CA 1
ATOM 9629 C C . ASN C 1 298 ? 30.21600 27.45100 -13.11900 1.000 59.35072 301 ASN C C 1
ATOM 9630 O O . ASN C 1 298 ? 30.24200 26.68300 -14.08800 1.000 57.05103 301 ASN C O 1
ATOM 9635 N N . GLY C 1 299 ? 30.33300 27.02700 -11.87000 1.000 57.39254 302 GLY C N 1
ATOM 9636 C CA . GLY C 1 299 ? 30.25800 25.62500 -11.50900 1.000 53.47706 302 GLY C CA 1
ATOM 9637 C C . GLY C 1 299 ? 28.98100 25.34100 -10.75400 1.000 58.55665 302 GLY C C 1
ATOM 9638 O O . GLY C 1 299 ? 28.86000 24.31800 -10.06400 1.000 54.74977 302 GLY C O 1
ATOM 9639 N N . HIS C 1 300 ? 28.02400 26.28200 -10.84100 1.000 57.43594 303 HIS C N 1
ATOM 9640 C CA . HIS C 1 300 ? 26.73300 26.10400 -10.20400 1.000 56.36474 303 HIS C CA 1
ATOM 9641 C C . HIS C 1 300 ? 25.75000 25.56300 -11.22500 1.000 53.17690 303 HIS C C 1
ATOM 9642 O O . HIS C 1 300 ? 26.12600 25.17300 -12.33000 1.000 55.59173 303 HIS C O 1
ATOM 9649 N N . TYR C 1 301 ? 24.46700 25.69200 -10.90500 1.000 50.21710 304 TYR C N 1
ATOM 9650 C CA . TYR C 1 301 ? 23.35400 25.28600 -11.74800 1.000 48.30388 304 TYR C CA 1
ATOM 9651 C C . TYR C 1 301 ? 22.13800 26.06300 -11.27000 1.000 44.35986 304 TYR C C 1
ATOM 9652 O O . TYR C 1 301 ? 22.00100 26.36100 -10.07900 1.000 42.41713 304 TYR C O 1
ATOM 9661 N N . LYS C 1 302 ? 21.27200 26.41600 -12.21100 1.000 42.92349 305 LYS C N 1
ATOM 9662 C CA . LYS C 1 302 ? 20.04400 27.11800 -11.88400 1.000 36.37212 305 LYS C CA 1
ATOM 9663 C C . LYS C 1 302 ? 18.97300 26.64400 -12.84900 1.000 38.02794 305 LYS C C 1
ATOM 9664 O O . LYS C 1 302 ? 19.26500 26.07300 -13.90300 1.000 36.56666 305 LYS C O 1
ATOM 9670 N N . VAL C 1 303 ? 17.72400 26.89300 -12.47600 1.000 33.41100 306 VAL C N 1
ATOM 9671 C CA . VAL C 1 303 ? 16.58100 26.65800 -13.34700 1.000 32.23593 306 VAL C CA 1
ATOM 9672 C C . VAL C 1 303 ? 16.03200 28.00800 -13.78400 1.000 29.89389 306 VAL C C 1
ATOM 9673 O O . VAL C 1 303 ? 15.82400 28.90200 -12.95500 1.000 31.63429 306 VAL C O 1
ATOM 9677 N N . VAL C 1 304 ? 15.84800 28.16800 -15.09000 1.000 29.00856 307 VAL C N 1
ATOM 9678 C CA . VAL C 1 304 ? 15.18800 29.33000 -15.66900 1.000 29.17446 307 VAL C CA 1
ATOM 9679 C C . VAL C 1 304 ? 13.79000 28.90000 -16.08400 1.000 29.63858 307 VAL C C 1
ATOM 9680 O O . VAL C 1 304 ? 13.63500 27.99900 -16.91800 1.000 28.08469 307 VAL C O 1
ATOM 9684 N N . GLU C 1 305 ? 12.77600 29.52900 -15.49300 1.000 30.42896 308 GLU C N 1
ATOM 9685 C CA . GLU C 1 305 ? 11.39800 29.15300 -15.77700 1.000 27.94647 308 GLU C CA 1
ATOM 9686 C C . GLU C 1 305 ? 11.06200 29.35900 -17.25000 1.000 32.43587 308 GLU C C 1
ATOM 9687 O O . GLU C 1 305 ? 11.62500 30.22600 -17.92600 1.000 33.64661 308 GLU C O 1
ATOM 9693 N N . TYR C 1 306 ? 10.13500 28.53400 -17.74600 1.000 29.19168 309 TYR C N 1
ATOM 9694 C CA . TYR C 1 306 ? 9.69400 28.64100 -19.13200 1.000 30.08741 309 TYR C CA 1
ATOM 9695 C C . TYR C 1 306 ? 9.22500 30.04800 -19.46800 1.000 35.19859 309 TYR C C 1
ATOM 9696 O O . TYR C 1 306 ? 9.41400 30.51600 -20.59700 1.000 31.48260 309 TYR C O 1
ATOM 9705 N N . SER C 1 307 ? 8.60800 30.73000 -18.50600 1.000 31.94147 310 SER C N 1
ATOM 9706 C CA . SER C 1 307 ? 8.10800 32.07900 -18.72000 1.000 31.60432 310 SER C CA 1
ATOM 9707 C C . SER C 1 307 ? 9.21300 33.12400 -18.78900 1.000 35.10333 310 SER C C 1
ATOM 9708 O O . SER C 1 307 ? 8.95300 34.24500 -19.23900 1.000 34.19855 310 SER C O 1
ATOM 9711 N N . GLU C 1 308 ? 10.42800 32.78700 -18.37800 1.000 34.29492 311 GLU C N 1
ATOM 9712 C CA . GLU C 1 308 ? 11.52500 33.73400 -18.37200 1.000 32.40419 311 GLU C CA 1
ATOM 9713 C C . GLU C 1 308 ? 12.62300 33.34100 -19.34500 1.000 39.10004 311 GLU C C 1
ATOM 9714 O O . GLU C 1 308 ? 13.63100 34.05000 -19.44600 1.000 38.15305 311 GLU C O 1
ATOM 9720 N N . LEU C 1 309 ? 12.45400 32.23600 -20.05800 1.000 37.99679 312 LEU C N 1
ATOM 9721 C CA . LEU C 1 309 ? 13.37400 31.85100 -21.11300 1.000 36.82934 312 LEU C CA 1
ATOM 9722 C C . LEU C 1 309 ? 12.98300 32.59100 -22.38600 1.000 35.86957 312 LEU C C 1
ATOM 9723 O O . LEU C 1 309 ? 11.82100 32.54900 -22.80200 1.000 40.09640 312 LEU C O 1
ATOM 9728 N N . THR C 1 310 ? 13.94300 33.29700 -22.98100 1.000 40.07223 313 THR C N 1
ATOM 9729 C CA . THR C 1 310 ? 13.69500 33.99200 -24.23900 1.000 39.80402 313 THR C CA 1
ATOM 9730 C C . THR C 1 310 ? 13.23200 33.01100 -25.31300 1.000 42.56324 313 THR C C 1
ATOM 9731 O O . THR C 1 310 ? 13.55600 31.82100 -25.28100 1.000 39.04887 313 THR C O 1
ATOM 9735 N N . ASP C 1 311 ? 12.43400 33.51800 -26.25700 1.000 41.53981 314 ASP C N 1
ATOM 9736 C CA . ASP C 1 311 ? 12.01500 32.69400 -27.38600 1.000 44.60392 314 ASP C CA 1
ATOM 9737 C C . ASP C 1 311 ? 13.20900 32.16300 -28.16500 1.000 46.37250 314 ASP C C 1
ATOM 9738 O O . ASP C 1 311 ? 13.20900 31.00300 -28.59900 1.000 42.06376 314 ASP C O 1
ATOM 9743 N N . GLU C 1 312 ? 14.24900 32.98400 -28.32300 1.000 44.99651 315 GLU C N 1
ATOM 9744 C CA . GLU C 1 312 ? 15.44500 32.53100 -29.02900 1.000 43.40852 315 GLU C CA 1
ATOM 9745 C C . GLU C 1 312 ? 16.08600 31.34000 -28.33000 1.000 42.35078 315 GLU C C 1
ATOM 9746 O O . GLU C 1 312 ? 16.41200 30.33300 -28.96900 1.000 43.26031 315 GLU C O 1
ATOM 9752 N N . ALA C 1 313 ? 16.30600 31.45200 -27.02000 1.000 40.71823 316 ALA C N 1
ATOM 9753 C CA . ALA C 1 313 ? 16.91700 30.35200 -26.28300 1.000 40.13945 316 ALA C CA 1
ATOM 9754 C C . ALA C 1 313 ? 16.03000 29.11500 -26.31900 1.000 36.77968 316 ALA C C 1
ATOM 9755 O O . ALA C 1 313 ? 16.52600 27.98700 -26.42300 1.000 39.67506 316 ALA C O 1
ATOM 9757 N N . ALA C 1 314 ? 14.71200 29.30900 -26.25200 1.000 39.86001 317 ALA C N 1
ATOM 9758 C CA . ALA C 1 314 ? 13.79400 28.17400 -26.24700 1.000 37.98084 317 ALA C CA 1
ATOM 9759 C C . ALA C 1 314 ? 13.84600 27.40900 -27.56600 1.000 42.06677 317 ALA C C 1
ATOM 9760 O O . ALA C 1 314 ? 13.79700 26.17300 -27.57800 1.000 39.41484 317 ALA C O 1
ATOM 9762 N N . GLU C 1 315 ? 13.96200 28.11900 -28.68200 1.000 41.75903 318 GLU C N 1
ATOM 9763 C CA . GLU C 1 315 ? 13.96200 27.48800 -29.99400 1.000 43.24779 318 GLU C CA 1
ATOM 9764 C C . GLU C 1 315 ? 15.36400 27.17500 -30.49400 1.000 39.94278 318 GLU C C 1
ATOM 9765 O O . GLU C 1 315 ? 15.50800 26.69000 -31.62000 1.000 42.18974 318 GLU C O 1
ATOM 9771 N N . SER C 1 316 ? 16.38900 27.41700 -29.68100 1.000 35.48550 319 SER C N 1
ATOM 9772 C CA . SER C 1 316 ? 17.75700 27.16100 -30.10600 1.000 34.28302 319 SER C CA 1
ATOM 9773 C C . SER C 1 316 ? 18.01100 25.66600 -30.24200 1.000 41.32784 319 SER C C 1
ATOM 9774 O O . SER C 1 316 ? 17.52400 24.86000 -29.44700 1.000 40.74272 319 SER C O 1
ATOM 9777 N N . ARG C 1 317 ? 18.77800 25.30300 -31.26600 1.000 38.03959 320 ARG C N 1
ATOM 9778 C CA . ARG C 1 317 ? 18.99600 23.91600 -31.63300 1.000 41.34448 320 ARG C CA 1
ATOM 9779 C C . ARG C 1 317 ? 20.47800 23.58200 -31.63600 1.000 40.07957 320 ARG C C 1
ATOM 9780 O O . ARG C 1 317 ? 21.33100 24.45700 -31.81200 1.000 42.62512 320 ARG C O 1
ATOM 9788 N N . THR C 1 318 ? 20.77400 22.30800 -31.41500 1.000 43.22380 321 THR C N 1
ATOM 9789 C CA . THR C 1 318 ? 22.13800 21.81200 -31.47800 1.000 46.81674 321 THR C CA 1
ATOM 9790 C C . THR C 1 318 ? 22.39400 21.30400 -32.89700 1.000 44.26000 321 THR C C 1
ATOM 9791 O O . THR C 1 318 ? 21.54300 21.41700 -33.78000 1.000 45.96358 321 THR C O 1
ATOM 9795 N N . ALA C 1 319 ? 23.56700 20.71800 -33.13100 1.000 46.68118 322 ALA C N 1
ATOM 9796 C CA . ALA C 1 319 ? 23.87900 20.20400 -34.46200 1.000 50.00116 322 ALA C CA 1
ATOM 9797 C C . ALA C 1 319 ? 23.07500 18.95300 -34.81000 1.000 49.04850 322 ALA C C 1
ATOM 9798 O O . ALA C 1 319 ? 22.80100 18.70200 -35.99000 1.000 46.82371 322 ALA C O 1
ATOM 9800 N N . ASP C 1 320 ? 22.66200 18.17400 -33.81200 1.000 48.37667 323 ASP C N 1
ATOM 9801 C CA . ASP C 1 320 ? 21.88100 16.97200 -34.07000 1.000 43.03528 323 ASP C CA 1
ATOM 9802 C C . ASP C 1 320 ? 20.39000 17.24900 -34.21800 1.000 40.68919 323 ASP C C 1
ATOM 9803 O O . ASP C 1 320 ? 19.61800 16.30600 -34.43000 1.000 40.95795 323 ASP C O 1
ATOM 9808 N N . GLY C 1 321 ? 19.96300 18.49600 -34.06400 1.000 44.11473 324 GLY C N 1
ATOM 9809 C CA . GLY C 1 321 ? 18.56200 18.84400 -34.14700 1.000 42.51339 324 GLY C CA 1
ATOM 9810 C C . GLY C 1 321 ? 17.78500 18.79900 -32.84200 1.000 42.73881 324 GLY C C 1
ATOM 9811 O O . GLY C 1 321 ? 16.58300 19.08200 -32.86000 1.000 42.40671 324 GLY C O 1
ATOM 9812 N N . ARG C 1 322 ? 18.42300 18.48700 -31.71500 1.000 42.27094 325 ARG C N 1
ATOM 9813 C CA . ARG C 1 322 ? 17.75500 18.62700 -30.43000 1.000 45.06758 325 ARG C CA 1
ATOM 9814 C C . ARG C 1 322 ? 17.82900 20.07600 -29.96300 1.000 43.05152 325 ARG C C 1
ATOM 9815 O O . ARG C 1 322 ? 18.50900 20.91400 -30.55900 1.000 40.39970 325 ARG C O 1
ATOM 9823 N N . LEU C 1 323 ? 17.11500 20.37000 -28.87900 1.000 39.40685 326 LEU C N 1
ATOM 9824 C CA . LEU C 1 323 ? 17.09900 21.72000 -28.33300 1.000 42.36022 326 LEU C CA 1
ATOM 9825 C C . LEU C 1 323 ? 18.35900 21.97300 -27.51800 1.000 38.37493 326 LEU C C 1
ATOM 9826 O O . LEU C 1 323 ? 18.86400 21.07300 -26.83800 1.000 41.22665 326 LEU C O 1
ATOM 9831 N N . THR C 1 324 ? 18.87500 23.20300 -27.60100 1.000 36.32788 327 THR C N 1
ATOM 9832 C CA . THR C 1 324 ? 20.04000 23.56300 -26.79700 1.000 36.44260 327 THR C CA 1
ATOM 9833 C C . THR C 1 324 ? 19.73800 23.44100 -25.31100 1.000 38.11620 327 THR C C 1
ATOM 9834 O O . THR C 1 324 ? 20.56400 22.93900 -24.53900 1.000 37.20637 327 THR C O 1
ATOM 9838 N N . PHE C 1 325 ? 18.55100 23.86300 -24.90200 1.000 35.85312 328 PHE C N 1
ATOM 9839 C CA . PHE C 1 325 ? 18.09400 23.76100 -23.52300 1.000 37.84079 328 PHE C CA 1
ATOM 9840 C C . PHE C 1 325 ? 17.05600 22.64600 -23.48900 1.000 35.73506 328 PHE C C 1
ATOM 9841 O O . PHE C 1 325 ? 15.88000 22.87300 -23.78700 1.000 34.95254 328 PHE C O 1
ATOM 9849 N N . SER C 1 326 ? 17.50500 21.43400 -23.15200 1.000 37.34647 329 SER C N 1
ATOM 9850 C CA . SER C 1 326 ? 16.67100 20.24400 -23.22200 1.000 35.89638 329 SER C CA 1
ATOM 9851 C C . SER C 1 326 ? 16.44600 19.57200 -21.87500 1.000 35.85586 329 SER C C 1
ATOM 9852 O O . SER C 1 326 ? 15.70600 18.58500 -21.81300 1.000 34.06406 329 SER C O 1
ATOM 9855 N N . ALA C 1 327 ? 17.06600 20.06000 -20.80100 1.000 31.85991 330 ALA C N 1
ATOM 9856 C CA . ALA C 1 327 ? 16.89800 19.48100 -19.46700 1.000 38.59003 330 ALA C CA 1
ATOM 9857 C C . ALA C 1 327 ? 15.66800 20.09800 -18.81300 1.000 29.89817 330 ALA C C 1
ATOM 9858 O O . ALA C 1 327 ? 15.75400 21.09000 -18.08900 1.000 29.29436 330 ALA C O 1
ATOM 9860 N N . GLY C 1 328 ? 14.50600 19.50600 -19.07600 1.000 34.46513 331 GLY C N 1
ATOM 9861 C CA . GLY C 1 328 ? 13.25200 20.04500 -18.58200 1.000 30.95687 331 GLY C CA 1
ATOM 9862 C C . GLY C 1 328 ? 12.95000 19.75100 -17.12300 1.000 33.42637 331 GLY C C 1
ATOM 9863 O O . GLY C 1 328 ? 12.80200 18.59000 -16.73800 1.000 32.49751 331 GLY C O 1
ATOM 9864 N N . ASN C 1 329 ? 12.86500 20.79600 -16.30100 1.000 28.41934 332 ASN C N 1
ATOM 9865 C CA . ASN C 1 329 ? 12.49300 20.63300 -14.90100 1.000 28.80213 332 ASN C CA 1
ATOM 9866 C C . ASN C 1 329 ? 11.08500 20.05400 -14.80300 1.000 28.64624 332 ASN C C 1
ATOM 9867 O O . ASN C 1 329 ? 10.16700 20.50500 -15.49800 1.000 28.92070 332 ASN C O 1
ATOM 9872 N N . ILE C 1 330 ? 10.91500 19.03600 -13.95500 1.000 26.53241 333 ILE C N 1
ATOM 9873 C CA . ILE C 1 330 ? 9.60000 18.42200 -13.78400 1.000 24.08908 333 ILE C CA 1
ATOM 9874 C C . ILE C 1 330 ? 9.07100 18.59600 -12.36500 1.000 27.87131 333 ILE C C 1
ATOM 9875 O O . ILE C 1 330 ? 8.20700 17.82900 -11.92300 1.000 24.71248 333 ILE C O 1
ATOM 9880 N N . CYS C 1 331 ? 9.53500 19.64300 -11.67800 1.000 26.64345 334 CYS C N 1
ATOM 9881 C CA . CYS C 1 331 ? 9.19000 19.92100 -10.28600 1.000 28.26210 334 CYS C CA 1
ATOM 9882 C C . CYS C 1 331 ? 9.13300 18.63500 -9.46200 1.000 27.40940 334 CYS C C 1
ATOM 9883 O O . CYS C 1 331 ? 8.05900 18.18800 -9.04900 1.000 24.78749 334 CYS C O 1
ATOM 9886 N N . ASN C 1 332 ? 10.31000 18.05800 -9.21200 1.000 26.31167 335 ASN C N 1
ATOM 9887 C CA . ASN C 1 332 ? 10.44500 16.70900 -8.65800 1.000 26.04708 335 ASN C CA 1
ATOM 9888 C C . ASN C 1 332 ? 11.82400 16.69900 -7.98100 1.000 27.14849 335 ASN C C 1
ATOM 9889 O O . ASN C 1 332 ? 12.82400 16.34500 -8.60500 1.000 29.18169 335 ASN C O 1
ATOM 9894 N N . HIS C 1 333 ? 11.85500 17.08300 -6.70300 1.000 27.70157 336 HIS C N 1
ATOM 9895 C CA . HIS C 1 333 ? 13.09700 17.50700 -6.07200 1.000 23.42408 336 HIS C CA 1
ATOM 9896 C C . HIS C 1 333 ? 13.44800 16.70100 -4.82900 1.000 27.95867 336 HIS C C 1
ATOM 9897 O O . HIS C 1 333 ? 12.57600 16.16000 -4.14200 1.000 27.18581 336 HIS C O 1
ATOM 9904 N N . TYR C 1 334 ? 14.74800 16.65700 -4.54100 1.000 24.36902 337 TYR C N 1
ATOM 9905 C CA . TYR C 1 334 ? 15.28400 16.11300 -3.30200 1.000 27.94206 337 TYR C CA 1
ATOM 9906 C C . TYR C 1 334 ? 15.89200 17.23300 -2.47000 1.000 28.56427 337 TYR C C 1
ATOM 9907 O O . TYR C 1 334 ? 16.54500 18.12900 -3.00700 1.000 29.98910 337 TYR C O 1
ATOM 9916 N N . PHE C 1 335 ? 15.65700 17.18900 -1.16200 1.000 25.77657 338 PHE C N 1
ATOM 9917 C CA . PHE C 1 335 ? 16.32900 18.05500 -0.20400 1.000 28.81757 338 PHE C CA 1
ATOM 9918 C C . PHE C 1 335 ? 16.80600 17.20400 0.96300 1.000 30.55764 338 PHE C C 1
ATOM 9919 O O . PHE C 1 335 ? 16.03600 16.39800 1.49300 1.000 30.50941 338 PHE C O 1
ATOM 9927 N N . SER C 1 336 ? 18.06600 17.37100 1.36200 1.000 29.55164 339 SER C N 1
ATOM 9928 C CA . SER C 1 336 ? 18.48200 16.85900 2.65800 1.000 30.11963 339 SER C CA 1
ATOM 9929 C C . SER C 1 336 ? 17.90700 17.75000 3.75800 1.000 30.80586 339 SER C C 1
ATOM 9930 O O . SER C 1 336 ? 17.67900 18.94700 3.56000 1.000 30.66860 339 SER C O 1
ATOM 9933 N N . SER C 1 337 ? 17.66100 17.15400 4.92800 1.000 34.62868 340 SER C N 1
ATOM 9934 C CA . SER C 1 337 ? 17.12000 17.92400 6.04500 1.000 31.11688 340 SER C CA 1
ATOM 9935 C C . SER C 1 337 ? 18.07800 19.03100 6.47300 1.000 36.05352 340 SER C C 1
ATOM 9936 O O . SER C 1 337 ? 17.63900 20.11400 6.87900 1.000 35.43083 340 SER C O 1
ATOM 9939 N N . GLU C 1 338 ? 19.38900 18.77800 6.38600 1.000 36.21613 341 GLU C N 1
ATOM 9940 C CA . GLU C 1 338 ? 20.37000 19.79300 6.75700 1.000 40.64914 341 GLU C CA 1
ATOM 9941 C C . GLU C 1 338 ? 20.28300 21.00600 5.84000 1.000 34.57959 341 GLU C C 1
ATOM 9942 O O . GLU C 1 338 ? 20.25800 22.15300 6.30400 1.000 36.28875 341 GLU C O 1
ATOM 9948 N N . PHE C 1 339 ? 20.21800 20.76700 4.52900 1.000 31.57093 342 PHE C N 1
ATOM 9949 C CA . PHE C 1 339 ? 20.12800 21.86700 3.57400 1.000 36.08799 342 PHE C CA 1
ATOM 9950 C C . PHE C 1 339 ? 18.80900 22.61200 3.72700 1.000 39.12005 342 PHE C C 1
ATOM 9951 O O . PHE C 1 339 ? 18.76800 23.84300 3.62400 1.000 38.34644 342 PHE C O 1
ATOM 9959 N N . LEU C 1 340 ? 17.71900 21.87800 3.95900 1.000 33.08465 343 LEU C N 1
ATOM 9960 C CA . LEU C 1 340 ? 16.42600 22.51700 4.16500 1.000 35.20218 343 LEU C CA 1
ATOM 9961 C C . LEU C 1 340 ? 16.48700 23.47000 5.35000 1.000 43.22484 343 LEU C C 1
ATOM 9962 O O . LEU C 1 340 ? 15.95300 24.58300 5.29400 1.000 38.61695 343 LEU C O 1
ATOM 9967 N N . THR C 1 341 ? 17.12700 23.04300 6.43800 1.000 42.67773 344 THR C N 1
ATOM 9968 C CA . THR C 1 341 ? 17.28200 23.91800 7.59800 1.000 44.48319 344 THR C CA 1
ATOM 9969 C C . THR C 1 341 ? 18.16300 25.13400 7.27900 1.000 48.42851 344 THR C C 1
ATOM 9970 O O . THR C 1 341 ? 17.96500 26.21600 7.85400 1.000 50.07608 344 THR C O 1
ATOM 9974 N N . LYS C 1 342 ? 19.09900 25.00300 6.33300 1.000 45.44424 345 LYS C N 1
ATOM 9975 C CA . LYS C 1 342 ? 19.90100 26.16000 5.90300 1.000 50.00767 345 LYS C CA 1
ATOM 9976 C C . LYS C 1 342 ? 19.16700 27.11600 4.98300 1.000 50.14884 345 LYS C C 1
ATOM 9977 O O . LYS C 1 342 ? 19.26500 28.33000 5.14800 1.000 55.38883 345 LYS C O 1
ATOM 9983 N N . ILE C 1 343 ? 18.39400 26.59600 4.04000 1.000 46.35541 346 ILE C N 1
ATOM 9984 C CA . ILE C 1 343 ? 17.64900 27.48200 3.15500 1.000 47.30256 346 ILE C CA 1
ATOM 9985 C C . ILE C 1 343 ? 16.73700 28.38200 3.96300 1.000 48.24975 346 ILE C C 1
ATOM 9986 O O . ILE C 1 343 ? 16.71300 29.60500 3.77400 1.000 52.35265 346 ILE C O 1
ATOM 9991 N N . CYS C 1 344 ? 16.00900 27.79200 4.91300 1.000 47.17182 347 CYS C N 1
ATOM 9992 C CA . CYS C 1 344 ? 14.99200 28.51900 5.65800 1.000 52.87253 347 CYS C CA 1
ATOM 9993 C C . CYS C 1 344 ? 15.56500 29.65600 6.49300 1.000 57.06645 347 CYS C C 1
ATOM 9994 O O . CYS C 1 344 ? 14.79400 30.39900 7.11200 1.000 57.76264 347 CYS C O 1
ATOM 9997 N N . ASN C 1 345 ? 16.88700 29.80600 6.53400 1.000 56.65311 348 ASN C N 1
ATOM 9998 C CA . ASN C 1 345 ? 17.51600 30.96700 7.14800 1.000 59.11158 348 ASN C CA 1
ATOM 9999 C C . ASN C 1 345 ? 18.11500 31.88600 6.08800 1.000 61.47600 348 ASN C C 1
ATOM 10000 O O . ASN C 1 345 ? 18.74500 32.89600 6.42700 1.000 60.89825 348 ASN C O 1
ATOM 10005 N N . PHE C 1 346 ? 17.94200 31.54800 4.80800 1.000 62.46083 349 PHE C N 1
ATOM 10006 C CA . PHE C 1 346 ? 18.36400 32.38700 3.69200 1.000 60.52215 349 PHE C CA 1
ATOM 10007 C C . PHE C 1 346 ? 17.18100 32.83000 2.84700 1.000 57.29922 349 PHE C C 1
ATOM 10008 O O . PHE C 1 346 ? 17.37800 33.34700 1.74000 1.000 58.45338 349 PHE C O 1
ATOM 10016 N N . GLU C 1 347 ? 15.95800 32.61700 3.32600 1.000 58.70119 350 GLU C N 1
ATOM 10017 C CA . GLU C 1 347 ? 14.77600 32.77500 2.48900 1.000 55.66315 350 GLU C CA 1
ATOM 10018 C C . GLU C 1 347 ? 14.62600 34.19300 1.93200 1.000 59.23553 350 GLU C C 1
ATOM 10019 O O . GLU C 1 347 ? 13.93100 34.39200 0.93600 1.000 55.04739 350 GLU C O 1
ATOM 10025 N N . SER C 1 348 ? 15.26700 35.18300 2.54800 1.000 59.06905 351 SER C N 1
ATOM 10026 C CA . SER C 1 348 ? 15.14500 36.56800 2.09600 1.000 57.26571 351 SER C CA 1
ATOM 10027 C C . SER C 1 348 ? 15.77100 36.76200 0.71600 1.000 54.85736 351 SER C C 1
ATOM 10028 O O . SER C 1 348 ? 15.27300 37.54700 -0.11400 1.000 52.70088 351 SER C O 1
ATOM 10031 N N . LYS C 1 349 ? 16.87600 36.05800 0.45900 1.000 58.16235 352 LYS C N 1
ATOM 10032 C CA . LYS C 1 349 ? 17.57800 36.02300 -0.82300 1.000 61.53999 352 LYS C CA 1
ATOM 10033 C C . LYS C 1 349 ? 16.68100 35.63600 -1.99600 1.000 62.13403 352 LYS C C 1
ATOM 10034 O O . LYS C 1 349 ? 17.07000 35.88100 -3.13600 1.000 60.36024 352 LYS C O 1
ATOM 10040 N N . LEU C 1 350 ? 15.48300 35.09300 -1.75700 1.000 57.37662 353 LEU C N 1
ATOM 10041 C CA . LEU C 1 350 ? 14.64900 34.52500 -2.82200 1.000 52.37359 353 LEU C CA 1
ATOM 10042 C C . LEU C 1 350 ? 13.88300 35.64600 -3.53500 1.000 45.30698 353 LEU C C 1
ATOM 10043 O O . LEU C 1 350 ? 12.99900 36.27200 -2.94900 1.000 42.08975 353 LEU C O 1
ATOM 10048 N N . LYS C 1 351 ? 14.22500 35.89500 -4.79300 1.000 42.45105 354 LYS C N 1
ATOM 10049 C CA . LYS C 1 351 ? 13.62500 36.93100 -5.62200 1.000 44.07122 354 LYS C CA 1
ATOM 10050 C C . LYS C 1 351 ? 12.12700 36.65300 -5.76300 1.000 44.93411 354 LYS C C 1
ATOM 10051 O O . LYS C 1 351 ? 11.68000 35.49800 -5.77800 1.000 44.57204 354 LYS C O 1
ATOM 10057 N N . LEU C 1 352 ? 11.33200 37.71200 -5.84000 1.000 35.88466 355 LEU C N 1
ATOM 10058 C CA . LEU C 1 352 ? 9.93700 37.55700 -6.22900 1.000 39.01550 355 LEU C CA 1
ATOM 10059 C C . LEU C 1 352 ? 9.86500 37.64200 -7.74600 1.000 37.29661 355 LEU C C 1
ATOM 10060 O O . LEU C 1 352 ? 10.41800 38.57300 -8.35200 1.000 44.08375 355 LEU C O 1
ATOM 10065 N N . HIS C 1 353 ? 9.17000 36.69400 -8.35300 1.000 32.57929 356 HIS C N 1
ATOM 10066 C CA . HIS C 1 353 ? 8.98000 36.69900 -9.79500 1.000 33.84098 356 HIS C CA 1
ATOM 10067 C C . HIS C 1 353 ? 7.62600 37.31900 -10.12300 1.000 36.56385 356 HIS C C 1
ATOM 10068 O O . HIS C 1 353 ? 6.62300 37.04600 -9.45600 1.000 34.97489 356 HIS C O 1
ATOM 10075 N N . VAL C 1 354 ? 7.59500 38.13200 -11.17400 1.000 31.12355 357 VAL C N 1
ATOM 10076 C CA . VAL C 1 354 ? 6.41100 38.89700 -11.54200 1.000 33.25219 357 VAL C CA 1
ATOM 10077 C C . VAL C 1 354 ? 5.77800 38.23800 -12.75500 1.000 37.42966 357 VAL C C 1
ATOM 10078 O O . VAL C 1 354 ? 6.46900 37.91800 -13.73000 1.000 44.86864 357 VAL C O 1
ATOM 10082 N N . ALA C 1 355 ? 4.46200 38.05200 -12.70600 1.000 41.94944 358 ALA C N 1
ATOM 10083 C CA . ALA C 1 355 ? 3.71700 37.53300 -13.84000 1.000 46.40159 358 ALA C CA 1
ATOM 10084 C C . ALA C 1 355 ? 2.53100 38.44300 -14.10300 1.000 45.52865 358 ALA C C 1
ATOM 10085 O O . ALA C 1 355 ? 1.75100 38.73200 -13.19100 1.000 41.58301 358 ALA C O 1
ATOM 10087 N N . LYS C 1 356 ? 2.38600 38.86800 -15.35500 1.000 48.29104 359 LYS C N 1
ATOM 10088 C CA . LYS C 1 356 ? 1.20100 39.60400 -15.76900 1.000 44.32370 359 LYS C CA 1
ATOM 10089 C C . LYS C 1 356 ? 0.03700 38.63100 -15.88900 1.000 48.05328 359 LYS C C 1
ATOM 10090 O O . LYS C 1 356 ? 0.16900 37.56500 -16.49600 1.000 50.83433 359 LYS C O 1
ATOM 10096 N N . LYS C 1 357 ? -1.09900 38.98200 -15.29400 1.000 47.80533 360 LYS C N 1
ATOM 10097 C CA . LYS C 1 357 ? -2.23000 38.07000 -15.25200 1.000 43.52984 360 LYS C CA 1
ATOM 10098 C C . LYS C 1 357 ? -3.52500 38.83100 -15.48100 1.000 49.15028 360 LYS C C 1
ATOM 10099 O O . LYS C 1 357 ? -3.61900 40.03800 -15.23900 1.000 51.17716 360 LYS C O 1
ATOM 10105 N N . LYS C 1 358 ? -4.52800 38.09500 -15.95700 1.000 50.78053 361 LYS C N 1
ATOM 10106 C CA . LYS C 1 358 ? -5.90100 38.58200 -15.97900 1.000 49.58131 361 LYS C CA 1
ATOM 10107 C C . LYS C 1 358 ? -6.47200 38.35100 -14.58600 1.000 46.45529 361 LYS C C 1
ATOM 10108 O O . LYS C 1 358 ? -6.71200 37.20600 -14.18800 1.000 41.83761 361 LYS C O 1
ATOM 10114 N N . ILE C 1 359 ? -6.68300 39.42700 -13.84200 1.000 45.48256 362 ILE C N 1
ATOM 10115 C CA . ILE C 1 359 ? -7.09600 39.35400 -12.44500 1.000 44.30348 362 ILE C CA 1
ATOM 10116 C C . ILE C 1 359 ? -8.50200 39.92900 -12.33500 1.000 40.17518 362 ILE C C 1
ATOM 10117 O O . ILE C 1 359 ? -8.71400 41.10000 -12.67800 1.000 44.16929 362 ILE C O 1
ATOM 10122 N N . PRO C 1 360 ? -9.48400 39.15500 -11.87500 1.000 41.58480 363 PRO C N 1
ATOM 10123 C CA . PRO C 1 360 ? -10.80500 39.73200 -11.60600 1.000 40.37643 363 PRO C CA 1
ATOM 10124 C C . PRO C 1 360 ? -10.71600 40.82200 -10.55100 1.000 44.58587 363 PRO C C 1
ATOM 10125 O O . PRO C 1 360 ? -9.94200 40.72900 -9.59700 1.000 38.67865 363 PRO C O 1
ATOM 10129 N N . TYR C 1 361 ? -11.52900 41.85800 -10.72600 1.000 41.45710 364 TYR C N 1
ATOM 10130 C CA . TYR C 1 361 ? -11.39300 43.05400 -9.91400 1.000 41.20886 364 TYR C CA 1
ATOM 10131 C C . TYR C 1 361 ? -12.70800 43.81300 -9.90300 1.000 45.93262 364 TYR C C 1
ATOM 10132 O O . TYR C 1 361 ? -13.45900 43.79900 -10.87900 1.000 44.76866 364 TYR C O 1
ATOM 10141 N N . VAL C 1 362 ? -12.96800 44.47900 -8.78600 1.000 41.25919 365 VAL C N 1
ATOM 10142 C CA . VAL C 1 362 ? -14.10700 45.38300 -8.67900 1.000 42.74500 365 VAL C CA 1
ATOM 10143 C C . VAL C 1 362 ? -13.74200 46.71200 -9.32800 1.000 42.70596 365 VAL C C 1
ATOM 10144 O O . VAL C 1 362 ? -12.77200 47.36400 -8.92900 1.000 45.53759 365 VAL C O 1
ATOM 10148 N N . ASP C 1 363 ? -14.52900 47.12400 -10.31900 1.000 49.40009 366 ASP C N 1
ATOM 10149 C CA . ASP C 1 363 ? -14.23900 48.34200 -11.06400 1.000 51.36907 366 ASP C CA 1
ATOM 10150 C C . ASP C 1 363 ? -14.70400 49.55900 -10.26200 1.000 48.23231 366 ASP C C 1
ATOM 10151 O O . ASP C 1 363 ? -15.10100 49.45800 -9.09800 1.000 45.52513 366 ASP C O 1
ATOM 10156 N N . HIS C 1 364 ? -14.65200 50.73800 -10.88200 1.000 56.46088 367 HIS C N 1
ATOM 10157 C CA . HIS C 1 364 ? -14.96000 51.95800 -10.15300 1.000 59.93323 367 HIS C CA 1
ATOM 10158 C C . HIS C 1 364 ? -16.45600 52.15200 -9.90700 1.000 55.51762 367 HIS C C 1
ATOM 10159 O O . HIS C 1 364 ? -16.82700 53.15300 -9.28600 1.000 64.68600 367 HIS C O 1
ATOM 10166 N N . GLU C 1 365 ? -17.31300 51.23000 -10.34100 1.000 55.19582 368 GLU C N 1
ATOM 10167 C CA . GLU C 1 365 ? -18.73100 51.27600 -10.00700 1.000 57.28344 368 GLU C CA 1
ATOM 10168 C C . GLU C 1 365 ? -19.17600 49.99500 -9.31300 1.000 53.95004 368 GLU C C 1
ATOM 10169 O O . GLU C 1 365 ? -20.32300 49.56700 -9.45300 1.000 54.44670 368 GLU C O 1
ATOM 10175 N N . GLY C 1 366 ? -18.28100 49.39000 -8.53700 1.000 52.06285 369 GLY C N 1
ATOM 10176 C CA . GLY C 1 366 ? -18.65300 48.28300 -7.68200 1.000 48.27193 369 GLY C CA 1
ATOM 10177 C C . GLY C 1 366 ? -18.97200 46.98700 -8.38900 1.000 50.01565 369 GLY C C 1
ATOM 10178 O O . GLY C 1 366 ? -19.46500 46.06000 -7.74200 1.000 54.78838 369 GLY C O 1
ATOM 10179 N N . VAL C 1 367 ? -18.69900 46.87800 -9.68800 1.000 50.73624 370 VAL C N 1
ATOM 10180 C CA . VAL C 1 367 ? -19.03000 45.68600 -10.46400 1.000 52.46053 370 VAL C CA 1
ATOM 10181 C C . VAL C 1 367 ? -17.76800 44.86000 -10.66600 1.000 46.65759 370 VAL C C 1
ATOM 10182 O O . VAL C 1 367 ? -16.75200 45.37000 -11.15400 1.000 49.91477 370 VAL C O 1
ATOM 10186 N N . ARG C 1 368 ? -17.83400 43.58300 -10.29200 1.000 48.81614 371 ARG C N 1
ATOM 10187 C CA . ARG C 1 368 ? -16.71700 42.66700 -10.48400 1.000 43.59375 371 ARG C CA 1
ATOM 10188 C C . ARG C 1 368 ? -16.56200 42.32800 -11.96200 1.000 50.71010 371 ARG C C 1
ATOM 10189 O O . ARG C 1 368 ? -17.50100 41.83700 -12.59700 1.000 50.83257 371 ARG C O 1
ATOM 10197 N N . GLN C 1 369 ? -15.38200 42.59800 -12.51100 1.000 50.58270 372 GLN C N 1
ATOM 10198 C CA . GLN C 1 369 ? -15.08100 42.31700 -13.90600 1.000 50.17262 372 GLN C CA 1
ATOM 10199 C C . GLN C 1 369 ? -14.09600 41.16200 -14.02600 1.000 55.24474 372 GLN C C 1
ATOM 10200 O O . GLN C 1 369 ? -13.38800 40.82500 -13.07600 1.000 52.00894 372 GLN C O 1
ATOM 10206 N N . LYS C 1 370 ? -14.07400 40.55300 -15.21100 1.000 52.45339 373 LYS C N 1
ATOM 10207 C CA . LYS C 1 370 ? -13.04600 39.58400 -15.59900 1.000 52.24174 373 LYS C CA 1
ATOM 10208 C C . LYS C 1 370 ? -12.43400 40.17100 -16.84600 1.000 54.77376 373 LYS C C 1
ATOM 10209 O O . LYS C 1 370 ? -13.06300 40.12000 -17.91800 1.000 57.22367 373 LYS C O 1
ATOM 10215 N N . PRO C 1 371 ? -11.21300 40.67000 -16.79400 1.000 55.97477 374 PRO C N 1
ATOM 10216 C CA . PRO C 1 371 ? -10.65200 41.33200 -17.97300 1.000 55.40285 374 PRO C CA 1
ATOM 10217 C C . PRO C 1 371 ? -10.32900 40.34600 -19.08400 1.000 61.28728 374 PRO C C 1
ATOM 10218 O O . PRO C 1 371 ? -10.06900 39.16100 -18.85800 1.000 59.41625 374 PRO C O 1
ATOM 10222 N N . THR C 1 372 ? -10.32600 40.85400 -20.31400 1.000 60.14246 375 THR C N 1
ATOM 10223 C CA . THR C 1 372 ? -9.96100 39.97400 -21.39800 1.000 63.35169 375 THR C CA 1
ATOM 10224 C C . THR C 1 372 ? -8.45600 39.92700 -21.60400 1.000 66.56129 375 THR C C 1
ATOM 10225 O O . THR C 1 372 ? -7.97000 38.96200 -22.20200 1.000 67.41093 375 THR C O 1
ATOM 10229 N N . GLU C 1 373 ? -7.73600 40.91400 -21.06800 1.000 63.24137 376 GLU C N 1
ATOM 10230 C CA . GLU C 1 373 ? -6.27300 40.98500 -21.15300 1.000 64.64343 376 GLU C CA 1
ATOM 10231 C C . GLU C 1 373 ? -5.67200 41.27500 -19.76800 1.000 62.91086 376 GLU C C 1
ATOM 10232 O O . GLU C 1 373 ? -6.33900 41.86500 -18.91800 1.000 61.26244 376 GLU C O 1
ATOM 10238 N N . PRO C 1 374 ? -4.42500 40.86000 -19.53600 1.000 61.91004 377 PRO C N 1
ATOM 10239 C CA . PRO C 1 374 ? -3.78500 41.07800 -18.24300 1.000 58.02252 377 PRO C CA 1
ATOM 10240 C C . PRO C 1 374 ? -3.85300 42.53200 -17.81100 1.000 50.72690 377 PRO C C 1
ATOM 10241 O O . PRO C 1 374 ? -3.46500 43.45800 -18.53000 1.000 56.81494 377 PRO C O 1
ATOM 10245 N N . ASN C 1 375 ? -4.37300 42.71600 -16.60800 1.000 50.80383 378 ASN C N 1
ATOM 10246 C CA . ASN C 1 375 ? -4.59200 44.02500 -16.03700 1.000 48.97933 378 ASN C CA 1
ATOM 10247 C C . ASN C 1 375 ? -3.76200 44.22100 -14.78500 1.000 48.48989 378 ASN C C 1
ATOM 10248 O O . ASN C 1 375 ? -3.80300 45.30200 -14.18300 1.000 43.20711 378 ASN C O 1
ATOM 10253 N N . GLY C 1 376 ? -2.99900 43.21300 -14.39000 1.000 47.93825 379 GLY C N 1
ATOM 10254 C CA . GLY C 1 376 ? -2.22100 43.30600 -13.17700 1.000 42.80673 379 GLY C CA 1
ATOM 10255 C C . GLY C 1 376 ? -1.17700 42.21600 -13.10900 1.000 45.11006 379 GLY C C 1
ATOM 10256 O O . GLY C 1 376 ? -0.95600 41.48000 -14.07100 1.000 39.17471 379 GLY C O 1
ATOM 10257 N N . ILE C 1 377 ? -0.53700 42.12000 -11.94200 1.000 42.71533 380 ILE C N 1
ATOM 10258 C CA . ILE C 1 377 ? 0.59500 41.22300 -11.73100 1.000 40.09142 380 ILE C CA 1
ATOM 10259 C C . ILE C 1 377 ? 0.38500 40.40800 -10.46200 1.000 42.38124 380 ILE C C 1
ATOM 10260 O O . ILE C 1 377 ? -0.16400 40.90300 -9.47100 1.000 34.13216 380 ILE C O 1
ATOM 10265 N N . LYS C 1 378 ? 0.78400 39.14400 -10.51700 1.000 39.53522 381 LYS C N 1
ATOM 10266 C CA . LYS C 1 378 ? 0.97500 38.32300 -9.33400 1.000 39.19327 381 LYS C CA 1
ATOM 10267 C C . LYS C 1 378 ? 2.47200 38.12600 -9.12000 1.000 38.33157 381 LYS C C 1
ATOM 10268 O O . LYS C 1 378 ? 3.25300 38.11200 -10.07600 1.000 34.59345 381 LYS C O 1
ATOM 10274 N N . MET C 1 379 ? 2.87800 38.00400 -7.85800 1.000 34.00237 382 MET C N 1
ATOM 10275 C CA . MET C 1 379 ? 4.28000 37.82300 -7.50300 1.000 36.23706 382 MET C CA 1
ATOM 10276 C C . MET C 1 379 ? 4.46100 36.47100 -6.82400 1.000 34.68315 382 MET C C 1
ATOM 10277 O O . MET C 1 379 ? 3.66600 36.09000 -5.95900 1.000 34.41776 382 MET C O 1
ATOM 10282 N N . GLU C 1 380 ? 5.52100 35.75400 -7.20000 1.000 35.75476 383 GLU C N 1
ATOM 10283 C CA . GLU C 1 380 ? 5.73300 34.39400 -6.72000 1.000 33.89839 383 GLU C CA 1
ATOM 10284 C C . GLU C 1 380 ? 7.20100 34.11700 -6.43900 1.000 33.24687 383 GLU C C 1
ATOM 10285 O O . GLU C 1 380 ? 8.08100 34.55900 -7.18300 1.000 33.17512 383 GLU C O 1
ATOM 10291 N N . LYS C 1 381 ? 7.45500 33.36000 -5.37500 1.000 30.90975 384 LYS C N 1
ATOM 10292 C CA . LYS C 1 381 ? 8.75200 32.73100 -5.17500 1.000 33.87467 384 LYS C CA 1
ATOM 10293 C C . LYS C 1 381 ? 8.75500 31.35800 -5.83300 1.000 31.48860 384 LYS C C 1
ATOM 10294 O O . LYS C 1 381 ? 7.75000 30.64300 -5.81100 1.000 29.80200 384 LYS C O 1
ATOM 10300 N N . PHE C 1 382 ? 9.89300 30.98900 -6.41200 1.000 30.04941 385 PHE C N 1
ATOM 10301 C CA . PHE C 1 382 ? 10.03100 29.72300 -7.11900 1.000 30.37357 385 PHE C CA 1
ATOM 10302 C C . PHE C 1 382 ? 10.88000 28.78700 -6.27100 1.000 30.44118 385 PHE C C 1
ATOM 10303 O O . PHE C 1 382 ? 11.95000 29.18000 -5.79300 1.000 27.97610 385 PHE C O 1
ATOM 10311 N N . ILE C 1 383 ? 10.40200 27.55100 -6.09600 1.000 29.20341 386 ILE C N 1
ATOM 10312 C CA . ILE C 1 383 ? 11.06300 26.60200 -5.20100 1.000 26.68190 386 ILE C CA 1
ATOM 10313 C C . ILE C 1 383 ? 12.49300 26.31300 -5.64000 1.000 29.70718 386 ILE C C 1
ATOM 10314 O O . ILE C 1 383 ? 13.37700 26.10700 -4.79900 1.000 24.87802 386 ILE C O 1
ATOM 10319 N N . PHE C 1 384 ? 12.75600 26.30700 -6.94700 1.000 27.32910 387 PHE C N 1
ATOM 10320 C CA . PHE C 1 384 ? 14.07300 25.91600 -7.43700 1.000 29.24407 387 PHE C CA 1
ATOM 10321 C C . PHE C 1 384 ? 15.10200 27.03800 -7.37200 1.000 35.77642 387 PHE C C 1
ATOM 10322 O O . PHE C 1 384 ? 16.25400 26.81900 -7.76700 1.000 33.45593 387 PHE C O 1
ATOM 10330 N N . ASP C 1 385 ? 14.73400 28.22400 -6.89000 1.000 30.77940 388 ASP C N 1
ATOM 10331 C CA . ASP C 1 385 ? 15.70900 29.30500 -6.82700 1.000 33.53262 388 ASP C CA 1
ATOM 10332 C C . ASP C 1 385 ? 16.77500 29.08500 -5.76200 1.000 38.58350 388 ASP C C 1
ATOM 10333 O O . ASP C 1 385 ? 17.74900 29.84500 -5.72500 1.000 39.46904 388 ASP C O 1
ATOM 10338 N N . VAL C 1 386 ? 16.63100 28.06800 -4.90700 1.000 37.03602 389 VAL C N 1
ATOM 10339 C CA . VAL C 1 386 ? 17.69000 27.74900 -3.95100 1.000 37.03904 389 VAL C CA 1
ATOM 10340 C C . VAL C 1 386 ? 18.76100 26.86800 -4.56200 1.000 33.43257 389 VAL C C 1
ATOM 10341 O O . VAL C 1 386 ? 19.79100 26.62600 -3.92000 1.000 38.22181 389 VAL C O 1
ATOM 10345 N N . PHE C 1 387 ? 18.53400 26.36600 -5.78000 1.000 34.40905 390 PHE C N 1
ATOM 10346 C CA . PHE C 1 387 ? 19.47200 25.43200 -6.39000 1.000 35.85630 390 PHE C CA 1
ATOM 10347 C C . PHE C 1 387 ? 20.82800 26.07800 -6.63100 1.000 42.55730 390 PHE C C 1
ATOM 10348 O O . PHE C 1 387 ? 21.86900 25.43700 -6.44700 1.000 39.72646 390 PHE C O 1
ATOM 10356 N N . GLU C 1 388 ? 20.84100 27.35100 -7.01800 1.000 42.97419 391 GLU C N 1
ATOM 10357 C CA . GLU C 1 388 ? 22.11600 27.99800 -7.29300 1.000 50.70444 391 GLU C CA 1
ATOM 10358 C C . GLU C 1 388 ? 22.90600 28.30300 -6.02600 1.000 46.06067 391 GLU C C 1
ATOM 10359 O O . GLU C 1 388 ? 24.06000 28.74100 -6.12600 1.000 56.37915 391 GLU C O 1
ATOM 10365 N N . PHE C 1 389 ? 22.31800 28.08800 -4.84800 1.000 46.17677 392 PHE C N 1
ATOM 10366 C CA . PHE C 1 389 ? 23.00100 28.27800 -3.57600 1.000 43.89185 392 PHE C CA 1
ATOM 10367 C C . PHE C 1 389 ? 23.43100 26.97500 -2.91500 1.000 43.14232 392 PHE C C 1
ATOM 10368 O O . PHE C 1 389 ? 23.96900 27.01300 -1.80500 1.000 43.82543 392 PHE C O 1
ATOM 10376 N N . ALA C 1 390 ? 23.20500 25.83300 -3.55500 1.000 40.18134 393 ALA C N 1
ATOM 10377 C CA . ALA C 1 390 ? 23.58900 24.54500 -2.99300 1.000 41.59172 393 ALA C CA 1
ATOM 10378 C C . ALA C 1 390 ? 25.07100 24.26200 -3.18200 1.000 40.96717 393 ALA C C 1
ATOM 10379 O O . ALA C 1 390 ? 25.67900 24.65900 -4.17800 1.000 39.87519 393 ALA C O 1
ATOM 10381 N N . GLU C 1 391 ? 25.64300 23.53900 -2.21900 1.000 39.25159 394 GLU C N 1
ATOM 10382 C CA . GLU C 1 391 ? 27.02700 23.10900 -2.33700 1.000 43.72119 394 GLU C CA 1
ATOM 10383 C C . GLU C 1 391 ? 27.17600 21.85100 -3.18100 1.000 47.15293 394 GLU C C 1
ATOM 10384 O O . GLU C 1 391 ? 28.26200 21.60800 -3.71500 1.000 47.97458 394 GLU C O 1
ATOM 10390 N N . ASN C 1 392 ? 26.11400 21.05900 -3.33100 1.000 41.44295 395 ASN C N 1
ATOM 10391 C CA . ASN C 1 392 ? 26.19900 19.85300 -4.15100 1.000 39.88169 395 ASN C CA 1
ATOM 10392 C C . ASN C 1 392 ? 24.82700 19.56700 -4.77000 1.000 41.84990 395 ASN C C 1
ATOM 10393 O O . ASN C 1 392 ? 24.13500 18.60700 -4.43700 1.000 41.52022 395 ASN C O 1
ATOM 10398 N N . PHE C 1 393 ? 24.41700 20.42500 -5.69600 1.000 36.24281 396 PHE C N 1
ATOM 10399 C CA . PHE C 1 393 ? 23.18500 20.18700 -6.43300 1.000 37.16864 396 PHE C CA 1
ATOM 10400 C C . PHE C 1 393 ? 23.39700 19.09300 -7.46900 1.000 40.57882 396 PHE C C 1
ATOM 10401 O O . PHE C 1 393 ? 24.45200 19.01600 -8.10300 1.000 41.64962 396 PHE C O 1
ATOM 10409 N N . ILE C 1 394 ? 22.39400 18.23100 -7.63100 1.000 32.64794 397 ILE C N 1
ATOM 10410 C CA . ILE C 1 394 ? 22.46400 17.11700 -8.57000 1.000 32.52092 397 ILE C CA 1
ATOM 10411 C C . ILE C 1 394 ? 21.24200 17.15500 -9.47800 1.000 36.09364 397 ILE C C 1
ATOM 10412 O O . ILE C 1 394 ? 20.12200 17.40500 -9.02100 1.000 33.60375 397 ILE C O 1
ATOM 10417 N N . CYS C 1 395 ? 21.45800 16.90800 -10.76700 1.000 30.43392 398 CYS C N 1
ATOM 10418 C CA . CYS C 1 395 ? 20.37400 16.76400 -11.72600 1.000 30.89178 398 CYS C CA 1
ATOM 10419 C C . CYS C 1 395 ? 20.37400 15.33400 -12.24600 1.000 34.95877 398 CYS C C 1
ATOM 10420 O O . CYS C 1 395 ? 21.42800 14.80000 -12.60500 1.000 36.56221 398 CYS C O 1
ATOM 10423 N N . LEU C 1 396 ? 19.19800 14.72200 -12.28400 1.000 32.95059 399 LEU C N 1
ATOM 10424 C CA . LEU C 1 396 ? 19.03800 13.32600 -12.66900 1.000 29.07186 399 LEU C CA 1
ATOM 10425 C C . LEU C 1 396 ? 17.95800 13.22100 -13.73300 1.000 30.99224 399 LEU C C 1
ATOM 10426 O O . LEU C 1 396 ? 16.81300 13.61000 -13.49000 1.000 29.62108 399 LEU C O 1
ATOM 10431 N N . GLU C 1 397 ? 18.31900 12.72900 -14.91400 1.000 26.28822 400 GLU C N 1
ATOM 10432 C CA . GLU C 1 397 ? 17.33400 12.57000 -15.97100 1.000 28.87017 400 GLU C CA 1
ATOM 10433 C C . GLU C 1 397 ? 16.53500 11.28700 -15.77400 1.000 30.79146 400 GLU C C 1
ATOM 10434 O O . GLU C 1 397 ? 17.07600 10.25100 -15.37300 1.000 31.41955 400 GLU C O 1
ATOM 10440 N N . VAL C 1 398 ? 15.23000 11.36800 -16.04000 1.000 26.46673 401 VAL C N 1
ATOM 10441 C CA . VAL C 1 398 ? 14.34100 10.21800 -15.97700 1.000 29.08709 401 VAL C CA 1
ATOM 10442 C C . VAL C 1 398 ? 13.56500 10.13700 -17.28400 1.000 29.91929 401 VAL C C 1
ATOM 10443 O O . VAL C 1 398 ? 13.44500 11.11500 -18.02600 1.000 33.01438 401 VAL C O 1
ATOM 10447 N N . ALA C 1 399 ? 13.03700 8.94600 -17.55900 1.000 32.84456 402 ALA C N 1
ATOM 10448 C CA . ALA C 1 399 ? 12.23600 8.73800 -18.75800 1.000 29.81778 402 ALA C CA 1
ATOM 10449 C C . ALA C 1 399 ? 10.87500 9.41200 -18.61400 1.000 31.33808 402 ALA C C 1
ATOM 10450 O O . ALA C 1 399 ? 10.17000 9.20600 -17.61900 1.000 31.73330 402 ALA C O 1
ATOM 10452 N N . ARG C 1 400 ? 10.50400 10.22000 -19.61500 1.000 28.85513 403 ARG C N 1
ATOM 10453 C CA . ARG C 1 400 ? 9.24600 10.96300 -19.54400 1.000 31.64298 403 ARG C CA 1
ATOM 10454 C C . ARG C 1 400 ? 8.04400 10.02900 -19.48700 1.000 31.42712 403 ARG C C 1
ATOM 10455 O O . ARG C 1 400 ? 7.11100 10.25800 -18.71000 1.000 27.95524 403 ARG C O 1
ATOM 10463 N N . ASP C 1 401 ? 8.04100 8.97800 -20.31200 1.000 32.54318 404 ASP C N 1
ATOM 10464 C CA . ASP C 1 401 ? 6.89600 8.07600 -20.37400 1.000 31.82317 404 ASP C CA 1
ATOM 10465 C C . ASP C 1 401 ? 6.69800 7.30200 -19.07700 1.000 32.05636 404 ASP C C 1
ATOM 10466 O O . ASP C 1 401 ? 5.60600 6.76700 -18.84600 1.000 32.62029 404 ASP C O 1
ATOM 10471 N N . VAL C 1 402 ? 7.72600 7.23100 -18.23300 1.000 28.54256 405 VAL C N 1
ATOM 10472 C CA . VAL C 1 402 ? 7.66400 6.50000 -16.97300 1.000 30.40721 405 VAL C CA 1
ATOM 10473 C C . VAL C 1 402 ? 7.31600 7.43300 -15.81800 1.000 29.45854 405 VAL C C 1
ATOM 10474 O O . VAL C 1 402 ? 6.62800 7.03700 -14.87000 1.000 29.52883 405 VAL C O 1
ATOM 10478 N N . GLU C 1 403 ? 7.76100 8.69100 -15.89600 1.000 27.89121 406 GLU C N 1
ATOM 10479 C CA . GLU C 1 403 ? 7.85800 9.52600 -14.70300 1.000 30.37098 406 GLU C CA 1
ATOM 10480 C C . GLU C 1 403 ? 7.25400 10.92000 -14.80800 1.000 27.63553 406 GLU C C 1
ATOM 10481 O O . GLU C 1 403 ? 7.20100 11.61000 -13.78500 1.000 25.10385 406 GLU C O 1
ATOM 10487 N N . PHE C 1 404 ? 6.80100 11.36600 -15.97700 1.000 23.74030 407 PHE C N 1
ATOM 10488 C CA . PHE C 1 404 ? 6.33600 12.74700 -16.09100 1.000 27.38190 407 PHE C CA 1
ATOM 10489 C C . PHE C 1 404 ? 5.18000 12.83300 -17.07600 1.000 27.99652 407 PHE C C 1
ATOM 10490 O O . PHE C 1 404 ? 5.36900 12.60400 -18.27500 1.000 30.38471 407 PHE C O 1
ATOM 10498 N N . SER C 1 405 ? 3.99200 13.18400 -16.57100 1.000 24.27401 408 SER C N 1
ATOM 10499 C CA . SER C 1 405 ? 2.85800 13.55700 -17.42100 1.000 29.75341 408 SER C CA 1
ATOM 10500 C C . SER C 1 405 ? 2.00900 14.53100 -16.60400 1.000 29.79031 408 SER C C 1
ATOM 10501 O O . SER C 1 405 ? 1.28900 14.11400 -15.68900 1.000 29.36053 408 SER C O 1
ATOM 10504 N N . ALA C 1 406 ? 2.08200 15.81000 -16.95000 1.000 30.61301 409 ALA C N 1
ATOM 10505 C CA . ALA C 1 406 ? 1.51700 16.86700 -16.12600 1.000 29.28487 409 ALA C CA 1
ATOM 10506 C C . ALA C 1 406 ? 0.06700 17.15100 -16.49000 1.000 33.66858 409 ALA C C 1
ATOM 10507 O O . ALA C 1 406 ? -0.34000 17.02900 -17.64500 1.000 31.95506 409 ALA C O 1
ATOM 10509 N N . LEU C 1 407 ? -0.70900 17.52700 -15.48200 1.000 31.36815 410 LEU C N 1
ATOM 10510 C CA . LEU C 1 407 ? -2.10100 17.92700 -15.65200 1.000 29.02194 410 LEU C CA 1
ATOM 10511 C C . LEU C 1 407 ? -2.16500 19.44000 -15.50600 1.000 33.79378 410 LEU C C 1
ATOM 10512 O O . LEU C 1 407 ? -2.13800 19.96600 -14.39000 1.000 32.08238 410 LEU C O 1
ATOM 10517 N N . LYS C 1 408 ? -2.25200 20.13300 -16.63200 1.000 32.17439 411 LYS C N 1
ATOM 10518 C CA . LYS C 1 408 ? -2.20300 21.59000 -16.64600 1.000 31.29448 411 LYS C CA 1
ATOM 10519 C C . LYS C 1 408 ? -3.37700 22.23600 -17.36200 1.000 36.73961 411 LYS C C 1
ATOM 10520 O O . LYS C 1 408 ? -3.87800 23.26700 -16.90500 1.000 36.20412 411 LYS C O 1
ATOM 10526 N N . ASN C 1 409 ? -3.82400 21.66400 -18.47000 1.000 37.51252 412 ASN C N 1
ATOM 10527 C CA . ASN C 1 409 ? -4.79900 22.29800 -19.34300 1.000 35.41063 412 ASN C CA 1
ATOM 10528 C C . ASN C 1 409 ? -6.03900 21.42000 -19.46500 1.000 38.75876 412 ASN C C 1
ATOM 10529 O O . ASN C 1 409 ? -6.03200 20.24700 -19.09200 1.000 36.95099 412 ASN C O 1
ATOM 10534 N N . ASN C 1 410 ? -7.11600 22.00500 -19.99300 1.000 37.26235 413 ASN C N 1
ATOM 10535 C CA . ASN C 1 410 ? -8.28900 21.21000 -20.32000 1.000 38.31254 413 ASN C CA 1
ATOM 10536 C C . ASN C 1 410 ? -8.06000 20.45700 -21.63100 1.000 37.56084 413 ASN C C 1
ATOM 10537 O O . ASN C 1 410 ? -7.07400 20.67200 -22.34200 1.000 37.76732 413 ASN C O 1
ATOM 10542 N N . ASP C 1 411 ? -8.99600 19.55700 -21.94200 1.000 38.99406 414 ASP C N 1
ATOM 10543 C CA . ASP C 1 411 ? -8.80500 18.63500 -23.05600 1.000 40.90311 414 ASP C CA 1
ATOM 10544 C C . ASP C 1 411 ? -8.72300 19.34200 -24.40100 1.000 45.92618 414 ASP C C 1
ATOM 10545 O O . ASP C 1 411 ? -8.05400 18.84500 -25.31500 1.000 44.85987 414 ASP C O 1
ATOM 10550 N N . ALA C 1 412 ? -9.40000 20.48100 -24.55600 1.000 41.60309 415 ALA C N 1
ATOM 10551 C CA . ALA C 1 412 ? -9.36600 21.17400 -25.84100 1.000 41.88497 415 ALA C CA 1
ATOM 10552 C C . ALA C 1 412 ? -7.95000 21.58700 -26.22000 1.000 40.57269 415 ALA C C 1
ATOM 10553 O O . ALA C 1 412 ? -7.63200 21.69400 -27.40900 1.000 41.73435 415 ALA C O 1
ATOM 10555 N N . ALA C 1 413 ? -7.07800 21.78400 -25.22600 1.000 41.81977 416 ALA C N 1
ATOM 10556 C CA . ALA C 1 413 ? -5.69100 22.15600 -25.48400 1.000 37.98217 416 ALA C CA 1
ATOM 10557 C C . ALA C 1 413 ? -4.86000 21.00700 -26.06900 1.000 44.54503 416 ALA C C 1
ATOM 10558 O O . ALA C 1 413 ? -3.80300 21.27700 -26.64500 1.000 42.92396 416 ALA C O 1
ATOM 10560 N N . LYS C 1 414 ? -5.26300 19.75700 -25.92500 1.000 43.37825 417 LYS C N 1
ATOM 10561 C CA . LYS C 1 414 ? -4.53800 18.66400 -26.58200 1.000 47.44719 417 LYS C CA 1
ATOM 10562 C C . LYS C 1 414 ? -3.16900 18.30800 -26.01000 1.000 45.67686 417 LYS C C 1
ATOM 10563 O O . LYS C 1 414 ? -2.52800 17.36000 -26.46300 1.000 47.73148 417 LYS C O 1
ATOM 10569 N N . LYS C 1 415 ? -2.73600 19.05400 -25.00500 1.000 41.44055 418 LYS C N 1
ATOM 10570 C CA . LYS C 1 415 ? -1.46800 18.76900 -24.32000 1.000 39.60060 418 LYS C CA 1
ATOM 10571 C C . LYS C 1 415 ? -1.59300 18.97200 -22.81200 1.000 39.30853 418 LYS C C 1
ATOM 10572 O O . LYS C 1 415 ? -2.30400 19.87300 -22.36200 1.000 36.68555 418 LYS C O 1
ATOM 10578 N N . ASP C 1 416 ? -0.88900 18.13500 -22.04000 1.000 34.72592 419 ASP C N 1
ATOM 10579 C CA . ASP C 1 416 ? -0.86300 18.23100 -20.57800 1.000 31.32701 419 ASP C CA 1
ATOM 10580 C C . ASP C 1 416 ? -2.27300 18.34700 -20.00000 1.000 32.88740 419 ASP C C 1
ATOM 10581 O O . ASP C 1 416 ? -2.54800 19.17500 -19.12700 1.000 34.00043 419 ASP C O 1
ATOM 10586 N N . CYS C 1 417 ? -3.18000 17.51400 -20.51300 1.000 31.93474 420 CYS C N 1
ATOM 10587 C CA . CYS C 1 417 ? -4.61100 17.56300 -20.23900 1.000 34.42213 420 CYS C CA 1
ATOM 10588 C C . CYS C 1 417 ? -5.03400 16.26500 -19.55200 1.000 34.15149 420 CYS C C 1
ATOM 10589 O O . CYS C 1 417 ? -4.22000 15.33800 -19.44600 1.000 32.82472 420 CYS C O 1
ATOM 10592 N N . PRO C 1 418 ? -6.27000 16.16500 -19.03100 1.000 33.16672 421 PRO C N 1
ATOM 10593 C CA . PRO C 1 418 ? -6.76300 14.84700 -18.58400 1.000 33.80015 421 PRO C CA 1
ATOM 10594 C C . PRO C 1 418 ? -6.53900 13.71200 -19.56800 1.000 41.59691 421 PRO C C 1
ATOM 10595 O O . PRO C 1 418 ? -6.14300 12.61800 -19.14800 1.000 34.74377 421 PRO C O 1
ATOM 10599 N N . SER C 1 419 ? -6.77300 13.93600 -20.86100 1.000 38.41133 422 SER C N 1
ATOM 10600 C CA . SER C 1 419 ? -6.65900 12.84000 -21.81800 1.000 37.47454 422 SER C CA 1
ATOM 10601 C C . SER C 1 419 ? -5.21300 12.37700 -21.97300 1.000 35.74683 422 SER C C 1
ATOM 10602 O O . SER C 1 419 ? -4.95100 11.17000 -22.04400 1.000 33.86594 422 SER C O 1
ATOM 10605 N N . THR C 1 420 ? -4.25500 13.31200 -22.02300 1.000 34.48955 423 THR C N 1
ATOM 10606 C CA . THR C 1 420 ? -2.85300 12.90400 -22.09600 1.000 34.84027 423 THR C CA 1
ATOM 10607 C C . THR C 1 420 ? -2.38000 12.29600 -20.78300 1.000 35.67541 423 THR C C 1
ATOM 10608 O O . THR C 1 420 ? -1.54400 11.38600 -20.79100 1.000 31.40323 423 THR C O 1
ATOM 10612 N N . ALA C 1 421 ? -2.89100 12.78200 -19.65100 1.000 31.94162 424 ALA C N 1
ATOM 10613 C CA . ALA C 1 421 ? -2.54100 12.17900 -18.37000 1.000 30.64581 424 ALA C CA 1
ATOM 10614 C C . ALA C 1 421 ? -3.03300 10.73800 -18.31200 1.000 32.38925 424 ALA C C 1
ATOM 10615 O O . ALA C 1 421 ? -2.27900 9.81900 -17.96900 1.000 34.00688 424 ALA C O 1
ATOM 10617 N N . ARG C 1 422 ? -4.30700 10.52800 -18.65200 1.000 31.15320 425 ARG C N 1
ATOM 10618 C CA . ARG C 1 422 ? -4.88500 9.19000 -18.65600 1.000 34.08422 425 ARG C CA 1
ATOM 10619 C C . ARG C 1 422 ? -4.19700 8.28800 -19.67500 1.000 36.25302 425 ARG C C 1
ATOM 10620 O O . ARG C 1 422 ? -3.91100 7.12100 -19.38600 1.000 35.25013 425 ARG C O 1
ATOM 10628 N N . GLU C 1 423 ? -3.90200 8.81600 -20.86500 1.000 32.79473 426 GLU C N 1
ATOM 10629 C CA . GLU C 1 423 ? -3.31300 7.98300 -21.91200 1.000 37.50035 426 GLU C CA 1
ATOM 10630 C C . GLU C 1 423 ? -1.86300 7.63200 -21.59700 1.000 34.74835 426 GLU C C 1
ATOM 10631 O O . GLU C 1 423 ? -1.40900 6.52100 -21.89700 1.000 36.04255 426 GLU C O 1
ATOM 10637 N N . ASP C 1 424 ? -1.11900 8.55800 -20.98400 1.000 33.36802 427 ASP C N 1
ATOM 10638 C CA . ASP C 1 424 ? 0.26700 8.26900 -20.62600 1.000 33.78038 427 ASP C CA 1
ATOM 10639 C C . ASP C 1 424 ? 0.34800 7.18800 -19.56200 1.000 35.11661 427 ASP C C 1
ATOM 10640 O O . ASP C 1 424 ? 1.21000 6.30400 -19.62500 1.000 34.32789 427 ASP C O 1
ATOM 10645 N N . LEU C 1 425 ? -0.54200 7.24000 -18.57400 1.000 28.58804 428 LEU C N 1
ATOM 10646 C CA . LEU C 1 425 ? -0.51500 6.24700 -17.50800 1.000 30.93614 428 LEU C CA 1
ATOM 10647 C C . LEU C 1 425 ? -0.89100 4.86700 -18.02500 1.000 33.00369 428 LEU C C 1
ATOM 10648 O O . LEU C 1 425 ? -0.28100 3.86500 -17.63400 1.000 29.03733 428 LEU C O 1
ATOM 10653 N N . LEU C 1 426 ? -1.90200 4.79200 -18.88900 1.000 33.68671 429 LEU C N 1
ATOM 10654 C CA . LEU C 1 426 ? -2.32400 3.49700 -19.40900 1.000 35.02563 429 LEU C CA 1
ATOM 10655 C C . LEU C 1 426 ? -1.27200 2.91100 -20.34100 1.000 36.69626 429 LEU C C 1
ATOM 10656 O O . LEU C 1 426 ? -1.05900 1.69400 -20.35800 1.000 35.10872 429 LEU C O 1
ATOM 10661 N N . ARG C 1 427 ? -0.60300 3.76000 -21.12400 1.000 33.32123 430 ARG C N 1
ATOM 10662 C CA . ARG C 1 427 ? 0.49700 3.28100 -21.95700 1.000 33.90283 430 ARG C CA 1
ATOM 10663 C C . ARG C 1 427 ? 1.62500 2.71800 -21.10500 1.000 38.13833 430 ARG C C 1
ATOM 10664 O O . ARG C 1 427 ? 2.21100 1.68300 -21.44100 1.000 34.42222 430 ARG C O 1
ATOM 10672 N N . LEU C 1 428 ? 1.95000 3.39300 -19.99700 1.000 35.24011 431 LEU C N 1
ATOM 10673 C CA . LEU C 1 428 ? 3.00000 2.89900 -19.11200 1.000 34.22157 431 LEU C CA 1
ATOM 10674 C C . LEU C 1 428 ? 2.61600 1.55900 -18.50300 1.000 34.47086 431 LEU C C 1
ATOM 10675 O O . LEU C 1 428 ? 3.44200 0.64300 -18.43000 1.000 31.18431 431 LEU C O 1
ATOM 10680 N N . HIS C 1 429 ? 1.36500 1.42300 -18.06500 1.000 30.32260 432 HIS C N 1
ATOM 10681 C CA . HIS C 1 429 ? 0.92900 0.17800 -17.44000 1.000 36.11296 432 HIS C CA 1
ATOM 10682 C C . HIS C 1 429 ? 0.85100 -0.96000 -18.45300 1.000 34.68950 432 HIS C C 1
ATOM 10683 O O . HIS C 1 429 ? 1.05000 -2.12600 -18.08900 1.000 32.00324 432 HIS C O 1
ATOM 10690 N N . ARG C 1 430 ? 0.53500 -0.65300 -19.71400 1.000 34.26996 433 ARG C N 1
ATOM 10691 C CA . ARG C 1 430 ? 0.64900 -1.66300 -20.76100 1.000 38.36915 433 ARG C CA 1
ATOM 10692 C C . ARG C 1 430 ? 2.07100 -2.20200 -20.84000 1.000 38.73815 433 ARG C C 1
ATOM 10693 O O . ARG C 1 430 ? 2.27800 -3.41100 -20.99200 1.000 36.94818 433 ARG C O 1
ATOM 10701 N N . LYS C 1 431 ? 3.06600 -1.31900 -20.72900 1.000 33.21853 434 LYS C N 1
ATOM 10702 C CA . LYS C 1 431 ? 4.45700 -1.76300 -20.74000 1.000 31.87921 434 LYS C CA 1
ATOM 10703 C C . LYS C 1 431 ? 4.77500 -2.61300 -19.51500 1.000 38.64617 434 LYS C C 1
ATOM 10704 O O . LYS C 1 431 ? 5.41100 -3.66500 -19.62800 1.000 34.71945 434 LYS C O 1
ATOM 10710 N N . TYR C 1 432 ? 4.32900 -2.17900 -18.33300 1.000 36.29276 435 TYR C N 1
ATOM 10711 C CA . TYR C 1 432 ? 4.56700 -2.95000 -17.11300 1.000 35.35634 435 TYR C CA 1
ATOM 10712 C C . TYR C 1 432 ? 4.02000 -4.37100 -17.21800 1.000 36.74088 435 TYR C C 1
ATOM 10713 O O . TYR C 1 432 ? 4.67700 -5.33700 -16.81700 1.000 33.03784 435 TYR C O 1
ATOM 10722 N N . VAL C 1 433 ? 2.80600 -4.51800 -17.73900 1.000 38.11770 436 VAL C N 1
ATOM 10723 C CA . VAL C 1 433 ? 2.19500 -5.83900 -17.84400 1.000 37.15704 436 VAL C CA 1
ATOM 10724 C C . VAL C 1 433 ? 2.94500 -6.69500 -18.85500 1.000 37.75977 436 VAL C C 1
ATOM 10725 O O . VAL C 1 433 ? 3.18800 -7.88600 -18.62300 1.000 38.37757 436 VAL C O 1
ATOM 10729 N N . ARG C 1 434 ? 3.29000 -6.11200 -20.01100 1.000 38.73643 437 ARG C N 1
ATOM 10730 C CA . ARG C 1 434 ? 4.04500 -6.86400 -21.00900 1.000 38.80942 437 ARG C CA 1
ATOM 10731 C C . ARG C 1 434 ? 5.40600 -7.28300 -20.47400 1.000 41.70975 437 ARG C C 1
ATOM 10732 O O . ARG C 1 434 ? 5.85200 -8.41300 -20.70500 1.000 34.49375 437 ARG C O 1
ATOM 10740 N N . GLU C 1 435 ? 6.07300 -6.39200 -19.73700 1.000 36.03498 438 GLU C N 1
ATOM 10741 C CA . GLU C 1 435 ? 7.39700 -6.70300 -19.21900 1.000 37.66117 438 GLU C CA 1
ATOM 10742 C C . GLU C 1 435 ? 7.35100 -7.75200 -18.11700 1.000 38.54019 438 GLU C C 1
ATOM 10743 O O . GLU C 1 435 ? 8.38800 -8.34200 -17.79500 1.000 36.14773 438 GLU C O 1
ATOM 10749 N N . ALA C 1 436 ? 6.17800 -8.00100 -17.53600 1.000 36.61082 439 ALA C N 1
ATOM 10750 C CA . ALA C 1 436 ? 5.99900 -9.05600 -16.55000 1.000 37.52017 439 ALA C CA 1
ATOM 10751 C C . ALA C 1 436 ? 5.48400 -10.34600 -17.17000 1.000 40.26781 439 ALA C C 1
ATOM 10752 O O . ALA C 1 436 ? 5.16300 -11.28900 -16.44000 1.000 36.53922 439 ALA C O 1
ATOM 10754 N N . GLY C 1 437 ? 5.39600 -10.40700 -18.49300 1.000 40.18319 440 GLY C N 1
ATOM 10755 C CA . GLY C 1 437 ? 4.97400 -11.60300 -19.18500 1.000 43.74697 440 GLY C CA 1
ATOM 10756 C C . GLY C 1 437 ? 3.51700 -11.61800 -19.59000 1.000 42.34975 440 GLY C C 1
ATOM 10757 O O . GLY C 1 437 ? 3.06300 -12.61400 -20.16800 1.000 41.59345 440 GLY C O 1
ATOM 10758 N N . GLY C 1 438 ? 2.77500 -10.54200 -19.32300 1.000 38.22099 441 GLY C N 1
ATOM 10759 C CA . GLY C 1 438 ? 1.37700 -10.50200 -19.68400 1.000 38.69109 441 GLY C CA 1
ATOM 10760 C C . GLY C 1 438 ? 1.17300 -10.14000 -21.13800 1.000 39.68569 441 GLY C C 1
ATOM 10761 O O . GLY C 1 438 ? 2.02800 -9.53200 -21.78300 1.000 41.63711 441 GLY C O 1
ATOM 10762 N N . ILE C 1 439 ? 0.01200 -10.51800 -21.66000 1.000 40.03177 442 ILE C N 1
ATOM 10763 C CA . ILE C 1 439 ? -0.32300 -10.31600 -23.06500 1.000 41.21512 442 ILE C CA 1
ATOM 10764 C C . ILE C 1 439 ? -1.42600 -9.27100 -23.13000 1.000 42.02839 442 ILE C C 1
ATOM 10765 O O . ILE C 1 439 ? -2.52100 -9.46900 -22.58400 1.000 40.40720 442 ILE C O 1
ATOM 10770 N N . VAL C 1 440 ? -1.12700 -8.15900 -23.80100 1.000 43.26223 443 VAL C N 1
ATOM 10771 C CA . VAL C 1 440 ? -1.99200 -6.98600 -23.86300 1.000 43.96944 443 VAL C CA 1
ATOM 10772 C C . VAL C 1 440 ? -1.84000 -6.36700 -25.23700 1.000 46.11400 443 VAL C C 1
ATOM 10773 O O . VAL C 1 440 ? -0.72800 -6.04100 -25.66100 1.000 44.13310 443 VAL C O 1
ATOM 10777 N N . GLU C 1 441 ? -2.96100 -6.18400 -25.92400 1.000 46.55128 444 GLU C N 1
ATOM 10778 C CA . GLU C 1 441 ? -2.92900 -5.53900 -27.22600 1.000 49.91661 444 GLU C CA 1
ATOM 10779 C C . GLU C 1 441 ? -3.03300 -4.02900 -27.04600 1.000 49.40670 444 GLU C C 1
ATOM 10780 O O . GLU C 1 441 ? -3.48900 -3.53300 -26.01200 1.000 45.56897 444 GLU C O 1
ATOM 10786 N N . ASP C 1 442 ? -2.62600 -3.29500 -28.08700 1.000 49.34960 445 ASP C N 1
ATOM 10787 C CA . ASP C 1 442 ? -2.49000 -1.84200 -27.96500 1.000 45.36181 445 ASP C CA 1
ATOM 10788 C C . ASP C 1 442 ? -3.81100 -1.15900 -27.62200 1.000 44.33406 445 ASP C C 1
ATOM 10789 O O . ASP C 1 442 ? -3.81900 -0.12000 -26.95000 1.000 47.59632 445 ASP C O 1
ATOM 10794 N N . ASN C 1 443 ? -4.93000 -1.74100 -28.03700 1.000 46.73603 446 ASN C N 1
ATOM 10795 C CA . ASN C 1 443 ? -6.24800 -1.16800 -27.79900 1.000 46.50875 446 ASN C CA 1
ATOM 10796 C C . ASN C 1 443 ? -6.84000 -1.54600 -26.44900 1.000 45.55424 446 ASN C C 1
ATOM 10797 O O . ASN C 1 443 ? -8.00200 -1.21200 -26.19500 1.000 46.46930 446 ASN C O 1
ATOM 10802 N N . ILE C 1 444 ? -6.08100 -2.19800 -25.57000 1.000 41.13450 447 ILE C N 1
ATOM 10803 C CA . ILE C 1 444 ? -6.58700 -2.61200 -24.26600 1.000 42.35408 447 ILE C CA 1
ATOM 10804 C C . ILE C 1 444 ? -6.06800 -1.62900 -23.22700 1.000 40.42928 447 ILE C C 1
ATOM 10805 O O . ILE C 1 444 ? -4.85400 -1.42500 -23.09800 1.000 38.25999 447 ILE C O 1
ATOM 10810 N N . ASP C 1 445 ? -6.99400 -1.01300 -22.49400 1.000 40.45396 448 ASP C N 1
ATOM 10811 C CA . ASP C 1 445 ? -6.67500 -0.05700 -21.43900 1.000 41.15727 448 ASP C CA 1
ATOM 10812 C C . ASP C 1 445 ? -6.75900 -0.79100 -20.10300 1.000 37.57521 448 ASP C C 1
ATOM 10813 O O . ASP C 1 445 ? -7.85000 -1.02300 -19.57500 1.000 42.56543 448 ASP C O 1
ATOM 10818 N N . VAL C 1 446 ? -5.60700 -1.17200 -19.56100 1.000 36.28457 449 VAL C N 1
ATOM 10819 C CA . VAL C 1 446 ? -5.53200 -1.81700 -18.25500 1.000 35.12250 449 VAL C CA 1
ATOM 10820 C C . VAL C 1 446 ? -4.74300 -0.91900 -17.31100 1.000 37.26267 449 VAL C C 1
ATOM 10821 O O . VAL C 1 446 ? -3.60600 -0.53400 -17.61400 1.000 32.42523 449 VAL C O 1
ATOM 10825 N N . GLU C 1 447 ? -5.35100 -0.57100 -16.18100 1.000 36.62027 450 GLU C N 1
ATOM 10826 C CA . GLU C 1 447 ? -4.69700 0.22000 -15.15000 1.000 36.40444 450 GLU C CA 1
ATOM 10827 C C . GLU C 1 447 ? -4.26600 -0.70100 -14.01500 1.000 32.48276 450 GLU C C 1
ATOM 10828 O O . GLU C 1 447 ? -5.05100 -1.53100 -13.54800 1.000 34.29413 450 GLU C O 1
ATOM 10834 N N . ILE C 1 448 ? -3.03100 -0.53800 -13.56000 1.000 33.44633 451 ILE C N 1
ATOM 10835 C CA . ILE C 1 448 ? -2.49200 -1.30900 -12.44600 1.000 31.36124 451 ILE C CA 1
ATOM 10836 C C . ILE C 1 448 ? -2.61900 -0.47900 -11.17800 1.000 31.77440 451 ILE C C 1
ATOM 10837 O O . ILE C 1 448 ? -2.12400 0.65400 -11.10900 1.000 31.83335 451 ILE C O 1
ATOM 10842 N N . SER C 1 449 ? -3.30700 -1.03800 -10.19300 1.000 30.82383 452 SER C N 1
ATOM 10843 C CA . SER C 1 449 ? -3.37300 -0.43600 -8.87400 1.000 31.22325 452 SER C CA 1
ATOM 10844 C C . SER C 1 449 ? -1.97800 -0.15500 -8.33500 1.000 32.00270 452 SER C C 1
ATOM 10845 O O . SER C 1 449 ? -1.09900 -1.02200 -8.40600 1.000 29.25376 452 SER C O 1
ATOM 10848 N N . PRO C 1 450 ? -1.73400 1.05600 -7.81800 1.000 26.90311 453 PRO C N 1
ATOM 10849 C CA . PRO C 1 450 ? -0.46600 1.30700 -7.10500 1.000 31.12069 453 PRO C CA 1
ATOM 10850 C C . PRO C 1 450 ? -0.27900 0.38800 -5.91500 1.000 28.26109 453 PRO C C 1
ATOM 10851 O O . PRO C 1 450 ? 0.86100 0.07700 -5.55300 1.000 27.38797 453 PRO C O 1
ATOM 10855 N N . LEU C 1 451 ? -1.37300 -0.07300 -5.30300 1.000 30.34974 454 LEU C N 1
ATOM 10856 C CA . LEU C 1 451 ? -1.25900 -1.00700 -4.19000 1.000 28.51486 454 LEU C CA 1
ATOM 10857 C C . LEU C 1 451 ? -0.73100 -2.36200 -4.63200 1.000 33.59473 454 LEU C C 1
ATOM 10858 O O . LEU C 1 451 ? -0.20700 -3.11000 -3.80400 1.000 33.63150 454 LEU C O 1
ATOM 10863 N N . LEU C 1 452 ? -0.86200 -2.69500 -5.91300 1.000 35.64652 455 LEU C N 1
ATOM 10864 C CA . LEU C 1 452 ? -0.29100 -3.92100 -6.45500 1.000 33.47523 455 LEU C CA 1
ATOM 10865 C C . LEU C 1 452 ? 1.13300 -3.72500 -6.95600 1.000 33.82210 455 LEU C C 1
ATOM 10866 O O . LEU C 1 452 ? 1.99200 -4.56700 -6.68400 1.000 32.63733 455 LEU C O 1
ATOM 10871 N N . SER C 1 453 ? 1.41000 -2.63200 -7.67000 1.000 28.21208 456 SER C N 1
ATOM 10872 C CA . SER C 1 453 ? 2.75300 -2.39600 -8.18900 1.000 30.87022 456 SER C CA 1
ATOM 10873 C C . SER C 1 453 ? 3.05700 -0.90500 -8.24600 1.000 29.79421 456 SER C C 1
ATOM 10874 O O . SER C 1 453 ? 2.28500 -0.13000 -8.81900 1.000 29.30935 456 SER C O 1
ATOM 10877 N N . TYR C 1 454 ? 4.19800 -0.52500 -7.66500 1.000 28.79428 457 TYR C N 1
ATOM 10878 C CA . TYR C 1 454 ? 4.64000 0.86400 -7.63800 1.000 31.03898 457 TYR C CA 1
ATOM 10879 C C . TYR C 1 454 ? 5.22100 1.27600 -8.98700 1.000 30.40829 457 TYR C C 1
ATOM 10880 O O . TYR C 1 454 ? 4.84500 2.31200 -9.54600 1.000 26.02974 457 TYR C O 1
ATOM 10889 N N . GLY C 1 455 ? 6.14400 0.47500 -9.52300 1.000 30.06195 458 GLY C N 1
ATOM 10890 C CA . GLY C 1 455 ? 6.77900 0.79300 -10.78500 1.000 31.47028 458 GLY C CA 1
ATOM 10891 C C . GLY C 1 455 ? 7.08000 -0.42100 -11.63900 1.000 30.30200 458 GLY C C 1
ATOM 10892 O O . GLY C 1 455 ? 8.14200 -0.48900 -12.26100 1.000 33.64710 458 GLY C O 1
ATOM 10893 N N . GLY C 1 456 ? 6.16900 -1.39200 -11.67500 1.000 31.41485 459 GLY C N 1
ATOM 10894 C CA . GLY C 1 456 ? 6.33300 -2.57400 -12.49600 1.000 32.39710 459 GLY C CA 1
ATOM 10895 C C . GLY C 1 456 ? 6.78700 -3.81200 -11.75300 1.000 36.74851 459 GLY C C 1
ATOM 10896 O O . GLY C 1 456 ? 6.68700 -4.91400 -12.30600 1.000 31.19659 459 GLY C O 1
ATOM 10897 N N . GLU C 1 457 ? 7.26100 -3.67000 -10.52000 1.000 32.67739 460 GLU C N 1
ATOM 10898 C CA . GLU C 1 457 ? 7.65300 -4.82600 -9.73200 1.000 35.54538 460 GLU C CA 1
ATOM 10899 C C . GLU C 1 457 ? 6.41700 -5.59300 -9.27600 1.000 35.78465 460 GLU C C 1
ATOM 10900 O O . GLU C 1 457 ? 5.28000 -5.13200 -9.41700 1.000 34.13060 460 GLU C O 1
ATOM 10906 N N . ASN C 1 458 ? 6.64700 -6.80700 -8.76800 1.000 33.80865 461 ASN C N 1
ATOM 10907 C CA . ASN C 1 458 ? 5.62400 -7.59200 -8.07800 1.000 36.61856 461 ASN C CA 1
ATOM 10908 C C . ASN C 1 458 ? 4.51100 -8.08000 -9.00800 1.000 34.43675 461 ASN C C 1
ATOM 10909 O O . ASN C 1 458 ? 3.39900 -8.35700 -8.55100 1.000 37.57245 461 ASN C O 1
ATOM 10914 N N . LEU C 1 459 ? 4.77800 -8.21400 -10.30600 1.000 32.01838 462 LEU C N 1
ATOM 10915 C CA . LEU C 1 459 ? 3.73900 -8.62200 -11.24400 1.000 39.08922 462 LEU C CA 1
ATOM 10916 C C . LEU C 1 459 ? 4.01200 -9.92200 -11.98400 1.000 38.06512 462 LEU C C 1
ATOM 10917 O O . LEU C 1 459 ? 3.05400 -10.57600 -12.40200 1.000 38.02958 462 LEU C O 1
ATOM 10922 N N . THR C 1 460 ? 5.27700 -10.31600 -12.14900 1.000 35.56482 463 THR C N 1
ATOM 10923 C CA . THR C 1 460 ? 5.61900 -11.46100 -12.99300 1.000 41.37380 463 THR C CA 1
ATOM 10924 C C . THR C 1 460 ? 4.83900 -12.71300 -12.60700 1.000 42.70039 463 THR C C 1
ATOM 10925 O O . THR C 1 460 ? 4.13200 -13.30100 -13.43000 1.000 42.65383 463 THR C O 1
ATOM 10929 N N . ASP C 1 461 ? 4.96200 -13.13000 -11.34600 1.000 44.75886 464 ASP C N 1
ATOM 10930 C CA . ASP C 1 461 ? 4.34500 -14.36900 -10.88700 1.000 46.18877 464 ASP C CA 1
ATOM 10931 C C . ASP C 1 461 ? 2.82500 -14.35900 -11.02200 1.000 46.26314 464 ASP C C 1
ATOM 10932 O O . ASP C 1 461 ? 2.21000 -15.43100 -11.05200 1.000 49.95120 464 ASP C O 1
ATOM 10937 N N . LEU C 1 462 ? 2.20400 -13.18200 -11.09600 1.000 40.03011 465 LEU C N 1
ATOM 10938 C CA . LEU C 1 462 ? 0.75100 -13.06900 -11.13600 1.000 38.10544 465 LEU C CA 1
ATOM 10939 C C . LEU C 1 462 ? 0.16200 -12.92500 -12.53700 1.000 44.68775 465 LEU C C 1
ATOM 10940 O O . LEU C 1 462 ? -0.92700 -13.45500 -12.78100 1.000 45.36477 465 LEU C O 1
ATOM 10945 N N . VAL C 1 463 ? 0.83500 -12.24300 -13.46400 1.000 42.22158 466 VAL C N 1
ATOM 10946 C CA . VAL C 1 463 ? 0.24500 -11.93100 -14.76300 1.000 40.45113 466 VAL C CA 1
ATOM 10947 C C . VAL C 1 463 ? 0.94600 -12.61100 -15.92800 1.000 39.04601 466 VAL C C 1
ATOM 10948 O O . VAL C 1 463 ? 0.42700 -12.55200 -17.05300 1.000 38.66136 466 VAL C O 1
ATOM 10952 N N . SER C 1 464 ? 2.10500 -13.23300 -15.71900 1.000 41.25125 467 SER C N 1
ATOM 10953 C CA . SER C 1 464 ? 2.82500 -13.85400 -16.82600 1.000 44.01499 467 SER C CA 1
ATOM 10954 C C . SER C 1 464 ? 1.96900 -14.93900 -17.46600 1.000 43.19297 467 SER C C 1
ATOM 10955 O O . SER C 1 464 ? 1.42500 -15.80300 -16.77700 1.000 42.76086 467 SER C O 1
ATOM 10958 N N . GLY C 1 465 ? 1.81400 -14.86300 -18.78700 1.000 44.68163 468 GLY C N 1
ATOM 10959 C CA . GLY C 1 465 ? 0.95300 -15.76800 -19.51300 1.000 44.63435 468 GLY C CA 1
ATOM 10960 C C . GLY C 1 465 ? -0.51200 -15.40300 -19.51600 1.000 47.68668 468 GLY C C 1
ATOM 10961 O O . GLY C 1 465 ? -1.27400 -15.96500 -20.31600 1.000 42.21597 468 GLY C O 1
ATOM 10962 N N . GLU C 1 466 ? -0.94200 -14.49300 -18.64800 1.000 40.97093 469 GLU C N 1
ATOM 10963 C CA . GLU C 1 466 ? -2.33900 -14.08800 -18.62200 1.000 43.15399 469 GLU C CA 1
ATOM 10964 C C . GLU C 1 466 ? -2.63800 -13.14100 -19.77200 1.000 43.37721 469 GLU C C 1
ATOM 10965 O O . GLU C 1 466 ? -1.79300 -12.34400 -20.18600 1.000 41.60718 469 GLU C O 1
ATOM 10971 N N . VAL C 1 467 ? -3.86300 -13.22900 -20.27900 1.000 42.37664 470 VAL C N 1
ATOM 10972 C CA . VAL C 1 467 ? -4.32100 -12.39700 -21.38100 1.000 39.64694 470 VAL C CA 1
ATOM 10973 C C . VAL C 1 467 ? -5.29400 -11.36900 -20.83400 1.000 40.03075 470 VAL C C 1
ATOM 10974 O O . VAL C 1 467 ? -6.22500 -11.71400 -20.09800 1.000 41.13899 470 VAL C O 1
ATOM 10978 N N . PHE C 1 468 ? -5.06300 -10.10700 -21.17300 1.000 38.24777 471 PHE C N 1
ATOM 10979 C CA . PHE C 1 468 ? -5.90300 -9.00700 -20.71500 1.000 38.98363 471 PHE C CA 1
ATOM 10980 C C . PHE C 1 468 ? -6.77700 -8.65000 -21.91300 1.000 42.98335 471 PHE C C 1
ATOM 10981 O O . PHE C 1 468 ? -6.32400 -8.00000 -22.86000 1.000 39.52944 471 PHE C O 1
ATOM 10989 N N . THR C 1 469 ? -8.04800 -9.05300 -21.84400 1.000 39.73948 472 THR C N 1
ATOM 10990 C CA . THR C 1 469 ? -8.97600 -8.97100 -22.96700 1.000 41.20155 472 THR C CA 1
ATOM 10991 C C . THR C 1 469 ? -10.10400 -7.97500 -22.75200 1.000 41.21499 472 THR C C 1
ATOM 10992 O O . THR C 1 469 ? -10.92500 -7.78500 -23.65800 1.000 47.69481 472 THR C O 1
ATOM 10996 N N . ILE C 1 470 ? -10.17900 -7.33600 -21.58900 1.000 42.90112 473 ILE C N 1
ATOM 10997 C CA . ILE C 1 470 ? -11.25700 -6.40600 -21.27700 1.000 42.25661 473 ILE C CA 1
ATOM 10998 C C . ILE C 1 470 ? -10.69200 -4.99400 -21.19800 1.000 48.08739 473 ILE C C 1
ATOM 10999 O O . ILE C 1 470 ? -9.67500 -4.75800 -20.53400 1.000 43.09351 473 ILE C O 1
ATOM 11004 N N . SER C 1 471 ? -11.32800 -4.06400 -21.91600 1.000 45.12679 474 SER C N 1
ATOM 11005 C CA . SER C 1 471 ? -10.92100 -2.67000 -21.93200 1.000 42.20988 474 SER C CA 1
ATOM 11006 C C . SER C 1 471 ? -12.16700 -1.81300 -21.74000 1.000 45.02781 474 SER C C 1
ATOM 11007 O O . SER C 1 471 ? -13.17100 -2.03000 -22.43900 1.000 39.62076 474 SER C O 1
ATOM 11010 N N . PRO C 1 472 ? -12.14600 -0.83800 -20.81400 1.000 45.40517 475 PRO C N 1
ATOM 11011 C CA . PRO C 1 472 ? -11.01700 -0.59700 -19.91700 1.000 43.01330 475 PRO C CA 1
ATOM 11012 C C . PRO C 1 472 ? -11.03700 -1.60800 -18.78400 1.000 45.10507 475 PRO C C 1
ATOM 11013 O O . PRO C 1 472 ? -12.09500 -2.15300 -18.46800 1.000 46.59225 475 PRO C O 1
ATOM 11017 N N . TYR C 1 473 ? -9.88400 -1.84600 -18.16500 1.000 42.42827 476 TYR C N 1
ATOM 11018 C CA . TYR C 1 473 ? -9.82100 -2.77400 -17.04900 1.000 39.86867 476 TYR C CA 1
ATOM 11019 C C . TYR C 1 473 ? -8.95000 -2.21900 -15.93800 1.000 41.61467 476 TYR C C 1
ATOM 11020 O O . TYR C 1 473 ? -7.92000 -1.59400 -16.19900 1.000 37.69233 476 TYR C O 1
ATOM 11029 N N . HIS C 1 474 ? -9.34600 -2.50300 -14.70500 1.000 40.13563 477 HIS C N 1
ATOM 11030 C CA . HIS C 1 474 ? -8.60700 -2.08700 -13.52500 1.000 38.89433 477 HIS C CA 1
ATOM 11031 C C . HIS C 1 474 ? -8.13300 -3.35800 -12.84600 1.000 36.49133 477 HIS C C 1
ATOM 11032 O O . HIS C 1 474 ? -8.93400 -4.11500 -12.28300 1.000 36.77338 477 HIS C O 1
ATOM 11039 N N . LEU C 1 475 ? -6.82600 -3.57900 -12.90200 1.000 33.64613 478 LEU C N 1
ATOM 11040 C CA . LEU C 1 475 ? -6.20400 -4.71300 -12.22500 1.000 36.27952 478 LEU C CA 1
ATOM 11041 C C . LEU C 1 475 ? -5.94100 -4.28200 -10.78700 1.000 39.73947 478 LEU C C 1
ATOM 11042 O O . LEU C 1 475 ? -5.05000 -3.46300 -10.52700 1.000 35.85102 478 LEU C O 1
ATOM 11047 N N . LYS C 1 476 ? -6.75400 -4.79700 -9.90100 1.000 37.36490 479 LYS C N 1
ATOM 11048 C CA . LYS C 1 476 ? -6.66800 -4.46600 -8.51700 1.000 40.15808 479 LYS C CA 1
ATOM 11049 C C . LYS C 1 476 ? -5.81000 -5.38500 -7.68700 1.000 47.68222 479 LYS C C 1
ATOM 11050 O O . LYS C 1 476 ? -5.40000 -6.41800 -8.09800 1.000 41.37672 479 LYS C O 1
ATOM 11056 N N . SER C 1 477 ? -5.54500 -4.94500 -6.48700 1.000 44.53200 480 SER C N 1
ATOM 11057 C CA . SER C 1 477 ? -4.83700 -5.74300 -5.54700 1.000 54.45051 480 SER C CA 1
ATOM 11058 C C . SER C 1 477 ? -5.96900 -6.30300 -4.74700 1.000 47.54655 480 SER C C 1
ATOM 11059 O O . SER C 1 477 ? -7.05900 -6.02900 -5.01800 1.000 44.66099 480 SER C O 1
ATOM 11062 N N . MET C 1 478 ? -5.64700 -7.10700 -3.73900 1.000 57.45456 481 MET C N 1
ATOM 11063 C CA . MET C 1 478 ? -6.66400 -7.71400 -2.88800 1.000 63.54215 481 MET C CA 1
ATOM 11064 C C . MET C 1 478 ? -6.61800 -7.13700 -1.47700 1.000 65.79477 481 MET C C 1
ATOM 11065 O O . MET C 1 478 ? -7.48800 -6.36000 -1.08500 1.000 66.80279 481 MET C O 1
ATOM 11070 N N . HIS D 1 4 ? -11.88400 47.47600 -34.44700 1.000 55.96609 7 HIS D N 1
ATOM 11071 C CA . HIS D 1 4 ? -10.65000 46.85900 -34.91500 1.000 54.19758 7 HIS D CA 1
ATOM 11072 C C . HIS D 1 4 ? -9.44200 47.60200 -34.36400 1.000 58.45420 7 HIS D C 1
ATOM 11073 O O . HIS D 1 4 ? -9.08800 48.67000 -34.85300 1.000 59.22859 7 HIS D O 1
ATOM 11080 N N . MET D 1 5 ? -8.80400 47.01300 -33.35000 1.000 57.99083 8 MET D N 1
ATOM 11081 C CA . MET D 1 5 ? -7.74900 47.70600 -32.61700 1.000 63.57101 8 MET D CA 1
ATOM 11082 C C . MET D 1 5 ? -6.56500 48.09100 -33.49300 1.000 60.68591 8 MET D C 1
ATOM 11083 O O . MET D 1 5 ? -5.80000 48.98300 -33.11300 1.000 61.64818 8 MET D O 1
ATOM 11088 N N . SER D 1 6 ? -6.40000 47.46700 -34.65500 1.000 54.21834 9 SER D N 1
ATOM 11089 C CA . SER D 1 6 ? -5.17500 47.62300 -35.42500 1.000 51.39055 9 SER D CA 1
ATOM 11090 C C . SER D 1 6 ? -5.30000 48.56700 -36.61500 1.000 44.33551 9 SER D C 1
ATOM 11091 O O . SER D 1 6 ? -4.29500 48.79800 -37.29400 1.000 44.46896 9 SER D O 1
ATOM 11094 N N . TYR D 1 7 ? -6.48300 49.13100 -36.88600 1.000 40.63205 10 TYR D N 1
ATOM 11095 C CA . TYR D 1 7 ? -6.67900 49.81900 -38.16100 1.000 39.38776 10 TYR D CA 1
ATOM 11096 C C . TYR D 1 7 ? -5.73700 51.00700 -38.31800 1.000 38.15297 10 TYR D C 1
ATOM 11097 O O . TYR D 1 7 ? -5.05600 51.13700 -39.34200 1.000 34.69974 10 TYR D O 1
ATOM 11106 N N . ASP D 1 8 ? -5.71000 51.90100 -37.32600 1.000 39.39403 11 ASP D N 1
ATOM 11107 C CA . ASP D 1 8 ? -4.88600 53.10000 -37.44000 1.000 43.88944 11 ASP D CA 1
ATOM 11108 C C . ASP D 1 8 ? -3.41400 52.75700 -37.61400 1.000 34.55656 11 ASP D C 1
ATOM 11109 O O . ASP D 1 8 ? -2.69300 53.43600 -38.35800 1.000 34.92995 11 ASP D O 1
ATOM 11114 N N . SER D 1 9 ? -2.94800 51.70400 -36.94200 1.000 35.76262 12 SER D N 1
ATOM 11115 C CA . SER D 1 9 ? -1.54100 51.32600 -37.04600 1.000 36.39501 12 SER D CA 1
ATOM 11116 C C . SER D 1 9 ? -1.22200 50.73500 -38.41400 1.000 34.83575 12 SER D C 1
ATOM 11117 O O . SER D 1 9 ? -0.18500 51.05300 -39.01000 1.000 34.52045 12 SER D O 1
ATOM 11120 N N . ILE D 1 10 ? -2.10500 49.87600 -38.93000 1.000 34.59954 13 ILE D N 1
ATOM 11121 C CA . ILE D 1 10 ? -1.89900 49.30900 -40.25800 1.000 32.28092 13 ILE D CA 1
ATOM 11122 C C . ILE D 1 10 ? -1.98500 50.39000 -41.32200 1.000 31.03827 13 ILE D C 1
ATOM 11123 O O . ILE D 1 10 ? -1.18300 50.41700 -42.26200 1.000 30.76236 13 ILE D O 1
ATOM 11128 N N . PHE D 1 11 ? -2.96200 51.29000 -41.19600 1.000 34.67506 14 PHE D N 1
ATOM 11129 C CA . PHE D 1 11 ? -3.09500 52.39700 -42.13600 1.000 33.95444 14 PHE D CA 1
ATOM 11130 C C . PHE D 1 11 ? -1.79500 53.19200 -42.20800 1.000 32.62200 14 PHE D C 1
ATOM 11131 O O . PHE D 1 11 ? -1.29900 53.50800 -43.29700 1.000 32.92380 14 PHE D O 1
ATOM 11139 N N . GLU D 1 12 ? -1.22500 53.51600 -41.04500 1.000 30.74327 15 GLU D N 1
ATOM 11140 C CA . GLU D 1 12 ? 0.00700 54.29500 -41.00800 1.000 31.80682 15 GLU D CA 1
ATOM 11141 C C . GLU D 1 12 ? 1.18300 53.51900 -41.58900 1.000 33.09510 15 GLU D C 1
ATOM 11142 O O . GLU D 1 12 ? 1.98800 54.08300 -42.33900 1.000 30.78111 15 GLU D O 1
ATOM 11148 N N . ASN D 1 13 ? 1.30900 52.23600 -41.24000 1.000 29.61523 16 ASN D N 1
ATOM 11149 C CA . ASN D 1 13 ? 2.32900 51.39200 -41.85900 1.000 27.62448 16 ASN D CA 1
ATOM 11150 C C . ASN D 1 13 ? 2.16300 51.37000 -43.37400 1.000 28.31847 16 ASN D C 1
ATOM 11151 O O . ASN D 1 13 ? 3.13000 51.56200 -44.12300 1.000 31.03932 16 ASN D O 1
ATOM 11156 N N . LEU D 1 14 ? 0.92900 51.14800 -43.83800 1.000 29.01246 17 LEU D N 1
ATOM 11157 C CA . LEU D 1 14 ? 0.66200 51.07300 -45.27000 1.000 30.73350 17 LEU D CA 1
ATOM 11158 C C . LEU D 1 14 ? 0.98500 52.38400 -45.97100 1.000 33.69165 17 LEU D C 1
ATOM 11159 O O . LEU D 1 14 ? 1.68400 52.40300 -46.99100 1.000 28.86247 17 LEU D O 1
ATOM 11164 N N . ASN D 1 15 ? 0.47600 53.49400 -45.43600 1.000 30.23255 18 ASN D N 1
ATOM 11165 C CA . ASN D 1 15 ? 0.58000 54.76500 -46.14400 1.000 32.05819 18 ASN D CA 1
ATOM 11166 C C . ASN D 1 15 ? 2.00500 55.30700 -46.12000 1.000 31.96854 18 ASN D C 1
ATOM 11167 O O . ASN D 1 15 ? 2.45200 55.93000 -47.09000 1.000 32.51223 18 ASN D O 1
ATOM 11172 N N . SER D 1 16 ? 2.73600 55.08300 -45.02500 1.000 31.14390 19 SER D N 1
ATOM 11173 C CA . SER D 1 16 ? 4.13900 55.48100 -44.98500 1.000 33.34927 19 SER D CA 1
ATOM 11174 C C . SER D 1 16 ? 4.98900 54.71200 -45.99100 1.000 34.75317 19 SER D C 1
ATOM 11175 O O . SER D 1 16 ? 6.08700 55.16600 -46.33400 1.000 34.65056 19 SER D O 1
ATOM 11178 N N . HIS D 1 17 ? 4.51700 53.55600 -46.46100 1.000 33.39428 20 HIS D N 1
ATOM 11179 C CA . HIS D 1 17 ? 5.23200 52.76100 -47.45200 1.000 31.95028 20 HIS D CA 1
ATOM 11180 C C . HIS D 1 17 ? 4.55000 52.77000 -48.81900 1.000 31.65703 20 HIS D C 1
ATOM 11181 O O . HIS D 1 17 ? 4.81300 51.88900 -49.64600 1.000 34.84856 20 HIS D O 1
ATOM 11188 N N . GLY D 1 18 ? 3.67200 53.74000 -49.06500 1.000 30.30684 21 GLY D N 1
ATOM 11189 C CA . GLY D 1 18 ? 3.08900 53.91300 -50.38500 1.000 29.32071 21 GLY D CA 1
ATOM 11190 C C . GLY D 1 18 ? 2.18800 52.79100 -50.84800 1.000 32.37424 21 GLY D C 1
ATOM 11191 O O . GLY D 1 18 ? 2.04200 52.58500 -52.05700 1.000 34.32348 21 GLY D O 1
ATOM 11192 N N . GLN D 1 19 ? 1.59300 52.04300 -49.92000 1.000 27.96453 22 GLN D N 1
ATOM 11193 C CA . GLN D 1 19 ? 0.64900 50.98100 -50.25100 1.000 32.17459 22 GLN D CA 1
ATOM 11194 C C . GLN D 1 19 ? -0.69800 51.19500 -49.56500 1.000 32.12445 22 GLN D C 1
ATOM 11195 O O . GLN D 1 19 ? -1.41600 50.23400 -49.28600 1.000 29.21847 22 GLN D O 1
ATOM 11201 N N . GLY D 1 20 ? -1.05700 52.45100 -49.29700 1.000 32.70723 23 GLY D N 1
ATOM 11202 C CA . GLY D 1 20 ? -2.29000 52.74000 -48.58500 1.000 29.60889 23 GLY D CA 1
ATOM 11203 C C . GLY D 1 20 ? -3.54700 52.32500 -49.32100 1.000 29.16732 23 GLY D C 1
ATOM 11204 O O . GLY D 1 20 ? -4.58100 52.09600 -48.68400 1.000 29.08023 23 GLY D O 1
ATOM 11205 N N . HIS D 1 21 ? -3.48100 52.22100 -50.65000 1.000 27.35570 24 HIS D N 1
ATOM 11206 C CA . HIS D 1 21 ? -4.63100 51.81000 -51.44500 1.000 30.23074 24 HIS D CA 1
ATOM 11207 C C . HIS D 1 21 ? -5.15800 50.43200 -51.06400 1.000 32.87990 24 HIS D C 1
ATOM 11208 O O . HIS D 1 21 ? -6.30400 50.11100 -51.39700 1.000 30.09259 24 HIS D O 1
ATOM 11215 N N . LEU D 1 22 ? -4.35100 49.60200 -50.39600 1.000 30.34368 25 LEU D N 1
ATOM 11216 C CA . LEU D 1 22 ? -4.81200 48.26700 -50.02700 1.000 31.92665 25 LEU D CA 1
ATOM 11217 C C . LEU D 1 22 ? -5.98500 48.30200 -49.05100 1.000 30.33143 25 LEU D C 1
ATOM 11218 O O . LEU D 1 22 ? -6.72300 47.31400 -48.95300 1.000 31.41390 25 LEU D O 1
ATOM 11223 N N . LEU D 1 23 ? -6.17800 49.41000 -48.33400 1.000 30.59997 26 LEU D N 1
ATOM 11224 C CA . LEU D 1 23 ? -7.29800 49.56700 -47.41600 1.000 29.01196 26 LEU D CA 1
ATOM 11225 C C . LEU D 1 23 ? -8.45800 50.34700 -48.02700 1.000 31.94788 26 LEU D C 1
ATOM 11226 O O . LEU D 1 23 ? -9.38400 50.72300 -47.30200 1.000 32.19542 26 LEU D O 1
ATOM 11231 N N . LYS D 1 24 ? -8.42400 50.60000 -49.34000 1.000 32.63331 27 LYS D N 1
ATOM 11232 C CA . LYS D 1 24 ? -9.38800 51.51000 -49.95900 1.000 32.05839 27 LYS D CA 1
ATOM 11233 C C . LYS D 1 24 ? -10.82800 51.06400 -49.73600 1.000 35.68803 27 LYS D C 1
ATOM 11234 O O . LYS D 1 24 ? -11.71300 51.89600 -49.50200 1.000 32.44109 27 LYS D O 1
ATOM 11240 N N . TYR D 1 25 ? -11.08400 49.76000 -49.79900 1.000 28.77222 28 TYR D N 1
ATOM 11241 C CA . TYR D 1 25 ? -12.44600 49.24400 -49.82100 1.000 35.11233 28 TYR D CA 1
ATOM 11242 C C . TYR D 1 25 ? -12.98700 48.88200 -48.44200 1.000 31.00522 28 TYR D C 1
ATOM 11243 O O . TYR D 1 25 ? -14.07900 48.30600 -48.35200 1.000 31.83101 28 TYR D O 1
ATOM 11252 N N . TRP D 1 26 ? -12.26300 49.21800 -47.37600 1.000 27.08886 29 TRP D N 1
ATOM 11253 C CA . TRP D 1 26 ? -12.67600 49.03700 -45.98500 1.000 32.83521 29 TRP D CA 1
ATOM 11254 C C . TRP D 1 26 ? -14.12600 49.46500 -45.73400 1.000 35.82987 29 TRP D C 1
ATOM 11255 O O . TRP D 1 26 ? -14.83300 48.77300 -44.99100 1.000 34.61762 29 TRP D O 1
ATOM 11266 N N . PRO D 1 27 ? -14.61100 50.58500 -46.29600 1.000 30.96343 30 PRO D N 1
ATOM 11267 C CA . PRO D 1 27 ? -16.00600 50.97500 -46.02500 1.000 35.27336 30 PRO D CA 1
ATOM 11268 C C . PRO D 1 27 ? -17.05000 50.01600 -46.57600 1.000 40.60732 30 PRO D C 1
ATOM 11269 O O . PRO D 1 27 ? -18.17400 49.99900 -46.05700 1.000 41.19837 30 PRO D O 1
ATOM 11273 N N . ASP D 1 28 ? -16.73500 49.21700 -47.59500 1.000 40.72692 31 ASP D N 1
ATOM 11274 C CA . ASP D 1 28 ? -17.70600 48.29800 -48.18200 1.000 38.43918 31 ASP D CA 1
ATOM 11275 C C . ASP D 1 28 ? -17.58200 46.87900 -47.64800 1.000 37.09675 31 ASP D C 1
ATOM 11276 O O . ASP D 1 28 ? -18.32200 45.99800 -48.09400 1.000 40.88877 31 ASP D O 1
ATOM 11281 N N . LEU D 1 29 ? -16.68100 46.63200 -46.70600 1.000 36.50598 32 LEU D N 1
ATOM 11282 C CA . LEU D 1 29 ? -16.35200 45.27200 -46.30600 1.000 35.11627 32 LEU D CA 1
ATOM 11283 C C . LEU D 1 29 ? -17.15700 44.83800 -45.08900 1.000 36.60010 32 LEU D C 1
ATOM 11284 O O . LEU D 1 29 ? -17.40800 45.63000 -44.17400 1.000 35.02095 32 LEU D O 1
ATOM 11289 N N . SER D 1 30 ? -17.57700 43.57300 -45.10100 1.000 34.08497 33 SER D N 1
ATOM 11290 C CA . SER D 1 30 ? -18.13000 42.93000 -43.92100 1.000 34.85924 33 SER D CA 1
ATOM 11291 C C . SER D 1 30 ? -17.03300 42.73500 -42.87400 1.000 36.93933 33 SER D C 1
ATOM 11292 O O . SER D 1 30 ? -15.83600 42.88500 -43.14600 1.000 39.22539 33 SER D O 1
ATOM 11295 N N . GLU D 1 31 ? -17.45400 42.40100 -41.65200 1.000 39.11638 34 GLU D N 1
ATOM 11296 C CA . GLU D 1 31 ? -16.49300 42.16000 -40.57900 1.000 39.25063 34 GLU D CA 1
ATOM 11297 C C . GLU D 1 31 ? -15.60500 40.96000 -40.87300 1.000 42.03863 34 GLU D C 1
ATOM 11298 O O . GLU D 1 31 ? -14.42800 40.94900 -40.48900 1.000 40.92637 34 GLU D O 1
ATOM 11304 N N . LYS D 1 32 ? -16.13800 39.95200 -41.56300 1.000 39.24585 35 LYS D N 1
ATOM 11305 C CA . LYS D 1 32 ? -15.32200 38.79900 -41.92200 1.000 39.35916 35 LYS D CA 1
ATOM 11306 C C . LYS D 1 32 ? -14.33300 39.15500 -43.02500 1.000 34.09305 35 LYS D C 1
ATOM 11307 O O . LYS D 1 32 ? -13.17200 38.72800 -42.99200 1.000 34.84379 35 LYS D O 1
ATOM 11313 N N . GLU D 1 33 ? -14.77500 39.93600 -44.01300 1.000 34.96789 36 GLU D N 1
ATOM 11314 C CA . GLU D 1 33 ? -13.87400 40.36800 -45.07600 1.000 35.04665 36 GLU D CA 1
ATOM 11315 C C . GLU D 1 33 ? -12.78200 41.29100 -44.54600 1.000 37.82015 36 GLU D C 1
ATOM 11316 O O . GLU D 1 33 ? -11.63400 41.22100 -44.99800 1.000 36.14582 36 GLU D O 1
ATOM 11322 N N . ARG D 1 34 ? -13.12000 42.16400 -43.59200 1.000 36.37405 37 ARG D N 1
ATOM 11323 C CA . ARG D 1 34 ? -12.10300 43.01400 -42.97900 1.000 41.54088 37 ARG D CA 1
ATOM 11324 C C . ARG D 1 34 ? -11.05800 42.17400 -42.25900 1.000 40.28393 37 ARG D C 1
ATOM 11325 O O . ARG D 1 34 ? -9.85500 42.44400 -42.35400 1.000 35.42265 37 ARG D O 1
ATOM 11333 N N . ALA D 1 35 ? -11.50700 41.16000 -41.51900 1.000 36.69540 38 ALA D N 1
ATOM 11334 C CA . ALA D 1 35 ? -10.58300 40.26900 -40.82800 1.000 39.25407 38 ALA D CA 1
ATOM 11335 C C . ALA D 1 35 ? -9.68500 39.53500 -41.81500 1.000 37.01557 38 ALA D C 1
ATOM 11336 O O . ALA D 1 35 ? -8.49600 39.32700 -41.54700 1.000 39.20767 38 ALA D O 1
ATOM 11338 N N . GLN D 1 36 ? -10.23900 39.13200 -42.96000 1.000 39.38508 39 GLN D N 1
ATOM 11339 C CA . GLN D 1 36 ? -9.42700 38.49100 -43.98900 1.000 38.83137 39 GLN D CA 1
ATOM 11340 C C . GLN D 1 36 ? -8.38100 39.44600 -44.55200 1.000 37.05786 39 GLN D C 1
ATOM 11341 O O . GLN D 1 36 ? -7.21700 39.06800 -44.72900 1.000 35.14597 39 GLN D O 1
ATOM 11347 N N . LEU D 1 37 ? -8.77700 40.68600 -44.84400 1.000 34.75021 40 LEU D N 1
ATOM 11348 C CA . LEU D 1 37 ? -7.83700 41.66400 -45.38700 1.000 33.29144 40 LEU D CA 1
ATOM 11349 C C . LEU D 1 37 ? -6.72100 41.96000 -44.39500 1.000 34.31753 40 LEU D C 1
ATOM 11350 O O . LEU D 1 37 ? -5.54100 41.98600 -44.76300 1.000 34.34006 40 LEU D O 1
ATOM 11355 N N . LEU D 1 38 ? -7.07500 42.18400 -43.12500 1.000 31.81940 41 LEU D N 1
ATOM 11356 C CA . LEU D 1 38 ? -6.04700 42.46100 -42.13000 1.000 38.51081 41 LEU D CA 1
ATOM 11357 C C . LEU D 1 38 ? -5.08500 41.29300 -42.00100 1.000 42.40778 41 LEU D C 1
ATOM 11358 O O . LEU D 1 38 ? -3.87700 41.50300 -41.86000 1.000 36.94838 41 LEU D O 1
ATOM 11363 N N . ASN D 1 39 ? -5.58900 40.06200 -42.11100 1.000 39.17016 42 ASN D N 1
ATOM 11364 C CA . ASN D 1 39 ? -4.71600 38.89300 -42.04600 1.000 35.92809 42 ASN D CA 1
ATOM 11365 C C . ASN D 1 39 ? -3.78100 38.82300 -43.25000 1.000 41.69190 42 ASN D C 1
ATOM 11366 O O . ASN D 1 39 ? -2.61000 38.45900 -43.10500 1.000 41.92214 42 ASN D O 1
ATOM 11371 N N . ASP D 1 40 ? -4.28000 39.15000 -44.44700 1.000 36.21035 43 ASP D N 1
ATOM 11372 C CA . ASP D 1 40 ? -3.40000 39.26100 -45.60900 1.000 34.98415 43 ASP D CA 1
ATOM 11373 C C . ASP D 1 40 ? -2.30200 40.28700 -45.36200 1.000 39.07581 43 ASP D C 1
ATOM 11374 O O . ASP D 1 40 ? -1.13500 40.05800 -45.69700 1.000 40.13094 43 ASP D O 1
ATOM 11379 N N . LEU D 1 41 ? -2.66800 41.42900 -44.78300 1.000 37.53282 44 LEU D N 1
ATOM 11380 C CA . LEU D 1 41 ? -1.70600 42.50000 -44.57300 1.000 39.94772 44 LEU D CA 1
ATOM 11381 C C . LEU D 1 41 ? -0.70800 42.10900 -43.49400 1.000 46.91790 44 LEU D C 1
ATOM 11382 O O . LEU D 1 41 ? 0.45900 42.52200 -43.54600 1.000 42.90994 44 LEU D O 1
ATOM 11387 N N . LYS D 1 42 ? -1.12600 41.35400 -42.52100 1.000 50.43899 45 LYS D N 1
ATOM 11388 C CA . LYS D 1 42 ? -0.29800 40.98100 -41.41100 1.000 50.37800 45 LYS D CA 1
ATOM 11389 C C . LYS D 1 42 ? 0.86800 40.22400 -41.86300 1.000 49.94332 45 LYS D C 1
ATOM 11390 O O . LYS D 1 42 ? 1.88300 40.27900 -41.26700 1.000 57.92422 45 LYS D O 1
ATOM 11396 N N . LYS D 1 43 ? 0.71000 39.46700 -42.93600 1.000 47.05546 46 LYS D N 1
ATOM 11397 C CA . LYS D 1 43 ? 1.78800 38.62200 -43.42800 1.000 47.92672 46 LYS D CA 1
ATOM 11398 C C . LYS D 1 43 ? 2.82700 39.34300 -44.26900 1.000 50.64242 46 LYS D C 1
ATOM 11399 O O . LYS D 1 43 ? 3.79700 38.72600 -44.70900 1.000 48.64624 46 LYS D O 1
ATOM 11405 N N . ILE D 1 44 ? 2.63400 40.63300 -44.52100 1.000 46.19804 47 ILE D N 1
ATOM 11406 C CA . ILE D 1 44 ? 3.58800 41.31600 -45.37600 1.000 43.89907 47 ILE D CA 1
ATOM 11407 C C . ILE D 1 44 ? 4.43300 42.32000 -44.63200 1.000 39.41462 47 ILE D C 1
ATOM 11408 O O . ILE D 1 44 ? 3.92800 43.06400 -43.89800 1.000 42.16689 47 ILE D O 1
ATOM 11413 N N . ASP D 1 45 ? 5.72200 42.31800 -44.86700 1.000 41.34611 48 ASP D N 1
ATOM 11414 C CA . ASP D 1 45 ? 6.67200 43.26400 -44.29000 1.000 39.82903 48 ASP D CA 1
ATOM 11415 C C . ASP D 1 45 ? 6.81700 44.37700 -45.31700 1.000 34.99065 48 ASP D C 1
ATOM 11416 O O . ASP D 1 45 ? 7.57700 44.25800 -46.28300 1.000 35.22805 48 ASP D O 1
ATOM 11421 N N . PHE D 1 46 ? 6.09400 45.47200 -45.10200 1.000 32.37803 49 PHE D N 1
ATOM 11422 C CA . PHE D 1 46 ? 5.92300 46.45600 -46.16500 1.000 37.51358 49 PHE D CA 1
ATOM 11423 C C . PHE D 1 46 ? 7.19700 47.23100 -46.46100 1.000 41.14759 49 PHE D C 1
ATOM 11424 O O . PHE D 1 46 ? 7.43100 47.62300 -47.61100 1.000 44.88583 49 PHE D O 1
ATOM 11432 N N . ALA D 1 47 ? 8.03800 47.46000 -45.45400 1.000 37.34256 50 ALA D N 1
ATOM 11433 C CA . ALA D 1 47 ? 9.33800 48.06100 -45.73800 1.000 45.26202 50 ALA D CA 1
ATOM 11434 C C . ALA D 1 47 ? 10.19900 47.11600 -46.56200 1.000 44.12518 50 ALA D C 1
ATOM 11435 O O . ALA D 1 47 ? 10.79300 47.52300 -47.56600 1.000 48.00564 50 ALA D O 1
ATOM 11437 N N . GLU D 1 48 ? 10.23200 45.83900 -46.17400 1.000 40.66386 51 GLU D N 1
ATOM 11438 C CA . GLU D 1 48 ? 11.04800 44.85900 -46.87800 1.000 44.02493 51 GLU D CA 1
ATOM 11439 C C . GLU D 1 48 ? 10.54100 44.64300 -48.29100 1.000 46.54006 51 GLU D C 1
ATOM 11440 O O . GLU D 1 48 ? 11.32800 44.38300 -49.20700 1.000 42.95609 51 GLU D O 1
ATOM 11446 N N . VAL D 1 49 ? 9.24400 44.83400 -48.51800 1.000 43.36524 52 VAL D N 1
ATOM 11447 C CA . VAL D 1 49 ? 8.67000 44.42200 -49.79000 1.000 41.99676 52 VAL D CA 1
ATOM 11448 C C . VAL D 1 49 ? 8.93800 45.48400 -50.84300 1.000 39.29657 52 VAL D C 1
ATOM 11449 O O . VAL D 1 49 ? 9.17300 45.16300 -52.00900 1.000 35.83670 52 VAL D O 1
ATOM 11453 N N . ASN D 1 50 ? 8.92000 46.76000 -50.45200 1.000 38.84229 53 ASN D N 1
ATOM 11454 C CA . ASN D 1 50 ? 9.23600 47.80900 -51.40700 1.000 37.51049 53 ASN D CA 1
ATOM 11455 C C . ASN D 1 50 ? 10.68900 47.71900 -51.85300 1.000 43.45642 53 ASN D C 1
ATOM 11456 O O . ASN D 1 50 ? 11.00100 47.96000 -53.02500 1.000 41.36359 53 ASN D O 1
ATOM 11461 N N . GLU D 1 51 ? 11.59200 47.35800 -50.93600 1.000 40.96361 54 GLU D N 1
ATOM 11462 C CA . GLU D 1 51 ? 13.00400 47.24700 -51.29400 1.000 45.42211 54 GLU D CA 1
ATOM 11463 C C . GLU D 1 51 ? 13.25200 46.03800 -52.18600 1.000 45.38606 54 GLU D C 1
ATOM 11464 O O . GLU D 1 51 ? 14.09800 46.09000 -53.08600 1.000 42.31193 54 GLU D O 1
ATOM 11470 N N . LEU D 1 52 ? 12.52000 44.94100 -51.95500 1.000 43.62502 55 LEU D N 1
ATOM 11471 C CA . LEU D 1 52 ? 12.66900 43.76300 -52.80400 1.000 45.57892 55 LEU D CA 1
ATOM 11472 C C . LEU D 1 52 ? 12.22600 44.06300 -54.22800 1.000 40.93539 55 LEU D C 1
ATOM 11473 O O . LEU D 1 52 ? 12.86900 43.62900 -55.19200 1.000 41.78569 55 LEU D O 1
ATOM 11478 N N . PHE D 1 53 ? 11.14400 44.82600 -54.38200 1.000 38.39756 56 PHE D N 1
ATOM 11479 C CA . PHE D 1 53 ? 10.71400 45.22600 -55.71500 1.000 41.92861 56 PHE D CA 1
ATOM 11480 C C . PHE D 1 53 ? 11.75400 46.11500 -56.38200 1.000 40.15763 56 PHE D C 1
ATOM 11481 O O . PHE D 1 53 ? 12.14900 45.87600 -57.52900 1.000 38.14552 56 PHE D O 1
ATOM 11489 N N . ARG D 1 54 ? 12.19700 47.15900 -55.67700 1.000 40.18243 57 ARG D N 1
ATOM 11490 C CA . ARG D 1 54 ? 13.15800 48.10300 -56.24200 1.000 42.54999 57 ARG D CA 1
ATOM 11491 C C . ARG D 1 54 ? 14.41900 47.39200 -56.71800 1.000 43.70469 57 ARG D C 1
ATOM 11492 O O . ARG D 1 54 ? 14.85100 47.57100 -57.86200 1.000 45.53169 57 ARG D O 1
ATOM 11500 N N . ARG D 1 55 ? 15.00900 46.56200 -55.85800 1.000 42.28364 58 ARG D N 1
ATOM 11501 C CA . ARG D 1 55 ? 16.25000 45.87900 -56.21100 1.000 46.88121 58 ARG D CA 1
ATOM 11502 C C . ARG D 1 55 ? 16.05100 44.90700 -57.36800 1.000 50.87114 58 ARG D C 1
ATOM 11503 O O . ARG D 1 55 ? 16.87100 44.86000 -58.29300 1.000 53.30453 58 ARG D O 1
ATOM 11511 N N . ALA D 1 56 ? 14.97500 44.11800 -57.33400 1.000 43.82831 59 ALA D N 1
ATOM 11512 C CA . ALA D 1 56 ? 14.72500 43.16900 -58.41200 1.000 45.36193 59 ALA D CA 1
ATOM 11513 C C . ALA D 1 56 ? 14.44500 43.86200 -59.73800 1.000 42.98912 59 ALA D C 1
ATOM 11514 O O . ALA D 1 56 ? 14.61600 43.24600 -60.79600 1.000 48.32656 59 ALA D O 1
ATOM 11516 N N . ASN D 1 57 ? 14.01500 45.12400 -59.70700 1.000 44.30183 60 ASN D N 1
ATOM 11517 C CA . ASN D 1 57 ? 13.69100 45.88000 -60.90900 1.000 47.60577 60 ASN D CA 1
ATOM 11518 C C . ASN D 1 57 ? 14.66900 47.02200 -61.16300 1.000 51.22760 60 ASN D C 1
ATOM 11519 O O . ASN D 1 57 ? 14.35200 47.94400 -61.92000 1.000 51.78721 60 ASN D O 1
ATOM 11524 N N . ASP D 1 58 ? 15.84600 46.98500 -60.54600 1.000 51.76984 61 ASP D N 1
ATOM 11525 C CA . ASP D 1 58 ? 16.81400 48.06300 -60.71600 1.000 56.51305 61 ASP D CA 1
ATOM 11526 C C . ASP D 1 58 ? 17.62300 47.87700 -61.99800 1.000 57.67714 61 ASP D C 1
ATOM 11527 O O . ASP D 1 58 ? 18.50900 47.02600 -62.07100 1.000 61.90516 61 ASP D O 1
ATOM 11529 N N . ASP D 1 69 ? 31.13000 35.31000 -73.27200 1.000 63.33321 72 ASP D N 1
ATOM 11530 C CA . ASP D 1 69 ? 29.76300 35.54200 -72.83000 1.000 61.91799 72 ASP D CA 1
ATOM 11531 C C . ASP D 1 69 ? 29.28300 34.42300 -71.91800 1.000 60.40780 72 ASP D C 1
ATOM 11532 O O . ASP D 1 69 ? 30.01700 33.93600 -71.04900 1.000 62.83074 72 ASP D O 1
ATOM 11537 N N . LEU D 1 70 ? 28.02600 34.03000 -72.09500 1.000 58.61717 73 LEU D N 1
ATOM 11538 C CA . LEU D 1 70 ? 27.51000 32.83100 -71.44800 1.000 54.29929 73 LEU D CA 1
ATOM 11539 C C . LEU D 1 70 ? 28.15900 31.59600 -72.08200 1.000 51.10380 73 LEU D C 1
ATOM 11540 O O . LEU D 1 70 ? 28.19300 31.48400 -73.30700 1.000 53.50869 73 LEU D O 1
ATOM 11545 N N . LYS D 1 71 ? 28.67600 30.67700 -71.27700 1.000 53.56327 74 LYS D N 1
ATOM 11546 C CA . LYS D 1 71 ? 29.30300 29.47700 -71.83000 1.000 46.58330 74 LYS D CA 1
ATOM 11547 C C . LYS D 1 71 ? 28.62500 28.21600 -71.30900 1.000 47.55157 74 LYS D C 1
ATOM 11548 O O . LYS D 1 71 ? 28.41100 28.08600 -70.10400 1.000 41.65023 74 LYS D O 1
ATOM 11554 N N . PRO D 1 72 ? 28.28200 27.28200 -72.19600 1.000 42.96643 75 PRO D N 1
ATOM 11555 C CA . PRO D 1 72 ? 27.63000 26.06200 -71.70800 1.000 45.34192 75 PRO D CA 1
ATOM 11556 C C . PRO D 1 72 ? 28.56300 25.14300 -70.90700 1.000 44.76349 75 PRO D C 1
ATOM 11557 O O . PRO D 1 72 ? 29.78900 25.23000 -70.97700 1.000 45.50378 75 PRO D O 1
ATOM 11561 N N . ILE D 1 73 ? 27.96900 24.21100 -70.19300 1.000 41.36085 76 ILE D N 1
ATOM 11562 C CA . ILE D 1 73 ? 28.73800 23.23400 -69.50000 1.000 45.57763 76 ILE D CA 1
ATOM 11563 C C . ILE D 1 73 ? 29.33400 22.34900 -70.58400 1.000 43.52187 76 ILE D C 1
ATOM 11564 O O . ILE D 1 73 ? 28.66400 21.91400 -71.48800 1.000 44.82372 76 ILE D O 1
ATOM 11569 N N . PRO D 1 74 ? 30.68200 22.11300 -70.44300 1.000 48.09157 77 PRO D N 1
ATOM 11570 C CA . PRO D 1 74 ? 31.24800 21.27900 -71.50100 1.000 51.90438 77 PRO D CA 1
ATOM 11571 C C . PRO D 1 74 ? 30.91600 19.84600 -71.25400 1.000 51.60873 77 PRO D C 1
ATOM 11572 O O . PRO D 1 74 ? 30.77000 19.44300 -70.14100 1.000 51.55312 77 PRO D O 1
ATOM 11576 N N . ASP D 1 75 ? 30.84600 19.07200 -72.29300 1.000 53.64695 78 ASP D N 1
ATOM 11577 C CA . ASP D 1 75 ? 30.56600 17.67200 -72.16800 1.000 53.30181 78 ASP D CA 1
ATOM 11578 C C . ASP D 1 75 ? 31.56000 16.97400 -71.31800 1.000 53.37567 78 ASP D C 1
ATOM 11579 O O . ASP D 1 75 ? 31.29900 16.06000 -70.66600 1.000 55.73051 78 ASP D O 1
ATOM 11584 N N . SER D 1 76 ? 32.75900 17.42900 -71.35400 1.000 56.39091 79 SER D N 1
ATOM 11585 C CA . SER D 1 76 ? 33.75500 16.74300 -70.64800 1.000 55.64564 79 SER D CA 1
ATOM 11586 C C . SER D 1 76 ? 33.38800 16.71300 -69.22800 1.000 53.21582 79 SER D C 1
ATOM 11587 O O . SER D 1 76 ? 33.85400 15.92200 -68.52000 1.000 48.47490 79 SER D O 1
ATOM 11590 N N . HIS D 1 77 ? 32.56100 17.63200 -68.81600 1.000 54.46183 80 HIS D N 1
ATOM 11591 C CA . HIS D 1 77 ? 32.18300 17.73200 -67.42700 1.000 51.82327 80 HIS D CA 1
ATOM 11592 C C . HIS D 1 77 ? 31.07400 16.85900 -66.84100 1.000 47.75081 80 HIS D C 1
ATOM 11593 O O . HIS D 1 77 ? 30.87200 16.87800 -65.67600 1.000 43.78173 80 HIS D O 1
ATOM 11600 N N . TYR D 1 78 ? 30.36300 16.11600 -67.65000 1.000 46.27782 81 TYR D N 1
ATOM 11601 C CA . TYR D 1 78 ? 29.28800 15.25400 -67.17500 1.000 47.50750 81 TYR D CA 1
ATOM 11602 C C . TYR D 1 78 ? 29.13400 13.97000 -67.89300 1.000 44.26855 81 TYR D C 1
ATOM 11603 O O . TYR D 1 78 ? 29.48200 13.87400 -69.00700 1.000 47.84307 81 TYR D O 1
ATOM 11612 N N . GLU D 1 79 ? 28.54600 13.00600 -67.23900 1.000 41.11362 82 GLU D N 1
ATOM 11613 C CA . GLU D 1 79 ? 28.34500 11.67700 -67.79700 1.000 38.72903 82 GLU D CA 1
ATOM 11614 C C . GLU D 1 79 ? 26.85400 11.43200 -67.97200 1.000 39.18574 82 GLU D C 1
ATOM 11615 O O . GLU D 1 79 ? 26.01500 12.15200 -67.42900 1.000 38.57543 82 GLU D O 1
ATOM 11621 N N . ALA D 1 80 ? 26.53100 10.40600 -68.75000 1.000 31.26888 83 ALA D N 1
ATOM 11622 C CA . ALA D 1 80 ? 25.15300 10.02100 -69.01000 1.000 38.22474 83 ALA D CA 1
ATOM 11623 C C . ALA D 1 80 ? 24.91500 8.61800 -68.47800 1.000 41.06436 83 ALA D C 1
ATOM 11624 O O . ALA D 1 80 ? 25.69800 7.70200 -68.75300 1.000 38.56604 83 ALA D O 1
ATOM 11626 N N . VAL D 1 81 ? 23.84800 8.46800 -67.69900 1.000 39.39230 84 VAL D N 1
ATOM 11627 C CA . VAL D 1 81 ? 23.46900 7.15600 -67.13600 1.000 36.88715 84 VAL D CA 1
ATOM 11628 C C . VAL D 1 81 ? 23.43500 6.09100 -68.22600 1.000 35.15419 84 VAL D C 1
ATOM 11629 O O . VAL D 1 81 ? 23.99600 4.98500 -68.00400 1.000 36.87811 84 VAL D O 1
ATOM 11633 N N . PRO D 1 82 ? 22.79800 6.27000 -69.38700 1.000 37.85624 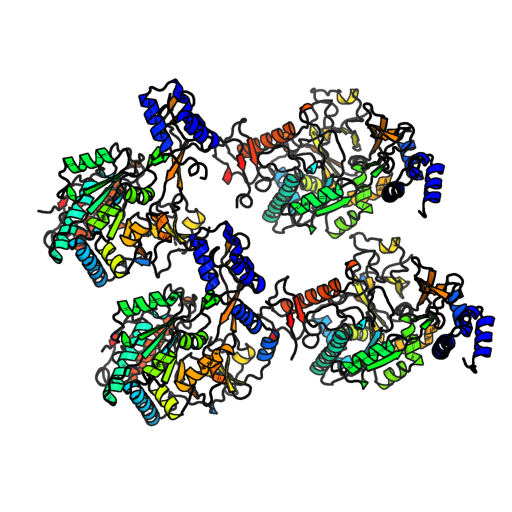85 PRO D N 1
ATOM 11634 C CA . PRO D 1 82 ? 22.77500 5.21800 -70.40400 1.000 39.93094 85 PRO D CA 1
ATOM 11635 C C . PRO D 1 82 ? 24.14600 4.86100 -70.95600 1.000 41.12250 85 PRO D C 1
ATOM 11636 O O . PRO D 1 82 ? 24.26400 3.83400 -71.63500 1.000 45.64606 85 PRO D O 1
ATOM 11640 N N . ASN D 1 83 ? 25.17500 5.66500 -70.70200 1.000 42.14936 86 ASN D N 1
ATOM 11641 C CA . ASN D 1 83 ? 26.52900 5.34800 -71.13200 1.000 43.72226 86 ASN D CA 1
ATOM 11642 C C . ASN D 1 83 ? 27.34300 4.63300 -70.06600 1.000 44.15992 86 ASN D C 1
ATOM 11643 O O . ASN D 1 83 ? 28.48600 4.25100 -70.33800 1.000 44.57415 86 ASN D O 1
ATOM 11648 N N . LEU D 1 84 ? 26.80400 4.45600 -68.86300 1.000 38.90812 87 LEU D N 1
ATOM 11649 C CA . LEU D 1 84 ? 27.51400 3.71300 -67.83500 1.000 40.95121 87 LEU D CA 1
ATOM 11650 C C . LEU D 1 84 ? 27.38100 2.21700 -68.09200 1.000 39.53818 87 LEU D C 1
ATOM 11651 O O . LEU D 1 84 ? 26.38900 1.74700 -68.65500 1.000 35.51437 87 LEU D O 1
ATOM 11656 N N . SER D 1 85 ? 28.40300 1.47000 -67.68400 1.000 39.13465 88 SER D N 1
ATOM 11657 C CA . SER D 1 85 ? 28.36000 0.01700 -67.78500 1.000 40.56944 88 SER D CA 1
ATOM 11658 C C . SER D 1 85 ? 27.32600 -0.55600 -66.82200 1.000 42.29548 88 SER D C 1
ATOM 11659 O O . SER D 1 85 ? 26.93000 0.08000 -65.84400 1.000 39.26982 88 SER D O 1
ATOM 11662 N N . ASN D 1 86 ? 26.87400 -1.77800 -67.12500 1.000 42.69049 89 ASN D N 1
ATOM 11663 C CA . ASN D 1 86 ? 25.90800 -2.44700 -66.25500 1.000 42.31703 89 ASN D CA 1
ATOM 11664 C C . ASN D 1 86 ? 26.45500 -2.65600 -64.85000 1.000 40.75485 89 ASN D C 1
ATOM 11665 O O . ASN D 1 86 ? 25.68400 -2.68600 -63.88400 1.000 42.18476 89 ASN D O 1
ATOM 11670 N N . GLU D 1 87 ? 27.77500 -2.78300 -64.70900 1.000 40.76255 90 GLU D N 1
ATOM 11671 C CA . GLU D 1 87 ? 28.35400 -3.02000 -63.39100 1.000 41.51090 90 GLU D CA 1
ATOM 11672 C C . GLU D 1 87 ? 28.52200 -1.74400 -62.58200 1.000 39.28561 90 GLU D C 1
ATOM 11673 O O . GLU D 1 87 ? 28.44200 -1.78600 -61.35100 1.000 40.28333 90 GLU D O 1
ATOM 11679 N N . LYS D 1 88 ? 28.74100 -0.60600 -63.23700 1.000 39.26241 91 LYS D N 1
ATOM 11680 C CA . LYS D 1 88 ? 28.78800 0.64600 -62.49100 1.000 40.51336 91 LYS D CA 1
ATOM 11681 C C . LYS D 1 88 ? 27.38800 1.08300 -62.08100 1.000 35.39873 91 LYS D C 1
ATOM 11682 O O . LYS D 1 88 ? 27.19700 1.62700 -60.98700 1.000 37.35933 91 LYS D O 1
ATOM 11688 N N . ILE D 1 89 ? 26.39600 0.83900 -62.94200 1.000 31.72205 92 ILE D N 1
ATOM 11689 C CA . ILE D 1 89 ? 25.01100 1.15100 -62.60000 1.000 34.36294 92 ILE D CA 1
ATOM 11690 C C . ILE D 1 89 ? 24.56900 0.32500 -61.39800 1.000 36.01681 92 ILE D C 1
ATOM 11691 O O . ILE D 1 89 ? 23.96800 0.84700 -60.45400 1.000 34.93499 92 ILE D O 1
ATOM 11696 N N . LEU D 1 90 ? 24.86700 -0.97700 -61.41500 1.000 34.75797 93 LEU D N 1
ATOM 11697 C CA . LEU D 1 90 ? 24.52400 -1.83000 -60.28200 1.000 33.06758 93 LEU D CA 1
ATOM 11698 C C . LEU D 1 90 ? 25.23800 -1.36900 -59.01900 1.000 36.41468 93 LEU D C 1
ATOM 11699 O O . LEU D 1 90 ? 24.65300 -1.37000 -57.93000 1.000 34.52339 93 LEU D O 1
ATOM 11704 N N . GLU D 1 91 ? 26.50800 -0.98300 -59.14700 1.000 33.64010 94 GLU D N 1
ATOM 11705 C CA . GLU D 1 91 ? 27.26300 -0.47300 -58.00600 1.000 33.58174 94 GLU D CA 1
ATOM 11706 C C . GLU D 1 91 ? 26.60200 0.76500 -57.40800 1.000 36.35126 94 GLU D C 1
ATOM 11707 O O . GLU D 1 91 ? 26.39400 0.84700 -56.19200 1.000 32.51360 94 GLU D O 1
ATOM 11713 N N . TYR D 1 92 ? 26.26900 1.74300 -58.25300 1.000 30.16823 95 TYR D N 1
ATOM 11714 C CA . TYR D 1 92 ? 25.60900 2.95000 -57.76400 1.000 34.14329 95 TYR D CA 1
ATOM 11715 C C . TYR D 1 92 ? 24.24000 2.63300 -57.17100 1.000 28.92284 95 TYR D C 1
ATOM 11716 O O . TYR D 1 92 ? 23.87600 3.15900 -56.11300 1.000 29.19688 95 TYR D O 1
ATOM 11725 N N . GLU D 1 93 ? 23.46600 1.77800 -57.84400 1.000 28.96064 96 GLU D N 1
ATOM 11726 C CA . GLU D 1 93 ? 22.14700 1.40700 -57.33900 1.000 31.61564 96 GLU D CA 1
ATOM 11727 C C . GLU D 1 93 ? 22.24300 0.79900 -55.94600 1.000 32.36469 96 GLU D C 1
ATOM 11728 O O . GLU D 1 93 ? 21.44000 1.12400 -55.06200 1.000 30.77892 96 GLU D O 1
ATOM 11734 N N . ASN D 1 94 ? 23.22300 -0.08400 -55.73200 1.000 30.76296 97 ASN D N 1
ATOM 11735 C CA . ASN D 1 94 ? 23.36000 -0.74600 -54.43800 1.000 30.43459 97 ASN D CA 1
ATOM 11736 C C . ASN D 1 94 ? 23.79300 0.23300 -53.35100 1.000 26.76339 97 ASN D C 1
ATOM 11737 O O . ASN D 1 94 ? 23.38600 0.09900 -52.19200 1.000 28.49895 97 ASN D O 1
ATOM 11742 N N . ILE D 1 95 ? 24.63100 1.21100 -53.69600 1.000 28.25157 98 ILE D N 1
ATOM 11743 C CA . ILE D 1 95 ? 24.97100 2.25400 -52.73500 1.000 28.49820 98 ILE D CA 1
ATOM 11744 C C . ILE D 1 95 ? 23.72100 3.03000 -52.34800 1.000 27.58425 98 ILE D C 1
ATOM 11745 O O . ILE D 1 95 ? 23.49200 3.32100 -51.16800 1.000 28.81119 98 ILE D O 1
ATOM 11750 N N . GLY D 1 96 ? 22.89700 3.38800 -53.33900 1.000 31.59124 99 GLY D N 1
ATOM 11751 C CA . GLY D 1 96 ? 21.65900 4.09300 -53.04300 1.000 27.39950 99 GLY D CA 1
ATOM 11752 C C . GLY D 1 96 ? 20.67200 3.25800 -52.24800 1.000 27.42647 99 GLY D C 1
ATOM 11753 O O . GLY D 1 96 ? 20.03400 3.75700 -51.31600 1.000 28.51964 99 GLY D O 1
ATOM 11754 N N . LEU D 1 97 ? 20.54000 1.97300 -52.59400 1.000 26.84490 100 LEU D N 1
ATOM 11755 C CA . LEU D 1 97 ? 19.61600 1.10800 -51.86400 1.000 29.74028 100 LEU D CA 1
ATOM 11756 C C . LEU D 1 97 ? 20.04600 0.94900 -50.41100 1.000 26.85511 100 LEU D C 1
ATOM 11757 O O . LEU D 1 97 ? 19.20100 0.87300 -49.50900 1.000 30.20538 100 LEU D O 1
ATOM 11762 N N . ARG D 1 98 ? 21.35900 0.89700 -50.16300 1.000 25.46416 101 ARG D N 1
ATOM 11763 C CA . ARG D 1 98 ? 21.84600 0.83900 -48.78900 1.000 28.15301 101 ARG D CA 1
ATOM 11764 C C . ARG D 1 98 ? 21.45000 2.08700 -48.00800 1.000 30.94718 101 ARG D C 1
ATOM 11765 O O . ARG D 1 98 ? 21.03100 1.99800 -46.84700 1.000 28.91884 101 ARG D O 1
ATOM 11773 N N . GLU D 1 99 ? 21.59900 3.26400 -48.62200 1.000 29.61931 102 GLU D N 1
ATOM 11774 C CA . GLU D 1 99 ? 21.19500 4.50100 -47.96000 1.000 31.08534 102 GLU D CA 1
ATOM 11775 C C . GLU D 1 99 ? 19.70100 4.49700 -47.65300 1.000 26.51863 102 GLU D C 1
ATOM 11776 O O . GLU D 1 99 ? 19.28300 4.90600 -46.56200 1.000 30.08927 102 GLU D O 1
ATOM 11782 N N . ILE D 1 100 ? 18.88500 4.03200 -48.60400 1.000 25.40085 103 ILE D N 1
ATOM 11783 C CA . ILE D 1 100 ? 17.43900 3.98000 -48.39700 1.000 28.67837 103 ILE D CA 1
ATOM 11784 C C . ILE D 1 100 ? 17.10200 3.03300 -47.25400 1.000 29.57614 103 ILE D C 1
ATOM 11785 O O . ILE D 1 100 ? 16.31900 3.36900 -46.35600 1.000 28.14807 103 ILE D O 1
ATOM 11790 N N . SER D 1 101 ? 17.70200 1.83700 -47.26300 1.000 28.13722 104 SER D N 1
ATOM 11791 C CA . SER D 1 101 ? 17.41100 0.85400 -46.22500 1.000 27.54138 104 SER D CA 1
ATOM 11792 C C . SER D 1 101 ? 17.85600 1.34300 -44.85300 1.000 31.29546 104 SER D C 1
ATOM 11793 O O . SER D 1 101 ? 17.26200 0.96900 -43.83600 1.000 32.04763 104 SER D O 1
ATOM 11796 N N . ASP D 1 102 ? 18.90100 2.16800 -44.80300 1.000 30.24791 105 ASP D N 1
ATOM 11797 C CA . ASP D 1 102 ? 19.36100 2.74300 -43.54700 1.000 28.16836 105 ASP D CA 1
ATOM 11798 C C . ASP D 1 102 ? 18.53900 3.94700 -43.10400 1.000 31.07494 105 ASP D C 1
ATOM 11799 O O . ASP D 1 102 ? 18.86600 4.55100 -42.07600 1.000 31.40672 105 ASP D O 1
ATOM 11804 N N . GLY D 1 103 ? 17.49900 4.31100 -43.84800 1.000 31.38043 106 GLY D N 1
ATOM 11805 C CA . GLY D 1 103 ? 16.68600 5.44900 -43.48300 1.000 31.19405 106 GLY D CA 1
ATOM 11806 C C . GLY D 1 103 ? 17.35100 6.79500 -43.64900 1.000 33.91924 106 GLY D C 1
ATOM 11807 O O . GLY D 1 103 ? 16.97800 7.74800 -42.95700 1.000 33.09778 106 GLY D O 1
ATOM 11808 N N . LYS D 1 104 ? 18.33300 6.90600 -44.54300 1.000 30.98076 107 LYS D N 1
ATOM 11809 C CA . LYS D 1 104 ? 19.12300 8.12200 -44.68900 1.000 26.76666 107 LYS D CA 1
ATOM 11810 C C . LYS D 1 104 ? 18.68400 8.99500 -45.85900 1.000 26.24190 107 LYS D C 1
ATOM 11811 O O . LYS D 1 104 ? 19.38100 9.96200 -46.18500 1.000 27.19958 107 LYS D O 1
ATOM 11817 N N . VAL D 1 105 ? 17.55100 8.69500 -46.48900 1.000 25.61378 108 VAL D N 1
ATOM 11818 C CA . VAL D 1 105 ? 17.12900 9.37700 -47.70700 1.000 24.62589 108 VAL D CA 1
ATOM 11819 C C . VAL D 1 105 ? 15.80300 10.07700 -47.45100 1.000 25.65046 108 VAL D C 1
ATOM 11820 O O . VAL D 1 105 ? 14.87400 9.47800 -46.89700 1.000 26.48942 108 VAL D O 1
ATOM 11824 N N . GLY D 1 106 ? 15.72100 11.34000 -47.85700 1.000 28.06734 109 GLY D N 1
ATOM 11825 C CA . GLY D 1 106 ? 14.46900 12.06600 -47.86600 1.000 27.32092 109 GLY D CA 1
ATOM 11826 C C . GLY D 1 106 ? 14.19300 12.61900 -49.24500 1.000 25.87599 109 GLY D C 1
ATOM 11827 O O . GLY D 1 106 ? 15.11500 12.77000 -50.05400 1.000 24.47752 109 GLY D O 1
ATOM 11828 N N . VAL D 1 107 ? 12.93300 12.92200 -49.53100 1.000 25.34290 110 VAL D N 1
ATOM 11829 C CA . VAL D 1 107 ? 12.52600 13.51200 -50.79900 1.000 25.72840 110 VAL D CA 1
ATOM 11830 C C . VAL D 1 107 ? 11.92800 14.87900 -50.51100 1.000 26.97490 110 VAL D C 1
ATOM 11831 O O . VAL D 1 107 ? 11.07300 15.01800 -49.62800 1.000 24.04063 110 VAL D O 1
ATOM 11835 N N . LEU D 1 108 ? 12.38000 15.88300 -51.24900 1.000 22.51208 111 LEU D N 1
ATOM 11836 C CA . LEU D 1 108 ? 11.82200 17.22800 -51.16300 1.000 22.64189 111 LEU D CA 1
ATOM 11837 C C . LEU D 1 108 ? 10.93300 17.43200 -52.38200 1.000 24.57739 111 LEU D C 1
ATOM 11838 O O . LEU D 1 108 ? 11.40900 17.79700 -53.45800 1.000 27.77445 111 LEU D O 1
ATOM 11843 N N . LEU D 1 109 ? 9.63600 17.18900 -52.21500 1.000 21.03818 112 LEU D N 1
ATOM 11844 C CA . LEU D 1 109 ? 8.68300 17.32800 -53.30800 1.000 22.52505 112 LEU D CA 1
ATOM 11845 C C . LEU D 1 109 ? 8.22500 18.77800 -53.38800 1.000 25.41324 112 LEU D C 1
ATOM 11846 O O . LEU D 1 109 ? 7.65300 19.30900 -52.43200 1.000 22.51301 112 LEU D O 1
ATOM 11851 N N . LEU D 1 110 ? 8.49400 19.41500 -54.52200 1.000 21.75844 113 LEU D N 1
ATOM 11852 C CA . LEU D 1 110 ? 8.13500 20.81200 -54.74000 1.000 25.55402 113 LEU D CA 1
ATOM 11853 C C . LEU D 1 110 ? 6.69900 20.85300 -55.23800 1.000 24.35805 113 LEU D C 1
ATOM 11854 O O . LEU D 1 110 ? 6.43700 20.68100 -56.43000 1.000 24.13923 113 LEU D O 1
ATOM 11859 N N . ALA D 1 111 ? 5.75900 21.08800 -54.32700 1.000 23.16644 114 ALA D N 1
ATOM 11860 C CA . ALA D 1 111 ? 4.33300 20.99200 -54.62200 1.000 27.37272 114 ALA D CA 1
ATOM 11861 C C . ALA D 1 111 ? 3.59500 22.23000 -54.13500 1.000 25.70310 114 ALA D C 1
ATOM 11862 O O . ALA D 1 111 ? 2.46900 22.15000 -53.63400 1.000 22.53136 114 ALA D O 1
ATOM 11864 N N . GLY D 1 112 ? 4.22300 23.39900 -54.27600 1.000 27.14191 115 GLY D N 1
ATOM 11865 C CA . GLY D 1 112 ? 3.60200 24.65400 -53.88600 1.000 26.15076 115 GLY D CA 1
ATOM 11866 C C . GLY D 1 112 ? 3.25200 25.55500 -55.05500 1.000 29.42052 115 GLY D C 1
ATOM 11867 O O . GLY D 1 112 ? 2.74800 26.66400 -54.87000 1.000 27.84387 115 GLY D O 1
ATOM 11868 N N . GLY D 1 113 ? 3.53200 25.08000 -56.26600 1.000 25.07665 116 GLY D N 1
ATOM 11869 C CA . GLY D 1 113 ? 3.28300 25.88000 -57.45300 1.000 30.00418 116 GLY D CA 1
ATOM 11870 C C . GLY D 1 113 ? 1.81000 26.18600 -57.64100 1.000 30.34530 116 GLY D C 1
ATOM 11871 O O . GLY D 1 113 ? 0.93700 25.41300 -57.23900 1.000 29.87912 116 GLY D O 1
ATOM 11872 N N . GLN D 1 114 ? 1.53600 27.33500 -58.26200 1.000 30.77345 117 GLN D N 1
ATOM 11873 C CA . GLN D 1 114 ? 0.17900 27.80100 -58.52500 1.000 35.02940 117 GLN D CA 1
ATOM 11874 C C . GLN D 1 114 ? -0.03100 28.11900 -60.00400 1.000 38.97870 117 GLN D C 1
ATOM 11875 O O . GLN D 1 114 ? -0.76400 29.04800 -60.35700 1.000 33.85405 117 GLN D O 1
ATOM 11881 N N . ALA D 1 115 ? 0.57300 27.33000 -60.89000 1.000 36.29455 118 ALA D N 1
ATOM 11882 C CA . ALA D 1 115 ? 0.39600 27.55600 -62.31800 1.000 39.22795 118 ALA D CA 1
ATOM 11883 C C . ALA D 1 115 ? -1.05600 27.29600 -62.70900 1.000 38.13920 118 ALA D C 1
ATOM 11884 O O . ALA D 1 115 ? -1.69100 26.35400 -62.22300 1.000 37.17910 118 ALA D O 1
ATOM 11886 N N . THR D 1 116 ? -1.58900 28.14000 -63.59500 1.000 39.28160 119 THR D N 1
ATOM 11887 C CA . THR D 1 116 ? -2.97200 28.01900 -64.04100 1.000 39.70123 119 THR D CA 1
ATOM 11888 C C . THR D 1 116 ? -3.11600 27.58100 -65.49100 1.000 38.89863 119 THR D C 1
ATOM 11889 O O . THR D 1 116 ? -4.23300 27.25800 -65.90900 1.000 38.81584 119 THR D O 1
ATOM 11893 N N . ARG D 1 117 ? -2.02400 27.55100 -66.25800 1.000 41.41346 120 ARG D N 1
ATOM 11894 C CA . ARG D 1 117 ? -2.03300 27.18900 -67.67400 1.000 42.59017 120 ARG D CA 1
ATOM 11895 C C . ARG D 1 117 ? -2.88300 25.95800 -67.97700 1.000 43.55292 120 ARG D C 1
ATOM 11896 O O . ARG D 1 117 ? -3.62800 25.94100 -68.95800 1.000 38.93421 120 ARG D O 1
ATOM 11904 N N . LEU D 1 118 ? -2.78100 24.93200 -67.12800 1.000 37.04051 121 LEU D N 1
ATOM 11905 C CA . LEU D 1 118 ? -3.45900 23.66800 -67.39000 1.000 37.74002 121 LEU D CA 1
ATOM 11906 C C . LEU D 1 118 ? -4.96900 23.78000 -67.23100 1.000 43.49570 121 LEU D C 1
ATOM 11907 O O . LEU D 1 118 ? -5.71100 22.96300 -67.79000 1.000 45.14887 121 LEU D O 1
ATOM 11912 N N . GLY D 1 119 ? -5.44800 24.77200 -66.48400 1.000 41.89959 122 GLY D N 1
ATOM 11913 C CA . GLY D 1 119 ? -6.87700 24.87000 -66.23500 1.000 43.55134 122 GLY D CA 1
ATOM 11914 C C . GLY D 1 119 ? -7.41000 23.84500 -65.26100 1.000 45.42580 122 GLY D C 1
ATOM 11915 O O . GLY D 1 119 ? -8.60500 23.54300 -65.28100 1.000 47.83341 122 GLY D O 1
ATOM 11916 N N . PHE D 1 120 ? -6.54200 23.28500 -64.42300 1.000 43.95215 123 PHE D N 1
ATOM 11917 C CA . PHE D 1 120 ? -6.91300 22.31800 -63.39900 1.000 43.97974 123 PHE D CA 1
ATOM 11918 C C . PHE D 1 120 ? -7.15500 23.07500 -62.09700 1.000 42.98851 123 PHE D C 1
ATOM 11919 O O . PHE D 1 120 ? -6.29600 23.84400 -61.65500 1.000 49.43577 123 PHE D O 1
ATOM 11927 N N . GLY D 1 121 ? -8.32400 22.87600 -61.49500 1.000 42.86544 124 GLY D N 1
ATOM 11928 C CA . GLY D 1 121 ? -8.64300 23.60100 -60.27800 1.000 39.11407 124 GLY D CA 1
ATOM 11929 C C . GLY D 1 121 ? -8.11400 22.94400 -59.02200 1.000 44.94167 124 GLY D C 1
ATOM 11930 O O . GLY D 1 121 ? -8.65800 23.14900 -57.93000 1.000 40.84657 124 GLY D O 1
ATOM 11931 N N . HIS D 1 122 ? -7.04200 22.18200 -59.15400 1.000 34.85243 125 HIS D N 1
ATOM 11932 C CA . HIS D 1 122 ? -6.46700 21.46200 -58.03500 1.000 36.64007 125 HIS D CA 1
ATOM 11933 C C . HIS D 1 122 ? -4.93300 21.51000 -58.13800 1.000 34.41418 125 HIS D C 1
ATOM 11934 O O . HIS D 1 122 ? -4.40200 21.87200 -59.17800 1.000 30.48718 125 HIS D O 1
ATOM 11941 N N . PRO D 1 123 ? -4.24900 21.15900 -57.05300 1.000 32.26272 126 PRO D N 1
ATOM 11942 C CA . PRO D 1 123 ? -2.78400 21.02800 -57.14500 1.000 35.50483 126 PRO D CA 1
ATOM 11943 C C . PRO D 1 123 ? -2.38300 20.09000 -58.27200 1.000 30.80858 126 PRO D C 1
ATOM 11944 O O . PRO D 1 123 ? -3.02200 19.06300 -58.50700 1.000 25.90029 126 PRO D O 1
ATOM 11948 N N . LYS D 1 124 ? -1.30200 20.46300 -58.97000 1.000 27.03642 127 LYS D N 1
ATOM 11949 C CA . LYS D 1 124 ? -0.87600 19.73600 -60.16400 1.000 34.05294 127 LYS D CA 1
ATOM 11950 C C . LYS D 1 124 ? -0.66900 18.25100 -59.89500 1.000 26.67907 127 LYS D C 1
ATOM 11951 O O . LYS D 1 124 ? -0.92000 17.42500 -60.78000 1.000 29.06538 127 LYS D O 1
ATOM 11957 N N . GLY D 1 125 ? -0.23200 17.88900 -58.68500 1.000 27.65368 128 GLY D N 1
ATOM 11958 C CA . GLY D 1 125 ? -0.00600 16.48900 -58.35600 1.000 27.67717 128 GLY D CA 1
ATOM 11959 C C . GLY D 1 125 ? -1.23500 15.60700 -58.43600 1.000 27.99044 128 GLY D C 1
ATOM 11960 O O . GLY D 1 125 ? -1.10400 14.38000 -58.51700 1.000 26.37777 128 GLY D O 1
ATOM 11961 N N . MET D 1 126 ? -2.42500 16.19600 -58.42000 1.000 27.36828 129 MET D N 1
ATOM 11962 C CA . MET D 1 126 ? -3.66800 15.44400 -58.48400 1.000 28.96338 129 MET D CA 1
ATOM 11963 C C . MET D 1 126 ? -4.15300 15.20800 -59.91000 1.000 31.13066 129 MET D C 1
ATOM 11964 O O . MET D 1 126 ? -5.25400 14.67900 -60.09300 1.000 30.39547 129 MET D O 1
ATOM 11969 N N . TYR D 1 127 ? -3.37700 15.59700 -60.91900 1.000 27.78671 130 TYR D N 1
ATOM 11970 C CA . TYR D 1 127 ? -3.84100 15.44900 -62.29100 1.000 27.48488 130 TYR D CA 1
ATOM 11971 C C . TYR D 1 127 ? -3.78700 13.99700 -62.74200 1.000 32.01892 130 TYR D C 1
ATOM 11972 O O . TYR D 1 127 ? -2.83800 13.26800 -62.44600 1.000 30.25943 130 TYR D O 1
ATOM 11981 N N . ASP D 1 128 ? -4.82800 13.58900 -63.45800 1.000 29.08153 131 ASP D N 1
ATOM 11982 C CA . ASP D 1 128 ? -4.98400 12.24400 -63.99500 1.000 31.91373 131 ASP D CA 1
ATOM 11983 C C . ASP D 1 128 ? -4.85200 12.34400 -65.51000 1.000 32.61410 131 ASP D C 1
ATOM 11984 O O . ASP D 1 128 ? -5.75600 12.85100 -66.18100 1.000 34.66137 131 ASP D O 1
ATOM 11989 N N . VAL D 1 129 ? -3.73100 11.86100 -66.04900 1.000 29.89507 132 VAL D N 1
ATOM 11990 C CA . VAL D 1 129 ? -3.44200 12.01700 -67.47300 1.000 30.85486 132 VAL D CA 1
ATOM 11991 C C . VAL D 1 129 ? -4.14300 10.94900 -68.30400 1.000 32.93976 132 VAL D C 1
ATOM 11992 O O . VAL D 1 129 ? -3.90300 10.84100 -69.51200 1.000 33.58686 132 VAL D O 1
ATOM 11996 N N . GLY D 1 130 ? -4.98800 10.14000 -67.67000 1.000 32.26046 133 GLY D N 1
ATOM 11997 C CA . GLY D 1 130 ? -5.75700 9.16300 -68.41400 1.000 34.45483 133 GLY D CA 1
ATOM 11998 C C . GLY D 1 130 ? -5.06100 7.84900 -68.67600 1.000 35.02899 133 GLY D C 1
ATOM 11999 O O . GLY D 1 130 ? -5.33600 7.20300 -69.69200 1.000 36.96008 133 GLY D O 1
ATOM 12000 N N . LEU D 1 131 ? -4.16000 7.43100 -67.78500 1.000 36.70085 134 LEU D N 1
ATOM 12001 C CA . LEU D 1 131 ? -3.54400 6.11900 -67.89000 1.000 31.61078 134 LEU D CA 1
ATOM 12002 C C . LEU D 1 131 ? -4.60000 5.02500 -67.73600 1.000 34.60013 134 LEU D C 1
ATOM 12003 O O . LEU D 1 131 ? -5.71000 5.28500 -67.26100 1.000 35.52655 134 LEU D O 1
ATOM 12008 N N . PRO D 1 132 ? -4.28800 3.79900 -68.17300 1.000 36.89947 135 PRO D N 1
ATOM 12009 C CA . PRO D 1 132 ? -5.19600 2.67500 -67.88700 1.000 33.42509 135 PRO D CA 1
ATOM 12010 C C . PRO D 1 132 ? -5.54300 2.55300 -66.41200 1.000 36.82094 135 PRO D C 1
ATOM 12011 O O . PRO D 1 132 ? -6.69300 2.24700 -66.07600 1.000 35.56813 135 PRO D O 1
ATOM 12015 N N . SER D 1 133 ? -4.57400 2.80000 -65.52400 1.000 34.37830 136 SER D N 1
ATOM 12016 C CA . SER D 1 133 ? -4.79700 2.77000 -64.08400 1.000 33.00611 136 SER D CA 1
ATOM 12017 C C . SER D 1 133 ? -5.54500 3.99300 -63.57000 1.000 34.48007 136 SER D C 1
ATOM 12018 O O . SER D 1 133 ? -6.09100 3.94200 -62.46100 1.000 31.94601 136 SER D O 1
ATOM 12021 N N . ARG D 1 134 ? -5.58300 5.07500 -64.34800 1.000 36.91376 137 ARG D N 1
ATOM 12022 C CA . ARG D 1 134 ? -6.14600 6.35700 -63.91600 1.000 32.66043 137 ARG D CA 1
ATOM 12023 C C . ARG D 1 134 ? -5.50600 6.88800 -62.63200 1.000 34.16036 137 ARG D C 1
ATOM 12024 O O . ARG D 1 134 ? -6.14000 7.62300 -61.87200 1.000 33.99894 137 ARG D O 1
ATOM 12032 N N . LYS D 1 135 ? -4.26100 6.51600 -62.35900 1.000 30.98565 138 LYS D N 1
ATOM 12033 C CA . LYS D 1 135 ? -3.56300 7.01900 -61.18300 1.000 29.75639 138 LYS D CA 1
ATOM 12034 C C . LYS D 1 135 ? -3.07800 8.44600 -61.39700 1.000 31.13350 138 LYS D C 1
ATOM 12035 O O . LYS D 1 135 ? -2.67800 8.81900 -62.50200 1.000 26.82078 138 LYS D O 1
ATOM 12041 N N . THR D 1 136 ? -3.10900 9.23900 -60.32800 1.000 25.13531 139 THR D N 1
ATOM 12042 C CA . THR D 1 136 ? -2.59300 10.59700 -60.37000 1.000 27.30934 139 THR D CA 1
ATOM 12043 C C . THR D 1 136 ? -1.07000 10.59900 -60.25000 1.000 27.40539 139 THR D C 1
ATOM 12044 O O . THR D 1 136 ? -0.43900 9.59000 -59.92700 1.000 24.19338 139 THR D O 1
ATOM 12048 N N . LEU D 1 137 ? -0.47900 11.76400 -60.53100 1.000 25.74992 140 LEU D N 1
ATOM 12049 C CA . LEU D 1 137 ? 0.95600 11.93800 -60.33600 1.000 27.46805 140 LEU D CA 1
ATOM 12050 C C . LEU D 1 137 ? 1.34300 11.67000 -58.88800 1.000 26.69958 140 LEU D C 1
ATOM 12051 O O . LEU D 1 137 ? 2.35800 11.01500 -58.62100 1.000 28.32014 140 LEU D O 1
ATOM 12056 N N . PHE D 1 138 ? 0.54500 12.17100 -57.93900 1.000 24.45264 141 PHE D N 1
ATOM 12057 C CA . PHE D 1 138 ? 0.82100 11.93900 -56.52400 1.000 27.38532 141 PHE D CA 1
ATOM 12058 C C . PHE D 1 138 ? 0.86500 10.44700 -56.20800 1.000 26.79484 141 PHE D C 1
ATOM 12059 O O . PHE D 1 138 ? 1.78200 9.97200 -55.52700 1.000 28.73444 141 PHE D O 1
ATOM 12067 N N . GLN D 1 139 ? -0.12200 9.69000 -56.69600 1.000 27.11274 142 GLN D N 1
ATOM 12068 C CA . GLN D 1 139 ? -0.17700 8.26800 -56.36700 1.000 26.43711 142 GLN D CA 1
ATOM 12069 C C . GLN D 1 139 ? 0.97400 7.50800 -57.00700 1.000 24.39902 142 GLN D C 1
ATOM 12070 O O . GLN D 1 139 ? 1.56100 6.61700 -56.38000 1.000 24.80826 142 GLN D O 1
ATOM 12076 N N . ILE D 1 140 ? 1.30100 7.83800 -58.25800 1.000 22.57364 143 ILE D N 1
ATOM 12077 C CA . ILE D 1 140 ? 2.42700 7.19400 -58.92700 1.000 25.14099 143 ILE D CA 1
ATOM 12078 C C . ILE D 1 140 ? 3.71300 7.40700 -58.13700 1.000 28.21832 143 ILE D C 1
ATOM 12079 O O . ILE D 1 140 ? 4.49900 6.47500 -57.93700 1.000 25.90723 143 ILE D O 1
ATOM 12084 N N . GLN D 1 141 ? 3.94700 8.63600 -57.67300 1.000 23.01817 144 GLN D N 1
ATOM 12085 C CA . GLN D 1 141 ? 5.15000 8.92900 -56.89700 1.000 26.49719 144 GLN D CA 1
ATOM 12086 C C . GLN D 1 141 ? 5.15900 8.17600 -55.57500 1.000 28.33491 144 GLN D C 1
ATOM 12087 O O . GLN D 1 141 ? 6.19500 7.63600 -55.17100 1.000 26.30840 144 GLN D O 1
ATOM 12093 N N . ALA D 1 142 ? 4.02100 8.14500 -54.87600 1.000 27.36338 145 ALA D N 1
ATOM 12094 C CA . ALA D 1 142 ? 3.95000 7.40900 -53.61600 1.000 25.62197 145 ALA D CA 1
ATOM 12095 C C . ALA D 1 142 ? 4.25400 5.93100 -53.82500 1.000 24.31024 145 ALA D C 1
ATOM 12096 O O . ALA D 1 142 ? 4.96800 5.31400 -53.02500 1.000 25.93406 145 ALA D O 1
ATOM 12098 N N . GLU D 1 143 ? 3.72400 5.34600 -54.90100 1.000 24.18555 146 GLU D N 1
ATOM 12099 C CA . GLU D 1 143 ? 3.94300 3.92800 -55.15100 1.000 26.39008 146 GLU D CA 1
ATOM 12100 C C . GLU D 1 143 ? 5.37700 3.64300 -55.57500 1.000 29.60804 146 GLU D C 1
ATOM 12101 O O . GLU D 1 143 ? 5.89600 2.55600 -55.29600 1.000 27.71866 146 GLU D O 1
ATOM 12107 N N . ARG D 1 144 ? 6.03100 4.59300 -56.24600 1.000 26.35294 147 ARG D N 1
ATOM 12108 C CA . ARG D 1 144 ? 7.45600 4.43300 -56.51400 1.000 26.15336 147 ARG D CA 1
ATOM 12109 C C . ARG D 1 144 ? 8.26600 4.45400 -55.22000 1.000 28.60423 147 ARG D C 1
ATOM 12110 O O . ARG D 1 144 ? 9.27600 3.74900 -55.11100 1.000 27.81883 147 ARG D O 1
ATOM 12118 N N . ILE D 1 145 ? 7.83400 5.24100 -54.22900 1.000 26.14913 148 ILE D N 1
ATOM 12119 C CA . ILE D 1 145 ? 8.48400 5.22200 -52.92000 1.000 25.63347 148 ILE D CA 1
ATOM 12120 C C . ILE D 1 145 ? 8.28900 3.86400 -52.25800 1.000 27.17392 148 ILE D C 1
ATOM 12121 O O . ILE D 1 145 ? 9.23400 3.27900 -51.71900 1.000 26.04254 148 ILE D O 1
ATOM 12126 N N . VAL D 1 146 ? 7.05200 3.35300 -52.27400 1.000 26.76230 149 VAL D N 1
ATOM 12127 C CA . VAL D 1 146 ? 6.77200 2.02800 -51.71800 1.000 28.94472 149 VAL D CA 1
ATOM 12128 C C . VAL D 1 146 ? 7.70000 0.99200 -52.33200 1.000 27.09204 149 VAL D C 1
ATOM 12129 O O . VAL D 1 146 ? 8.32400 0.18900 -51.62900 1.000 31.11614 149 VAL D O 1
ATOM 12133 N N . ARG D 1 147 ? 7.82100 1.01400 -53.65900 1.000 28.64783 150 ARG D N 1
ATOM 12134 C CA . ARG D 1 147 ? 8.56700 -0.02300 -54.36300 1.000 29.48211 150 ARG D CA 1
ATOM 12135 C C . ARG D 1 147 ? 10.06200 0.06300 -54.07700 1.000 33.83719 150 ARG D C 1
ATOM 12136 O O . ARG D 1 147 ? 10.71700 -0.96600 -53.87000 1.000 31.65580 150 ARG D O 1
ATOM 12144 N N . VAL D 1 148 ? 10.62800 1.27400 -54.06700 1.000 27.14376 151 VAL D N 1
ATOM 12145 C CA . VAL D 1 148 ? 12.06900 1.38400 -53.85800 1.000 27.24594 151 VAL D CA 1
ATOM 12146 C C . VAL D 1 148 ? 12.42300 1.08100 -52.40800 1.000 31.49721 151 VAL D C 1
ATOM 12147 O O . VAL D 1 148 ? 13.51200 0.56800 -52.12400 1.000 25.35646 151 VAL D O 1
ATOM 12151 N N . GLN D 1 149 ? 11.52400 1.38100 -51.46800 1.000 26.16473 152 GLN D N 1
ATOM 12152 C CA . GLN D 1 149 ? 11.72400 0.91900 -50.10000 1.000 27.22047 152 GLN D CA 1
ATOM 12153 C C . GLN D 1 149 ? 11.75800 -0.60400 -50.05500 1.000 30.38587 152 GLN D C 1
ATOM 12154 O O . GLN D 1 149 ? 12.58300 -1.19500 -49.35000 1.000 32.17815 152 GLN D O 1
ATOM 12160 N N . GLN D 1 150 ? 10.86800 -1.25400 -50.80900 1.000 28.36065 153 GLN D N 1
ATOM 12161 C CA . GLN D 1 150 ? 10.84300 -2.71400 -50.85300 1.000 36.16192 153 GLN D CA 1
ATOM 12162 C C . GLN D 1 150 ? 12.12500 -3.27500 -51.45900 1.000 35.59838 153 GLN D C 1
ATOM 12163 O O . GLN D 1 150 ? 12.69900 -4.23900 -50.94000 1.000 34.88461 153 GLN D O 1
ATOM 12169 N N . MET D 1 151 ? 12.58800 -2.68500 -52.56800 1.000 33.07758 154 MET D N 1
ATOM 12170 C CA . MET D 1 151 ? 13.84500 -3.12100 -53.17600 1.000 34.45049 154 MET D CA 1
ATOM 12171 C C . MET D 1 151 ? 15.00100 -2.98300 -52.19400 1.000 35.17458 154 MET D C 1
ATOM 12172 O O . MET D 1 151 ? 15.85600 -3.87100 -52.09600 1.000 33.94891 154 MET D O 1
ATOM 12177 N N . ALA D 1 152 ? 15.04000 -1.87400 -51.45400 1.000 28.69709 155 ALA D N 1
ATOM 12178 C CA . ALA D 1 152 ? 16.12600 -1.64900 -50.50500 1.000 33.06979 155 ALA D CA 1
ATOM 12179 C C . ALA D 1 152 ? 16.07000 -2.64500 -49.35300 1.000 33.64985 155 ALA D C 1
ATOM 12180 O O . ALA D 1 152 ? 17.10700 -3.14900 -48.91000 1.000 30.17535 155 ALA D O 1
ATOM 12182 N N . ALA D 1 153 ? 14.86800 -2.93900 -48.85000 1.000 32.22482 156 ALA D N 1
ATOM 12183 C CA . ALA D 1 153 ? 14.73900 -3.89100 -47.75200 1.000 33.94120 156 ALA D CA 1
ATOM 12184 C C . ALA D 1 153 ? 15.06400 -5.30900 -48.20300 1.000 34.89409 156 ALA D C 1
ATOM 12185 O O . ALA D 1 153 ? 15.66300 -6.08200 -47.44600 1.000 37.18802 156 ALA D O 1
ATOM 12187 N N . GLU D 1 154 ? 14.66100 -5.67700 -49.42100 1.000 33.90755 157 GLU D N 1
ATOM 12188 C CA . GLU D 1 154 ? 14.94800 -7.02200 -49.91300 1.000 35.76636 157 GLU D CA 1
ATOM 12189 C C . GLU D 1 154 ? 16.44800 -7.26100 -50.03700 1.000 34.54417 157 GLU D C 1
ATOM 12190 O O . GLU D 1 154 ? 16.92700 -8.37900 -49.81300 1.000 33.34292 157 GLU D O 1
ATOM 12196 N N . LYS D 1 155 ? 17.20800 -6.22400 -50.38700 1.000 36.56786 158 LYS D N 1
ATOM 12197 C CA . LYS D 1 155 ? 18.64800 -6.39000 -50.54300 1.000 30.67252 158 LYS D CA 1
ATOM 12198 C C . LYS D 1 155 ? 19.36700 -6.32600 -49.20000 1.000 33.85635 158 LYS D C 1
ATOM 12199 O O . LYS D 1 155 ? 20.23700 -7.15800 -48.91400 1.000 33.58614 158 LYS D O 1
ATOM 12205 N N . TYR D 1 156 ? 19.02700 -5.34500 -48.36400 1.000 31.70465 159 TYR D N 1
ATOM 12206 C CA . TYR D 1 156 ? 19.82100 -5.03700 -47.18300 1.000 31.69020 159 TYR D CA 1
ATOM 12207 C C . TYR D 1 156 ? 19.11100 -5.31100 -45.86900 1.000 33.67204 159 TYR D C 1
ATOM 12208 O O . TYR D 1 156 ? 19.67000 -5.01500 -44.80700 1.000 34.38256 159 TYR D O 1
ATOM 12217 N N . GLY D 1 157 ? 17.90400 -5.86300 -45.90200 1.000 37.42065 160 GLY D N 1
ATOM 12218 C CA . GLY D 1 157 ? 17.25500 -6.28500 -44.67700 1.000 35.56488 160 GLY D CA 1
ATOM 12219 C C . GLY D 1 157 ? 16.42300 -5.23700 -43.97100 1.000 36.93818 160 GLY D C 1
ATOM 12220 O O . GLY D 1 157 ? 15.20800 -5.40600 -43.81500 1.000 39.39961 160 GLY D O 1
ATOM 12221 N N . LYS D 1 158 ? 17.05800 -4.15100 -43.53300 1.000 33.72084 161 LYS D N 1
ATOM 12222 C CA . LYS D 1 158 ? 16.35000 -3.16700 -42.72900 1.000 39.33761 161 LYS D CA 1
ATOM 12223 C C . LYS D 1 158 ? 15.32100 -2.44200 -43.58300 1.000 38.66497 161 LYS D C 1
ATOM 12224 O O . LYS D 1 158 ? 15.58800 -2.06500 -44.72700 1.000 37.66379 161 LYS D O 1
ATOM 12230 N N . GLU D 1 159 ? 14.13600 -2.23900 -43.01300 1.000 39.79216 162 GLU D N 1
ATOM 12231 C CA . GLU D 1 159 ? 13.02900 -1.61800 -43.73900 1.000 40.75708 162 GLU D CA 1
ATOM 12232 C C . GLU D 1 159 ? 13.04700 -0.10200 -43.54200 1.000 37.44734 162 GLU D C 1
ATOM 12233 O O . GLU D 1 159 ? 12.11600 0.51000 -43.01700 1.000 33.63325 162 GLU D O 1
ATOM 12239 N N . GLY D 1 160 ? 14.15900 0.49400 -43.97000 1.000 31.36709 163 GLY D N 1
ATOM 12240 C CA . GLY D 1 160 ? 14.29300 1.93500 -43.90000 1.000 29.99163 163 GLY D CA 1
ATOM 12241 C C . GLY D 1 160 ? 13.21700 2.64000 -44.70000 1.000 29.82770 163 GLY D C 1
ATOM 12242 O O . GLY D 1 160 ? 12.69400 2.11500 -45.68400 1.000 29.31724 163 GLY D O 1
ATOM 12243 N N . LYS D 1 161 ? 12.88600 3.84700 -44.26000 1.000 29.00802 164 LYS D N 1
ATOM 12244 C CA . LYS D 1 161 ? 11.83500 4.64300 -44.87000 1.000 28.44691 164 LYS D CA 1
ATOM 12245 C C . LYS D 1 161 ? 12.42300 5.86900 -45.55000 1.000 24.89701 164 LYS D C 1
ATOM 12246 O O . LYS D 1 161 ? 13.40300 6.44800 -45.07000 1.000 28.33623 164 LYS D O 1
ATOM 12252 N N . ILE D 1 162 ? 11.83200 6.24900 -46.67600 1.000 27.39336 165 ILE D N 1
ATOM 12253 C CA . ILE D 1 162 ? 12.10400 7.54400 -47.28500 1.000 30.52327 165 ILE D CA 1
ATOM 12254 C C . ILE D 1 162 ? 11.18000 8.56400 -46.63800 1.000 27.89134 165 ILE D C 1
ATOM 12255 O O . ILE D 1 162 ? 9.95700 8.38300 -46.61800 1.000 31.75990 165 ILE D O 1
ATOM 12260 N N . THR D 1 163 ? 11.75700 9.63300 -46.10300 1.000 25.65519 166 THR D N 1
ATOM 12261 C CA . THR D 1 163 ? 10.95100 10.71000 -45.54700 1.000 28.65521 166 THR D CA 1
ATOM 12262 C C . THR D 1 163 ? 10.51900 11.63700 -46.67200 1.000 28.78470 166 THR D C 1
ATOM 12263 O O . THR D 1 163 ? 11.35900 12.21100 -47.37100 1.000 25.03345 166 THR D O 1
ATOM 12267 N N . TRP D 1 164 ? 9.21200 11.78100 -46.84100 1.000 27.44238 167 TRP D N 1
ATOM 12268 C CA . TRP D 1 164 ? 8.63400 12.52700 -47.95300 1.000 25.83785 167 TRP D CA 1
ATOM 12269 C C . TRP D 1 164 ? 8.30100 13.92500 -47.44700 1.000 27.49458 167 TRP D C 1
ATOM 12270 O O . TRP D 1 164 ? 7.24300 14.14600 -46.85000 1.000 27.93036 167 TRP D O 1
ATOM 12281 N N . TYR D 1 165 ? 9.21400 14.86700 -47.67500 1.000 27.44643 168 TYR D N 1
ATOM 12282 C CA . TYR D 1 165 ? 9.00500 16.26500 -47.31300 1.000 25.54063 168 TYR D CA 1
ATOM 12283 C C . TYR D 1 165 ? 8.28400 16.94300 -48.46700 1.000 30.34751 168 TYR D C 1
ATOM 12284 O O . TYR D 1 165 ? 8.88600 17.21500 -49.50900 1.000 31.50032 168 TYR D O 1
ATOM 12293 N N . ILE D 1 166 ? 7.00400 17.23100 -48.27500 1.000 25.21401 169 ILE D N 1
ATOM 12294 C CA . ILE D 1 166 ? 6.15600 17.78000 -49.32500 1.000 25.73369 169 ILE D CA 1
ATOM 12295 C C . ILE D 1 166 ? 5.99900 19.27500 -49.07400 1.000 28.77003 169 ILE D C 1
ATOM 12296 O O . ILE D 1 166 ? 5.30700 19.69500 -48.13800 1.000 29.32096 169 ILE D O 1
ATOM 12301 N N . MET D 1 167 ? 6.65400 20.08200 -49.90600 1.000 25.07711 170 MET D N 1
ATOM 12302 C CA . MET D 1 167 ? 6.56000 21.53000 -49.79200 1.000 24.86539 170 MET D CA 1
ATOM 12303 C C . MET D 1 167 ? 5.28500 22.02300 -50.45600 1.000 25.17520 170 MET D C 1
ATOM 12304 O O . MET D 1 167 ? 5.02700 21.72300 -51.62400 1.000 26.52246 170 MET D O 1
ATOM 12309 N N . THR D 1 168 ? 4.49400 22.78000 -49.70900 1.000 26.40503 171 THR D N 1
ATOM 12310 C CA . THR D 1 168 ? 3.24000 23.34600 -50.17500 1.000 26.33193 171 THR D CA 1
ATOM 12311 C C . THR D 1 168 ? 3.30300 24.86800 -50.11400 1.000 25.24050 171 THR D C 1
ATOM 12312 O O . THR D 1 168 ? 4.25600 25.45900 -49.60600 1.000 25.94334 171 THR D O 1
ATOM 12316 N N . SER D 1 169 ? 2.27000 25.50100 -50.66100 1.000 25.41624 172 SER D N 1
ATOM 12317 C CA . SER D 1 169 ? 2.01900 26.92800 -50.50100 1.000 27.22704 172 SER D CA 1
ATOM 12318 C C . SER D 1 169 ? 0.61200 27.10900 -49.94000 1.000 27.89012 172 SER D C 1
ATOM 12319 O O . SER D 1 169 ? -0.07300 26.13500 -49.60700 1.000 27.27912 172 SER D O 1
ATOM 12322 N N . GLU D 1 170 ? 0.18200 28.37000 -49.83500 1.000 29.03845 173 GLU D N 1
ATOM 12323 C CA . GLU D 1 170 ? -1.04800 28.69700 -49.11500 1.000 32.05738 173 GLU D CA 1
ATOM 12324 C C . GLU D 1 170 ? -2.25200 27.93400 -49.65400 1.000 31.83814 173 GLU D C 1
ATOM 12325 O O . GLU D 1 170 ? -3.04800 27.38600 -48.88300 1.000 35.27880 173 GLU D O 1
ATOM 12331 N N . HIS D 1 171 ? -2.39900 27.87900 -50.97600 1.000 32.01979 174 HIS D N 1
ATOM 12332 C CA . HIS D 1 171 ? -3.58600 27.27900 -51.57100 1.000 34.71662 174 HIS D CA 1
ATOM 12333 C C . HIS D 1 171 ? -3.44000 25.80500 -51.94400 1.000 34.40087 174 HIS D C 1
ATOM 12334 O O . HIS D 1 171 ? -4.43900 25.18600 -52.32800 1.000 32.68916 174 HIS D O 1
ATOM 12341 N N . THR D 1 172 ? -2.25100 25.21500 -51.83100 1.000 28.24963 175 THR D N 1
ATOM 12342 C CA . THR D 1 172 ? -2.11900 23.78100 -52.07100 1.000 31.39564 175 THR D CA 1
ATOM 12343 C C . THR D 1 172 ? -2.00800 22.97100 -50.78900 1.000 30.63003 175 THR D C 1
ATOM 12344 O O . THR D 1 172 ? -2.21500 21.75300 -50.82200 1.000 32.05900 175 THR D O 1
ATOM 12348 N N . ARG D 1 173 ? -1.70000 23.62100 -49.66500 1.000 26.81532 176 ARG D N 1
ATOM 12349 C CA . ARG D 1 173 ? -1.43700 22.90200 -48.42200 1.000 32.26581 176 ARG D CA 1
ATOM 12350 C C . ARG D 1 173 ? -2.63800 22.07100 -47.98900 1.000 34.58903 176 ARG D C 1
ATOM 12351 O O . ARG D 1 173 ? -2.51500 20.86500 -47.74200 1.000 32.41161 176 ARG D O 1
ATOM 12359 N N . GLY D 1 174 ? -3.80400 22.69800 -47.89400 1.000 35.69875 177 GLY D N 1
ATOM 12360 C CA . GLY D 1 174 ? -5.01000 22.02600 -47.48000 1.000 30.41445 177 GLY D CA 1
ATOM 12361 C C . GLY D 1 174 ? -5.40400 20.88200 -48.39700 1.000 30.87495 177 GLY D C 1
ATOM 12362 O O . GLY D 1 174 ? -5.50600 19.72500 -47.97100 1.000 32.10102 177 GLY D O 1
ATOM 12363 N N . PRO D 1 175 ? -5.64900 21.18400 -49.67500 1.000 29.44255 178 PRO D N 1
ATOM 12364 C CA . PRO D 1 175 ? -6.04000 20.11600 -50.60900 1.000 30.43671 178 PRO D CA 1
ATOM 12365 C C . PRO D 1 175 ? -5.04800 18.97400 -50.69300 1.000 33.20772 178 PRO D C 1
ATOM 12366 O O . PRO D 1 175 ? -5.46700 17.81700 -50.83200 1.000 30.55596 178 PRO D O 1
ATOM 12370 N N . THR D 1 176 ? -3.74900 19.25400 -50.60800 1.000 29.97636 179 THR D N 1
ATOM 12371 C CA . THR D 1 176 ? -2.76600 18.18300 -50.71100 1.000 30.34711 179 THR D CA 1
ATOM 12372 C C . THR D 1 176 ? -2.86500 17.25000 -49.51400 1.000 29.27330 179 THR D C 1
ATOM 12373 O O . THR D 1 176 ? -2.85700 16.02300 -49.66800 1.000 28.50129 179 THR D O 1
ATOM 12377 N N . ALA D 1 177 ? -2.95400 17.81800 -48.30800 1.000 29.77877 180 ALA D N 1
ATOM 12378 C CA . ALA D 1 177 ? -3.07000 16.99500 -47.10900 1.000 31.01130 180 ALA D CA 1
ATOM 12379 C C . ALA D 1 177 ? -4.35900 16.18600 -47.10700 1.000 33.45385 180 ALA D C 1
ATOM 12380 O O . ALA D 1 177 ? -4.36600 15.02000 -46.69400 1.000 30.12942 180 ALA D O 1
ATOM 12382 N N . ASP D 1 178 ? -5.46100 16.79000 -47.55400 1.000 32.83930 181 ASP D N 1
ATOM 12383 C CA . ASP D 1 178 ? -6.72500 16.06300 -47.61800 1.000 31.08804 181 ASP D CA 1
ATOM 12384 C C . ASP D 1 178 ? -6.64900 14.92600 -48.62900 1.000 33.02991 181 ASP D C 1
ATOM 12385 O O . ASP D 1 178 ? -7.15200 13.82600 -48.37700 1.000 32.02051 181 ASP D O 1
ATOM 12390 N N . TYR D 1 179 ? -6.01800 15.17400 -49.77800 1.000 31.84321 182 TYR D N 1
ATOM 12391 C CA . TYR D 1 179 ? -5.92800 14.15000 -50.81500 1.000 30.91571 182 TYR D CA 1
ATOM 12392 C C . TYR D 1 179 ? -5.15900 12.93100 -50.32100 1.000 32.12065 182 TYR D C 1
ATOM 12393 O O . TYR D 1 179 ? -5.59600 11.79000 -50.50700 1.000 32.84294 182 TYR D O 1
ATOM 12402 N N . PHE D 1 180 ? -4.00000 13.15300 -49.69800 1.000 30.50995 183 PHE D N 1
ATOM 12403 C CA . PHE D 1 180 ? -3.21000 12.03200 -49.19800 1.000 33.13544 183 PHE D CA 1
ATOM 12404 C C . PHE D 1 180 ? -3.94400 11.29200 -48.08800 1.000 37.17004 183 PHE D C 1
ATOM 12405 O O . PHE D 1 180 ? -3.94300 10.05800 -48.05000 1.000 34.85113 183 PHE D O 1
ATOM 12413 N N . ARG D 1 181 ? -4.59000 12.02800 -47.18100 1.000 33.95824 184 ARG D N 1
ATOM 12414 C CA . ARG D 1 181 ? -5.31600 11.38900 -46.08800 1.000 34.96806 184 ARG D CA 1
ATOM 12415 C C . ARG D 1 181 ? -6.48300 10.56800 -46.61700 1.000 34.38239 184 ARG D C 1
ATOM 12416 O O . ARG D 1 181 ? -6.68300 9.42000 -46.20800 1.000 35.45560 184 ARG D O 1
ATOM 12424 N N . SER D 1 182 ? -7.25800 11.14300 -47.54200 1.000 33.38096 185 SER D N 1
ATOM 12425 C CA . SER D 1 182 ? -8.40900 10.44800 -48.11200 1.000 35.94253 185 SER D CA 1
ATOM 12426 C C . SER D 1 182 ? -8.02500 9.15400 -48.82400 1.000 36.71537 185 SER D C 1
ATOM 12427 O O . SER D 1 182 ? -8.88200 8.27900 -48.99500 1.000 35.87467 185 SER D O 1
ATOM 12430 N N . HIS D 1 183 ? -6.76900 9.01100 -49.25000 1.000 33.71474 186 HIS D N 1
ATOM 12431 C CA . HIS D 1 183 ? -6.30500 7.80100 -49.91600 1.000 30.71819 186 HIS D CA 1
ATOM 12432 C C . HIS D 1 183 ? -5.38000 6.96300 -49.03800 1.000 35.50527 186 HIS D C 1
ATOM 12433 O O . HIS D 1 183 ? -4.66700 6.09500 -49.55200 1.000 37.20285 186 HIS D O 1
ATOM 12440 N N . ASN D 1 184 ? -5.37600 7.21200 -47.72400 1.000 32.88057 187 ASN D N 1
ATOM 12441 C CA . ASN D 1 184 ? -4.59700 6.42700 -46.76100 1.000 35.69380 187 ASN D CA 1
ATOM 12442 C C . ASN D 1 184 ? -3.11000 6.41100 -47.10900 1.000 37.74008 187 ASN D C 1
ATOM 12443 O O . ASN D 1 184 ? -2.42400 5.40300 -46.92400 1.000 34.36619 187 ASN D O 1
ATOM 12448 N N . TYR D 1 185 ? -2.61100 7.53400 -47.62900 1.000 35.23178 188 TYR D N 1
ATOM 12449 C CA . TYR D 1 185 ? -1.18800 7.73100 -47.90400 1.000 35.92259 188 TYR D CA 1
ATOM 12450 C C . TYR D 1 185 ? -0.62700 6.67800 -48.85400 1.000 34.41566 188 TYR D C 1
ATOM 12451 O O . TYR D 1 185 ? 0.58400 6.42800 -48.87600 1.000 35.23199 188 TYR D O 1
ATOM 12460 N N . PHE D 1 186 ? -1.51000 6.06800 -49.64600 1.000 36.05143 189 PHE D N 1
ATOM 12461 C CA . PHE D 1 186 ? -1.14300 5.12900 -50.70700 1.000 39.25736 189 PHE D CA 1
ATOM 12462 C C . PHE D 1 186 ? -0.25400 3.99200 -50.20900 1.000 36.91452 189 PHE D C 1
ATOM 12463 O O . PHE D 1 186 ? 0.59600 3.48000 -50.94200 1.000 38.29921 189 PHE D O 1
ATOM 12471 N N . GLY D 1 187 ? -0.45900 3.56900 -48.96400 1.000 37.25562 190 GLY D N 1
ATOM 12472 C CA . GLY D 1 187 ? 0.31200 2.49200 -48.38300 1.000 33.78715 190 GLY D CA 1
ATOM 12473 C C . GLY D 1 187 ? 1.53700 2.92800 -47.60700 1.000 38.22688 190 GLY D C 1
ATOM 12474 O O . GLY D 1 187 ? 2.16500 2.08900 -46.94800 1.000 34.84115 190 GLY D O 1
ATOM 12475 N N . LEU D 1 188 ? 1.89900 4.20300 -47.66500 1.000 36.60589 191 LEU D N 1
ATOM 12476 C CA . LEU D 1 188 ? 2.98300 4.71100 -46.84800 1.000 35.20269 191 LEU D CA 1
ATOM 12477 C C . LEU D 1 188 ? 2.47500 5.01500 -45.44200 1.000 33.60888 191 LEU D C 1
ATOM 12478 O O . LEU D 1 188 ? 1.26900 5.04400 -45.18000 1.000 35.56209 191 LEU D O 1
ATOM 12483 N N . ASN D 1 189 ? 3.41100 5.22900 -44.52300 1.000 33.19065 192 ASN D N 1
ATOM 12484 C CA . ASN D 1 189 ? 3.06100 5.59400 -43.15800 1.000 32.25754 192 ASN D CA 1
ATOM 12485 C C . ASN D 1 189 ? 2.92200 7.10700 -43.04400 1.000 37.78479 192 ASN D C 1
ATOM 12486 O O . ASN D 1 189 ? 3.73800 7.86300 -43.58100 1.000 34.97185 192 ASN D O 1
ATOM 12491 N N . GLU D 1 190 ? 1.86300 7.54200 -42.35600 1.000 33.40161 193 GLU D N 1
ATOM 12492 C CA . GLU D 1 190 ? 1.62500 8.97200 -42.18100 1.000 39.52286 193 GLU D CA 1
ATOM 12493 C C . GLU D 1 190 ? 2.80100 9.65100 -41.49200 1.000 34.17813 193 GLU D C 1
ATOM 12494 O O . GLU D 1 190 ? 3.13300 10.80100 -41.80900 1.000 34.48834 193 GLU D O 1
ATOM 12500 N N . GLU D 1 191 ? 3.44800 8.95300 -40.55500 1.000 34.50365 194 GLU D N 1
ATOM 12501 C CA . GLU D 1 191 ? 4.56000 9.53300 -39.81200 1.000 39.37768 194 GLU D CA 1
ATOM 12502 C C . GLU D 1 191 ? 5.72800 9.92100 -40.70800 1.000 38.10987 194 GLU D C 1
ATOM 12503 O O . GLU D 1 191 ? 6.55700 10.74300 -40.30500 1.000 36.29720 194 GLU D O 1
ATOM 12509 N N . ASP D 1 192 ? 5.81300 9.35200 -41.90700 1.000 31.95089 195 ASP D N 1
ATOM 12510 C CA . ASP D 1 192 ? 6.92700 9.58500 -42.81400 1.000 33.90849 195 ASP D CA 1
ATOM 12511 C C . ASP D 1 192 ? 6.64200 10.66200 -43.84700 1.000 34.79618 195 ASP D C 1
ATOM 12512 O O . ASP D 1 192 ? 7.52700 10.98600 -44.64300 1.000 33.67177 195 ASP D O 1
ATOM 12517 N N . ILE D 1 193 ? 5.43900 11.22400 -43.85700 1.000 33.31313 196 ILE D N 1
ATOM 12518 C CA . ILE D 1 193 ? 5.07800 12.29500 -44.77800 1.000 33.07195 196 ILE D CA 1
ATOM 12519 C C . ILE D 1 193 ? 5.01200 13.58000 -43.97200 1.000 34.48817 196 ILE D C 1
ATOM 12520 O O . ILE D 1 193 ? 4.17500 13.71900 -43.07200 1.000 35.49212 196 ILE D O 1
ATOM 12525 N N . VAL D 1 194 ? 5.88200 14.52700 -44.30600 1.000 29.12084 197 VAL D N 1
ATOM 12526 C CA . VAL D 1 194 ? 6.02700 15.76100 -43.54500 1.000 31.98017 197 VAL D CA 1
ATOM 12527 C C . VAL D 1 194 ? 5.70400 16.92200 -44.47000 1.000 33.07438 197 VAL D C 1
ATOM 12528 O O . VAL D 1 194 ? 6.44800 17.19400 -45.42300 1.000 31.48455 197 VAL D O 1
ATOM 12532 N N . TYR D 1 195 ? 4.61200 17.61800 -44.18200 1.000 30.33427 198 TYR D N 1
ATOM 12533 C CA . TYR D 1 195 ? 4.25000 18.81100 -44.92600 1.000 32.49539 198 TYR D CA 1
ATOM 12534 C C . TYR D 1 195 ? 4.94900 20.02900 -44.34300 1.000 33.58566 198 TYR D C 1
ATOM 12535 O O . TYR D 1 195 ? 5.10000 20.15300 -43.12600 1.000 34.42130 198 TYR D O 1
ATOM 12544 N N . PHE D 1 196 ? 5.37300 20.93000 -45.22300 1.000 29.68507 199 PHE D N 1
ATOM 12545 C CA . PHE D 1 196 ? 5.84200 22.24000 -44.80200 1.000 27.18320 199 PHE D CA 1
ATOM 12546 C C . PHE D 1 196 ? 5.45700 23.23100 -45.88600 1.000 30.08227 199 PHE D C 1
ATOM 12547 O O . PHE D 1 196 ? 5.30200 22.86600 -47.05400 1.000 30.03221 199 PHE D O 1
ATOM 12555 N N . GLU D 1 197 ? 5.28500 24.48500 -45.48100 1.000 30.79718 200 GLU D N 1
ATOM 12556 C CA . GLU D 1 197 ? 4.68800 25.50900 -46.32500 1.000 28.58834 200 GLU D CA 1
ATOM 12557 C C . GLU D 1 197 ? 5.73200 26.56800 -46.63500 1.000 28.21114 200 GLU D C 1
ATOM 12558 O O . GLU D 1 197 ? 6.40700 27.07100 -45.72900 1.000 29.03204 200 GLU D O 1
ATOM 12564 N N . GLN D 1 198 ? 5.86200 26.89600 -47.91200 1.000 25.24506 201 GLN D N 1
ATOM 12565 C CA . GLN D 1 198 ? 6.75800 27.96000 -48.31600 1.000 26.98346 201 GLN D CA 1
ATOM 12566 C C . GLN D 1 198 ? 6.07200 29.30600 -48.11700 1.000 29.49033 201 GLN D C 1
ATOM 12567 O O . GLN D 1 198 ? 4.86300 29.38900 -47.88500 1.000 25.61154 201 GLN D O 1
ATOM 12573 N N . GLY D 1 199 ? 6.86000 30.37100 -48.19700 1.000 28.71375 202 GLY D N 1
ATOM 12574 C CA . GLY D 1 199 ? 6.29800 31.69600 -48.08500 1.000 32.29415 202 GLY D CA 1
ATOM 12575 C C . GLY D 1 199 ? 5.70300 32.18400 -49.39200 1.000 34.00297 202 GLY D C 1
ATOM 12576 O O . GLY D 1 199 ? 5.78400 31.53500 -50.43400 1.000 30.22904 202 GLY D O 1
ATOM 12577 N N . THR D 1 200 ? 5.09700 33.36700 -49.32400 1.000 29.45280 203 THR D N 1
ATOM 12578 C CA . THR D 1 200 ? 4.54100 34.02800 -50.49200 1.000 32.36865 203 THR D CA 1
ATOM 12579 C C . THR D 1 200 ? 5.08400 35.44700 -50.56200 1.000 28.71395 203 THR D C 1
ATOM 12580 O O . THR D 1 200 ? 5.63400 35.97600 -49.59400 1.000 30.78954 203 THR D O 1
ATOM 12584 N N . LEU D 1 201 ? 4.91900 36.05500 -51.72800 1.000 29.12804 204 LEU D N 1
ATOM 12585 C CA . LEU D 1 201 ? 5.24000 37.45000 -51.97100 1.000 28.56363 204 LEU D CA 1
ATOM 12586 C C . LEU D 1 201 ? 4.07300 38.10400 -52.69200 1.000 33.41953 204 LEU D C 1
ATOM 12587 O O . LEU D 1 201 ? 3.35800 37.44200 -53.45000 1.000 28.67841 204 LEU D O 1
ATOM 12592 N N . PRO D 1 202 ? 3.84600 39.39400 -52.46100 1.000 28.81665 205 PRO D N 1
ATOM 12593 C CA . PRO D 1 202 ? 2.74000 40.07600 -53.13900 1.000 28.08784 205 PRO D CA 1
ATOM 12594 C C . PRO D 1 202 ? 3.01000 40.22600 -54.62600 1.000 28.06131 205 PRO D C 1
ATOM 12595 O O . PRO D 1 202 ? 4.14400 40.11300 -55.09900 1.000 30.00368 205 PRO D O 1
ATOM 12599 N N . CYS D 1 203 ? 1.93200 40.46700 -55.36600 1.000 26.29119 206 CYS D N 1
ATOM 12600 C CA . CYS D 1 203 ? 2.00900 40.75000 -56.79000 1.000 27.81281 206 CYS D CA 1
ATOM 12601 C C . CYS D 1 203 ? 1.87700 42.25500 -56.98700 1.000 31.04059 206 CYS D C 1
ATOM 12602 O O . CYS D 1 203 ? 1.08700 42.91000 -56.30100 1.000 29.01421 206 CYS D O 1
ATOM 12605 N N . PHE D 1 204 ? 2.65400 42.80000 -57.91800 1.000 32.07325 207 PHE D N 1
ATOM 12606 C CA . PHE D 1 204 ? 2.76500 44.24200 -58.08800 1.000 30.57182 207 PHE D CA 1
ATOM 12607 C C . PHE D 1 204 ? 2.39300 44.65200 -59.50200 1.000 31.89654 207 PHE D C 1
ATOM 12608 O O . PHE D 1 204 ? 2.54000 43.87400 -60.44600 1.000 30.02422 207 PHE D O 1
ATOM 12616 N N . ASP D 1 205 ? 1.93300 45.89500 -59.65200 1.000 31.50654 208 ASP D N 1
ATOM 12617 C CA . ASP D 1 205 ? 1.84800 46.46100 -60.98900 1.000 32.07725 208 ASP D CA 1
ATOM 12618 C C . ASP D 1 205 ? 3.24400 46.92500 -61.40200 1.000 33.74983 208 ASP D C 1
ATOM 12619 O O . ASP D 1 205 ? 4.22100 46.75200 -60.66800 1.000 31.27705 208 ASP D O 1
ATOM 12624 N N . PHE D 1 206 ? 3.35700 47.53500 -62.58000 1.000 35.52798 209 PHE D N 1
ATOM 12625 C CA . PHE D 1 206 ? 4.69400 47.85300 -63.07000 1.000 37.14511 209 PHE D CA 1
ATOM 12626 C C . PHE D 1 206 ? 5.35300 49.00400 -62.32300 1.000 43.00294 209 PHE D C 1
ATOM 12627 O O . PHE D 1 206 ? 6.53400 49.27100 -62.55900 1.000 44.65630 209 PHE D O 1
ATOM 12635 N N . GLU D 1 207 ? 4.64100 49.66700 -61.41300 1.000 42.90626 210 GLU D N 1
ATOM 12636 C CA . GLU D 1 207 ? 5.20700 50.75700 -60.62800 1.000 42.74639 210 GLU D CA 1
ATOM 12637 C C . GLU D 1 207 ? 5.44200 50.38600 -59.16900 1.000 40.83487 210 GLU D C 1
ATOM 12638 O O . GLU D 1 207 ? 5.77900 51.26100 -58.36500 1.000 43.67435 210 GLU D O 1
ATOM 12644 N N . GLY D 1 208 ? 5.26900 49.12100 -58.80200 1.000 38.39332 211 GLY D N 1
ATOM 12645 C CA . GLY D 1 208 ? 5.50400 48.70700 -57.43700 1.000 35.32035 211 GLY D CA 1
ATOM 12646 C C . GLY D 1 208 ? 4.32100 48.83600 -56.50600 1.000 31.78775 211 GLY D C 1
ATOM 12647 O O . GLY D 1 208 ? 4.50300 48.72600 -55.28800 1.000 32.13453 211 GLY D O 1
ATOM 12648 N N . LYS D 1 209 ? 3.11800 49.05100 -57.03000 1.000 30.64561 212 LYS D N 1
ATOM 12649 C CA . LYS D 1 209 ? 1.92000 49.08200 -56.20300 1.000 29.84887 212 LYS D CA 1
ATOM 12650 C C . LYS D 1 209 ? 1.33700 47.67700 -56.13300 1.000 31.73876 212 LYS D C 1
ATOM 12651 O O . LYS D 1 209 ? 1.16800 47.01800 -57.16300 1.000 32.80765 212 LYS D O 1
ATOM 12657 N N . ILE D 1 210 ? 1.03700 47.22300 -54.92300 1.000 30.44735 213 ILE D N 1
ATOM 12658 C CA . ILE D 1 210 ? 0.54600 45.86500 -54.72100 1.000 31.81814 213 ILE D CA 1
ATOM 12659 C C . ILE D 1 210 ? -0.89500 45.77200 -55.20000 1.000 32.39772 213 ILE D C 1
ATOM 12660 O O . ILE D 1 210 ? -1.72200 46.64800 -54.92300 1.000 27.48583 213 ILE D O 1
ATOM 12665 N N . PHE D 1 211 ? -1.19700 44.70200 -55.92400 1.000 28.83687 214 PHE D N 1
ATOM 12666 C CA . PHE D 1 211 ? -2.54300 44.46700 -56.41400 1.000 29.23638 214 PHE D CA 1
ATOM 12667 C C . PHE D 1 211 ? -3.44900 43.96000 -55.30500 1.000 34.24835 214 PHE D C 1
ATOM 12668 O O . PHE D 1 211 ? -3.01700 43.24100 -54.40200 1.000 28.53095 214 PHE D O 1
ATOM 12676 N N . LEU D 1 212 ? -4.72200 44.32500 -55.39800 1.000 29.41430 215 LEU D N 1
ATOM 12677 C CA . LEU D 1 212 ? -5.78000 43.67500 -54.64200 1.000 28.39489 215 LEU D CA 1
ATOM 12678 C C . LEU D 1 212 ? -6.40500 42.61900 -55.54000 1.000 31.64319 215 LEU D C 1
ATOM 12679 O O . LEU D 1 212 ? -6.87500 42.93400 -56.63600 1.000 30.09093 215 LEU D O 1
ATOM 12684 N N . ASP D 1 213 ? -6.39100 41.36700 -55.08500 1.000 28.96633 216 ASP D N 1
ATOM 12685 C CA . ASP D 1 213 ? -7.05300 40.31400 -55.84000 1.000 31.78696 216 ASP D CA 1
ATOM 12686 C C . ASP D 1 213 ? -8.56300 40.40900 -55.67900 1.000 32.05465 216 ASP D C 1
ATOM 12687 O O . ASP D 1 213 ? -9.30900 40.19700 -56.64000 1.000 33.62190 216 ASP D O 1
ATOM 12692 N N . GLU D 1 214 ? -9.01500 40.73500 -54.47500 1.000 32.89593 217 GLU D N 1
ATOM 12693 C CA . GLU D 1 214 ? -10.38300 41.13800 -54.19200 1.000 32.53522 217 GLU D CA 1
ATOM 12694 C C . GLU D 1 214 ? -10.33000 42.41000 -53.35800 1.000 36.23946 217 GLU D C 1
ATOM 12695 O O . GLU D 1 214 ? -9.25700 42.85100 -52.93300 1.000 31.34175 217 GLU D O 1
ATOM 12701 N N . LYS D 1 215 ? -11.50100 43.00900 -53.12800 1.000 33.40707 218 LYS D N 1
ATOM 12702 C CA . LYS D 1 215 ? -11.57000 44.16600 -52.24200 1.000 33.27666 218 LYS D CA 1
ATOM 12703 C C . LYS D 1 215 ? -11.02100 43.83400 -50.86000 1.000 32.71481 218 LYS D C 1
ATOM 12704 O O . LYS D 1 215 ? -10.53000 44.71900 -50.15200 1.000 33.05694 218 LYS D O 1
ATOM 12710 N N . TYR D 1 216 ? -11.09800 42.56200 -50.46500 1.000 28.67307 219 TYR D N 1
ATOM 12711 C CA . TYR D 1 216 ? -10.73200 42.10200 -49.13300 1.000 29.33839 219 TYR D CA 1
ATOM 12712 C C . TYR D 1 216 ? -9.55000 41.14400 -49.15100 1.000 27.39516 219 TYR D C 1
ATOM 12713 O O . TYR D 1 216 ? -9.28900 40.47800 -48.14100 1.000 30.30745 219 TYR D O 1
ATOM 12722 N N . HIS D 1 217 ? -8.84700 41.03400 -50.27400 1.000 28.56706 220 HIS D N 1
ATOM 12723 C CA . HIS D 1 217 ? -7.83000 40.00400 -50.44500 1.000 26.66038 220 HIS D CA 1
ATOM 12724 C C . HIS D 1 217 ? -6.65800 40.58300 -51.21700 1.000 25.65482 220 HIS D C 1
ATOM 12725 O O . HIS D 1 217 ? -6.82100 41.00500 -52.36600 1.000 29.50908 220 HIS D O 1
ATOM 12732 N N . VAL D 1 218 ? -5.48200 40.60100 -50.58700 1.000 31.55312 221 VAL D N 1
ATOM 12733 C CA . VAL D 1 218 ? -4.27100 41.05700 -51.25800 1.000 27.67643 221 VAL D CA 1
ATOM 12734 C C . VAL D 1 218 ? -3.79800 39.99000 -52.23500 1.000 26.88135 221 VAL D C 1
ATOM 12735 O O . VAL D 1 218 ? -3.82400 38.78800 -51.93600 1.000 31.97668 221 VAL D O 1
ATOM 12739 N N . SER D 1 219 ? -3.36500 40.42600 -53.41700 1.000 30.17939 222 SER D N 1
ATOM 12740 C CA . SER D 1 219 ? -2.88200 39.49900 -54.43300 1.000 29.01024 222 SER D CA 1
ATOM 12741 C C . SER D 1 219 ? -1.45600 39.07200 -54.09400 1.000 31.85054 222 SER D C 1
ATOM 12742 O O . SER D 1 219 ? -0.56700 39.92000 -53.95900 1.000 32.67212 222 SER D O 1
ATOM 12745 N N . SER D 1 220 ? -1.23700 37.76500 -53.96100 1.000 24.75231 223 SER D N 1
ATOM 12746 C CA . SER D 1 220 ? 0.07600 37.23300 -53.62500 1.000 29.97386 223 SER D CA 1
ATOM 12747 C C . SER D 1 220 ? 0.26300 35.89500 -54.32800 1.000 29.75812 223 SER D C 1
ATOM 12748 O O . SER D 1 220 ? -0.69200 35.28400 -54.81300 1.000 25.58984 223 SER D O 1
ATOM 12751 N N . ALA D 1 221 ? 1.50900 35.43200 -54.36300 1.000 30.80505 224 ALA D N 1
ATOM 12752 C CA . ALA D 1 221 ? 1.85400 34.18500 -55.03100 1.000 30.54871 224 ALA D CA 1
ATOM 12753 C C . ALA D 1 221 ? 3.02600 33.54900 -54.30100 1.000 29.91587 224 ALA D C 1
ATOM 12754 O O . ALA D 1 221 ? 3.77900 34.24400 -53.61000 1.000 26.23544 224 ALA D O 1
ATOM 12756 N N . PRO D 1 222 ? 3.19400 32.22800 -54.41800 1.000 29.87554 225 PRO D N 1
ATOM 12757 C CA . PRO D 1 222 ? 4.35400 31.57800 -53.79700 1.000 28.27003 225 PRO D CA 1
ATOM 12758 C C . PRO D 1 222 ? 5.65800 32.19500 -54.28300 1.000 25.85035 225 PRO D C 1
ATOM 12759 O O . PRO D 1 222 ? 5.75900 32.66400 -55.41800 1.000 27.60857 225 PRO D O 1
ATOM 12763 N N . ASP D 1 223 ? 6.66900 32.19700 -53.41100 1.000 28.70360 226 ASP D N 1
ATOM 12764 C CA . ASP D 1 223 ? 7.89500 32.94400 -53.67600 1.000 30.84901 226 ASP D CA 1
ATOM 12765 C C . ASP D 1 223 ? 8.89700 32.16900 -54.52800 1.000 28.99771 226 ASP D C 1
ATOM 12766 O O . ASP D 1 223 ? 10.10800 32.39600 -54.40200 1.000 28.58624 226 ASP D O 1
ATOM 12771 N N . GLY D 1 224 ? 8.42700 31.27500 -55.39200 1.000 25.16556 227 GLY D N 1
ATOM 12772 C CA . GLY D 1 224 ? 9.29800 30.46300 -56.21300 1.000 24.31490 227 GLY D CA 1
ATOM 12773 C C . GLY D 1 224 ? 9.77000 29.22500 -55.47100 1.000 25.25282 227 GLY D C 1
ATOM 12774 O O . GLY D 1 224 ? 9.80300 29.17400 -54.24200 1.000 25.62223 227 GLY D O 1
ATOM 12775 N N . ASN D 1 225 ? 10.14500 28.19700 -56.23700 1.000 21.88257 228 ASN D N 1
ATOM 12776 C CA . ASN D 1 225 ? 10.65100 27.01800 -55.54600 1.000 24.74259 228 ASN D CA 1
ATOM 12777 C C . ASN D 1 225 ? 12.01900 27.25900 -54.92400 1.000 24.81725 228 ASN D C 1
ATOM 12778 O O . ASN D 1 225 ? 12.46700 26.43200 -54.12400 1.000 26.91705 228 ASN D O 1
ATOM 12783 N N . GLY D 1 226 ? 12.68700 28.36500 -55.26400 1.000 26.90511 229 GLY D N 1
ATOM 12784 C CA . GLY D 1 226 ? 13.82900 28.81000 -54.48500 1.000 25.81198 229 GLY D CA 1
ATOM 12785 C C . GLY D 1 226 ? 13.47500 29.22400 -53.07100 1.000 27.27137 229 GLY D C 1
ATOM 12786 O O . GLY D 1 226 ? 14.37700 29.36100 -52.23700 1.000 25.53393 229 GLY D O 1
ATOM 12787 N N . GLY D 1 227 ? 12.18900 29.43100 -52.78200 1.000 26.31503 230 GLY D N 1
ATOM 12788 C CA . GLY D 1 227 ? 11.74100 29.60600 -51.41600 1.000 26.72707 230 GLY D CA 1
ATOM 12789 C C . GLY D 1 227 ? 11.85000 28.36100 -50.56200 1.000 28.44139 230 GLY D C 1
ATOM 12790 O O . GLY D 1 227 ? 11.51900 28.40400 -49.37300 1.000 25.03348 230 GLY D O 1
ATOM 12791 N N . LEU D 1 228 ? 12.28300 27.24600 -51.15600 1.000 24.94314 231 LEU D N 1
ATOM 12792 C CA . LEU D 1 228 ? 12.53900 26.02000 -50.40600 1.000 26.58780 231 LEU D CA 1
ATOM 12793 C C . LEU D 1 228 ? 13.45700 26.26500 -49.21500 1.000 26.60617 231 LEU D C 1
ATOM 12794 O O . LEU D 1 228 ? 13.17600 25.82000 -48.09700 1.000 28.87810 231 LEU D O 1
ATOM 12799 N N . TYR D 1 229 ? 14.56400 26.97400 -49.44300 1.000 26.67238 232 TYR D N 1
ATOM 12800 C CA . TYR D 1 229 ? 15.61600 27.07100 -48.43500 1.000 31.36487 232 TYR D CA 1
ATOM 12801 C C . TYR D 1 229 ? 15.14700 27.83200 -47.20000 1.000 33.67749 232 TYR D C 1
ATOM 12802 O O . TYR D 1 229 ? 15.36700 27.38800 -46.06500 1.000 33.70265 232 TYR D O 1
ATOM 12811 N N . ARG D 1 230 ? 14.49200 28.97600 -47.40000 1.000 26.79933 233 ARG D N 1
ATOM 12812 C CA . ARG D 1 230 ? 13.93700 29.71200 -46.26700 1.000 32.95938 233 ARG D CA 1
ATOM 12813 C C . ARG D 1 230 ? 12.85900 28.89500 -45.56100 1.000 31.91918 233 ARG D C 1
ATOM 12814 O O . ARG D 1 230 ? 12.77400 28.89400 -44.32700 1.000 35.22570 233 ARG D O 1
ATOM 12822 N N . ALA D 1 231 ? 12.03700 28.17300 -46.33200 1.000 26.55295 234 ALA D N 1
ATOM 12823 C CA . ALA D 1 231 ? 10.97700 27.36500 -45.73800 1.000 30.61521 234 ALA D CA 1
ATOM 12824 C C . ALA D 1 231 ? 11.55200 26.20500 -44.93900 1.000 32.03429 234 ALA D C 1
ATOM 12825 O O . ALA D 1 231 ? 11.04900 25.88000 -43.86000 1.000 27.71634 234 ALA D O 1
ATOM 12827 N N . LEU D 1 232 ? 12.61600 25.57700 -45.44500 1.000 28.77849 235 LEU D N 1
ATOM 12828 C CA . LEU D 1 232 ? 13.23700 24.48000 -44.71300 1.000 28.88009 235 LEU D CA 1
ATOM 12829 C C . LEU D 1 232 ? 13.66100 24.92700 -43.32100 1.000 31.15571 235 LEU D C 1
ATOM 12830 O O . LEU D 1 232 ? 13.47000 24.20000 -42.33900 1.000 32.77986 235 LEU D O 1
ATOM 12835 N N . LYS D 1 233 ? 14.23300 26.12600 -43.21200 1.000 33.59653 236 LYS D N 1
ATOM 12836 C CA . LYS D 1 233 ? 14.70700 26.59800 -41.91200 1.000 35.61873 236 LYS D CA 1
ATOM 12837 C C . LYS D 1 233 ? 13.55100 27.01000 -41.01200 1.000 33.96739 236 LYS D C 1
ATOM 12838 O O . LYS D 1 233 ? 13.43100 26.51200 -39.88900 1.000 34.46696 236 LYS D O 1
ATOM 12844 N N . ASN D 1 234 ? 12.68400 27.89700 -41.48900 1.000 31.72437 237 ASN D N 1
ATOM 12845 C CA . ASN D 1 234 ? 11.68000 28.44400 -40.59200 1.000 36.83162 237 ASN D CA 1
ATOM 12846 C C . ASN D 1 234 ? 10.49500 27.50400 -40.37100 1.000 34.76048 237 ASN D C 1
ATOM 12847 O O . ASN D 1 234 ? 9.64900 27.79000 -39.51300 1.000 34.95997 237 ASN D O 1
ATOM 12852 N N . GLN D 1 235 ? 10.40600 26.39700 -41.10600 1.000 30.47170 238 GLN D N 1
ATOM 12853 C CA . GLN D 1 235 ? 9.40400 25.37600 -40.82200 1.000 29.28573 238 GLN D CA 1
ATOM 12854 C C . GLN D 1 235 ? 9.96400 24.20700 -40.01700 1.000 33.87853 238 GLN D C 1
ATOM 12855 O O . GLN D 1 235 ? 9.23400 23.24600 -39.75300 1.000 32.31285 238 GLN D O 1
ATOM 12861 N N . GLY D 1 236 ? 11.23500 24.26200 -39.62100 1.000 29.74838 239 GLY D N 1
ATOM 12862 C CA . GLY D 1 236 ? 11.83200 23.21600 -38.81000 1.000 29.16652 239 GLY D CA 1
ATOM 12863 C C . GLY D 1 236 ? 12.22200 21.94900 -39.53600 1.000 34.54689 239 GLY D C 1
ATOM 12864 O O . GLY D 1 236 ? 12.46200 20.92900 -38.87900 1.000 33.29319 239 GLY D O 1
ATOM 12865 N N . VAL D 1 237 ? 12.30400 21.97500 -40.86700 1.000 32.32776 240 VAL D N 1
ATOM 12866 C CA . VAL D 1 237 ? 12.62600 20.75600 -41.60200 1.000 29.44996 240 VAL D CA 1
ATOM 12867 C C . VAL D 1 237 ? 14.09000 20.38300 -41.43100 1.000 30.94431 240 VAL D C 1
ATOM 12868 O O . VAL D 1 237 ? 14.42800 19.19400 -41.37700 1.000 27.08058 240 VAL D O 1
ATOM 12872 N N . LEU D 1 238 ? 14.98200 21.37100 -41.35400 1.000 24.65509 241 LEU D N 1
ATOM 12873 C CA . LEU D 1 238 ? 16.39100 21.06100 -41.13200 1.000 28.33531 241 LEU D CA 1
ATOM 12874 C C . LEU D 1 238 ? 16.58300 20.34400 -39.80100 1.000 32.34048 241 LEU D C 1
ATOM 12875 O O . LEU D 1 238 ? 17.41000 19.43100 -39.68900 1.000 29.33037 241 LEU D O 1
ATOM 12880 N N . ASP D 1 239 ? 15.82700 20.75100 -38.77900 1.000 31.44962 242 ASP D N 1
ATOM 12881 C CA . ASP D 1 239 ? 15.85400 20.04300 -37.50200 1.000 32.02429 242 ASP D CA 1
ATOM 12882 C C . ASP D 1 239 ? 15.33300 18.61800 -37.64800 1.000 34.40943 242 ASP D C 1
ATOM 12883 O O . ASP D 1 239 ? 15.92500 17.67500 -37.11400 1.000 36.05368 242 ASP D O 1
ATOM 12888 N N . ASP D 1 240 ? 14.21600 18.44500 -38.35700 1.000 31.87358 243 ASP D N 1
ATOM 12889 C CA . ASP D 1 240 ? 13.66100 17.11300 -38.56700 1.000 32.24322 243 ASP D CA 1
ATOM 12890 C C . ASP D 1 240 ? 14.63000 16.23600 -39.34500 1.000 32.95013 243 ASP D C 1
ATOM 12891 O O . ASP D 1 240 ? 14.79100 15.04600 -39.03600 1.000 30.87943 243 ASP D O 1
ATOM 12896 N N . ILE D 1 241 ? 15.28000 16.80600 -40.36300 1.000 31.56678 244 ILE D N 1
ATOM 12897 C CA . ILE D 1 241 ? 16.28500 16.05600 -41.10900 1.000 32.03701 244 ILE D CA 1
ATOM 12898 C C . ILE D 1 241 ? 17.39500 15.58200 -40.18300 1.000 31.72667 244 ILE D C 1
ATOM 12899 O O . ILE D 1 241 ? 17.83700 14.42800 -40.25600 1.000 32.04215 244 ILE D O 1
ATOM 12904 N N . ALA D 1 242 ? 17.86800 16.46500 -39.30000 1.000 32.16091 245 ALA D N 1
ATOM 12905 C CA . ALA D 1 242 ? 18.94300 16.09500 -38.38400 1.000 35.75731 245 ALA D CA 1
ATOM 12906 C C . ALA D 1 242 ? 18.49300 15.02100 -37.40300 1.000 36.47565 245 ALA D C 1
ATOM 12907 O O . ALA D 1 242 ? 19.23900 14.07500 -37.12100 1.000 37.49715 245 ALA D O 1
ATOM 12909 N N . LYS D 1 243 ? 17.27100 15.14500 -36.88200 1.000 33.36113 246 LYS D N 1
ATOM 12910 C CA . LYS D 1 243 ? 16.78100 14.17700 -35.90600 1.000 36.53818 246 LYS D CA 1
ATOM 12911 C C . LYS D 1 243 ? 16.59600 12.79800 -36.53000 1.000 34.89643 246 LYS D C 1
ATOM 12912 O O . LYS D 1 243 ? 16.90000 11.77700 -35.90000 1.000 33.97974 246 LYS D O 1
ATOM 12918 N N . ARG D 1 244 ? 16.09400 12.74600 -37.76200 1.000 35.97975 247 ARG D N 1
ATOM 12919 C CA . ARG D 1 244 ? 15.84600 11.47000 -38.41700 1.000 32.72154 247 ARG D CA 1
ATOM 12920 C C . ARG D 1 244 ? 17.11000 10.81800 -38.95500 1.000 34.67119 247 ARG D C 1
ATOM 12921 O O . ARG D 1 244 ? 17.06400 9.64300 -39.33200 1.000 33.34333 247 ARG D O 1
ATOM 12929 N N . GLY D 1 245 ? 18.23300 11.52900 -38.97500 1.000 33.27939 248 GLY D N 1
ATOM 12930 C CA . GLY D 1 245 ? 19.43000 10.99600 -39.58700 1.000 34.47578 248 GLY D CA 1
ATOM 12931 C C . GLY D 1 245 ? 19.42400 10.99200 -41.09300 1.000 35.88232 248 GLY D C 1
ATOM 12932 O O . GLY D 1 245 ? 20.16200 10.21700 -41.70200 1.000 32.24222 248 GLY D O 1
ATOM 12933 N N . VAL D 1 246 ? 18.60800 11.83700 -41.71700 1.000 30.77737 249 VAL D N 1
ATOM 12934 C CA . VAL D 1 246 ? 18.59500 11.93300 -43.17200 1.000 27.67594 249 VAL D CA 1
ATOM 12935 C C . VAL D 1 246 ? 19.86100 12.63900 -43.63700 1.000 28.59597 249 VAL D C 1
ATOM 12936 O O . VAL D 1 246 ? 20.19800 13.72800 -43.15500 1.000 27.93740 249 VAL D O 1
ATOM 12940 N N . GLU D 1 247 ? 20.56900 12.01900 -44.58100 1.000 28.06120 250 GLU D N 1
ATOM 12941 C CA . GLU D 1 247 ? 21.80300 12.57200 -45.11600 1.000 31.32043 250 GLU D CA 1
ATOM 12942 C C . GLU D 1 247 ? 21.70200 12.97200 -46.58300 1.000 28.06260 250 GLU D C 1
ATOM 12943 O O . GLU D 1 247 ? 22.57800 13.69900 -47.06700 1.000 26.99073 250 GLU D O 1
ATOM 12949 N N . HIS D 1 248 ? 20.67200 12.52000 -47.30100 1.000 27.81282 251 HIS D N 1
ATOM 12950 C CA . HIS D 1 248 ? 20.52800 12.77300 -48.72900 1.000 28.82649 251 HIS D CA 1
ATOM 12951 C C . HIS D 1 248 ? 19.11900 13.27400 -49.00000 1.000 26.99209 251 HIS D C 1
ATOM 12952 O O . HIS D 1 248 ? 18.14800 12.72200 -48.47200 1.000 29.44352 251 HIS D O 1
ATOM 12959 N N . LEU D 1 249 ? 19.00800 14.31900 -49.81600 1.000 23.21217 252 LEU D N 1
ATOM 12960 C CA . LEU D 1 249 ? 17.72200 14.88900 -50.19200 1.000 23.69674 252 LEU D CA 1
ATOM 12961 C C . LEU D 1 249 ? 17.59500 14.88300 -51.70700 1.000 23.71682 252 LEU D C 1
ATOM 12962 O O . LEU D 1 249 ? 18.47700 15.38500 -52.41000 1.000 24.43048 252 LEU D O 1
ATOM 12967 N N . HIS D 1 250 ? 16.50700 14.30400 -52.20300 1.000 20.46075 253 HIS D N 1
ATOM 12968 C CA . HIS D 1 250 ? 16.17000 14.31500 -53.62100 1.000 23.11137 253 HIS D CA 1
ATOM 12969 C C . HIS D 1 250 ? 15.02100 15.29700 -53.81000 1.000 26.50684 253 HIS D C 1
ATOM 12970 O O . HIS D 1 250 ? 13.88400 15.01400 -53.41900 1.000 24.90956 253 HIS D O 1
ATOM 12977 N N . ALA D 1 251 ? 15.32000 16.44900 -54.39700 1.000 24.54296 254 ALA D N 1
ATOM 12978 C CA . ALA D 1 251 ? 14.32000 17.47300 -54.65800 1.000 22.09234 254 ALA D CA 1
ATOM 12979 C C . ALA D 1 251 ? 13.91200 17.40800 -56.12300 1.000 26.46038 254 ALA D C 1
ATOM 12980 O O . ALA D 1 251 ? 14.77200 17.40100 -57.01000 1.000 27.57012 254 ALA D O 1
ATOM 12982 N N . HIS D 1 252 ? 12.60700 17.36300 -56.37900 1.000 22.56795 255 HIS D N 1
ATOM 12983 C CA . HIS D 1 252 ? 12.14600 17.27600 -57.75600 1.000 24.90502 255 HIS D CA 1
ATOM 12984 C C . HIS D 1 252 ? 10.77000 17.90600 -57.90400 1.000 24.50722 255 HIS D C 1
ATOM 12985 O O . HIS D 1 252 ? 10.04700 18.12000 -56.92700 1.000 25.81598 255 HIS D O 1
ATOM 12992 N N . SER D 1 253 ? 10.42800 18.20800 -59.15400 1.000 25.22946 256 SER D N 1
ATOM 12993 C CA . SER D 1 253 ? 9.13200 18.77700 -59.47900 1.000 26.44651 256 SER D CA 1
ATOM 12994 C C . SER D 1 253 ? 8.02800 17.73500 -59.35800 1.000 26.33138 256 SER D C 1
ATOM 12995 O O . SER D 1 253 ? 8.26500 16.52800 -59.38500 1.000 25.12449 256 SER D O 1
ATOM 12998 N N . VAL D 1 254 ? 6.79700 18.23300 -59.24500 1.000 24.11252 257 VAL D N 1
ATOM 12999 C CA . VAL D 1 254 ? 5.64300 17.36200 -59.05800 1.000 25.11409 257 VAL D CA 1
ATOM 13000 C C . VAL D 1 254 ? 5.10300 16.82600 -60.37600 1.000 23.75383 257 VAL D C 1
ATOM 13001 O O . VAL D 1 254 ? 4.39300 15.81600 -60.37500 1.000 23.02872 257 VAL D O 1
ATOM 13005 N N . ASP D 1 255 ? 5.43900 17.46400 -61.49700 1.000 23.97026 258 ASP D N 1
ATOM 13006 C CA . ASP D 1 255 ? 4.74800 17.27300 -62.76700 1.000 27.68753 258 ASP D CA 1
ATOM 13007 C C . ASP D 1 255 ? 5.42400 16.29200 -63.72000 1.000 26.11815 258 ASP D C 1
ATOM 13008 O O . ASP D 1 255 ? 4.84500 15.98300 -64.76700 1.000 26.53423 258 ASP D O 1
ATOM 13013 N N . ASN D 1 256 ? 6.61700 15.80200 -63.40200 1.000 27.07707 259 ASN D N 1
ATOM 13014 C CA . ASN D 1 256 ? 7.33500 14.89400 -64.29600 1.000 26.12555 259 ASN D CA 1
ATOM 13015 C C . ASN D 1 256 ? 6.80800 13.48500 -64.05200 1.000 21.65561 259 ASN D C 1
ATOM 13016 O O . ASN D 1 256 ? 7.15700 12.83900 -63.06100 1.000 22.90787 259 ASN D O 1
ATOM 13021 N N . ILE D 1 257 ? 5.96400 12.99400 -64.96400 1.000 25.40959 260 ILE D N 1
ATOM 13022 C CA . ILE D 1 257 ? 5.33900 11.69200 -64.76300 1.000 23.41685 260 ILE D CA 1
ATOM 13023 C C . ILE D 1 257 ? 6.34700 10.55000 -64.75500 1.000 23.96943 260 ILE D C 1
ATOM 13024 O O . ILE D 1 257 ? 6.05100 9.47400 -64.22600 1.000 26.58075 260 ILE D O 1
ATOM 13029 N N . LEU D 1 258 ? 7.54200 10.75900 -65.29900 1.000 23.12023 261 LEU D N 1
ATOM 13030 C CA . LEU D 1 258 ? 8.55000 9.71100 -65.34600 1.000 20.73874 261 LEU D CA 1
ATOM 13031 C C . LEU D 1 258 ? 9.53200 9.76200 -64.17800 1.000 25.62539 261 LEU D C 1
ATOM 13032 O O . LEU D 1 258 ? 10.50300 9.00200 -64.17300 1.000 25.04340 261 LEU D O 1
ATOM 13037 N N . ILE D 1 259 ? 9.29300 10.63000 -63.18800 1.000 24.21600 262 ILE D N 1
ATOM 13038 C CA . ILE D 1 259 ? 10.28000 10.89700 -62.14200 1.000 22.57670 262 ILE D CA 1
ATOM 13039 C C . ILE D 1 259 ? 10.65500 9.61200 -61.41700 1.000 27.81692 262 ILE D C 1
ATOM 13040 O O . ILE D 1 259 ? 9.78700 8.86300 -60.95000 1.000 25.12265 262 ILE D O 1
ATOM 13045 N N . LYS D 1 260 ? 11.95700 9.33200 -61.35400 1.000 24.23720 263 LYS D N 1
ATOM 13046 C CA . LYS D 1 260 ? 12.49200 8.26000 -60.51100 1.000 27.58306 263 LYS D CA 1
ATOM 13047 C C . LYS D 1 260 ? 12.68400 8.82400 -59.11000 1.000 23.88296 263 LYS D C 1
ATOM 13048 O O . LYS D 1 260 ? 13.73700 9.37100 -58.77600 1.000 23.08385 263 LYS D O 1
ATOM 13054 N N . VAL D 1 261 ? 11.64000 8.70700 -58.29100 1.000 27.78655 264 VAL D N 1
ATOM 13055 C CA . VAL D 1 261 ? 11.67700 9.25500 -56.94500 1.000 23.26673 264 VAL D CA 1
ATOM 13056 C C . VAL D 1 261 ? 12.70900 8.50100 -56.12000 1.000 23.94206 264 VAL D C 1
ATOM 13057 O O . VAL D 1 261 ? 12.71100 7.26400 -56.07600 1.000 24.44762 264 VAL D O 1
ATOM 13061 N N . ALA D 1 262 ? 13.59000 9.25000 -55.45600 1.000 24.96568 265 ALA D N 1
ATOM 13062 C CA . ALA D 1 262 ? 14.64700 8.67700 -54.62400 1.000 25.72193 265 ALA D CA 1
ATOM 13063 C C . ALA D 1 262 ? 15.47600 7.66100 -55.40700 1.000 27.19704 265 ALA D C 1
ATOM 13064 O O . ALA D 1 262 ? 15.84700 6.60400 -54.89100 1.000 26.61375 265 ALA D O 1
ATOM 13066 N N . ASP D 1 263 ? 15.73400 7.97500 -56.68100 1.000 27.93832 266 ASP D N 1
ATOM 13067 C CA . ASP D 1 263 ? 16.48300 7.11300 -57.58700 1.000 28.50086 266 ASP D CA 1
ATOM 13068 C C . ASP D 1 263 ? 17.74800 6.60700 -56.91000 1.000 29.55988 266 ASP D C 1
ATOM 13069 O O . ASP D 1 263 ? 18.66800 7.39000 -56.64800 1.000 25.64630 266 ASP D O 1
ATOM 13074 N N . PRO D 1 264 ? 17.82300 5.30800 -56.61500 1.000 26.86691 267 PRO D N 1
ATOM 13075 C CA . PRO D 1 264 ? 19.02000 4.78300 -55.94300 1.000 25.38935 267 PRO D CA 1
ATOM 13076 C C . PRO D 1 264 ? 20.28400 4.97300 -56.76100 1.000 24.52586 267 PRO D C 1
ATOM 13077 O O . PRO D 1 264 ? 21.35800 5.18400 -56.18200 1.000 26.03241 267 PRO D O 1
ATOM 13081 N N . VAL D 1 265 ? 20.19100 4.90400 -58.09300 1.000 28.79829 268 VAL D N 1
ATOM 13082 C CA . VAL D 1 265 ? 21.34300 5.20800 -58.93700 1.000 30.29842 268 VAL D CA 1
ATOM 13083 C C . VAL D 1 265 ? 21.78600 6.65300 -58.73600 1.000 31.96791 268 VAL D C 1
ATOM 13084 O O . VAL D 1 265 ? 22.98300 6.93800 -58.62000 1.000 30.37111 268 VAL D O 1
ATOM 13088 N N . PHE D 1 266 ? 20.83300 7.58600 -58.70100 1.000 30.28772 269 PHE D N 1
ATOM 13089 C CA . PHE D 1 266 ? 21.16800 8.99200 -58.48400 1.000 28.90761 269 PHE D CA 1
ATOM 13090 C C . PHE D 1 266 ? 21.84700 9.18700 -57.13100 1.000 30.34559 269 PHE D C 1
ATOM 13091 O O . PHE D 1 266 ? 22.89900 9.83100 -57.03600 1.000 28.82899 269 PHE D O 1
ATOM 13099 N N . ILE D 1 267 ? 21.24900 8.63800 -56.06900 1.000 28.77871 270 ILE D N 1
ATOM 13100 C CA . ILE D 1 267 ? 21.79500 8.80400 -54.72500 1.000 27.57025 270 ILE D CA 1
ATOM 13101 C C . ILE D 1 267 ? 23.15600 8.12900 -54.60600 1.000 29.25208 270 ILE D C 1
ATOM 13102 O O . ILE D 1 267 ? 24.09000 8.68900 -54.01800 1.000 26.50039 270 ILE D O 1
ATOM 13107 N N . GLY D 1 268 ? 23.28700 6.91200 -55.13900 1.000 29.75838 271 GLY D N 1
ATOM 13108 C CA . GLY D 1 268 ? 24.56500 6.22400 -55.07500 1.000 29.44930 271 GLY D CA 1
ATOM 13109 C C . GLY D 1 268 ? 25.65300 6.93600 -55.85700 1.000 29.47657 271 GLY D C 1
ATOM 13110 O O . GLY D 1 268 ? 26.81000 6.99000 -55.42700 1.000 30.64104 271 GLY D O 1
ATOM 13111 N N . TYR D 1 269 ? 25.29300 7.50300 -57.01200 1.000 29.00965 272 TYR D N 1
ATOM 13112 C CA . TYR D 1 269 ? 26.26100 8.23500 -57.82200 1.000 32.03235 272 TYR D CA 1
ATOM 13113 C C . TYR D 1 269 ? 26.79500 9.44600 -57.07200 1.000 33.91155 272 TYR D C 1
ATOM 13114 O O . TYR D 1 269 ? 28.01100 9.67400 -57.01600 1.000 29.06095 272 TYR D O 1
ATOM 13123 N N . CYS D 1 270 ? 25.89700 10.23200 -56.47800 1.000 32.01552 273 CYS D N 1
ATOM 13124 C CA . CYS D 1 270 ? 26.31900 11.45900 -55.81300 1.000 31.21254 273 CYS D CA 1
ATOM 13125 C C . CYS D 1 270 ? 27.04800 11.17600 -54.50800 1.000 30.55484 273 CYS D C 1
ATOM 13126 O O . CYS D 1 270 ? 27.94200 11.93600 -54.12200 1.000 32.43888 273 CYS D O 1
ATOM 13129 N N . LYS D 1 271 ? 26.69000 10.09000 -53.82200 1.000 26.17063 274 LYS D N 1
ATOM 13130 C CA . LYS D 1 271 ? 27.40700 9.74000 -52.60100 1.000 33.14954 274 LYS D CA 1
ATOM 13131 C C . LYS D 1 271 ? 28.82400 9.27300 -52.90400 1.000 32.38602 274 LYS D C 1
ATOM 13132 O O . LYS D 1 271 ? 29.77200 9.65300 -52.20600 1.000 31.83316 274 LYS D O 1
ATOM 13138 N N . SER D 1 272 ? 28.99300 8.45200 -53.94200 1.000 29.78170 275 SER D N 1
ATOM 13139 C CA . SER D 1 272 ? 30.32600 7.94800 -54.25200 1.000 37.72880 275 SER D CA 1
ATOM 13140 C C . SER D 1 272 ? 31.22100 9.04800 -54.80200 1.000 37.71695 275 SER D C 1
ATOM 13141 O O . SER D 1 272 ? 32.44700 8.98700 -54.64700 1.000 37.64887 275 SER D O 1
ATOM 13144 N N . LYS D 1 273 ? 30.63100 10.06500 -55.41600 1.000 39.39093 276 LYS D N 1
ATOM 13145 C CA . LYS D 1 273 ? 31.38100 11.19000 -55.94500 1.000 36.51520 276 LYS D CA 1
ATOM 13146 C C . LYS D 1 273 ? 31.51000 12.32900 -54.94200 1.000 37.19736 276 LYS D C 1
ATOM 13147 O O . LYS D 1 273 ? 32.05300 13.38700 -55.28600 1.000 41.19186 276 LYS D O 1
ATOM 13153 N N . ASN D 1 274 ? 31.04300 12.12400 -53.71100 1.000 35.01544 277 ASN D N 1
ATOM 13154 C CA . ASN D 1 274 ? 31.04800 13.14500 -52.66500 1.000 36.25873 277 ASN D CA 1
ATOM 13155 C C . ASN D 1 274 ? 30.44000 14.45000 -53.16500 1.000 38.57789 277 ASN D C 1
ATOM 13156 O O . ASN D 1 274 ? 30.98700 15.53900 -52.98100 1.000 38.89363 277 ASN D O 1
ATOM 13161 N N . ALA D 1 275 ? 29.28900 14.32800 -53.81100 1.000 35.86385 278 ALA D N 1
ATOM 13162 C CA . ALA D 1 275 ? 28.57600 15.50200 -54.28000 1.000 33.72330 278 ALA D CA 1
ATOM 13163 C C . ALA D 1 275 ? 27.85700 16.16700 -53.11900 1.000 31.24122 278 ALA D C 1
ATOM 13164 O O . ALA D 1 275 ? 27.16000 15.50600 -52.34100 1.000 33.52915 278 ALA D O 1
ATOM 13166 N N . ASP D 1 276 ? 28.03700 17.47600 -52.99000 1.000 33.34993 279 ASP D N 1
ATOM 13167 C CA . ASP D 1 276 ? 27.17900 18.22200 -52.08900 1.000 33.77736 279 ASP D CA 1
ATOM 13168 C C . ASP D 1 276 ? 25.90500 18.67500 -52.78100 1.000 35.72843 279 ASP D C 1
ATOM 13169 O O . ASP D 1 276 ? 24.91000 18.95300 -52.10100 1.000 29.41334 279 ASP D O 1
ATOM 13174 N N . CYS D 1 277 ? 25.90000 18.70100 -54.11500 1.000 31.20662 280 CYS D N 1
ATOM 13175 C CA . CYS D 1 277 ? 24.74600 19.16400 -54.86700 1.000 29.45181 280 CYS D CA 1
ATOM 13176 C C . CYS D 1 277 ? 24.82800 18.64600 -56.30200 1.000 32.95255 280 CYS D C 1
ATOM 13177 O O . CYS D 1 277 ? 25.92700 18.52600 -56.85300 1.000 37.42346 280 CYS D O 1
ATOM 13180 N N . ALA D 1 278 ? 23.67700 18.34500 -56.90700 1.000 32.23917 281 ALA D N 1
ATOM 13181 C CA . ALA D 1 278 ? 23.70300 17.72400 -58.22700 1.000 30.37150 281 ALA D CA 1
ATOM 13182 C C . ALA D 1 278 ? 22.37400 17.93600 -58.94000 1.000 28.49945 281 ALA D C 1
ATOM 13183 O O . ALA D 1 278 ? 21.32800 18.11200 -58.30900 1.000 27.51367 281 ALA D O 1
ATOM 13185 N N . ALA D 1 279 ? 22.43200 17.90800 -60.27300 1.000 27.43717 282 ALA D N 1
ATOM 13186 C CA . ALA D 1 279 ? 21.25300 18.07600 -61.11400 1.000 30.82103 282 ALA D CA 1
ATOM 13187 C C . ALA D 1 279 ? 21.26100 17.05700 -62.24500 1.000 29.58425 282 ALA D C 1
ATOM 13188 O O . ALA D 1 279 ? 22.28600 16.87500 -62.91100 1.000 29.80566 282 ALA D O 1
ATOM 13190 N N . LYS D 1 280 ? 20.12100 16.40900 -62.47200 1.000 28.07970 283 LYS D N 1
ATOM 13191 C CA . LYS D 1 280 ? 19.93200 15.61100 -63.67400 1.000 27.14574 283 LYS D CA 1
ATOM 13192 C C . LYS D 1 280 ? 19.58300 16.50900 -64.85100 1.000 31.11554 283 LYS D C 1
ATOM 13193 O O . LYS D 1 280 ? 18.90600 17.52800 -64.70100 1.000 25.34660 283 LYS D O 1
ATOM 13199 N N . VAL D 1 281 ? 20.05400 16.11900 -66.03500 1.000 26.33781 284 VAL D N 1
ATOM 13200 C CA . VAL D 1 281 ? 19.77600 16.86100 -67.25600 1.000 25.02378 284 VAL D CA 1
ATOM 13201 C C . VAL D 1 281 ? 19.40800 15.88200 -68.36100 1.000 30.39956 284 VAL D C 1
ATOM 13202 O O . VAL D 1 281 ? 19.79800 14.71300 -68.34500 1.000 30.94454 284 VAL D O 1
ATOM 13206 N N . VAL D 1 282 ? 18.63300 16.37600 -69.32400 1.000 27.66226 285 VAL D N 1
ATOM 13207 C CA . VAL D 1 282 ? 18.41400 15.68700 -70.58700 1.000 32.20650 285 VAL D CA 1
ATOM 13208 C C . VAL D 1 282 ? 18.94900 16.57400 -71.70400 1.000 36.16046 285 VAL D C 1
ATOM 13209 O O . VAL D 1 282 ? 19.23600 17.75600 -71.50700 1.000 32.86434 285 VAL D O 1
ATOM 13213 N N . GLN D 1 283 ? 19.05800 15.99900 -72.89300 1.000 36.69078 286 GLN D N 1
ATOM 13214 C CA . GLN D 1 283 ? 19.59600 16.75200 -74.01300 1.000 38.25005 286 GLN D CA 1
ATOM 13215 C C . GLN D 1 283 ? 18.50200 17.59800 -74.63900 1.000 36.82521 286 GLN D C 1
ATOM 13216 O O . GLN D 1 283 ? 17.44000 17.08600 -75.00200 1.000 34.06448 286 GLN D O 1
ATOM 13222 N N . LYS D 1 284 ? 18.76700 18.89100 -74.77000 1.000 33.38899 287 LYS D N 1
ATOM 13223 C CA . LYS D 1 284 ? 17.80000 19.83100 -75.31200 1.000 31.33332 287 LYS D CA 1
ATOM 13224 C C . LYS D 1 284 ? 17.97800 19.89800 -76.82300 1.000 40.44803 287 LYS D C 1
ATOM 13225 O O . LYS D 1 284 ? 19.04300 20.29700 -77.30700 1.000 39.15874 287 LYS D O 1
ATOM 13231 N N . SER D 1 285 ? 16.94200 19.50000 -77.55700 1.000 40.14039 288 SER D N 1
ATOM 13232 C CA . SER D 1 285 ? 16.93900 19.51200 -79.01200 1.000 45.69521 288 SER D CA 1
ATOM 13233 C C . SER D 1 285 ? 16.21600 20.70900 -79.61200 1.000 40.11281 288 SER D C 1
ATOM 13234 O O . SER D 1 285 ? 16.65100 21.22700 -80.64300 1.000 47.47886 288 SER D O 1
ATOM 13237 N N . THR D 1 286 ? 15.11900 21.17000 -78.99400 1.000 39.33819 289 THR D N 1
ATOM 13238 C CA . THR D 1 286 ? 14.33500 22.26600 -79.55300 1.000 41.29762 289 THR D CA 1
ATOM 13239 C C . THR D 1 286 ? 14.73700 23.54800 -78.84500 1.000 40.93855 289 THR D C 1
ATOM 13240 O O . THR D 1 286 ? 14.65100 23.61300 -77.60800 1.000 38.43941 289 THR D O 1
ATOM 13244 N N . PRO D 1 287 ? 15.13900 24.59300 -79.57600 1.000 44.08717 290 PRO D N 1
ATOM 13245 C CA . PRO D 1 287 ? 15.56200 25.84000 -78.91100 1.000 42.58181 290 PRO D CA 1
ATOM 13246 C C . PRO D 1 287 ? 14.49500 26.47100 -78.03500 1.000 37.00062 290 PRO D C 1
ATOM 13247 O O . PRO D 1 287 ? 14.83300 27.11000 -77.02900 1.000 42.61763 290 PRO D O 1
ATOM 13251 N N . SER D 1 288 ? 13.21900 26.30800 -78.38100 1.000 34.29614 291 SER D N 1
ATOM 13252 C CA . SER D 1 288 ? 12.11800 26.91500 -77.64600 1.000 36.06255 291 SER D CA 1
ATOM 13253 C C . SER D 1 288 ? 11.64300 26.08400 -76.45900 1.000 34.93826 291 SER D C 1
ATOM 13254 O O . SER D 1 288 ? 10.73700 26.53000 -75.74600 1.000 34.36643 291 SER D O 1
ATOM 13257 N N . GLU D 1 289 ? 12.20000 24.89400 -76.22900 1.000 37.61521 292 GLU D N 1
ATOM 13258 C CA . GLU D 1 289 ? 11.75800 24.10600 -75.08300 1.000 36.11070 292 GLU D CA 1
ATOM 13259 C C . GLU D 1 289 ? 11.99800 24.88000 -73.79600 1.000 34.77305 292 GLU D C 1
ATOM 13260 O O . GLU D 1 289 ? 13.07900 25.43300 -73.57500 1.000 33.10047 292 GLU D O 1
ATOM 13266 N N . ALA D 1 290 ? 10.96900 24.92300 -72.95100 1.000 31.29829 293 ALA D N 1
ATOM 13267 C CA . ALA D 1 290 ? 11.00500 25.66600 -71.69400 1.000 34.91327 293 ALA D CA 1
ATOM 13268 C C . ALA D 1 290 ? 11.73800 24.87500 -70.60700 1.000 30.51755 293 ALA D C 1
ATOM 13269 O O . ALA D 1 290 ? 11.17400 24.47400 -69.58700 1.000 30.41834 293 ALA D O 1
ATOM 13271 N N . VAL D 1 291 ? 13.02700 24.64500 -70.84400 1.000 29.90442 294 VAL D N 1
ATOM 13272 C CA . VAL D 1 291 ? 13.90800 24.05400 -69.84600 1.000 30.88257 294 VAL D CA 1
ATOM 13273 C C . VAL D 1 291 ? 15.09800 24.98000 -69.64300 1.000 32.07064 294 VAL D C 1
ATOM 13274 O O . VAL D 1 291 ? 15.62100 25.55700 -70.60300 1.000 29.21557 294 VAL D O 1
ATOM 13278 N N . GLY D 1 292 ? 15.51200 25.13500 -68.39200 1.000 29.57781 295 GLY D N 1
ATOM 13279 C CA . GLY D 1 292 ? 16.76700 25.79500 -68.12100 1.000 26.33670 295 GLY D CA 1
ATOM 13280 C C . GLY D 1 292 ? 17.94000 24.98000 -68.62500 1.000 28.40998 295 GLY D C 1
ATOM 13281 O O . GLY D 1 292 ? 17.84400 23.77200 -68.85700 1.000 27.94205 295 GLY D O 1
ATOM 13282 N N . VAL D 1 293 ? 19.07400 25.65200 -68.79700 1.000 25.18126 296 VAL D N 1
ATOM 13283 C CA . VAL D 1 293 ? 20.27700 25.01300 -69.31400 1.000 31.00284 296 VAL D CA 1
ATOM 13284 C C . VAL D 1 293 ? 21.44000 25.26700 -68.36200 1.000 26.36279 296 VAL D C 1
ATOM 13285 O O . VAL D 1 293 ? 21.61100 26.37500 -67.84300 1.000 31.01478 296 VAL D O 1
ATOM 13289 N N . VAL D 1 294 ? 22.22400 24.22700 -68.12600 1.000 28.54780 297 VAL D N 1
ATOM 13290 C CA . VAL D 1 294 ? 23.37100 24.28400 -67.22300 1.000 32.10865 297 VAL D CA 1
ATOM 13291 C C . VAL D 1 294 ? 24.54300 24.95000 -67.93200 1.000 34.93716 297 VAL D C 1
ATOM 13292 O O . VAL D 1 294 ? 24.85600 24.62800 -69.08400 1.000 35.97370 297 VAL D O 1
ATOM 13296 N N . CYS D 1 295 ? 25.20700 25.87300 -67.24100 1.000 35.43113 298 CYS D N 1
ATOM 13297 C CA . CYS D 1 295 ? 26.30400 26.62100 -67.82800 1.000 40.88563 298 CYS D CA 1
ATOM 13298 C C . CYS D 1 295 ? 27.47000 26.63500 -66.84900 1.000 40.42569 298 CYS D C 1
ATOM 13299 O O . CYS D 1 295 ? 27.31900 26.33300 -65.66000 1.000 44.81654 298 CYS D O 1
ATOM 13302 N N . ARG D 1 296 ? 28.63600 27.02100 -67.36200 1.000 46.61518 299 ARG D N 1
ATOM 13303 C CA . ARG D 1 296 ? 29.83800 27.17000 -66.54900 1.000 48.84112 299 ARG D CA 1
ATOM 13304 C C . ARG D 1 296 ? 30.32900 28.60900 -66.56300 1.000 44.49422 299 ARG D C 1
ATOM 13305 O O . ARG D 1 296 ? 30.55700 29.18200 -67.62800 1.000 50.46706 299 ARG D O 1
ATOM 13313 N N . HIS D 1 300 ? 30.74000 28.54200 -60.52400 1.000 52.43368 303 HIS D N 1
ATOM 13314 C CA . HIS D 1 300 ? 31.48900 27.63200 -61.36300 1.000 56.34742 303 HIS D CA 1
ATOM 13315 C C . HIS D 1 300 ? 30.53900 26.84900 -62.24500 1.000 54.71177 303 HIS D C 1
ATOM 13316 O O . HIS D 1 300 ? 30.92000 26.37300 -63.31300 1.000 54.77450 303 HIS D O 1
ATOM 13323 N N . TYR D 1 301 ? 29.31700 26.67500 -61.77500 1.000 48.77591 304 TYR D N 1
ATOM 13324 C CA . TYR D 1 301 ? 28.23500 26.10200 -62.56600 1.000 42.77432 304 TYR D CA 1
ATOM 13325 C C . TYR D 1 301 ? 26.95600 26.83200 -62.18700 1.000 37.57369 304 TYR D C 1
ATOM 13326 O O . TYR D 1 301 ? 26.74200 27.16800 -61.01400 1.000 44.15423 304 TYR D O 1
ATOM 13335 N N . LYS D 1 302 ? 26.10000 27.06900 -63.17100 1.000 36.98017 305 LYS D N 1
ATOM 13336 C CA . LYS D 1 302 ? 24.82200 27.69600 -62.89000 1.000 32.61081 305 LYS D CA 1
ATOM 13337 C C . LYS D 1 302 ? 23.81700 27.17900 -63.90400 1.000 32.95872 305 LYS D C 1
ATOM 13338 O O . LYS D 1 302 ? 24.17100 26.63700 -64.95900 1.000 34.57256 305 LYS D O 1
ATOM 13344 N N . VAL D 1 303 ? 22.54900 27.36700 -63.57300 1.000 31.73300 306 VAL D N 1
ATOM 13345 C CA . VAL D 1 303 ? 21.44100 27.13400 -64.48600 1.000 28.11871 306 VAL D CA 1
ATOM 13346 C C . VAL D 1 303 ? 20.86400 28.48800 -64.87400 1.000 29.59030 306 VAL D C 1
ATOM 13347 O O . VAL D 1 303 ? 20.58900 29.33200 -64.00900 1.000 30.61657 306 VAL D O 1
ATOM 13351 N N . VAL D 1 304 ? 20.71400 28.70100 -66.17300 1.000 28.97077 307 VAL D N 1
ATOM 13352 C CA . VAL D 1 304 ? 20.04400 29.87300 -66.71300 1.000 30.73269 307 VAL D CA 1
ATOM 13353 C C . VAL D 1 304 ? 18.65700 29.43600 -67.14900 1.000 28.06188 307 VAL D C 1
ATOM 13354 O O . VAL D 1 304 ? 18.51600 28.57200 -68.02300 1.000 29.62143 307 VAL D O 1
ATOM 13358 N N . GLU D 1 305 ? 17.63700 30.01300 -66.52600 1.000 27.99311 308 GLU D N 1
ATOM 13359 C CA . GLU D 1 305 ? 16.26500 29.63200 -66.82000 1.000 29.15262 308 GLU D CA 1
ATOM 13360 C C . GLU D 1 305 ? 15.93400 29.91600 -68.28200 1.000 29.35354 308 GLU D C 1
ATOM 13361 O O . GLU D 1 305 ? 16.49400 30.82300 -68.90200 1.000 31.98651 308 GLU D O 1
ATOM 13367 N N . TYR D 1 306 ? 15.02800 29.10700 -68.84000 1.000 28.46072 309 TYR D N 1
ATOM 13368 C CA . TYR D 1 306 ? 14.59800 29.29200 -70.22500 1.000 29.59304 309 TYR D CA 1
ATOM 13369 C C . TYR D 1 306 ? 14.08500 30.70800 -70.46300 1.000 31.14510 309 TYR D C 1
ATOM 13370 O O . TYR D 1 306 ? 14.28600 31.27800 -71.54200 1.000 29.35677 309 TYR D O 1
ATOM 13379 N N . SER D 1 307 ? 13.44100 31.30100 -69.45600 1.000 30.42693 310 SER D N 1
ATOM 13380 C CA . SER D 1 307 ? 12.89900 32.64900 -69.58300 1.000 34.21969 310 SER D CA 1
ATOM 13381 C C . SER D 1 307 ? 13.98000 33.72000 -69.61400 1.000 34.24126 310 SER D C 1
ATOM 13382 O O . SER D 1 307 ? 13.68500 34.86200 -69.98500 1.000 38.68281 310 SER D O 1
ATOM 13385 N N . GLU D 1 308 ? 15.21400 33.38300 -69.24600 1.000 35.38942 311 GLU D N 1
ATOM 13386 C CA . GLU D 1 308 ? 16.30000 34.34900 -69.19100 1.000 35.13055 311 GLU D CA 1
ATOM 13387 C C . GLU D 1 308 ? 17.42600 34.04600 -70.17100 1.000 39.17066 311 GLU D C 1
ATOM 13388 O O . GLU D 1 308 ? 18.40500 34.80000 -70.22800 1.000 37.01138 311 GLU D O 1
ATOM 13394 N N . LEU D 1 309 ? 17.31800 32.96800 -70.94000 1.000 40.87220 312 LEU D N 1
ATOM 13395 C CA . LEU D 1 309 ? 18.28300 32.68100 -71.99100 1.000 36.96777 312 LEU D CA 1
ATOM 13396 C C . LEU D 1 309 ? 17.87800 33.46000 -73.23500 1.000 36.28572 312 LEU D C 1
ATOM 13397 O O . LEU D 1 309 ? 16.73800 33.34300 -73.69500 1.000 39.37680 312 LEU D O 1
ATOM 13402 N N . THR D 1 310 ? 18.79900 34.26000 -73.77500 1.000 40.22741 313 THR D N 1
ATOM 13403 C CA . THR D 1 310 ? 18.49500 34.99900 -74.99400 1.000 42.36086 313 THR D CA 1
ATOM 13404 C C . THR D 1 310 ? 18.07700 34.04100 -76.10400 1.000 44.86583 313 THR D C 1
ATOM 13405 O O . THR D 1 310 ? 18.52200 32.89200 -76.16600 1.000 41.47033 313 THR D O 1
ATOM 13409 N N . ASP D 1 311 ? 17.18600 34.52300 -76.97600 1.000 46.76053 314 ASP D N 1
ATOM 13410 C CA . ASP D 1 311 ? 16.79700 33.74300 -78.14500 1.000 48.58808 314 ASP D CA 1
ATOM 13411 C C . ASP D 1 311 ? 18.00600 33.41100 -79.00500 1.000 48.85894 314 ASP D C 1
ATOM 13412 O O . ASP D 1 311 ? 18.07700 32.32500 -79.59200 1.000 48.03837 314 ASP D O 1
ATOM 13417 N N . GLU D 1 312 ? 18.97200 34.32600 -79.07500 1.000 45.88670 315 GLU D N 1
ATOM 13418 C CA . 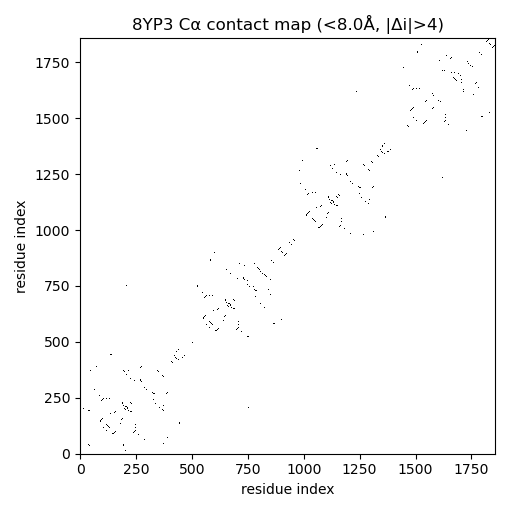GLU D 1 312 ? 20.20700 34.05700 -79.80400 1.000 48.57149 315 GLU D CA 1
ATOM 13419 C C . GLU D 1 312 ? 20.93800 32.84900 -79.22400 1.000 44.20360 315 GLU D C 1
ATOM 13420 O O . GLU D 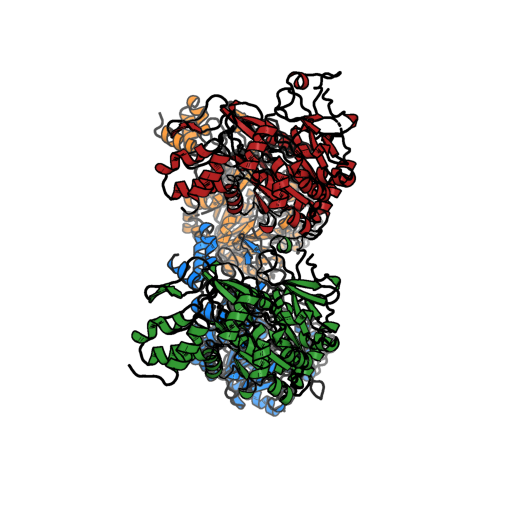1 312 ? 21.32200 31.93100 -79.95800 1.000 48.40187 315 GLU D O 1
ATOM 13426 N N . ALA D 1 313 ? 21.15200 32.84200 -77.90600 1.000 43.31819 316 ALA D N 1
ATOM 13427 C CA . ALA D 1 313 ? 21.84100 31.72300 -77.27000 1.000 42.22476 316 ALA D CA 1
ATOM 13428 C C . ALA D 1 313 ? 21.04400 30.43100 -77.40900 1.000 40.76243 316 ALA D C 1
ATOM 13429 O O . ALA D 1 313 ? 21.62000 29.35000 -77.58900 1.000 45.39962 316 ALA D O 1
ATOM 13431 N N . ALA D 1 314 ? 19.71600 30.52400 -77.32300 1.000 43.69910 317 ALA D N 1
ATOM 13432 C CA . ALA D 1 314 ? 18.88200 29.33100 -77.41900 1.000 45.28343 317 ALA D CA 1
ATOM 13433 C C . ALA D 1 314 ? 19.00900 28.67500 -78.78800 1.000 48.97505 317 ALA D C 1
ATOM 13434 O O . ALA D 1 314 ? 19.00700 27.44200 -78.89900 1.000 45.24890 317 ALA D O 1
ATOM 13436 N N . GLU D 1 315 ? 19.12100 29.47900 -79.83800 1.000 52.67131 318 GLU D N 1
ATOM 13437 C CA . GLU D 1 315 ? 19.17900 28.96500 -81.19700 1.000 49.67063 318 GLU D CA 1
ATOM 13438 C C . GLU D 1 315 ? 20.60300 28.74300 -81.68500 1.000 48.68084 318 GLU D C 1
ATOM 13439 O O . GLU D 1 315 ? 20.78900 28.33800 -82.83900 1.000 52.79516 318 GLU D O 1
ATOM 13445 N N . SER D 1 316 ? 21.60400 28.97700 -80.83800 1.000 44.08708 319 SER D N 1
ATOM 13446 C CA . SER D 1 316 ? 22.98900 28.77800 -81.23800 1.000 49.27382 319 SER D CA 1
ATOM 13447 C C . SER D 1 316 ? 23.29600 27.29400 -81.37800 1.000 52.61515 319 SER D C 1
ATOM 13448 O O . SER D 1 316 ? 22.82800 26.46900 -80.58900 1.000 54.22068 319 SER D O 1
ATOM 13451 N N . ARG D 1 317 ? 24.10500 26.95600 -82.37700 1.000 57.26681 320 ARG D N 1
ATOM 13452 C CA . ARG D 1 317 ? 24.38200 25.57000 -82.71200 1.000 54.91759 320 ARG D CA 1
ATOM 13453 C C . ARG D 1 317 ? 25.87500 25.30900 -82.58900 1.000 56.22816 320 ARG D C 1
ATOM 13454 O O . ARG D 1 317 ? 26.70100 26.21100 -82.75300 1.000 63.11315 320 ARG D O 1
ATOM 13462 N N . THR D 1 318 ? 26.21100 24.06000 -82.29600 1.000 59.98582 321 THR D N 1
ATOM 13463 C CA . THR D 1 318 ? 27.58800 23.63200 -82.10200 1.000 64.68937 321 THR D CA 1
ATOM 13464 C C . THR D 1 318 ? 28.18600 23.10000 -83.40200 1.000 72.01344 321 THR D C 1
ATOM 13465 O O . THR D 1 318 ? 27.62900 23.27300 -84.48900 1.000 62.06807 321 THR D O 1
ATOM 13469 N N . ALA D 1 319 ? 29.33300 22.42600 -83.28800 1.000 76.28128 322 ALA D N 1
ATOM 13470 C CA . ALA D 1 319 ? 30.03400 21.94000 -84.47600 1.000 80.99844 322 ALA D CA 1
ATOM 13471 C C . ALA D 1 319 ? 29.27300 20.80400 -85.14500 1.000 77.00614 322 ALA D C 1
ATOM 13472 O O . ALA D 1 319 ? 29.10400 20.79000 -86.36900 1.000 80.61081 322 ALA D O 1
ATOM 13474 N N . ASP D 1 320 ? 28.83300 19.81600 -84.36200 1.000 70.59751 323 ASP D N 1
ATOM 13475 C CA . ASP D 1 320 ? 28.13600 18.67000 -84.93400 1.000 76.15788 323 ASP D CA 1
ATOM 13476 C C . ASP D 1 320 ? 26.64400 18.91300 -85.05400 1.000 71.22345 323 ASP D C 1
ATOM 13477 O O . ASP D 1 320 ? 25.90200 17.98500 -85.35600 1.000 70.83835 323 ASP D O 1
ATOM 13482 N N . GLY D 1 321 ? 26.20000 20.15700 -84.85700 1.000 67.87027 324 GLY D N 1
ATOM 13483 C CA . GLY D 1 321 ? 24.82100 20.54900 -85.09600 1.000 65.98659 324 GLY D CA 1
ATOM 13484 C C . GLY D 1 321 ? 23.91400 20.50600 -83.88900 1.000 63.92723 324 GLY D C 1
ATOM 13485 O O . GLY D 1 321 ? 22.77000 20.96100 -83.99100 1.000 56.10254 324 GLY D O 1
ATOM 13486 N N . ARG D 1 322 ? 24.37300 19.95500 -82.76700 1.000 63.94198 325 ARG D N 1
ATOM 13487 C CA . ARG D 1 322 ? 23.59500 20.02500 -81.54300 1.000 58.26616 325 ARG D CA 1
ATOM 13488 C C . ARG D 1 322 ? 23.48000 21.47300 -81.07800 1.000 60.46308 325 ARG D C 1
ATOM 13489 O O . ARG D 1 322 ? 24.18900 22.36400 -81.55000 1.000 57.44603 325 ARG D O 1
ATOM 13497 N N . LEU D 1 323 ? 22.56000 21.71000 -80.15000 1.000 56.42077 326 LEU D N 1
ATOM 13498 C CA . LEU D 1 323 ? 22.42900 23.03700 -79.57300 1.000 50.79557 326 LEU D CA 1
ATOM 13499 C C . LEU D 1 323 ? 23.65500 23.35800 -78.73000 1.000 47.07885 326 LEU D C 1
ATOM 13500 O O . LEU D 1 323 ? 24.18600 22.48800 -78.03600 1.000 48.30829 326 LEU D O 1
ATOM 13505 N N . THR D 1 324 ? 24.09200 24.62300 -78.78300 1.000 46.81083 327 THR D N 1
ATOM 13506 C CA . THR D 1 324 ? 25.23300 25.03900 -77.96900 1.000 45.18400 327 THR D CA 1
ATOM 13507 C C . THR D 1 324 ? 24.94600 24.85700 -76.48500 1.000 41.42170 327 THR D C 1
ATOM 13508 O O . THR D 1 324 ? 25.80700 24.39100 -75.73000 1.000 38.32397 327 THR D O 1
ATOM 13512 N N . PHE D 1 325 ? 23.73900 25.20300 -76.05700 1.000 40.28499 328 PHE D N 1
ATOM 13513 C CA . PHE D 1 325 ? 23.27100 25.00200 -74.69200 1.000 40.19822 328 PHE D CA 1
ATOM 13514 C C . PHE D 1 325 ? 22.25100 23.86700 -74.74800 1.000 36.04378 328 PHE D C 1
ATOM 13515 O O . PHE D 1 325 ? 21.06800 24.09300 -75.00600 1.000 35.39454 328 PHE D O 1
ATOM 13523 N N . SER D 1 326 ? 22.71500 22.63900 -74.50300 1.000 37.11757 329 SER D N 1
ATOM 13524 C CA . SER D 1 326 ? 21.88700 21.45400 -74.68000 1.000 41.32848 329 SER D CA 1
ATOM 13525 C C . SER D 1 326 ? 21.65100 20.66400 -73.39900 1.000 34.86772 329 SER D C 1
ATOM 13526 O O . SER D 1 326 ? 20.90600 19.67500 -73.42700 1.000 36.72257 329 SER D O 1
ATOM 13529 N N . ALA D 1 327 ? 22.25600 21.06600 -72.28200 1.000 34.37395 330 ALA D N 1
ATOM 13530 C CA . ALA D 1 327 ? 22.09700 20.38300 -70.99800 1.000 35.12942 330 ALA D CA 1
ATOM 13531 C C . ALA D 1 327 ? 20.83400 20.91500 -70.33500 1.000 30.93701 330 ALA D C 1
ATOM 13532 O O . ALA D 1 327 ? 20.86900 21.86200 -69.55000 1.000 30.55941 330 ALA D O 1
ATOM 13534 N N . GLY D 1 328 ? 19.70200 20.29500 -70.66100 1.000 30.76726 331 GLY D N 1
ATOM 13535 C CA . GLY D 1 328 ? 18.41600 20.74900 -70.17100 1.000 26.61260 331 GLY D CA 1
ATOM 13536 C C . GLY D 1 328 ? 18.09000 20.35400 -68.74300 1.000 27.70319 331 GLY D C 1
ATOM 13537 O O . GLY D 1 328 ? 17.96300 19.16800 -68.43600 1.000 28.54974 331 GLY D O 1
ATOM 13538 N N . ASN D 1 329 ? 17.95600 21.34600 -67.86400 1.000 25.46151 332 ASN D N 1
ATOM 13539 C CA . ASN D 1 329 ? 17.56800 21.10000 -66.47900 1.000 26.57359 332 ASN D CA 1
ATOM 13540 C C . ASN D 1 329 ? 16.17800 20.47000 -66.41700 1.000 25.51001 332 ASN D C 1
ATOM 13541 O O . ASN D 1 329 ? 15.24600 20.94800 -67.07000 1.000 24.57273 332 ASN D O 1
ATOM 13546 N N . ILE D 1 330 ? 16.03400 19.40000 -65.63500 1.000 23.71214 333 ILE D N 1
ATOM 13547 C CA . ILE D 1 330 ? 14.74300 18.73900 -65.51300 1.000 24.68409 333 ILE D CA 1
ATOM 13548 C C . ILE D 1 330 ? 14.20200 18.82100 -64.08500 1.000 26.11688 333 ILE D C 1
ATOM 13549 O O . ILE D 1 330 ? 13.37600 18.00200 -63.67900 1.000 22.96050 333 ILE D O 1
ATOM 13554 N N . CYS D 1 331 ? 14.61900 19.84800 -63.34100 1.000 29.00262 334 CYS D N 1
ATOM 13555 C CA . CYS D 1 331 ? 14.27100 20.05300 -61.93700 1.000 24.64887 334 CYS D CA 1
ATOM 13556 C C . CYS D 1 331 ? 14.26200 18.72900 -61.18200 1.000 27.33237 334 CYS D C 1
ATOM 13557 O O . CYS D 1 331 ? 13.20300 18.21800 -60.80200 1.000 25.54016 334 CYS D O 1
ATOM 13560 N N . ASN D 1 332 ? 15.45900 18.18600 -60.96300 1.000 25.12905 335 ASN D N 1
ATOM 13561 C CA . ASN D 1 332 ? 15.65300 16.82000 -60.47100 1.000 26.15273 335 ASN D CA 1
ATOM 13562 C C . ASN D 1 332 ? 17.02800 16.82200 -59.78900 1.000 26.71506 335 ASN D C 1
ATOM 13563 O O . ASN D 1 332 ? 18.04300 16.52300 -60.42100 1.000 26.74969 335 ASN D O 1
ATOM 13568 N N . HIS D 1 333 ? 17.03900 17.15800 -58.50100 1.000 24.54493 336 HIS D N 1
ATOM 13569 C CA . HIS D 1 333 ? 18.27000 17.56400 -57.84800 1.000 25.50056 336 HIS D CA 1
ATOM 13570 C C . HIS D 1 333 ? 18.59600 16.68600 -56.65200 1.000 24.48154 336 HIS D C 1
ATOM 13571 O O . HIS D 1 333 ? 17.70600 16.14100 -55.98800 1.000 25.04318 336 HIS D O 1
ATOM 13578 N N . TYR D 1 334 ? 19.89200 16.58900 -56.37000 1.000 25.85655 337 TYR D N 1
ATOM 13579 C CA . TYR D 1 334 ? 20.41100 15.96700 -55.16300 1.000 26.52595 337 TYR D CA 1
ATOM 13580 C C . TYR D 1 334 ? 21.04300 17.04100 -54.28800 1.000 28.65499 337 TYR D C 1
ATOM 13581 O O . TYR D 1 334 ? 21.74600 17.92600 -54.78500 1.000 28.44159 337 TYR D O 1
ATOM 13590 N N . PHE D 1 335 ? 20.79100 16.95400 -52.98700 1.000 24.39916 338 PHE D N 1
ATOM 13591 C CA . PHE D 1 335 ? 21.46600 17.76800 -51.98700 1.000 23.88030 338 PHE D CA 1
ATOM 13592 C C . PHE D 1 335 ? 21.95300 16.85700 -50.87300 1.000 29.41226 338 PHE D C 1
ATOM 13593 O O . PHE D 1 335 ? 21.19800 16.00200 -50.39700 1.000 28.17049 338 PHE D O 1
ATOM 13601 N N . SER D 1 336 ? 23.20700 17.02500 -50.46500 1.000 28.35201 339 SER D N 1
ATOM 13602 C CA . SER D 1 336 ? 23.60900 16.45500 -49.19100 1.000 28.61720 339 SER D CA 1
ATOM 13603 C C . SER D 1 336 ? 22.97800 17.28400 -48.07700 1.000 29.85413 339 SER D C 1
ATOM 13604 O O . SER D 1 336 ? 22.74600 18.48900 -48.22700 1.000 26.38021 339 SER D O 1
ATOM 13607 N N . SER D 1 337 ? 22.68200 16.63000 -46.95300 1.000 29.29486 340 SER D N 1
ATOM 13608 C CA . SER D 1 337 ? 22.09400 17.34900 -45.82600 1.000 31.36239 340 SER D CA 1
ATOM 13609 C C . SER D 1 337 ? 23.03700 18.42800 -45.30600 1.000 36.25852 340 SER D C 1
ATOM 13610 O O . SER D 1 337 ? 22.58300 19.48600 -44.85300 1.000 34.29481 340 SER D O 1
ATOM 13613 N N . GLU D 1 338 ? 24.34800 18.17800 -45.35800 1.000 36.32756 341 GLU D N 1
ATOM 13614 C CA . GLU D 1 338 ? 25.31800 19.17900 -44.92100 1.000 37.92549 341 GLU D CA 1
ATOM 13615 C C . GLU D 1 338 ? 25.27800 20.42200 -45.80300 1.000 37.91340 341 GLU D C 1
ATOM 13616 O O . GLU D 1 338 ? 25.31300 21.54900 -45.29400 1.000 35.33285 341 GLU D O 1
ATOM 13622 N N . PHE D 1 339 ? 25.22300 20.23700 -47.12500 1.000 33.42222 342 PHE D N 1
ATOM 13623 C CA . PHE D 1 339 ? 25.14100 21.37800 -48.03200 1.000 38.03851 342 PHE D CA 1
ATOM 13624 C C . PHE D 1 339 ? 23.82800 22.12000 -47.83900 1.000 39.62150 342 PHE D C 1
ATOM 13625 O O . PHE D 1 339 ? 23.79300 23.35800 -47.88500 1.000 37.41031 342 PHE D O 1
ATOM 13633 N N . LEU D 1 340 ? 22.73700 21.38000 -47.63300 1.000 34.25133 343 LEU D N 1
ATOM 13634 C CA . LEU D 1 340 ? 21.43900 22.01500 -47.41300 1.000 36.23536 343 LEU D CA 1
ATOM 13635 C C . LEU D 1 340 ? 21.46200 22.88800 -46.15800 1.000 37.22512 343 LEU D C 1
ATOM 13636 O O . LEU D 1 340 ? 20.93300 24.00500 -46.14800 1.000 35.57492 343 LEU D O 1
ATOM 13641 N N . THR D 1 341 ? 22.06700 22.38200 -45.07700 1.000 34.46768 344 THR D N 1
ATOM 13642 C CA . THR D 1 341 ? 22.19000 23.16500 -43.85300 1.000 43.11115 344 THR D CA 1
ATOM 13643 C C . THR D 1 341 ? 23.03600 24.40900 -44.10100 1.000 44.78849 344 THR D C 1
ATOM 13644 O O . THR D 1 341 ? 22.83900 25.44500 -43.44500 1.000 50.77825 344 THR D O 1
ATOM 13648 N N . LYS D 1 342 ? 23.97200 24.33300 -45.06600 1.000 45.17743 345 LYS D N 1
ATOM 13649 C CA . LYS D 1 342 ? 24.79000 25.49600 -45.44200 1.000 50.30061 345 LYS D CA 1
ATOM 13650 C C . LYS D 1 342 ? 24.02100 26.53700 -46.23100 1.000 52.52202 345 LYS D C 1
ATOM 13651 O O . LYS D 1 342 ? 24.04100 27.72200 -45.85400 1.000 55.63271 345 LYS D O 1
ATOM 13657 N N . ILE D 1 343 ? 23.27700 26.11700 -47.25700 1.000 49.74800 346 ILE D N 1
ATOM 13658 C CA . ILE D 1 343 ? 22.51900 27.07100 -48.06300 1.000 48.02009 346 ILE D CA 1
ATOM 13659 C C . ILE D 1 343 ? 21.54200 27.90400 -47.24000 1.000 53.42858 346 ILE D C 1
ATOM 13660 O O . ILE D 1 343 ? 21.45100 29.12800 -47.40500 1.000 58.99526 346 ILE D O 1
ATOM 13665 N N . CYS D 1 344 ? 20.78100 27.25500 -46.36200 1.000 49.76422 347 CYS D N 1
ATOM 13666 C CA . CYS D 1 344 ? 19.698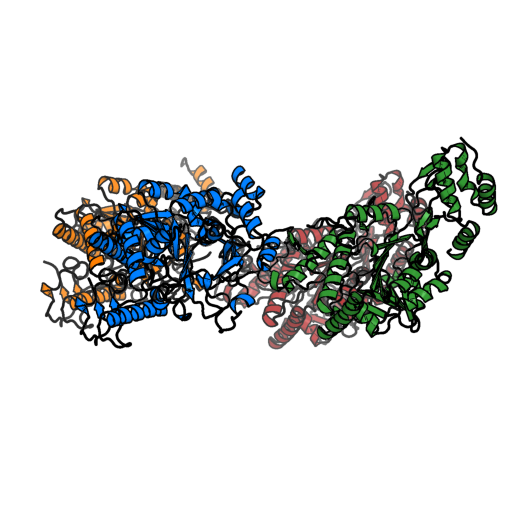00 27.91700 -45.64000 1.000 54.68184 347 CYS D CA 1
ATOM 13667 C C . CYS D 1 344 ? 20.17700 29.04000 -44.72400 1.000 59.21761 347 CYS D C 1
ATOM 13668 O O . CYS D 1 344 ? 19.38400 29.68300 -44.02800 1.000 59.17509 347 CYS D O 1
ATOM 13671 N N . ASN D 1 345 ? 21.48100 29.29200 -44.74600 1.000 61.21114 348 ASN D N 1
ATOM 13672 C CA . ASN D 1 345 ? 22.11200 30.41600 -44.07300 1.000 62.48494 348 ASN D CA 1
ATOM 13673 C C . ASN D 1 345 ? 22.82500 31.28700 -45.09400 1.000 64.61957 348 ASN D C 1
ATOM 13674 O O . ASN D 1 345 ? 23.45100 32.29000 -44.73700 1.000 67.84181 348 ASN D O 1
ATOM 13679 N N . PHE D 1 346 ? 22.72500 30.90400 -46.36600 1.000 66.67844 349 PHE D N 1
ATOM 13680 C CA . PHE D 1 346 ? 23.19200 31.67100 -47.50800 1.000 66.15094 349 PHE D CA 1
ATOM 13681 C C . PHE D 1 346 ? 22.03600 32.33700 -48.22900 1.000 66.76616 349 PHE D C 1
ATOM 13682 O O . PHE D 1 346 ? 22.25600 32.92100 -49.28800 1.000 67.50348 349 PHE D O 1
ATOM 13690 N N . GLU D 1 347 ? 20.81600 32.25100 -47.68900 1.000 64.61567 350 GLU D N 1
ATOM 13691 C CA . GLU D 1 347 ? 19.61000 32.38300 -48.49900 1.000 65.47449 350 GLU D CA 1
ATOM 13692 C C . GLU D 1 347 ? 19.28200 33.83500 -48.85500 1.000 68.48739 350 GLU D C 1
ATOM 13693 O O . GLU D 1 347 ? 18.53300 34.06400 -49.82600 1.000 66.63386 350 GLU D O 1
ATOM 13699 N N . SER D 1 348 ? 19.82800 34.81400 -48.11400 1.000 70.82502 351 SER D N 1
ATOM 13700 C CA . SER D 1 348 ? 19.72500 36.20700 -48.53800 1.000 67.89937 351 SER D CA 1
ATOM 13701 C C . SER D 1 348 ? 20.33300 36.40900 -49.90900 1.000 66.31867 351 SER D C 1
ATOM 13702 O O . SER D 1 348 ? 19.83000 37.21800 -50.69900 1.000 62.17244 351 SER D O 1
ATOM 13705 N N . LYS D 1 349 ? 21.43400 35.72600 -50.17500 1.000 67.88680 352 LYS D N 1
ATOM 13706 C CA . LYS D 1 349 ? 22.06000 35.82300 -51.47700 1.000 70.20240 352 LYS D CA 1
ATOM 13707 C C . LYS D 1 349 ? 21.17800 35.46000 -52.66900 1.000 66.85160 352 LYS D C 1
ATOM 13708 O O . LYS D 1 349 ? 21.51100 35.81800 -53.80600 1.000 65.43683 352 LYS D O 1
ATOM 13714 N N . LEU D 1 350 ? 20.05400 34.83300 -52.45700 1.000 60.75166 353 LEU D N 1
ATOM 13715 C CA . LEU D 1 350 ? 19.25300 34.35300 -53.56300 1.000 56.01572 353 LEU D CA 1
ATOM 13716 C C . LEU D 1 350 ? 18.56500 35.55100 -54.22600 1.000 47.04578 353 LEU D C 1
ATOM 13717 O O . LEU D 1 350 ? 17.62700 36.13500 -53.65900 1.000 46.87681 353 LEU D O 1
ATOM 13722 N N . LYS D 1 351 ? 19.05000 35.95800 -55.40600 1.000 46.44099 354 LYS D N 1
ATOM 13723 C CA . LYS D 1 351 ? 18.29300 36.99100 -56.09700 1.000 47.03405 354 LYS D CA 1
ATOM 13724 C C . LYS D 1 351 ? 16.81900 36.54900 -56.39100 1.000 44.03199 354 LYS D C 1
ATOM 13725 O O . LYS D 1 351 ? 16.50500 35.41100 -56.78800 1.000 40.24899 354 LYS D O 1
ATOM 13731 N N . LEU D 1 352 ? 15.93600 37.53600 -56.43400 1.000 36.20906 355 LEU D N 1
ATOM 13732 C CA . LEU D 1 352 ? 14.57200 37.40200 -56.95100 1.000 37.02580 355 LEU D CA 1
ATOM 13733 C C . LEU D 1 352 ? 14.54500 37.62700 -58.46300 1.000 38.19898 355 LEU D C 1
ATOM 13734 O O . LEU D 1 352 ? 15.08100 38.62100 -58.96700 1.000 42.26703 355 LEU D O 1
ATOM 13739 N N . HIS D 1 353 ? 13.88800 36.71800 -59.17400 1.000 31.69345 356 HIS D N 1
ATOM 13740 C CA . HIS D 1 353 ? 13.67500 36.84600 -60.60400 1.000 31.47188 356 HIS D CA 1
ATOM 13741 C C . HIS D 1 353 ? 12.29900 37.45000 -60.85300 1.000 35.55027 356 HIS D C 1
ATOM 13742 O O . HIS D 1 353 ? 11.30900 37.07700 -60.21400 1.000 31.83629 356 HIS D O 1
ATOM 13749 N N . VAL D 1 354 ? 12.23600 38.33300 -61.83300 1.000 34.50297 357 VAL D N 1
ATOM 13750 C CA . VAL D 1 354 ? 11.02800 39.08700 -62.12900 1.000 31.66921 357 VAL D CA 1
ATOM 13751 C C . VAL D 1 354 ? 10.38200 38.50100 -63.37400 1.000 34.14999 357 VAL D C 1
ATOM 13752 O O . VAL D 1 354 ? 11.05700 38.27000 -64.38400 1.000 36.79005 357 VAL D O 1
ATOM 13756 N N . ALA D 1 355 ? 9.07400 38.27200 -63.31200 1.000 36.68716 358 ALA D N 1
ATOM 13757 C CA . ALA D 1 355 ? 8.32300 37.80100 -64.46400 1.000 37.44670 358 ALA D CA 1
ATOM 13758 C C . ALA D 1 355 ? 7.08400 38.66200 -64.63100 1.000 39.07067 358 ALA D C 1
ATOM 13759 O O . ALA D 1 355 ? 6.33200 38.86600 -63.67200 1.000 37.35158 358 ALA D O 1
ATOM 13761 N N . LYS D 1 356 ? 6.86800 39.15200 -65.85000 1.000 40.00967 359 LYS D N 1
ATOM 13762 C CA . LYS D 1 356 ? 5.64100 39.86100 -66.18200 1.000 37.84692 359 LYS D CA 1
ATOM 13763 C C . LYS D 1 356 ? 4.51000 38.85400 -66.32400 1.000 39.73849 359 LYS D C 1
ATOM 13764 O O . LYS D 1 356 ? 4.64800 37.85600 -67.03500 1.000 44.68816 359 LYS D O 1
ATOM 13770 N N . LYS D 1 357 ? 3.38900 39.11300 -65.65800 1.000 38.10898 360 LYS D N 1
ATOM 13771 C CA . LYS D 1 357 ? 2.29100 38.15900 -65.63500 1.000 36.04193 360 LYS D CA 1
ATOM 13772 C C . LYS D 1 357 ? 0.97100 38.90100 -65.76400 1.000 39.94232 360 LYS D C 1
ATOM 13773 O O . LYS D 1 357 ? 0.86900 40.09500 -65.47200 1.000 36.09242 360 LYS D O 1
ATOM 13779 N N . LYS D 1 358 ? -0.03800 38.17100 -66.22400 1.000 39.56456 361 LYS D N 1
ATOM 13780 C CA . LYS D 1 358 ? -1.41700 38.63500 -66.18100 1.000 41.37151 361 LYS D CA 1
ATOM 13781 C C . LYS D 1 358 ? -1.94700 38.37500 -64.77600 1.000 38.71067 361 LYS D C 1
ATOM 13782 O O . LYS D 1 358 ? -2.14700 37.22000 -64.38300 1.000 38.91185 361 LYS D O 1
ATOM 13788 N N . ILE D 1 359 ? -2.17300 39.43700 -64.01700 1.000 36.53228 362 ILE D N 1
ATOM 13789 C CA . ILE D 1 359 ? -2.57300 39.34300 -62.61800 1.000 35.00600 362 ILE D CA 1
ATOM 13790 C C . ILE D 1 359 ? -3.99900 39.86600 -62.50700 1.000 36.17203 362 ILE D C 1
ATOM 13791 O O . ILE D 1 359 ? -4.25500 41.02400 -62.86600 1.000 32.98310 362 ILE D O 1
ATOM 13796 N N . PRO D 1 360 ? -4.95200 39.05600 -62.04600 1.000 35.53515 363 PRO D N 1
ATOM 13797 C CA . PRO D 1 360 ? -6.28500 39.59200 -61.75500 1.000 31.73603 363 PRO D CA 1
ATOM 13798 C C . PRO D 1 360 ? -6.19800 40.67400 -60.69300 1.000 37.35436 363 PRO D C 1
ATOM 13799 O O . PRO D 1 360 ? -5.38600 40.59900 -59.77000 1.000 33.58852 363 PRO D O 1
ATOM 13803 N N . TYR D 1 361 ? -7.04800 41.68500 -60.83100 1.000 36.86675 364 TYR D N 1
ATOM 13804 C CA . TYR D 1 361 ? -6.91700 42.86200 -59.99100 1.000 35.07766 364 TYR D CA 1
ATOM 13805 C C . TYR D 1 361 ? -8.24200 43.59600 -59.92200 1.000 39.38135 364 TYR D C 1
ATOM 13806 O O . TYR D 1 361 ? -9.00600 43.62700 -60.88800 1.000 38.44891 364 TYR D O 1
ATOM 13815 N N . VAL D 1 362 ? -8.48500 44.20500 -58.76900 1.000 37.53267 365 VAL D N 1
ATOM 13816 C CA . VAL D 1 362 ? -9.60800 45.11600 -58.59700 1.000 39.34702 365 VAL D CA 1
ATOM 13817 C C . VAL D 1 362 ? -9.22000 46.46400 -59.19000 1.000 37.58575 365 VAL D C 1
ATOM 13818 O O . VAL D 1 362 ? -8.22000 47.06700 -58.78500 1.000 37.22426 365 VAL D O 1
ATOM 13822 N N . ASP D 1 363 ? -10.01200 46.93900 -60.14900 1.000 39.84825 366 ASP D N 1
ATOM 13823 C CA . ASP D 1 363 ? -9.69000 48.17000 -60.85900 1.000 46.32402 366 ASP D CA 1
ATOM 13824 C C . ASP D 1 363 ? -10.09100 49.37400 -60.01100 1.000 42.23740 366 ASP D C 1
ATOM 13825 O O . ASP D 1 363 ? -10.48500 49.24300 -58.84900 1.000 36.52048 366 ASP D O 1
ATOM 13830 N N . HIS D 1 364 ? -9.99400 50.57200 -60.59500 1.000 47.63472 367 HIS D N 1
ATOM 13831 C CA . HIS D 1 364 ? -10.23300 51.79000 -59.83300 1.000 50.21138 367 HIS D CA 1
ATOM 13832 C C . HIS D 1 364 ? -11.70800 52.02600 -59.54400 1.000 47.93957 367 HIS D C 1
ATOM 13833 O O . HIS D 1 364 ? -12.03500 53.00000 -58.85800 1.000 55.05074 367 HIS D O 1
ATOM 13840 N N . GLU D 1 365 ? -12.59600 51.15100 -60.01000 1.000 46.53713 368 GLU D N 1
ATOM 13841 C CA . GLU D 1 365 ? -14.01100 51.22400 -59.67300 1.000 48.15058 368 GLU D CA 1
ATOM 13842 C C . GLU D 1 365 ? -14.50100 49.93000 -59.03800 1.000 49.41821 368 GLU D C 1
ATOM 13843 O O . GLU D 1 365 ? -15.66500 49.55700 -59.18700 1.000 50.87642 368 GLU D O 1
ATOM 13849 N N . GLY D 1 366 ? -13.62900 49.26000 -58.29000 1.000 40.39962 369 GLY D N 1
ATOM 13850 C CA . GLY D 1 366 ? -14.03600 48.13300 -57.47700 1.000 42.46642 369 GLY D CA 1
ATOM 13851 C C . GLY D 1 366 ? -14.39600 46.86100 -58.21400 1.000 39.10762 369 GLY D C 1
ATOM 13852 O O . GLY D 1 366 ? -14.92100 45.93800 -57.58600 1.000 37.72313 369 GLY D O 1
ATOM 13853 N N . VAL D 1 367 ? -14.13000 46.76500 -59.51600 1.000 39.36899 370 VAL D N 1
ATOM 13854 C CA . VAL D 1 367 ? -14.49200 45.58800 -60.30300 1.000 43.14964 370 VAL D CA 1
ATOM 13855 C C . VAL D 1 367 ? -13.24700 44.74700 -60.54700 1.000 40.72697 370 VAL D C 1
ATOM 13856 O O . VAL D 1 367 ? -12.24100 45.24800 -61.06800 1.000 43.47852 370 VAL D O 1
ATOM 13860 N N . ARG D 1 368 ? -13.31900 43.46400 -60.18800 1.000 42.45773 371 ARG D N 1
ATOM 13861 C CA . ARG D 1 368 ? -12.21200 42.54500 -60.43100 1.000 43.17909 371 ARG D CA 1
ATOM 13862 C C . ARG D 1 368 ? -12.11000 42.26700 -61.92400 1.000 44.01911 371 ARG D C 1
ATOM 13863 O O . ARG D 1 368 ? -13.07700 41.82400 -62.55300 1.000 45.32012 371 ARG D O 1
ATOM 13871 N N . GLN D 1 369 ? -10.94700 42.54300 -62.49300 1.000 43.56360 372 GLN D N 1
ATOM 13872 C CA . GLN D 1 369 ? -10.70500 42.31600 -63.90500 1.000 41.10922 372 GLN D CA 1
ATOM 13873 C C . GLN D 1 369 ? -9.77600 41.12600 -64.08200 1.000 44.83918 372 GLN D C 1
ATOM 13874 O O . GLN D 1 369 ? -9.05100 40.72900 -63.16700 1.000 41.87815 372 GLN D O 1
ATOM 13880 N N . LYS D 1 370 ? -9.80600 40.56800 -65.28200 1.000 44.19012 373 LYS D N 1
ATOM 13881 C CA . LYS D 1 370 ? -8.84800 39.55000 -65.69800 1.000 41.66184 373 LYS D CA 1
ATOM 13882 C C . LYS D 1 370 ? -8.14700 40.10400 -66.92200 1.000 44.43986 373 LYS D C 1
ATOM 13883 O O . LYS D 1 370 ? -8.75300 40.15200 -68.00900 1.000 49.55557 373 LYS D O 1
ATOM 13889 N N . PRO D 1 371 ? -6.89700 40.53600 -66.81300 1.000 46.61446 374 PRO D N 1
ATOM 13890 C CA . PRO D 1 371 ? -6.26100 41.21100 -67.94500 1.000 44.65043 374 PRO D CA 1
ATOM 13891 C C . PRO D 1 371 ? -5.93100 40.23400 -69.05900 1.000 45.77019 374 PRO D C 1
ATOM 13892 O O . PRO D 1 371 ? -5.63000 39.06000 -68.82700 1.000 45.67709 374 PRO D O 1
ATOM 13896 N N . THR D 1 372 ? -5.99600 40.74300 -70.28500 1.000 47.78590 375 THR D N 1
ATOM 13897 C CA . THR D 1 372 ? -5.63700 39.97700 -71.46800 1.000 50.74462 375 THR D CA 1
ATOM 13898 C C . THR D 1 372 ? -4.18000 40.16400 -71.85800 1.000 46.65908 375 THR D C 1
ATOM 13899 O O . THR D 1 372 ? -3.64600 39.35900 -72.62900 1.000 50.89800 375 THR D O 1
ATOM 13903 N N . GLU D 1 373 ? -3.53900 41.21300 -71.35100 1.000 48.44997 376 GLU D N 1
ATOM 13904 C CA . GLU D 1 373 ? -2.11600 41.47500 -71.44700 1.000 46.00084 376 GLU D CA 1
ATOM 13905 C C . GLU D 1 373 ? -1.48700 41.48200 -70.06000 1.000 42.52924 376 GLU D C 1
ATOM 13906 O O . GLU D 1 373 ? -2.15900 41.79900 -69.07200 1.000 42.43597 376 GLU D O 1
ATOM 13912 N N . PRO D 1 374 ? -0.21500 41.10200 -69.94800 1.000 40.99518 377 PRO D N 1
ATOM 13913 C CA . PRO D 1 374 ? 0.47000 41.19800 -68.65300 1.000 39.46519 377 PRO D CA 1
ATOM 13914 C C . PRO D 1 374 ? 0.40400 42.61500 -68.10100 1.000 41.14544 377 PRO D C 1
ATOM 13915 O O . PRO D 1 374 ? 0.74700 43.58700 -68.78000 1.000 39.34397 377 PRO D O 1
ATOM 13919 N N . ASN D 1 375 ? -0.05400 42.72100 -66.85800 1.000 35.91116 378 ASN D N 1
ATOM 13920 C CA . ASN D 1 375 ? -0.26500 43.99800 -66.19900 1.000 38.14434 378 ASN D CA 1
ATOM 13921 C C . ASN D 1 375 ? 0.58300 44.16500 -64.95300 1.000 37.97689 378 ASN D C 1
ATOM 13922 O O . ASN D 1 375 ? 0.49100 45.20600 -64.29600 1.000 37.92298 378 ASN D O 1
ATOM 13927 N N . GLY D 1 376 ? 1.40000 43.18100 -64.60900 1.000 35.21243 379 GLY D N 1
ATOM 13928 C CA . GLY D 1 376 ? 2.14000 43.26300 -63.37300 1.000 33.16380 379 GLY D CA 1
ATOM 13929 C C . GLY D 1 376 ? 3.28800 42.28600 -63.33400 1.000 34.21123 379 GLY D C 1
ATOM 13930 O O . GLY D 1 376 ? 3.64600 41.67200 -64.33900 1.000 31.57632 379 GLY D O 1
ATOM 13931 N N . ILE D 1 377 ? 3.86800 42.16400 -62.14500 1.000 31.48939 380 ILE D N 1
ATOM 13932 C CA . ILE D 1 377 ? 5.08500 41.39600 -61.93700 1.000 34.15002 380 ILE D CA 1
ATOM 13933 C C . ILE D 1 377 ? 4.89000 40.45100 -60.76100 1.000 32.86865 380 ILE D C 1
ATOM 13934 O O . ILE D 1 377 ? 4.33500 40.83800 -59.72600 1.000 32.60291 380 ILE D O 1
ATOM 13939 N N . LYS D 1 378 ? 5.34100 39.20900 -60.92700 1.000 30.81015 381 LYS D N 1
ATOM 13940 C CA . LYS D 1 378 ? 5.55700 38.28300 -59.82600 1.000 32.95443 381 LYS D CA 1
ATOM 13941 C C . LYS D 1 378 ? 7.05900 38.08900 -59.63800 1.000 33.72051 381 LYS D C 1
ATOM 13942 O O . LYS D 1 378 ? 7.82800 38.14500 -60.60000 1.000 31.77295 381 LYS D O 1
ATOM 13948 N N . MET D 1 379 ? 7.48200 37.87000 -58.39500 1.000 30.19044 382 MET D N 1
ATOM 13949 C CA . MET D 1 379 ? 8.89200 37.68200 -58.07500 1.000 32.53301 382 MET D CA 1
ATOM 13950 C C . MET D 1 379 ? 9.11500 36.29500 -57.49000 1.000 32.30057 382 MET D C 1
ATOM 13951 O O . MET D 1 379 ? 8.34100 35.83700 -56.64400 1.000 32.31121 382 MET D O 1
ATOM 13956 N N . GLU D 1 380 ? 10.19200 35.64100 -57.92700 1.000 29.87737 383 GLU D N 1
ATOM 13957 C CA . GLU D 1 380 ? 10.46800 34.26300 -57.55000 1.000 30.52341 383 GLU D CA 1
ATOM 13958 C C . GLU D 1 380 ? 11.95100 34.03900 -57.31000 1.000 26.87289 383 GLU D C 1
ATOM 13959 O O . GLU D 1 380 ? 12.80000 34.56600 -58.03600 1.000 30.88819 383 GLU D O 1
ATOM 13965 N N . LYS D 1 381 ? 12.24900 33.23100 -56.29600 1.000 26.68518 384 LYS D N 1
ATOM 13966 C CA . LYS D 1 381 ? 13.55400 32.60900 -56.14300 1.000 28.01686 384 LYS D CA 1
ATOM 13967 C C . LYS D 1 381 ? 13.55000 31.26500 -56.86600 1.000 29.19492 384 LYS D C 1
ATOM 13968 O O . LYS D 1 381 ? 12.53300 30.56900 -56.90900 1.000 30.53867 384 LYS D O 1
ATOM 13974 N N . PHE D 1 382 ? 14.69200 30.90800 -57.44900 1.000 26.69783 385 PHE D N 1
ATOM 13975 C CA . PHE D 1 382 ? 14.83800 29.67100 -58.21200 1.000 26.96218 385 PHE D CA 1
ATOM 13976 C C . PHE D 1 382 ? 15.67600 28.68500 -57.41200 1.000 28.94734 385 PHE D C 1
ATOM 13977 O O . PHE D 1 382 ? 16.71700 29.05600 -56.86100 1.000 26.42377 385 PHE D O 1
ATOM 13985 N N . ILE D 1 383 ? 15.21300 27.43500 -57.34300 1.000 21.90402 386 ILE D N 1
ATOM 13986 C CA . ILE D 1 383 ? 15.88900 26.43400 -56.52100 1.000 23.97248 386 ILE D CA 1
ATOM 13987 C C . ILE D 1 383 ? 17.33600 26.23500 -56.96200 1.000 24.81066 386 ILE D C 1
ATOM 13988 O O . ILE D 1 383 ? 18.21000 25.95700 -56.13300 1.000 26.19596 386 ILE D O 1
ATOM 13993 N N . PHE D 1 384 ? 17.61900 26.37100 -58.25800 1.000 24.58660 387 PHE D N 1
ATOM 13994 C CA . PHE D 1 384 ? 18.95000 26.06800 -58.77400 1.000 29.62480 387 PHE D CA 1
ATOM 13995 C C . PHE D 1 384 ? 19.95100 27.21000 -58.61900 1.000 32.42797 387 PHE D C 1
ATOM 13996 O O . PHE D 1 384 ? 21.10600 27.05200 -59.02900 1.000 28.90471 387 PHE D O 1
ATOM 14004 N N . ASP D 1 385 ? 19.55700 28.35300 -58.05200 1.000 28.47946 388 ASP D N 1
ATOM 14005 C CA . ASP D 1 385 ? 20.50200 29.45600 -57.91600 1.000 34.03073 388 ASP D CA 1
ATOM 14006 C C . ASP D 1 385 ? 21.57400 29.20300 -56.86400 1.000 35.51719 388 ASP D C 1
ATOM 14007 O O . ASP D 1 385 ? 22.52800 29.98400 -56.77900 1.000 41.85418 388 ASP D O 1
ATOM 14012 N N . VAL D 1 386 ? 21.44800 28.14100 -56.06400 1.000 32.90572 389 VAL D N 1
ATOM 14013 C CA . VAL D 1 386 ? 22.48600 27.80600 -55.09200 1.000 35.60917 389 VAL D CA 1
ATOM 14014 C C . VAL D 1 386 ? 23.59300 26.95500 -55.68500 1.000 34.33784 389 VAL D C 1
ATOM 14015 O O . VAL D 1 386 ? 24.61100 26.73500 -55.01700 1.000 36.09241 389 VAL D O 1
ATOM 14019 N N . PHE D 1 387 ? 23.42400 26.48000 -56.92500 1.000 30.25384 390 PHE D N 1
ATOM 14020 C CA . PHE D 1 387 ? 24.40400 25.57600 -57.51600 1.000 36.36815 390 PHE D CA 1
ATOM 14021 C C . PHE D 1 387 ? 25.77200 26.22900 -57.64600 1.000 42.02144 390 PHE D C 1
ATOM 14022 O O . PHE D 1 387 ? 26.79700 25.56300 -57.45700 1.000 37.11105 390 PHE D O 1
ATOM 14030 N N . GLU D 1 388 ? 25.81000 27.52900 -57.93900 1.000 41.18674 391 GLU D N 1
ATOM 14031 C CA . GLU D 1 388 ? 27.08900 28.19500 -58.13700 1.000 42.87675 391 GLU D CA 1
ATOM 14032 C C . GLU D 1 388 ? 27.85600 28.38400 -56.83800 1.000 42.93618 391 GLU D C 1
ATOM 14033 O O . GLU D 1 388 ? 29.01900 28.79800 -56.87800 1.000 47.22782 391 GLU D O 1
ATOM 14039 N N . PHE D 1 389 ? 27.24000 28.09200 -55.69800 1.000 44.00523 392 PHE D N 1
ATOM 14040 C CA . PHE D 1 389 ? 27.91500 28.14500 -54.41100 1.000 42.02136 392 PHE D CA 1
ATOM 14041 C C . PHE D 1 389 ? 28.29500 26.76300 -53.91000 1.000 42.06520 392 PHE D C 1
ATOM 14042 O O . PHE D 1 389 ? 28.81200 26.64000 -52.79500 1.000 48.49227 392 PHE D O 1
ATOM 14050 N N . ALA D 1 390 ? 28.04800 25.72600 -54.70600 1.000 38.87175 393 ALA D N 1
ATOM 14051 C CA . ALA D 1 390 ? 28.42900 24.37400 -54.33000 1.000 38.30603 393 ALA D CA 1
ATOM 14052 C C . ALA D 1 390 ? 29.92100 24.18100 -54.55000 1.000 40.49889 393 ALA D C 1
ATOM 14053 O O . ALA D 1 390 ? 30.50300 24.71900 -55.49500 1.000 43.23694 393 ALA D O 1
ATOM 14055 N N . GLU D 1 391 ? 30.54100 23.41000 -53.66300 1.000 42.06345 394 GLU D N 1
ATOM 14056 C CA . GLU D 1 391 ? 31.94800 23.07800 -53.81900 1.000 43.76116 394 GLU D CA 1
ATOM 14057 C C . GLU D 1 391 ? 32.18300 21.87500 -54.71700 1.000 45.48983 394 GLU D C 1
ATOM 14058 O O . GLU D 1 391 ? 33.28500 21.73500 -55.25900 1.000 48.45956 394 GLU D O 1
ATOM 14064 N N . ASN D 1 392 ? 31.18200 21.01900 -54.89900 1.000 41.17416 395 ASN D N 1
ATOM 14065 C CA . ASN D 1 392 ? 31.32300 19.85800 -55.77500 1.000 35.52929 395 ASN D CA 1
ATOM 14066 C C . ASN D 1 392 ? 29.95700 19.58700 -56.40700 1.000 39.79060 395 ASN D C 1
ATOM 14067 O O . ASN D 1 392 ? 29.27500 18.60600 -56.12400 1.000 38.27978 395 ASN D O 1
ATOM 14072 N N . PHE D 1 393 ? 29.54900 20.49000 -57.29200 1.000 36.47498 396 PHE D N 1
ATOM 14073 C CA . PHE D 1 393 ? 28.31600 20.29900 -58.03700 1.000 35.41361 396 PHE D CA 1
ATOM 14074 C C . PHE D 1 393 ? 28.51600 19.23100 -59.10200 1.000 39.81716 396 PHE D C 1
ATOM 14075 O O . PHE D 1 393 ? 29.57100 19.15300 -59.73600 1.000 39.64698 396 PHE D O 1
ATOM 14083 N N . ILE D 1 394 ? 27.49600 18.40800 -59.30700 1.000 36.53769 397 ILE D N 1
ATOM 14084 C CA . ILE D 1 394 ? 27.57100 17.31700 -60.26800 1.000 33.87479 397 ILE D CA 1
ATOM 14085 C C . ILE D 1 394 ? 26.40800 17.42800 -61.24000 1.000 32.20375 397 ILE D C 1
ATOM 14086 O O . ILE D 1 394 ? 25.26800 17.68000 -60.83600 1.000 31.76466 397 ILE D O 1
ATOM 14091 N N . CYS D 1 395 ? 26.69700 17.21500 -62.52000 1.000 30.08975 398 CYS D N 1
ATOM 14092 C CA . CYS D 1 395 ? 25.68800 17.14900 -63.56500 1.000 29.98844 398 CYS D CA 1
ATOM 14093 C C . CYS D 1 395 ? 25.65200 15.72900 -64.10400 1.000 34.50772 398 CYS D C 1
ATOM 14094 O O . CYS D 1 395 ? 26.69800 15.14800 -64.39700 1.000 33.85271 398 CYS D O 1
ATOM 14097 N N . LEU D 1 396 ? 24.45200 15.16300 -64.19900 1.000 35.19907 399 LEU D N 1
ATOM 14098 C CA . LEU D 1 396 ? 24.26700 13.77500 -64.60600 1.000 30.62157 399 LEU D CA 1
ATOM 14099 C C . LEU D 1 396 ? 23.19600 13.73900 -65.68300 1.000 33.06507 399 LEU D C 1
ATOM 14100 O O . LEU D 1 396 ? 22.04600 14.10300 -65.42000 1.000 30.06361 399 LEU D O 1
ATOM 14105 N N . GLU D 1 397 ? 23.56500 13.30700 -66.88500 1.000 27.58698 400 GLU D N 1
ATOM 14106 C CA . GLU D 1 397 ? 22.59600 13.20700 -67.96600 1.000 32.83417 400 GLU D CA 1
ATOM 14107 C C . GLU D 1 397 ? 21.82800 11.89600 -67.86400 1.000 32.56694 400 GLU D C 1
ATOM 14108 O O . GLU D 1 397 ? 22.39600 10.84800 -67.54000 1.000 32.31553 400 GLU D O 1
ATOM 14114 N N . VAL D 1 398 ? 20.52300 11.96200 -68.12800 1.000 29.28445 401 VAL D N 1
ATOM 14115 C CA . VAL D 1 398 ? 19.66400 10.78900 -68.14300 1.000 34.16030 401 VAL D CA 1
ATOM 14116 C C . VAL D 1 398 ? 18.89400 10.78400 -69.45500 1.000 30.66937 401 VAL D C 1
ATOM 14117 O O . VAL D 1 398 ? 18.77200 11.80400 -70.13500 1.000 27.99873 401 VAL D O 1
ATOM 14121 N N . ALA D 1 399 ? 18.38200 9.61000 -69.80900 1.000 29.80092 402 ALA D N 1
ATOM 14122 C CA . ALA D 1 399 ? 17.60000 9.46300 -71.03000 1.000 28.91828 402 ALA D CA 1
ATOM 14123 C C . ALA D 1 399 ? 16.23300 10.12200 -70.86300 1.000 31.17402 402 ALA D C 1
ATOM 14124 O O . ALA D 1 399 ? 15.53000 9.87200 -69.87800 1.000 31.24205 402 ALA D O 1
ATOM 14126 N N . ARG D 1 400 ? 15.86100 10.97800 -71.82100 1.000 31.04015 403 ARG D N 1
ATOM 14127 C CA . ARG D 1 400 ? 14.59300 11.69800 -71.72200 1.000 29.26238 403 ARG D CA 1
ATOM 14128 C C . ARG D 1 400 ? 13.41000 10.74100 -71.69900 1.000 34.35752 403 ARG D C 1
ATOM 14129 O O . ARG D 1 400 ? 12.48300 10.90800 -70.89800 1.000 30.99391 403 ARG D O 1
ATOM 14137 N N . ASP D 1 401 ? 13.43100 9.72500 -72.56700 1.000 32.01364 404 ASP D N 1
ATOM 14138 C CA . ASP D 1 401 ? 12.31300 8.79700 -72.67700 1.000 30.79538 404 ASP D CA 1
ATOM 14139 C C . ASP D 1 401 ? 12.13400 7.95100 -71.42400 1.000 27.73382 404 ASP D C 1
ATOM 14140 O O . ASP D 1 401 ? 11.04300 7.41900 -71.19200 1.000 31.45793 404 ASP D O 1
ATOM 14145 N N . VAL D 1 402 ? 13.16800 7.83500 -70.59900 1.000 32.32403 405 VAL D N 1
ATOM 14146 C CA . VAL D 1 402 ? 13.06100 7.04400 -69.38300 1.000 26.78297 405 VAL D CA 1
ATOM 14147 C C . VAL D 1 402 ? 12.69200 7.90100 -68.17500 1.000 31.05579 405 VAL D C 1
ATOM 14148 O O . VAL D 1 402 ? 12.01200 7.41800 -67.26500 1.000 27.30545 405 VAL D O 1
ATOM 14152 N N . GLU D 1 403 ? 13.11800 9.16400 -68.15500 1.000 28.56498 406 GLU D N 1
ATOM 14153 C CA . GLU D 1 403 ? 13.18600 9.92700 -66.92000 1.000 26.93226 406 GLU D CA 1
ATOM 14154 C C . GLU D 1 403 ? 12.55200 11.31400 -66.95700 1.000 21.87795 406 GLU D C 1
ATOM 14155 O O . GLU D 1 403 ? 12.48900 11.95100 -65.90000 1.000 25.19819 406 GLU D O 1
ATOM 14161 N N . PHE D 1 404 ? 12.10000 11.81900 -68.10700 1.000 24.90266 407 PHE D N 1
ATOM 14162 C CA . PHE D 1 404 ? 11.58500 13.19000 -68.14700 1.000 25.42693 407 PHE D CA 1
ATOM 14163 C C . PHE D 1 404 ? 10.43200 13.30100 -69.13600 1.000 24.78932 407 PHE D C 1
ATOM 14164 O O . PHE D 1 404 ? 10.62800 13.13000 -70.34400 1.000 28.25612 407 PHE D O 1
ATOM 14172 N N . SER D 1 405 ? 9.24100 13.59900 -68.61700 1.000 24.58316 408 SER D N 1
ATOM 14173 C CA . SER D 1 405 ? 8.10500 14.01400 -69.43900 1.000 21.70042 408 SER D CA 1
ATOM 14174 C C . SER D 1 405 ? 7.23100 14.91600 -68.58100 1.000 24.54282 408 SER D C 1
ATOM 14175 O O . SER D 1 405 ? 6.53600 14.43200 -67.68100 1.000 26.45887 408 SER D O 1
ATOM 14178 N N . ALA D 1 406 ? 7.26400 16.21400 -68.86000 1.000 28.26680 409 ALA D N 1
ATOM 14179 C CA . ALA D 1 406 ? 6.65900 17.20800 -67.98900 1.000 29.57528 409 ALA D CA 1
ATOM 14180 C C . ALA D 1 406 ? 5.20600 17.47300 -68.36700 1.000 28.32525 409 ALA D C 1
ATOM 14181 O O . ALA D 1 406 ? 4.82400 17.41000 -69.53900 1.000 32.55026 409 ALA D O 1
ATOM 14183 N N . LEU D 1 407 ? 4.39600 17.76900 -67.35600 1.000 29.13307 410 LEU D N 1
ATOM 14184 C CA . LEU D 1 407 ? 2.99400 18.14600 -67.53200 1.000 28.01750 410 LEU D CA 1
ATOM 14185 C C . LEU D 1 407 ? 2.88200 19.64100 -67.25600 1.000 30.07062 410 LEU D C 1
ATOM 14186 O O . LEU D 1 407 ? 2.88100 20.06700 -66.09800 1.000 26.75625 410 LEU D O 1
ATOM 14191 N N . LYS D 1 408 ? 2.79600 20.43000 -68.32400 1.000 28.68087 411 LYS D N 1
ATOM 14192 C CA . LYS D 1 408 ? 2.79400 21.88600 -68.23700 1.000 28.72729 411 LYS D CA 1
ATOM 14193 C C . LYS D 1 408 ? 1.60700 22.53300 -68.92400 1.000 33.12179 411 LYS D C 1
ATOM 14194 O O . LYS D 1 408 ? 1.06400 23.51200 -68.40900 1.000 32.88451 411 LYS D O 1
ATOM 14200 N N . ASN D 1 409 ? 1.18800 22.01200 -70.06900 1.000 29.38655 412 ASN D N 1
ATOM 14201 C CA . ASN D 1 409 ? 0.21400 22.67800 -70.91300 1.000 35.42219 412 ASN D CA 1
ATOM 14202 C C . ASN D 1 409 ? -1.01200 21.79900 -71.10100 1.000 38.00342 412 ASN D C 1
ATOM 14203 O O . ASN D 1 409 ? -0.98400 20.59800 -70.82300 1.000 38.33352 412 ASN D O 1
ATOM 14208 N N . ASN D 1 410 ? -2.08800 22.40500 -71.59600 1.000 33.38342 413 ASN D N 1
ATOM 14209 C CA . ASN D 1 410 ? -3.24500 21.60800 -71.96500 1.000 40.35229 413 ASN D CA 1
ATOM 14210 C C . ASN D 1 410 ? -2.97900 20.92400 -73.30700 1.000 37.65269 413 ASN D C 1
ATOM 14211 O O . ASN D 1 410 ? -1.98100 21.19000 -73.98300 1.000 39.38317 413 ASN D O 1
ATOM 14216 N N . ASP D 1 411 ? -3.88700 20.02600 -73.69100 1.000 38.45790 414 ASP D N 1
ATOM 14217 C CA . ASP D 1 411 ? -3.64300 19.18800 -74.86300 1.000 38.47093 414 ASP D CA 1
ATOM 14218 C C . ASP D 1 411 ? -3.54000 20.00700 -76.14200 1.000 41.82570 414 ASP D C 1
ATOM 14219 O O . ASP D 1 411 ? -2.85700 19.59400 -77.08700 1.000 43.90242 414 ASP D O 1
ATOM 14224 N N . ALA D 1 412 ? -4.21700 21.15600 -76.19900 1.000 36.46575 415 ALA D N 1
ATOM 14225 C CA . ALA D 1 412 ? -4.19400 21.97500 -77.40600 1.000 40.88728 415 ALA D CA 1
ATOM 14226 C C . ALA D 1 412 ? -2.78400 22.43300 -77.75400 1.000 42.95220 415 ALA D C 1
ATOM 14227 O O . ALA D 1 412 ? -2.49200 22.69400 -78.92700 1.000 41.58272 415 ALA D O 1
ATOM 14229 N N . ALA D 1 413 ? -1.89700 22.53400 -76.75900 1.000 46.96879 416 ALA D N 1
ATOM 14230 C CA . ALA D 1 413 ? -0.52700 22.95100 -77.03400 1.000 40.39525 416 ALA D CA 1
ATOM 14231 C C . ALA D 1 413 ? 0.27500 21.84900 -77.71500 1.000 38.94318 416 ALA D C 1
ATOM 14232 O O . ALA D 1 413 ? 1.24600 22.14300 -78.42100 1.000 39.01835 416 ALA D O 1
ATOM 14234 N N . LYS D 1 414 ? -0.10200 20.58600 -77.50600 1.000 39.47230 417 LYS D N 1
ATOM 14235 C CA . LYS D 1 414 ? 0.45800 19.39800 -78.15300 1.000 43.52879 417 LYS D CA 1
ATOM 14236 C C . LYS D 1 414 ? 1.88800 19.09900 -77.71800 1.000 41.80879 417 LYS D C 1
ATOM 14237 O O . LYS D 1 414 ? 2.51900 18.19300 -78.28200 1.000 40.83752 417 LYS D O 1
ATOM 14243 N N . LYS D 1 415 ? 2.42800 19.84300 -76.75300 1.000 40.22840 418 LYS D N 1
ATOM 14244 C CA . LYS D 1 415 ? 3.70900 19.55000 -76.12600 1.000 38.80213 418 LYS D CA 1
ATOM 14245 C C . LYS D 1 415 ? 3.54900 19.65100 -74.61400 1.000 36.52736 418 LYS D C 1
ATOM 14246 O O . LYS D 1 415 ? 2.79600 20.49300 -74.11300 1.000 37.56149 418 LYS D O 1
ATOM 14252 N N . ASP D 1 416 ? 4.26400 18.78400 -73.89600 1.000 34.33811 419 ASP D N 1
ATOM 14253 C CA . ASP D 1 416 ? 4.27700 18.78000 -72.43500 1.000 34.85166 419 ASP D CA 1
ATOM 14254 C C . ASP D 1 416 ? 2.85700 18.85200 -71.87000 1.000 35.17289 419 ASP D C 1
ATOM 14255 O O . ASP D 1 416 ? 2.55200 19.64000 -70.97600 1.000 34.06137 419 ASP D O 1
ATOM 14260 N N . CYS D 1 417 ? 1.97800 18.02300 -72.42900 1.000 35.42751 420 CYS D N 1
ATOM 14261 C CA . CYS D 1 417 ? 0.54000 18.02500 -72.20000 1.000 34.22879 420 CYS D CA 1
ATOM 14262 C C . CYS D 1 417 ? 0.13900 16.71600 -71.52700 1.000 32.09981 420 CYS D C 1
ATOM 14263 O O . CYS D 1 417 ? 0.97800 15.81100 -71.41000 1.000 34.66040 420 CYS D O 1
ATOM 14266 N N . PRO D 1 418 ? -1.10300 16.58300 -71.03500 1.000 32.59783 421 PRO D N 1
ATOM 14267 C CA . PRO D 1 418 ? -1.57300 15.24900 -70.62000 1.000 31.68480 421 PRO D CA 1
ATOM 14268 C C . PRO D 1 418 ? -1.30400 14.16000 -71.64900 1.000 33.97715 421 PRO D C 1
ATOM 14269 O O . PRO D 1 418 ? -0.87200 13.06300 -71.27700 1.000 33.95348 421 PRO D O 1
ATOM 14273 N N . SER D 1 419 ? -1.53300 14.43700 -72.93600 1.000 31.95468 422 SER D N 1
ATOM 14274 C CA . SER D 1 419 ? -1.36900 13.39700 -73.94700 1.000 33.48297 422 SER D CA 1
ATOM 14275 C C . SER D 1 419 ? 0.09400 12.99700 -74.12900 1.000 32.42171 422 SER D C 1
ATOM 14276 O O . SER D 1 419 ? 0.38800 11.81000 -74.30100 1.000 30.84601 422 SER D O 1
ATOM 14279 N N . THR D 1 420 ? 1.02900 13.95600 -74.11800 1.000 31.26466 423 THR D N 1
ATOM 14280 C CA . THR D 1 420 ? 2.43600 13.56100 -74.22000 1.000 33.24844 423 THR D CA 1
ATOM 14281 C C . THR D 1 420 ? 2.91300 12.86900 -72.95000 1.000 29.75125 423 THR D C 1
ATOM 14282 O O . THR D 1 420 ? 3.74800 11.96000 -73.01700 1.000 29.59421 423 THR D O 1
ATOM 14286 N N . ALA D 1 421 ? 2.40700 13.28800 -71.79000 1.000 32.90800 424 ALA D N 1
ATOM 14287 C CA . ALA D 1 421 ? 2.76500 12.61300 -70.55000 1.000 31.34122 424 ALA D CA 1
ATOM 14288 C C . ALA D 1 421 ? 2.27600 11.17200 -70.56200 1.000 29.71731 424 ALA D C 1
ATOM 14289 O O . ALA D 1 421 ? 3.03000 10.24200 -70.25400 1.000 30.22459 424 ALA D O 1
ATOM 14291 N N . ARG D 1 422 ? 1.00500 10.97500 -70.91100 1.000 30.51337 425 ARG D N 1
ATOM 14292 C CA . ARG D 1 422 ? 0.44300 9.63300 -70.96800 1.000 28.34072 425 ARG D CA 1
ATOM 14293 C C . ARG D 1 422 ? 1.14700 8.77200 -72.00900 1.000 31.71968 425 ARG D C 1
ATOM 14294 O O . ARG D 1 422 ? 1.44000 7.59600 -71.75500 1.000 30.34948 425 ARG D O 1
ATOM 14302 N N . GLU D 1 423 ? 1.43400 9.34000 -73.18100 1.000 31.44618 426 GLU D N 1
ATOM 14303 C CA . GLU D 1 423 ? 2.04800 8.55200 -74.24500 1.000 34.18376 426 GLU D CA 1
ATOM 14304 C C . GLU D 1 423 ? 3.51000 8.24500 -73.93500 1.000 34.61174 426 GLU D C 1
ATOM 14305 O O . GLU D 1 423 ? 4.00700 7.16100 -74.26700 1.000 35.18491 426 GLU D O 1
ATOM 14311 N N . ASP D 1 424 ? 4.21400 9.18100 -73.29100 1.000 30.96251 427 ASP D N 1
ATOM 14312 C CA . ASP D 1 424 ? 5.60500 8.92700 -72.92700 1.000 30.63242 427 ASP D CA 1
ATOM 14313 C C . ASP D 1 424 ? 5.70300 7.81400 -71.89500 1.000 30.69378 427 ASP D C 1
ATOM 14314 O O . ASP D 1 424 ? 6.60400 6.97100 -71.96400 1.000 29.24398 427 ASP D O 1
ATOM 14319 N N . LEU D 1 425 ? 4.78700 7.78800 -70.92700 1.000 25.91920 428 LEU D N 1
ATOM 14320 C CA . LEU D 1 425 ? 4.83300 6.72300 -69.93100 1.000 28.23586 428 LEU D CA 1
ATOM 14321 C C . LEU D 1 425 ? 4.51000 5.37300 -70.55500 1.000 31.33731 428 LEU D C 1
ATOM 14322 O O . LEU D 1 425 ? 5.16100 4.37000 -70.24700 1.000 30.98943 428 LEU D O 1
ATOM 14327 N N . LEU D 1 426 ? 3.51600 5.32800 -71.44000 1.000 32.30580 429 LEU D N 1
ATOM 14328 C CA . LEU D 1 426 ? 3.14600 4.06100 -72.06000 1.000 33.66005 429 LEU D CA 1
ATOM 14329 C C . LEU D 1 426 ? 4.23400 3.57000 -73.00700 1.000 30.76620 429 LEU D C 1
ATOM 14330 O O . LEU D 1 426 ? 4.52100 2.36700 -73.06300 1.000 32.02903 429 LEU D O 1
ATOM 14335 N N . ARG D 1 427 ? 4.87200 4.49300 -73.72700 1.000 31.13810 430 ARG D N 1
ATOM 14336 C CA . ARG D 1 427 ? 5.99200 4.13600 -74.59100 1.000 34.45398 430 ARG D CA 1
ATOM 14337 C C . ARG D 1 427 ? 7.13400 3.53000 -73.78600 1.000 31.41799 430 ARG D C 1
ATOM 14338 O O . ARG D 1 427 ? 7.76100 2.55200 -74.21100 1.000 32.83797 430 ARG D O 1
ATOM 14346 N N . LEU D 1 428 ? 7.41900 4.10600 -72.61600 1.000 30.41725 431 LEU D N 1
ATOM 14347 C CA . LEU D 1 428 ? 8.47000 3.58100 -71.75200 1.000 28.97873 431 LEU D CA 1
ATOM 14348 C C . LEU D 1 428 ? 8.12600 2.19300 -71.22400 1.000 30.00990 431 LEU D C 1
ATOM 14349 O O . LEU D 1 428 ? 8.97800 1.29700 -71.21500 1.000 29.50544 431 LEU D O 1
ATOM 14354 N N . HIS D 1 429 ? 6.88300 1.99400 -70.77700 1.000 30.12722 432 HIS D N 1
ATOM 14355 C CA . HIS D 1 429 ? 6.51200 0.70400 -70.20500 1.000 33.40769 432 HIS D CA 1
ATOM 14356 C C . HIS D 1 429 ? 6.46800 -0.38700 -71.26600 1.000 29.90761 432 HIS D C 1
ATOM 14357 O O . HIS D 1 429 ? 6.76600 -1.55100 -70.97000 1.000 32.78524 432 HIS D O 1
ATOM 14364 N N . ARG D 1 430 ? 6.09000 -0.03100 -72.49700 1.000 32.29018 433 ARG D N 1
ATOM 14365 C CA . ARG D 1 430 ? 6.21500 -0.96000 -73.61400 1.000 32.60610 433 ARG D CA 1
ATOM 14366 C C . ARG D 1 430 ? 7.65700 -1.40900 -73.79000 1.000 38.48171 433 ARG D C 1
ATOM 14367 O O . ARG D 1 430 ? 7.92300 -2.59300 -74.02200 1.000 34.03244 433 ARG D O 1
ATOM 14375 N N . LYS D 1 431 ? 8.60200 -0.47300 -73.67400 1.000 29.15604 434 LYS D N 1
ATOM 14376 C CA . LYS D 1 431 ? 10.01700 -0.82400 -73.76600 1.000 33.36603 434 LYS D CA 1
ATOM 14377 C C . LYS D 1 431 ? 10.42900 -1.73100 -72.61100 1.000 32.83123 434 LYS D C 1
ATOM 14378 O O . LYS D 1 431 ? 11.15800 -2.71000 -72.80900 1.000 35.48979 434 LYS D O 1
ATOM 14384 N N . TYR D 1 432 ? 9.97800 -1.41300 -71.39300 1.000 30.35820 435 TYR D N 1
ATOM 14385 C CA . TYR D 1 432 ? 10.25200 -2.27300 -70.24600 1.000 28.95602 435 TYR D CA 1
ATOM 14386 C C . TYR D 1 432 ? 9.75500 -3.69400 -70.49100 1.000 30.83182 435 TYR D C 1
ATOM 14387 O O . TYR D 1 432 ? 10.44400 -4.66600 -70.16400 1.000 33.24156 435 TYR D O 1
ATOM 14396 N N . VAL D 1 433 ? 8.55500 -3.83400 -71.06500 1.000 37.52470 436 VAL D N 1
ATOM 14397 C CA . VAL D 1 433 ? 8.00200 -5.16300 -71.31900 1.000 34.07357 436 VAL D CA 1
ATOM 14398 C C . VAL D 1 433 ? 8.84700 -5.90100 -72.34800 1.000 34.70019 436 VAL D C 1
ATOM 14399 O O . VAL D 1 433 ? 9.16100 -7.08600 -72.18700 1.000 34.75495 436 VAL D O 1
ATOM 14403 N N . ARG D 1 434 ? 9.22800 -5.20800 -73.42300 1.000 36.13157 437 ARG D N 1
ATOM 14404 C CA . ARG D 1 434 ? 10.07600 -5.81200 -74.44700 1.000 34.86855 437 ARG D CA 1
ATOM 14405 C C . ARG D 1 434 ? 11.43900 -6.19900 -73.89000 1.000 37.71290 437 ARG D C 1
ATOM 14406 O O . ARG D 1 434 ? 11.99100 -7.24500 -74.25100 1.000 32.28765 437 ARG D O 1
ATOM 14414 N N . GLU D 1 435 ? 12.00600 -5.36600 -73.01600 1.000 34.19396 438 GLU D N 1
ATOM 14415 C CA . GLU D 1 435 ? 13.32600 -5.65800 -72.47000 1.000 32.50109 438 GLU D CA 1
ATOM 14416 C C . GLU D 1 435 ? 13.30100 -6.83000 -71.49500 1.000 33.40281 438 GLU D C 1
ATOM 14417 O O . GLU D 1 435 ? 14.35400 -7.41500 -71.21700 1.000 32.32782 438 GLU D O 1
ATOM 14423 N N . ALA D 1 436 ? 12.12500 -7.19400 -70.98000 1.000 31.22757 439 ALA D N 1
ATOM 14424 C CA . ALA D 1 436 ? 11.96700 -8.35400 -70.11500 1.000 33.76475 439 ALA D CA 1
ATOM 14425 C C . ALA D 1 436 ? 11.51500 -9.58600 -70.88300 1.000 33.69363 439 ALA D C 1
ATOM 14426 O O . ALA D 1 436 ? 11.20800 -10.61100 -70.26700 1.000 39.58409 439 ALA D O 1
ATOM 14428 N N . GLY D 1 437 ? 11.46500 -9.51100 -72.21300 1.000 34.04302 440 GLY D N 1
ATOM 14429 C CA . GLY D 1 437 ? 11.12500 -10.65000 -73.03800 1.000 37.63816 440 GLY D CA 1
ATOM 14430 C C . GLY D 1 437 ? 9.70300 -10.69200 -73.55000 1.000 38.58492 440 GLY D C 1
ATOM 14431 O O . GLY D 1 437 ? 9.33500 -11.67000 -74.21300 1.000 40.59943 440 GLY D O 1
ATOM 14432 N N . GLY D 1 438 ? 8.89200 -9.67400 -73.27200 1.000 36.71628 441 GLY D N 1
ATOM 14433 C CA . GLY D 1 438 ? 7.52500 -9.68500 -73.73700 1.000 34.16296 441 GLY D CA 1
ATOM 14434 C C . GLY D 1 438 ? 7.39900 -9.23000 -75.17300 1.000 35.37659 441 GLY D C 1
ATOM 14435 O O . GLY D 1 438 ? 8.24000 -8.50400 -75.70500 1.000 36.22090 441 GLY D O 1
ATOM 14436 N N . ILE D 1 439 ? 6.31900 -9.67500 -75.80600 1.000 34.55890 442 ILE D N 1
ATOM 14437 C CA . ILE D 1 439 ? 6.05100 -9.37800 -77.20600 1.000 35.40094 442 ILE D CA 1
ATOM 14438 C C . ILE D 1 439 ? 4.80600 -8.50600 -77.25100 1.000 37.29724 442 ILE D C 1
ATOM 14439 O O . ILE D 1 439 ? 3.70900 -8.95000 -76.89200 1.000 38.16179 442 ILE D O 1
ATOM 14444 N N . VAL D 1 440 ? 4.97600 -7.26300 -77.69100 1.000 39.70475 443 VAL D N 1
ATOM 14445 C CA . VAL D 1 440 ? 3.91000 -6.26800 -77.68800 1.000 37.61863 443 VAL D CA 1
ATOM 14446 C C . VAL D 1 440 ? 4.21400 -5.25200 -78.77900 1.000 37.40263 443 VAL D C 1
ATOM 14447 O O . VAL D 1 440 ? 5.32300 -4.71200 -78.84000 1.000 39.93111 443 VAL D O 1
ATOM 14451 N N . GLU D 1 441 ? 3.24000 -5.00200 -79.64900 1.000 39.37270 444 GLU D N 1
ATOM 14452 C CA . GLU D 1 441 ? 3.40300 -4.01900 -80.71000 1.000 42.66976 444 GLU D CA 1
ATOM 14453 C C . GLU D 1 441 ? 3.02800 -2.61500 -80.23700 1.000 42.83026 444 GLU D C 1
ATOM 14454 O O . GLU D 1 441 ? 2.38800 -2.42200 -79.20200 1.000 37.39893 444 GLU D O 1
ATOM 14460 N N . ASP D 1 442 ? 3.45100 -1.62400 -81.02700 1.000 41.30280 445 ASP D N 1
ATOM 14461 C CA . ASP D 1 442 ? 3.30100 -0.21900 -80.66100 1.000 41.06657 445 ASP D CA 1
ATOM 14462 C C . ASP D 1 442 ? 1.84900 0.19500 -80.44900 1.000 46.54031 445 ASP D C 1
ATOM 14463 O O . ASP D 1 442 ? 1.59600 1.18500 -79.75200 1.000 40.96638 445 ASP D O 1
ATOM 14468 N N . ASN D 1 443 ? 0.89400 -0.51800 -81.04000 1.000 42.28676 446 ASN D N 1
ATOM 14469 C CA . ASN D 1 443 ? -0.51800 -0.17500 -80.91800 1.000 45.82728 446 ASN D CA 1
ATOM 14470 C C . ASN D 1 443 ? -1.15100 -0.69100 -79.63000 1.000 43.09427 446 ASN D C 1
ATOM 14471 O O . ASN D 1 443 ? -2.36800 -0.54800 -79.45700 1.000 43.38608 446 ASN D O 1
ATOM 14476 N N . ILE D 1 444 ? -0.37000 -1.28200 -78.73000 1.000 38.60898 447 ILE D N 1
ATOM 14477 C CA . ILE D 1 444 ? -0.87000 -1.81100 -77.46800 1.000 36.08334 447 ILE D CA 1
ATOM 14478 C C . ILE D 1 444 ? -0.41000 -0.90800 -76.33000 1.000 38.64218 447 ILE D C 1
ATOM 14479 O O . ILE D 1 444 ? 0.79000 -0.63700 -76.18700 1.000 35.09823 447 ILE D O 1
ATOM 14484 N N . ASP D 1 445 ? -1.36400 -0.45200 -75.51900 1.000 38.01615 448 ASP D N 1
ATOM 14485 C CA . ASP D 1 445 ? -1.08800 0.38700 -74.35300 1.000 39.22403 448 ASP D CA 1
ATOM 14486 C C . ASP D 1 445 ? -1.06600 -0.51000 -73.11900 1.000 39.16670 448 ASP D C 1
ATOM 14487 O O . ASP D 1 445 ? -2.11900 -0.88500 -72.59800 1.000 42.69220 448 ASP D O 1
ATOM 14492 N N . VAL D 1 446 ? 0.12900 -0.85200 -72.64400 1.000 34.00084 449 VAL D N 1
ATOM 14493 C CA . VAL D 1 446 ? 0.28900 -1.64100 -71.42600 1.000 35.60691 449 VAL D CA 1
ATOM 14494 C C . VAL D 1 446 ? 0.97500 -0.76600 -70.38400 1.000 35.18898 449 VAL D C 1
ATOM 14495 O O . VAL D 1 446 ? 2.08300 -0.26200 -70.60800 1.000 37.13453 449 VAL D O 1
ATOM 14499 N N . GLU D 1 447 ? 0.30800 -0.58000 -69.24900 1.000 33.87994 450 GLU D N 1
ATOM 14500 C CA . GLU D 1 447 ? 0.83900 0.19300 -68.13600 1.000 35.80263 450 GLU D CA 1
ATOM 14501 C C . GLU D 1 447 ? 1.35200 -0.74500 -67.05500 1.000 36.70030 450 GLU D C 1
ATOM 14502 O O . GLU D 1 447 ? 0.68900 -1.72600 -66.70100 1.000 39.35580 450 GLU D O 1
ATOM 14508 N N . ILE D 1 448 ? 2.54300 -0.44800 -66.54700 1.000 31.39928 451 ILE D N 1
ATOM 14509 C CA . ILE D 1 448 ? 3.15300 -1.19300 -65.45300 1.000 31.97232 451 ILE D CA 1
ATOM 14510 C C . ILE D 1 448 ? 2.95700 -0.41400 -64.15700 1.000 33.42150 451 ILE D C 1
ATOM 14511 O O . ILE D 1 448 ? 3.39000 0.74100 -64.04200 1.000 31.13364 451 ILE D O 1
ATOM 14516 N N . SER D 1 449 ? 2.27200 -1.03500 -63.20300 1.000 32.99824 452 SER D N 1
ATOM 14517 C CA . SER D 1 449 ? 2.17300 -0.50200 -61.85400 1.000 32.84372 452 SER D CA 1
ATOM 14518 C C . SER D 1 449 ? 3.56100 -0.26100 -61.27100 1.000 32.35605 452 SER D C 1
ATOM 14519 O O . SER D 1 449 ? 4.42200 -1.14800 -61.35000 1.000 30.37504 452 SER D O 1
ATOM 14522 N N . PRO D 1 450 ? 3.82500 0.91800 -60.70200 1.000 30.31933 453 PRO D N 1
ATOM 14523 C CA . PRO D 1 450 ? 5.07300 1.09700 -59.94000 1.000 30.56807 453 PRO D CA 1
ATOM 14524 C C . PRO D 1 450 ? 5.19400 0.13200 -58.77800 1.000 32.36240 453 PRO D C 1
ATOM 14525 O O . PRO D 1 450 ? 6.31500 -0.21500 -58.38200 1.000 31.99835 453 PRO D O 1
ATOM 14529 N N . LEU D 1 451 ? 4.06800 -0.32800 -58.22300 1.000 31.34018 454 LEU D N 1
ATOM 14530 C CA . LEU D 1 451 ? 4.13300 -1.31100 -57.15100 1.000 33.26521 454 LEU D CA 1
ATOM 14531 C C . LEU D 1 451 ? 4.66900 -2.64400 -57.64300 1.000 34.97501 454 LEU D C 1
ATOM 14532 O O . LEU D 1 451 ? 5.16600 -3.43300 -56.83700 1.000 33.00558 454 LEU D O 1
ATOM 14537 N N . LEU D 1 452 ? 4.58900 -2.91100 -58.94400 1.000 32.45986 455 LEU D N 1
ATOM 14538 C CA . LEU D 1 452 ? 5.20400 -4.11100 -59.49100 1.000 32.24200 455 LEU D CA 1
ATOM 14539 C C . LEU D 1 452 ? 6.65000 -3.86000 -59.90400 1.000 34.64041 455 LEU D C 1
ATOM 14540 O O . LEU D 1 452 ? 7.53100 -4.66100 -59.58000 1.000 34.81106 455 LEU D O 1
ATOM 14545 N N . SER D 1 453 ? 6.91900 -2.73900 -60.57500 1.000 31.59784 456 SER D N 1
ATOM 14546 C CA . SER D 1 453 ? 8.26500 -2.46800 -61.06300 1.000 33.25527 456 SER D CA 1
ATOM 14547 C C . SER D 1 453 ? 8.57300 -0.97700 -61.05000 1.000 31.69077 456 SER D C 1
ATOM 14548 O O . SER D 1 453 ? 7.82800 -0.17300 -61.61800 1.000 30.39767 456 SER D O 1
ATOM 14551 N N . TYR D 1 454 ? 9.70300 -0.63200 -60.43700 1.000 33.75443 457 TYR D N 1
ATOM 14552 C CA . TYR D 1 454 ? 10.13100 0.75600 -60.34100 1.000 32.58379 457 TYR D CA 1
ATOM 14553 C C . TYR D 1 454 ? 10.70200 1.24200 -61.66600 1.000 32.03772 457 TYR D C 1
ATOM 14554 O O . TYR D 1 454 ? 10.30600 2.29900 -62.17100 1.000 29.67464 457 TYR D O 1
ATOM 14563 N N . GLY D 1 455 ? 11.63000 0.48400 -62.24400 1.000 32.48006 458 GLY D N 1
ATOM 14564 C CA . GLY D 1 455 ? 12.26300 0.88700 -63.48000 1.000 29.89281 458 GLY D CA 1
ATOM 14565 C C . GLY D 1 455 ? 12.57300 -0.24400 -64.43900 1.000 34.24734 458 GLY D C 1
ATOM 14566 O O . GLY D 1 455 ? 13.63200 -0.24100 -65.07000 1.000 28.35509 458 GLY D O 1
ATOM 14567 N N . GLY D 1 456 ? 11.66500 -1.21500 -64.56600 1.000 33.10517 459 GLY D N 1
ATOM 14568 C CA . GLY D 1 456 ? 11.83100 -2.31800 -65.49100 1.000 30.87252 459 GLY D CA 1
ATOM 14569 C C . GLY D 1 456 ? 12.23800 -3.64100 -64.87500 1.000 35.54152 459 GLY D C 1
ATOM 14570 O O . GLY D 1 456 ? 12.15000 -4.66700 -65.55800 1.000 31.26576 459 GLY D O 1
ATOM 14571 N N . GLU D 1 457 ? 12.67800 -3.65300 -63.62000 1.000 33.69684 460 GLU D N 1
ATOM 14572 C CA . GLU D 1 457 ? 12.99500 -4.90300 -62.94700 1.000 35.64197 460 GLU D CA 1
ATOM 14573 C C . GLU D 1 457 ? 11.70400 -5.64500 -62.59600 1.000 36.95183 460 GLU D C 1
ATOM 14574 O O . GLU D 1 457 ? 10.60100 -5.10900 -62.71600 1.000 33.75271 460 GLU D O 1
ATOM 14580 N N . ASN D 1 458 ? 11.84500 -6.91600 -62.21000 1.000 36.17291 461 ASN D N 1
ATOM 14581 C CA . ASN D 1 458 ? 10.75100 -7.67800 -61.60500 1.000 36.79662 461 ASN D CA 1
ATOM 14582 C C . ASN D 1 458 ? 9.63100 -7.99600 -62.60100 1.000 34.41503 461 ASN D C 1
ATOM 14583 O O . ASN D 1 458 ? 8.47500 -8.17300 -62.21100 1.000 36.55337 461 ASN D O 1
ATOM 14588 N N . LEU D 1 459 ? 9.95700 -8.09500 -63.89500 1.000 32.88534 462 LEU D N 1
ATOM 14589 C CA . LEU D 1 459 ? 8.96300 -8.34700 -64.93100 1.000 34.09660 462 LEU D CA 1
ATOM 14590 C C . LEU D 1 459 ? 9.15300 -9.66200 -65.67000 1.000 37.90308 462 LEU D C 1
ATOM 14591 O O . LEU D 1 459 ? 8.20400 -10.12100 -66.31500 1.000 36.99059 462 LEU D O 1
ATOM 14596 N N . THR D 1 460 ? 10.34800 -10.25900 -65.61500 1.000 39.54314 463 THR D N 1
ATOM 14597 C CA . THR D 1 460 ? 10.66700 -11.44900 -66.40300 1.000 45.16247 463 THR D CA 1
ATOM 14598 C C . THR D 1 460 ? 9.63900 -12.56000 -66.23400 1.000 44.57264 463 THR D C 1
ATOM 14599 O O . THR D 1 460 ? 9.01100 -13.00000 -67.20500 1.000 42.14314 463 THR D O 1
ATOM 14603 N N . ASP D 1 461 ? 9.46100 -13.02800 -64.99900 1.000 43.79736 464 ASP D N 1
ATOM 14604 C CA . ASP D 1 461 ? 8.57400 -14.15600 -64.73800 1.000 50.81282 464 ASP D CA 1
ATOM 14605 C C . ASP D 1 461 ? 7.13800 -13.86700 -65.14700 1.000 50.45029 464 ASP D C 1
ATOM 14606 O O . ASP D 1 461 ? 6.34900 -14.80400 -65.31600 1.000 54.84505 464 ASP D O 1
ATOM 14611 N N . LEU D 1 462 ? 6.77800 -12.59400 -65.29700 1.000 48.49492 465 LEU D N 1
ATOM 14612 C CA . LEU D 1 462 ? 5.41200 -12.21700 -65.62800 1.000 41.47215 465 LEU D CA 1
ATOM 14613 C C . LEU D 1 462 ? 5.19600 -12.03100 -67.12900 1.000 43.66888 465 LEU D C 1
ATOM 14614 O O . LEU D 1 462 ? 4.11500 -12.34800 -67.63400 1.000 44.40409 465 LEU D O 1
ATOM 14619 N N . VAL D 1 463 ? 6.18600 -11.51900 -67.86000 1.000 39.55379 466 VAL D N 1
ATOM 14620 C CA . VAL D 1 463 ? 5.99100 -11.16000 -69.26100 1.000 37.70701 466 VAL D CA 1
ATOM 14621 C C . VAL D 1 463 ? 6.88900 -11.91400 -70.23100 1.000 36.48285 466 VAL D C 1
ATOM 14622 O O . VAL D 1 463 ? 6.62300 -11.87000 -71.44100 1.000 34.91990 466 VAL D O 1
ATOM 14626 N N . SER D 1 464 ? 7.94300 -12.58800 -69.77500 1.000 35.03541 467 SER D N 1
ATOM 14627 C CA . SER D 1 464 ? 8.87300 -13.20200 -70.71900 1.000 40.57737 467 SER D CA 1
ATOM 14628 C C . SER D 1 464 ? 8.16700 -14.27300 -71.54000 1.000 42.68383 467 SER D C 1
ATOM 14629 O O . SER D 1 464 ? 7.58000 -15.20800 -70.98800 1.000 41.39845 467 SER D O 1
ATOM 14632 N N . GLY D 1 465 ? 8.23000 -14.14000 -72.86300 1.000 42.48928 468 GLY D N 1
ATOM 14633 C CA . GLY D 1 465 ? 7.52900 -15.04400 -73.75100 1.000 39.06779 468 GLY D CA 1
ATOM 14634 C C . GLY D 1 465 ? 6.06000 -14.74100 -73.96400 1.000 46.44392 468 GLY D C 1
ATOM 14635 O O . GLY D 1 465 ? 5.47200 -15.27500 -74.91200 1.000 45.85950 468 GLY D O 1
ATOM 14636 N N . GLU D 1 466 ? 5.44800 -13.90000 -73.13200 1.000 42.14173 469 GLU D N 1
ATOM 14637 C CA . GLU D 1 466 ? 4.03800 -13.57900 -73.29300 1.000 39.29887 469 GLU D CA 1
ATOM 14638 C C . GLU D 1 466 ? 3.83700 -12.59200 -74.43500 1.000 42.01112 469 GLU D C 1
ATOM 14639 O O . GLU D 1 466 ? 4.67500 -11.72600 -74.69400 1.000 44.76907 469 GLU D O 1
ATOM 14645 N N . VAL D 1 467 ? 2.71100 -12.73500 -75.12600 1.000 39.67249 470 VAL D N 1
ATOM 14646 C CA . VAL D 1 467 ? 2.33400 -11.84900 -76.22100 1.000 43.96646 470 VAL D CA 1
ATOM 14647 C C . VAL D 1 467 ? 1.18000 -10.99400 -75.72200 1.000 46.56540 470 VAL D C 1
ATOM 14648 O O . VAL D 1 467 ? 0.18900 -11.51900 -75.20000 1.000 46.58496 470 VAL D O 1
ATOM 14652 N N . PHE D 1 468 ? 1.31300 -9.68400 -75.86500 1.000 41.76575 471 PHE D N 1
ATOM 14653 C CA . PHE D 1 468 ? 0.32600 -8.73200 -75.37600 1.000 42.75240 471 PHE D CA 1
ATOM 14654 C C . PHE D 1 468 ? -0.48200 -8.19800 -76.55000 1.000 44.54772 471 PHE D C 1
ATOM 14655 O O . PHE D 1 468 ? 0.01800 -7.40300 -77.35100 1.000 44.51659 471 PHE D O 1
ATOM 14663 N N . THR D 1 469 ? -1.72900 -8.65300 -76.65300 1.000 43.86591 472 THR D N 1
ATOM 14664 C CA . THR D 1 469 ? -2.59000 -8.34100 -77.77800 1.000 44.22424 472 THR D CA 1
ATOM 14665 C C . THR D 1 469 ? -3.82700 -7.54700 -77.39200 1.000 41.57859 472 THR D C 1
ATOM 14666 O O . THR D 1 469 ? -4.58000 -7.14400 -78.28500 1.000 44.30798 472 THR D O 1
ATOM 14670 N N . ILE D 1 470 ? -4.05400 -7.29900 -76.10600 1.000 42.03015 473 ILE D N 1
ATOM 14671 C CA . ILE D 1 470 ? -5.23600 -6.59400 -75.63100 1.000 44.21797 473 ILE D CA 1
ATOM 14672 C C . ILE D 1 470 ? -4.80800 -5.24600 -75.06900 1.000 47.24873 473 ILE D C 1
ATOM 14673 O O . ILE D 1 470 ? -3.90200 -5.17200 -74.23000 1.000 47.14323 473 ILE D O 1
ATOM 14678 N N . SER D 1 471 ? -5.46500 -4.18300 -75.53300 1.000 39.39868 474 SER D N 1
ATOM 14679 C CA . SER D 1 471 ? -5.15500 -2.82100 -75.13100 1.000 44.89939 474 SER D CA 1
ATOM 14680 C C . SER D 1 471 ? -6.45500 -2.12500 -74.74800 1.000 47.39771 474 SER D C 1
ATOM 14681 O O . SER D 1 471 ? -7.44500 -2.21600 -75.49300 1.000 44.80299 474 SER D O 1
ATOM 14684 N N . PRO D 1 472 ? -6.50300 -1.41200 -73.61100 1.000 49.37934 475 PRO D N 1
ATOM 14685 C CA . PRO D 1 472 ? -5.39200 -1.26600 -72.66500 1.000 41.92083 475 PRO D CA 1
ATOM 14686 C C . PRO D 1 472 ? -5.19500 -2.49100 -71.76900 1.000 46.45691 475 PRO D C 1
ATOM 14687 O O . PRO D 1 472 ? -6.10300 -3.30400 -71.60600 1.000 48.31024 475 PRO D O 1
ATOM 14691 N N . TYR D 1 473 ? -3.99200 -2.60500 -71.21100 1.000 43.27365 476 TYR D N 1
ATOM 14692 C CA . TYR D 1 473 ? -3.63400 -3.66200 -70.28000 1.000 42.86367 476 TYR D CA 1
ATOM 14693 C C . TYR D 1 473 ? -2.88100 -3.04700 -69.11300 1.000 41.10116 476 TYR D C 1
ATOM 14694 O O . TYR D 1 473 ? -2.09200 -2.11600 -69.29200 1.000 38.55077 476 TYR D O 1
ATOM 14703 N N . HIS D 1 474 ? -3.15100 -3.55300 -67.91500 1.000 37.01162 477 HIS D N 1
ATOM 14704 C CA . HIS D 1 474 ? -2.52400 -3.07100 -66.68700 1.000 38.24017 477 HIS D CA 1
ATOM 14705 C C . HIS D 1 474 ? -1.82600 -4.23900 -65.99900 1.000 40.83148 477 HIS D C 1
ATOM 14706 O O . HIS D 1 474 ? -2.49300 -5.15600 -65.51000 1.000 47.34515 477 HIS D O 1
ATOM 14713 N N . LEU D 1 475 ? -0.49000 -4.21800 -65.95800 1.000 36.00164 478 LEU D N 1
ATOM 14714 C CA . LEU D 1 475 ? 0.28200 -5.21100 -65.21000 1.000 39.42859 478 LEU D CA 1
ATOM 14715 C C . LEU D 1 475 ? 0.38800 -4.70200 -63.78100 1.000 45.22722 478 LEU D C 1
ATOM 14716 O O . LEU D 1 475 ? 1.12700 -3.75500 -63.50500 1.000 39.61564 478 LEU D O 1
ATOM 14721 N N . LYS D 1 476 ? -0.34600 -5.32900 -62.87500 1.000 44.75178 479 LYS D N 1
ATOM 14722 C CA . LYS D 1 476 ? -0.48500 -4.84700 -61.51100 1.000 45.12955 479 LYS D CA 1
ATOM 14723 C C . LYS D 1 476 ? 0.34900 -5.64500 -60.52100 1.000 49.00881 479 LYS D C 1
ATOM 14724 O O . LYS D 1 476 ? 0.83400 -6.73900 -60.81500 1.000 44.12033 479 LYS D O 1
ATOM 14730 N N . SER D 1 477 ? 0.45300 -5.09400 -59.31200 1.000 50.12769 480 SER D N 1
ATOM 14731 C CA . SER D 1 477 ? 1.09100 -5.79800 -58.21200 1.000 50.78911 480 SER D CA 1
ATOM 14732 C C . SER D 1 477 ? 0.20700 -6.96600 -57.78300 1.000 49.96301 480 SER D C 1
ATOM 14733 O O . SER D 1 477 ? -0.97800 -7.00800 -58.09900 1.000 47.92877 480 SER D O 1
ATOM 14736 N N . MET D 1 478 ? 0.79100 -7.95200 -57.08800 1.000 53.08417 481 MET D N 1
ATOM 14737 C CA . MET D 1 478 ? -0.04700 -9.04800 -56.59100 1.000 58.43316 481 MET D CA 1
ATOM 14738 C C . MET D 1 478 ? -0.98500 -8.57200 -55.49100 1.000 61.19975 481 MET D C 1
ATOM 14739 O O . MET D 1 478 ? -2.12700 -9.02800 -55.40900 1.000 62.38075 481 MET D O 1
ATOM 14744 N N . GLN D 1 479 ? -0.47100 -7.67200 -54.65100 1.000 61.06183 482 GLN D N 1
ATOM 14745 C CA . GLN D 1 479 ? -1.16200 -6.90300 -53.63000 1.000 62.14905 482 GLN D CA 1
ATOM 14746 C C . GLN D 1 479 ? -2.44500 -6.35100 -54.22000 1.000 64.63359 482 GLN D C 1
ATOM 14747 O O . GLN D 1 479 ? -3.52500 -6.35700 -53.58600 1.000 71.86932 482 GLN D O 1
ATOM 14753 N N . GLU D 1 480 ? -2.24000 -5.70300 -55.37400 1.000 58.58042 483 GLU D N 1
ATOM 14754 C CA . GLU D 1 480 ? -3.20100 -4.84700 -56.02700 1.000 58.81665 483 GLU D CA 1
ATOM 14755 C C . GLU D 1 480 ? -4.35000 -5.67000 -56.56900 1.000 60.54167 483 GLU D C 1
ATOM 14756 O O . GLU D 1 480 ? -5.51700 -5.34200 -56.36200 1.000 69.30466 483 GLU D O 1
ATOM 14762 N N . SER D 1 481 ? -4.02800 -6.71700 -57.32900 1.000 63.88450 484 SER D N 1
ATOM 14763 C CA . SER D 1 481 ? -5.05700 -7.61300 -57.83300 1.000 67.83278 484 SER D CA 1
ATOM 14764 C C . SER D 1 481 ? -5.76600 -8.32900 -56.69000 1.000 68.67159 484 SER D C 1
ATOM 14765 O O . SER D 1 481 ? -6.98000 -8.54800 -56.75700 1.000 74.42175 484 SER D O 1
ATOM 14768 N N . ALA D 1 482 ? -5.05000 -8.64000 -55.61200 1.000 66.80144 485 ALA D N 1
ATOM 14769 C CA . ALA D 1 482 ? -5.63400 -9.37200 -54.49600 1.000 72.53805 485 ALA D CA 1
ATOM 14770 C C . ALA D 1 482 ? -6.73200 -8.57100 -53.81200 1.000 74.46399 485 ALA D C 1
ATOM 14771 O O . ALA D 1 482 ? -7.57300 -9.13800 -53.11800 1.000 80.12271 485 ALA D O 1
#

Radius of gyration: 46.87 Å; Cα contacts (8 Å, |Δi|>4): 3772; chains: 4; bounding box: 75×130×114 Å

Solvent-accessible surface area: 83465 Å² total; per-residue (Å²): 113,124,95,58,73,96,70,1,75,74,50,28,1,14,68,0,5,104,16,44,103,104,14,52,112,89,32,56,61,84,0,51,60,26,5,167,144,27,82,6,50,58,6,28,117,23,9,148,115,13,8,30,4,3,87,40,0,82,53,68,83,47,99,36,125,33,8,54,78,101,83,35,73,8,27,81,127,28,69,127,131,78,36,85,76,4,47,27,48,0,6,105,7,0,2,50,19,59,0,0,0,0,0,13,6,0,62,72,63,99,121,17,68,70,33,67,14,33,1,24,42,44,4,35,1,46,26,158,24,16,3,0,40,4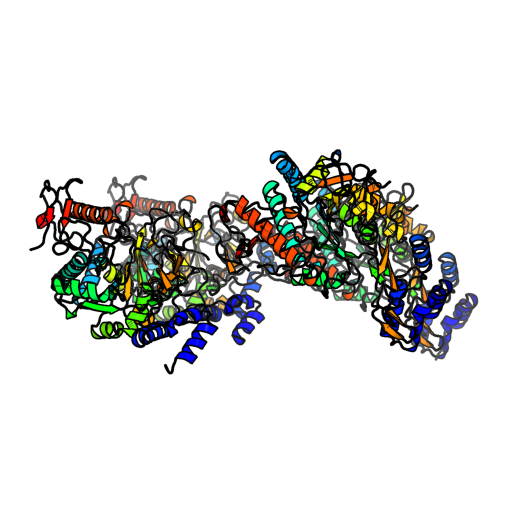,2,0,9,17,0,38,15,0,14,78,23,0,13,123,118,51,58,143,129,13,74,3,4,2,0,0,2,0,0,109,132,2,89,34,38,0,14,89,30,0,146,66,84,112,18,24,62,19,68,89,104,13,14,31,46,3,53,10,37,65,16,5,2,0,37,23,66,8,76,4,19,11,28,17,68,16,64,4,9,59,13,27,11,5,52,0,1,0,0,106,2,0,113,96,92,28,3,19,106,32,3,78,176,80,36,5,76,9,0,1,0,0,16,16,7,1,2,4,2,39,0,0,4,3,13,1,1,0,5,0,90,54,83,126,6,23,0,0,0,0,1,0,104,6,86,82,28,91,31,63,10,2,0,1,0,60,10,135,60,52,43,29,3,8,27,110,83,76,16,64,116,144,7,12,108,41,127,50,115,108,36,100,2,36,10,17,4,0,13,5,25,0,0,5,0,20,19,146,8,0,56,98,0,6,103,34,18,81,128,3,69,8,15,51,34,85,57,121,4,39,54,18,21,168,126,13,48,20,66,126,31,114,126,60,28,0,0,62,4,60,16,23,2,9,13,0,2,63,58,23,154,55,11,31,2,0,19,2,29,86,69,24,5,19,7,4,0,95,36,67,68,91,50,168,130,44,0,9,38,41,0,76,73,41,4,4,124,9,14,10,70,18,0,102,126,15,33,3,101,6,124,99,122,12,49,0,2,3,3,9,61,20,7,21,25,18,56,89,2,82,158,83,0,54,60,93,97,19,103,132,46,95,100,51,10,132,92,190,43,168,19,55,112,76,20,88,106,64,0,85,75,52,31,2,20,66,0,7,102,17,29,105,102,16,58,87,160,57,45,45,69,0,9,82,11,4,132,124,24,81,8,62,74,9,66,154,87,142,20,36,76,64,16,35,72,55,44,52,51,9,25,82,123,29,56,129,136,69,49,97,73,3,46,30,48,0,6,101,6,0,2,46,18,59,0,0,0,0,0,14,8,1,60,75,52,91,121,17,66,65,75,101,13,31,1,38,43,43,5,30,1,45,25,154,23,15,2,0,40,3,2,0,8,17,0,40,14,0,14,78,24,0,17,127,121,52,58,138,131,12,75,3,5,1,0,0,3,0,1,112,135,6,89,36,52,0,18,94,22,0,146,89,80,115,15,23,64,20,66,87,118,19,13,31,45,4,66,12,34,40,22,6,2,16,36,70,116,29,90,3,22,12,26,54,72,63,41,3,5,45,11,21,5,5,51,1,1,0,8,170,2,0,117,92,87,28,2,20,106,36,3,77,188,82,37,6,75,9,0,2,0,1,17,14,7,1,2,5,2,39,0,0,4,2,14,1,2,0,10,0,88,46,72,127,6,22,0,0,0,0,0,0,82,13,74,63,26,97,28,64,12,2,0,3,0,57,18,51,39,17,37,47,6,19,27,112,84,73,19,78,119,148,11,9,105,40,158,150,28,42,16,27,7,0,15,4,25,0,0,5,0,19,18,145,8,1,57,132,28,6,152,179,40,118,10,11,76,32,136,57,114,2,36,55,17,30,166,143,21,85,90,74,151,27,114,130,54,30,0,24,58,4,60,27,21,1,9,14,2,0,54,58,20,151,37,2,11,0,0,30,3,34,80,75,24,7,26,7,6,0,97,37,70,76,91,46,169,140,57,0,8,34,40,0,68,68,50,3,5,130,11,12,4,70,19,0,102,127,11,36,7,96,5,122,91,120,14,44,0,1,2,2,8,59,20,7,21,27,20,55,86,0,81,155,87,0,64,57,94,91,19,100,140,49,92,104,38,11,130,39,237,159,131,133,35,194,28,52,107,78,19,94,109,60,0,69,70,59,34,4,19,68,0,8,106,16,28,89,100,3,39,53,150,53,12,45,78,0,6,91,15,3,127,105,21,80,4,56,72,5,27,76,47,27,150,198,28,101,179,65,115,32,9,39,81,103,72,23,77,10,22,80,128,26,57,122,133,87,44,92,73,9,48,29,46,0,6,119,7,0,2,51,18,61,0,0,0,0,0,14,7,2,56,75,73,117,163,22,70,68,74,100,13,36,1,36,40,45,4,34,2,38,24,162,22,16,2,0,38,4,2,0,9,18,0,38,9,0,16,84,20,0,19,120,117,55,59,137,130,12,76,3,5,1,0,0,2,0,1,64,96,2,85,34,55,0,7,86,23,0,142,86,83,112,16,22,64,20,77,103,138,18,13,30,45,4,65,7,38,33,25,4,2,0,27,98,139,10,93,3,22,12,26,50,74,61,27,2,8,38,13,18,16,4,51,0,1,0,0,131,4,0,112,100,90,27,2,20,107,36,7,78,185,84,35,5,71,9,1,2,0,0,16,15,7,1,2,4,2,38,0,0,4,2,13,2,2,0,6,0,86,53,86,126,5,18,0,0,0,0,0,0,56,7,82,74,31,83,29,63,10,2,0,1,0,95,49,120,64,89,39,56,10,16,25,107,80,84,13,91,113,144,14,14,103,38,73,53,110,66,2,93,4,38,10,8,3,0,12,4,25,0,0,5,0,20,26,151,11,0,70,83,6,8,96,73,24,106,119,10,135,16,15,50,36,139,83,119,1,41,58,20,31,162,143,15,81,97,69,164,28,125,122,52,29,0,5,58,4,62,23,26,2,10,28,3,2,64,74,15,148,55,19,20,7,0,31,1,24,86,65,30,6,16,7,5,0,96,30,70,74,93,44,175,118,40,0,10,24,33,0,67,83,36,3,8,126,9,13,25,70,20,0,103,131,6,32,6,51,8,68,99,111,5,49,0,2,2,3,8,63,5,7,19,24,22,56,81,1,79,132,22,0,56,26,42,11,3,6,36,49,93,26,35,0,88,33,120,107,193,24,63,117,78,19,85,105,62,0,69,74,54,41,2,14,66,0,8,104,16,30,104,94,16,58,101,171,54,49,42,71,0,9,82,21,5,119,151,26,88,5,56,92,4,35,75,30,24,133,124,34,63,120,170,59,115,40,8,42,77,105,75,28,82,12,23,80,128,27,60,129,139,87,49,95,75,4,48,30,46,0,7,107,7,0,3,52,20,60,0,0,0,0,0,15,6,1,58,76,59,96,116,20,71,65,72,108,13,38,1,23,45,41,4,30,2,43,26,153,16,16,3,0,38,5,2,0,6,17,0,33,14,0,18,83,25,0,20,126,122,51,54,144,130,13,75,3,5,2,0,0,2,0,1,67,100,2,79,34,57,0,22,95,33,0,147,85,84,113,16,24,65,20,68,87,131,15,13,34,50,4,65,8,15,52,26,4,1,0,30,86,138,10,98,3,22,12,25,50,65,60,31,3,8,40,14,21,4,5,51,0,0,0,0,100,0,0,112,81,88,27,3,25,32,30,8,39,116,86,36,4,71,10,0,2,0,1,17,16,7,2,2,4,2,39,0,0,4,3,12,1,1,0,7,0,87,52,80,122,6,21,0,0,0,0,0,0,55,6,88,66,26,86,30,61,10,2,0,1,0,121,143,26,84,7,17,26,106,81,86,14,90,118,151,16,12,112,40,142,55,110,108,39,101,8,40,11,11,3,0,13,4,25,0,0,5,0,20,26,121,5,0,72,78,2,9,90,66,35,110,117,12,106,21,14,52,35,134,63,124,2,35,60,18,29,163,146,18,84,96,68,153,27,130,124,61,26,0,10,52,4,62,16,23,3,9,10,1,2,76,77,17,161,58,17,19,6,0,35,2,26,87,67,28,7,16,6,5,0,99,38,71,71,90,46,169,124,38,0,9,24,34,0,67,78,38,2,7,131,9,13,17,72,18,0,103,127,17,31,3,102,6,124,101,120,14,51,0,2,3,0,9,25,20,7,21,25,20,58,88,1,81,153,84,0,59,61,96,95,20,95,55,49,90,91,45,11,90,8,172,128,57,76,113

InterPro domains:
  IPR002618 UDPGP family [PF01704] (75-407)
  IPR029044 Nucleotide-diphospho-sugar transferases [G3DSA:3.90.550.10] (2-478)
  IPR029044 Nucleotide-diphospho-sugar transferases [SSF53448] (3-462)
  IPR039741 UDP-sugar pyrophosphorylase [PTHR11952] (6-474)